Protein 1RDU (pdb70)

Organism: Thermotoga maritima (strain ATCC 43589 / DSM 3109 / JCM 10099 / NBRC 100826 / MSB8) (NCBI:txid243274)

Radius of gyration: 12.68 Å; Cα contacts (8 Å, |Δi|>4): 251; chains: 1; bounding box: 37×25×26 Å

InterPro domains:
  IPR003731 Dinitrogenase iron-molybdenum cofactor biosynthesis [PF02579] (14-102)
  IPR033913 MTH1175 domain [cd00851] (3-102)
  IPR036105 Dinitrogenase iron-molybdenum cofactor biosynthesis superfamily [G3DSA:3.30.420.130] (1-116)
  IPR036105 Dinitrogenase iron-molybdenum cofactor biosynthesis superfamily [SSF53146] (2-113)

Foldseek 3Di:
DFKEWFQFQDDDLFGKTDAAALPGAWIWIQGPPPRDTDIDGDHGDLDDDDDSVSLVVCLVVRHLEYEHQYHSPPPLVSQVVSNYFYKHDDIGGNNCSVVCVVVPVIGRPNDDPPPD

Solvent-accessible surface area: 6783 Å² total; per-residue (Å²): 185,20,86,0,0,0,0,0,78,14,124,108,67,84,22,97,4,11,80,111,0,8,99,0,74,30,0,2,4,69,30,48,141,97,50,82,56,77,61,14,104,14,109,19,59,110,56,180,54,141,48,33,125,4,1,106,46,4,49,87,68,42,4,97,57,0,0,0,10,63,16,13,141,98,4,46,140,48,5,88,86,32,49,6,96,10,41,80,4,138,59,10,40,0,89,86,1,13,67,21,35,75,131,67,192,36,108,80,20,76,101,70,127,148,177,85

Nearest PDB structures (foldseek):
  1rdu-assembly1_A  TM=9.612E-01  e=1.017E-21  Thermotoga maritima
  2wfb-assembly1_A  TM=8.732E-01  e=1.182E-09  Megalodesulfovibrio gigas
  1t3v-assembly1_A  TM=8.335E-01  e=3.128E-08  Thermotoga maritima
  1o13-assembly1_A  TM=8.368E-01  e=4.948E-08  Thermotoga maritima
  2yx6-assembly2_C  TM=8.119E-01  e=8.357E-08  Pyrococcus horikoshii OT3

Sequence (116 aa):
MARVAIPSVGKDLSSMVSDRFARAEYFIIYDTESGNVEVVENTIADAHGTGPKVVQSLVSKGVEYLIASNVGRNAFETLKAAGVKVYRFEGGTVQEAIDAFSEGRLEELTTFTREGMARVAIPSVGKDLSSMVSDRFARAEYFIIYDTESGNVEVVENTIADAHGTGPKVVQSLVSKGVEYLIASNVGRNAFETLKAAGVKVYRFEGGTVQEAIDAFSEGRLEELTTFTREGMARVAIPSVGKDLSSMVSDRFARAEYFIIYDTESGNVEVVENTIADAHGTGPKVVQSLVSKGVEYLIASNVGRNAFETLKAAGVKVYRFEGGTVQEAIDAFSEGRLEELTTFTREGMARVAIPSVGKDLSSMVSDRFARAEYFIIYDTESGNVEVVENTIADAHGTGPKVVQSLVSKGVEYLIASNVGRNAFETLKAAGVKVYRFEGGTVQEAIDAFSEGRLEELTTFTREGMARVAIPSVGKDLSSMVSDRFARAEYFIIYDTESGNVEVVENTIADAHGTGPKVVQSLVSKGVEYLIASNVGRNAFETLKAAGVKVYRFEGGTVQEAIDAFSEGRLEELTTFTREGMARVAIPSVGKDLSSMVSDRFARAEYFIIYDTESGNVEVVENTIADAHGTGPKVVQSLVSKGVEYLIASNVGRNAFETLKAAGVKVYRFEGGTVQEAIDAFSEGRLEELTTFTREGMARVAIPSVGKDLSSMVSDRFARAEYFIIYDTESGNVEVVENTIADAHGTGPKVVQSLVSKGVEYLIASNVGRNAFETLKAAGVKVYRFEGGTVQEAIDAFSEGRLEELTTFTREGMARVAIPSVGKDLSSMVSDRFARAEYFIIYDTESGNVEVVENTIADAHGTGPKVVQSLVSKGVEYLIASNVGRNAFETLKAAGVKVYRFEGGTVQEAIDAFSEGRLEELTTFTREGMARVAIPSVGKDLSSMVSDRFARAEYFIIYDTESGNVEVVENTIADAHGTGPKVVQSLVSKGVEYLIASNVGRNAFETLKAAGVKVYRFEGGTVQEAIDAFSEGRLEELTTFTREGMARVAIPSVGKDLSSMVSDRFARAEYFIIYDTESGNVEVVENTIADAHGTGPKVVQSLVSKGVEYLIASNVGRNAFETLKAAGVKVYRFEGGTVQEAIDAFSEGRLEELTTFTREGMARVAIPSVGKDLSSMVSDRFARAEYFIIYDTESGNVEVVENTIADAHGTGPKVVQSLVSKGVEYLIASNVGRNAFETLKAAGVKVYRFEGGTVQEAIDAFSEGRLEELTTFTREGMARVAIPSVGKDLSSMVSDRFARAEYFIIYDTESGNVEVVENTIADAHGTGPKVVQSLVSKGVEYLIASNVGRNAFETLKAAGVKVYRFEGGTVQEAIDAFSEGRLEELTTFTREGMARVAIPSVGKDLSSMVSDRFARAEYFIIYDTESGNVEVVENTIADAHGTGPKVVQSLVSKGVEYLIASNVGRNAFETLKAAGVKVYRFEGGTVQEAIDAFSEGRLEELTTFTREGMARVAIPSVGKDLSSMVSDRFARAEYFIIYDTESGNVEVVENTIADAHGTGPKVVQSLVSKGVEYLIASNVGRNAFETLKAAGVKVYRFEGGTVQEAIDAFSEGRLEELTTFTREGMARVAIPSVGKDLSSMVSDRFARAEYFIIYDTESGNVEVVENTIADAHGTGPKVVQSLVSKGVEYLIASNVGRNAFETLKAAGVKVYRFEGGTVQEAIDAFSEGRLEELTTFTREGMARVAIPSVGKDLSSMVSDRFARAEYFIIYDTESGNVEVVENTIADAHGTGPKVVQSLVSKGVEYLIASNVGRNAFETLKAAGVKVYRFEGGTVQEAIDAFSEGRLEELTTFTREGMARVAIPSVGKDLSSMVSDRFARAEYFIIYDTESGNVEVVENTIADAHGTGPKVVQSLVSKGVEYLIASNVGRNAFETLKAAGVKVYRFEGGTVQEAIDAFSEGRLEELTTFTREGMARVAIPSVGKDLSSMVSDRFARAEYFIIYDTESGNVEVVENTIADAHGTGPKVVQSLVSKGVEYLIASNVGRNAFETLKAAGVKVYRFEGGTVQEAIDAFSEGRLEELTTFTREGMARVAIPSVGKDLSSMVSDRFARAEYFIIYDTESGNVEVVENTIADAHGTGPKVVQSLVSKGVEYLIASNVGRNAFETLKAAGVKVYRFEGGTVQEAIDAFSEGRLEELTTFTREGMARVAIPSVGKDLSSMVSDRFARAEYFIIYDTESGNVEVVENTIADAHGTGPKVVQSLVSKGVEYLIASNVGRNAFETLKAAGVKVYRFEGGTVQEAIDAFSEGRLEELTTFTREG

CATH classification: 3.30.420.130

Secondary structure (DSSP, 8-state):
--EEEEEESSSSTTSBBPS-GGG-SEEEEEETTTTEEEEEE----S---SS-SHHHHHHTTT--EEE-SS--SS-HHHHHTTT-EEE---S-BHHHHHHHHHTT-S-B-S------

Structure (mmCIF, N/CA/C/O backbone):
data_1RDU
#
_entry.id   1RDU
#
_cell.length_a   1.000
_cell.length_b   1.000
_cell.length_c   1.000
_cell.angle_alpha   90.00
_cell.angle_beta   90.00
_cell.angle_gamma   90.00
#
_symmetry.space_group_name_H-M   'P 1'
#
loop_
_atom_site.group_PDB
_atom_site.id
_atom_site.type_symbol
_atom_site.label_atom_id
_atom_site.label_alt_id
_atom_site.label_comp_id
_atom_site.label_asym_id
_atom_site.label_entity_id
_atom_site.label_seq_id
_atom_site.pdbx_PDB_ins_code
_atom_site.Cartn_x
_atom_site.Cartn_y
_atom_site.Cartn_z
_atom_site.occupancy
_atom_site.B_iso_or_equiv
_atom_site.auth_seq_id
_atom_site.auth_comp_id
_atom_site.auth_asym_id
_atom_site.auth_atom_id
_atom_site.pdbx_PDB_model_num
ATOM 1 N N . MET A 1 1 ? 12.274 -0.984 12.651 1.00 0.00 1 MET A N 1
ATOM 2 C CA . MET A 1 1 ? 12.269 -1.698 11.364 1.00 0.00 1 MET A CA 1
ATOM 3 C C . MET A 1 1 ? 10.870 -2.269 11.130 1.00 0.00 1 MET A C 1
ATOM 4 O O . MET A 1 1 ? 10.115 -2.403 12.091 1.00 0.00 1 MET A O 1
ATOM 18 N N . ALA A 1 2 ? 10.471 -2.515 9.875 1.00 0.00 2 ALA A N 1
ATOM 19 C CA . ALA A 1 2 ? 9.123 -2.925 9.502 1.00 0.00 2 ALA A CA 1
ATOM 20 C C . ALA A 1 2 ? 9.070 -3.505 8.083 1.00 0.00 2 ALA A C 1
ATOM 21 O O . ALA A 1 2 ? 10.089 -3.658 7.408 1.00 0.00 2 ALA A O 1
ATOM 28 N N . ARG A 1 3 ? 7.855 -3.786 7.617 1.00 0.00 3 ARG A N 1
ATOM 29 C CA . ARG A 1 3 ? 7.456 -4.057 6.250 1.00 0.00 3 ARG A CA 1
ATOM 30 C C . ARG A 1 3 ? 6.490 -2.976 5.833 1.00 0.00 3 ARG A C 1
ATOM 31 O O . ARG A 1 3 ? 5.407 -2.855 6.404 1.00 0.00 3 ARG A O 1
ATOM 52 N N . VAL A 1 4 ? 6.885 -2.200 4.837 1.00 0.00 4 VAL A N 1
ATOM 53 C CA . VAL A 1 4 ? 6.001 -1.258 4.157 1.00 0.00 4 VAL A CA 1
ATOM 54 C C . VAL A 1 4 ? 5.435 -2.017 2.959 1.00 0.00 4 VAL A C 1
ATOM 55 O O . VAL A 1 4 ? 6.173 -2.793 2.348 1.00 0.00 4 VAL A O 1
ATOM 68 N N . ALA A 1 5 ? 4.153 -1.833 2.625 1.00 0.00 5 ALA A N 1
ATOM 69 C CA . ALA A 1 5 ? 3.613 -2.340 1.369 1.00 0.00 5 ALA A CA 1
ATOM 70 C C . ALA A 1 5 ? 3.461 -1.158 0.409 1.00 0.00 5 ALA A C 1
ATOM 71 O O . ALA A 1 5 ? 3.281 -0.021 0.852 1.00 0.00 5 ALA A O 1
ATOM 78 N N . ILE A 1 6 ? 3.478 -1.403 -0.900 1.00 0.00 6 ILE A N 1
ATOM 79 C CA . ILE A 1 6 ? 3.296 -0.374 -1.921 1.00 0.00 6 ILE A CA 1
ATOM 80 C C . ILE A 1 6 ? 2.349 -0.946 -2.986 1.00 0.00 6 ILE A C 1
ATOM 81 O O . ILE A 1 6 ? 2.663 -2.003 -3.531 1.00 0.00 6 ILE A O 1
ATOM 97 N N . PRO A 1 7 ? 1.202 -0.303 -3.268 1.00 0.00 7 PRO A N 1
ATOM 98 C CA . PRO A 1 7 ? 0.245 -0.693 -4.278 1.00 0.00 7 PRO A CA 1
ATOM 99 C C . PRO A 1 7 ? 0.844 -0.441 -5.658 1.00 0.00 7 PRO A C 1
ATOM 100 O O . PRO A 1 7 ? 0.895 0.698 -6.108 1.00 0.00 7 PRO A O 1
ATOM 111 N N . SER A 1 8 ? 1.305 -1.486 -6.324 1.00 0.00 8 SER A N 1
ATOM 112 C CA . SER A 1 8 ? 1.849 -1.451 -7.671 1.00 0.00 8 SER A CA 1
ATOM 113 C C . SER A 1 8 ? 0.769 -1.931 -8.654 1.00 0.00 8 SER A C 1
ATOM 114 O O . SER A 1 8 ? -0.307 -2.389 -8.241 1.00 0.00 8 SER A O 1
ATOM 122 N N . VAL A 1 9 ? 1.064 -1.875 -9.955 1.00 0.00 9 VAL A N 1
ATOM 123 C CA . VAL A 1 9 ? 0.282 -2.541 -10.992 1.00 0.00 9 VAL A CA 1
ATOM 124 C C . VAL A 1 9 ? 1.205 -3.417 -11.868 1.00 0.00 9 VAL A C 1
ATOM 125 O O . VAL A 1 9 ? 0.941 -3.607 -13.057 1.00 0.00 9 VAL A O 1
ATOM 138 N N . GLY A 1 10 ? 2.220 -4.069 -11.285 1.00 0.00 10 GLY A N 1
ATOM 139 C CA . GLY A 1 10 ? 3.110 -4.999 -11.982 1.00 0.00 10 GLY A CA 1
ATOM 140 C C . GLY A 1 10 ? 4.196 -5.541 -11.060 1.00 0.00 10 GLY A C 1
ATOM 141 O O . GLY A 1 10 ? 4.182 -5.261 -9.860 1.00 0.00 10 GLY A O 1
ATOM 145 N N . LYS A 1 11 ? 5.158 -6.306 -11.589 1.00 0.00 11 LYS A N 1
ATOM 146 C CA . LYS A 1 11 ? 6.061 -7.137 -10.781 1.00 0.00 11 LYS A CA 1
ATOM 147 C C . LYS A 1 11 ? 7.522 -6.834 -11.083 1.00 0.00 11 LYS A C 1
ATOM 148 O O . LYS A 1 11 ? 8.381 -7.714 -11.096 1.00 0.00 11 LYS A O 1
ATOM 167 N N . ASP A 1 12 ? 7.802 -5.549 -11.268 1.00 0.00 12 ASP A N 1
ATOM 168 C CA . ASP A 1 12 ? 9.143 -4.986 -11.314 1.00 0.00 12 ASP A CA 1
ATOM 169 C C . ASP A 1 12 ? 9.134 -3.707 -10.491 1.00 0.00 12 ASP A C 1
ATOM 170 O O . ASP A 1 12 ? 8.100 -3.046 -10.380 1.00 0.00 12 ASP A O 1
ATOM 179 N N . LEU A 1 13 ? 10.282 -3.331 -9.942 1.00 0.00 13 LEU A N 1
ATOM 180 C CA . LEU A 1 13 ? 10.441 -2.248 -8.958 1.00 0.00 13 LEU A CA 1
ATOM 181 C C . LEU A 1 13 ? 10.348 -0.850 -9.584 1.00 0.00 13 LEU A C 1
ATOM 182 O O . LEU A 1 13 ? 10.218 0.138 -8.871 1.00 0.00 13 LEU A O 1
ATOM 198 N N . SER A 1 14 ? 10.288 -0.738 -10.908 1.00 0.00 14 SER A N 1
ATOM 199 C CA . SER A 1 14 ? 9.864 0.499 -11.544 1.00 0.00 14 SER A CA 1
ATOM 200 C C . SER A 1 14 ? 8.557 0.264 -12.309 1.00 0.00 14 SER A C 1
ATOM 201 O O . SER A 1 14 ? 8.324 0.877 -13.351 1.00 0.00 14 SER A O 1
ATOM 209 N N . SER A 1 15 ? 7.640 -0.544 -11.768 1.00 0.00 15 SER A N 1
ATOM 210 C CA . SER A 1 15 ? 6.277 -0.533 -12.281 1.00 0.00 15 SER A CA 1
ATOM 211 C C . SER A 1 15 ? 5.563 0.683 -11.678 1.00 0.00 15 SER A C 1
ATOM 212 O O . SER A 1 15 ? 6.028 1.228 -10.676 1.00 0.00 15 SER A O 1
ATOM 220 N N . MET A 1 16 ? 4.395 1.072 -12.183 1.00 0.00 16 MET A N 1
ATOM 221 C CA . MET A 1 16 ? 3.720 2.272 -11.695 1.00 0.00 16 MET A CA 1
ATOM 222 C C . MET A 1 16 ? 3.049 1.938 -10.357 1.00 0.00 16 MET A C 1
ATOM 223 O O . MET A 1 16 ? 2.500 0.846 -10.181 1.00 0.00 16 MET A O 1
ATOM 237 N N . VAL A 1 17 ? 3.102 2.872 -9.407 1.00 0.00 17 VAL A N 1
ATOM 238 C CA . VAL A 1 17 ? 2.319 2.799 -8.178 1.00 0.00 17 VAL A CA 1
ATOM 239 C C . VAL A 1 17 ? 0.883 3.212 -8.542 1.00 0.00 17 VAL A C 1
ATOM 240 O O . VAL A 1 17 ? 0.643 4.108 -9.360 1.00 0.00 17 VAL A O 1
ATOM 253 N N . SER A 1 18 ? -0.086 2.480 -8.008 1.00 0.00 18 SER A N 1
ATOM 254 C CA . SER A 1 18 ? -1.506 2.675 -8.228 1.00 0.00 18 SER A CA 1
ATOM 255 C C . SER A 1 18 ? -1.989 3.764 -7.280 1.00 0.00 18 SER A C 1
ATOM 256 O O . SER A 1 18 ? -1.518 3.855 -6.144 1.00 0.00 18 SER A O 1
ATOM 264 N N . ASP A 1 19 ? -2.963 4.570 -7.703 1.00 0.00 19 ASP A N 1
ATOM 265 C CA . ASP A 1 19 ? -3.441 5.706 -6.917 1.00 0.00 19 ASP A CA 1
ATOM 266 C C . ASP A 1 19 ? -4.524 5.247 -5.916 1.00 0.00 19 ASP A C 1
ATOM 267 O O . ASP A 1 19 ? -5.564 5.895 -5.766 1.00 0.00 19 ASP A O 1
ATOM 276 N N . ARG A 1 20 ? -4.377 4.071 -5.300 1.00 0.00 20 ARG A N 1
ATOM 277 C CA . ARG A 1 20 ? -5.474 3.355 -4.647 1.00 0.00 20 ARG A CA 1
ATOM 278 C C . ARG A 1 20 ? -4.938 2.062 -4.064 1.00 0.00 20 ARG A C 1
ATOM 279 O O . ARG A 1 20 ? -4.681 1.129 -4.815 1.00 0.00 20 ARG A O 1
ATOM 300 N N . PHE A 1 21 ? -4.841 1.973 -2.737 1.00 0.00 21 PHE A N 1
ATOM 301 C CA . PHE A 1 21 ? -4.467 0.755 -2.048 1.00 0.00 21 PHE A CA 1
ATOM 302 C C . PHE A 1 21 ? -5.362 -0.415 -2.458 1.00 0.00 21 PHE A C 1
ATOM 303 O O . PHE A 1 21 ? -4.897 -1.371 -3.064 1.00 0.00 21 PHE A O 1
ATOM 320 N N . ALA A 1 22 ? -6.654 -0.348 -2.125 1.00 0.00 22 ALA A N 1
ATOM 321 C CA . ALA A 1 22 ? -7.560 -1.475 -2.293 1.00 0.00 22 ALA A CA 1
ATOM 322 C C . ALA A 1 22 ? -8.057 -1.593 -3.740 1.00 0.00 22 ALA A C 1
ATOM 323 O O . ALA A 1 22 ? -9.019 -2.317 -3.979 1.00 0.00 22 ALA A O 1
ATOM 330 N N . ARG A 1 23 ? -7.452 -0.867 -4.693 1.00 0.00 23 ARG A N 1
ATOM 331 C CA . ARG A 1 23 ? -7.613 -1.134 -6.107 1.00 0.00 23 ARG A CA 1
ATOM 332 C C . ARG A 1 23 ? -6.232 -1.173 -6.782 1.00 0.00 23 ARG A C 1
ATOM 333 O O . ARG A 1 23 ? -6.061 -0.712 -7.919 1.00 0.00 23 ARG A O 1
ATOM 354 N N . ALA A 1 24 ? -5.229 -1.718 -6.099 1.00 0.00 24 ALA A N 1
ATOM 355 C CA . ALA A 1 24 ? -3.949 -1.932 -6.742 1.00 0.00 24 ALA A CA 1
ATOM 356 C C . ALA A 1 24 ? -4.000 -3.291 -7.437 1.00 0.00 24 ALA A C 1
ATOM 357 O O . ALA A 1 24 ? -5.069 -3.889 -7.498 1.00 0.00 24 ALA A O 1
ATOM 364 N N . GLU A 1 25 ? -2.907 -3.755 -8.037 1.00 0.00 25 GLU A N 1
ATOM 365 C CA . GLU A 1 25 ? -2.850 -5.128 -8.539 1.00 0.00 25 GLU A CA 1
ATOM 366 C C . GLU A 1 25 ? -1.721 -5.998 -7.987 1.00 0.00 25 GLU A C 1
ATOM 367 O O . GLU A 1 25 ? -1.742 -7.222 -8.141 1.00 0.00 25 GLU A O 1
ATOM 379 N N . TYR A 1 26 ? -0.731 -5.387 -7.344 1.00 0.00 26 TYR A N 1
ATOM 380 C CA . TYR A 1 26 ? 0.425 -6.023 -6.765 1.00 0.00 26 TYR A CA 1
ATOM 381 C C . TYR A 1 26 ? 0.735 -5.225 -5.502 1.00 0.00 26 TYR A C 1
ATOM 382 O O . TYR A 1 26 ? 0.392 -4.040 -5.425 1.00 0.00 26 TYR A O 1
ATOM 400 N N . PHE A 1 27 ? 1.387 -5.841 -4.518 1.00 0.00 27 PHE A N 1
ATOM 401 C CA . PHE A 1 27 ? 1.811 -5.157 -3.303 1.00 0.00 27 PHE A CA 1
ATOM 402 C C . PHE A 1 27 ? 3.246 -5.527 -3.025 1.00 0.00 27 PHE A C 1
ATOM 403 O O . PHE A 1 27 ? 3.570 -6.690 -2.811 1.00 0.00 27 PHE A O 1
ATOM 420 N N . ILE A 1 28 ? 4.108 -4.533 -3.070 1.00 0.00 28 ILE A N 1
ATOM 421 C CA . ILE A 1 28 ? 5.540 -4.721 -2.996 1.00 0.00 28 ILE A CA 1
ATOM 422 C C . ILE A 1 28 ? 5.887 -4.517 -1.530 1.00 0.00 28 ILE A C 1
ATOM 423 O O . ILE A 1 28 ? 5.556 -3.463 -1.000 1.00 0.00 28 ILE A O 1
ATOM 439 N N . ILE A 1 29 ? 6.422 -5.530 -0.847 1.00 0.00 29 ILE A N 1
ATOM 440 C CA . ILE A 1 29 ? 6.625 -5.511 0.598 1.00 0.00 29 ILE A CA 1
ATOM 441 C C . ILE A 1 29 ? 8.119 -5.411 0.872 1.00 0.00 29 ILE A C 1
ATOM 442 O O . ILE A 1 29 ? 8.834 -6.413 0.824 1.00 0.00 29 ILE A O 1
ATOM 458 N N . TYR A 1 30 ? 8.582 -4.192 1.131 1.00 0.00 30 TYR A N 1
ATOM 459 C CA . TYR A 1 30 ? 9.974 -3.876 1.420 1.00 0.00 30 TYR A CA 1
ATOM 460 C C . TYR A 1 30 ? 10.234 -4.124 2.915 1.00 0.00 30 TYR A C 1
ATOM 461 O O . TYR A 1 30 ? 9.688 -3.418 3.767 1.00 0.00 30 TYR A O 1
ATOM 479 N N . ASP A 1 31 ? 11.027 -5.150 3.218 1.00 0.00 31 ASP A N 1
ATOM 480 C CA . ASP A 1 31 ? 11.517 -5.572 4.526 1.00 0.00 31 ASP A CA 1
ATOM 481 C C . ASP A 1 31 ? 12.697 -4.707 4.985 1.00 0.00 31 ASP A C 1
ATOM 482 O O . ASP A 1 31 ? 13.831 -4.922 4.536 1.00 0.00 31 ASP A O 1
ATOM 491 N N . THR A 1 32 ? 12.484 -3.736 5.882 1.00 0.00 32 THR A N 1
ATOM 492 C CA . THR A 1 32 ? 13.536 -2.792 6.277 1.00 0.00 32 THR A CA 1
ATOM 493 C C . THR A 1 32 ? 14.571 -3.419 7.234 1.00 0.00 32 THR A C 1
ATOM 494 O O . THR A 1 32 ? 14.951 -2.801 8.229 1.00 0.00 32 THR A O 1
ATOM 505 N N . GLU A 1 33 ? 15.013 -4.644 6.968 1.00 0.00 33 GLU A N 1
ATOM 506 C CA . GLU A 1 33 ? 16.050 -5.326 7.720 1.00 0.00 33 GLU A CA 1
ATOM 507 C C . GLU A 1 33 ? 17.084 -5.925 6.835 1.00 0.00 33 GLU A C 1
ATOM 508 O O . GLU A 1 33 ? 18.265 -5.802 7.187 1.00 0.00 33 GLU A O 1
ATOM 520 N N . SER A 1 34 ? 16.684 -6.466 5.690 1.00 0.00 34 SER A N 1
ATOM 521 C CA . SER A 1 34 ? 17.676 -6.976 4.787 1.00 0.00 34 SER A CA 1
ATOM 522 C C . SER A 1 34 ? 17.421 -6.528 3.341 1.00 0.00 34 SER A C 1
ATOM 523 O O . SER A 1 34 ? 17.785 -7.241 2.404 1.00 0.00 34 SER A O 1
ATOM 531 N N . GLY A 1 35 ? 16.943 -5.292 3.147 1.00 0.00 35 GLY A N 1
ATOM 532 C CA . GLY A 1 35 ? 16.640 -4.677 1.846 1.00 0.00 35 GLY A CA 1
ATOM 533 C C . GLY A 1 35 ? 15.909 -5.623 0.894 1.00 0.00 35 GLY A C 1
ATOM 534 O O . GLY A 1 35 ? 16.120 -5.569 -0.317 1.00 0.00 35 GLY A O 1
ATOM 538 N N . ASN A 1 36 ? 15.123 -6.544 1.450 1.00 0.00 36 ASN A N 1
ATOM 539 C CA . ASN A 1 36 ? 14.454 -7.597 0.717 1.00 0.00 36 ASN A CA 1
ATOM 540 C C . ASN A 1 36 ? 13.080 -7.086 0.308 1.00 0.00 36 ASN A C 1
ATOM 541 O O . ASN A 1 36 ? 12.490 -6.252 1.003 1.00 0.00 36 ASN A O 1
ATOM 552 N N . VAL A 1 37 ? 12.558 -7.582 -0.802 1.00 0.00 37 VAL A N 1
ATOM 553 C CA . VAL A 1 37 ? 11.255 -7.239 -1.307 1.00 0.00 37 VAL A CA 1
ATOM 554 C C . VAL A 1 37 ? 10.510 -8.520 -1.676 1.00 0.00 37 VAL A C 1
ATOM 555 O O . VAL A 1 37 ? 11.088 -9.507 -2.140 1.00 0.00 37 VAL A O 1
ATOM 568 N N . GLU A 1 38 ? 9.194 -8.483 -1.544 1.00 0.00 38 GLU A N 1
ATOM 569 C CA . GLU A 1 38 ? 8.269 -9.522 -1.959 1.00 0.00 38 GLU A CA 1
ATOM 570 C C . GLU A 1 38 ? 7.271 -8.831 -2.877 1.00 0.00 38 GLU A C 1
ATOM 571 O O . GLU A 1 38 ? 6.790 -7.752 -2.527 1.00 0.00 38 GLU A O 1
ATOM 583 N N . VAL A 1 39 ? 6.946 -9.422 -4.025 1.00 0.00 39 VAL A N 1
ATOM 584 C CA . VAL A 1 39 ? 5.879 -8.929 -4.882 1.00 0.00 39 VAL A CA 1
ATOM 585 C C . VAL A 1 39 ? 4.676 -9.828 -4.625 1.00 0.00 39 VAL A C 1
ATOM 586 O O . VAL A 1 39 ? 4.645 -10.994 -5.014 1.00 0.00 39 VAL A O 1
ATOM 599 N N . VAL A 1 40 ? 3.670 -9.286 -3.957 1.00 0.00 40 VAL A N 1
ATOM 600 C CA . VAL A 1 40 ? 2.352 -9.885 -3.881 1.00 0.00 40 VAL A CA 1
ATOM 601 C C . VAL A 1 40 ? 1.648 -9.551 -5.195 1.00 0.00 40 VAL A C 1
ATOM 602 O O . VAL A 1 40 ? 1.887 -8.496 -5.775 1.00 0.00 40 VAL A O 1
ATOM 615 N N . GLU A 1 41 ? 0.716 -10.402 -5.604 1.00 0.00 41 GLU A N 1
ATOM 616 C CA . GLU A 1 41 ? -0.117 -10.284 -6.790 1.00 0.00 41 GLU A CA 1
ATOM 617 C C . GLU A 1 41 ? -1.540 -10.420 -6.261 1.00 0.00 41 GLU A C 1
ATOM 618 O O . GLU A 1 41 ? -1.928 -11.508 -5.825 1.00 0.00 41 GLU A O 1
ATOM 630 N N . ASN A 1 42 ? -2.266 -9.311 -6.147 1.00 0.00 42 ASN A N 1
ATOM 631 C CA . ASN A 1 42 ? -3.539 -9.235 -5.439 1.00 0.00 42 ASN A CA 1
ATOM 632 C C . ASN A 1 42 ? -4.518 -8.632 -6.416 1.00 0.00 42 ASN A C 1
ATOM 633 O O . ASN A 1 42 ? -4.371 -7.477 -6.799 1.00 0.00 42 ASN A O 1
ATOM 644 N N . THR A 1 43 ? -5.484 -9.409 -6.862 1.00 0.00 43 THR A N 1
ATOM 645 C CA . THR A 1 43 ? -6.310 -9.056 -7.993 1.00 0.00 43 THR A CA 1
ATOM 646 C C . THR A 1 43 ? -7.601 -8.434 -7.460 1.00 0.00 43 THR A C 1
ATOM 647 O O . THR A 1 43 ? -8.667 -9.055 -7.461 1.00 0.00 43 THR A O 1
ATOM 658 N N . ILE A 1 44 ? -7.462 -7.216 -6.928 1.00 0.00 44 ILE A N 1
ATOM 659 C CA . ILE A 1 44 ? -8.510 -6.409 -6.323 1.00 0.00 44 ILE A CA 1
ATOM 660 C C . ILE A 1 44 ? -8.755 -5.194 -7.211 1.00 0.00 44 ILE A C 1
ATOM 661 O O . ILE A 1 44 ? -8.053 -4.195 -7.107 1.00 0.00 44 ILE A O 1
ATOM 677 N N . ALA A 1 45 ? -9.763 -5.265 -8.078 1.00 0.00 45 ALA A N 1
ATOM 678 C CA . ALA A 1 45 ? -10.127 -4.194 -8.993 1.00 0.00 45 ALA A CA 1
ATOM 679 C C . ALA A 1 45 ? -11.645 -4.005 -8.972 1.00 0.00 45 ALA A C 1
ATOM 680 O O . ALA A 1 45 ? -12.291 -4.023 -10.017 1.00 0.00 45 ALA A O 1
ATOM 687 N N . ASP A 1 46 ? -12.247 -3.879 -7.787 1.00 0.00 46 ASP A N 1
ATOM 688 C CA . ASP A 1 46 ? -13.663 -3.531 -7.624 1.00 0.00 46 ASP A CA 1
ATOM 689 C C . ASP A 1 46 ? -13.883 -3.008 -6.200 1.00 0.00 46 ASP A C 1
ATOM 690 O O . ASP A 1 46 ? -12.906 -2.793 -5.477 1.00 0.00 46 ASP A O 1
ATOM 699 N N . ALA A 1 47 ? -15.128 -2.793 -5.773 1.00 0.00 47 ALA A N 1
ATOM 700 C CA . ALA A 1 47 ? -15.529 -2.496 -4.405 1.00 0.00 47 ALA A CA 1
ATOM 701 C C . ALA A 1 47 ? -16.645 -3.457 -3.960 1.00 0.00 47 ALA A C 1
ATOM 702 O O . ALA A 1 47 ? -17.153 -4.255 -4.751 1.00 0.00 47 ALA A O 1
ATOM 709 N N . HIS A 1 48 ? -17.043 -3.337 -2.692 1.00 0.00 48 HIS A N 1
ATOM 710 C CA . HIS A 1 48 ? -17.839 -4.291 -1.919 1.00 0.00 48 HIS A CA 1
ATOM 711 C C . HIS A 1 48 ? -17.131 -5.648 -1.766 1.00 0.00 48 HIS A C 1
ATOM 712 O O . HIS A 1 48 ? -15.940 -5.765 -2.065 1.00 0.00 48 HIS A O 1
ATOM 726 N N . GLY A 1 49 ? -17.817 -6.624 -1.171 1.00 0.00 49 GLY A N 1
ATOM 727 C CA . GLY A 1 49 ? -17.251 -7.873 -0.682 1.00 0.00 49 GLY A CA 1
ATOM 728 C C . GLY A 1 49 ? -17.402 -7.958 0.836 1.00 0.00 49 GLY A C 1
ATOM 729 O O . GLY A 1 49 ? -17.925 -7.033 1.470 1.00 0.00 49 GLY A O 1
ATOM 733 N N . THR A 1 50 ? -16.939 -9.059 1.428 1.00 0.00 50 THR A N 1
ATOM 734 C CA . THR A 1 50 ? -16.937 -9.288 2.865 1.00 0.00 50 THR A CA 1
ATOM 735 C C . THR A 1 50 ? -15.571 -9.858 3.260 1.00 0.00 50 THR A C 1
ATOM 736 O O . THR A 1 50 ? -15.040 -10.759 2.605 1.00 0.00 50 THR A O 1
ATOM 747 N N . GLY A 1 51 ? -15.000 -9.311 4.334 1.00 0.00 51 GLY A N 1
ATOM 748 C CA . GLY A 1 51 ? -13.643 -9.572 4.780 1.00 0.00 51 GLY A CA 1
ATOM 749 C C . GLY A 1 51 ? -12.650 -8.689 4.013 1.00 0.00 51 GLY A C 1
ATOM 750 O O . GLY A 1 51 ? -12.950 -8.231 2.906 1.00 0.00 51 GLY A O 1
ATOM 754 N N . PRO A 1 52 ? -11.453 -8.439 4.569 1.00 0.00 52 PRO A N 1
ATOM 755 C CA . PRO A 1 52 ? -10.434 -7.650 3.897 1.00 0.00 52 PRO A CA 1
ATOM 756 C C . PRO A 1 52 ? -9.866 -8.382 2.694 1.00 0.00 52 PRO A C 1
ATOM 757 O O . PRO A 1 52 ? -9.865 -7.812 1.605 1.00 0.00 52 PRO A O 1
ATOM 768 N N . LYS A 1 53 ? -9.360 -9.606 2.884 1.00 0.00 53 LYS A N 1
ATOM 769 C CA . LYS A 1 53 ? -8.572 -10.389 1.936 1.00 0.00 53 LYS A CA 1
ATOM 770 C C . LYS A 1 53 ? -7.280 -9.682 1.532 1.00 0.00 53 LYS A C 1
ATOM 771 O O . LYS A 1 53 ? -6.221 -10.183 1.901 1.00 0.00 53 LYS A O 1
ATOM 790 N N . VAL A 1 54 ? -7.344 -8.505 0.899 1.00 0.00 54 VAL A N 1
ATOM 791 C CA . VAL A 1 54 ? -6.179 -7.703 0.554 1.00 0.00 54 VAL A CA 1
ATOM 792 C C . VAL A 1 54 ? -5.341 -7.509 1.825 1.00 0.00 54 VAL A C 1
ATOM 793 O O . VAL A 1 54 ? -4.220 -7.999 1.932 1.00 0.00 54 VAL A O 1
ATOM 806 N N . VAL A 1 55 ? -5.936 -6.845 2.819 1.00 0.00 55 VAL A N 1
ATOM 807 C CA . VAL A 1 55 ? -5.354 -6.582 4.128 1.00 0.00 55 VAL A CA 1
ATOM 808 C C . VAL A 1 55 ? -4.969 -7.894 4.790 1.00 0.00 55 VAL A C 1
ATOM 809 O O . VAL A 1 55 ? -3.797 -8.011 5.110 1.00 0.00 55 VAL A O 1
ATOM 822 N N . GLN A 1 56 ? -5.875 -8.879 4.904 1.00 0.00 56 GLN A N 1
ATOM 823 C CA . GLN A 1 56 ? -5.599 -10.158 5.566 1.00 0.00 56 GLN A CA 1
ATOM 824 C C . GLN A 1 56 ? -4.256 -10.744 5.117 1.00 0.00 56 GLN A C 1
ATOM 825 O O . GLN A 1 56 ? -3.443 -11.122 5.961 1.00 0.00 56 GLN A O 1
ATOM 839 N N . SER A 1 57 ? -4.010 -10.791 3.804 1.00 0.00 57 SER A N 1
ATOM 840 C CA . SER A 1 57 ? -2.790 -11.338 3.239 1.00 0.00 57 SER A CA 1
ATOM 841 C C . SER A 1 57 ? -1.571 -10.551 3.699 1.00 0.00 57 SER A C 1
ATOM 842 O O . SER A 1 57 ? -0.731 -11.112 4.401 1.00 0.00 57 SER A O 1
ATOM 850 N N . LEU A 1 58 ? -1.494 -9.267 3.348 1.00 0.00 58 LEU A N 1
ATOM 851 C CA . LEU A 1 58 ? -0.382 -8.362 3.641 1.00 0.00 58 LEU A CA 1
ATOM 852 C C . LEU A 1 58 ? -0.061 -8.343 5.136 1.00 0.00 58 LEU A C 1
ATOM 853 O O . LEU A 1 58 ? 1.095 -8.444 5.540 1.00 0.00 58 LEU A O 1
ATOM 869 N N . VAL A 1 59 ? -1.097 -8.219 5.961 1.00 0.00 59 VAL A N 1
ATOM 870 C CA . VAL A 1 59 ? -1.038 -8.255 7.413 1.00 0.00 59 VAL A CA 1
ATOM 871 C C . VAL A 1 59 ? -0.401 -9.556 7.882 1.00 0.00 59 VAL A C 1
ATOM 872 O O . VAL A 1 59 ? 0.492 -9.518 8.722 1.00 0.00 59 VAL A O 1
ATOM 885 N N . SER A 1 60 ? -0.803 -10.690 7.315 1.00 0.00 60 SER A N 1
ATOM 886 C CA . SER A 1 60 ? -0.234 -11.995 7.613 1.00 0.00 60 SER A CA 1
ATOM 887 C C . SER A 1 60 ? 1.182 -12.159 7.032 1.00 0.00 60 SER A C 1
ATOM 888 O O . SER A 1 60 ? 1.744 -13.255 7.062 1.00 0.00 60 SER A O 1
ATOM 896 N N . LYS A 1 61 ? 1.786 -11.091 6.491 1.00 0.00 61 LYS A N 1
ATOM 897 C CA . LYS A 1 61 ? 3.206 -11.026 6.156 1.00 0.00 61 LYS A CA 1
ATOM 898 C C . LYS A 1 61 ? 3.808 -9.848 6.937 1.00 0.00 61 LYS A C 1
ATOM 899 O O . LYS A 1 61 ? 4.748 -9.194 6.485 1.00 0.00 61 LYS A O 1
ATOM 918 N N . GLY A 1 62 ? 3.342 -9.659 8.173 1.00 0.00 62 GLY A N 1
ATOM 919 C CA . GLY A 1 62 ? 3.766 -8.694 9.176 1.00 0.00 62 GLY A CA 1
ATOM 920 C C . GLY A 1 62 ? 3.678 -7.213 8.807 1.00 0.00 62 GLY A C 1
ATOM 921 O O . GLY A 1 62 ? 4.141 -6.413 9.610 1.00 0.00 62 GLY A O 1
ATOM 925 N N . VAL A 1 63 ? 3.131 -6.820 7.651 1.00 0.00 63 VAL A N 1
ATOM 926 C CA . VAL A 1 63 ? 3.154 -5.449 7.123 1.00 0.00 63 VAL A CA 1
ATOM 927 C C . VAL A 1 63 ? 2.618 -4.419 8.127 1.00 0.00 63 VAL A C 1
ATOM 928 O O . VAL A 1 63 ? 1.400 -4.341 8.311 1.00 0.00 63 VAL A O 1
ATOM 941 N N . GLU A 1 64 ? 3.500 -3.581 8.696 1.00 0.00 64 GLU A N 1
ATOM 942 C CA . GLU A 1 64 ? 3.110 -2.531 9.657 1.00 0.00 64 GLU A CA 1
ATOM 943 C C . GLU A 1 64 ? 3.160 -1.132 9.022 1.00 0.00 64 GLU A C 1
ATOM 944 O O . GLU A 1 64 ? 3.328 -0.114 9.698 1.00 0.00 64 GLU A O 1
ATOM 956 N N . TYR A 1 65 ? 2.813 -1.008 7.748 1.00 0.00 65 TYR A N 1
ATOM 957 C CA . TYR A 1 65 ? 2.977 0.230 7.005 1.00 0.00 65 TYR A CA 1
ATOM 958 C C . TYR A 1 65 ? 2.407 0.031 5.610 1.00 0.00 65 TYR A C 1
ATOM 959 O O . TYR A 1 65 ? 2.184 -1.090 5.156 1.00 0.00 65 TYR A O 1
ATOM 977 N N . LEU A 1 66 ? 2.253 1.118 4.871 1.00 0.00 66 LEU A N 1
ATOM 978 C CA . LEU A 1 66 ? 1.790 1.118 3.502 1.00 0.00 66 LEU A CA 1
ATOM 979 C C . LEU A 1 66 ? 2.074 2.501 2.920 1.00 0.00 66 LEU A C 1
ATOM 980 O O . LEU A 1 66 ? 2.087 3.485 3.653 1.00 0.00 66 LEU A O 1
ATOM 996 N N . ILE A 1 67 ? 2.272 2.592 1.610 1.00 0.00 67 ILE A N 1
ATOM 997 C CA . ILE A 1 67 ? 2.473 3.824 0.860 1.00 0.00 67 ILE A CA 1
ATOM 998 C C . ILE A 1 67 ? 1.336 3.874 -0.151 1.00 0.00 67 ILE A C 1
ATOM 999 O O . ILE A 1 67 ? 1.416 3.219 -1.179 1.00 0.00 67 ILE A O 1
ATOM 1015 N N . ALA A 1 68 ? 0.236 4.556 0.157 1.00 0.00 68 ALA A N 1
ATOM 1016 C CA . ALA A 1 68 ? -0.981 4.547 -0.644 1.00 0.00 68 ALA A CA 1
ATOM 1017 C C . ALA A 1 68 ? -1.729 5.875 -0.528 1.00 0.00 68 ALA A C 1
ATOM 1018 O O . ALA A 1 68 ? -2.402 6.162 0.465 1.00 0.00 68 ALA A O 1
ATOM 1025 N N . SER A 1 69 ? -1.692 6.627 -1.612 1.00 0.00 69 SER A N 1
ATOM 1026 C CA . SER A 1 69 ? -2.331 7.912 -1.828 1.00 0.00 69 SER A CA 1
ATOM 1027 C C . SER A 1 69 ? -3.814 7.986 -1.446 1.00 0.00 69 SER A C 1
ATOM 1028 O O . SER A 1 69 ? -4.315 9.068 -1.146 1.00 0.00 69 SER A O 1
ATOM 1036 N N . ASN A 1 70 ? -4.529 6.864 -1.512 1.00 0.00 70 ASN A N 1
ATOM 1037 C CA . ASN A 1 70 ? -5.969 6.747 -1.393 1.00 0.00 70 ASN A CA 1
ATOM 1038 C C . ASN A 1 70 ? -6.261 5.254 -1.252 1.00 0.00 70 ASN A C 1
ATOM 1039 O O . ASN A 1 70 ? -5.373 4.414 -1.440 1.00 0.00 70 ASN A O 1
ATOM 1050 N N . VAL A 1 71 ? -7.532 4.882 -1.095 1.00 0.00 71 VAL A N 1
ATOM 1051 C CA . VAL A 1 71 ? -7.961 3.498 -1.048 1.00 0.00 71 VAL A CA 1
ATOM 1052 C C . VAL A 1 71 ? -9.130 3.322 -2.022 1.00 0.00 71 VAL A C 1
ATOM 1053 O O . VAL A 1 71 ? -9.810 4.287 -2.375 1.00 0.00 71 VAL A O 1
ATOM 1066 N N . GLY A 1 72 ? -9.318 2.090 -2.499 1.00 0.00 72 GLY A N 1
ATOM 1067 C CA . GLY A 1 72 ? -10.510 1.662 -3.223 1.00 0.00 72 GLY A CA 1
ATOM 1068 C C . GLY A 1 72 ? -11.774 2.094 -2.461 1.00 0.00 72 GLY A C 1
ATOM 1069 O O . GLY A 1 72 ? -12.578 2.891 -2.945 1.00 0.00 72 GLY A O 1
ATOM 1073 N N . ARG A 1 73 ? -11.852 1.601 -1.220 1.00 0.00 73 ARG A N 1
ATOM 1074 C CA . ARG A 1 73 ? -12.931 1.517 -0.223 1.00 0.00 73 ARG A CA 1
ATOM 1075 C C . ARG A 1 73 ? -12.608 0.267 0.625 1.00 0.00 73 ARG A C 1
ATOM 1076 O O . ARG A 1 73 ? -11.566 -0.353 0.399 1.00 0.00 73 ARG A O 1
ATOM 1097 N N . ASN A 1 74 ? -13.471 -0.072 1.591 1.00 0.00 74 ASN A N 1
ATOM 1098 C CA . ASN A 1 74 ? -13.447 -1.229 2.504 1.00 0.00 74 ASN A CA 1
ATOM 1099 C C . ASN A 1 74 ? -12.066 -1.838 2.789 1.00 0.00 74 ASN A C 1
ATOM 1100 O O . ASN A 1 74 ? -11.837 -3.031 2.573 1.00 0.00 74 ASN A O 1
ATOM 1111 N N . ALA A 1 75 ? -11.141 -1.042 3.328 1.00 0.00 75 ALA A N 1
ATOM 1112 C CA . ALA A 1 75 ? -9.857 -1.554 3.799 1.00 0.00 75 ALA A CA 1
ATOM 1113 C C . ALA A 1 75 ? -9.222 -0.700 4.891 1.00 0.00 75 ALA A C 1
ATOM 1114 O O . ALA A 1 75 ? -8.466 -1.228 5.701 1.00 0.00 75 ALA A O 1
ATOM 1121 N N . PHE A 1 76 ? -9.480 0.610 4.910 1.00 0.00 76 PHE A N 1
ATOM 1122 C CA . PHE A 1 76 ? -8.756 1.556 5.755 1.00 0.00 76 PHE A CA 1
ATOM 1123 C C . PHE A 1 76 ? -8.914 1.250 7.239 1.00 0.00 76 PHE A C 1
ATOM 1124 O O . PHE A 1 76 ? -7.970 1.441 7.996 1.00 0.00 76 PHE A O 1
ATOM 1141 N N . GLU A 1 77 ? -10.073 0.744 7.647 1.00 0.00 77 GLU A N 1
ATOM 1142 C CA . GLU A 1 77 ? -10.324 0.374 9.034 1.00 0.00 77 GLU A CA 1
ATOM 1143 C C . GLU A 1 77 ? -9.529 -0.874 9.416 1.00 0.00 77 GLU A C 1
ATOM 1144 O O . GLU A 1 77 ? -9.074 -0.999 10.551 1.00 0.00 77 GLU A O 1
ATOM 1156 N N . THR A 1 78 ? -9.337 -1.794 8.472 1.00 0.00 78 THR A N 1
ATOM 1157 C CA . THR A 1 78 ? -8.669 -3.062 8.717 1.00 0.00 78 THR A CA 1
ATOM 1158 C C . THR A 1 78 ? -7.150 -2.887 8.606 1.00 0.00 78 THR A C 1
ATOM 1159 O O . THR A 1 78 ? -6.398 -3.733 9.083 1.00 0.00 78 THR A O 1
ATOM 1170 N N . LEU A 1 79 ? -6.700 -1.782 7.996 1.00 0.00 79 LEU A N 1
ATOM 1171 C CA . LEU A 1 79 ? -5.306 -1.370 7.978 1.00 0.00 79 LEU A CA 1
ATOM 1172 C C . LEU A 1 79 ? -4.905 -1.065 9.412 1.00 0.00 79 LEU A C 1
ATOM 1173 O O . LEU A 1 79 ? -4.117 -1.773 10.021 1.00 0.00 79 LEU A O 1
ATOM 1189 N N . LYS A 1 80 ? -5.485 -0.024 9.984 1.00 0.00 80 LYS A N 1
ATOM 1190 C CA . LYS A 1 80 ? -5.201 0.400 11.343 1.00 0.00 80 LYS A CA 1
ATOM 1191 C C . LYS A 1 80 ? -5.514 -0.633 12.422 1.00 0.00 80 LYS A C 1
ATOM 1192 O O . LYS A 1 80 ? -4.830 -0.646 13.441 1.00 0.00 80 LYS A O 1
ATOM 1211 N N . ALA A 1 81 ? -6.462 -1.533 12.177 1.00 0.00 81 ALA A N 1
ATOM 1212 C CA . ALA A 1 81 ? -6.683 -2.713 13.011 1.00 0.00 81 ALA A CA 1
ATOM 1213 C C . ALA A 1 81 ? -5.398 -3.529 13.222 1.00 0.00 81 ALA A C 1
ATOM 1214 O O . ALA A 1 81 ? -5.233 -4.133 14.283 1.00 0.00 81 ALA A O 1
ATOM 1221 N N . ALA A 1 82 ? -4.479 -3.535 12.248 1.00 0.00 82 ALA A N 1
ATOM 1222 C CA . ALA A 1 82 ? -3.165 -4.155 12.363 1.00 0.00 82 ALA A CA 1
ATOM 1223 C C . ALA A 1 82 ? -2.063 -3.084 12.411 1.00 0.00 82 ALA A C 1
ATOM 1224 O O . ALA A 1 82 ? -0.964 -3.291 11.900 1.00 0.00 82 ALA A O 1
ATOM 1231 N N . GLY A 1 83 ? -2.314 -1.957 13.075 1.00 0.00 83 GLY A N 1
ATOM 1232 C CA . GLY A 1 83 ? -1.390 -0.842 13.241 1.00 0.00 83 GLY A CA 1
ATOM 1233 C C . GLY A 1 83 ? -0.715 -0.317 11.975 1.00 0.00 83 GLY A C 1
ATOM 1234 O O . GLY A 1 83 ? 0.378 0.244 12.053 1.00 0.00 83 GLY A O 1
ATOM 1238 N N . VAL A 1 84 ? -1.340 -0.467 10.810 1.00 0.00 84 VAL A N 1
ATOM 1239 C CA . VAL A 1 84 ? -0.674 -0.228 9.539 1.00 0.00 84 VAL A CA 1
ATOM 1240 C C . VAL A 1 84 ? -0.632 1.270 9.270 1.00 0.00 84 VAL A C 1
ATOM 1241 O O . VAL A 1 84 ? -1.672 1.915 9.081 1.00 0.00 84 VAL A O 1
ATOM 1254 N N . LYS A 1 85 ? 0.583 1.827 9.263 1.00 0.00 85 LYS A N 1
ATOM 1255 C CA . LYS A 1 85 ? 0.788 3.241 8.998 1.00 0.00 85 LYS A CA 1
ATOM 1256 C C . LYS A 1 85 ? 0.720 3.484 7.483 1.00 0.00 85 LYS A C 1
ATOM 1257 O O . LYS A 1 85 ? 1.664 3.165 6.761 1.00 0.00 85 LYS A O 1
ATOM 1276 N N . VAL A 1 86 ? -0.389 4.025 6.984 1.00 0.00 86 VAL A N 1
ATOM 1277 C CA . VAL A 1 86 ? -0.657 4.284 5.573 1.00 0.00 86 VAL A CA 1
ATOM 1278 C C . VAL A 1 86 ? -0.209 5.711 5.242 1.00 0.00 86 VAL A C 1
ATOM 1279 O O . VAL A 1 86 ? -0.815 6.686 5.689 1.00 0.00 86 VAL A O 1
ATOM 1292 N N . TYR A 1 87 ? 0.862 5.841 4.469 1.00 0.00 87 TYR A N 1
ATOM 1293 C CA . TYR A 1 87 ? 1.309 7.087 3.864 1.00 0.00 87 TYR A CA 1
ATOM 1294 C C . TYR A 1 87 ? 0.508 7.418 2.617 1.00 0.00 87 TYR A C 1
ATOM 1295 O O . TYR A 1 87 ? -0.098 6.536 2.023 1.00 0.00 87 TYR A O 1
ATOM 1313 N N . ARG A 1 88 ? 0.566 8.675 2.193 1.00 0.00 88 ARG A N 1
ATOM 1314 C CA . ARG A 1 88 ? 0.236 9.154 0.860 1.00 0.00 88 ARG A CA 1
ATOM 1315 C C . ARG A 1 88 ? 1.445 8.848 -0.025 1.00 0.00 88 ARG A C 1
ATOM 1316 O O . ARG A 1 88 ? 2.565 8.841 0.472 1.00 0.00 88 ARG A O 1
ATOM 1337 N N . PHE A 1 89 ? 1.238 8.661 -1.323 1.00 0.00 89 PHE A N 1
ATOM 1338 C CA . PHE A 1 89 ? 2.259 8.878 -2.349 1.00 0.00 89 PHE A CA 1
ATOM 1339 C C . PHE A 1 89 ? 1.609 9.723 -3.459 1.00 0.00 89 PHE A C 1
ATOM 1340 O O . PHE A 1 89 ? 0.376 9.782 -3.511 1.00 0.00 89 PHE A O 1
ATOM 1357 N N . GLU A 1 90 ? 2.361 10.348 -4.367 1.00 0.00 90 GLU A N 1
ATOM 1358 C CA . GLU A 1 90 ? 1.781 11.134 -5.458 1.00 0.00 90 GLU A CA 1
ATOM 1359 C C . GLU A 1 90 ? 2.746 11.132 -6.653 1.00 0.00 90 GLU A C 1
ATOM 1360 O O . GLU A 1 90 ? 3.672 11.940 -6.717 1.00 0.00 90 GLU A O 1
ATOM 1372 N N . GLY A 1 91 ? 2.564 10.186 -7.578 1.00 0.00 91 GLY A N 1
ATOM 1373 C CA . GLY A 1 91 ? 3.195 10.179 -8.896 1.00 0.00 91 GLY A CA 1
ATOM 1374 C C . GLY A 1 91 ? 4.600 9.585 -8.954 1.00 0.00 91 GLY A C 1
ATOM 1375 O O . GLY A 1 91 ? 5.580 10.324 -8.964 1.00 0.00 91 GLY A O 1
ATOM 1379 N N . GLY A 1 92 ? 4.722 8.267 -9.120 1.00 0.00 92 GLY A N 1
ATOM 1380 C CA . GLY A 1 92 ? 5.992 7.554 -9.065 1.00 0.00 92 GLY A CA 1
ATOM 1381 C C . GLY A 1 92 ? 5.839 6.072 -9.396 1.00 0.00 92 GLY A C 1
ATOM 1382 O O . GLY A 1 92 ? 4.739 5.524 -9.291 1.00 0.00 92 GLY A O 1
ATOM 1386 N N . THR A 1 93 ? 6.934 5.415 -9.777 1.00 0.00 93 THR A N 1
ATOM 1387 C CA . THR A 1 93 ? 7.013 3.968 -9.844 1.00 0.00 93 THR A CA 1
ATOM 1388 C C . THR A 1 93 ? 7.319 3.408 -8.453 1.00 0.00 93 THR A C 1
ATOM 1389 O O . THR A 1 93 ? 7.538 4.172 -7.516 1.00 0.00 93 THR A O 1
ATOM 1400 N N . VAL A 1 94 ? 7.283 2.085 -8.270 1.00 0.00 94 VAL A N 1
ATOM 1401 C CA . VAL A 1 94 ? 7.458 1.467 -6.961 1.00 0.00 94 VAL A CA 1
ATOM 1402 C C . VAL A 1 94 ? 8.640 2.041 -6.173 1.00 0.00 94 VAL A C 1
ATOM 1403 O O . VAL A 1 94 ? 8.453 2.297 -4.989 1.00 0.00 94 VAL A O 1
ATOM 1416 N N . GLN A 1 95 ? 9.805 2.289 -6.780 1.00 0.00 95 GLN A N 1
ATOM 1417 C CA . GLN A 1 95 ? 10.939 2.866 -6.050 1.00 0.00 95 GLN A CA 1
ATOM 1418 C C . GLN A 1 95 ? 10.676 4.250 -5.464 1.00 0.00 95 GLN A C 1
ATOM 1419 O O . GLN A 1 95 ? 11.169 4.546 -4.384 1.00 0.00 95 GLN A O 1
ATOM 1433 N N . GLU A 1 96 ? 9.906 5.084 -6.146 1.00 0.00 96 GLU A N 1
ATOM 1434 C CA . GLU A 1 96 ? 9.628 6.458 -5.772 1.00 0.00 96 GLU A CA 1
ATOM 1435 C C . GLU A 1 96 ? 8.857 6.445 -4.474 1.00 0.00 96 GLU A C 1
ATOM 1436 O O . GLU A 1 96 ? 9.220 7.165 -3.563 1.00 0.00 96 GLU A O 1
ATOM 1448 N N . ALA A 1 97 ? 7.838 5.588 -4.349 1.00 0.00 97 ALA A N 1
ATOM 1449 C CA . ALA A 1 97 ? 7.134 5.405 -3.098 1.00 0.00 97 ALA A CA 1
ATOM 1450 C C . ALA A 1 97 ? 8.087 5.159 -1.914 1.00 0.00 97 ALA A C 1
ATOM 1451 O O . ALA A 1 97 ? 7.750 5.512 -0.790 1.00 0.00 97 ALA A O 1
ATOM 1458 N N . ILE A 1 98 ? 9.258 4.567 -2.142 1.00 0.00 98 ILE A N 1
ATOM 1459 C CA . ILE A 1 98 ? 10.223 4.190 -1.114 1.00 0.00 98 ILE A CA 1
ATOM 1460 C C . ILE A 1 98 ? 11.142 5.363 -0.906 1.00 0.00 98 ILE A C 1
ATOM 1461 O O . ILE A 1 98 ? 11.154 5.876 0.195 1.00 0.00 98 ILE A O 1
ATOM 1477 N N . ASP A 1 99 ? 11.866 5.778 -1.944 1.00 0.00 99 ASP A N 1
ATOM 1478 C CA . ASP A 1 99 ? 12.815 6.885 -1.979 1.00 0.00 99 ASP A CA 1
ATOM 1479 C C . ASP A 1 99 ? 12.171 8.123 -1.369 1.00 0.00 99 ASP A C 1
ATOM 1480 O O . ASP A 1 99 ? 12.759 8.810 -0.533 1.00 0.00 99 ASP A O 1
ATOM 1489 N N . ALA A 1 100 ? 10.896 8.336 -1.700 1.00 0.00 100 ALA A N 1
ATOM 1490 C CA . ALA A 1 100 ? 10.141 9.462 -1.181 1.00 0.00 100 ALA A CA 1
ATOM 1491 C C . ALA A 1 100 ? 9.919 9.286 0.324 1.00 0.00 100 ALA A C 1
ATOM 1492 O O . ALA A 1 100 ? 10.259 10.161 1.112 1.00 0.00 100 ALA A O 1
ATOM 1499 N N . PHE A 1 101 ? 9.344 8.160 0.742 1.00 0.00 101 PHE A N 1
ATOM 1500 C CA . PHE A 1 101 ? 9.059 7.834 2.138 1.00 0.00 101 PHE A CA 1
ATOM 1501 C C . PHE A 1 101 ? 10.326 7.847 3.000 1.00 0.00 101 PHE A C 1
ATOM 1502 O O . PHE A 1 101 ? 10.327 8.411 4.098 1.00 0.00 101 PHE A O 1
ATOM 1519 N N . SER A 1 102 ? 11.386 7.201 2.523 1.00 0.00 102 SER A N 1
ATOM 1520 C CA . SER A 1 102 ? 12.613 6.931 3.240 1.00 0.00 102 SER A CA 1
ATOM 1521 C C . SER A 1 102 ? 13.372 8.218 3.492 1.00 0.00 102 SER A C 1
ATOM 1522 O O . SER A 1 102 ? 13.993 8.349 4.546 1.00 0.00 102 SER A O 1
ATOM 1530 N N . GLU A 1 103 ? 13.283 9.174 2.564 1.00 0.00 103 GLU A N 1
ATOM 1531 C CA . GLU A 1 103 ? 13.916 10.471 2.714 1.00 0.00 103 GLU A CA 1
ATOM 1532 C C . GLU A 1 103 ? 12.834 11.523 2.981 1.00 0.00 103 GLU A C 1
ATOM 1533 O O . GLU A 1 103 ? 12.957 12.680 2.567 1.00 0.00 103 GLU A O 1
ATOM 1545 N N . GLY A 1 104 ? 11.820 11.131 3.762 1.00 0.00 104 GLY A N 1
ATOM 1546 C CA . GLY A 1 104 ? 10.819 11.980 4.383 1.00 0.00 104 GLY A CA 1
ATOM 1547 C C . GLY A 1 104 ? 10.173 13.005 3.455 1.00 0.00 104 GLY A C 1
ATOM 1548 O O . GLY A 1 104 ? 10.020 14.167 3.833 1.00 0.00 104 GLY A O 1
ATOM 1552 N N . ARG A 1 105 ? 9.789 12.611 2.243 1.00 0.00 105 ARG A N 1
ATOM 1553 C CA . ARG A 1 105 ? 8.997 13.423 1.325 1.00 0.00 105 ARG A CA 1
ATOM 1554 C C . ARG A 1 105 ? 7.667 12.743 1.024 1.00 0.00 105 ARG A C 1
ATOM 1555 O O . ARG A 1 105 ? 7.177 12.857 -0.096 1.00 0.00 105 ARG A O 1
ATOM 1576 N N . LEU A 1 106 ? 7.028 12.097 1.998 1.00 0.00 106 LEU A N 1
ATOM 1577 C CA . LEU A 1 106 ? 5.654 11.643 1.848 1.00 0.00 106 LEU A CA 1
ATOM 1578 C C . LEU A 1 106 ? 4.869 12.040 3.095 1.00 0.00 106 LEU A C 1
ATOM 1579 O O . LEU A 1 106 ? 5.452 12.431 4.110 1.00 0.00 106 LEU A O 1
ATOM 1595 N N . GLU A 1 107 ? 3.548 11.884 3.059 1.00 0.00 107 GLU A N 1
ATOM 1596 C CA . GLU A 1 107 ? 2.644 12.366 4.097 1.00 0.00 107 GLU A CA 1
ATOM 1597 C C . GLU A 1 107 ? 2.028 11.165 4.800 1.00 0.00 107 GLU A C 1
ATOM 1598 O O . GLU A 1 107 ? 1.764 10.161 4.149 1.00 0.00 107 GLU A O 1
ATOM 1610 N N . GLU A 1 108 ? 1.732 11.249 6.091 1.00 0.00 108 GLU A N 1
ATOM 1611 C CA . GLU A 1 108 ? 0.963 10.228 6.794 1.00 0.00 108 GLU A CA 1
ATOM 1612 C C . GLU A 1 108 ? -0.508 10.488 6.459 1.00 0.00 108 GLU A C 1
ATOM 1613 O O . GLU A 1 108 ? -0.980 11.614 6.648 1.00 0.00 108 GLU A O 1
ATOM 1625 N N . LEU A 1 109 ? -1.212 9.509 5.880 1.00 0.00 109 LEU A N 1
ATOM 1626 C CA . LEU A 1 109 ? -2.565 9.670 5.357 1.00 0.00 109 LEU A CA 1
ATOM 1627 C C . LEU A 1 109 ? -3.571 9.047 6.319 1.00 0.00 109 LEU A C 1
ATOM 1628 O O . LEU A 1 109 ? -4.224 8.042 6.027 1.00 0.00 109 LEU A O 1
ATOM 1644 N N . THR A 1 110 ? -3.696 9.643 7.498 1.00 0.00 110 THR A N 1
ATOM 1645 C CA . THR A 1 110 ? -4.409 9.074 8.634 1.00 0.00 110 THR A CA 1
ATOM 1646 C C . THR A 1 110 ? -5.849 9.590 8.722 1.00 0.00 110 THR A C 1
ATOM 1647 O O . THR A 1 110 ? -6.378 9.773 9.818 1.00 0.00 110 THR A O 1
ATOM 1658 N N . THR A 1 111 ? -6.472 9.754 7.553 1.00 0.00 111 THR A N 1
ATOM 1659 C CA . THR A 1 111 ? -7.851 10.073 7.193 1.00 0.00 111 THR A CA 1
ATOM 1660 C C . THR A 1 111 ? -7.765 10.655 5.770 1.00 0.00 111 THR A C 1
ATOM 1661 O O . THR A 1 111 ? -6.676 11.029 5.318 1.00 0.00 111 THR A O 1
ATOM 1672 N N . PHE A 1 112 ? -8.880 10.741 5.051 1.00 0.00 112 PHE A N 1
ATOM 1673 C CA . PHE A 1 112 ? -9.007 11.382 3.746 1.00 0.00 112 PHE A CA 1
ATOM 1674 C C . PHE A 1 112 ? -10.497 11.583 3.474 1.00 0.00 112 PHE A C 1
ATOM 1675 O O . PHE A 1 112 ? -11.353 11.028 4.169 1.00 0.00 112 PHE A O 1
ATOM 1692 N N . THR A 1 113 ? -10.807 12.349 2.438 1.00 0.00 113 THR A N 1
ATOM 1693 C CA . THR A 1 113 ? -12.175 12.714 2.063 1.00 0.00 113 THR A CA 1
ATOM 1694 C C . THR A 1 113 ? -12.691 11.731 0.996 1.00 0.00 113 THR A C 1
ATOM 1695 O O . THR A 1 113 ? -11.881 11.068 0.334 1.00 0.00 113 THR A O 1
ATOM 1706 N N . ARG A 1 114 ? -14.010 11.639 0.771 1.00 0.00 114 ARG A N 1
ATOM 1707 C CA . ARG A 1 114 ? -14.599 10.935 -0.368 1.00 0.00 114 ARG A CA 1
ATOM 1708 C C . ARG A 1 114 ? -16.049 11.373 -0.503 1.00 0.00 114 ARG A C 1
ATOM 1709 O O . ARG A 1 114 ? -16.901 10.926 0.270 1.00 0.00 114 ARG A O 1
ATOM 1730 N N . GLU A 1 115 ? -16.347 12.168 -1.526 1.00 0.00 115 GLU A N 1
ATOM 1731 C CA . GLU A 1 115 ? -17.702 12.634 -1.798 1.00 0.00 115 GLU A CA 1
ATOM 1732 C C . GLU A 1 115 ? -18.521 11.611 -2.604 1.00 0.00 115 GLU A C 1
ATOM 1733 O O . GLU A 1 115 ? -19.381 11.979 -3.409 1.00 0.00 115 GLU A O 1
ATOM 1745 N N . GLY A 1 116 ? -18.351 10.321 -2.313 1.00 0.00 116 GLY A N 1
ATOM 1746 C CA . GLY A 1 116 ? -19.005 9.206 -2.985 1.00 0.00 116 GLY A CA 1
ATOM 1747 C C . GLY A 1 116 ? -19.673 8.333 -1.954 1.00 0.00 116 GLY A C 1
ATOM 1748 O O . GLY A 1 116 ? -20.613 8.838 -1.307 1.00 0.00 116 GLY A O 1
ATOM 1752 N N . MET A 1 1 ? 11.262 0.967 11.768 1.00 0.00 1 MET A N 2
ATOM 1753 C CA . MET A 1 1 ? 11.185 -0.488 11.565 1.00 0.00 1 MET A CA 2
ATOM 1754 C C . MET A 1 1 ? 9.733 -0.906 11.399 1.00 0.00 1 MET A C 2
ATOM 1755 O O . MET A 1 1 ? 8.966 -0.808 12.356 1.00 0.00 1 MET A O 2
ATOM 1769 N N . ALA A 1 2 ? 9.378 -1.339 10.186 1.00 0.00 2 ALA A N 2
ATOM 1770 C CA . ALA A 1 2 ? 8.212 -2.118 9.809 1.00 0.00 2 ALA A CA 2
ATOM 1771 C C . ALA A 1 2 ? 8.256 -2.325 8.307 1.00 0.00 2 ALA A C 2
ATOM 1772 O O . ALA A 1 2 ? 8.878 -1.544 7.580 1.00 0.00 2 ALA A O 2
ATOM 1779 N N . ARG A 1 3 ? 7.553 -3.355 7.838 1.00 0.00 3 ARG A N 2
ATOM 1780 C CA . ARG A 1 3 ? 7.444 -3.598 6.409 1.00 0.00 3 ARG A CA 2
ATOM 1781 C C . ARG A 1 3 ? 6.406 -2.651 5.859 1.00 0.00 3 ARG A C 2
ATOM 1782 O O . ARG A 1 3 ? 5.375 -2.407 6.489 1.00 0.00 3 ARG A O 2
ATOM 1803 N N . VAL A 1 4 ? 6.698 -2.135 4.677 1.00 0.00 4 VAL A N 2
ATOM 1804 C CA . VAL A 1 4 ? 5.887 -1.171 3.962 1.00 0.00 4 VAL A CA 2
ATOM 1805 C C . VAL A 1 4 ? 5.290 -1.963 2.796 1.00 0.00 4 VAL A C 2
ATOM 1806 O O . VAL A 1 4 ? 6.010 -2.749 2.174 1.00 0.00 4 VAL A O 2
ATOM 1819 N N . ALA A 1 5 ? 3.991 -1.824 2.513 1.00 0.00 5 ALA A N 2
ATOM 1820 C CA . ALA A 1 5 ? 3.416 -2.353 1.277 1.00 0.00 5 ALA A CA 2
ATOM 1821 C C . ALA A 1 5 ? 3.249 -1.186 0.304 1.00 0.00 5 ALA A C 2
ATOM 1822 O O . ALA A 1 5 ? 2.922 -0.072 0.728 1.00 0.00 5 ALA A O 2
ATOM 1829 N N . ILE A 1 6 ? 3.413 -1.428 -0.993 1.00 0.00 6 ILE A N 2
ATOM 1830 C CA . ILE A 1 6 ? 3.250 -0.423 -2.035 1.00 0.00 6 ILE A CA 2
ATOM 1831 C C . ILE A 1 6 ? 2.324 -1.021 -3.114 1.00 0.00 6 ILE A C 2
ATOM 1832 O O . ILE A 1 6 ? 2.611 -2.111 -3.622 1.00 0.00 6 ILE A O 2
ATOM 1848 N N . PRO A 1 7 ? 1.201 -0.349 -3.428 1.00 0.00 7 PRO A N 2
ATOM 1849 C CA . PRO A 1 7 ? 0.161 -0.790 -4.331 1.00 0.00 7 PRO A CA 2
ATOM 1850 C C . PRO A 1 7 ? 0.590 -0.517 -5.770 1.00 0.00 7 PRO A C 2
ATOM 1851 O O . PRO A 1 7 ? 0.306 0.543 -6.320 1.00 0.00 7 PRO A O 2
ATOM 1862 N N . SER A 1 8 ? 1.302 -1.455 -6.373 1.00 0.00 8 SER A N 2
ATOM 1863 C CA . SER A 1 8 ? 1.791 -1.361 -7.734 1.00 0.00 8 SER A CA 2
ATOM 1864 C C . SER A 1 8 ? 0.704 -1.786 -8.730 1.00 0.00 8 SER A C 2
ATOM 1865 O O . SER A 1 8 ? -0.305 -2.412 -8.373 1.00 0.00 8 SER A O 2
ATOM 1873 N N . VAL A 1 9 ? 0.970 -1.528 -10.011 1.00 0.00 9 VAL A N 2
ATOM 1874 C CA . VAL A 1 9 ? 0.271 -2.128 -11.141 1.00 0.00 9 VAL A CA 2
ATOM 1875 C C . VAL A 1 9 ? 1.253 -2.896 -12.037 1.00 0.00 9 VAL A C 2
ATOM 1876 O O . VAL A 1 9 ? 1.106 -2.957 -13.262 1.00 0.00 9 VAL A O 2
ATOM 1889 N N . GLY A 1 10 ? 2.214 -3.577 -11.415 1.00 0.00 10 GLY A N 2
ATOM 1890 C CA . GLY A 1 10 ? 3.017 -4.610 -12.044 1.00 0.00 10 GLY A CA 2
ATOM 1891 C C . GLY A 1 10 ? 4.014 -5.196 -11.055 1.00 0.00 10 GLY A C 2
ATOM 1892 O O . GLY A 1 10 ? 4.183 -4.697 -9.936 1.00 0.00 10 GLY A O 2
ATOM 1896 N N . LYS A 1 11 ? 4.660 -6.278 -11.476 1.00 0.00 11 LYS A N 2
ATOM 1897 C CA . LYS A 1 11 ? 5.558 -7.103 -10.678 1.00 0.00 11 LYS A CA 2
ATOM 1898 C C . LYS A 1 11 ? 7.002 -6.639 -10.857 1.00 0.00 11 LYS A C 2
ATOM 1899 O O . LYS A 1 11 ? 7.899 -7.449 -11.095 1.00 0.00 11 LYS A O 2
ATOM 1918 N N . ASP A 1 12 ? 7.217 -5.327 -10.774 1.00 0.00 12 ASP A N 2
ATOM 1919 C CA . ASP A 1 12 ? 8.531 -4.705 -10.900 1.00 0.00 12 ASP A CA 2
ATOM 1920 C C . ASP A 1 12 ? 8.654 -3.610 -9.857 1.00 0.00 12 ASP A C 2
ATOM 1921 O O . ASP A 1 12 ? 7.666 -2.990 -9.455 1.00 0.00 12 ASP A O 2
ATOM 1930 N N . LEU A 1 13 ? 9.887 -3.332 -9.464 1.00 0.00 13 LEU A N 2
ATOM 1931 C CA . LEU A 1 13 ? 10.258 -2.246 -8.577 1.00 0.00 13 LEU A CA 2
ATOM 1932 C C . LEU A 1 13 ? 10.230 -0.926 -9.355 1.00 0.00 13 LEU A C 2
ATOM 1933 O O . LEU A 1 13 ? 10.168 0.152 -8.776 1.00 0.00 13 LEU A O 2
ATOM 1949 N N . SER A 1 14 ? 10.206 -0.983 -10.684 1.00 0.00 14 SER A N 2
ATOM 1950 C CA . SER A 1 14 ? 9.884 0.160 -11.510 1.00 0.00 14 SER A CA 2
ATOM 1951 C C . SER A 1 14 ? 8.604 -0.094 -12.306 1.00 0.00 14 SER A C 2
ATOM 1952 O O . SER A 1 14 ? 8.486 0.331 -13.455 1.00 0.00 14 SER A O 2
ATOM 1960 N N . SER A 1 15 ? 7.603 -0.734 -11.695 1.00 0.00 15 SER A N 2
ATOM 1961 C CA . SER A 1 15 ? 6.250 -0.621 -12.206 1.00 0.00 15 SER A CA 2
ATOM 1962 C C . SER A 1 15 ? 5.586 0.596 -11.562 1.00 0.00 15 SER A C 2
ATOM 1963 O O . SER A 1 15 ? 6.073 1.134 -10.569 1.00 0.00 15 SER A O 2
ATOM 1971 N N . MET A 1 16 ? 4.451 1.023 -12.097 1.00 0.00 16 MET A N 2
ATOM 1972 C CA . MET A 1 16 ? 3.773 2.245 -11.694 1.00 0.00 16 MET A CA 2
ATOM 1973 C C . MET A 1 16 ? 3.017 2.013 -10.387 1.00 0.00 16 MET A C 2
ATOM 1974 O O . MET A 1 16 ? 2.490 0.918 -10.157 1.00 0.00 16 MET A O 2
ATOM 1988 N N . VAL A 1 17 ? 2.936 3.046 -9.544 1.00 0.00 17 VAL A N 2
ATOM 1989 C CA . VAL A 1 17 ? 2.176 2.971 -8.295 1.00 0.00 17 VAL A CA 2
ATOM 1990 C C . VAL A 1 17 ? 0.755 3.482 -8.521 1.00 0.00 17 VAL A C 2
ATOM 1991 O O . VAL A 1 17 ? 0.490 4.349 -9.360 1.00 0.00 17 VAL A O 2
ATOM 2004 N N . SER A 1 18 ? -0.172 2.886 -7.781 1.00 0.00 18 SER A N 2
ATOM 2005 C CA . SER A 1 18 ? -1.599 2.957 -7.982 1.00 0.00 18 SER A CA 2
ATOM 2006 C C . SER A 1 18 ? -2.184 3.864 -6.913 1.00 0.00 18 SER A C 2
ATOM 2007 O O . SER A 1 18 ? -1.874 3.702 -5.729 1.00 0.00 18 SER A O 2
ATOM 2015 N N . ASP A 1 19 ? -3.050 4.805 -7.302 1.00 0.00 19 ASP A N 2
ATOM 2016 C CA . ASP A 1 19 ? -3.552 5.836 -6.392 1.00 0.00 19 ASP A CA 2
ATOM 2017 C C . ASP A 1 19 ? -4.678 5.254 -5.500 1.00 0.00 19 ASP A C 2
ATOM 2018 O O . ASP A 1 19 ? -5.726 5.873 -5.289 1.00 0.00 19 ASP A O 2
ATOM 2027 N N . ARG A 1 20 ? -4.558 4.004 -5.049 1.00 0.00 20 ARG A N 2
ATOM 2028 C CA . ARG A 1 20 ? -5.680 3.201 -4.568 1.00 0.00 20 ARG A CA 2
ATOM 2029 C C . ARG A 1 20 ? -5.139 1.915 -3.971 1.00 0.00 20 ARG A C 2
ATOM 2030 O O . ARG A 1 20 ? -4.992 0.925 -4.679 1.00 0.00 20 ARG A O 2
ATOM 2051 N N . PHE A 1 21 ? -4.920 1.897 -2.657 1.00 0.00 21 PHE A N 2
ATOM 2052 C CA . PHE A 1 21 ? -4.473 0.696 -1.968 1.00 0.00 21 PHE A CA 2
ATOM 2053 C C . PHE A 1 21 ? -5.333 -0.522 -2.319 1.00 0.00 21 PHE A C 2
ATOM 2054 O O . PHE A 1 21 ? -4.840 -1.515 -2.840 1.00 0.00 21 PHE A O 2
ATOM 2071 N N . ALA A 1 22 ? -6.627 -0.455 -2.002 1.00 0.00 22 ALA A N 2
ATOM 2072 C CA . ALA A 1 22 ? -7.520 -1.604 -2.046 1.00 0.00 22 ALA A CA 2
ATOM 2073 C C . ALA A 1 22 ? -7.887 -2.028 -3.478 1.00 0.00 22 ALA A C 2
ATOM 2074 O O . ALA A 1 22 ? -8.634 -2.994 -3.648 1.00 0.00 22 ALA A O 2
ATOM 2081 N N . ARG A 1 23 ? -7.383 -1.317 -4.496 1.00 0.00 23 ARG A N 2
ATOM 2082 C CA . ARG A 1 23 ? -7.469 -1.610 -5.906 1.00 0.00 23 ARG A CA 2
ATOM 2083 C C . ARG A 1 23 ? -6.071 -1.417 -6.490 1.00 0.00 23 ARG A C 2
ATOM 2084 O O . ARG A 1 23 ? -5.875 -0.596 -7.391 1.00 0.00 23 ARG A O 2
ATOM 2105 N N . ALA A 1 24 ? -5.095 -2.158 -5.981 1.00 0.00 24 ALA A N 2
ATOM 2106 C CA . ALA A 1 24 ? -3.850 -2.302 -6.706 1.00 0.00 24 ALA A CA 2
ATOM 2107 C C . ALA A 1 24 ? -3.871 -3.669 -7.382 1.00 0.00 24 ALA A C 2
ATOM 2108 O O . ALA A 1 24 ? -4.854 -4.397 -7.245 1.00 0.00 24 ALA A O 2
ATOM 2115 N N . GLU A 1 25 ? -2.828 -4.027 -8.116 1.00 0.00 25 GLU A N 2
ATOM 2116 C CA . GLU A 1 25 ? -2.771 -5.323 -8.792 1.00 0.00 25 GLU A CA 2
ATOM 2117 C C . GLU A 1 25 ? -1.589 -6.161 -8.327 1.00 0.00 25 GLU A C 2
ATOM 2118 O O . GLU A 1 25 ? -1.603 -7.385 -8.484 1.00 0.00 25 GLU A O 2
ATOM 2130 N N . TYR A 1 26 ? -0.580 -5.527 -7.739 1.00 0.00 26 TYR A N 2
ATOM 2131 C CA . TYR A 1 26 ? 0.591 -6.156 -7.189 1.00 0.00 26 TYR A CA 2
ATOM 2132 C C . TYR A 1 26 ? 0.922 -5.368 -5.924 1.00 0.00 26 TYR A C 2
ATOM 2133 O O . TYR A 1 26 ? 0.725 -4.153 -5.871 1.00 0.00 26 TYR A O 2
ATOM 2151 N N . PHE A 1 27 ? 1.404 -6.053 -4.895 1.00 0.00 27 PHE A N 2
ATOM 2152 C CA . PHE A 1 27 ? 1.711 -5.484 -3.595 1.00 0.00 27 PHE A CA 2
ATOM 2153 C C . PHE A 1 27 ? 3.148 -5.852 -3.276 1.00 0.00 27 PHE A C 2
ATOM 2154 O O . PHE A 1 27 ? 3.454 -6.985 -2.907 1.00 0.00 27 PHE A O 2
ATOM 2171 N N . ILE A 1 28 ? 4.031 -4.899 -3.504 1.00 0.00 28 ILE A N 2
ATOM 2172 C CA . ILE A 1 28 ? 5.455 -4.988 -3.234 1.00 0.00 28 ILE A CA 2
ATOM 2173 C C . ILE A 1 28 ? 5.579 -4.708 -1.754 1.00 0.00 28 ILE A C 2
ATOM 2174 O O . ILE A 1 28 ? 5.081 -3.687 -1.280 1.00 0.00 28 ILE A O 2
ATOM 2190 N N . ILE A 1 29 ? 6.146 -5.662 -1.027 1.00 0.00 29 ILE A N 2
ATOM 2191 C CA . ILE A 1 29 ? 6.410 -5.533 0.392 1.00 0.00 29 ILE A CA 2
ATOM 2192 C C . ILE A 1 29 ? 7.912 -5.403 0.515 1.00 0.00 29 ILE A C 2
ATOM 2193 O O . ILE A 1 29 ? 8.624 -6.320 0.116 1.00 0.00 29 ILE A O 2
ATOM 2209 N N . TYR A 1 30 ? 8.360 -4.259 1.023 1.00 0.00 30 TYR A N 2
ATOM 2210 C CA . TYR A 1 30 ? 9.758 -3.956 1.300 1.00 0.00 30 TYR A CA 2
ATOM 2211 C C . TYR A 1 30 ? 10.005 -4.076 2.803 1.00 0.00 30 TYR A C 2
ATOM 2212 O O . TYR A 1 30 ? 9.245 -3.528 3.608 1.00 0.00 30 TYR A O 2
ATOM 2230 N N . ASP A 1 31 ? 11.062 -4.792 3.173 1.00 0.00 31 ASP A N 2
ATOM 2231 C CA . ASP A 1 31 ? 11.566 -4.933 4.540 1.00 0.00 31 ASP A CA 2
ATOM 2232 C C . ASP A 1 31 ? 12.457 -3.760 4.916 1.00 0.00 31 ASP A C 2
ATOM 2233 O O . ASP A 1 31 ? 13.520 -3.601 4.313 1.00 0.00 31 ASP A O 2
ATOM 2242 N N . THR A 1 32 ? 12.144 -3.024 5.991 1.00 0.00 32 THR A N 2
ATOM 2243 C CA . THR A 1 32 ? 13.130 -2.106 6.580 1.00 0.00 32 THR A CA 2
ATOM 2244 C C . THR A 1 32 ? 13.962 -2.881 7.611 1.00 0.00 32 THR A C 2
ATOM 2245 O O . THR A 1 32 ? 14.195 -2.423 8.730 1.00 0.00 32 THR A O 2
ATOM 2256 N N . GLU A 1 33 ? 14.327 -4.101 7.236 1.00 0.00 33 GLU A N 2
ATOM 2257 C CA . GLU A 1 33 ? 15.212 -5.004 7.932 1.00 0.00 33 GLU A CA 2
ATOM 2258 C C . GLU A 1 33 ? 16.169 -5.423 6.852 1.00 0.00 33 GLU A C 2
ATOM 2259 O O . GLU A 1 33 ? 17.080 -4.657 6.544 1.00 0.00 33 GLU A O 2
ATOM 2271 N N . SER A 1 34 ? 15.949 -6.569 6.215 1.00 0.00 34 SER A N 2
ATOM 2272 C CA . SER A 1 34 ? 17.047 -7.163 5.475 1.00 0.00 34 SER A CA 2
ATOM 2273 C C . SER A 1 34 ? 16.983 -6.772 3.990 1.00 0.00 34 SER A C 2
ATOM 2274 O O . SER A 1 34 ? 17.273 -7.593 3.115 1.00 0.00 34 SER A O 2
ATOM 2282 N N . GLY A 1 35 ? 16.592 -5.521 3.707 1.00 0.00 35 GLY A N 2
ATOM 2283 C CA . GLY A 1 35 ? 16.344 -4.912 2.396 1.00 0.00 35 GLY A CA 2
ATOM 2284 C C . GLY A 1 35 ? 15.427 -5.693 1.443 1.00 0.00 35 GLY A C 2
ATOM 2285 O O . GLY A 1 35 ? 15.264 -5.292 0.290 1.00 0.00 35 GLY A O 2
ATOM 2289 N N . ASN A 1 36 ? 14.879 -6.825 1.881 1.00 0.00 36 ASN A N 2
ATOM 2290 C CA . ASN A 1 36 ? 14.249 -7.826 1.037 1.00 0.00 36 ASN A CA 2
ATOM 2291 C C . ASN A 1 36 ? 12.907 -7.308 0.539 1.00 0.00 36 ASN A C 2
ATOM 2292 O O . ASN A 1 36 ? 12.148 -6.690 1.295 1.00 0.00 36 ASN A O 2
ATOM 2303 N N . VAL A 1 37 ? 12.595 -7.601 -0.714 1.00 0.00 37 VAL A N 2
ATOM 2304 C CA . VAL A 1 37 ? 11.327 -7.278 -1.326 1.00 0.00 37 VAL A CA 2
ATOM 2305 C C . VAL A 1 37 ? 10.640 -8.557 -1.794 1.00 0.00 37 VAL A C 2
ATOM 2306 O O . VAL A 1 37 ? 11.280 -9.562 -2.112 1.00 0.00 37 VAL A O 2
ATOM 2319 N N . GLU A 1 38 ? 9.317 -8.496 -1.874 1.00 0.00 38 GLU A N 2
ATOM 2320 C CA . GLU A 1 38 ? 8.443 -9.591 -2.232 1.00 0.00 38 GLU A CA 2
ATOM 2321 C C . GLU A 1 38 ? 7.325 -9.020 -3.088 1.00 0.00 38 GLU A C 2
ATOM 2322 O O . GLU A 1 38 ? 6.654 -8.083 -2.650 1.00 0.00 38 GLU A O 2
ATOM 2334 N N . VAL A 1 39 ? 7.073 -9.613 -4.254 1.00 0.00 39 VAL A N 2
ATOM 2335 C CA . VAL A 1 39 ? 5.884 -9.314 -5.045 1.00 0.00 39 VAL A CA 2
ATOM 2336 C C . VAL A 1 39 ? 4.758 -10.248 -4.591 1.00 0.00 39 VAL A C 2
ATOM 2337 O O . VAL A 1 39 ? 4.851 -11.471 -4.747 1.00 0.00 39 VAL A O 2
ATOM 2350 N N . VAL A 1 40 ? 3.675 -9.688 -4.068 1.00 0.00 40 VAL A N 2
ATOM 2351 C CA . VAL A 1 40 ? 2.348 -10.290 -4.128 1.00 0.00 40 VAL A CA 2
ATOM 2352 C C . VAL A 1 40 ? 1.717 -9.828 -5.441 1.00 0.00 40 VAL A C 2
ATOM 2353 O O . VAL A 1 40 ? 1.867 -8.669 -5.822 1.00 0.00 40 VAL A O 2
ATOM 2366 N N . GLU A 1 41 ? 0.984 -10.712 -6.103 1.00 0.00 41 GLU A N 2
ATOM 2367 C CA . GLU A 1 41 ? -0.041 -10.409 -7.092 1.00 0.00 41 GLU A CA 2
ATOM 2368 C C . GLU A 1 41 ? -1.375 -10.415 -6.346 1.00 0.00 41 GLU A C 2
ATOM 2369 O O . GLU A 1 41 ? -1.570 -11.240 -5.444 1.00 0.00 41 GLU A O 2
ATOM 2381 N N . ASN A 1 42 ? -2.313 -9.532 -6.683 1.00 0.00 42 ASN A N 2
ATOM 2382 C CA . ASN A 1 42 ? -3.591 -9.479 -5.987 1.00 0.00 42 ASN A CA 2
ATOM 2383 C C . ASN A 1 42 ? -4.665 -8.943 -6.917 1.00 0.00 42 ASN A C 2
ATOM 2384 O O . ASN A 1 42 ? -4.605 -7.800 -7.361 1.00 0.00 42 ASN A O 2
ATOM 2395 N N . THR A 1 43 ? -5.631 -9.787 -7.246 1.00 0.00 43 THR A N 2
ATOM 2396 C CA . THR A 1 43 ? -6.424 -9.660 -8.459 1.00 0.00 43 THR A CA 2
ATOM 2397 C C . THR A 1 43 ? -7.791 -9.056 -8.133 1.00 0.00 43 THR A C 2
ATOM 2398 O O . THR A 1 43 ? -8.823 -9.657 -8.431 1.00 0.00 43 THR A O 2
ATOM 2409 N N . ILE A 1 44 ? -7.823 -7.918 -7.436 1.00 0.00 44 ILE A N 2
ATOM 2410 C CA . ILE A 1 44 ? -9.048 -7.314 -6.931 1.00 0.00 44 ILE A CA 2
ATOM 2411 C C . ILE A 1 44 ? -9.769 -6.558 -8.049 1.00 0.00 44 ILE A C 2
ATOM 2412 O O . ILE A 1 44 ? -9.367 -5.470 -8.461 1.00 0.00 44 ILE A O 2
ATOM 2428 N N . ALA A 1 45 ? -10.873 -7.133 -8.504 1.00 0.00 45 ALA A N 2
ATOM 2429 C CA . ALA A 1 45 ? -11.867 -6.536 -9.381 1.00 0.00 45 ALA A CA 2
ATOM 2430 C C . ALA A 1 45 ? -13.224 -7.135 -9.005 1.00 0.00 45 ALA A C 2
ATOM 2431 O O . ALA A 1 45 ? -13.865 -7.827 -9.794 1.00 0.00 45 ALA A O 2
ATOM 2438 N N . ASP A 1 46 ? -13.632 -6.918 -7.758 1.00 0.00 46 ASP A N 2
ATOM 2439 C CA . ASP A 1 46 ? -14.905 -7.341 -7.180 1.00 0.00 46 ASP A CA 2
ATOM 2440 C C . ASP A 1 46 ? -15.282 -6.278 -6.154 1.00 0.00 46 ASP A C 2
ATOM 2441 O O . ASP A 1 46 ? -14.385 -5.620 -5.615 1.00 0.00 46 ASP A O 2
ATOM 2450 N N . ALA A 1 47 ? -16.573 -6.084 -5.883 1.00 0.00 47 ALA A N 2
ATOM 2451 C CA . ALA A 1 47 ? -17.082 -5.017 -5.029 1.00 0.00 47 ALA A CA 2
ATOM 2452 C C . ALA A 1 47 ? -18.273 -5.506 -4.201 1.00 0.00 47 ALA A C 2
ATOM 2453 O O . ALA A 1 47 ? -19.248 -4.777 -4.017 1.00 0.00 47 ALA A O 2
ATOM 2460 N N . HIS A 1 48 ? -18.198 -6.743 -3.707 1.00 0.00 48 HIS A N 2
ATOM 2461 C CA . HIS A 1 48 ? -19.266 -7.398 -2.957 1.00 0.00 48 HIS A CA 2
ATOM 2462 C C . HIS A 1 48 ? -19.351 -7.007 -1.477 1.00 0.00 48 HIS A C 2
ATOM 2463 O O . HIS A 1 48 ? -20.267 -7.473 -0.791 1.00 0.00 48 HIS A O 2
ATOM 2477 N N . GLY A 1 49 ? -18.412 -6.201 -0.972 1.00 0.00 49 GLY A N 2
ATOM 2478 C CA . GLY A 1 49 ? -18.371 -5.790 0.425 1.00 0.00 49 GLY A CA 2
ATOM 2479 C C . GLY A 1 49 ? -17.882 -6.900 1.360 1.00 0.00 49 GLY A C 2
ATOM 2480 O O . GLY A 1 49 ? -18.091 -6.797 2.568 1.00 0.00 49 GLY A O 2
ATOM 2484 N N . THR A 1 50 ? -17.258 -7.961 0.846 1.00 0.00 50 THR A N 2
ATOM 2485 C CA . THR A 1 50 ? -16.937 -9.159 1.604 1.00 0.00 50 THR A CA 2
ATOM 2486 C C . THR A 1 50 ? -15.445 -9.158 1.979 1.00 0.00 50 THR A C 2
ATOM 2487 O O . THR A 1 50 ? -14.599 -9.511 1.157 1.00 0.00 50 THR A O 2
ATOM 2498 N N . GLY A 1 51 ? -15.116 -8.832 3.236 1.00 0.00 51 GLY A N 2
ATOM 2499 C CA . GLY A 1 51 ? -13.809 -9.078 3.867 1.00 0.00 51 GLY A CA 2
ATOM 2500 C C . GLY A 1 51 ? -12.650 -8.244 3.299 1.00 0.00 51 GLY A C 2
ATOM 2501 O O . GLY A 1 51 ? -12.821 -7.553 2.288 1.00 0.00 51 GLY A O 2
ATOM 2505 N N . PRO A 1 52 ? -11.452 -8.268 3.919 1.00 0.00 52 PRO A N 2
ATOM 2506 C CA . PRO A 1 52 ? -10.294 -7.588 3.372 1.00 0.00 52 PRO A CA 2
ATOM 2507 C C . PRO A 1 52 ? -9.648 -8.412 2.272 1.00 0.00 52 PRO A C 2
ATOM 2508 O O . PRO A 1 52 ? -9.554 -7.914 1.148 1.00 0.00 52 PRO A O 2
ATOM 2519 N N . LYS A 1 53 ? -9.198 -9.638 2.575 1.00 0.00 53 LYS A N 2
ATOM 2520 C CA . LYS A 1 53 ? -8.310 -10.448 1.736 1.00 0.00 53 LYS A CA 2
ATOM 2521 C C . LYS A 1 53 ? -6.950 -9.777 1.561 1.00 0.00 53 LYS A C 2
ATOM 2522 O O . LYS A 1 53 ? -5.971 -10.310 2.070 1.00 0.00 53 LYS A O 2
ATOM 2541 N N . VAL A 1 54 ? -6.895 -8.602 0.931 1.00 0.00 54 VAL A N 2
ATOM 2542 C CA . VAL A 1 54 ? -5.670 -7.895 0.604 1.00 0.00 54 VAL A CA 2
ATOM 2543 C C . VAL A 1 54 ? -4.933 -7.630 1.912 1.00 0.00 54 VAL A C 2
ATOM 2544 O O . VAL A 1 54 ? -3.888 -8.213 2.174 1.00 0.00 54 VAL A O 2
ATOM 2557 N N . VAL A 1 55 ? -5.545 -6.810 2.763 1.00 0.00 55 VAL A N 2
ATOM 2558 C CA . VAL A 1 55 ? -5.096 -6.468 4.105 1.00 0.00 55 VAL A CA 2
ATOM 2559 C C . VAL A 1 55 ? -4.757 -7.740 4.849 1.00 0.00 55 VAL A C 2
ATOM 2560 O O . VAL A 1 55 ? -3.613 -7.846 5.253 1.00 0.00 55 VAL A O 2
ATOM 2573 N N . GLN A 1 56 ? -5.671 -8.714 4.906 1.00 0.00 56 GLN A N 2
ATOM 2574 C CA . GLN A 1 56 ? -5.468 -9.990 5.580 1.00 0.00 56 GLN A CA 2
ATOM 2575 C C . GLN A 1 56 ? -4.079 -10.587 5.255 1.00 0.00 56 GLN A C 2
ATOM 2576 O O . GLN A 1 56 ? -3.288 -10.882 6.150 1.00 0.00 56 GLN A O 2
ATOM 2590 N N . SER A 1 57 ? -3.768 -10.719 3.962 1.00 0.00 57 SER A N 2
ATOM 2591 C CA . SER A 1 57 ? -2.535 -11.302 3.452 1.00 0.00 57 SER A CA 2
ATOM 2592 C C . SER A 1 57 ? -1.319 -10.407 3.719 1.00 0.00 57 SER A C 2
ATOM 2593 O O . SER A 1 57 ? -0.282 -10.884 4.177 1.00 0.00 57 SER A O 2
ATOM 2601 N N . LEU A 1 58 ? -1.408 -9.104 3.443 1.00 0.00 58 LEU A N 2
ATOM 2602 C CA . LEU A 1 58 ? -0.259 -8.212 3.599 1.00 0.00 58 LEU A CA 2
ATOM 2603 C C . LEU A 1 58 ? 0.123 -8.100 5.080 1.00 0.00 58 LEU A C 2
ATOM 2604 O O . LEU A 1 58 ? 1.302 -8.147 5.424 1.00 0.00 58 LEU A O 2
ATOM 2620 N N . VAL A 1 59 ? -0.875 -8.016 5.959 1.00 0.00 59 VAL A N 2
ATOM 2621 C CA . VAL A 1 59 ? -0.747 -8.082 7.409 1.00 0.00 59 VAL A CA 2
ATOM 2622 C C . VAL A 1 59 ? -0.064 -9.389 7.823 1.00 0.00 59 VAL A C 2
ATOM 2623 O O . VAL A 1 59 ? 0.837 -9.352 8.663 1.00 0.00 59 VAL A O 2
ATOM 2636 N N . SER A 1 60 ? -0.417 -10.521 7.202 1.00 0.00 60 SER A N 2
ATOM 2637 C CA . SER A 1 60 ? 0.243 -11.796 7.448 1.00 0.00 60 SER A CA 2
ATOM 2638 C C . SER A 1 60 ? 1.757 -11.705 7.213 1.00 0.00 60 SER A C 2
ATOM 2639 O O . SER A 1 60 ? 2.504 -12.413 7.886 1.00 0.00 60 SER A O 2
ATOM 2647 N N . LYS A 1 61 ? 2.232 -10.837 6.311 1.00 0.00 61 LYS A N 2
ATOM 2648 C CA . LYS A 1 61 ? 3.651 -10.699 5.975 1.00 0.00 61 LYS A CA 2
ATOM 2649 C C . LYS A 1 61 ? 4.215 -9.460 6.683 1.00 0.00 61 LYS A C 2
ATOM 2650 O O . LYS A 1 61 ? 5.037 -8.742 6.117 1.00 0.00 61 LYS A O 2
ATOM 2669 N N . GLY A 1 62 ? 3.782 -9.221 7.923 1.00 0.00 62 GLY A N 2
ATOM 2670 C CA . GLY A 1 62 ? 4.329 -8.243 8.855 1.00 0.00 62 GLY A CA 2
ATOM 2671 C C . GLY A 1 62 ? 4.355 -6.797 8.382 1.00 0.00 62 GLY A C 2
ATOM 2672 O O . GLY A 1 62 ? 5.103 -5.990 8.942 1.00 0.00 62 GLY A O 2
ATOM 2676 N N . VAL A 1 63 ? 3.576 -6.448 7.364 1.00 0.00 63 VAL A N 2
ATOM 2677 C CA . VAL A 1 63 ? 3.428 -5.083 6.900 1.00 0.00 63 VAL A CA 2
ATOM 2678 C C . VAL A 1 63 ? 2.699 -4.310 7.996 1.00 0.00 63 VAL A C 2
ATOM 2679 O O . VAL A 1 63 ? 1.508 -4.578 8.205 1.00 0.00 63 VAL A O 2
ATOM 2692 N N . GLU A 1 64 ? 3.355 -3.331 8.637 1.00 0.00 64 GLU A N 2
ATOM 2693 C CA . GLU A 1 64 ? 2.627 -2.383 9.484 1.00 0.00 64 GLU A CA 2
ATOM 2694 C C . GLU A 1 64 ? 2.880 -0.942 9.053 1.00 0.00 64 GLU A C 2
ATOM 2695 O O . GLU A 1 64 ? 2.711 -0.045 9.861 1.00 0.00 64 GLU A O 2
ATOM 2707 N N . TYR A 1 65 ? 3.023 -0.666 7.763 1.00 0.00 65 TYR A N 2
ATOM 2708 C CA . TYR A 1 65 ? 3.279 0.614 7.128 1.00 0.00 65 TYR A CA 2
ATOM 2709 C C . TYR A 1 65 ? 2.799 0.381 5.686 1.00 0.00 65 TYR A C 2
ATOM 2710 O O . TYR A 1 65 ? 2.672 -0.758 5.232 1.00 0.00 65 TYR A O 2
ATOM 2728 N N . LEU A 1 66 ? 2.561 1.428 4.910 1.00 0.00 66 LEU A N 2
ATOM 2729 C CA . LEU A 1 66 ? 2.016 1.329 3.559 1.00 0.00 66 LEU A CA 2
ATOM 2730 C C . LEU A 1 66 ? 2.218 2.680 2.896 1.00 0.00 66 LEU A C 2
ATOM 2731 O O . LEU A 1 66 ? 2.238 3.694 3.583 1.00 0.00 66 LEU A O 2
ATOM 2747 N N . ILE A 1 67 ? 2.369 2.704 1.579 1.00 0.00 67 ILE A N 2
ATOM 2748 C CA . ILE A 1 67 ? 2.531 3.899 0.770 1.00 0.00 67 ILE A CA 2
ATOM 2749 C C . ILE A 1 67 ? 1.393 3.896 -0.248 1.00 0.00 67 ILE A C 2
ATOM 2750 O O . ILE A 1 67 ? 1.450 3.146 -1.215 1.00 0.00 67 ILE A O 2
ATOM 2766 N N . ALA A 1 68 ? 0.322 4.654 -0.009 1.00 0.00 68 ALA A N 2
ATOM 2767 C CA . ALA A 1 68 ? -0.881 4.661 -0.834 1.00 0.00 68 ALA A CA 2
ATOM 2768 C C . ALA A 1 68 ? -1.580 6.016 -0.694 1.00 0.00 68 ALA A C 2
ATOM 2769 O O . ALA A 1 68 ? -2.138 6.308 0.369 1.00 0.00 68 ALA A O 2
ATOM 2776 N N . SER A 1 69 ? -1.611 6.797 -1.777 1.00 0.00 69 SER A N 2
ATOM 2777 C CA . SER A 1 69 ? -2.204 8.139 -1.804 1.00 0.00 69 SER A CA 2
ATOM 2778 C C . SER A 1 69 ? -3.639 8.180 -1.280 1.00 0.00 69 SER A C 2
ATOM 2779 O O . SER A 1 69 ? -4.054 9.192 -0.723 1.00 0.00 69 SER A O 2
ATOM 2787 N N . ASN A 1 70 ? -4.383 7.087 -1.454 1.00 0.00 70 ASN A N 2
ATOM 2788 C CA . ASN A 1 70 ? -5.756 6.906 -1.041 1.00 0.00 70 ASN A CA 2
ATOM 2789 C C . ASN A 1 70 ? -6.012 5.406 -1.000 1.00 0.00 70 ASN A C 2
ATOM 2790 O O . ASN A 1 70 ? -5.247 4.590 -1.537 1.00 0.00 70 ASN A O 2
ATOM 2801 N N . VAL A 1 71 ? -7.152 5.018 -0.443 1.00 0.00 71 VAL A N 2
ATOM 2802 C CA . VAL A 1 71 ? -7.626 3.661 -0.430 1.00 0.00 71 VAL A CA 2
ATOM 2803 C C . VAL A 1 71 ? -8.633 3.531 -1.581 1.00 0.00 71 VAL A C 2
ATOM 2804 O O . VAL A 1 71 ? -9.211 4.520 -2.033 1.00 0.00 71 VAL A O 2
ATOM 2817 N N . GLY A 1 72 ? -8.807 2.323 -2.120 1.00 0.00 72 GLY A N 2
ATOM 2818 C CA . GLY A 1 72 ? -9.752 2.091 -3.212 1.00 0.00 72 GLY A CA 2
ATOM 2819 C C . GLY A 1 72 ? -11.186 2.138 -2.686 1.00 0.00 72 GLY A C 2
ATOM 2820 O O . GLY A 1 72 ? -12.065 2.716 -3.327 1.00 0.00 72 GLY A O 2
ATOM 2824 N N . ARG A 1 73 ? -11.380 1.574 -1.492 1.00 0.00 73 ARG A N 2
ATOM 2825 C CA . ARG A 1 73 ? -12.585 1.509 -0.675 1.00 0.00 73 ARG A CA 2
ATOM 2826 C C . ARG A 1 73 ? -12.219 0.703 0.582 1.00 0.00 73 ARG A C 2
ATOM 2827 O O . ARG A 1 73 ? -11.028 0.582 0.885 1.00 0.00 73 ARG A O 2
ATOM 2848 N N . ASN A 1 74 ? -13.233 0.176 1.283 1.00 0.00 74 ASN A N 2
ATOM 2849 C CA . ASN A 1 74 ? -13.198 -0.634 2.504 1.00 0.00 74 ASN A CA 2
ATOM 2850 C C . ASN A 1 74 ? -11.919 -1.460 2.629 1.00 0.00 74 ASN A C 2
ATOM 2851 O O . ASN A 1 74 ? -11.790 -2.502 1.982 1.00 0.00 74 ASN A O 2
ATOM 2862 N N . ALA A 1 75 ? -10.969 -0.976 3.425 1.00 0.00 75 ALA A N 2
ATOM 2863 C CA . ALA A 1 75 ? -9.694 -1.609 3.732 1.00 0.00 75 ALA A CA 2
ATOM 2864 C C . ALA A 1 75 ? -8.931 -0.779 4.762 1.00 0.00 75 ALA A C 2
ATOM 2865 O O . ALA A 1 75 ? -8.251 -1.352 5.601 1.00 0.00 75 ALA A O 2
ATOM 2872 N N . PHE A 1 76 ? -9.025 0.552 4.709 1.00 0.00 76 PHE A N 2
ATOM 2873 C CA . PHE A 1 76 ? -8.354 1.481 5.617 1.00 0.00 76 PHE A CA 2
ATOM 2874 C C . PHE A 1 76 ? -8.726 1.215 7.064 1.00 0.00 76 PHE A C 2
ATOM 2875 O O . PHE A 1 76 ? -7.851 1.250 7.917 1.00 0.00 76 PHE A O 2
ATOM 2892 N N . GLU A 1 77 ? -9.980 0.887 7.344 1.00 0.00 77 GLU A N 2
ATOM 2893 C CA . GLU A 1 77 ? -10.425 0.542 8.683 1.00 0.00 77 GLU A CA 2
ATOM 2894 C C . GLU A 1 77 ? -9.844 -0.810 9.132 1.00 0.00 77 GLU A C 2
ATOM 2895 O O . GLU A 1 77 ? -9.604 -1.011 10.318 1.00 0.00 77 GLU A O 2
ATOM 2907 N N . THR A 1 78 ? -9.488 -1.698 8.198 1.00 0.00 78 THR A N 2
ATOM 2908 C CA . THR A 1 78 ? -8.744 -2.923 8.490 1.00 0.00 78 THR A CA 2
ATOM 2909 C C . THR A 1 78 ? -7.219 -2.677 8.545 1.00 0.00 78 THR A C 2
ATOM 2910 O O . THR A 1 78 ? -6.502 -3.475 9.141 1.00 0.00 78 THR A O 2
ATOM 2921 N N . LEU A 1 79 ? -6.712 -1.568 7.988 1.00 0.00 79 LEU A N 2
ATOM 2922 C CA . LEU A 1 79 ? -5.292 -1.208 8.048 1.00 0.00 79 LEU A CA 2
ATOM 2923 C C . LEU A 1 79 ? -4.929 -0.894 9.492 1.00 0.00 79 LEU A C 2
ATOM 2924 O O . LEU A 1 79 ? -4.161 -1.606 10.129 1.00 0.00 79 LEU A O 2
ATOM 2940 N N . LYS A 1 80 ? -5.568 0.124 10.047 1.00 0.00 80 LYS A N 2
ATOM 2941 C CA . LYS A 1 80 ? -5.489 0.472 11.454 1.00 0.00 80 LYS A CA 2
ATOM 2942 C C . LYS A 1 80 ? -5.871 -0.662 12.393 1.00 0.00 80 LYS A C 2
ATOM 2943 O O . LYS A 1 80 ? -5.289 -0.739 13.475 1.00 0.00 80 LYS A O 2
ATOM 2962 N N . ALA A 1 81 ? -6.801 -1.541 12.014 1.00 0.00 81 ALA A N 2
ATOM 2963 C CA . ALA A 1 81 ? -7.102 -2.707 12.834 1.00 0.00 81 ALA A CA 2
ATOM 2964 C C . ALA A 1 81 ? -5.826 -3.504 13.131 1.00 0.00 81 ALA A C 2
ATOM 2965 O O . ALA A 1 81 ? -5.641 -3.913 14.274 1.00 0.00 81 ALA A O 2
ATOM 2972 N N . ALA A 1 82 ? -4.922 -3.686 12.157 1.00 0.00 82 ALA A N 2
ATOM 2973 C CA . ALA A 1 82 ? -3.639 -4.348 12.390 1.00 0.00 82 ALA A CA 2
ATOM 2974 C C . ALA A 1 82 ? -2.504 -3.336 12.617 1.00 0.00 82 ALA A C 2
ATOM 2975 O O . ALA A 1 82 ? -1.354 -3.614 12.275 1.00 0.00 82 ALA A O 2
ATOM 2982 N N . GLY A 1 83 ? -2.787 -2.223 13.293 1.00 0.00 83 GLY A N 2
ATOM 2983 C CA . GLY A 1 83 ? -1.848 -1.142 13.575 1.00 0.00 83 GLY A CA 2
ATOM 2984 C C . GLY A 1 83 ? -0.992 -0.671 12.397 1.00 0.00 83 GLY A C 2
ATOM 2985 O O . GLY A 1 83 ? 0.133 -0.214 12.604 1.00 0.00 83 GLY A O 2
ATOM 2989 N N . VAL A 1 84 ? -1.480 -0.788 11.162 1.00 0.00 84 VAL A N 2
ATOM 2990 C CA . VAL A 1 84 ? -0.673 -0.550 9.975 1.00 0.00 84 VAL A CA 2
ATOM 2991 C C . VAL A 1 84 ? -0.722 0.940 9.652 1.00 0.00 84 VAL A C 2
ATOM 2992 O O . VAL A 1 84 ? -1.799 1.474 9.362 1.00 0.00 84 VAL A O 2
ATOM 3005 N N . LYS A 1 85 ? 0.444 1.589 9.573 1.00 0.00 85 LYS A N 2
ATOM 3006 C CA . LYS A 1 85 ? 0.527 2.993 9.199 1.00 0.00 85 LYS A CA 2
ATOM 3007 C C . LYS A 1 85 ? 0.377 3.114 7.680 1.00 0.00 85 LYS A C 2
ATOM 3008 O O . LYS A 1 85 ? 0.573 2.141 6.954 1.00 0.00 85 LYS A O 2
ATOM 3027 N N . VAL A 1 86 ? 0.016 4.286 7.173 1.00 0.00 86 VAL A N 2
ATOM 3028 C CA . VAL A 1 86 ? -0.136 4.588 5.753 1.00 0.00 86 VAL A CA 2
ATOM 3029 C C . VAL A 1 86 ? 0.530 5.934 5.483 1.00 0.00 86 VAL A C 2
ATOM 3030 O O . VAL A 1 86 ? 0.489 6.847 6.312 1.00 0.00 86 VAL A O 2
ATOM 3043 N N . TYR A 1 87 ? 1.073 6.075 4.281 1.00 0.00 87 TYR A N 2
ATOM 3044 C CA . TYR A 1 87 ? 1.606 7.295 3.720 1.00 0.00 87 TYR A CA 2
ATOM 3045 C C . TYR A 1 87 ? 0.830 7.675 2.474 1.00 0.00 87 TYR A C 2
ATOM 3046 O O . TYR A 1 87 ? 0.320 6.807 1.772 1.00 0.00 87 TYR A O 2
ATOM 3064 N N . ARG A 1 88 ? 0.854 8.959 2.146 1.00 0.00 88 ARG A N 2
ATOM 3065 C CA . ARG A 1 88 ? 0.465 9.515 0.862 1.00 0.00 88 ARG A CA 2
ATOM 3066 C C . ARG A 1 88 ? 1.649 9.258 -0.054 1.00 0.00 88 ARG A C 2
ATOM 3067 O O . ARG A 1 88 ? 2.777 9.364 0.408 1.00 0.00 88 ARG A O 2
ATOM 3088 N N . PHE A 1 89 ? 1.406 9.014 -1.333 1.00 0.00 89 PHE A N 2
ATOM 3089 C CA . PHE A 1 89 ? 2.355 9.259 -2.420 1.00 0.00 89 PHE A CA 2
ATOM 3090 C C . PHE A 1 89 ? 1.645 10.202 -3.391 1.00 0.00 89 PHE A C 2
ATOM 3091 O O . PHE A 1 89 ? 0.427 10.361 -3.276 1.00 0.00 89 PHE A O 2
ATOM 3108 N N . GLU A 1 90 ? 2.340 10.814 -4.346 1.00 0.00 90 GLU A N 2
ATOM 3109 C CA . GLU A 1 90 ? 1.664 11.640 -5.337 1.00 0.00 90 GLU A CA 2
ATOM 3110 C C . GLU A 1 90 ? 2.503 11.689 -6.616 1.00 0.00 90 GLU A C 2
ATOM 3111 O O . GLU A 1 90 ? 2.970 12.745 -7.054 1.00 0.00 90 GLU A O 2
ATOM 3123 N N . GLY A 1 91 ? 2.734 10.520 -7.207 1.00 0.00 91 GLY A N 2
ATOM 3124 C CA . GLY A 1 91 ? 3.300 10.366 -8.536 1.00 0.00 91 GLY A CA 2
ATOM 3125 C C . GLY A 1 91 ? 4.626 9.620 -8.505 1.00 0.00 91 GLY A C 2
ATOM 3126 O O . GLY A 1 91 ? 5.555 10.087 -7.835 1.00 0.00 91 GLY A O 2
ATOM 3130 N N . GLY A 1 92 ? 4.732 8.484 -9.202 1.00 0.00 92 GLY A N 2
ATOM 3131 C CA . GLY A 1 92 ? 5.933 7.656 -9.160 1.00 0.00 92 GLY A CA 2
ATOM 3132 C C . GLY A 1 92 ? 5.719 6.188 -9.531 1.00 0.00 92 GLY A C 2
ATOM 3133 O O . GLY A 1 92 ? 4.584 5.694 -9.569 1.00 0.00 92 GLY A O 2
ATOM 3137 N N . THR A 1 93 ? 6.827 5.480 -9.749 1.00 0.00 93 THR A N 2
ATOM 3138 C CA . THR A 1 93 ? 6.883 4.029 -9.746 1.00 0.00 93 THR A CA 2
ATOM 3139 C C . THR A 1 93 ? 7.137 3.500 -8.331 1.00 0.00 93 THR A C 2
ATOM 3140 O O . THR A 1 93 ? 7.316 4.267 -7.382 1.00 0.00 93 THR A O 2
ATOM 3151 N N . VAL A 1 94 ? 7.105 2.174 -8.167 1.00 0.00 94 VAL A N 2
ATOM 3152 C CA . VAL A 1 94 ? 7.339 1.524 -6.888 1.00 0.00 94 VAL A CA 2
ATOM 3153 C C . VAL A 1 94 ? 8.603 2.065 -6.222 1.00 0.00 94 VAL A C 2
ATOM 3154 O O . VAL A 1 94 ? 8.556 2.261 -5.017 1.00 0.00 94 VAL A O 2
ATOM 3167 N N . GLN A 1 95 ? 9.689 2.362 -6.942 1.00 0.00 95 GLN A N 2
ATOM 3168 C CA . GLN A 1 95 ? 10.892 2.906 -6.316 1.00 0.00 95 GLN A CA 2
ATOM 3169 C C . GLN A 1 95 ? 10.705 4.299 -5.723 1.00 0.00 95 GLN A C 2
ATOM 3170 O O . GLN A 1 95 ? 11.289 4.590 -4.686 1.00 0.00 95 GLN A O 2
ATOM 3184 N N . GLU A 1 96 ? 9.874 5.134 -6.330 1.00 0.00 96 GLU A N 2
ATOM 3185 C CA . GLU A 1 96 ? 9.602 6.495 -5.929 1.00 0.00 96 GLU A CA 2
ATOM 3186 C C . GLU A 1 96 ? 8.831 6.475 -4.640 1.00 0.00 96 GLU A C 2
ATOM 3187 O O . GLU A 1 96 ? 9.180 7.246 -3.762 1.00 0.00 96 GLU A O 2
ATOM 3199 N N . ALA A 1 97 ? 7.851 5.576 -4.480 1.00 0.00 97 ALA A N 2
ATOM 3200 C CA . ALA A 1 97 ? 7.222 5.354 -3.199 1.00 0.00 97 ALA A CA 2
ATOM 3201 C C . ALA A 1 97 ? 8.247 5.310 -2.058 1.00 0.00 97 ALA A C 2
ATOM 3202 O O . ALA A 1 97 ? 8.035 5.888 -0.996 1.00 0.00 97 ALA A O 2
ATOM 3209 N N . ILE A 1 98 ? 9.377 4.645 -2.281 1.00 0.00 98 ILE A N 2
ATOM 3210 C CA . ILE A 1 98 ? 10.356 4.311 -1.263 1.00 0.00 98 ILE A CA 2
ATOM 3211 C C . ILE A 1 98 ? 11.345 5.452 -1.165 1.00 0.00 98 ILE A C 2
ATOM 3212 O O . ILE A 1 98 ? 11.623 5.907 -0.073 1.00 0.00 98 ILE A O 2
ATOM 3228 N N . ASP A 1 99 ? 11.882 5.929 -2.281 1.00 0.00 99 ASP A N 2
ATOM 3229 C CA . ASP A 1 99 ? 12.804 7.059 -2.383 1.00 0.00 99 ASP A CA 2
ATOM 3230 C C . ASP A 1 99 ? 12.155 8.318 -1.823 1.00 0.00 99 ASP A C 2
ATOM 3231 O O . ASP A 1 99 ? 12.850 9.220 -1.358 1.00 0.00 99 ASP A O 2
ATOM 3240 N N . ALA A 1 100 ? 10.823 8.363 -1.831 1.00 0.00 100 ALA A N 2
ATOM 3241 C CA . ALA A 1 100 ? 10.065 9.426 -1.213 1.00 0.00 100 ALA A CA 2
ATOM 3242 C C . ALA A 1 100 ? 9.944 9.155 0.296 1.00 0.00 100 ALA A C 2
ATOM 3243 O O . ALA A 1 100 ? 10.379 9.976 1.098 1.00 0.00 100 ALA A O 2
ATOM 3250 N N . PHE A 1 101 ? 9.394 8.006 0.707 1.00 0.00 101 PHE A N 2
ATOM 3251 C CA . PHE A 1 101 ? 9.196 7.643 2.116 1.00 0.00 101 PHE A CA 2
ATOM 3252 C C . PHE A 1 101 ? 10.493 7.655 2.924 1.00 0.00 101 PHE A C 2
ATOM 3253 O O . PHE A 1 101 ? 10.515 8.131 4.063 1.00 0.00 101 PHE A O 2
ATOM 3270 N N . SER A 1 102 ? 11.542 7.081 2.344 1.00 0.00 102 SER A N 2
ATOM 3271 C CA . SER A 1 102 ? 12.827 6.847 2.984 1.00 0.00 102 SER A CA 2
ATOM 3272 C C . SER A 1 102 ? 13.431 8.188 3.374 1.00 0.00 102 SER A C 2
ATOM 3273 O O . SER A 1 102 ? 13.754 8.401 4.547 1.00 0.00 102 SER A O 2
ATOM 3281 N N . GLU A 1 103 ? 13.486 9.120 2.424 1.00 0.00 103 GLU A N 2
ATOM 3282 C CA . GLU A 1 103 ? 13.966 10.473 2.645 1.00 0.00 103 GLU A CA 2
ATOM 3283 C C . GLU A 1 103 ? 12.811 11.338 3.155 1.00 0.00 103 GLU A C 2
ATOM 3284 O O . GLU A 1 103 ? 12.825 12.558 3.008 1.00 0.00 103 GLU A O 2
ATOM 3296 N N . GLY A 1 104 ? 11.919 10.763 3.967 1.00 0.00 104 GLY A N 2
ATOM 3297 C CA . GLY A 1 104 ? 10.874 11.445 4.705 1.00 0.00 104 GLY A CA 2
ATOM 3298 C C . GLY A 1 104 ? 10.059 12.452 3.890 1.00 0.00 104 GLY A C 2
ATOM 3299 O O . GLY A 1 104 ? 9.492 13.381 4.468 1.00 0.00 104 GLY A O 2
ATOM 3303 N N . ARG A 1 105 ? 9.982 12.304 2.569 1.00 0.00 105 ARG A N 2
ATOM 3304 C CA . ARG A 1 105 ? 9.264 13.199 1.670 1.00 0.00 105 ARG A CA 2
ATOM 3305 C C . ARG A 1 105 ? 7.898 12.621 1.344 1.00 0.00 105 ARG A C 2
ATOM 3306 O O . ARG A 1 105 ? 7.390 12.820 0.242 1.00 0.00 105 ARG A O 2
ATOM 3327 N N . LEU A 1 106 ? 7.233 11.991 2.306 1.00 0.00 106 LEU A N 2
ATOM 3328 C CA . LEU A 1 106 ? 5.853 11.583 2.154 1.00 0.00 106 LEU A CA 2
ATOM 3329 C C . LEU A 1 106 ? 5.100 11.971 3.418 1.00 0.00 106 LEU A C 2
ATOM 3330 O O . LEU A 1 106 ? 5.703 12.247 4.459 1.00 0.00 106 LEU A O 2
ATOM 3346 N N . GLU A 1 107 ? 3.776 11.950 3.335 1.00 0.00 107 GLU A N 2
ATOM 3347 C CA . GLU A 1 107 ? 2.881 12.477 4.356 1.00 0.00 107 GLU A CA 2
ATOM 3348 C C . GLU A 1 107 ? 2.209 11.293 5.029 1.00 0.00 107 GLU A C 2
ATOM 3349 O O . GLU A 1 107 ? 1.815 10.368 4.325 1.00 0.00 107 GLU A O 2
ATOM 3361 N N . GLU A 1 108 ? 2.048 11.290 6.347 1.00 0.00 108 GLU A N 2
ATOM 3362 C CA . GLU A 1 108 ? 1.421 10.179 7.052 1.00 0.00 108 GLU A CA 2
ATOM 3363 C C . GLU A 1 108 ? -0.101 10.305 6.908 1.00 0.00 108 GLU A C 2
ATOM 3364 O O . GLU A 1 108 ? -0.729 11.144 7.553 1.00 0.00 108 GLU A O 2
ATOM 3376 N N . LEU A 1 109 ? -0.699 9.538 5.995 1.00 0.00 109 LEU A N 2
ATOM 3377 C CA . LEU A 1 109 ? -2.072 9.739 5.540 1.00 0.00 109 LEU A CA 2
ATOM 3378 C C . LEU A 1 109 ? -3.064 9.052 6.491 1.00 0.00 109 LEU A C 2
ATOM 3379 O O . LEU A 1 109 ? -3.652 8.022 6.143 1.00 0.00 109 LEU A O 2
ATOM 3395 N N . THR A 1 110 ? -3.262 9.580 7.700 1.00 0.00 110 THR A N 2
ATOM 3396 C CA . THR A 1 110 ? -4.022 8.869 8.732 1.00 0.00 110 THR A CA 2
ATOM 3397 C C . THR A 1 110 ? -5.517 9.219 8.700 1.00 0.00 110 THR A C 2
ATOM 3398 O O . THR A 1 110 ? -6.190 9.100 9.720 1.00 0.00 110 THR A O 2
ATOM 3409 N N . THR A 1 111 ? -6.079 9.443 7.511 1.00 0.00 111 THR A N 2
ATOM 3410 C CA . THR A 1 111 ? -7.408 9.993 7.248 1.00 0.00 111 THR A CA 2
ATOM 3411 C C . THR A 1 111 ? -7.376 10.543 5.819 1.00 0.00 111 THR A C 2
ATOM 3412 O O . THR A 1 111 ? -6.301 10.753 5.246 1.00 0.00 111 THR A O 2
ATOM 3423 N N . PHE A 1 112 ? -8.541 10.807 5.248 1.00 0.00 112 PHE A N 2
ATOM 3424 C CA . PHE A 1 112 ? -8.784 11.362 3.928 1.00 0.00 112 PHE A CA 2
ATOM 3425 C C . PHE A 1 112 ? -10.264 11.745 3.895 1.00 0.00 112 PHE A C 2
ATOM 3426 O O . PHE A 1 112 ? -10.936 11.708 4.931 1.00 0.00 112 PHE A O 2
ATOM 3443 N N . THR A 1 113 ? -10.780 12.082 2.719 1.00 0.00 113 THR A N 2
ATOM 3444 C CA . THR A 1 113 ? -12.189 12.405 2.524 1.00 0.00 113 THR A CA 2
ATOM 3445 C C . THR A 1 113 ? -12.687 11.547 1.364 1.00 0.00 113 THR A C 2
ATOM 3446 O O . THR A 1 113 ? -11.908 11.246 0.450 1.00 0.00 113 THR A O 2
ATOM 3457 N N . ARG A 1 114 ? -13.948 11.106 1.396 1.00 0.00 114 ARG A N 2
ATOM 3458 C CA . ARG A 1 114 ? -14.548 10.369 0.299 1.00 0.00 114 ARG A CA 2
ATOM 3459 C C . ARG A 1 114 ? -16.057 10.389 0.446 1.00 0.00 114 ARG A C 2
ATOM 3460 O O . ARG A 1 114 ? -16.629 9.515 1.100 1.00 0.00 114 ARG A O 2
ATOM 3481 N N . GLU A 1 115 ? -16.710 11.372 -0.160 1.00 0.00 115 GLU A N 2
ATOM 3482 C CA . GLU A 1 115 ? -18.122 11.612 0.072 1.00 0.00 115 GLU A CA 2
ATOM 3483 C C . GLU A 1 115 ? -18.992 10.740 -0.852 1.00 0.00 115 GLU A C 2
ATOM 3484 O O . GLU A 1 115 ? -19.805 11.238 -1.631 1.00 0.00 115 GLU A O 2
ATOM 3496 N N . GLY A 1 116 ? -18.844 9.417 -0.760 1.00 0.00 116 GLY A N 2
ATOM 3497 C CA . GLY A 1 116 ? -19.612 8.412 -1.484 1.00 0.00 116 GLY A CA 2
ATOM 3498 C C . GLY A 1 116 ? -18.933 7.063 -1.390 1.00 0.00 116 GLY A C 2
ATOM 3499 O O . GLY A 1 116 ? -19.585 6.033 -1.637 1.00 0.00 116 GLY A O 2
ATOM 3503 N N . MET A 1 1 ? 12.570 -2.940 12.541 1.00 0.00 1 MET A N 3
ATOM 3504 C CA . MET A 1 1 ? 12.015 -3.580 11.339 1.00 0.00 1 MET A CA 3
ATOM 3505 C C . MET A 1 1 ? 10.817 -2.777 10.863 1.00 0.00 1 MET A C 3
ATOM 3506 O O . MET A 1 1 ? 10.122 -2.172 11.681 1.00 0.00 1 MET A O 3
ATOM 3520 N N . ALA A 1 2 ? 10.551 -2.770 9.562 1.00 0.00 2 ALA A N 3
ATOM 3521 C CA . ALA A 1 2 ? 9.266 -2.381 9.008 1.00 0.00 2 ALA A CA 3
ATOM 3522 C C . ALA A 1 2 ? 9.093 -3.073 7.666 1.00 0.00 2 ALA A C 3
ATOM 3523 O O . ALA A 1 2 ? 9.977 -3.037 6.816 1.00 0.00 2 ALA A O 3
ATOM 3530 N N . ARG A 1 3 ? 7.962 -3.735 7.482 1.00 0.00 3 ARG A N 3
ATOM 3531 C CA . ARG A 1 3 ? 7.462 -4.181 6.209 1.00 0.00 3 ARG A CA 3
ATOM 3532 C C . ARG A 1 3 ? 6.436 -3.201 5.693 1.00 0.00 3 ARG A C 3
ATOM 3533 O O . ARG A 1 3 ? 5.323 -3.128 6.218 1.00 0.00 3 ARG A O 3
ATOM 3554 N N . VAL A 1 4 ? 6.809 -2.377 4.733 1.00 0.00 4 VAL A N 3
ATOM 3555 C CA . VAL A 1 4 ? 5.846 -1.525 4.056 1.00 0.00 4 VAL A CA 3
ATOM 3556 C C . VAL A 1 4 ? 5.175 -2.348 2.965 1.00 0.00 4 VAL A C 3
ATOM 3557 O O . VAL A 1 4 ? 5.772 -3.323 2.514 1.00 0.00 4 VAL A O 3
ATOM 3570 N N . ALA A 1 5 ? 3.963 -1.984 2.537 1.00 0.00 5 ALA A N 3
ATOM 3571 C CA . ALA A 1 5 ? 3.421 -2.482 1.285 1.00 0.00 5 ALA A CA 3
ATOM 3572 C C . ALA A 1 5 ? 3.347 -1.254 0.387 1.00 0.00 5 ALA A C 3
ATOM 3573 O O . ALA A 1 5 ? 3.058 -0.153 0.867 1.00 0.00 5 ALA A O 3
ATOM 3580 N N . ILE A 1 6 ? 3.552 -1.413 -0.909 1.00 0.00 6 ILE A N 3
ATOM 3581 C CA . ILE A 1 6 ? 3.338 -0.366 -1.886 1.00 0.00 6 ILE A CA 3
ATOM 3582 C C . ILE A 1 6 ? 2.405 -0.968 -2.949 1.00 0.00 6 ILE A C 3
ATOM 3583 O O . ILE A 1 6 ? 2.642 -2.092 -3.393 1.00 0.00 6 ILE A O 3
ATOM 3599 N N . PRO A 1 7 ? 1.303 -0.284 -3.294 1.00 0.00 7 PRO A N 3
ATOM 3600 C CA . PRO A 1 7 ? 0.333 -0.704 -4.283 1.00 0.00 7 PRO A CA 3
ATOM 3601 C C . PRO A 1 7 ? 0.924 -0.470 -5.675 1.00 0.00 7 PRO A C 3
ATOM 3602 O O . PRO A 1 7 ? 1.095 0.679 -6.084 1.00 0.00 7 PRO A O 3
ATOM 3613 N N . SER A 1 8 ? 1.218 -1.537 -6.411 1.00 0.00 8 SER A N 3
ATOM 3614 C CA . SER A 1 8 ? 1.806 -1.486 -7.740 1.00 0.00 8 SER A CA 3
ATOM 3615 C C . SER A 1 8 ? 0.782 -1.956 -8.782 1.00 0.00 8 SER A C 3
ATOM 3616 O O . SER A 1 8 ? -0.291 -2.479 -8.468 1.00 0.00 8 SER A O 3
ATOM 3624 N N . VAL A 1 9 ? 1.146 -1.776 -10.051 1.00 0.00 9 VAL A N 3
ATOM 3625 C CA . VAL A 1 9 ? 0.445 -2.254 -11.234 1.00 0.00 9 VAL A CA 3
ATOM 3626 C C . VAL A 1 9 ? 1.460 -2.978 -12.135 1.00 0.00 9 VAL A C 3
ATOM 3627 O O . VAL A 1 9 ? 1.446 -2.852 -13.359 1.00 0.00 9 VAL A O 3
ATOM 3640 N N . GLY A 1 10 ? 2.375 -3.738 -11.536 1.00 0.00 10 GLY A N 3
ATOM 3641 C CA . GLY A 1 10 ? 3.294 -4.625 -12.227 1.00 0.00 10 GLY A CA 3
ATOM 3642 C C . GLY A 1 10 ? 4.235 -5.271 -11.215 1.00 0.00 10 GLY A C 3
ATOM 3643 O O . GLY A 1 10 ? 4.230 -4.905 -10.031 1.00 0.00 10 GLY A O 3
ATOM 3647 N N . LYS A 1 11 ? 5.044 -6.221 -11.686 1.00 0.00 11 LYS A N 3
ATOM 3648 C CA . LYS A 1 11 ? 5.889 -7.084 -10.866 1.00 0.00 11 LYS A CA 3
ATOM 3649 C C . LYS A 1 11 ? 7.345 -6.691 -11.101 1.00 0.00 11 LYS A C 3
ATOM 3650 O O . LYS A 1 11 ? 8.214 -7.516 -11.397 1.00 0.00 11 LYS A O 3
ATOM 3669 N N . ASP A 1 12 ? 7.619 -5.394 -10.996 1.00 0.00 12 ASP A N 3
ATOM 3670 C CA . ASP A 1 12 ? 8.957 -4.820 -11.006 1.00 0.00 12 ASP A CA 3
ATOM 3671 C C . ASP A 1 12 ? 8.986 -3.682 -10.007 1.00 0.00 12 ASP A C 3
ATOM 3672 O O . ASP A 1 12 ? 7.950 -3.099 -9.697 1.00 0.00 12 ASP A O 3
ATOM 3681 N N . LEU A 1 13 ? 10.174 -3.336 -9.520 1.00 0.00 13 LEU A N 3
ATOM 3682 C CA . LEU A 1 13 ? 10.415 -2.249 -8.565 1.00 0.00 13 LEU A CA 3
ATOM 3683 C C . LEU A 1 13 ? 10.405 -0.893 -9.286 1.00 0.00 13 LEU A C 3
ATOM 3684 O O . LEU A 1 13 ? 10.560 0.160 -8.685 1.00 0.00 13 LEU A O 3
ATOM 3700 N N . SER A 1 14 ? 10.177 -0.884 -10.592 1.00 0.00 14 SER A N 3
ATOM 3701 C CA . SER A 1 14 ? 9.904 0.346 -11.297 1.00 0.00 14 SER A CA 3
ATOM 3702 C C . SER A 1 14 ? 8.607 0.180 -12.092 1.00 0.00 14 SER A C 3
ATOM 3703 O O . SER A 1 14 ? 8.446 0.728 -13.188 1.00 0.00 14 SER A O 3
ATOM 3711 N N . SER A 1 15 ? 7.631 -0.526 -11.517 1.00 0.00 15 SER A N 3
ATOM 3712 C CA . SER A 1 15 ? 6.269 -0.440 -12.024 1.00 0.00 15 SER A CA 3
ATOM 3713 C C . SER A 1 15 ? 5.598 0.823 -11.469 1.00 0.00 15 SER A C 3
ATOM 3714 O O . SER A 1 15 ? 6.078 1.362 -10.479 1.00 0.00 15 SER A O 3
ATOM 3722 N N . MET A 1 16 ? 4.470 1.267 -12.021 1.00 0.00 16 MET A N 3
ATOM 3723 C CA . MET A 1 16 ? 3.829 2.516 -11.605 1.00 0.00 16 MET A CA 3
ATOM 3724 C C . MET A 1 16 ? 3.068 2.276 -10.299 1.00 0.00 16 MET A C 3
ATOM 3725 O O . MET A 1 16 ? 2.431 1.227 -10.144 1.00 0.00 16 MET A O 3
ATOM 3739 N N . VAL A 1 17 ? 3.180 3.177 -9.317 1.00 0.00 17 VAL A N 3
ATOM 3740 C CA . VAL A 1 17 ? 2.434 3.072 -8.056 1.00 0.00 17 VAL A CA 3
ATOM 3741 C C . VAL A 1 17 ? 0.992 3.472 -8.348 1.00 0.00 17 VAL A C 3
ATOM 3742 O O . VAL A 1 17 ? 0.706 4.380 -9.134 1.00 0.00 17 VAL A O 3
ATOM 3755 N N . SER A 1 18 ? 0.081 2.702 -7.772 1.00 0.00 18 SER A N 3
ATOM 3756 C CA . SER A 1 18 ? -1.338 2.767 -8.017 1.00 0.00 18 SER A CA 3
ATOM 3757 C C . SER A 1 18 ? -1.944 3.642 -6.937 1.00 0.00 18 SER A C 3
ATOM 3758 O O . SER A 1 18 ? -1.700 3.422 -5.750 1.00 0.00 18 SER A O 3
ATOM 3766 N N . ASP A 1 19 ? -2.772 4.609 -7.329 1.00 0.00 19 ASP A N 3
ATOM 3767 C CA . ASP A 1 19 ? -3.310 5.597 -6.399 1.00 0.00 19 ASP A CA 3
ATOM 3768 C C . ASP A 1 19 ? -4.491 5.012 -5.599 1.00 0.00 19 ASP A C 3
ATOM 3769 O O . ASP A 1 19 ? -5.530 5.640 -5.394 1.00 0.00 19 ASP A O 3
ATOM 3778 N N . ARG A 1 20 ? -4.427 3.751 -5.197 1.00 0.00 20 ARG A N 3
ATOM 3779 C CA . ARG A 1 20 ? -5.581 3.020 -4.706 1.00 0.00 20 ARG A CA 3
ATOM 3780 C C . ARG A 1 20 ? -5.060 1.804 -3.976 1.00 0.00 20 ARG A C 3
ATOM 3781 O O . ARG A 1 20 ? -4.845 0.769 -4.604 1.00 0.00 20 ARG A O 3
ATOM 3802 N N . PHE A 1 21 ? -4.877 1.902 -2.652 1.00 0.00 21 PHE A N 3
ATOM 3803 C CA . PHE A 1 21 ? -4.387 0.780 -1.886 1.00 0.00 21 PHE A CA 3
ATOM 3804 C C . PHE A 1 21 ? -5.269 -0.445 -2.103 1.00 0.00 21 PHE A C 3
ATOM 3805 O O . PHE A 1 21 ? -4.773 -1.496 -2.467 1.00 0.00 21 PHE A O 3
ATOM 3822 N N . ALA A 1 22 ? -6.584 -0.326 -1.918 1.00 0.00 22 ALA A N 3
ATOM 3823 C CA . ALA A 1 22 ? -7.467 -1.484 -1.966 1.00 0.00 22 ALA A CA 3
ATOM 3824 C C . ALA A 1 22 ? -7.751 -1.965 -3.398 1.00 0.00 22 ALA A C 3
ATOM 3825 O O . ALA A 1 22 ? -8.715 -2.704 -3.581 1.00 0.00 22 ALA A O 3
ATOM 3832 N N . ARG A 1 23 ? -7.008 -1.520 -4.420 1.00 0.00 23 ARG A N 3
ATOM 3833 C CA . ARG A 1 23 ? -7.249 -1.874 -5.815 1.00 0.00 23 ARG A CA 3
ATOM 3834 C C . ARG A 1 23 ? -5.914 -1.984 -6.570 1.00 0.00 23 ARG A C 3
ATOM 3835 O O . ARG A 1 23 ? -5.822 -1.595 -7.737 1.00 0.00 23 ARG A O 3
ATOM 3856 N N . ALA A 1 24 ? -4.873 -2.520 -5.937 1.00 0.00 24 ALA A N 3
ATOM 3857 C CA . ALA A 1 24 ? -3.555 -2.508 -6.546 1.00 0.00 24 ALA A CA 3
ATOM 3858 C C . ALA A 1 24 ? -3.295 -3.918 -7.062 1.00 0.00 24 ALA A C 3
ATOM 3859 O O . ALA A 1 24 ? -3.481 -4.879 -6.319 1.00 0.00 24 ALA A O 3
ATOM 3866 N N . GLU A 1 25 ? -2.922 -4.053 -8.329 1.00 0.00 25 GLU A N 3
ATOM 3867 C CA . GLU A 1 25 ? -2.811 -5.361 -8.961 1.00 0.00 25 GLU A CA 3
ATOM 3868 C C . GLU A 1 25 ? -1.658 -6.191 -8.395 1.00 0.00 25 GLU A C 3
ATOM 3869 O O . GLU A 1 25 ? -1.636 -7.416 -8.539 1.00 0.00 25 GLU A O 3
ATOM 3881 N N . TYR A 1 26 ? -0.689 -5.545 -7.757 1.00 0.00 26 TYR A N 3
ATOM 3882 C CA . TYR A 1 26 ? 0.475 -6.138 -7.159 1.00 0.00 26 TYR A CA 3
ATOM 3883 C C . TYR A 1 26 ? 0.733 -5.349 -5.879 1.00 0.00 26 TYR A C 3
ATOM 3884 O O . TYR A 1 26 ? 0.397 -4.165 -5.817 1.00 0.00 26 TYR A O 3
ATOM 3902 N N . PHE A 1 27 ? 1.340 -5.968 -4.869 1.00 0.00 27 PHE A N 3
ATOM 3903 C CA . PHE A 1 27 ? 1.735 -5.278 -3.646 1.00 0.00 27 PHE A CA 3
ATOM 3904 C C . PHE A 1 27 ? 3.167 -5.651 -3.363 1.00 0.00 27 PHE A C 3
ATOM 3905 O O . PHE A 1 27 ? 3.490 -6.829 -3.233 1.00 0.00 27 PHE A O 3
ATOM 3922 N N . ILE A 1 28 ? 4.023 -4.645 -3.334 1.00 0.00 28 ILE A N 3
ATOM 3923 C CA . ILE A 1 28 ? 5.453 -4.806 -3.207 1.00 0.00 28 ILE A CA 3
ATOM 3924 C C . ILE A 1 28 ? 5.732 -4.576 -1.735 1.00 0.00 28 ILE A C 3
ATOM 3925 O O . ILE A 1 28 ? 5.441 -3.499 -1.219 1.00 0.00 28 ILE A O 3
ATOM 3941 N N . ILE A 1 29 ? 6.156 -5.624 -1.040 1.00 0.00 29 ILE A N 3
ATOM 3942 C CA . ILE A 1 29 ? 6.355 -5.607 0.393 1.00 0.00 29 ILE A CA 3
ATOM 3943 C C . ILE A 1 29 ? 7.844 -5.468 0.609 1.00 0.00 29 ILE A C 3
ATOM 3944 O O . ILE A 1 29 ? 8.581 -6.371 0.241 1.00 0.00 29 ILE A O 3
ATOM 3960 N N . TYR A 1 30 ? 8.268 -4.332 1.143 1.00 0.00 30 TYR A N 3
ATOM 3961 C CA . TYR A 1 30 ? 9.665 -3.992 1.376 1.00 0.00 30 TYR A CA 3
ATOM 3962 C C . TYR A 1 30 ? 10.007 -4.121 2.849 1.00 0.00 30 TYR A C 3
ATOM 3963 O O . TYR A 1 30 ? 9.368 -3.483 3.688 1.00 0.00 30 TYR A O 3
ATOM 3981 N N . ASP A 1 31 ? 11.043 -4.898 3.149 1.00 0.00 31 ASP A N 3
ATOM 3982 C CA . ASP A 1 31 ? 11.656 -4.976 4.477 1.00 0.00 31 ASP A CA 3
ATOM 3983 C C . ASP A 1 31 ? 12.663 -3.829 4.621 1.00 0.00 31 ASP A C 3
ATOM 3984 O O . ASP A 1 31 ? 13.735 -3.866 4.001 1.00 0.00 31 ASP A O 3
ATOM 3993 N N . THR A 1 32 ? 12.406 -2.844 5.486 1.00 0.00 32 THR A N 3
ATOM 3994 C CA . THR A 1 32 ? 13.436 -1.911 5.960 1.00 0.00 32 THR A CA 3
ATOM 3995 C C . THR A 1 32 ? 14.294 -2.617 7.024 1.00 0.00 32 THR A C 3
ATOM 3996 O O . THR A 1 32 ? 14.355 -2.168 8.177 1.00 0.00 32 THR A O 3
ATOM 4007 N N . GLU A 1 33 ? 14.852 -3.776 6.677 1.00 0.00 33 GLU A N 3
ATOM 4008 C CA . GLU A 1 33 ? 15.601 -4.626 7.564 1.00 0.00 33 GLU A CA 3
ATOM 4009 C C . GLU A 1 33 ? 16.638 -5.442 6.842 1.00 0.00 33 GLU A C 3
ATOM 4010 O O . GLU A 1 33 ? 17.718 -5.626 7.402 1.00 0.00 33 GLU A O 3
ATOM 4022 N N . SER A 1 34 ? 16.375 -5.880 5.612 1.00 0.00 34 SER A N 3
ATOM 4023 C CA . SER A 1 34 ? 17.450 -6.502 4.883 1.00 0.00 34 SER A CA 3
ATOM 4024 C C . SER A 1 34 ? 17.252 -6.390 3.368 1.00 0.00 34 SER A C 3
ATOM 4025 O O . SER A 1 34 ? 17.583 -7.321 2.635 1.00 0.00 34 SER A O 3
ATOM 4033 N N . GLY A 1 35 ? 16.737 -5.247 2.899 1.00 0.00 35 GLY A N 3
ATOM 4034 C CA . GLY A 1 35 ? 16.456 -4.969 1.492 1.00 0.00 35 GLY A CA 3
ATOM 4035 C C . GLY A 1 35 ? 15.546 -5.991 0.798 1.00 0.00 35 GLY A C 3
ATOM 4036 O O . GLY A 1 35 ? 15.408 -5.934 -0.429 1.00 0.00 35 GLY A O 3
ATOM 4040 N N . ASN A 1 36 ? 14.932 -6.922 1.542 1.00 0.00 36 ASN A N 3
ATOM 4041 C CA . ASN A 1 36 ? 14.031 -7.916 0.975 1.00 0.00 36 ASN A CA 3
ATOM 4042 C C . ASN A 1 36 ? 12.859 -7.175 0.352 1.00 0.00 36 ASN A C 3
ATOM 4043 O O . ASN A 1 36 ? 12.410 -6.149 0.872 1.00 0.00 36 ASN A O 3
ATOM 4054 N N . VAL A 1 37 ? 12.351 -7.741 -0.734 1.00 0.00 37 VAL A N 3
ATOM 4055 C CA . VAL A 1 37 ? 11.108 -7.358 -1.333 1.00 0.00 37 VAL A CA 3
ATOM 4056 C C . VAL A 1 37 ? 10.370 -8.628 -1.748 1.00 0.00 37 VAL A C 3
ATOM 4057 O O . VAL A 1 37 ? 10.979 -9.574 -2.256 1.00 0.00 37 VAL A O 3
ATOM 4070 N N . GLU A 1 38 ? 9.053 -8.621 -1.589 1.00 0.00 38 GLU A N 3
ATOM 4071 C CA . GLU A 1 38 ? 8.131 -9.676 -1.988 1.00 0.00 38 GLU A CA 3
ATOM 4072 C C . GLU A 1 38 ? 7.108 -9.032 -2.925 1.00 0.00 38 GLU A C 3
ATOM 4073 O O . GLU A 1 38 ? 6.564 -7.978 -2.593 1.00 0.00 38 GLU A O 3
ATOM 4085 N N . VAL A 1 39 ? 6.828 -9.647 -4.076 1.00 0.00 39 VAL A N 3
ATOM 4086 C CA . VAL A 1 39 ? 5.750 -9.222 -4.969 1.00 0.00 39 VAL A CA 3
ATOM 4087 C C . VAL A 1 39 ? 4.539 -10.102 -4.672 1.00 0.00 39 VAL A C 3
ATOM 4088 O O . VAL A 1 39 ? 4.529 -11.296 -4.991 1.00 0.00 39 VAL A O 3
ATOM 4101 N N . VAL A 1 40 ? 3.502 -9.523 -4.086 1.00 0.00 40 VAL A N 3
ATOM 4102 C CA . VAL A 1 40 ? 2.149 -10.052 -4.138 1.00 0.00 40 VAL A CA 3
ATOM 4103 C C . VAL A 1 40 ? 1.581 -9.660 -5.502 1.00 0.00 40 VAL A C 3
ATOM 4104 O O . VAL A 1 40 ? 1.917 -8.611 -6.047 1.00 0.00 40 VAL A O 3
ATOM 4117 N N . GLU A 1 41 ? 0.677 -10.488 -6.005 1.00 0.00 41 GLU A N 3
ATOM 4118 C CA . GLU A 1 41 ? -0.141 -10.332 -7.194 1.00 0.00 41 GLU A CA 3
ATOM 4119 C C . GLU A 1 41 ? -1.548 -10.490 -6.648 1.00 0.00 41 GLU A C 3
ATOM 4120 O O . GLU A 1 41 ? -1.906 -11.581 -6.189 1.00 0.00 41 GLU A O 3
ATOM 4132 N N . ASN A 1 42 ? -2.307 -9.401 -6.552 1.00 0.00 42 ASN A N 3
ATOM 4133 C CA . ASN A 1 42 ? -3.606 -9.432 -5.904 1.00 0.00 42 ASN A CA 3
ATOM 4134 C C . ASN A 1 42 ? -4.654 -8.955 -6.879 1.00 0.00 42 ASN A C 3
ATOM 4135 O O . ASN A 1 42 ? -4.552 -7.870 -7.444 1.00 0.00 42 ASN A O 3
ATOM 4146 N N . THR A 1 43 ? -5.654 -9.792 -7.079 1.00 0.00 43 THR A N 3
ATOM 4147 C CA . THR A 1 43 ? -6.593 -9.673 -8.166 1.00 0.00 43 THR A CA 3
ATOM 4148 C C . THR A 1 43 ? -7.941 -9.262 -7.551 1.00 0.00 43 THR A C 3
ATOM 4149 O O . THR A 1 43 ? -8.887 -10.042 -7.543 1.00 0.00 43 THR A O 3
ATOM 4160 N N . ILE A 1 44 ? -8.007 -8.086 -6.908 1.00 0.00 44 ILE A N 3
ATOM 4161 C CA . ILE A 1 44 ? -9.217 -7.556 -6.295 1.00 0.00 44 ILE A CA 3
ATOM 4162 C C . ILE A 1 44 ? -10.083 -6.843 -7.344 1.00 0.00 44 ILE A C 3
ATOM 4163 O O . ILE A 1 44 ? -10.094 -5.610 -7.411 1.00 0.00 44 ILE A O 3
ATOM 4179 N N . ALA A 1 45 ? -10.797 -7.603 -8.183 1.00 0.00 45 ALA A N 3
ATOM 4180 C CA . ALA A 1 45 ? -11.585 -7.028 -9.267 1.00 0.00 45 ALA A CA 3
ATOM 4181 C C . ALA A 1 45 ? -13.088 -7.064 -8.946 1.00 0.00 45 ALA A C 3
ATOM 4182 O O . ALA A 1 45 ? -13.905 -7.175 -9.859 1.00 0.00 45 ALA A O 3
ATOM 4189 N N . ASP A 1 46 ? -13.479 -6.834 -7.690 1.00 0.00 46 ASP A N 3
ATOM 4190 C CA . ASP A 1 46 ? -14.873 -6.908 -7.232 1.00 0.00 46 ASP A CA 3
ATOM 4191 C C . ASP A 1 46 ? -15.130 -5.843 -6.160 1.00 0.00 46 ASP A C 3
ATOM 4192 O O . ASP A 1 46 ? -14.190 -5.334 -5.550 1.00 0.00 46 ASP A O 3
ATOM 4201 N N . ALA A 1 47 ? -16.386 -5.477 -5.925 1.00 0.00 47 ALA A N 3
ATOM 4202 C CA . ALA A 1 47 ? -16.829 -4.585 -4.866 1.00 0.00 47 ALA A CA 3
ATOM 4203 C C . ALA A 1 47 ? -18.133 -5.171 -4.339 1.00 0.00 47 ALA A C 3
ATOM 4204 O O . ALA A 1 47 ? -19.158 -5.106 -5.024 1.00 0.00 47 ALA A O 3
ATOM 4211 N N . HIS A 1 48 ? -18.068 -5.815 -3.175 1.00 0.00 48 HIS A N 3
ATOM 4212 C CA . HIS A 1 48 ? -19.157 -6.635 -2.662 1.00 0.00 48 HIS A CA 3
ATOM 4213 C C . HIS A 1 48 ? -19.221 -6.539 -1.134 1.00 0.00 48 HIS A C 3
ATOM 4214 O O . HIS A 1 48 ? -20.297 -6.266 -0.606 1.00 0.00 48 HIS A O 3
ATOM 4228 N N . GLY A 1 49 ? -18.097 -6.672 -0.417 1.00 0.00 49 GLY A N 3
ATOM 4229 C CA . GLY A 1 49 ? -17.976 -6.262 0.985 1.00 0.00 49 GLY A CA 3
ATOM 4230 C C . GLY A 1 49 ? -17.753 -7.424 1.951 1.00 0.00 49 GLY A C 3
ATOM 4231 O O . GLY A 1 49 ? -17.825 -8.584 1.553 1.00 0.00 49 GLY A O 3
ATOM 4235 N N . THR A 1 50 ? -17.520 -7.093 3.225 1.00 0.00 50 THR A N 3
ATOM 4236 C CA . THR A 1 50 ? -17.171 -8.002 4.317 1.00 0.00 50 THR A CA 3
ATOM 4237 C C . THR A 1 50 ? -15.976 -8.890 3.937 1.00 0.00 50 THR A C 3
ATOM 4238 O O . THR A 1 50 ? -16.139 -10.010 3.449 1.00 0.00 50 THR A O 3
ATOM 4249 N N . GLY A 1 51 ? -14.758 -8.406 4.185 1.00 0.00 51 GLY A N 3
ATOM 4250 C CA . GLY A 1 51 ? -13.535 -9.175 3.989 1.00 0.00 51 GLY A CA 3
ATOM 4251 C C . GLY A 1 51 ? -12.474 -8.328 3.300 1.00 0.00 51 GLY A C 3
ATOM 4252 O O . GLY A 1 51 ? -12.765 -7.802 2.221 1.00 0.00 51 GLY A O 3
ATOM 4256 N N . PRO A 1 52 ? -11.253 -8.204 3.860 1.00 0.00 52 PRO A N 3
ATOM 4257 C CA . PRO A 1 52 ? -10.181 -7.477 3.212 1.00 0.00 52 PRO A CA 3
ATOM 4258 C C . PRO A 1 52 ? -9.600 -8.286 2.058 1.00 0.00 52 PRO A C 3
ATOM 4259 O O . PRO A 1 52 ? -9.456 -7.758 0.961 1.00 0.00 52 PRO A O 3
ATOM 4270 N N . LYS A 1 53 ? -9.234 -9.550 2.311 1.00 0.00 53 LYS A N 3
ATOM 4271 C CA . LYS A 1 53 ? -8.331 -10.371 1.503 1.00 0.00 53 LYS A CA 3
ATOM 4272 C C . LYS A 1 53 ? -6.956 -9.711 1.371 1.00 0.00 53 LYS A C 3
ATOM 4273 O O . LYS A 1 53 ? -6.006 -10.211 1.966 1.00 0.00 53 LYS A O 3
ATOM 4292 N N . VAL A 1 54 ? -6.851 -8.561 0.700 1.00 0.00 54 VAL A N 3
ATOM 4293 C CA . VAL A 1 54 ? -5.628 -7.777 0.550 1.00 0.00 54 VAL A CA 3
ATOM 4294 C C . VAL A 1 54 ? -4.934 -7.568 1.903 1.00 0.00 54 VAL A C 3
ATOM 4295 O O . VAL A 1 54 ? -3.846 -8.091 2.123 1.00 0.00 54 VAL A O 3
ATOM 4308 N N . VAL A 1 55 ? -5.587 -6.861 2.826 1.00 0.00 55 VAL A N 3
ATOM 4309 C CA . VAL A 1 55 ? -5.111 -6.610 4.185 1.00 0.00 55 VAL A CA 3
ATOM 4310 C C . VAL A 1 55 ? -4.815 -7.925 4.859 1.00 0.00 55 VAL A C 3
ATOM 4311 O O . VAL A 1 55 ? -3.701 -8.043 5.333 1.00 0.00 55 VAL A O 3
ATOM 4324 N N . GLN A 1 56 ? -5.726 -8.908 4.832 1.00 0.00 56 GLN A N 3
ATOM 4325 C CA . GLN A 1 56 ? -5.490 -10.181 5.498 1.00 0.00 56 GLN A CA 3
ATOM 4326 C C . GLN A 1 56 ? -4.113 -10.749 5.111 1.00 0.00 56 GLN A C 3
ATOM 4327 O O . GLN A 1 56 ? -3.317 -11.070 5.988 1.00 0.00 56 GLN A O 3
ATOM 4341 N N . SER A 1 57 ? -3.818 -10.801 3.809 1.00 0.00 57 SER A N 3
ATOM 4342 C CA . SER A 1 57 ? -2.559 -11.294 3.270 1.00 0.00 57 SER A CA 3
ATOM 4343 C C . SER A 1 57 ? -1.367 -10.460 3.740 1.00 0.00 57 SER A C 3
ATOM 4344 O O . SER A 1 57 ? -0.401 -10.999 4.281 1.00 0.00 57 SER A O 3
ATOM 4352 N N . LEU A 1 58 ? -1.408 -9.146 3.513 1.00 0.00 58 LEU A N 3
ATOM 4353 C CA . LEU A 1 58 ? -0.297 -8.248 3.807 1.00 0.00 58 LEU A CA 3
ATOM 4354 C C . LEU A 1 58 ? 0.046 -8.316 5.299 1.00 0.00 58 LEU A C 3
ATOM 4355 O O . LEU A 1 58 ? 1.213 -8.420 5.672 1.00 0.00 58 LEU A O 3
ATOM 4371 N N . VAL A 1 59 ? -0.976 -8.322 6.145 1.00 0.00 59 VAL A N 3
ATOM 4372 C CA . VAL A 1 59 ? -0.904 -8.484 7.587 1.00 0.00 59 VAL A CA 3
ATOM 4373 C C . VAL A 1 59 ? -0.282 -9.836 7.954 1.00 0.00 59 VAL A C 3
ATOM 4374 O O . VAL A 1 59 ? 0.625 -9.868 8.791 1.00 0.00 59 VAL A O 3
ATOM 4387 N N . SER A 1 60 ? -0.682 -10.944 7.312 1.00 0.00 60 SER A N 3
ATOM 4388 C CA . SER A 1 60 ? -0.004 -12.219 7.533 1.00 0.00 60 SER A CA 3
ATOM 4389 C C . SER A 1 60 ? 1.490 -12.134 7.203 1.00 0.00 60 SER A C 3
ATOM 4390 O O . SER A 1 60 ? 2.286 -12.871 7.788 1.00 0.00 60 SER A O 3
ATOM 4398 N N . LYS A 1 61 ? 1.894 -11.219 6.314 1.00 0.00 61 LYS A N 3
ATOM 4399 C CA . LYS A 1 61 ? 3.281 -11.035 5.905 1.00 0.00 61 LYS A CA 3
ATOM 4400 C C . LYS A 1 61 ? 3.845 -9.780 6.591 1.00 0.00 61 LYS A C 3
ATOM 4401 O O . LYS A 1 61 ? 4.730 -9.127 6.041 1.00 0.00 61 LYS A O 3
ATOM 4420 N N . GLY A 1 62 ? 3.445 -9.537 7.846 1.00 0.00 62 GLY A N 3
ATOM 4421 C CA . GLY A 1 62 ? 4.042 -8.599 8.793 1.00 0.00 62 GLY A CA 3
ATOM 4422 C C . GLY A 1 62 ? 3.949 -7.114 8.455 1.00 0.00 62 GLY A C 3
ATOM 4423 O O . GLY A 1 62 ? 4.665 -6.324 9.076 1.00 0.00 62 GLY A O 3
ATOM 4427 N N . VAL A 1 63 ? 3.143 -6.726 7.465 1.00 0.00 63 VAL A N 3
ATOM 4428 C CA . VAL A 1 63 ? 3.130 -5.372 6.931 1.00 0.00 63 VAL A CA 3
ATOM 4429 C C . VAL A 1 63 ? 2.568 -4.383 7.965 1.00 0.00 63 VAL A C 3
ATOM 4430 O O . VAL A 1 63 ? 1.354 -4.278 8.139 1.00 0.00 63 VAL A O 3
ATOM 4443 N N . GLU A 1 64 ? 3.435 -3.582 8.591 1.00 0.00 64 GLU A N 3
ATOM 4444 C CA . GLU A 1 64 ? 3.056 -2.552 9.563 1.00 0.00 64 GLU A CA 3
ATOM 4445 C C . GLU A 1 64 ? 3.155 -1.148 8.940 1.00 0.00 64 GLU A C 3
ATOM 4446 O O . GLU A 1 64 ? 3.443 -0.168 9.620 1.00 0.00 64 GLU A O 3
ATOM 4458 N N . TYR A 1 65 ? 2.820 -0.991 7.664 1.00 0.00 65 TYR A N 3
ATOM 4459 C CA . TYR A 1 65 ? 3.003 0.235 6.912 1.00 0.00 65 TYR A CA 3
ATOM 4460 C C . TYR A 1 65 ? 2.328 0.118 5.567 1.00 0.00 65 TYR A C 3
ATOM 4461 O O . TYR A 1 65 ? 1.913 -0.962 5.143 1.00 0.00 65 TYR A O 3
ATOM 4479 N N . LEU A 1 66 ? 2.311 1.239 4.855 1.00 0.00 66 LEU A N 3
ATOM 4480 C CA . LEU A 1 66 ? 1.897 1.336 3.479 1.00 0.00 66 LEU A CA 3
ATOM 4481 C C . LEU A 1 66 ? 2.326 2.692 2.934 1.00 0.00 66 LEU A C 3
ATOM 4482 O O . LEU A 1 66 ? 2.485 3.638 3.702 1.00 0.00 66 LEU A O 3
ATOM 4498 N N . ILE A 1 67 ? 2.449 2.789 1.616 1.00 0.00 67 ILE A N 3
ATOM 4499 C CA . ILE A 1 67 ? 2.608 4.016 0.852 1.00 0.00 67 ILE A CA 3
ATOM 4500 C C . ILE A 1 67 ? 1.479 4.015 -0.172 1.00 0.00 67 ILE A C 3
ATOM 4501 O O . ILE A 1 67 ? 1.528 3.216 -1.099 1.00 0.00 67 ILE A O 3
ATOM 4517 N N . ALA A 1 68 ? 0.440 4.829 -0.009 1.00 0.00 68 ALA A N 3
ATOM 4518 C CA . ALA A 1 68 ? -0.684 4.896 -0.928 1.00 0.00 68 ALA A CA 3
ATOM 4519 C C . ALA A 1 68 ? -1.341 6.266 -0.848 1.00 0.00 68 ALA A C 3
ATOM 4520 O O . ALA A 1 68 ? -1.737 6.715 0.222 1.00 0.00 68 ALA A O 3
ATOM 4527 N N . SER A 1 69 ? -1.575 6.891 -1.994 1.00 0.00 69 SER A N 3
ATOM 4528 C CA . SER A 1 69 ? -2.261 8.185 -2.060 1.00 0.00 69 SER A CA 3
ATOM 4529 C C . SER A 1 69 ? -3.708 8.146 -1.567 1.00 0.00 69 SER A C 3
ATOM 4530 O O . SER A 1 69 ? -4.277 9.181 -1.207 1.00 0.00 69 SER A O 3
ATOM 4538 N N . ASN A 1 70 ? -4.345 6.976 -1.650 1.00 0.00 70 ASN A N 3
ATOM 4539 C CA . ASN A 1 70 ? -5.775 6.842 -1.487 1.00 0.00 70 ASN A CA 3
ATOM 4540 C C . ASN A 1 70 ? -6.111 5.355 -1.397 1.00 0.00 70 ASN A C 3
ATOM 4541 O O . ASN A 1 70 ? -5.237 4.482 -1.467 1.00 0.00 70 ASN A O 3
ATOM 4552 N N . VAL A 1 71 ? -7.392 5.022 -1.287 1.00 0.00 71 VAL A N 3
ATOM 4553 C CA . VAL A 1 71 ? -7.866 3.661 -1.112 1.00 0.00 71 VAL A CA 3
ATOM 4554 C C . VAL A 1 71 ? -9.140 3.494 -1.938 1.00 0.00 71 VAL A C 3
ATOM 4555 O O . VAL A 1 71 ? -9.818 4.473 -2.226 1.00 0.00 71 VAL A O 3
ATOM 4568 N N . GLY A 1 72 ? -9.431 2.255 -2.346 1.00 0.00 72 GLY A N 3
ATOM 4569 C CA . GLY A 1 72 ? -10.656 1.888 -3.054 1.00 0.00 72 GLY A CA 3
ATOM 4570 C C . GLY A 1 72 ? -11.873 2.455 -2.321 1.00 0.00 72 GLY A C 3
ATOM 4571 O O . GLY A 1 72 ? -12.686 3.158 -2.916 1.00 0.00 72 GLY A O 3
ATOM 4575 N N . ARG A 1 73 ? -11.924 2.174 -1.013 1.00 0.00 73 ARG A N 3
ATOM 4576 C CA . ARG A 1 73 ? -12.884 2.572 0.016 1.00 0.00 73 ARG A CA 3
ATOM 4577 C C . ARG A 1 73 ? -12.621 1.632 1.182 1.00 0.00 73 ARG A C 3
ATOM 4578 O O . ARG A 1 73 ? -11.810 1.926 2.058 1.00 0.00 73 ARG A O 3
ATOM 4599 N N . ASN A 1 74 ? -13.254 0.465 1.142 1.00 0.00 74 ASN A N 3
ATOM 4600 C CA . ASN A 1 74 ? -13.207 -0.530 2.194 1.00 0.00 74 ASN A CA 3
ATOM 4601 C C . ASN A 1 74 ? -11.813 -1.141 2.201 1.00 0.00 74 ASN A C 3
ATOM 4602 O O . ASN A 1 74 ? -11.395 -1.690 1.179 1.00 0.00 74 ASN A O 3
ATOM 4613 N N . ALA A 1 75 ? -11.097 -1.019 3.315 1.00 0.00 75 ALA A N 3
ATOM 4614 C CA . ALA A 1 75 ? -9.793 -1.577 3.674 1.00 0.00 75 ALA A CA 3
ATOM 4615 C C . ALA A 1 75 ? -9.127 -0.699 4.726 1.00 0.00 75 ALA A C 3
ATOM 4616 O O . ALA A 1 75 ? -8.441 -1.236 5.584 1.00 0.00 75 ALA A O 3
ATOM 4623 N N . PHE A 1 76 ? -9.302 0.625 4.661 1.00 0.00 76 PHE A N 3
ATOM 4624 C CA . PHE A 1 76 ? -8.708 1.599 5.576 1.00 0.00 76 PHE A CA 3
ATOM 4625 C C . PHE A 1 76 ? -9.002 1.255 7.033 1.00 0.00 76 PHE A C 3
ATOM 4626 O O . PHE A 1 76 ? -8.095 1.282 7.860 1.00 0.00 76 PHE A O 3
ATOM 4643 N N . GLU A 1 77 ? -10.246 0.881 7.320 1.00 0.00 77 GLU A N 3
ATOM 4644 C CA . GLU A 1 77 ? -10.725 0.486 8.640 1.00 0.00 77 GLU A CA 3
ATOM 4645 C C . GLU A 1 77 ? -10.014 -0.798 9.090 1.00 0.00 77 GLU A C 3
ATOM 4646 O O . GLU A 1 77 ? -9.764 -0.999 10.278 1.00 0.00 77 GLU A O 3
ATOM 4658 N N . THR A 1 78 ? -9.650 -1.659 8.141 1.00 0.00 78 THR A N 3
ATOM 4659 C CA . THR A 1 78 ? -8.932 -2.901 8.372 1.00 0.00 78 THR A CA 3
ATOM 4660 C C . THR A 1 78 ? -7.421 -2.641 8.516 1.00 0.00 78 THR A C 3
ATOM 4661 O O . THR A 1 78 ? -6.732 -3.453 9.132 1.00 0.00 78 THR A O 3
ATOM 4672 N N . LEU A 1 79 ? -6.896 -1.516 8.002 1.00 0.00 79 LEU A N 3
ATOM 4673 C CA . LEU A 1 79 ? -5.472 -1.175 8.110 1.00 0.00 79 LEU A CA 3
ATOM 4674 C C . LEU A 1 79 ? -5.160 -0.836 9.566 1.00 0.00 79 LEU A C 3
ATOM 4675 O O . LEU A 1 79 ? -4.352 -1.493 10.212 1.00 0.00 79 LEU A O 3
ATOM 4691 N N . LYS A 1 80 ? -5.837 0.170 10.110 1.00 0.00 80 LYS A N 3
ATOM 4692 C CA . LYS A 1 80 ? -5.715 0.593 11.498 1.00 0.00 80 LYS A CA 3
ATOM 4693 C C . LYS A 1 80 ? -6.055 -0.516 12.492 1.00 0.00 80 LYS A C 3
ATOM 4694 O O . LYS A 1 80 ? -5.416 -0.609 13.541 1.00 0.00 80 LYS A O 3
ATOM 4713 N N . ALA A 1 81 ? -6.967 -1.419 12.132 1.00 0.00 81 ALA A N 3
ATOM 4714 C CA . ALA A 1 81 ? -7.248 -2.622 12.904 1.00 0.00 81 ALA A CA 3
ATOM 4715 C C . ALA A 1 81 ? -6.055 -3.592 13.011 1.00 0.00 81 ALA A C 3
ATOM 4716 O O . ALA A 1 81 ? -6.140 -4.548 13.786 1.00 0.00 81 ALA A O 3
ATOM 4723 N N . ALA A 1 82 ? -4.942 -3.390 12.298 1.00 0.00 82 ALA A N 3
ATOM 4724 C CA . ALA A 1 82 ? -3.684 -4.078 12.589 1.00 0.00 82 ALA A CA 3
ATOM 4725 C C . ALA A 1 82 ? -2.554 -3.057 12.785 1.00 0.00 82 ALA A C 3
ATOM 4726 O O . ALA A 1 82 ? -1.390 -3.336 12.499 1.00 0.00 82 ALA A O 3
ATOM 4733 N N . GLY A 1 83 ? -2.873 -1.916 13.396 1.00 0.00 83 GLY A N 3
ATOM 4734 C CA . GLY A 1 83 ? -1.989 -0.785 13.644 1.00 0.00 83 GLY A CA 3
ATOM 4735 C C . GLY A 1 83 ? -1.203 -0.255 12.446 1.00 0.00 83 GLY A C 3
ATOM 4736 O O . GLY A 1 83 ? -0.214 0.460 12.614 1.00 0.00 83 GLY A O 3
ATOM 4740 N N . VAL A 1 84 ? -1.633 -0.556 11.227 1.00 0.00 84 VAL A N 3
ATOM 4741 C CA . VAL A 1 84 ? -0.780 -0.407 10.065 1.00 0.00 84 VAL A CA 3
ATOM 4742 C C . VAL A 1 84 ? -0.760 1.057 9.678 1.00 0.00 84 VAL A C 3
ATOM 4743 O O . VAL A 1 84 ? -1.814 1.682 9.519 1.00 0.00 84 VAL A O 3
ATOM 4756 N N . LYS A 1 85 ? 0.445 1.598 9.497 1.00 0.00 85 LYS A N 3
ATOM 4757 C CA . LYS A 1 85 ? 0.599 2.981 9.082 1.00 0.00 85 LYS A CA 3
ATOM 4758 C C . LYS A 1 85 ? 0.344 3.073 7.582 1.00 0.00 85 LYS A C 3
ATOM 4759 O O . LYS A 1 85 ? 0.300 2.053 6.888 1.00 0.00 85 LYS A O 3
ATOM 4778 N N . VAL A 1 86 ? 0.142 4.285 7.077 1.00 0.00 86 VAL A N 3
ATOM 4779 C CA . VAL A 1 86 ? -0.231 4.550 5.697 1.00 0.00 86 VAL A CA 3
ATOM 4780 C C . VAL A 1 86 ? 0.331 5.939 5.387 1.00 0.00 86 VAL A C 3
ATOM 4781 O O . VAL A 1 86 ? -0.083 6.920 6.001 1.00 0.00 86 VAL A O 3
ATOM 4794 N N . TYR A 1 87 ? 1.295 6.038 4.481 1.00 0.00 87 TYR A N 3
ATOM 4795 C CA . TYR A 1 87 ? 1.733 7.300 3.899 1.00 0.00 87 TYR A CA 3
ATOM 4796 C C . TYR A 1 87 ? 0.911 7.620 2.662 1.00 0.00 87 TYR A C 3
ATOM 4797 O O . TYR A 1 87 ? 0.408 6.704 2.022 1.00 0.00 87 TYR A O 3
ATOM 4815 N N . ARG A 1 88 ? 0.850 8.896 2.285 1.00 0.00 88 ARG A N 3
ATOM 4816 C CA . ARG A 1 88 ? 0.432 9.377 0.972 1.00 0.00 88 ARG A CA 3
ATOM 4817 C C . ARG A 1 88 ? 1.625 9.211 0.032 1.00 0.00 88 ARG A C 3
ATOM 4818 O O . ARG A 1 88 ? 2.764 9.240 0.482 1.00 0.00 88 ARG A O 3
ATOM 4839 N N . PHE A 1 89 ? 1.377 9.114 -1.269 1.00 0.00 89 PHE A N 3
ATOM 4840 C CA . PHE A 1 89 ? 2.334 9.399 -2.339 1.00 0.00 89 PHE A CA 3
ATOM 4841 C C . PHE A 1 89 ? 1.542 10.180 -3.420 1.00 0.00 89 PHE A C 3
ATOM 4842 O O . PHE A 1 89 ? 0.332 10.352 -3.254 1.00 0.00 89 PHE A O 3
ATOM 4859 N N . GLU A 1 90 ? 2.132 10.680 -4.517 1.00 0.00 90 GLU A N 3
ATOM 4860 C CA . GLU A 1 90 ? 1.338 11.358 -5.559 1.00 0.00 90 GLU A CA 3
ATOM 4861 C C . GLU A 1 90 ? 1.914 11.246 -6.985 1.00 0.00 90 GLU A C 3
ATOM 4862 O O . GLU A 1 90 ? 1.757 12.158 -7.799 1.00 0.00 90 GLU A O 3
ATOM 4874 N N . GLY A 1 91 ? 2.463 10.086 -7.344 1.00 0.00 91 GLY A N 3
ATOM 4875 C CA . GLY A 1 91 ? 2.897 9.796 -8.709 1.00 0.00 91 GLY A CA 3
ATOM 4876 C C . GLY A 1 91 ? 4.367 9.419 -8.731 1.00 0.00 91 GLY A C 3
ATOM 4877 O O . GLY A 1 91 ? 5.215 10.184 -8.276 1.00 0.00 91 GLY A O 3
ATOM 4881 N N . GLY A 1 92 ? 4.685 8.238 -9.257 1.00 0.00 92 GLY A N 3
ATOM 4882 C CA . GLY A 1 92 ? 5.995 7.634 -9.092 1.00 0.00 92 GLY A CA 3
ATOM 4883 C C . GLY A 1 92 ? 5.917 6.138 -9.364 1.00 0.00 92 GLY A C 3
ATOM 4884 O O . GLY A 1 92 ? 4.825 5.559 -9.332 1.00 0.00 92 GLY A O 3
ATOM 4888 N N . THR A 1 93 ? 7.060 5.499 -9.589 1.00 0.00 93 THR A N 3
ATOM 4889 C CA . THR A 1 93 ? 7.152 4.050 -9.628 1.00 0.00 93 THR A CA 3
ATOM 4890 C C . THR A 1 93 ? 7.252 3.488 -8.212 1.00 0.00 93 THR A C 3
ATOM 4891 O O . THR A 1 93 ? 7.378 4.260 -7.258 1.00 0.00 93 THR A O 3
ATOM 4902 N N . VAL A 1 94 ? 7.187 2.156 -8.047 1.00 0.00 94 VAL A N 3
ATOM 4903 C CA . VAL A 1 94 ? 7.424 1.505 -6.764 1.00 0.00 94 VAL A CA 3
ATOM 4904 C C . VAL A 1 94 ? 8.611 2.171 -6.058 1.00 0.00 94 VAL A C 3
ATOM 4905 O O . VAL A 1 94 ? 8.476 2.502 -4.886 1.00 0.00 94 VAL A O 3
ATOM 4918 N N . GLN A 1 95 ? 9.734 2.388 -6.756 1.00 0.00 95 GLN A N 3
ATOM 4919 C CA . GLN A 1 95 ? 10.935 2.952 -6.149 1.00 0.00 95 GLN A CA 3
ATOM 4920 C C . GLN A 1 95 ? 10.760 4.363 -5.587 1.00 0.00 95 GLN A C 3
ATOM 4921 O O . GLN A 1 95 ? 11.345 4.674 -4.555 1.00 0.00 95 GLN A O 3
ATOM 4935 N N . GLU A 1 96 ? 9.955 5.206 -6.222 1.00 0.00 96 GLU A N 3
ATOM 4936 C CA . GLU A 1 96 ? 9.717 6.588 -5.843 1.00 0.00 96 GLU A CA 3
ATOM 4937 C C . GLU A 1 96 ? 8.967 6.605 -4.533 1.00 0.00 96 GLU A C 3
ATOM 4938 O O . GLU A 1 96 ? 9.361 7.328 -3.633 1.00 0.00 96 GLU A O 3
ATOM 4950 N N . ALA A 1 97 ? 7.931 5.768 -4.389 1.00 0.00 97 ALA A N 3
ATOM 4951 C CA . ALA A 1 97 ? 7.256 5.590 -3.122 1.00 0.00 97 ALA A CA 3
ATOM 4952 C C . ALA A 1 97 ? 8.247 5.358 -1.966 1.00 0.00 97 ALA A C 3
ATOM 4953 O O . ALA A 1 97 ? 7.962 5.750 -0.841 1.00 0.00 97 ALA A O 3
ATOM 4960 N N . ILE A 1 98 ? 9.403 4.748 -2.220 1.00 0.00 98 ILE A N 3
ATOM 4961 C CA . ILE A 1 98 ? 10.388 4.360 -1.212 1.00 0.00 98 ILE A CA 3
ATOM 4962 C C . ILE A 1 98 ? 11.373 5.479 -1.047 1.00 0.00 98 ILE A C 3
ATOM 4963 O O . ILE A 1 98 ? 11.556 5.874 0.088 1.00 0.00 98 ILE A O 3
ATOM 4979 N N . ASP A 1 99 ? 11.987 5.973 -2.126 1.00 0.00 99 ASP A N 3
ATOM 4980 C CA . ASP A 1 99 ? 12.969 7.051 -2.060 1.00 0.00 99 ASP A CA 3
ATOM 4981 C C . ASP A 1 99 ? 12.325 8.267 -1.414 1.00 0.00 99 ASP A C 3
ATOM 4982 O O . ASP A 1 99 ? 12.950 8.986 -0.638 1.00 0.00 99 ASP A O 3
ATOM 4991 N N . ALA A 1 100 ? 11.026 8.448 -1.664 1.00 0.00 100 ALA A N 3
ATOM 4992 C CA . ALA A 1 100 ? 10.289 9.578 -1.139 1.00 0.00 100 ALA A CA 3
ATOM 4993 C C . ALA A 1 100 ? 10.141 9.383 0.371 1.00 0.00 100 ALA A C 3
ATOM 4994 O O . ALA A 1 100 ? 10.534 10.238 1.158 1.00 0.00 100 ALA A O 3
ATOM 5001 N N . PHE A 1 101 ? 9.609 8.232 0.787 1.00 0.00 101 PHE A N 3
ATOM 5002 C CA . PHE A 1 101 ? 9.447 7.854 2.188 1.00 0.00 101 PHE A CA 3
ATOM 5003 C C . PHE A 1 101 ? 10.775 7.879 2.942 1.00 0.00 101 PHE A C 3
ATOM 5004 O O . PHE A 1 101 ? 10.849 8.355 4.077 1.00 0.00 101 PHE A O 3
ATOM 5021 N N . SER A 1 102 ? 11.808 7.315 2.335 1.00 0.00 102 SER A N 3
ATOM 5022 C CA . SER A 1 102 ? 13.089 7.060 2.961 1.00 0.00 102 SER A CA 3
ATOM 5023 C C . SER A 1 102 ? 13.711 8.390 3.316 1.00 0.00 102 SER A C 3
ATOM 5024 O O . SER A 1 102 ? 14.167 8.564 4.447 1.00 0.00 102 SER A O 3
ATOM 5032 N N . GLU A 1 103 ? 13.616 9.368 2.415 1.00 0.00 103 GLU A N 3
ATOM 5033 C CA . GLU A 1 103 ? 14.119 10.691 2.708 1.00 0.00 103 GLU A CA 3
ATOM 5034 C C . GLU A 1 103 ? 13.009 11.590 3.243 1.00 0.00 103 GLU A C 3
ATOM 5035 O O . GLU A 1 103 ? 13.102 12.815 3.154 1.00 0.00 103 GLU A O 3
ATOM 5047 N N . GLY A 1 104 ? 12.095 11.012 4.019 1.00 0.00 104 GLY A N 3
ATOM 5048 C CA . GLY A 1 104 ? 11.063 11.704 4.761 1.00 0.00 104 GLY A CA 3
ATOM 5049 C C . GLY A 1 104 ? 10.104 12.572 3.944 1.00 0.00 104 GLY A C 3
ATOM 5050 O O . GLY A 1 104 ? 9.278 13.255 4.554 1.00 0.00 104 GLY A O 3
ATOM 5054 N N . ARG A 1 105 ? 10.148 12.544 2.612 1.00 0.00 105 ARG A N 3
ATOM 5055 C CA . ARG A 1 105 ? 9.376 13.420 1.741 1.00 0.00 105 ARG A CA 3
ATOM 5056 C C . ARG A 1 105 ? 7.978 12.871 1.469 1.00 0.00 105 ARG A C 3
ATOM 5057 O O . ARG A 1 105 ? 7.457 13.101 0.375 1.00 0.00 105 ARG A O 3
ATOM 5078 N N . LEU A 1 106 ? 7.313 12.237 2.429 1.00 0.00 106 LEU A N 3
ATOM 5079 C CA . LEU A 1 106 ? 5.944 11.788 2.234 1.00 0.00 106 LEU A CA 3
ATOM 5080 C C . LEU A 1 106 ? 5.108 12.238 3.431 1.00 0.00 106 LEU A C 3
ATOM 5081 O O . LEU A 1 106 ? 5.646 12.695 4.441 1.00 0.00 106 LEU A O 3
ATOM 5097 N N . GLU A 1 107 ? 3.789 12.094 3.342 1.00 0.00 107 GLU A N 3
ATOM 5098 C CA . GLU A 1 107 ? 2.826 12.600 4.324 1.00 0.00 107 GLU A CA 3
ATOM 5099 C C . GLU A 1 107 ? 2.211 11.388 5.009 1.00 0.00 107 GLU A C 3
ATOM 5100 O O . GLU A 1 107 ? 1.948 10.404 4.321 1.00 0.00 107 GLU A O 3
ATOM 5112 N N . GLU A 1 108 ? 1.941 11.428 6.311 1.00 0.00 108 GLU A N 3
ATOM 5113 C CA . GLU A 1 108 ? 1.256 10.336 6.985 1.00 0.00 108 GLU A CA 3
ATOM 5114 C C . GLU A 1 108 ? -0.240 10.493 6.733 1.00 0.00 108 GLU A C 3
ATOM 5115 O O . GLU A 1 108 ? -0.910 11.380 7.276 1.00 0.00 108 GLU A O 3
ATOM 5127 N N . LEU A 1 109 ? -0.767 9.623 5.875 1.00 0.00 109 LEU A N 3
ATOM 5128 C CA . LEU A 1 109 ? -2.166 9.557 5.501 1.00 0.00 109 LEU A CA 3
ATOM 5129 C C . LEU A 1 109 ? -2.929 8.712 6.525 1.00 0.00 109 LEU A C 3
ATOM 5130 O O . LEU A 1 109 ? -3.580 7.726 6.184 1.00 0.00 109 LEU A O 3
ATOM 5146 N N . THR A 1 110 ? -2.843 9.054 7.814 1.00 0.00 110 THR A N 3
ATOM 5147 C CA . THR A 1 110 ? -3.436 8.215 8.861 1.00 0.00 110 THR A CA 3
ATOM 5148 C C . THR A 1 110 ? -4.910 8.597 9.128 1.00 0.00 110 THR A C 3
ATOM 5149 O O . THR A 1 110 ? -5.409 8.397 10.236 1.00 0.00 110 THR A O 3
ATOM 5160 N N . THR A 1 111 ? -5.677 8.983 8.100 1.00 0.00 111 THR A N 3
ATOM 5161 C CA . THR A 1 111 ? -6.962 9.683 8.229 1.00 0.00 111 THR A CA 3
ATOM 5162 C C . THR A 1 111 ? -7.377 10.168 6.830 1.00 0.00 111 THR A C 3
ATOM 5163 O O . THR A 1 111 ? -7.075 11.284 6.394 1.00 0.00 111 THR A O 3
ATOM 5174 N N . PHE A 1 112 ? -8.021 9.274 6.079 1.00 0.00 112 PHE A N 3
ATOM 5175 C CA . PHE A 1 112 ? -8.525 9.486 4.728 1.00 0.00 112 PHE A CA 3
ATOM 5176 C C . PHE A 1 112 ? -9.652 8.466 4.495 1.00 0.00 112 PHE A C 3
ATOM 5177 O O . PHE A 1 112 ? -9.859 7.586 5.328 1.00 0.00 112 PHE A O 3
ATOM 5194 N N . THR A 1 113 ? -10.402 8.588 3.404 1.00 0.00 113 THR A N 3
ATOM 5195 C CA . THR A 1 113 ? -11.540 7.734 3.047 1.00 0.00 113 THR A CA 3
ATOM 5196 C C . THR A 1 113 ? -11.728 7.820 1.528 1.00 0.00 113 THR A C 3
ATOM 5197 O O . THR A 1 113 ? -11.156 8.713 0.888 1.00 0.00 113 THR A O 3
ATOM 5208 N N . ARG A 1 114 ? -12.554 6.956 0.932 1.00 0.00 114 ARG A N 3
ATOM 5209 C CA . ARG A 1 114 ? -13.081 7.214 -0.406 1.00 0.00 114 ARG A CA 3
ATOM 5210 C C . ARG A 1 114 ? -14.488 6.654 -0.508 1.00 0.00 114 ARG A C 3
ATOM 5211 O O . ARG A 1 114 ? -14.979 6.036 0.430 1.00 0.00 114 ARG A O 3
ATOM 5232 N N . GLU A 1 115 ? -15.190 6.937 -1.596 1.00 0.00 115 GLU A N 3
ATOM 5233 C CA . GLU A 1 115 ? -16.530 6.419 -1.843 1.00 0.00 115 GLU A CA 3
ATOM 5234 C C . GLU A 1 115 ? -16.823 6.365 -3.340 1.00 0.00 115 GLU A C 3
ATOM 5235 O O . GLU A 1 115 ? -17.881 6.801 -3.798 1.00 0.00 115 GLU A O 3
ATOM 5247 N N . GLY A 1 116 ? -15.869 5.822 -4.094 1.00 0.00 116 GLY A N 3
ATOM 5248 C CA . GLY A 1 116 ? -16.144 5.253 -5.400 1.00 0.00 116 GLY A CA 3
ATOM 5249 C C . GLY A 1 116 ? -16.093 3.743 -5.252 1.00 0.00 116 GLY A C 3
ATOM 5250 O O . GLY A 1 116 ? -16.106 3.231 -4.110 1.00 0.00 116 GLY A O 3
ATOM 5254 N N . MET A 1 1 ? 12.100 -0.361 11.283 1.00 0.00 1 MET A N 4
ATOM 5255 C CA . MET A 1 1 ? 12.216 -1.806 11.022 1.00 0.00 1 MET A CA 4
ATOM 5256 C C . MET A 1 1 ? 10.807 -2.371 10.911 1.00 0.00 1 MET A C 4
ATOM 5257 O O . MET A 1 1 ? 10.111 -2.470 11.922 1.00 0.00 1 MET A O 4
ATOM 5271 N N . ALA A 1 2 ? 10.323 -2.627 9.696 1.00 0.00 2 ALA A N 4
ATOM 5272 C CA . ALA A 1 2 ? 8.954 -3.034 9.418 1.00 0.00 2 ALA A CA 4
ATOM 5273 C C . ALA A 1 2 ? 8.864 -3.759 8.087 1.00 0.00 2 ALA A C 4
ATOM 5274 O O . ALA A 1 2 ? 9.875 -3.977 7.418 1.00 0.00 2 ALA A O 4
ATOM 5281 N N . ARG A 1 3 ? 7.639 -4.068 7.657 1.00 0.00 3 ARG A N 4
ATOM 5282 C CA . ARG A 1 3 ? 7.361 -4.154 6.234 1.00 0.00 3 ARG A CA 4
ATOM 5283 C C . ARG A 1 3 ? 6.471 -3.014 5.780 1.00 0.00 3 ARG A C 4
ATOM 5284 O O . ARG A 1 3 ? 5.620 -2.579 6.557 1.00 0.00 3 ARG A O 4
ATOM 5305 N N . VAL A 1 4 ? 6.647 -2.565 4.536 1.00 0.00 4 VAL A N 4
ATOM 5306 C CA . VAL A 1 4 ? 5.891 -1.480 3.928 1.00 0.00 4 VAL A CA 4
ATOM 5307 C C . VAL A 1 4 ? 5.357 -1.928 2.587 1.00 0.00 4 VAL A C 4
ATOM 5308 O O . VAL A 1 4 ? 6.140 -2.431 1.777 1.00 0.00 4 VAL A O 4
ATOM 5321 N N . ALA A 1 5 ? 4.041 -1.815 2.361 1.00 0.00 5 ALA A N 4
ATOM 5322 C CA . ALA A 1 5 ? 3.486 -2.328 1.126 1.00 0.00 5 ALA A CA 4
ATOM 5323 C C . ALA A 1 5 ? 3.326 -1.147 0.189 1.00 0.00 5 ALA A C 4
ATOM 5324 O O . ALA A 1 5 ? 2.925 -0.060 0.615 1.00 0.00 5 ALA A O 4
ATOM 5331 N N . ILE A 1 6 ? 3.567 -1.362 -1.093 1.00 0.00 6 ILE A N 4
ATOM 5332 C CA . ILE A 1 6 ? 3.420 -0.343 -2.107 1.00 0.00 6 ILE A CA 4
ATOM 5333 C C . ILE A 1 6 ? 2.484 -0.946 -3.155 1.00 0.00 6 ILE A C 4
ATOM 5334 O O . ILE A 1 6 ? 2.776 -2.021 -3.684 1.00 0.00 6 ILE A O 4
ATOM 5350 N N . PRO A 1 7 ? 1.318 -0.321 -3.375 1.00 0.00 7 PRO A N 4
ATOM 5351 C CA . PRO A 1 7 ? 0.318 -0.730 -4.328 1.00 0.00 7 PRO A CA 4
ATOM 5352 C C . PRO A 1 7 ? 0.863 -0.436 -5.721 1.00 0.00 7 PRO A C 4
ATOM 5353 O O . PRO A 1 7 ? 0.860 0.713 -6.149 1.00 0.00 7 PRO A O 4
ATOM 5364 N N . SER A 1 8 ? 1.387 -1.439 -6.401 1.00 0.00 8 SER A N 4
ATOM 5365 C CA . SER A 1 8 ? 1.916 -1.342 -7.747 1.00 0.00 8 SER A CA 4
ATOM 5366 C C . SER A 1 8 ? 0.814 -1.734 -8.740 1.00 0.00 8 SER A C 4
ATOM 5367 O O . SER A 1 8 ? -0.268 -2.207 -8.366 1.00 0.00 8 SER A O 4
ATOM 5375 N N . VAL A 1 9 ? 1.121 -1.604 -10.027 1.00 0.00 9 VAL A N 4
ATOM 5376 C CA . VAL A 1 9 ? 0.402 -2.256 -11.111 1.00 0.00 9 VAL A CA 4
ATOM 5377 C C . VAL A 1 9 ? 1.389 -3.042 -11.997 1.00 0.00 9 VAL A C 4
ATOM 5378 O O . VAL A 1 9 ? 1.261 -3.082 -13.220 1.00 0.00 9 VAL A O 4
ATOM 5391 N N . GLY A 1 10 ? 2.381 -3.700 -11.392 1.00 0.00 10 GLY A N 4
ATOM 5392 C CA . GLY A 1 10 ? 3.212 -4.687 -12.067 1.00 0.00 10 GLY A CA 4
ATOM 5393 C C . GLY A 1 10 ? 4.182 -5.357 -11.097 1.00 0.00 10 GLY A C 4
ATOM 5394 O O . GLY A 1 10 ? 4.312 -4.948 -9.939 1.00 0.00 10 GLY A O 4
ATOM 5398 N N . LYS A 1 11 ? 4.871 -6.388 -11.584 1.00 0.00 11 LYS A N 4
ATOM 5399 C CA . LYS A 1 11 ? 5.744 -7.297 -10.841 1.00 0.00 11 LYS A CA 4
ATOM 5400 C C . LYS A 1 11 ? 7.188 -6.791 -10.942 1.00 0.00 11 LYS A C 4
ATOM 5401 O O . LYS A 1 11 ? 8.111 -7.576 -11.155 1.00 0.00 11 LYS A O 4
ATOM 5420 N N . ASP A 1 12 ? 7.394 -5.478 -10.864 1.00 0.00 12 ASP A N 4
ATOM 5421 C CA . ASP A 1 12 ? 8.703 -4.830 -10.933 1.00 0.00 12 ASP A CA 4
ATOM 5422 C C . ASP A 1 12 ? 8.683 -3.677 -9.947 1.00 0.00 12 ASP A C 4
ATOM 5423 O O . ASP A 1 12 ? 7.669 -2.990 -9.795 1.00 0.00 12 ASP A O 4
ATOM 5432 N N . LEU A 1 13 ? 9.853 -3.407 -9.389 1.00 0.00 13 LEU A N 4
ATOM 5433 C CA . LEU A 1 13 ? 10.191 -2.306 -8.482 1.00 0.00 13 LEU A CA 4
ATOM 5434 C C . LEU A 1 13 ? 10.219 -0.966 -9.236 1.00 0.00 13 LEU A C 4
ATOM 5435 O O . LEU A 1 13 ? 10.188 0.112 -8.649 1.00 0.00 13 LEU A O 4
ATOM 5451 N N . SER A 1 14 ? 10.201 -1.014 -10.561 1.00 0.00 14 SER A N 4
ATOM 5452 C CA . SER A 1 14 ? 10.019 0.132 -11.425 1.00 0.00 14 SER A CA 4
ATOM 5453 C C . SER A 1 14 ? 8.712 -0.036 -12.209 1.00 0.00 14 SER A C 4
ATOM 5454 O O . SER A 1 14 ? 8.625 0.290 -13.396 1.00 0.00 14 SER A O 4
ATOM 5462 N N . SER A 1 15 ? 7.672 -0.563 -11.559 1.00 0.00 15 SER A N 4
ATOM 5463 C CA . SER A 1 15 ? 6.322 -0.429 -12.083 1.00 0.00 15 SER A CA 4
ATOM 5464 C C . SER A 1 15 ? 5.698 0.848 -11.529 1.00 0.00 15 SER A C 4
ATOM 5465 O O . SER A 1 15 ? 6.186 1.394 -10.542 1.00 0.00 15 SER A O 4
ATOM 5473 N N . MET A 1 16 ? 4.566 1.282 -12.067 1.00 0.00 16 MET A N 4
ATOM 5474 C CA . MET A 1 16 ? 3.886 2.475 -11.581 1.00 0.00 16 MET A CA 4
ATOM 5475 C C . MET A 1 16 ? 3.130 2.129 -10.293 1.00 0.00 16 MET A C 4
ATOM 5476 O O . MET A 1 16 ? 2.597 1.025 -10.147 1.00 0.00 16 MET A O 4
ATOM 5490 N N . VAL A 1 17 ? 3.121 3.066 -9.343 1.00 0.00 17 VAL A N 4
ATOM 5491 C CA . VAL A 1 17 ? 2.344 2.962 -8.103 1.00 0.00 17 VAL A CA 4
ATOM 5492 C C . VAL A 1 17 ? 0.895 3.386 -8.391 1.00 0.00 17 VAL A C 4
ATOM 5493 O O . VAL A 1 17 ? 0.624 4.161 -9.309 1.00 0.00 17 VAL A O 4
ATOM 5506 N N . SER A 1 18 ? -0.050 2.828 -7.642 1.00 0.00 18 SER A N 4
ATOM 5507 C CA . SER A 1 18 ? -1.480 2.875 -7.902 1.00 0.00 18 SER A CA 4
ATOM 5508 C C . SER A 1 18 ? -2.180 3.776 -6.887 1.00 0.00 18 SER A C 4
ATOM 5509 O O . SER A 1 18 ? -1.909 3.705 -5.684 1.00 0.00 18 SER A O 4
ATOM 5517 N N . ASP A 1 19 ? -3.136 4.592 -7.343 1.00 0.00 19 ASP A N 4
ATOM 5518 C CA . ASP A 1 19 ? -3.739 5.640 -6.509 1.00 0.00 19 ASP A CA 4
ATOM 5519 C C . ASP A 1 19 ? -4.872 5.091 -5.620 1.00 0.00 19 ASP A C 4
ATOM 5520 O O . ASP A 1 19 ? -5.923 5.720 -5.417 1.00 0.00 19 ASP A O 4
ATOM 5529 N N . ARG A 1 20 ? -4.715 3.875 -5.103 1.00 0.00 20 ARG A N 4
ATOM 5530 C CA . ARG A 1 20 ? -5.872 3.108 -4.661 1.00 0.00 20 ARG A CA 4
ATOM 5531 C C . ARG A 1 20 ? -5.402 1.852 -3.958 1.00 0.00 20 ARG A C 4
ATOM 5532 O O . ARG A 1 20 ? -5.366 0.795 -4.574 1.00 0.00 20 ARG A O 4
ATOM 5553 N N . PHE A 1 21 ? -5.099 1.922 -2.660 1.00 0.00 21 PHE A N 4
ATOM 5554 C CA . PHE A 1 21 ? -4.552 0.796 -1.937 1.00 0.00 21 PHE A CA 4
ATOM 5555 C C . PHE A 1 21 ? -5.363 -0.491 -2.139 1.00 0.00 21 PHE A C 4
ATOM 5556 O O . PHE A 1 21 ? -4.799 -1.522 -2.478 1.00 0.00 21 PHE A O 4
ATOM 5573 N N . ALA A 1 22 ? -6.687 -0.451 -1.948 1.00 0.00 22 ALA A N 4
ATOM 5574 C CA . ALA A 1 22 ? -7.503 -1.654 -1.972 1.00 0.00 22 ALA A CA 4
ATOM 5575 C C . ALA A 1 22 ? -7.804 -2.117 -3.401 1.00 0.00 22 ALA A C 4
ATOM 5576 O O . ALA A 1 22 ? -8.499 -3.112 -3.579 1.00 0.00 22 ALA A O 4
ATOM 5583 N N . ARG A 1 23 ? -7.311 -1.403 -4.419 1.00 0.00 23 ARG A N 4
ATOM 5584 C CA . ARG A 1 23 ? -7.584 -1.659 -5.821 1.00 0.00 23 ARG A CA 4
ATOM 5585 C C . ARG A 1 23 ? -6.285 -1.656 -6.608 1.00 0.00 23 ARG A C 4
ATOM 5586 O O . ARG A 1 23 ? -6.217 -1.173 -7.738 1.00 0.00 23 ARG A O 4
ATOM 5607 N N . ALA A 1 24 ? -5.247 -2.209 -6.006 1.00 0.00 24 ALA A N 4
ATOM 5608 C CA . ALA A 1 24 ? -3.933 -2.156 -6.575 1.00 0.00 24 ALA A CA 4
ATOM 5609 C C . ALA A 1 24 ? -3.531 -3.598 -6.815 1.00 0.00 24 ALA A C 4
ATOM 5610 O O . ALA A 1 24 ? -3.840 -4.454 -5.987 1.00 0.00 24 ALA A O 4
ATOM 5617 N N . GLU A 1 25 ? -2.840 -3.889 -7.905 1.00 0.00 25 GLU A N 4
ATOM 5618 C CA . GLU A 1 25 ? -2.815 -5.246 -8.438 1.00 0.00 25 GLU A CA 4
ATOM 5619 C C . GLU A 1 25 ? -1.661 -6.100 -7.913 1.00 0.00 25 GLU A C 4
ATOM 5620 O O . GLU A 1 25 ? -1.756 -7.329 -7.947 1.00 0.00 25 GLU A O 4
ATOM 5632 N N . TYR A 1 26 ? -0.593 -5.487 -7.400 1.00 0.00 26 TYR A N 4
ATOM 5633 C CA . TYR A 1 26 ? 0.581 -6.173 -6.926 1.00 0.00 26 TYR A CA 4
ATOM 5634 C C . TYR A 1 26 ? 1.127 -5.377 -5.755 1.00 0.00 26 TYR A C 4
ATOM 5635 O O . TYR A 1 26 ? 1.384 -4.184 -5.882 1.00 0.00 26 TYR A O 4
ATOM 5653 N N . PHE A 1 27 ? 1.301 -6.017 -4.610 1.00 0.00 27 PHE A N 4
ATOM 5654 C CA . PHE A 1 27 ? 1.791 -5.342 -3.415 1.00 0.00 27 PHE A CA 4
ATOM 5655 C C . PHE A 1 27 ? 3.255 -5.705 -3.260 1.00 0.00 27 PHE A C 4
ATOM 5656 O O . PHE A 1 27 ? 3.588 -6.849 -2.952 1.00 0.00 27 PHE A O 4
ATOM 5673 N N . ILE A 1 28 ? 4.112 -4.733 -3.528 1.00 0.00 28 ILE A N 4
ATOM 5674 C CA . ILE A 1 28 ? 5.553 -4.818 -3.358 1.00 0.00 28 ILE A CA 4
ATOM 5675 C C . ILE A 1 28 ? 5.777 -4.544 -1.887 1.00 0.00 28 ILE A C 4
ATOM 5676 O O . ILE A 1 28 ? 5.378 -3.493 -1.392 1.00 0.00 28 ILE A O 4
ATOM 5692 N N . ILE A 1 29 ? 6.272 -5.542 -1.165 1.00 0.00 29 ILE A N 4
ATOM 5693 C CA . ILE A 1 29 ? 6.342 -5.542 0.287 1.00 0.00 29 ILE A CA 4
ATOM 5694 C C . ILE A 1 29 ? 7.815 -5.437 0.590 1.00 0.00 29 ILE A C 4
ATOM 5695 O O . ILE A 1 29 ? 8.559 -6.375 0.321 1.00 0.00 29 ILE A O 4
ATOM 5711 N N . TYR A 1 30 ? 8.233 -4.263 1.051 1.00 0.00 30 TYR A N 4
ATOM 5712 C CA . TYR A 1 30 ? 9.618 -4.000 1.371 1.00 0.00 30 TYR A CA 4
ATOM 5713 C C . TYR A 1 30 ? 9.848 -4.412 2.819 1.00 0.00 30 TYR A C 4
ATOM 5714 O O . TYR A 1 30 ? 9.232 -3.836 3.712 1.00 0.00 30 TYR A O 4
ATOM 5732 N N . ASP A 1 31 ? 10.701 -5.400 3.053 1.00 0.00 31 ASP A N 4
ATOM 5733 C CA . ASP A 1 31 ? 11.216 -5.816 4.345 1.00 0.00 31 ASP A CA 4
ATOM 5734 C C . ASP A 1 31 ? 12.332 -4.854 4.742 1.00 0.00 31 ASP A C 4
ATOM 5735 O O . ASP A 1 31 ? 13.463 -4.958 4.256 1.00 0.00 31 ASP A O 4
ATOM 5744 N N . THR A 1 32 ? 12.037 -3.903 5.626 1.00 0.00 32 THR A N 4
ATOM 5745 C CA . THR A 1 32 ? 12.941 -2.807 5.960 1.00 0.00 32 THR A CA 4
ATOM 5746 C C . THR A 1 32 ? 13.914 -3.210 7.072 1.00 0.00 32 THR A C 4
ATOM 5747 O O . THR A 1 32 ? 14.495 -2.378 7.784 1.00 0.00 32 THR A O 4
ATOM 5758 N N . GLU A 1 33 ? 14.105 -4.519 7.203 1.00 0.00 33 GLU A N 4
ATOM 5759 C CA . GLU A 1 33 ? 15.150 -5.127 7.978 1.00 0.00 33 GLU A CA 4
ATOM 5760 C C . GLU A 1 33 ? 16.110 -5.585 6.924 1.00 0.00 33 GLU A C 4
ATOM 5761 O O . GLU A 1 33 ? 16.915 -4.749 6.509 1.00 0.00 33 GLU A O 4
ATOM 5773 N N . SER A 1 34 ? 15.995 -6.800 6.390 1.00 0.00 34 SER A N 4
ATOM 5774 C CA . SER A 1 34 ? 17.131 -7.303 5.633 1.00 0.00 34 SER A CA 4
ATOM 5775 C C . SER A 1 34 ? 17.057 -6.908 4.151 1.00 0.00 34 SER A C 4
ATOM 5776 O O . SER A 1 34 ? 17.500 -7.662 3.288 1.00 0.00 34 SER A O 4
ATOM 5784 N N . GLY A 1 35 ? 16.579 -5.696 3.860 1.00 0.00 35 GLY A N 4
ATOM 5785 C CA . GLY A 1 35 ? 16.520 -5.076 2.545 1.00 0.00 35 GLY A CA 4
ATOM 5786 C C . GLY A 1 35 ? 15.869 -5.942 1.466 1.00 0.00 35 GLY A C 4
ATOM 5787 O O . GLY A 1 35 ? 16.146 -5.775 0.277 1.00 0.00 35 GLY A O 4
ATOM 5791 N N . ASN A 1 36 ? 15.020 -6.880 1.876 1.00 0.00 36 ASN A N 4
ATOM 5792 C CA . ASN A 1 36 ? 14.320 -7.783 0.978 1.00 0.00 36 ASN A CA 4
ATOM 5793 C C . ASN A 1 36 ? 13.094 -7.058 0.445 1.00 0.00 36 ASN A C 4
ATOM 5794 O O . ASN A 1 36 ? 12.551 -6.181 1.110 1.00 0.00 36 ASN A O 4
ATOM 5805 N N . VAL A 1 37 ? 12.616 -7.446 -0.729 1.00 0.00 37 VAL A N 4
ATOM 5806 C CA . VAL A 1 37 ? 11.342 -7.011 -1.270 1.00 0.00 37 VAL A CA 4
ATOM 5807 C C . VAL A 1 37 ? 10.707 -8.237 -1.905 1.00 0.00 37 VAL A C 4
ATOM 5808 O O . VAL A 1 37 ? 11.389 -8.961 -2.643 1.00 0.00 37 VAL A O 4
ATOM 5821 N N . GLU A 1 38 ? 9.412 -8.436 -1.690 1.00 0.00 38 GLU A N 4
ATOM 5822 C CA . GLU A 1 38 ? 8.631 -9.497 -2.309 1.00 0.00 38 GLU A CA 4
ATOM 5823 C C . GLU A 1 38 ? 7.443 -8.909 -3.076 1.00 0.00 38 GLU A C 4
ATOM 5824 O O . GLU A 1 38 ? 7.041 -7.771 -2.832 1.00 0.00 38 GLU A O 4
ATOM 5836 N N . VAL A 1 39 ? 6.846 -9.705 -3.966 1.00 0.00 39 VAL A N 4
ATOM 5837 C CA . VAL A 1 39 ? 5.765 -9.300 -4.870 1.00 0.00 39 VAL A CA 4
ATOM 5838 C C . VAL A 1 39 ? 4.540 -10.150 -4.558 1.00 0.00 39 VAL A C 4
ATOM 5839 O O . VAL A 1 39 ? 4.482 -11.335 -4.910 1.00 0.00 39 VAL A O 4
ATOM 5852 N N . VAL A 1 40 ? 3.562 -9.564 -3.880 1.00 0.00 40 VAL A N 4
ATOM 5853 C CA . VAL A 1 40 ? 2.230 -10.138 -3.835 1.00 0.00 40 VAL A CA 4
ATOM 5854 C C . VAL A 1 40 ? 1.538 -9.774 -5.147 1.00 0.00 40 VAL A C 4
ATOM 5855 O O . VAL A 1 40 ? 1.792 -8.723 -5.730 1.00 0.00 40 VAL A O 4
ATOM 5868 N N . GLU A 1 41 ? 0.615 -10.632 -5.550 1.00 0.00 41 GLU A N 4
ATOM 5869 C CA . GLU A 1 41 ? -0.281 -10.559 -6.688 1.00 0.00 41 GLU A CA 4
ATOM 5870 C C . GLU A 1 41 ? -1.674 -10.600 -6.077 1.00 0.00 41 GLU A C 4
ATOM 5871 O O . GLU A 1 41 ? -1.965 -11.518 -5.295 1.00 0.00 41 GLU A O 4
ATOM 5883 N N . ASN A 1 42 ? -2.524 -9.612 -6.343 1.00 0.00 42 ASN A N 4
ATOM 5884 C CA . ASN A 1 42 ? -3.851 -9.587 -5.746 1.00 0.00 42 ASN A CA 4
ATOM 5885 C C . ASN A 1 42 ? -4.834 -9.003 -6.737 1.00 0.00 42 ASN A C 4
ATOM 5886 O O . ASN A 1 42 ? -4.755 -7.831 -7.113 1.00 0.00 42 ASN A O 4
ATOM 5897 N N . THR A 1 43 ? -5.747 -9.840 -7.198 1.00 0.00 43 THR A N 4
ATOM 5898 C CA . THR A 1 43 ? -6.495 -9.573 -8.401 1.00 0.00 43 THR A CA 4
ATOM 5899 C C . THR A 1 43 ? -7.817 -8.912 -7.993 1.00 0.00 43 THR A C 4
ATOM 5900 O O . THR A 1 43 ? -8.885 -9.516 -8.092 1.00 0.00 43 THR A O 4
ATOM 5911 N N . ILE A 1 44 ? -7.746 -7.701 -7.421 1.00 0.00 44 ILE A N 4
ATOM 5912 C CA . ILE A 1 44 ? -8.919 -6.968 -6.958 1.00 0.00 44 ILE A CA 4
ATOM 5913 C C . ILE A 1 44 ? -9.652 -6.270 -8.102 1.00 0.00 44 ILE A C 4
ATOM 5914 O O . ILE A 1 44 ? -9.149 -6.094 -9.212 1.00 0.00 44 ILE A O 4
ATOM 5930 N N . ALA A 1 45 ? -10.882 -5.861 -7.797 1.00 0.00 45 ALA A N 4
ATOM 5931 C CA . ALA A 1 45 ? -11.869 -5.369 -8.739 1.00 0.00 45 ALA A CA 4
ATOM 5932 C C . ALA A 1 45 ? -12.766 -4.340 -8.037 1.00 0.00 45 ALA A C 4
ATOM 5933 O O . ALA A 1 45 ? -12.293 -3.444 -7.327 1.00 0.00 45 ALA A O 4
ATOM 5940 N N . ASP A 1 46 ? -14.061 -4.391 -8.312 1.00 0.00 46 ASP A N 4
ATOM 5941 C CA . ASP A 1 46 ? -15.039 -3.346 -7.999 1.00 0.00 46 ASP A CA 4
ATOM 5942 C C . ASP A 1 46 ? -16.299 -3.986 -7.413 1.00 0.00 46 ASP A C 4
ATOM 5943 O O . ASP A 1 46 ? -17.429 -3.589 -7.700 1.00 0.00 46 ASP A O 4
ATOM 5952 N N . ALA A 1 47 ? -16.083 -5.009 -6.586 1.00 0.00 47 ALA A N 4
ATOM 5953 C CA . ALA A 1 47 ? -17.104 -5.808 -5.936 1.00 0.00 47 ALA A CA 4
ATOM 5954 C C . ALA A 1 47 ? -17.381 -5.257 -4.535 1.00 0.00 47 ALA A C 4
ATOM 5955 O O . ALA A 1 47 ? -16.802 -4.246 -4.116 1.00 0.00 47 ALA A O 4
ATOM 5962 N N . HIS A 1 48 ? -18.234 -5.956 -3.784 1.00 0.00 48 HIS A N 4
ATOM 5963 C CA . HIS A 1 48 ? -18.441 -5.695 -2.367 1.00 0.00 48 HIS A CA 4
ATOM 5964 C C . HIS A 1 48 ? -17.098 -5.832 -1.634 1.00 0.00 48 HIS A C 4
ATOM 5965 O O . HIS A 1 48 ? -16.188 -6.534 -2.098 1.00 0.00 48 HIS A O 4
ATOM 5979 N N . GLY A 1 49 ? -16.979 -5.194 -0.465 1.00 0.00 49 GLY A N 4
ATOM 5980 C CA . GLY A 1 49 ? -15.785 -5.306 0.364 1.00 0.00 49 GLY A CA 4
ATOM 5981 C C . GLY A 1 49 ? -15.548 -6.771 0.711 1.00 0.00 49 GLY A C 4
ATOM 5982 O O . GLY A 1 49 ? -14.580 -7.363 0.237 1.00 0.00 49 GLY A O 4
ATOM 5986 N N . THR A 1 50 ? -16.495 -7.384 1.424 1.00 0.00 50 THR A N 4
ATOM 5987 C CA . THR A 1 50 ? -16.398 -8.732 1.975 1.00 0.00 50 THR A CA 4
ATOM 5988 C C . THR A 1 50 ? -15.283 -8.767 3.032 1.00 0.00 50 THR A C 4
ATOM 5989 O O . THR A 1 50 ? -15.212 -7.844 3.849 1.00 0.00 50 THR A O 4
ATOM 6000 N N . GLY A 1 51 ? -14.437 -9.798 3.063 1.00 0.00 51 GLY A N 4
ATOM 6001 C CA . GLY A 1 51 ? -13.204 -9.750 3.831 1.00 0.00 51 GLY A CA 4
ATOM 6002 C C . GLY A 1 51 ? -12.284 -8.670 3.259 1.00 0.00 51 GLY A C 4
ATOM 6003 O O . GLY A 1 51 ? -12.525 -8.169 2.159 1.00 0.00 51 GLY A O 4
ATOM 6007 N N . PRO A 1 52 ? -11.180 -8.336 3.943 1.00 0.00 52 PRO A N 4
ATOM 6008 C CA . PRO A 1 52 ? -10.248 -7.336 3.448 1.00 0.00 52 PRO A CA 4
ATOM 6009 C C . PRO A 1 52 ? -9.649 -7.710 2.090 1.00 0.00 52 PRO A C 4
ATOM 6010 O O . PRO A 1 52 ? -9.276 -6.796 1.352 1.00 0.00 52 PRO A O 4
ATOM 6021 N N . LYS A 1 53 ? -9.544 -9.009 1.762 1.00 0.00 53 LYS A N 4
ATOM 6022 C CA . LYS A 1 53 ? -8.857 -9.561 0.594 1.00 0.00 53 LYS A CA 4
ATOM 6023 C C . LYS A 1 53 ? -7.368 -9.244 0.691 1.00 0.00 53 LYS A C 4
ATOM 6024 O O . LYS A 1 53 ? -6.602 -10.060 1.202 1.00 0.00 53 LYS A O 4
ATOM 6043 N N . VAL A 1 54 ? -6.979 -8.025 0.342 1.00 0.00 54 VAL A N 4
ATOM 6044 C CA . VAL A 1 54 ? -5.621 -7.510 0.405 1.00 0.00 54 VAL A CA 4
ATOM 6045 C C . VAL A 1 54 ? -5.028 -7.649 1.810 1.00 0.00 54 VAL A C 4
ATOM 6046 O O . VAL A 1 54 ? -3.969 -8.248 2.006 1.00 0.00 54 VAL A O 4
ATOM 6059 N N . VAL A 1 55 ? -5.698 -7.074 2.802 1.00 0.00 55 VAL A N 4
ATOM 6060 C CA . VAL A 1 55 ? -5.174 -6.964 4.160 1.00 0.00 55 VAL A CA 4
ATOM 6061 C C . VAL A 1 55 ? -4.996 -8.349 4.766 1.00 0.00 55 VAL A C 4
ATOM 6062 O O . VAL A 1 55 ? -3.953 -8.555 5.356 1.00 0.00 55 VAL A O 4
ATOM 6075 N N . GLN A 1 56 ? -5.853 -9.333 4.475 1.00 0.00 56 GLN A N 4
ATOM 6076 C CA . GLN A 1 56 ? -5.655 -10.724 4.883 1.00 0.00 56 GLN A CA 4
ATOM 6077 C C . GLN A 1 56 ? -4.327 -11.333 4.388 1.00 0.00 56 GLN A C 4
ATOM 6078 O O . GLN A 1 56 ? -3.942 -12.391 4.879 1.00 0.00 56 GLN A O 4
ATOM 6092 N N . SER A 1 57 ? -3.639 -10.742 3.406 1.00 0.00 57 SER A N 4
ATOM 6093 C CA . SER A 1 57 ? -2.309 -11.162 2.975 1.00 0.00 57 SER A CA 4
ATOM 6094 C C . SER A 1 57 ? -1.246 -10.278 3.626 1.00 0.00 57 SER A C 4
ATOM 6095 O O . SER A 1 57 ? -0.254 -10.790 4.141 1.00 0.00 57 SER A O 4
ATOM 6103 N N . LEU A 1 58 ? -1.439 -8.955 3.617 1.00 0.00 58 LEU A N 4
ATOM 6104 C CA . LEU A 1 58 ? -0.433 -8.000 4.085 1.00 0.00 58 LEU A CA 4
ATOM 6105 C C . LEU A 1 58 ? -0.229 -8.078 5.599 1.00 0.00 58 LEU A C 4
ATOM 6106 O O . LEU A 1 58 ? 0.900 -8.017 6.073 1.00 0.00 58 LEU A O 4
ATOM 6122 N N . VAL A 1 59 ? -1.296 -8.284 6.362 1.00 0.00 59 VAL A N 4
ATOM 6123 C CA . VAL A 1 59 ? -1.228 -8.641 7.775 1.00 0.00 59 VAL A CA 4
ATOM 6124 C C . VAL A 1 59 ? -0.313 -9.852 7.934 1.00 0.00 59 VAL A C 4
ATOM 6125 O O . VAL A 1 59 ? 0.662 -9.798 8.676 1.00 0.00 59 VAL A O 4
ATOM 6138 N N . SER A 1 60 ? -0.545 -10.904 7.149 1.00 0.00 60 SER A N 4
ATOM 6139 C CA . SER A 1 60 ? 0.282 -12.093 7.163 1.00 0.00 60 SER A CA 4
ATOM 6140 C C . SER A 1 60 ? 1.645 -11.920 6.470 1.00 0.00 60 SER A C 4
ATOM 6141 O O . SER A 1 60 ? 2.323 -12.914 6.195 1.00 0.00 60 SER A O 4
ATOM 6149 N N . LYS A 1 61 ? 2.061 -10.688 6.169 1.00 0.00 61 LYS A N 4
ATOM 6150 C CA . LYS A 1 61 ? 3.430 -10.318 5.840 1.00 0.00 61 LYS A CA 4
ATOM 6151 C C . LYS A 1 61 ? 3.851 -9.154 6.734 1.00 0.00 61 LYS A C 4
ATOM 6152 O O . LYS A 1 61 ? 4.632 -8.315 6.301 1.00 0.00 61 LYS A O 4
ATOM 6171 N N . GLY A 1 62 ? 3.427 -9.150 8.001 1.00 0.00 62 GLY A N 4
ATOM 6172 C CA . GLY A 1 62 ? 3.834 -8.200 9.038 1.00 0.00 62 GLY A CA 4
ATOM 6173 C C . GLY A 1 62 ? 3.999 -6.756 8.549 1.00 0.00 62 GLY A C 4
ATOM 6174 O O . GLY A 1 62 ? 4.982 -6.093 8.892 1.00 0.00 62 GLY A O 4
ATOM 6178 N N . VAL A 1 63 ? 3.112 -6.298 7.665 1.00 0.00 63 VAL A N 4
ATOM 6179 C CA . VAL A 1 63 ? 3.194 -5.026 6.971 1.00 0.00 63 VAL A CA 4
ATOM 6180 C C . VAL A 1 63 ? 2.666 -3.933 7.902 1.00 0.00 63 VAL A C 4
ATOM 6181 O O . VAL A 1 63 ? 1.483 -3.616 7.827 1.00 0.00 63 VAL A O 4
ATOM 6194 N N . GLU A 1 64 ? 3.504 -3.338 8.768 1.00 0.00 64 GLU A N 4
ATOM 6195 C CA . GLU A 1 64 ? 3.046 -2.212 9.604 1.00 0.00 64 GLU A CA 4
ATOM 6196 C C . GLU A 1 64 ? 3.293 -0.853 8.921 1.00 0.00 64 GLU A C 4
ATOM 6197 O O . GLU A 1 64 ? 3.405 0.181 9.587 1.00 0.00 64 GLU A O 4
ATOM 6209 N N . TYR A 1 65 ? 3.158 -0.777 7.601 1.00 0.00 65 TYR A N 4
ATOM 6210 C CA . TYR A 1 65 ? 3.270 0.449 6.832 1.00 0.00 65 TYR A CA 4
ATOM 6211 C C . TYR A 1 65 ? 2.689 0.209 5.452 1.00 0.00 65 TYR A C 4
ATOM 6212 O O . TYR A 1 65 ? 2.604 -0.922 4.980 1.00 0.00 65 TYR A O 4
ATOM 6230 N N . LEU A 1 66 ? 2.378 1.282 4.744 1.00 0.00 66 LEU A N 4
ATOM 6231 C CA . LEU A 1 66 ? 1.891 1.227 3.378 1.00 0.00 66 LEU A CA 4
ATOM 6232 C C . LEU A 1 66 ? 2.116 2.596 2.747 1.00 0.00 66 LEU A C 4
ATOM 6233 O O . LEU A 1 66 ? 2.123 3.581 3.468 1.00 0.00 66 LEU A O 4
ATOM 6249 N N . ILE A 1 67 ? 2.270 2.680 1.427 1.00 0.00 67 ILE A N 4
ATOM 6250 C CA . ILE A 1 67 ? 2.497 3.916 0.681 1.00 0.00 67 ILE A CA 4
ATOM 6251 C C . ILE A 1 67 ? 1.428 4.003 -0.413 1.00 0.00 67 ILE A C 4
ATOM 6252 O O . ILE A 1 67 ? 1.565 3.328 -1.425 1.00 0.00 67 ILE A O 4
ATOM 6268 N N . ALA A 1 68 ? 0.335 4.752 -0.228 1.00 0.00 68 ALA A N 4
ATOM 6269 C CA . ALA A 1 68 ? -0.801 4.778 -1.147 1.00 0.00 68 ALA A CA 4
ATOM 6270 C C . ALA A 1 68 ? -1.493 6.138 -1.139 1.00 0.00 68 ALA A C 4
ATOM 6271 O O . ALA A 1 68 ? -1.846 6.657 -0.089 1.00 0.00 68 ALA A O 4
ATOM 6278 N N . SER A 1 69 ? -1.790 6.691 -2.310 1.00 0.00 69 SER A N 4
ATOM 6279 C CA . SER A 1 69 ? -2.360 8.044 -2.370 1.00 0.00 69 SER A CA 4
ATOM 6280 C C . SER A 1 69 ? -3.836 8.120 -1.949 1.00 0.00 69 SER A C 4
ATOM 6281 O O . SER A 1 69 ? -4.343 9.208 -1.656 1.00 0.00 69 SER A O 4
ATOM 6289 N N . ASN A 1 70 ? -4.544 6.986 -1.944 1.00 0.00 70 ASN A N 4
ATOM 6290 C CA . ASN A 1 70 ? -5.965 6.859 -1.618 1.00 0.00 70 ASN A CA 4
ATOM 6291 C C . ASN A 1 70 ? -6.301 5.368 -1.504 1.00 0.00 70 ASN A C 4
ATOM 6292 O O . ASN A 1 70 ? -5.398 4.526 -1.546 1.00 0.00 70 ASN A O 4
ATOM 6303 N N . VAL A 1 71 ? -7.579 4.985 -1.414 1.00 0.00 71 VAL A N 4
ATOM 6304 C CA . VAL A 1 71 ? -8.002 3.605 -1.267 1.00 0.00 71 VAL A CA 4
ATOM 6305 C C . VAL A 1 71 ? -9.206 3.362 -2.171 1.00 0.00 71 VAL A C 4
ATOM 6306 O O . VAL A 1 71 ? -10.055 4.240 -2.316 1.00 0.00 71 VAL A O 4
ATOM 6319 N N . GLY A 1 72 ? -9.232 2.180 -2.803 1.00 0.00 72 GLY A N 4
ATOM 6320 C CA . GLY A 1 72 ? -10.311 1.703 -3.663 1.00 0.00 72 GLY A CA 4
ATOM 6321 C C . GLY A 1 72 ? -11.661 1.939 -3.005 1.00 0.00 72 GLY A C 4
ATOM 6322 O O . GLY A 1 72 ? -12.548 2.575 -3.567 1.00 0.00 72 GLY A O 4
ATOM 6326 N N . ARG A 1 73 ? -11.786 1.418 -1.785 1.00 0.00 73 ARG A N 4
ATOM 6327 C CA . ARG A 1 73 ? -12.979 1.329 -0.954 1.00 0.00 73 ARG A CA 4
ATOM 6328 C C . ARG A 1 73 ? -12.603 0.467 0.254 1.00 0.00 73 ARG A C 4
ATOM 6329 O O . ARG A 1 73 ? -11.767 -0.425 0.099 1.00 0.00 73 ARG A O 4
ATOM 6350 N N . ASN A 1 74 ? -13.276 0.670 1.392 1.00 0.00 74 ASN A N 4
ATOM 6351 C CA . ASN A 1 74 ? -13.139 -0.100 2.633 1.00 0.00 74 ASN A CA 4
ATOM 6352 C C . ASN A 1 74 ? -11.660 -0.202 3.024 1.00 0.00 74 ASN A C 4
ATOM 6353 O O . ASN A 1 74 ? -10.930 0.772 2.812 1.00 0.00 74 ASN A O 4
ATOM 6364 N N . ALA A 1 75 ? -11.229 -1.330 3.605 1.00 0.00 75 ALA A N 4
ATOM 6365 C CA . ALA A 1 75 ? -9.872 -1.718 3.997 1.00 0.00 75 ALA A CA 4
ATOM 6366 C C . ALA A 1 75 ? -9.218 -0.870 5.093 1.00 0.00 75 ALA A C 4
ATOM 6367 O O . ALA A 1 75 ? -8.384 -1.384 5.831 1.00 0.00 75 ALA A O 4
ATOM 6374 N N . PHE A 1 76 ? -9.549 0.412 5.177 1.00 0.00 76 PHE A N 4
ATOM 6375 C CA . PHE A 1 76 ? -8.909 1.433 5.985 1.00 0.00 76 PHE A CA 4
ATOM 6376 C C . PHE A 1 76 ? -8.917 1.067 7.462 1.00 0.00 76 PHE A C 4
ATOM 6377 O O . PHE A 1 76 ? -7.917 1.242 8.153 1.00 0.00 76 PHE A O 4
ATOM 6394 N N . GLU A 1 77 ? -10.027 0.522 7.933 1.00 0.00 77 GLU A N 4
ATOM 6395 C CA . GLU A 1 77 ? -10.207 0.070 9.299 1.00 0.00 77 GLU A CA 4
ATOM 6396 C C . GLU A 1 77 ? -9.316 -1.145 9.573 1.00 0.00 77 GLU A C 4
ATOM 6397 O O . GLU A 1 77 ? -8.640 -1.208 10.599 1.00 0.00 77 GLU A O 4
ATOM 6409 N N . THR A 1 78 ? -9.217 -2.075 8.620 1.00 0.00 78 THR A N 4
ATOM 6410 C CA . THR A 1 78 ? -8.348 -3.242 8.756 1.00 0.00 78 THR A CA 4
ATOM 6411 C C . THR A 1 78 ? -6.861 -2.821 8.706 1.00 0.00 78 THR A C 4
ATOM 6412 O O . THR A 1 78 ? -6.009 -3.563 9.186 1.00 0.00 78 THR A O 4
ATOM 6423 N N . LEU A 1 79 ? -6.530 -1.632 8.171 1.00 0.00 79 LEU A N 4
ATOM 6424 C CA . LEU A 1 79 ? -5.161 -1.113 8.141 1.00 0.00 79 LEU A CA 4
ATOM 6425 C C . LEU A 1 79 ? -4.750 -0.691 9.542 1.00 0.00 79 LEU A C 4
ATOM 6426 O O . LEU A 1 79 ? -3.810 -1.225 10.109 1.00 0.00 79 LEU A O 4
ATOM 6442 N N . LYS A 1 80 ? -5.443 0.269 10.136 1.00 0.00 80 LYS A N 4
ATOM 6443 C CA . LYS A 1 80 ? -5.168 0.695 11.497 1.00 0.00 80 LYS A CA 4
ATOM 6444 C C . LYS A 1 80 ? -5.288 -0.446 12.500 1.00 0.00 80 LYS A C 4
ATOM 6445 O O . LYS A 1 80 ? -4.459 -0.537 13.402 1.00 0.00 80 LYS A O 4
ATOM 6464 N N . ALA A 1 81 ? -6.229 -1.366 12.298 1.00 0.00 81 ALA A N 4
ATOM 6465 C CA . ALA A 1 81 ? -6.327 -2.570 13.106 1.00 0.00 81 ALA A CA 4
ATOM 6466 C C . ALA A 1 81 ? -5.114 -3.508 12.968 1.00 0.00 81 ALA A C 4
ATOM 6467 O O . ALA A 1 81 ? -5.042 -4.460 13.744 1.00 0.00 81 ALA A O 4
ATOM 6474 N N . ALA A 1 82 ? -4.159 -3.278 12.058 1.00 0.00 82 ALA A N 4
ATOM 6475 C CA . ALA A 1 82 ? -2.879 -3.988 12.018 1.00 0.00 82 ALA A CA 4
ATOM 6476 C C . ALA A 1 82 ? -1.704 -3.002 12.157 1.00 0.00 82 ALA A C 4
ATOM 6477 O O . ALA A 1 82 ? -0.618 -3.228 11.619 1.00 0.00 82 ALA A O 4
ATOM 6484 N N . GLY A 1 83 ? -1.882 -1.962 12.977 1.00 0.00 83 GLY A N 4
ATOM 6485 C CA . GLY A 1 83 ? -0.908 -0.914 13.260 1.00 0.00 83 GLY A CA 4
ATOM 6486 C C . GLY A 1 83 ? -0.219 -0.307 12.035 1.00 0.00 83 GLY A C 4
ATOM 6487 O O . GLY A 1 83 ? 0.949 0.087 12.131 1.00 0.00 83 GLY A O 4
ATOM 6491 N N . VAL A 1 84 ? -0.898 -0.246 10.888 1.00 0.00 84 VAL A N 4
ATOM 6492 C CA . VAL A 1 84 ? -0.285 0.101 9.612 1.00 0.00 84 VAL A CA 4
ATOM 6493 C C . VAL A 1 84 ? -0.201 1.616 9.480 1.00 0.00 84 VAL A C 4
ATOM 6494 O O . VAL A 1 84 ? -1.231 2.298 9.422 1.00 0.00 84 VAL A O 4
ATOM 6507 N N . LYS A 1 85 ? 1.031 2.143 9.413 1.00 0.00 85 LYS A N 4
ATOM 6508 C CA . LYS A 1 85 ? 1.233 3.549 9.103 1.00 0.00 85 LYS A CA 4
ATOM 6509 C C . LYS A 1 85 ? 1.105 3.732 7.591 1.00 0.00 85 LYS A C 4
ATOM 6510 O O . LYS A 1 85 ? 2.040 3.456 6.838 1.00 0.00 85 LYS A O 4
ATOM 6529 N N . VAL A 1 86 ? -0.087 4.090 7.134 1.00 0.00 86 VAL A N 4
ATOM 6530 C CA . VAL A 1 86 ? -0.373 4.330 5.729 1.00 0.00 86 VAL A CA 4
ATOM 6531 C C . VAL A 1 86 ? 0.139 5.742 5.427 1.00 0.00 86 VAL A C 4
ATOM 6532 O O . VAL A 1 86 ? -0.144 6.694 6.152 1.00 0.00 86 VAL A O 4
ATOM 6545 N N . TYR A 1 87 ? 0.938 5.862 4.377 1.00 0.00 87 TYR A N 4
ATOM 6546 C CA . TYR A 1 87 ? 1.447 7.097 3.822 1.00 0.00 87 TYR A CA 4
ATOM 6547 C C . TYR A 1 87 ? 0.675 7.422 2.556 1.00 0.00 87 TYR A C 4
ATOM 6548 O O . TYR A 1 87 ? 0.124 6.522 1.927 1.00 0.00 87 TYR A O 4
ATOM 6566 N N . ARG A 1 88 ? 0.726 8.684 2.142 1.00 0.00 88 ARG A N 4
ATOM 6567 C CA . ARG A 1 88 ? 0.347 9.152 0.813 1.00 0.00 88 ARG A CA 4
ATOM 6568 C C . ARG A 1 88 ? 1.520 8.824 -0.111 1.00 0.00 88 ARG A C 4
ATOM 6569 O O . ARG A 1 88 ? 2.643 8.662 0.353 1.00 0.00 88 ARG A O 4
ATOM 6590 N N . PHE A 1 89 ? 1.290 8.796 -1.416 1.00 0.00 89 PHE A N 4
ATOM 6591 C CA . PHE A 1 89 ? 2.309 9.015 -2.435 1.00 0.00 89 PHE A CA 4
ATOM 6592 C C . PHE A 1 89 ? 1.646 9.904 -3.506 1.00 0.00 89 PHE A C 4
ATOM 6593 O O . PHE A 1 89 ? 0.424 10.049 -3.470 1.00 0.00 89 PHE A O 4
ATOM 6610 N N . GLU A 1 90 ? 2.381 10.535 -4.430 1.00 0.00 90 GLU A N 4
ATOM 6611 C CA . GLU A 1 90 ? 1.761 11.513 -5.337 1.00 0.00 90 GLU A CA 4
ATOM 6612 C C . GLU A 1 90 ? 2.459 11.594 -6.714 1.00 0.00 90 GLU A C 4
ATOM 6613 O O . GLU A 1 90 ? 2.568 12.675 -7.302 1.00 0.00 90 GLU A O 4
ATOM 6625 N N . GLY A 1 91 ? 2.881 10.452 -7.275 1.00 0.00 91 GLY A N 4
ATOM 6626 C CA . GLY A 1 91 ? 3.340 10.353 -8.665 1.00 0.00 91 GLY A CA 4
ATOM 6627 C C . GLY A 1 91 ? 4.766 9.817 -8.765 1.00 0.00 91 GLY A C 4
ATOM 6628 O O . GLY A 1 91 ? 5.718 10.549 -8.518 1.00 0.00 91 GLY A O 4
ATOM 6632 N N . GLY A 1 92 ? 4.915 8.538 -9.124 1.00 0.00 92 GLY A N 4
ATOM 6633 C CA . GLY A 1 92 ? 6.175 7.807 -9.042 1.00 0.00 92 GLY A CA 4
ATOM 6634 C C . GLY A 1 92 ? 5.994 6.332 -9.385 1.00 0.00 92 GLY A C 4
ATOM 6635 O O . GLY A 1 92 ? 4.868 5.822 -9.367 1.00 0.00 92 GLY A O 4
ATOM 6639 N N . THR A 1 93 ? 7.089 5.640 -9.682 1.00 0.00 93 THR A N 4
ATOM 6640 C CA . THR A 1 93 ? 7.121 4.186 -9.734 1.00 0.00 93 THR A CA 4
ATOM 6641 C C . THR A 1 93 ? 7.347 3.617 -8.328 1.00 0.00 93 THR A C 4
ATOM 6642 O O . THR A 1 93 ? 7.537 4.375 -7.376 1.00 0.00 93 THR A O 4
ATOM 6653 N N . VAL A 1 94 ? 7.277 2.292 -8.157 1.00 0.00 94 VAL A N 4
ATOM 6654 C CA . VAL A 1 94 ? 7.418 1.638 -6.863 1.00 0.00 94 VAL A CA 4
ATOM 6655 C C . VAL A 1 94 ? 8.647 2.152 -6.111 1.00 0.00 94 VAL A C 4
ATOM 6656 O O . VAL A 1 94 ? 8.519 2.404 -4.919 1.00 0.00 94 VAL A O 4
ATOM 6669 N N . GLN A 1 95 ? 9.788 2.386 -6.765 1.00 0.00 95 GLN A N 4
ATOM 6670 C CA . GLN A 1 95 ? 10.951 2.922 -6.064 1.00 0.00 95 GLN A CA 4
ATOM 6671 C C . GLN A 1 95 ? 10.758 4.323 -5.466 1.00 0.00 95 GLN A C 4
ATOM 6672 O O . GLN A 1 95 ? 11.294 4.595 -4.399 1.00 0.00 95 GLN A O 4
ATOM 6686 N N . GLU A 1 96 ? 9.980 5.197 -6.094 1.00 0.00 96 GLU A N 4
ATOM 6687 C CA . GLU A 1 96 ? 9.751 6.575 -5.683 1.00 0.00 96 GLU A CA 4
ATOM 6688 C C . GLU A 1 96 ? 8.892 6.605 -4.445 1.00 0.00 96 GLU A C 4
ATOM 6689 O O . GLU A 1 96 ? 9.131 7.442 -3.589 1.00 0.00 96 GLU A O 4
ATOM 6701 N N . ALA A 1 97 ? 7.901 5.717 -4.320 1.00 0.00 97 ALA A N 4
ATOM 6702 C CA . ALA A 1 97 ? 7.211 5.539 -3.059 1.00 0.00 97 ALA A CA 4
ATOM 6703 C C . ALA A 1 97 ? 8.220 5.422 -1.903 1.00 0.00 97 ALA A C 4
ATOM 6704 O O . ALA A 1 97 ? 8.027 6.043 -0.863 1.00 0.00 97 ALA A O 4
ATOM 6711 N N . ILE A 1 98 ? 9.297 4.659 -2.084 1.00 0.00 98 ILE A N 4
ATOM 6712 C CA . ILE A 1 98 ? 10.260 4.295 -1.045 1.00 0.00 98 ILE A CA 4
ATOM 6713 C C . ILE A 1 98 ? 11.215 5.436 -0.866 1.00 0.00 98 ILE A C 4
ATOM 6714 O O . ILE A 1 98 ? 11.364 5.904 0.247 1.00 0.00 98 ILE A O 4
ATOM 6730 N N . ASP A 1 99 ? 11.862 5.852 -1.948 1.00 0.00 99 ASP A N 4
ATOM 6731 C CA . ASP A 1 99 ? 12.867 6.896 -1.994 1.00 0.00 99 ASP A CA 4
ATOM 6732 C C . ASP A 1 99 ? 12.259 8.182 -1.440 1.00 0.00 99 ASP A C 4
ATOM 6733 O O . ASP A 1 99 ? 12.952 8.972 -0.795 1.00 0.00 99 ASP A O 4
ATOM 6742 N N . ALA A 1 100 ? 10.947 8.373 -1.624 1.00 0.00 100 ALA A N 4
ATOM 6743 C CA . ALA A 1 100 ? 10.257 9.541 -1.102 1.00 0.00 100 ALA A CA 4
ATOM 6744 C C . ALA A 1 100 ? 9.931 9.336 0.378 1.00 0.00 100 ALA A C 4
ATOM 6745 O O . ALA A 1 100 ? 10.308 10.171 1.196 1.00 0.00 100 ALA A O 4
ATOM 6752 N N . PHE A 1 101 ? 9.280 8.227 0.756 1.00 0.00 101 PHE A N 4
ATOM 6753 C CA . PHE A 1 101 ? 8.983 7.893 2.154 1.00 0.00 101 PHE A CA 4
ATOM 6754 C C . PHE A 1 101 ? 10.240 7.965 3.016 1.00 0.00 101 PHE A C 4
ATOM 6755 O O . PHE A 1 101 ? 10.204 8.498 4.130 1.00 0.00 101 PHE A O 4
ATOM 6772 N N . SER A 1 102 ? 11.329 7.398 2.507 1.00 0.00 102 SER A N 4
ATOM 6773 C CA . SER A 1 102 ? 12.538 7.154 3.257 1.00 0.00 102 SER A CA 4
ATOM 6774 C C . SER A 1 102 ? 13.178 8.466 3.656 1.00 0.00 102 SER A C 4
ATOM 6775 O O . SER A 1 102 ? 13.541 8.635 4.820 1.00 0.00 102 SER A O 4
ATOM 6783 N N . GLU A 1 103 ? 13.258 9.419 2.724 1.00 0.00 103 GLU A N 4
ATOM 6784 C CA . GLU A 1 103 ? 13.866 10.710 3.017 1.00 0.00 103 GLU A CA 4
ATOM 6785 C C . GLU A 1 103 ? 12.769 11.714 3.364 1.00 0.00 103 GLU A C 4
ATOM 6786 O O . GLU A 1 103 ? 12.892 12.919 3.116 1.00 0.00 103 GLU A O 4
ATOM 6798 N N . GLY A 1 104 ? 11.758 11.197 4.069 1.00 0.00 104 GLY A N 4
ATOM 6799 C CA . GLY A 1 104 ? 10.630 11.891 4.642 1.00 0.00 104 GLY A CA 4
ATOM 6800 C C . GLY A 1 104 ? 10.047 12.944 3.718 1.00 0.00 104 GLY A C 4
ATOM 6801 O O . GLY A 1 104 ? 9.727 14.040 4.173 1.00 0.00 104 GLY A O 4
ATOM 6805 N N . ARG A 1 105 ? 9.882 12.618 2.434 1.00 0.00 105 ARG A N 4
ATOM 6806 C CA . ARG A 1 105 ? 9.149 13.430 1.474 1.00 0.00 105 ARG A CA 4
ATOM 6807 C C . ARG A 1 105 ? 7.804 12.795 1.157 1.00 0.00 105 ARG A C 4
ATOM 6808 O O . ARG A 1 105 ? 7.343 12.916 0.022 1.00 0.00 105 ARG A O 4
ATOM 6829 N N . LEU A 1 106 ? 7.126 12.187 2.131 1.00 0.00 106 LEU A N 4
ATOM 6830 C CA . LEU A 1 106 ? 5.752 11.759 1.957 1.00 0.00 106 LEU A CA 4
ATOM 6831 C C . LEU A 1 106 ? 4.956 12.070 3.228 1.00 0.00 106 LEU A C 4
ATOM 6832 O O . LEU A 1 106 ? 5.522 12.461 4.252 1.00 0.00 106 LEU A O 4
ATOM 6848 N N . GLU A 1 107 ? 3.640 11.876 3.183 1.00 0.00 107 GLU A N 4
ATOM 6849 C CA . GLU A 1 107 ? 2.689 12.329 4.200 1.00 0.00 107 GLU A CA 4
ATOM 6850 C C . GLU A 1 107 ? 2.110 11.107 4.898 1.00 0.00 107 GLU A C 4
ATOM 6851 O O . GLU A 1 107 ? 1.884 10.097 4.236 1.00 0.00 107 GLU A O 4
ATOM 6863 N N . GLU A 1 108 ? 1.791 11.197 6.185 1.00 0.00 108 GLU A N 4
ATOM 6864 C CA . GLU A 1 108 ? 1.074 10.163 6.917 1.00 0.00 108 GLU A CA 4
ATOM 6865 C C . GLU A 1 108 ? -0.421 10.311 6.626 1.00 0.00 108 GLU A C 4
ATOM 6866 O O . GLU A 1 108 ? -1.116 11.182 7.158 1.00 0.00 108 GLU A O 4
ATOM 6878 N N . LEU A 1 109 ? -0.909 9.487 5.703 1.00 0.00 109 LEU A N 4
ATOM 6879 C CA . LEU A 1 109 ? -2.293 9.448 5.282 1.00 0.00 109 LEU A CA 4
ATOM 6880 C C . LEU A 1 109 ? -3.025 8.490 6.217 1.00 0.00 109 LEU A C 4
ATOM 6881 O O . LEU A 1 109 ? -3.133 7.312 5.897 1.00 0.00 109 LEU A O 4
ATOM 6897 N N . THR A 1 110 ? -3.547 8.925 7.366 1.00 0.00 110 THR A N 4
ATOM 6898 C CA . THR A 1 110 ? -4.167 7.975 8.305 1.00 0.00 110 THR A CA 4
ATOM 6899 C C . THR A 1 110 ? -5.616 8.362 8.584 1.00 0.00 110 THR A C 4
ATOM 6900 O O . THR A 1 110 ? -6.206 8.012 9.613 1.00 0.00 110 THR A O 4
ATOM 6911 N N . THR A 1 111 ? -6.267 8.873 7.543 1.00 0.00 111 THR A N 4
ATOM 6912 C CA . THR A 1 111 ? -7.518 9.616 7.662 1.00 0.00 111 THR A CA 4
ATOM 6913 C C . THR A 1 111 ? -8.241 9.613 6.305 1.00 0.00 111 THR A C 4
ATOM 6914 O O . THR A 1 111 ? -8.882 10.588 5.922 1.00 0.00 111 THR A O 4
ATOM 6925 N N . PHE A 1 112 ? -8.195 8.495 5.576 1.00 0.00 112 PHE A N 4
ATOM 6926 C CA . PHE A 1 112 ? -8.588 8.412 4.175 1.00 0.00 112 PHE A CA 4
ATOM 6927 C C . PHE A 1 112 ? -9.628 7.321 4.037 1.00 0.00 112 PHE A C 4
ATOM 6928 O O . PHE A 1 112 ? -9.435 6.198 4.491 1.00 0.00 112 PHE A O 4
ATOM 6945 N N . THR A 1 113 ? -10.740 7.660 3.414 1.00 0.00 113 THR A N 4
ATOM 6946 C CA . THR A 1 113 ? -11.938 6.832 3.467 1.00 0.00 113 THR A CA 4
ATOM 6947 C C . THR A 1 113 ? -12.625 6.850 2.108 1.00 0.00 113 THR A C 4
ATOM 6948 O O . THR A 1 113 ? -12.584 7.861 1.396 1.00 0.00 113 THR A O 4
ATOM 6959 N N . ARG A 1 114 ? -13.206 5.723 1.694 1.00 0.00 114 ARG A N 4
ATOM 6960 C CA . ARG A 1 114 ? -13.913 5.628 0.428 1.00 0.00 114 ARG A CA 4
ATOM 6961 C C . ARG A 1 114 ? -14.957 4.533 0.492 1.00 0.00 114 ARG A C 4
ATOM 6962 O O . ARG A 1 114 ? -14.719 3.449 1.033 1.00 0.00 114 ARG A O 4
ATOM 6983 N N . GLU A 1 115 ? -16.102 4.811 -0.115 1.00 0.00 115 GLU A N 4
ATOM 6984 C CA . GLU A 1 115 ? -17.174 3.859 -0.278 1.00 0.00 115 GLU A CA 4
ATOM 6985 C C . GLU A 1 115 ? -17.918 4.159 -1.581 1.00 0.00 115 GLU A C 4
ATOM 6986 O O . GLU A 1 115 ? -19.007 4.743 -1.576 1.00 0.00 115 GLU A O 4
ATOM 6998 N N . GLY A 1 116 ? -17.329 3.737 -2.696 1.00 0.00 116 GLY A N 4
ATOM 6999 C CA . GLY A 1 116 ? -18.021 3.511 -3.947 1.00 0.00 116 GLY A CA 4
ATOM 7000 C C . GLY A 1 116 ? -17.884 2.025 -4.170 1.00 0.00 116 GLY A C 4
ATOM 7001 O O . GLY A 1 116 ? -18.888 1.301 -4.014 1.00 0.00 116 GLY A O 4
ATOM 7005 N N . MET A 1 1 ? 11.551 1.611 10.522 1.00 0.00 1 MET A N 5
ATOM 7006 C CA . MET A 1 1 ? 11.727 0.154 10.494 1.00 0.00 1 MET A CA 5
ATOM 7007 C C . MET A 1 1 ? 10.361 -0.520 10.552 1.00 0.00 1 MET A C 5
ATOM 7008 O O . MET A 1 1 ? 9.686 -0.418 11.580 1.00 0.00 1 MET A O 5
ATOM 7022 N N . ALA A 1 2 ? 9.917 -1.167 9.472 1.00 0.00 2 ALA A N 5
ATOM 7023 C CA . ALA A 1 2 ? 8.732 -2.013 9.415 1.00 0.00 2 ALA A CA 5
ATOM 7024 C C . ALA A 1 2 ? 8.728 -2.812 8.115 1.00 0.00 2 ALA A C 5
ATOM 7025 O O . ALA A 1 2 ? 9.685 -2.746 7.340 1.00 0.00 2 ALA A O 5
ATOM 7032 N N . ARG A 1 3 ? 7.625 -3.520 7.842 1.00 0.00 3 ARG A N 5
ATOM 7033 C CA . ARG A 1 3 ? 7.308 -3.868 6.463 1.00 0.00 3 ARG A CA 5
ATOM 7034 C C . ARG A 1 3 ? 6.312 -2.902 5.894 1.00 0.00 3 ARG A C 5
ATOM 7035 O O . ARG A 1 3 ? 5.232 -2.741 6.460 1.00 0.00 3 ARG A O 5
ATOM 7056 N N . VAL A 1 4 ? 6.664 -2.310 4.762 1.00 0.00 4 VAL A N 5
ATOM 7057 C CA . VAL A 1 4 ? 5.760 -1.465 4.005 1.00 0.00 4 VAL A CA 5
ATOM 7058 C C . VAL A 1 4 ? 5.151 -2.299 2.890 1.00 0.00 4 VAL A C 5
ATOM 7059 O O . VAL A 1 4 ? 5.804 -3.220 2.399 1.00 0.00 4 VAL A O 5
ATOM 7072 N N . ALA A 1 5 ? 3.931 -1.971 2.461 1.00 0.00 5 ALA A N 5
ATOM 7073 C CA . ALA A 1 5 ? 3.378 -2.507 1.227 1.00 0.00 5 ALA A CA 5
ATOM 7074 C C . ALA A 1 5 ? 3.171 -1.313 0.308 1.00 0.00 5 ALA A C 5
ATOM 7075 O O . ALA A 1 5 ? 2.693 -0.263 0.750 1.00 0.00 5 ALA A O 5
ATOM 7082 N N . ILE A 1 6 ? 3.525 -1.445 -0.962 1.00 0.00 6 ILE A N 5
ATOM 7083 C CA . ILE A 1 6 ? 3.392 -0.386 -1.942 1.00 0.00 6 ILE A CA 5
ATOM 7084 C C . ILE A 1 6 ? 2.523 -0.945 -3.071 1.00 0.00 6 ILE A C 5
ATOM 7085 O O . ILE A 1 6 ? 2.891 -1.958 -3.666 1.00 0.00 6 ILE A O 5
ATOM 7101 N N . PRO A 1 7 ? 1.350 -0.346 -3.326 1.00 0.00 7 PRO A N 5
ATOM 7102 C CA . PRO A 1 7 ? 0.411 -0.782 -4.331 1.00 0.00 7 PRO A CA 5
ATOM 7103 C C . PRO A 1 7 ? 1.017 -0.466 -5.696 1.00 0.00 7 PRO A C 5
ATOM 7104 O O . PRO A 1 7 ? 1.245 0.704 -6.004 1.00 0.00 7 PRO A O 5
ATOM 7115 N N . SER A 1 8 ? 1.320 -1.479 -6.496 1.00 0.00 8 SER A N 5
ATOM 7116 C CA . SER A 1 8 ? 1.955 -1.358 -7.802 1.00 0.00 8 SER A CA 5
ATOM 7117 C C . SER A 1 8 ? 0.978 -1.913 -8.841 1.00 0.00 8 SER A C 5
ATOM 7118 O O . SER A 1 8 ? 0.177 -2.799 -8.527 1.00 0.00 8 SER A O 5
ATOM 7126 N N . VAL A 1 9 ? 1.026 -1.438 -10.082 1.00 0.00 9 VAL A N 5
ATOM 7127 C CA . VAL A 1 9 ? 0.298 -2.025 -11.208 1.00 0.00 9 VAL A CA 5
ATOM 7128 C C . VAL A 1 9 ? 1.318 -2.736 -12.117 1.00 0.00 9 VAL A C 5
ATOM 7129 O O . VAL A 1 9 ? 1.289 -2.625 -13.344 1.00 0.00 9 VAL A O 5
ATOM 7142 N N . GLY A 1 10 ? 2.277 -3.439 -11.520 1.00 0.00 10 GLY A N 5
ATOM 7143 C CA . GLY A 1 10 ? 3.208 -4.300 -12.223 1.00 0.00 10 GLY A CA 5
ATOM 7144 C C . GLY A 1 10 ? 4.154 -4.959 -11.227 1.00 0.00 10 GLY A C 5
ATOM 7145 O O . GLY A 1 10 ? 4.117 -4.673 -10.026 1.00 0.00 10 GLY A O 5
ATOM 7149 N N . LYS A 1 11 ? 5.021 -5.826 -11.741 1.00 0.00 11 LYS A N 5
ATOM 7150 C CA . LYS A 1 11 ? 5.866 -6.741 -10.990 1.00 0.00 11 LYS A CA 5
ATOM 7151 C C . LYS A 1 11 ? 7.318 -6.419 -11.311 1.00 0.00 11 LYS A C 5
ATOM 7152 O O . LYS A 1 11 ? 8.083 -7.234 -11.836 1.00 0.00 11 LYS A O 5
ATOM 7171 N N . ASP A 1 12 ? 7.681 -5.169 -11.046 1.00 0.00 12 ASP A N 5
ATOM 7172 C CA . ASP A 1 12 ? 9.034 -4.644 -11.076 1.00 0.00 12 ASP A CA 5
ATOM 7173 C C . ASP A 1 12 ? 9.096 -3.556 -10.019 1.00 0.00 12 ASP A C 5
ATOM 7174 O O . ASP A 1 12 ? 8.105 -2.878 -9.751 1.00 0.00 12 ASP A O 5
ATOM 7183 N N . LEU A 1 13 ? 10.293 -3.310 -9.501 1.00 0.00 13 LEU A N 5
ATOM 7184 C CA . LEU A 1 13 ? 10.598 -2.200 -8.597 1.00 0.00 13 LEU A CA 5
ATOM 7185 C C . LEU A 1 13 ? 10.570 -0.868 -9.362 1.00 0.00 13 LEU A C 5
ATOM 7186 O O . LEU A 1 13 ? 10.606 0.211 -8.782 1.00 0.00 13 LEU A O 5
ATOM 7202 N N . SER A 1 14 ? 10.414 -0.908 -10.680 1.00 0.00 14 SER A N 5
ATOM 7203 C CA . SER A 1 14 ? 10.095 0.277 -11.449 1.00 0.00 14 SER A CA 5
ATOM 7204 C C . SER A 1 14 ? 8.816 0.072 -12.251 1.00 0.00 14 SER A C 5
ATOM 7205 O O . SER A 1 14 ? 8.662 0.628 -13.343 1.00 0.00 14 SER A O 5
ATOM 7213 N N . SER A 1 15 ? 7.840 -0.630 -11.671 1.00 0.00 15 SER A N 5
ATOM 7214 C CA . SER A 1 15 ? 6.482 -0.507 -12.162 1.00 0.00 15 SER A CA 5
ATOM 7215 C C . SER A 1 15 ? 5.814 0.732 -11.573 1.00 0.00 15 SER A C 5
ATOM 7216 O O . SER A 1 15 ? 6.381 1.387 -10.706 1.00 0.00 15 SER A O 5
ATOM 7224 N N . MET A 1 16 ? 4.620 1.088 -12.034 1.00 0.00 16 MET A N 5
ATOM 7225 C CA . MET A 1 16 ? 3.923 2.271 -11.552 1.00 0.00 16 MET A CA 5
ATOM 7226 C C . MET A 1 16 ? 3.268 1.966 -10.211 1.00 0.00 16 MET A C 5
ATOM 7227 O O . MET A 1 16 ? 2.644 0.914 -10.061 1.00 0.00 16 MET A O 5
ATOM 7241 N N . VAL A 1 17 ? 3.376 2.892 -9.253 1.00 0.00 17 VAL A N 5
ATOM 7242 C CA . VAL A 1 17 ? 2.568 2.838 -8.034 1.00 0.00 17 VAL A CA 5
ATOM 7243 C C . VAL A 1 17 ? 1.134 3.209 -8.428 1.00 0.00 17 VAL A C 5
ATOM 7244 O O . VAL A 1 17 ? 0.900 3.837 -9.467 1.00 0.00 17 VAL A O 5
ATOM 7257 N N . SER A 1 18 ? 0.168 2.821 -7.604 1.00 0.00 18 SER A N 5
ATOM 7258 C CA . SER A 1 18 ? -1.246 3.049 -7.848 1.00 0.00 18 SER A CA 5
ATOM 7259 C C . SER A 1 18 ? -1.849 3.971 -6.801 1.00 0.00 18 SER A C 5
ATOM 7260 O O . SER A 1 18 ? -1.443 3.984 -5.642 1.00 0.00 18 SER A O 5
ATOM 7268 N N . ASP A 1 19 ? -2.868 4.728 -7.210 1.00 0.00 19 ASP A N 5
ATOM 7269 C CA . ASP A 1 19 ? -3.499 5.766 -6.405 1.00 0.00 19 ASP A CA 5
ATOM 7270 C C . ASP A 1 19 ? -4.583 5.176 -5.497 1.00 0.00 19 ASP A C 5
ATOM 7271 O O . ASP A 1 19 ? -5.638 5.766 -5.287 1.00 0.00 19 ASP A O 5
ATOM 7280 N N . ARG A 1 20 ? -4.352 3.981 -4.947 1.00 0.00 20 ARG A N 5
ATOM 7281 C CA . ARG A 1 20 ? -5.441 3.180 -4.400 1.00 0.00 20 ARG A CA 5
ATOM 7282 C C . ARG A 1 20 ? -4.869 1.933 -3.782 1.00 0.00 20 ARG A C 5
ATOM 7283 O O . ARG A 1 20 ? -4.575 0.983 -4.493 1.00 0.00 20 ARG A O 5
ATOM 7304 N N . PHE A 1 21 ? -4.760 1.916 -2.459 1.00 0.00 21 PHE A N 5
ATOM 7305 C CA . PHE A 1 21 ? -4.413 0.723 -1.731 1.00 0.00 21 PHE A CA 5
ATOM 7306 C C . PHE A 1 21 ? -5.345 -0.436 -2.097 1.00 0.00 21 PHE A C 5
ATOM 7307 O O . PHE A 1 21 ? -4.894 -1.448 -2.613 1.00 0.00 21 PHE A O 5
ATOM 7324 N N . ALA A 1 22 ? -6.647 -0.319 -1.833 1.00 0.00 22 ALA A N 5
ATOM 7325 C CA . ALA A 1 22 ? -7.514 -1.490 -1.896 1.00 0.00 22 ALA A CA 5
ATOM 7326 C C . ALA A 1 22 ? -7.822 -1.955 -3.329 1.00 0.00 22 ALA A C 5
ATOM 7327 O O . ALA A 1 22 ? -8.507 -2.958 -3.500 1.00 0.00 22 ALA A O 5
ATOM 7334 N N . ARG A 1 23 ? -7.354 -1.240 -4.361 1.00 0.00 23 ARG A N 5
ATOM 7335 C CA . ARG A 1 23 ? -7.566 -1.583 -5.761 1.00 0.00 23 ARG A CA 5
ATOM 7336 C C . ARG A 1 23 ? -6.217 -1.828 -6.436 1.00 0.00 23 ARG A C 5
ATOM 7337 O O . ARG A 1 23 ? -6.010 -1.427 -7.585 1.00 0.00 23 ARG A O 5
ATOM 7358 N N . ALA A 1 24 ? -5.287 -2.468 -5.730 1.00 0.00 24 ALA A N 5
ATOM 7359 C CA . ALA A 1 24 ? -3.903 -2.445 -6.142 1.00 0.00 24 ALA A CA 5
ATOM 7360 C C . ALA A 1 24 ? -3.466 -3.829 -6.588 1.00 0.00 24 ALA A C 5
ATOM 7361 O O . ALA A 1 24 ? -3.447 -4.743 -5.775 1.00 0.00 24 ALA A O 5
ATOM 7368 N N . GLU A 1 25 ? -3.132 -3.973 -7.862 1.00 0.00 25 GLU A N 5
ATOM 7369 C CA . GLU A 1 25 ? -2.973 -5.257 -8.531 1.00 0.00 25 GLU A CA 5
ATOM 7370 C C . GLU A 1 25 ? -1.752 -6.068 -8.087 1.00 0.00 25 GLU A C 5
ATOM 7371 O O . GLU A 1 25 ? -1.751 -7.293 -8.220 1.00 0.00 25 GLU A O 5
ATOM 7383 N N . TYR A 1 26 ? -0.724 -5.414 -7.554 1.00 0.00 26 TYR A N 5
ATOM 7384 C CA . TYR A 1 26 ? 0.470 -5.992 -6.994 1.00 0.00 26 TYR A CA 5
ATOM 7385 C C . TYR A 1 26 ? 0.781 -5.217 -5.724 1.00 0.00 26 TYR A C 5
ATOM 7386 O O . TYR A 1 26 ? 0.416 -4.041 -5.599 1.00 0.00 26 TYR A O 5
ATOM 7404 N N . PHE A 1 27 ? 1.521 -5.846 -4.821 1.00 0.00 27 PHE A N 5
ATOM 7405 C CA . PHE A 1 27 ? 2.050 -5.222 -3.630 1.00 0.00 27 PHE A CA 5
ATOM 7406 C C . PHE A 1 27 ? 3.506 -5.573 -3.509 1.00 0.00 27 PHE A C 5
ATOM 7407 O O . PHE A 1 27 ? 3.867 -6.723 -3.285 1.00 0.00 27 PHE A O 5
ATOM 7424 N N . ILE A 1 28 ? 4.343 -4.569 -3.660 1.00 0.00 28 ILE A N 5
ATOM 7425 C CA . ILE A 1 28 ? 5.748 -4.699 -3.357 1.00 0.00 28 ILE A CA 5
ATOM 7426 C C . ILE A 1 28 ? 5.817 -4.564 -1.850 1.00 0.00 28 ILE A C 5
ATOM 7427 O O . ILE A 1 28 ? 5.324 -3.576 -1.304 1.00 0.00 28 ILE A O 5
ATOM 7443 N N . ILE A 1 29 ? 6.321 -5.591 -1.175 1.00 0.00 29 ILE A N 5
ATOM 7444 C CA . ILE A 1 29 ? 6.481 -5.583 0.268 1.00 0.00 29 ILE A CA 5
ATOM 7445 C C . ILE A 1 29 ? 7.966 -5.477 0.515 1.00 0.00 29 ILE A C 5
ATOM 7446 O O . ILE A 1 29 ? 8.714 -6.342 0.074 1.00 0.00 29 ILE A O 5
ATOM 7462 N N . TYR A 1 30 ? 8.373 -4.385 1.148 1.00 0.00 30 TYR A N 5
ATOM 7463 C CA . TYR A 1 30 ? 9.754 -4.086 1.501 1.00 0.00 30 TYR A CA 5
ATOM 7464 C C . TYR A 1 30 ? 9.986 -4.346 2.989 1.00 0.00 30 TYR A C 5
ATOM 7465 O O . TYR A 1 30 ? 9.267 -3.795 3.822 1.00 0.00 30 TYR A O 5
ATOM 7483 N N . ASP A 1 31 ? 10.991 -5.160 3.310 1.00 0.00 31 ASP A N 5
ATOM 7484 C CA . ASP A 1 31 ? 11.528 -5.406 4.650 1.00 0.00 31 ASP A CA 5
ATOM 7485 C C . ASP A 1 31 ? 12.667 -4.426 4.951 1.00 0.00 31 ASP A C 5
ATOM 7486 O O . ASP A 1 31 ? 13.740 -4.538 4.341 1.00 0.00 31 ASP A O 5
ATOM 7495 N N . THR A 1 32 ? 12.518 -3.522 5.933 1.00 0.00 32 THR A N 5
ATOM 7496 C CA . THR A 1 32 ? 13.581 -2.560 6.281 1.00 0.00 32 THR A CA 5
ATOM 7497 C C . THR A 1 32 ? 14.736 -3.168 7.078 1.00 0.00 32 THR A C 5
ATOM 7498 O O . THR A 1 32 ? 15.396 -2.471 7.854 1.00 0.00 32 THR A O 5
ATOM 7509 N N . GLU A 1 33 ? 14.939 -4.475 6.968 1.00 0.00 33 GLU A N 5
ATOM 7510 C CA . GLU A 1 33 ? 15.801 -5.209 7.852 1.00 0.00 33 GLU A CA 5
ATOM 7511 C C . GLU A 1 33 ? 16.702 -6.190 7.127 1.00 0.00 33 GLU A C 5
ATOM 7512 O O . GLU A 1 33 ? 17.597 -6.786 7.735 1.00 0.00 33 GLU A O 5
ATOM 7524 N N . SER A 1 34 ? 16.507 -6.342 5.822 1.00 0.00 34 SER A N 5
ATOM 7525 C CA . SER A 1 34 ? 17.565 -6.861 4.987 1.00 0.00 34 SER A CA 5
ATOM 7526 C C . SER A 1 34 ? 17.368 -6.330 3.565 1.00 0.00 34 SER A C 5
ATOM 7527 O O . SER A 1 34 ? 17.704 -7.005 2.590 1.00 0.00 34 SER A O 5
ATOM 7535 N N . GLY A 1 35 ? 16.905 -5.075 3.469 1.00 0.00 35 GLY A N 5
ATOM 7536 C CA . GLY A 1 35 ? 16.451 -4.396 2.263 1.00 0.00 35 GLY A CA 5
ATOM 7537 C C . GLY A 1 35 ? 15.744 -5.323 1.277 1.00 0.00 35 GLY A C 5
ATOM 7538 O O . GLY A 1 35 ? 15.968 -5.187 0.072 1.00 0.00 35 GLY A O 5
ATOM 7542 N N . ASN A 1 36 ? 15.003 -6.320 1.764 1.00 0.00 36 ASN A N 5
ATOM 7543 C CA . ASN A 1 36 ? 14.480 -7.402 0.937 1.00 0.00 36 ASN A CA 5
ATOM 7544 C C . ASN A 1 36 ? 13.131 -6.949 0.394 1.00 0.00 36 ASN A C 5
ATOM 7545 O O . ASN A 1 36 ? 12.487 -6.086 0.997 1.00 0.00 36 ASN A O 5
ATOM 7556 N N . VAL A 1 37 ? 12.712 -7.496 -0.743 1.00 0.00 37 VAL A N 5
ATOM 7557 C CA . VAL A 1 37 ? 11.472 -7.138 -1.387 1.00 0.00 37 VAL A CA 5
ATOM 7558 C C . VAL A 1 37 ? 10.809 -8.361 -2.005 1.00 0.00 37 VAL A C 5
ATOM 7559 O O . VAL A 1 37 ? 11.457 -9.154 -2.699 1.00 0.00 37 VAL A O 5
ATOM 7572 N N . GLU A 1 38 ? 9.499 -8.444 -1.824 1.00 0.00 38 GLU A N 5
ATOM 7573 C CA . GLU A 1 38 ? 8.596 -9.434 -2.386 1.00 0.00 38 GLU A CA 5
ATOM 7574 C C . GLU A 1 38 ? 7.715 -8.745 -3.432 1.00 0.00 38 GLU A C 5
ATOM 7575 O O . GLU A 1 38 ? 7.453 -7.548 -3.303 1.00 0.00 38 GLU A O 5
ATOM 7587 N N . VAL A 1 39 ? 7.201 -9.487 -4.420 1.00 0.00 39 VAL A N 5
ATOM 7588 C CA . VAL A 1 39 ? 6.025 -9.087 -5.190 1.00 0.00 39 VAL A CA 5
ATOM 7589 C C . VAL A 1 39 ? 4.881 -9.976 -4.710 1.00 0.00 39 VAL A C 5
ATOM 7590 O O . VAL A 1 39 ? 4.901 -11.189 -4.915 1.00 0.00 39 VAL A O 5
ATOM 7603 N N . VAL A 1 40 ? 3.895 -9.405 -4.035 1.00 0.00 40 VAL A N 5
ATOM 7604 C CA . VAL A 1 40 ? 2.567 -9.978 -3.927 1.00 0.00 40 VAL A CA 5
ATOM 7605 C C . VAL A 1 40 ? 1.830 -9.640 -5.225 1.00 0.00 40 VAL A C 5
ATOM 7606 O O . VAL A 1 40 ? 1.910 -8.511 -5.708 1.00 0.00 40 VAL A O 5
ATOM 7619 N N . GLU A 1 41 ? 1.095 -10.599 -5.781 1.00 0.00 41 GLU A N 5
ATOM 7620 C CA . GLU A 1 41 ? 0.045 -10.381 -6.769 1.00 0.00 41 GLU A CA 5
ATOM 7621 C C . GLU A 1 41 ? -1.251 -10.264 -5.964 1.00 0.00 41 GLU A C 5
ATOM 7622 O O . GLU A 1 41 ? -1.467 -11.054 -5.038 1.00 0.00 41 GLU A O 5
ATOM 7634 N N . ASN A 1 42 ? -2.118 -9.298 -6.271 1.00 0.00 42 ASN A N 5
ATOM 7635 C CA . ASN A 1 42 ? -3.334 -9.052 -5.504 1.00 0.00 42 ASN A CA 5
ATOM 7636 C C . ASN A 1 42 ? -4.508 -8.819 -6.443 1.00 0.00 42 ASN A C 5
ATOM 7637 O O . ASN A 1 42 ? -4.753 -7.707 -6.904 1.00 0.00 42 ASN A O 5
ATOM 7648 N N . THR A 1 43 ? -5.268 -9.867 -6.731 1.00 0.00 43 THR A N 5
ATOM 7649 C CA . THR A 1 43 ? -6.386 -9.804 -7.656 1.00 0.00 43 THR A CA 5
ATOM 7650 C C . THR A 1 43 ? -7.658 -9.523 -6.861 1.00 0.00 43 THR A C 5
ATOM 7651 O O . THR A 1 43 ? -8.443 -10.431 -6.571 1.00 0.00 43 THR A O 5
ATOM 7662 N N . ILE A 1 44 ? -7.850 -8.274 -6.447 1.00 0.00 44 ILE A N 5
ATOM 7663 C CA . ILE A 1 44 ? -9.147 -7.776 -6.024 1.00 0.00 44 ILE A CA 5
ATOM 7664 C C . ILE A 1 44 ? -9.982 -7.444 -7.268 1.00 0.00 44 ILE A C 5
ATOM 7665 O O . ILE A 1 44 ? -9.445 -7.196 -8.354 1.00 0.00 44 ILE A O 5
ATOM 7681 N N . ALA A 1 45 ? -11.290 -7.310 -7.064 1.00 0.00 45 ALA A N 5
ATOM 7682 C CA . ALA A 1 45 ? -12.152 -6.504 -7.905 1.00 0.00 45 ALA A CA 5
ATOM 7683 C C . ALA A 1 45 ? -12.991 -5.637 -6.973 1.00 0.00 45 ALA A C 5
ATOM 7684 O O . ALA A 1 45 ? -13.550 -6.136 -5.991 1.00 0.00 45 ALA A O 5
ATOM 7691 N N . ASP A 1 46 ? -13.096 -4.345 -7.265 1.00 0.00 46 ASP A N 5
ATOM 7692 C CA . ASP A 1 46 ? -13.897 -3.398 -6.492 1.00 0.00 46 ASP A CA 5
ATOM 7693 C C . ASP A 1 46 ? -15.355 -3.590 -6.914 1.00 0.00 46 ASP A C 5
ATOM 7694 O O . ASP A 1 46 ? -15.874 -2.896 -7.788 1.00 0.00 46 ASP A O 5
ATOM 7703 N N . ALA A 1 47 ? -15.973 -4.656 -6.400 1.00 0.00 47 ALA A N 5
ATOM 7704 C CA . ALA A 1 47 ? -17.343 -5.074 -6.647 1.00 0.00 47 ALA A CA 5
ATOM 7705 C C . ALA A 1 47 ? -17.731 -6.062 -5.549 1.00 0.00 47 ALA A C 5
ATOM 7706 O O . ALA A 1 47 ? -17.166 -7.153 -5.477 1.00 0.00 47 ALA A O 5
ATOM 7713 N N . HIS A 1 48 ? -18.695 -5.690 -4.709 1.00 0.00 48 HIS A N 5
ATOM 7714 C CA . HIS A 1 48 ? -19.268 -6.461 -3.603 1.00 0.00 48 HIS A CA 5
ATOM 7715 C C . HIS A 1 48 ? -18.250 -6.674 -2.472 1.00 0.00 48 HIS A C 5
ATOM 7716 O O . HIS A 1 48 ? -18.443 -6.107 -1.399 1.00 0.00 48 HIS A O 5
ATOM 7730 N N . GLY A 1 49 ? -17.152 -7.402 -2.701 1.00 0.00 49 GLY A N 5
ATOM 7731 C CA . GLY A 1 49 ? -16.003 -7.487 -1.801 1.00 0.00 49 GLY A CA 5
ATOM 7732 C C . GLY A 1 49 ? -16.373 -8.091 -0.447 1.00 0.00 49 GLY A C 5
ATOM 7733 O O . GLY A 1 49 ? -16.621 -7.366 0.515 1.00 0.00 49 GLY A O 5
ATOM 7737 N N . THR A 1 50 ? -16.413 -9.418 -0.359 1.00 0.00 50 THR A N 5
ATOM 7738 C CA . THR A 1 50 ? -16.891 -10.151 0.814 1.00 0.00 50 THR A CA 5
ATOM 7739 C C . THR A 1 50 ? -15.976 -10.048 2.051 1.00 0.00 50 THR A C 5
ATOM 7740 O O . THR A 1 50 ? -16.382 -10.476 3.134 1.00 0.00 50 THR A O 5
ATOM 7751 N N . GLY A 1 51 ? -14.763 -9.504 1.915 1.00 0.00 51 GLY A N 5
ATOM 7752 C CA . GLY A 1 51 ? -13.729 -9.424 2.944 1.00 0.00 51 GLY A CA 5
ATOM 7753 C C . GLY A 1 51 ? -12.609 -8.506 2.448 1.00 0.00 51 GLY A C 5
ATOM 7754 O O . GLY A 1 51 ? -12.774 -7.894 1.388 1.00 0.00 51 GLY A O 5
ATOM 7758 N N . PRO A 1 52 ? -11.473 -8.373 3.158 1.00 0.00 52 PRO A N 5
ATOM 7759 C CA . PRO A 1 52 ? -10.443 -7.429 2.774 1.00 0.00 52 PRO A CA 5
ATOM 7760 C C . PRO A 1 52 ? -9.628 -7.901 1.580 1.00 0.00 52 PRO A C 5
ATOM 7761 O O . PRO A 1 52 ? -9.184 -7.041 0.823 1.00 0.00 52 PRO A O 5
ATOM 7772 N N . LYS A 1 53 ? -9.388 -9.210 1.428 1.00 0.00 53 LYS A N 5
ATOM 7773 C CA . LYS A 1 53 ? -8.425 -9.825 0.515 1.00 0.00 53 LYS A CA 5
ATOM 7774 C C . LYS A 1 53 ? -7.021 -9.285 0.749 1.00 0.00 53 LYS A C 5
ATOM 7775 O O . LYS A 1 53 ? -6.248 -9.914 1.468 1.00 0.00 53 LYS A O 5
ATOM 7794 N N . VAL A 1 54 ? -6.732 -8.099 0.219 1.00 0.00 54 VAL A N 5
ATOM 7795 C CA . VAL A 1 54 ? -5.457 -7.410 0.316 1.00 0.00 54 VAL A CA 5
ATOM 7796 C C . VAL A 1 54 ? -4.978 -7.396 1.767 1.00 0.00 54 VAL A C 5
ATOM 7797 O O . VAL A 1 54 ? -3.878 -7.844 2.065 1.00 0.00 54 VAL A O 5
ATOM 7810 N N . VAL A 1 55 ? -5.806 -6.905 2.683 1.00 0.00 55 VAL A N 5
ATOM 7811 C CA . VAL A 1 55 ? -5.416 -6.722 4.075 1.00 0.00 55 VAL A CA 5
ATOM 7812 C C . VAL A 1 55 ? -5.173 -8.080 4.721 1.00 0.00 55 VAL A C 5
ATOM 7813 O O . VAL A 1 55 ? -4.065 -8.265 5.202 1.00 0.00 55 VAL A O 5
ATOM 7826 N N . GLN A 1 56 ? -6.111 -9.039 4.658 1.00 0.00 56 GLN A N 5
ATOM 7827 C CA . GLN A 1 56 ? -5.909 -10.360 5.260 1.00 0.00 56 GLN A CA 5
ATOM 7828 C C . GLN A 1 56 ? -4.597 -11.010 4.767 1.00 0.00 56 GLN A C 5
ATOM 7829 O O . GLN A 1 56 ? -3.937 -11.756 5.495 1.00 0.00 56 GLN A O 5
ATOM 7843 N N . SER A 1 57 ? -4.208 -10.752 3.514 1.00 0.00 57 SER A N 5
ATOM 7844 C CA . SER A 1 57 ? -2.917 -11.149 2.979 1.00 0.00 57 SER A CA 5
ATOM 7845 C C . SER A 1 57 ? -1.763 -10.393 3.617 1.00 0.00 57 SER A C 5
ATOM 7846 O O . SER A 1 57 ? -0.927 -11.002 4.280 1.00 0.00 57 SER A O 5
ATOM 7854 N N . LEU A 1 58 ? -1.666 -9.089 3.371 1.00 0.00 58 LEU A N 5
ATOM 7855 C CA . LEU A 1 58 ? -0.485 -8.293 3.675 1.00 0.00 58 LEU A CA 5
ATOM 7856 C C . LEU A 1 58 ? -0.160 -8.340 5.166 1.00 0.00 58 LEU A C 5
ATOM 7857 O O . LEU A 1 58 ? 1.003 -8.447 5.546 1.00 0.00 58 LEU A O 5
ATOM 7873 N N . VAL A 1 59 ? -1.190 -8.320 6.006 1.00 0.00 59 VAL A N 5
ATOM 7874 C CA . VAL A 1 59 ? -1.110 -8.463 7.455 1.00 0.00 59 VAL A CA 5
ATOM 7875 C C . VAL A 1 59 ? -0.369 -9.751 7.855 1.00 0.00 59 VAL A C 5
ATOM 7876 O O . VAL A 1 59 ? 0.428 -9.750 8.795 1.00 0.00 59 VAL A O 5
ATOM 7889 N N . SER A 1 60 ? -0.542 -10.844 7.112 1.00 0.00 60 SER A N 5
ATOM 7890 C CA . SER A 1 60 ? 0.180 -12.085 7.360 1.00 0.00 60 SER A CA 5
ATOM 7891 C C . SER A 1 60 ? 1.685 -11.969 7.073 1.00 0.00 60 SER A C 5
ATOM 7892 O O . SER A 1 60 ? 2.436 -12.860 7.478 1.00 0.00 60 SER A O 5
ATOM 7900 N N . LYS A 1 61 ? 2.154 -10.915 6.396 1.00 0.00 61 LYS A N 5
ATOM 7901 C CA . LYS A 1 61 ? 3.582 -10.660 6.223 1.00 0.00 61 LYS A CA 5
ATOM 7902 C C . LYS A 1 61 ? 4.002 -9.449 7.061 1.00 0.00 61 LYS A C 5
ATOM 7903 O O . LYS A 1 61 ? 4.933 -8.749 6.673 1.00 0.00 61 LYS A O 5
ATOM 7922 N N . GLY A 1 62 ? 3.439 -9.276 8.261 1.00 0.00 62 GLY A N 5
ATOM 7923 C CA . GLY A 1 62 ? 3.878 -8.260 9.220 1.00 0.00 62 GLY A CA 5
ATOM 7924 C C . GLY A 1 62 ? 3.894 -6.840 8.656 1.00 0.00 62 GLY A C 5
ATOM 7925 O O . GLY A 1 62 ? 4.708 -6.028 9.096 1.00 0.00 62 GLY A O 5
ATOM 7929 N N . VAL A 1 63 ? 3.060 -6.548 7.655 1.00 0.00 63 VAL A N 5
ATOM 7930 C CA . VAL A 1 63 ? 3.021 -5.258 7.000 1.00 0.00 63 VAL A CA 5
ATOM 7931 C C . VAL A 1 63 ? 2.377 -4.249 7.933 1.00 0.00 63 VAL A C 5
ATOM 7932 O O . VAL A 1 63 ? 1.154 -4.100 7.970 1.00 0.00 63 VAL A O 5
ATOM 7945 N N . GLU A 1 64 ? 3.211 -3.495 8.639 1.00 0.00 64 GLU A N 5
ATOM 7946 C CA . GLU A 1 64 ? 2.727 -2.494 9.578 1.00 0.00 64 GLU A CA 5
ATOM 7947 C C . GLU A 1 64 ? 2.877 -1.079 9.019 1.00 0.00 64 GLU A C 5
ATOM 7948 O O . GLU A 1 64 ? 2.967 -0.093 9.752 1.00 0.00 64 GLU A O 5
ATOM 7960 N N . TYR A 1 65 ? 2.695 -0.932 7.717 1.00 0.00 65 TYR A N 5
ATOM 7961 C CA . TYR A 1 65 ? 3.135 0.230 6.961 1.00 0.00 65 TYR A CA 5
ATOM 7962 C C . TYR A 1 65 ? 2.630 0.090 5.526 1.00 0.00 65 TYR A C 5
ATOM 7963 O O . TYR A 1 65 ? 2.455 -1.013 5.006 1.00 0.00 65 TYR A O 5
ATOM 7981 N N . LEU A 1 66 ? 2.399 1.206 4.848 1.00 0.00 66 LEU A N 5
ATOM 7982 C CA . LEU A 1 66 ? 1.883 1.258 3.487 1.00 0.00 66 LEU A CA 5
ATOM 7983 C C . LEU A 1 66 ? 2.233 2.616 2.882 1.00 0.00 66 LEU A C 5
ATOM 7984 O O . LEU A 1 66 ? 2.379 3.593 3.611 1.00 0.00 66 LEU A O 5
ATOM 8000 N N . ILE A 1 67 ? 2.331 2.706 1.560 1.00 0.00 67 ILE A N 5
ATOM 8001 C CA . ILE A 1 67 ? 2.512 3.943 0.805 1.00 0.00 67 ILE A CA 5
ATOM 8002 C C . ILE A 1 67 ? 1.406 3.960 -0.241 1.00 0.00 67 ILE A C 5
ATOM 8003 O O . ILE A 1 67 ? 1.467 3.185 -1.187 1.00 0.00 67 ILE A O 5
ATOM 8019 N N . ALA A 1 68 ? 0.357 4.754 -0.059 1.00 0.00 68 ALA A N 5
ATOM 8020 C CA . ALA A 1 68 ? -0.822 4.750 -0.910 1.00 0.00 68 ALA A CA 5
ATOM 8021 C C . ALA A 1 68 ? -1.617 6.037 -0.675 1.00 0.00 68 ALA A C 5
ATOM 8022 O O . ALA A 1 68 ? -2.314 6.162 0.328 1.00 0.00 68 ALA A O 5
ATOM 8029 N N . SER A 1 69 ? -1.563 6.971 -1.616 1.00 0.00 69 SER A N 5
ATOM 8030 C CA . SER A 1 69 ? -2.282 8.253 -1.501 1.00 0.00 69 SER A CA 5
ATOM 8031 C C . SER A 1 69 ? -3.797 8.140 -1.419 1.00 0.00 69 SER A C 5
ATOM 8032 O O . SER A 1 69 ? -4.450 9.134 -1.096 1.00 0.00 69 SER A O 5
ATOM 8040 N N . ASN A 1 70 ? -4.389 6.987 -1.720 1.00 0.00 70 ASN A N 5
ATOM 8041 C CA . ASN A 1 70 ? -5.817 6.813 -1.580 1.00 0.00 70 ASN A CA 5
ATOM 8042 C C . ASN A 1 70 ? -6.116 5.334 -1.417 1.00 0.00 70 ASN A C 5
ATOM 8043 O O . ASN A 1 70 ? -5.212 4.494 -1.392 1.00 0.00 70 ASN A O 5
ATOM 8054 N N . VAL A 1 71 ? -7.394 4.993 -1.322 1.00 0.00 71 VAL A N 5
ATOM 8055 C CA . VAL A 1 71 ? -7.879 3.641 -1.163 1.00 0.00 71 VAL A CA 5
ATOM 8056 C C . VAL A 1 71 ? -9.021 3.449 -2.161 1.00 0.00 71 VAL A C 5
ATOM 8057 O O . VAL A 1 71 ? -9.469 4.386 -2.820 1.00 0.00 71 VAL A O 5
ATOM 8070 N N . GLY A 1 72 ? -9.395 2.192 -2.358 1.00 0.00 72 GLY A N 5
ATOM 8071 C CA . GLY A 1 72 ? -10.544 1.802 -3.166 1.00 0.00 72 GLY A CA 5
ATOM 8072 C C . GLY A 1 72 ? -11.809 2.449 -2.603 1.00 0.00 72 GLY A C 5
ATOM 8073 O O . GLY A 1 72 ? -12.532 3.109 -3.344 1.00 0.00 72 GLY A O 5
ATOM 8077 N N . ARG A 1 73 ? -12.017 2.277 -1.291 1.00 0.00 73 ARG A N 5
ATOM 8078 C CA . ARG A 1 73 ? -13.099 2.760 -0.417 1.00 0.00 73 ARG A CA 5
ATOM 8079 C C . ARG A 1 73 ? -12.958 2.010 0.902 1.00 0.00 73 ARG A C 5
ATOM 8080 O O . ARG A 1 73 ? -12.194 2.454 1.761 1.00 0.00 73 ARG A O 5
ATOM 8101 N N . ASN A 1 74 ? -13.585 0.835 1.030 1.00 0.00 74 ASN A N 5
ATOM 8102 C CA . ASN A 1 74 ? -13.326 -0.068 2.147 1.00 0.00 74 ASN A CA 5
ATOM 8103 C C . ASN A 1 74 ? -11.861 -0.475 2.079 1.00 0.00 74 ASN A C 5
ATOM 8104 O O . ASN A 1 74 ? -11.352 -0.711 0.979 1.00 0.00 74 ASN A O 5
ATOM 8115 N N . ALA A 1 75 ? -11.224 -0.531 3.253 1.00 0.00 75 ALA A N 5
ATOM 8116 C CA . ALA A 1 75 ? -9.982 -1.215 3.637 1.00 0.00 75 ALA A CA 5
ATOM 8117 C C . ALA A 1 75 ? -9.332 -0.488 4.811 1.00 0.00 75 ALA A C 5
ATOM 8118 O O . ALA A 1 75 ? -8.618 -1.095 5.599 1.00 0.00 75 ALA A O 5
ATOM 8125 N N . PHE A 1 76 ? -9.535 0.830 4.885 1.00 0.00 76 PHE A N 5
ATOM 8126 C CA . PHE A 1 76 ? -8.925 1.748 5.840 1.00 0.00 76 PHE A CA 5
ATOM 8127 C C . PHE A 1 76 ? -9.122 1.273 7.271 1.00 0.00 76 PHE A C 5
ATOM 8128 O O . PHE A 1 76 ? -8.188 1.310 8.063 1.00 0.00 76 PHE A O 5
ATOM 8145 N N . GLU A 1 77 ? -10.325 0.802 7.573 1.00 0.00 77 GLU A N 5
ATOM 8146 C CA . GLU A 1 77 ? -10.733 0.309 8.878 1.00 0.00 77 GLU A CA 5
ATOM 8147 C C . GLU A 1 77 ? -10.012 -1.010 9.172 1.00 0.00 77 GLU A C 5
ATOM 8148 O O . GLU A 1 77 ? -9.592 -1.258 10.302 1.00 0.00 77 GLU A O 5
ATOM 8160 N N . THR A 1 78 ? -9.790 -1.842 8.153 1.00 0.00 78 THR A N 5
ATOM 8161 C CA . THR A 1 78 ? -9.092 -3.113 8.266 1.00 0.00 78 THR A CA 5
ATOM 8162 C C . THR A 1 78 ? -7.579 -2.879 8.412 1.00 0.00 78 THR A C 5
ATOM 8163 O O . THR A 1 78 ? -6.874 -3.743 8.931 1.00 0.00 78 THR A O 5
ATOM 8174 N N . LEU A 1 79 ? -7.059 -1.724 7.978 1.00 0.00 79 LEU A N 5
ATOM 8175 C CA . LEU A 1 79 ? -5.654 -1.358 8.144 1.00 0.00 79 LEU A CA 5
ATOM 8176 C C . LEU A 1 79 ? -5.370 -1.111 9.616 1.00 0.00 79 LEU A C 5
ATOM 8177 O O . LEU A 1 79 ? -4.608 -1.835 10.247 1.00 0.00 79 LEU A O 5
ATOM 8193 N N . LYS A 1 80 ? -6.004 -0.095 10.181 1.00 0.00 80 LYS A N 5
ATOM 8194 C CA . LYS A 1 80 ? -5.839 0.291 11.570 1.00 0.00 80 LYS A CA 5
ATOM 8195 C C . LYS A 1 80 ? -6.220 -0.800 12.557 1.00 0.00 80 LYS A C 5
ATOM 8196 O O . LYS A 1 80 ? -5.591 -0.902 13.608 1.00 0.00 80 LYS A O 5
ATOM 8215 N N . ALA A 1 81 ? -7.164 -1.664 12.191 1.00 0.00 81 ALA A N 5
ATOM 8216 C CA . ALA A 1 81 ? -7.478 -2.896 12.908 1.00 0.00 81 ALA A CA 5
ATOM 8217 C C . ALA A 1 81 ? -6.218 -3.701 13.239 1.00 0.00 81 ALA A C 5
ATOM 8218 O O . ALA A 1 81 ? -6.122 -4.214 14.355 1.00 0.00 81 ALA A O 5
ATOM 8225 N N . ALA A 1 82 ? -5.247 -3.770 12.317 1.00 0.00 82 ALA A N 5
ATOM 8226 C CA . ALA A 1 82 ? -3.964 -4.430 12.532 1.00 0.00 82 ALA A CA 5
ATOM 8227 C C . ALA A 1 82 ? -2.825 -3.407 12.651 1.00 0.00 82 ALA A C 5
ATOM 8228 O O . ALA A 1 82 ? -1.696 -3.673 12.248 1.00 0.00 82 ALA A O 5
ATOM 8235 N N . GLY A 1 83 ? -3.089 -2.267 13.283 1.00 0.00 83 GLY A N 5
ATOM 8236 C CA . GLY A 1 83 ? -2.160 -1.163 13.483 1.00 0.00 83 GLY A CA 5
ATOM 8237 C C . GLY A 1 83 ? -1.312 -0.752 12.281 1.00 0.00 83 GLY A C 5
ATOM 8238 O O . GLY A 1 83 ? -0.206 -0.241 12.455 1.00 0.00 83 GLY A O 5
ATOM 8242 N N . VAL A 1 84 ? -1.813 -0.916 11.061 1.00 0.00 84 VAL A N 5
ATOM 8243 C CA . VAL A 1 84 ? -1.007 -0.734 9.865 1.00 0.00 84 VAL A CA 5
ATOM 8244 C C . VAL A 1 84 ? -0.899 0.757 9.590 1.00 0.00 84 VAL A C 5
ATOM 8245 O O . VAL A 1 84 ? -1.912 1.460 9.534 1.00 0.00 84 VAL A O 5
ATOM 8258 N N . LYS A 1 85 ? 0.334 1.249 9.449 1.00 0.00 85 LYS A N 5
ATOM 8259 C CA . LYS A 1 85 ? 0.577 2.644 9.132 1.00 0.00 85 LYS A CA 5
ATOM 8260 C C . LYS A 1 85 ? 0.356 2.848 7.632 1.00 0.00 85 LYS A C 5
ATOM 8261 O O . LYS A 1 85 ? 0.356 1.876 6.878 1.00 0.00 85 LYS A O 5
ATOM 8280 N N . VAL A 1 86 ? 0.124 4.083 7.186 1.00 0.00 86 VAL A N 5
ATOM 8281 C CA . VAL A 1 86 ? -0.245 4.395 5.807 1.00 0.00 86 VAL A CA 5
ATOM 8282 C C . VAL A 1 86 ? 0.359 5.764 5.492 1.00 0.00 86 VAL A C 5
ATOM 8283 O O . VAL A 1 86 ? 0.235 6.687 6.296 1.00 0.00 86 VAL A O 5
ATOM 8296 N N . TYR A 1 87 ? 1.009 5.902 4.336 1.00 0.00 87 TYR A N 5
ATOM 8297 C CA . TYR A 1 87 ? 1.596 7.136 3.823 1.00 0.00 87 TYR A CA 5
ATOM 8298 C C . TYR A 1 87 ? 0.905 7.547 2.526 1.00 0.00 87 TYR A C 5
ATOM 8299 O O . TYR A 1 87 ? 0.271 6.731 1.864 1.00 0.00 87 TYR A O 5
ATOM 8317 N N . ARG A 1 88 ? 1.085 8.805 2.142 1.00 0.00 88 ARG A N 5
ATOM 8318 C CA . ARG A 1 88 ? 0.737 9.393 0.855 1.00 0.00 88 ARG A CA 5
ATOM 8319 C C . ARG A 1 88 ? 1.830 9.015 -0.151 1.00 0.00 88 ARG A C 5
ATOM 8320 O O . ARG A 1 88 ? 2.973 8.841 0.252 1.00 0.00 88 ARG A O 5
ATOM 8341 N N . PHE A 1 89 ? 1.509 8.954 -1.443 1.00 0.00 89 PHE A N 5
ATOM 8342 C CA . PHE A 1 89 ? 2.437 8.926 -2.581 1.00 0.00 89 PHE A CA 5
ATOM 8343 C C . PHE A 1 89 ? 1.725 9.647 -3.736 1.00 0.00 89 PHE A C 5
ATOM 8344 O O . PHE A 1 89 ? 0.583 9.310 -3.998 1.00 0.00 89 PHE A O 5
ATOM 8361 N N . GLU A 1 90 ? 2.284 10.623 -4.448 1.00 0.00 90 GLU A N 5
ATOM 8362 C CA . GLU A 1 90 ? 1.463 11.483 -5.323 1.00 0.00 90 GLU A CA 5
ATOM 8363 C C . GLU A 1 90 ? 2.009 11.517 -6.754 1.00 0.00 90 GLU A C 5
ATOM 8364 O O . GLU A 1 90 ? 1.929 12.522 -7.459 1.00 0.00 90 GLU A O 5
ATOM 8376 N N . GLY A 1 91 ? 2.463 10.351 -7.214 1.00 0.00 91 GLY A N 5
ATOM 8377 C CA . GLY A 1 91 ? 2.862 10.059 -8.590 1.00 0.00 91 GLY A CA 5
ATOM 8378 C C . GLY A 1 91 ? 4.313 9.588 -8.635 1.00 0.00 91 GLY A C 5
ATOM 8379 O O . GLY A 1 91 ? 5.173 10.227 -8.026 1.00 0.00 91 GLY A O 5
ATOM 8383 N N . GLY A 1 92 ? 4.596 8.483 -9.339 1.00 0.00 92 GLY A N 5
ATOM 8384 C CA . GLY A 1 92 ? 5.854 7.762 -9.185 1.00 0.00 92 GLY A CA 5
ATOM 8385 C C . GLY A 1 92 ? 5.741 6.279 -9.540 1.00 0.00 92 GLY A C 5
ATOM 8386 O O . GLY A 1 92 ? 4.642 5.722 -9.589 1.00 0.00 92 GLY A O 5
ATOM 8390 N N . THR A 1 93 ? 6.883 5.633 -9.755 1.00 0.00 93 THR A N 5
ATOM 8391 C CA . THR A 1 93 ? 7.036 4.185 -9.825 1.00 0.00 93 THR A CA 5
ATOM 8392 C C . THR A 1 93 ? 7.281 3.609 -8.435 1.00 0.00 93 THR A C 5
ATOM 8393 O O . THR A 1 93 ? 7.464 4.378 -7.496 1.00 0.00 93 THR A O 5
ATOM 8404 N N . VAL A 1 94 ? 7.247 2.279 -8.259 1.00 0.00 94 VAL A N 5
ATOM 8405 C CA . VAL A 1 94 ? 7.430 1.628 -6.969 1.00 0.00 94 VAL A CA 5
ATOM 8406 C C . VAL A 1 94 ? 8.595 2.269 -6.221 1.00 0.00 94 VAL A C 5
ATOM 8407 O O . VAL A 1 94 ? 8.425 2.645 -5.068 1.00 0.00 94 VAL A O 5
ATOM 8420 N N . GLN A 1 95 ? 9.730 2.468 -6.892 1.00 0.00 95 GLN A N 5
ATOM 8421 C CA . GLN A 1 95 ? 10.922 3.051 -6.313 1.00 0.00 95 GLN A CA 5
ATOM 8422 C C . GLN A 1 95 ? 10.710 4.430 -5.703 1.00 0.00 95 GLN A C 5
ATOM 8423 O O . GLN A 1 95 ? 11.282 4.717 -4.665 1.00 0.00 95 GLN A O 5
ATOM 8437 N N . GLU A 1 96 ? 9.895 5.274 -6.316 1.00 0.00 96 GLU A N 5
ATOM 8438 C CA . GLU A 1 96 ? 9.627 6.643 -5.907 1.00 0.00 96 GLU A CA 5
ATOM 8439 C C . GLU A 1 96 ? 8.900 6.620 -4.581 1.00 0.00 96 GLU A C 5
ATOM 8440 O O . GLU A 1 96 ? 9.293 7.332 -3.672 1.00 0.00 96 GLU A O 5
ATOM 8452 N N . ALA A 1 97 ? 7.875 5.773 -4.441 1.00 0.00 97 ALA A N 5
ATOM 8453 C CA . ALA A 1 97 ? 7.192 5.595 -3.175 1.00 0.00 97 ALA A CA 5
ATOM 8454 C C . ALA A 1 97 ? 8.162 5.321 -2.020 1.00 0.00 97 ALA A C 5
ATOM 8455 O O . ALA A 1 97 ? 7.859 5.702 -0.896 1.00 0.00 97 ALA A O 5
ATOM 8462 N N . ILE A 1 98 ? 9.309 4.691 -2.269 1.00 0.00 98 ILE A N 5
ATOM 8463 C CA . ILE A 1 98 ? 10.269 4.281 -1.247 1.00 0.00 98 ILE A CA 5
ATOM 8464 C C . ILE A 1 98 ? 11.286 5.372 -1.106 1.00 0.00 98 ILE A C 5
ATOM 8465 O O . ILE A 1 98 ? 11.529 5.787 0.014 1.00 0.00 98 ILE A O 5
ATOM 8481 N N . ASP A 1 99 ? 11.893 5.812 -2.208 1.00 0.00 99 ASP A N 5
ATOM 8482 C CA . ASP A 1 99 ? 12.940 6.813 -2.188 1.00 0.00 99 ASP A CA 5
ATOM 8483 C C . ASP A 1 99 ? 12.369 8.036 -1.498 1.00 0.00 99 ASP A C 5
ATOM 8484 O O . ASP A 1 99 ? 12.979 8.571 -0.573 1.00 0.00 99 ASP A O 5
ATOM 8493 N N . ALA A 1 100 ? 11.118 8.361 -1.844 1.00 0.00 100 ALA A N 5
ATOM 8494 C CA . ALA A 1 100 ? 10.469 9.547 -1.322 1.00 0.00 100 ALA A CA 5
ATOM 8495 C C . ALA A 1 100 ? 10.206 9.372 0.176 1.00 0.00 100 ALA A C 5
ATOM 8496 O O . ALA A 1 100 ? 10.568 10.241 0.957 1.00 0.00 100 ALA A O 5
ATOM 8503 N N . PHE A 1 101 ? 9.623 8.247 0.602 1.00 0.00 101 PHE A N 5
ATOM 8504 C CA . PHE A 1 101 ? 9.413 7.913 2.017 1.00 0.00 101 PHE A CA 5
ATOM 8505 C C . PHE A 1 101 ? 10.725 7.942 2.802 1.00 0.00 101 PHE A C 5
ATOM 8506 O O . PHE A 1 101 ? 10.796 8.480 3.907 1.00 0.00 101 PHE A O 5
ATOM 8523 N N . SER A 1 102 ? 11.755 7.339 2.225 1.00 0.00 102 SER A N 5
ATOM 8524 C CA . SER A 1 102 ? 13.022 7.077 2.874 1.00 0.00 102 SER A CA 5
ATOM 8525 C C . SER A 1 102 ? 13.740 8.390 3.133 1.00 0.00 102 SER A C 5
ATOM 8526 O O . SER A 1 102 ? 14.399 8.545 4.161 1.00 0.00 102 SER A O 5
ATOM 8534 N N . GLU A 1 103 ? 13.515 9.363 2.253 1.00 0.00 103 GLU A N 5
ATOM 8535 C CA . GLU A 1 103 ? 14.023 10.708 2.377 1.00 0.00 103 GLU A CA 5
ATOM 8536 C C . GLU A 1 103 ? 12.877 11.625 2.784 1.00 0.00 103 GLU A C 5
ATOM 8537 O O . GLU A 1 103 ? 12.882 12.810 2.462 1.00 0.00 103 GLU A O 5
ATOM 8549 N N . GLY A 1 104 ? 11.973 11.125 3.628 1.00 0.00 104 GLY A N 5
ATOM 8550 C CA . GLY A 1 104 ? 10.909 11.855 4.288 1.00 0.00 104 GLY A CA 5
ATOM 8551 C C . GLY A 1 104 ? 10.048 12.760 3.406 1.00 0.00 104 GLY A C 5
ATOM 8552 O O . GLY A 1 104 ? 9.254 13.538 3.943 1.00 0.00 104 GLY A O 5
ATOM 8556 N N . ARG A 1 105 ? 10.129 12.675 2.077 1.00 0.00 105 ARG A N 5
ATOM 8557 C CA . ARG A 1 105 ? 9.396 13.522 1.150 1.00 0.00 105 ARG A CA 5
ATOM 8558 C C . ARG A 1 105 ? 8.007 12.967 0.885 1.00 0.00 105 ARG A C 5
ATOM 8559 O O . ARG A 1 105 ? 7.462 13.198 -0.196 1.00 0.00 105 ARG A O 5
ATOM 8580 N N . LEU A 1 106 ? 7.353 12.377 1.878 1.00 0.00 106 LEU A N 5
ATOM 8581 C CA . LEU A 1 106 ? 5.994 11.901 1.743 1.00 0.00 106 LEU A CA 5
ATOM 8582 C C . LEU A 1 106 ? 5.250 12.232 3.039 1.00 0.00 106 LEU A C 5
ATOM 8583 O O . LEU A 1 106 ? 5.850 12.711 4.007 1.00 0.00 106 LEU A O 5
ATOM 8599 N N . GLU A 1 107 ? 3.952 11.957 3.085 1.00 0.00 107 GLU A N 5
ATOM 8600 C CA . GLU A 1 107 ? 3.086 12.321 4.203 1.00 0.00 107 GLU A CA 5
ATOM 8601 C C . GLU A 1 107 ? 2.604 11.041 4.857 1.00 0.00 107 GLU A C 5
ATOM 8602 O O . GLU A 1 107 ? 2.508 10.028 4.170 1.00 0.00 107 GLU A O 5
ATOM 8614 N N . GLU A 1 108 ? 2.152 11.098 6.102 1.00 0.00 108 GLU A N 5
ATOM 8615 C CA . GLU A 1 108 ? 1.330 10.052 6.672 1.00 0.00 108 GLU A CA 5
ATOM 8616 C C . GLU A 1 108 ? -0.069 10.321 6.109 1.00 0.00 108 GLU A C 5
ATOM 8617 O O . GLU A 1 108 ? -0.480 11.480 5.972 1.00 0.00 108 GLU A O 5
ATOM 8629 N N . LEU A 1 109 ? -0.770 9.267 5.694 1.00 0.00 109 LEU A N 5
ATOM 8630 C CA . LEU A 1 109 ? -2.155 9.307 5.255 1.00 0.00 109 LEU A CA 5
ATOM 8631 C C . LEU A 1 109 ? -2.964 8.385 6.154 1.00 0.00 109 LEU A C 5
ATOM 8632 O O . LEU A 1 109 ? -3.603 7.436 5.697 1.00 0.00 109 LEU A O 5
ATOM 8648 N N . THR A 1 110 ? -2.961 8.651 7.455 1.00 0.00 110 THR A N 5
ATOM 8649 C CA . THR A 1 110 ? -3.632 7.782 8.412 1.00 0.00 110 THR A CA 5
ATOM 8650 C C . THR A 1 110 ? -4.950 8.437 8.870 1.00 0.00 110 THR A C 5
ATOM 8651 O O . THR A 1 110 ? -5.449 8.219 9.972 1.00 0.00 110 THR A O 5
ATOM 8662 N N . THR A 1 111 ? -5.621 9.120 7.939 1.00 0.00 111 THR A N 5
ATOM 8663 C CA . THR A 1 111 ? -6.782 9.955 8.225 1.00 0.00 111 THR A CA 5
ATOM 8664 C C . THR A 1 111 ? -7.368 10.372 6.876 1.00 0.00 111 THR A C 5
ATOM 8665 O O . THR A 1 111 ? -6.987 11.401 6.309 1.00 0.00 111 THR A O 5
ATOM 8676 N N . PHE A 1 112 ? -8.277 9.554 6.346 1.00 0.00 112 PHE A N 5
ATOM 8677 C CA . PHE A 1 112 ? -9.001 9.870 5.127 1.00 0.00 112 PHE A CA 5
ATOM 8678 C C . PHE A 1 112 ? -10.134 10.844 5.431 1.00 0.00 112 PHE A C 5
ATOM 8679 O O . PHE A 1 112 ? -10.613 10.939 6.564 1.00 0.00 112 PHE A O 5
ATOM 8696 N N . THR A 1 113 ? -10.569 11.532 4.380 1.00 0.00 113 THR A N 5
ATOM 8697 C CA . THR A 1 113 ? -11.526 12.645 4.408 1.00 0.00 113 THR A CA 5
ATOM 8698 C C . THR A 1 113 ? -12.541 12.428 3.268 1.00 0.00 113 THR A C 5
ATOM 8699 O O . THR A 1 113 ? -12.782 13.284 2.415 1.00 0.00 113 THR A O 5
ATOM 8710 N N . ARG A 1 114 ? -13.018 11.194 3.172 1.00 0.00 114 ARG A N 5
ATOM 8711 C CA . ARG A 1 114 ? -13.842 10.683 2.089 1.00 0.00 114 ARG A CA 5
ATOM 8712 C C . ARG A 1 114 ? -15.206 10.361 2.637 1.00 0.00 114 ARG A C 5
ATOM 8713 O O . ARG A 1 114 ? -15.411 9.309 3.237 1.00 0.00 114 ARG A O 5
ATOM 8734 N N . GLU A 1 115 ? -16.124 11.293 2.452 1.00 0.00 115 GLU A N 5
ATOM 8735 C CA . GLU A 1 115 ? -17.469 11.169 2.952 1.00 0.00 115 GLU A CA 5
ATOM 8736 C C . GLU A 1 115 ? -18.279 10.267 2.016 1.00 0.00 115 GLU A C 5
ATOM 8737 O O . GLU A 1 115 ? -18.836 10.720 1.013 1.00 0.00 115 GLU A O 5
ATOM 8749 N N . GLY A 1 116 ? -18.341 8.981 2.361 1.00 0.00 116 GLY A N 5
ATOM 8750 C CA . GLY A 1 116 ? -19.011 7.954 1.587 1.00 0.00 116 GLY A CA 5
ATOM 8751 C C . GLY A 1 116 ? -18.012 7.319 0.644 1.00 0.00 116 GLY A C 5
ATOM 8752 O O . GLY A 1 116 ? -17.133 6.579 1.126 1.00 0.00 116 GLY A O 5
ATOM 8756 N N . MET A 1 1 ? 12.047 -2.971 12.521 1.00 0.00 1 MET A N 6
ATOM 8757 C CA . MET A 1 1 ? 11.477 -3.767 11.420 1.00 0.00 1 MET A CA 6
ATOM 8758 C C . MET A 1 1 ? 10.140 -3.163 11.011 1.00 0.00 1 MET A C 6
ATOM 8759 O O . MET A 1 1 ? 9.210 -3.158 11.818 1.00 0.00 1 MET A O 6
ATOM 8773 N N . ALA A 1 2 ? 9.999 -2.636 9.789 1.00 0.00 2 ALA A N 6
ATOM 8774 C CA . ALA A 1 2 ? 8.759 -2.011 9.348 1.00 0.00 2 ALA A CA 6
ATOM 8775 C C . ALA A 1 2 ? 8.438 -2.275 7.887 1.00 0.00 2 ALA A C 6
ATOM 8776 O O . ALA A 1 2 ? 8.825 -1.521 6.990 1.00 0.00 2 ALA A O 6
ATOM 8783 N N . ARG A 1 3 ? 7.647 -3.321 7.655 1.00 0.00 3 ARG A N 6
ATOM 8784 C CA . ARG A 1 3 ? 7.354 -3.788 6.313 1.00 0.00 3 ARG A CA 6
ATOM 8785 C C . ARG A 1 3 ? 6.310 -2.906 5.679 1.00 0.00 3 ARG A C 6
ATOM 8786 O O . ARG A 1 3 ? 5.176 -2.865 6.158 1.00 0.00 3 ARG A O 6
ATOM 8807 N N . VAL A 1 4 ? 6.699 -2.196 4.632 1.00 0.00 4 VAL A N 6
ATOM 8808 C CA . VAL A 1 4 ? 5.840 -1.280 3.901 1.00 0.00 4 VAL A CA 6
ATOM 8809 C C . VAL A 1 4 ? 5.345 -2.019 2.668 1.00 0.00 4 VAL A C 6
ATOM 8810 O O . VAL A 1 4 ? 6.141 -2.718 2.043 1.00 0.00 4 VAL A O 6
ATOM 8823 N N . ALA A 1 5 ? 4.055 -1.921 2.319 1.00 0.00 5 ALA A N 6
ATOM 8824 C CA . ALA A 1 5 ? 3.532 -2.724 1.207 1.00 0.00 5 ALA A CA 6
ATOM 8825 C C . ALA A 1 5 ? 3.078 -1.790 0.100 1.00 0.00 5 ALA A C 6
ATOM 8826 O O . ALA A 1 5 ? 1.969 -1.269 0.166 1.00 0.00 5 ALA A O 6
ATOM 8833 N N . ILE A 1 6 ? 3.909 -1.526 -0.898 1.00 0.00 6 ILE A N 6
ATOM 8834 C CA . ILE A 1 6 ? 3.625 -0.488 -1.883 1.00 0.00 6 ILE A CA 6
ATOM 8835 C C . ILE A 1 6 ? 2.712 -1.081 -2.971 1.00 0.00 6 ILE A C 6
ATOM 8836 O O . ILE A 1 6 ? 2.976 -2.189 -3.435 1.00 0.00 6 ILE A O 6
ATOM 8852 N N . PRO A 1 7 ? 1.620 -0.399 -3.348 1.00 0.00 7 PRO A N 6
ATOM 8853 C CA . PRO A 1 7 ? 0.730 -0.764 -4.433 1.00 0.00 7 PRO A CA 6
ATOM 8854 C C . PRO A 1 7 ? 1.405 -0.480 -5.767 1.00 0.00 7 PRO A C 6
ATOM 8855 O O . PRO A 1 7 ? 1.962 0.596 -5.963 1.00 0.00 7 PRO A O 6
ATOM 8866 N N . SER A 1 8 ? 1.288 -1.403 -6.705 1.00 0.00 8 SER A N 6
ATOM 8867 C CA . SER A 1 8 ? 1.923 -1.359 -8.003 1.00 0.00 8 SER A CA 6
ATOM 8868 C C . SER A 1 8 ? 0.904 -1.828 -9.047 1.00 0.00 8 SER A C 6
ATOM 8869 O O . SER A 1 8 ? -0.113 -2.445 -8.704 1.00 0.00 8 SER A O 6
ATOM 8877 N N . VAL A 1 9 ? 1.197 -1.591 -10.325 1.00 0.00 9 VAL A N 6
ATOM 8878 C CA . VAL A 1 9 ? 0.538 -2.245 -11.451 1.00 0.00 9 VAL A CA 6
ATOM 8879 C C . VAL A 1 9 ? 1.586 -2.980 -12.304 1.00 0.00 9 VAL A C 6
ATOM 8880 O O . VAL A 1 9 ? 1.514 -3.018 -13.534 1.00 0.00 9 VAL A O 6
ATOM 8893 N N . GLY A 1 10 ? 2.571 -3.608 -11.660 1.00 0.00 10 GLY A N 6
ATOM 8894 C CA . GLY A 1 10 ? 3.440 -4.596 -12.279 1.00 0.00 10 GLY A CA 6
ATOM 8895 C C . GLY A 1 10 ? 4.295 -5.299 -11.233 1.00 0.00 10 GLY A C 6
ATOM 8896 O O . GLY A 1 10 ? 4.390 -4.856 -10.082 1.00 0.00 10 GLY A O 6
ATOM 8900 N N . LYS A 1 11 ? 4.929 -6.395 -11.641 1.00 0.00 11 LYS A N 6
ATOM 8901 C CA . LYS A 1 11 ? 5.728 -7.276 -10.797 1.00 0.00 11 LYS A CA 6
ATOM 8902 C C . LYS A 1 11 ? 7.192 -6.834 -10.856 1.00 0.00 11 LYS A C 6
ATOM 8903 O O . LYS A 1 11 ? 8.087 -7.670 -11.014 1.00 0.00 11 LYS A O 6
ATOM 8922 N N . ASP A 1 12 ? 7.447 -5.527 -10.805 1.00 0.00 12 ASP A N 6
ATOM 8923 C CA . ASP A 1 12 ? 8.787 -4.963 -10.917 1.00 0.00 12 ASP A CA 6
ATOM 8924 C C . ASP A 1 12 ? 8.866 -3.682 -10.100 1.00 0.00 12 ASP A C 6
ATOM 8925 O O . ASP A 1 12 ? 7.885 -2.942 -9.995 1.00 0.00 12 ASP A O 6
ATOM 8934 N N . LEU A 1 13 ? 10.058 -3.387 -9.587 1.00 0.00 13 LEU A N 6
ATOM 8935 C CA . LEU A 1 13 ? 10.358 -2.280 -8.668 1.00 0.00 13 LEU A CA 6
ATOM 8936 C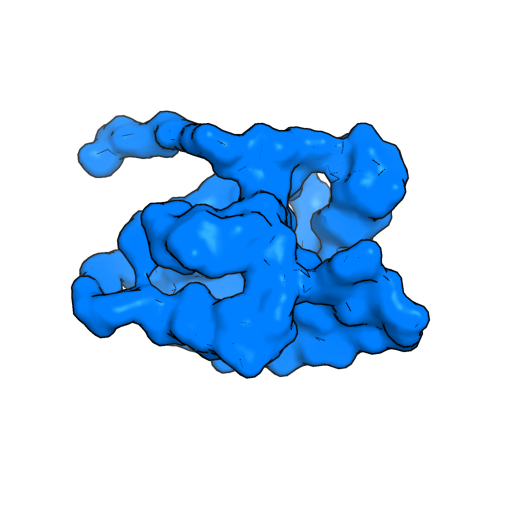 C . LEU A 1 13 ? 10.332 -0.923 -9.375 1.00 0.00 13 LEU A C 6
ATOM 8937 O O . LEU A 1 13 ? 10.255 0.111 -8.719 1.00 0.00 13 LEU A O 6
ATOM 8953 N N . SER A 1 14 ? 10.298 -0.891 -10.705 1.00 0.00 14 SER A N 6
ATOM 8954 C CA . SER A 1 14 ? 10.029 0.355 -11.399 1.00 0.00 14 SER A CA 6
ATOM 8955 C C . SER A 1 14 ? 8.705 0.305 -12.149 1.00 0.00 14 SER A C 6
ATOM 8956 O O . SER A 1 14 ? 8.509 1.017 -13.137 1.00 0.00 14 SER A O 6
ATOM 8964 N N . SER A 1 15 ? 7.711 -0.374 -11.578 1.00 0.00 15 SER A N 6
ATOM 8965 C CA . SER A 1 15 ? 6.376 -0.314 -12.142 1.00 0.00 15 SER A CA 6
ATOM 8966 C C . SER A 1 15 ? 5.652 0.902 -11.571 1.00 0.00 15 SER A C 6
ATOM 8967 O O . SER A 1 15 ? 6.106 1.478 -10.586 1.00 0.00 15 SER A O 6
ATOM 8975 N N . MET A 1 16 ? 4.492 1.266 -12.108 1.00 0.00 16 MET A N 6
ATOM 8976 C CA . MET A 1 16 ? 3.774 2.465 -11.681 1.00 0.00 16 MET A CA 6
ATOM 8977 C C . MET A 1 16 ? 3.043 2.179 -10.367 1.00 0.00 16 MET A C 6
ATOM 8978 O O . MET A 1 16 ? 2.403 1.133 -10.230 1.00 0.00 16 MET A O 6
ATOM 8992 N N . VAL A 1 17 ? 3.144 3.096 -9.398 1.00 0.00 17 VAL A N 6
ATOM 8993 C CA . VAL A 1 17 ? 2.373 3.019 -8.155 1.00 0.00 17 VAL A CA 6
ATOM 8994 C C . VAL A 1 17 ? 0.953 3.507 -8.432 1.00 0.00 17 VAL A C 6
ATOM 8995 O O . VAL A 1 17 ? 0.720 4.548 -9.050 1.00 0.00 17 VAL A O 6
ATOM 9008 N N . SER A 1 18 ? -0.001 2.694 -7.997 1.00 0.00 18 SER A N 6
ATOM 9009 C CA . SER A 1 18 ? -1.436 2.842 -8.236 1.00 0.00 18 SER A CA 6
ATOM 9010 C C . SER A 1 18 ? -2.009 3.872 -7.270 1.00 0.00 18 SER A C 6
ATOM 9011 O O . SER A 1 18 ? -1.454 4.028 -6.181 1.00 0.00 18 SER A O 6
ATOM 9019 N N . ASP A 1 19 ? -3.117 4.556 -7.607 1.00 0.00 19 ASP A N 6
ATOM 9020 C CA . ASP A 1 19 ? -3.638 5.617 -6.732 1.00 0.00 19 ASP A CA 6
ATOM 9021 C C . ASP A 1 19 ? -4.786 5.082 -5.845 1.00 0.00 19 ASP A C 6
ATOM 9022 O O . ASP A 1 19 ? -5.760 5.783 -5.560 1.00 0.00 19 ASP A O 6
ATOM 9031 N N . ARG A 1 20 ? -4.716 3.840 -5.364 1.00 0.00 20 ARG A N 6
ATOM 9032 C CA . ARG A 1 20 ? -5.850 3.140 -4.754 1.00 0.00 20 ARG A CA 6
ATOM 9033 C C . ARG A 1 20 ? -5.369 1.878 -4.038 1.00 0.00 20 ARG A C 6
ATOM 9034 O O . ARG A 1 20 ? -5.208 0.860 -4.707 1.00 0.00 20 ARG A O 6
ATOM 9055 N N . PHE A 1 21 ? -5.194 1.905 -2.703 1.00 0.00 21 PHE A N 6
ATOM 9056 C CA . PHE A 1 21 ? -4.639 0.776 -1.965 1.00 0.00 21 PHE A CA 6
ATOM 9057 C C . PHE A 1 21 ? -5.338 -0.528 -2.337 1.00 0.00 21 PHE A C 6
ATOM 9058 O O . PHE A 1 21 ? -4.726 -1.434 -2.888 1.00 0.00 21 PHE A O 6
ATOM 9075 N N . ALA A 1 22 ? -6.629 -0.632 -2.025 1.00 0.00 22 ALA A N 6
ATOM 9076 C CA . ALA A 1 22 ? -7.345 -1.887 -2.153 1.00 0.00 22 ALA A CA 6
ATOM 9077 C C . ALA A 1 22 ? -7.877 -2.065 -3.575 1.00 0.00 22 ALA A C 6
ATOM 9078 O O . ALA A 1 22 ? -8.882 -2.752 -3.758 1.00 0.00 22 ALA A O 6
ATOM 9085 N N . ARG A 1 23 ? -7.259 -1.414 -4.568 1.00 0.00 23 ARG A N 6
ATOM 9086 C CA . ARG A 1 23 ? -7.456 -1.661 -5.979 1.00 0.00 23 ARG A CA 6
ATOM 9087 C C . ARG A 1 23 ? -6.093 -1.651 -6.682 1.00 0.00 23 ARG A C 6
ATOM 9088 O O . ARG A 1 23 ? -5.955 -1.088 -7.771 1.00 0.00 23 ARG A O 6
ATOM 9109 N N . ALA A 1 24 ? -5.064 -2.215 -6.054 1.00 0.00 24 ALA A N 6
ATOM 9110 C CA . ALA A 1 24 ? -3.735 -2.165 -6.626 1.00 0.00 24 ALA A CA 6
ATOM 9111 C C . ALA A 1 24 ? -3.347 -3.598 -6.963 1.00 0.00 24 ALA A C 6
ATOM 9112 O O . ALA A 1 24 ? -3.542 -4.506 -6.152 1.00 0.00 24 ALA A O 6
ATOM 9119 N N . GLU A 1 25 ? -2.830 -3.805 -8.167 1.00 0.00 25 GLU A N 6
ATOM 9120 C CA . GLU A 1 25 ? -2.749 -5.125 -8.777 1.00 0.00 25 GLU A CA 6
ATOM 9121 C C . GLU A 1 25 ? -1.602 -5.966 -8.236 1.00 0.00 25 GLU A C 6
ATOM 9122 O O . GLU A 1 25 ? -1.718 -7.193 -8.173 1.00 0.00 25 GLU A O 6
ATOM 9134 N N . TYR A 1 26 ? -0.545 -5.327 -7.743 1.00 0.00 26 TYR A N 6
ATOM 9135 C CA . TYR A 1 26 ? 0.590 -5.978 -7.134 1.00 0.00 26 TYR A CA 6
ATOM 9136 C C . TYR A 1 26 ? 0.935 -5.212 -5.863 1.00 0.00 26 TYR A C 6
ATOM 9137 O O . TYR A 1 26 ? 0.760 -3.991 -5.813 1.00 0.00 26 TYR A O 6
ATOM 9155 N N . PHE A 1 27 ? 1.445 -5.911 -4.853 1.00 0.00 27 PHE A N 6
ATOM 9156 C CA . PHE A 1 27 ? 1.863 -5.331 -3.589 1.00 0.00 27 PHE A CA 6
ATOM 9157 C C . PHE A 1 27 ? 3.294 -5.752 -3.344 1.00 0.00 27 PHE A C 6
ATOM 9158 O O . PHE A 1 27 ? 3.600 -6.941 -3.359 1.00 0.00 27 PHE A O 6
ATOM 9175 N N . ILE A 1 28 ? 4.165 -4.783 -3.122 1.00 0.00 28 ILE A N 6
ATOM 9176 C CA . ILE A 1 28 ? 5.602 -4.955 -3.082 1.00 0.00 28 ILE A CA 6
ATOM 9177 C C . ILE A 1 28 ? 5.995 -4.696 -1.629 1.00 0.00 28 ILE A C 6
ATOM 9178 O O . ILE A 1 28 ? 5.899 -3.556 -1.185 1.00 0.00 28 ILE A O 6
ATOM 9194 N N . ILE A 1 29 ? 6.304 -5.738 -0.852 1.00 0.00 29 ILE A N 6
ATOM 9195 C CA . ILE A 1 29 ? 6.541 -5.622 0.589 1.00 0.00 29 ILE A CA 6
ATOM 9196 C C . ILE A 1 29 ? 8.029 -5.425 0.814 1.00 0.00 29 ILE A C 6
ATOM 9197 O O . ILE A 1 29 ? 8.781 -6.397 0.808 1.00 0.00 29 ILE A O 6
ATOM 9213 N N . TYR A 1 30 ? 8.451 -4.177 0.994 1.00 0.00 30 TYR A N 6
ATOM 9214 C CA . TYR A 1 30 ? 9.820 -3.843 1.336 1.00 0.00 30 TYR A CA 6
ATOM 9215 C C . TYR A 1 30 ? 9.985 -4.028 2.842 1.00 0.00 30 TYR A C 6
ATOM 9216 O O . TYR A 1 30 ? 9.303 -3.388 3.646 1.00 0.00 30 TYR A O 6
ATOM 9234 N N . ASP A 1 31 ? 10.862 -4.940 3.220 1.00 0.00 31 ASP A N 6
ATOM 9235 C CA . ASP A 1 31 ? 11.304 -5.212 4.582 1.00 0.00 31 ASP A CA 6
ATOM 9236 C C . ASP A 1 31 ? 12.370 -4.202 4.993 1.00 0.00 31 ASP A C 6
ATOM 9237 O O . ASP A 1 31 ? 13.446 -4.195 4.393 1.00 0.00 31 ASP A O 6
ATOM 9246 N N . THR A 1 32 ? 12.145 -3.382 6.027 1.00 0.00 32 THR A N 6
ATOM 9247 C CA . THR A 1 32 ? 13.164 -2.407 6.443 1.00 0.00 32 THR A CA 6
ATOM 9248 C C . THR A 1 32 ? 14.117 -2.992 7.497 1.00 0.00 32 THR A C 6
ATOM 9249 O O . THR A 1 32 ? 14.660 -2.276 8.339 1.00 0.00 32 THR A O 6
ATOM 9260 N N . GLU A 1 33 ? 14.315 -4.309 7.479 1.00 0.00 33 GLU A N 6
ATOM 9261 C CA . GLU A 1 33 ? 15.522 -4.915 8.012 1.00 0.00 33 GLU A CA 6
ATOM 9262 C C . GLU A 1 33 ? 16.340 -5.164 6.782 1.00 0.00 33 GLU A C 6
ATOM 9263 O O . GLU A 1 33 ? 17.108 -4.286 6.380 1.00 0.00 33 GLU A O 6
ATOM 9275 N N . SER A 1 34 ? 16.145 -6.307 6.135 1.00 0.00 34 SER A N 6
ATOM 9276 C CA . SER A 1 34 ? 17.244 -6.770 5.312 1.00 0.00 34 SER A CA 6
ATOM 9277 C C . SER A 1 34 ? 17.053 -6.315 3.866 1.00 0.00 34 SER A C 6
ATOM 9278 O O . SER A 1 34 ? 17.518 -6.982 2.941 1.00 0.00 34 SER A O 6
ATOM 9286 N N . GLY A 1 35 ? 16.495 -5.117 3.666 1.00 0.00 35 GLY A N 6
ATOM 9287 C CA . GLY A 1 35 ? 15.932 -4.653 2.405 1.00 0.00 35 GLY A CA 6
ATOM 9288 C C . GLY A 1 35 ? 15.398 -5.779 1.510 1.00 0.00 35 GLY A C 6
ATOM 9289 O O . GLY A 1 35 ? 15.630 -5.747 0.297 1.00 0.00 35 GLY A O 6
ATOM 9293 N N . ASN A 1 36 ? 14.756 -6.806 2.083 1.00 0.00 36 ASN A N 6
ATOM 9294 C CA . ASN A 1 36 ? 14.103 -7.832 1.278 1.00 0.00 36 ASN A CA 6
ATOM 9295 C C . ASN A 1 36 ? 12.919 -7.143 0.621 1.00 0.00 36 ASN A C 6
ATOM 9296 O O . ASN A 1 36 ? 12.369 -6.169 1.147 1.00 0.00 36 ASN A O 6
ATOM 9307 N N . VAL A 1 37 ? 12.487 -7.688 -0.501 1.00 0.00 37 VAL A N 6
ATOM 9308 C CA . VAL A 1 37 ? 11.228 -7.360 -1.108 1.00 0.00 37 VAL A CA 6
ATOM 9309 C C . VAL A 1 37 ? 10.502 -8.677 -1.390 1.00 0.00 37 VAL A C 6
ATOM 9310 O O . VAL A 1 37 ? 11.064 -9.769 -1.254 1.00 0.00 37 VAL A O 6
ATOM 9323 N N . GLU A 1 38 ? 9.236 -8.580 -1.764 1.00 0.00 38 GLU A N 6
ATOM 9324 C CA . GLU A 1 38 ? 8.340 -9.674 -2.071 1.00 0.00 38 GLU A CA 6
ATOM 9325 C C . GLU A 1 38 ? 7.288 -9.072 -2.997 1.00 0.00 38 GLU A C 6
ATOM 9326 O O . GLU A 1 38 ? 6.847 -7.955 -2.717 1.00 0.00 38 GLU A O 6
ATOM 9338 N N . VAL A 1 39 ? 6.833 -9.779 -4.032 1.00 0.00 39 VAL A N 6
ATOM 9339 C CA . VAL A 1 39 ? 5.757 -9.317 -4.913 1.00 0.00 39 VAL A CA 6
ATOM 9340 C C . VAL A 1 39 ? 4.556 -10.229 -4.690 1.00 0.00 39 VAL A C 6
ATOM 9341 O O . VAL A 1 39 ? 4.536 -11.383 -5.117 1.00 0.00 39 VAL A O 6
ATOM 9354 N N . VAL A 1 40 ? 3.540 -9.691 -4.038 1.00 0.00 40 VAL A N 6
ATOM 9355 C CA . VAL A 1 40 ? 2.194 -10.210 -4.051 1.00 0.00 40 VAL A CA 6
ATOM 9356 C C . VAL A 1 40 ? 1.555 -9.743 -5.359 1.00 0.00 40 VAL A C 6
ATOM 9357 O O . VAL A 1 40 ? 1.785 -8.626 -5.823 1.00 0.00 40 VAL A O 6
ATOM 9370 N N . GLU A 1 41 ? 0.701 -10.599 -5.900 1.00 0.00 41 GLU A N 6
ATOM 9371 C CA . GLU A 1 41 ? -0.261 -10.369 -6.960 1.00 0.00 41 GLU A CA 6
ATOM 9372 C C . GLU A 1 41 ? -1.627 -10.420 -6.256 1.00 0.00 41 GLU A C 6
ATOM 9373 O O . GLU A 1 41 ? -1.853 -11.310 -5.418 1.00 0.00 41 GLU A O 6
ATOM 9385 N N . ASN A 1 42 ? -2.518 -9.465 -6.537 1.00 0.00 42 ASN A N 6
ATOM 9386 C CA . ASN A 1 42 ? -3.831 -9.363 -5.902 1.00 0.00 42 ASN A CA 6
ATOM 9387 C C . ASN A 1 42 ? -4.785 -8.640 -6.847 1.00 0.00 42 ASN A C 6
ATOM 9388 O O . ASN A 1 42 ? -4.587 -7.466 -7.163 1.00 0.00 42 ASN A O 6
ATOM 9399 N N . THR A 1 43 ? -5.781 -9.349 -7.363 1.00 0.00 43 THR A N 6
ATOM 9400 C CA . THR A 1 43 ? -6.447 -9.009 -8.614 1.00 0.00 43 THR A CA 6
ATOM 9401 C C . THR A 1 43 ? -7.923 -8.689 -8.359 1.00 0.00 43 THR A C 6
ATOM 9402 O O . THR A 1 43 ? -8.828 -9.288 -8.949 1.00 0.00 43 THR A O 6
ATOM 9413 N N . ILE A 1 44 ? -8.171 -7.729 -7.462 1.00 0.00 44 ILE A N 6
ATOM 9414 C CA . ILE A 1 44 ? -9.491 -7.428 -6.935 1.00 0.00 44 ILE A CA 6
ATOM 9415 C C . ILE A 1 44 ? -10.304 -6.598 -7.931 1.00 0.00 44 ILE A C 6
ATOM 9416 O O . ILE A 1 44 ? -10.181 -5.375 -7.967 1.00 0.00 44 ILE A O 6
ATOM 9432 N N . ALA A 1 45 ? -11.200 -7.219 -8.696 1.00 0.00 45 ALA A N 6
ATOM 9433 C CA . ALA A 1 45 ? -11.981 -6.538 -9.731 1.00 0.00 45 ALA A CA 6
ATOM 9434 C C . ALA A 1 45 ? -13.487 -6.760 -9.546 1.00 0.00 45 ALA A C 6
ATOM 9435 O O . ALA A 1 45 ? -14.218 -6.955 -10.515 1.00 0.00 45 ALA A O 6
ATOM 9442 N N . ASP A 1 46 ? -13.970 -6.743 -8.307 1.00 0.00 46 ASP A N 6
ATOM 9443 C CA . ASP A 1 46 ? -15.355 -7.027 -7.938 1.00 0.00 46 ASP A CA 6
ATOM 9444 C C . ASP A 1 46 ? -15.616 -6.427 -6.549 1.00 0.00 46 ASP A C 6
ATOM 9445 O O . ASP A 1 46 ? -14.697 -6.389 -5.720 1.00 0.00 46 ASP A O 6
ATOM 9454 N N . ALA A 1 47 ? -16.839 -5.954 -6.281 1.00 0.00 47 ALA A N 6
ATOM 9455 C CA . ALA A 1 47 ? -17.145 -5.113 -5.123 1.00 0.00 47 ALA A CA 6
ATOM 9456 C C . ALA A 1 47 ? -17.976 -5.843 -4.060 1.00 0.00 47 ALA A C 6
ATOM 9457 O O . ALA A 1 47 ? -18.811 -5.216 -3.397 1.00 0.00 47 ALA A O 6
ATOM 9464 N N . HIS A 1 48 ? -17.711 -7.128 -3.819 1.00 0.00 48 HIS A N 6
ATOM 9465 C CA . HIS A 1 48 ? -18.514 -7.959 -2.926 1.00 0.00 48 HIS A CA 6
ATOM 9466 C C . HIS A 1 48 ? -17.582 -8.688 -1.962 1.00 0.00 48 HIS A C 6
ATOM 9467 O O . HIS A 1 48 ? -17.283 -9.870 -2.153 1.00 0.00 48 HIS A O 6
ATOM 9481 N N . GLY A 1 49 ? -17.104 -7.971 -0.942 1.00 0.00 49 GLY A N 6
ATOM 9482 C CA . GLY A 1 49 ? -16.067 -8.384 -0.008 1.00 0.00 49 GLY A CA 6
ATOM 9483 C C . GLY A 1 49 ? -16.541 -8.235 1.437 1.00 0.00 49 GLY A C 6
ATOM 9484 O O . GLY A 1 49 ? -16.574 -7.124 1.972 1.00 0.00 49 GLY A O 6
ATOM 9488 N N . THR A 1 50 ? -16.894 -9.349 2.074 1.00 0.00 50 THR A N 6
ATOM 9489 C CA . THR A 1 50 ? -17.278 -9.423 3.485 1.00 0.00 50 THR A CA 6
ATOM 9490 C C . THR A 1 50 ? -16.054 -9.442 4.429 1.00 0.00 50 THR A C 6
ATOM 9491 O O . THR A 1 50 ? -16.188 -9.265 5.644 1.00 0.00 50 THR A O 6
ATOM 9502 N N . GLY A 1 51 ? -14.845 -9.623 3.897 1.00 0.00 51 GLY A N 6
ATOM 9503 C CA . GLY A 1 51 ? -13.593 -9.541 4.631 1.00 0.00 51 GLY A CA 6
ATOM 9504 C C . GLY A 1 51 ? -12.501 -8.960 3.734 1.00 0.00 51 GLY A C 6
ATOM 9505 O O . GLY A 1 51 ? -12.679 -8.856 2.513 1.00 0.00 51 GLY A O 6
ATOM 9509 N N . PRO A 1 52 ? -11.350 -8.586 4.311 1.00 0.00 52 PRO A N 6
ATOM 9510 C CA . PRO A 1 52 ? -10.398 -7.689 3.673 1.00 0.00 52 PRO A CA 6
ATOM 9511 C C . PRO A 1 52 ? -9.625 -8.322 2.550 1.00 0.00 52 PRO A C 6
ATOM 9512 O O . PRO A 1 52 ? -9.340 -7.608 1.588 1.00 0.00 52 PRO A O 6
ATOM 9523 N N . LYS A 1 53 ? -9.285 -9.613 2.674 1.00 0.00 53 LYS A N 6
ATOM 9524 C CA . LYS A 1 53 ? -8.664 -10.423 1.636 1.00 0.00 53 LYS A CA 6
ATOM 9525 C C . LYS A 1 53 ? -7.243 -9.948 1.291 1.00 0.00 53 LYS A C 6
ATOM 9526 O O . LYS A 1 53 ? -6.289 -10.616 1.684 1.00 0.00 53 LYS A O 6
ATOM 9545 N N . VAL A 1 54 ? -7.083 -8.771 0.683 1.00 0.00 54 VAL A N 6
ATOM 9546 C CA . VAL A 1 54 ? -5.802 -8.103 0.467 1.00 0.00 54 VAL A CA 6
ATOM 9547 C C . VAL A 1 54 ? -5.101 -7.943 1.820 1.00 0.00 54 VAL A C 6
ATOM 9548 O O . VAL A 1 54 ? -4.032 -8.499 2.048 1.00 0.00 54 VAL A O 6
ATOM 9561 N N . VAL A 1 55 ? -5.733 -7.196 2.727 1.00 0.00 55 VAL A N 6
ATOM 9562 C CA . VAL A 1 55 ? -5.223 -6.851 4.052 1.00 0.00 55 VAL A CA 6
ATOM 9563 C C . VAL A 1 55 ? -4.926 -8.122 4.815 1.00 0.00 55 VAL A C 6
ATOM 9564 O O . VAL A 1 55 ? -3.810 -8.212 5.286 1.00 0.00 55 VAL A O 6
ATOM 9577 N N . GLN A 1 56 ? -5.807 -9.129 4.816 1.00 0.00 56 GLN A N 6
ATOM 9578 C CA . GLN A 1 56 ? -5.528 -10.432 5.417 1.00 0.00 56 GLN A CA 6
ATOM 9579 C C . GLN A 1 56 ? -4.126 -10.947 5.034 1.00 0.00 56 GLN A C 6
ATOM 9580 O O . GLN A 1 56 ? -3.317 -11.230 5.914 1.00 0.00 56 GLN A O 6
ATOM 9594 N N . SER A 1 57 ? -3.809 -11.009 3.737 1.00 0.00 57 SER A N 6
ATOM 9595 C CA . SER A 1 57 ? -2.525 -11.513 3.260 1.00 0.00 57 SER A CA 6
ATOM 9596 C C . SER A 1 57 ? -1.351 -10.608 3.650 1.00 0.00 57 SER A C 6
ATOM 9597 O O . SER A 1 57 ? -0.305 -11.091 4.082 1.00 0.00 57 SER A O 6
ATOM 9605 N N . LEU A 1 58 ? -1.490 -9.292 3.490 1.00 0.00 58 LEU A N 6
ATOM 9606 C CA . LEU A 1 58 ? -0.390 -8.367 3.762 1.00 0.00 58 LEU A CA 6
ATOM 9607 C C . LEU A 1 58 ? -0.065 -8.360 5.256 1.00 0.00 58 LEU A C 6
ATOM 9608 O O . LEU A 1 58 ? 1.092 -8.398 5.663 1.00 0.00 58 LEU A O 6
ATOM 9624 N N . VAL A 1 59 ? -1.097 -8.373 6.086 1.00 0.00 59 VAL A N 6
ATOM 9625 C CA . VAL A 1 59 ? -1.026 -8.520 7.526 1.00 0.00 59 VAL A CA 6
ATOM 9626 C C . VAL A 1 59 ? -0.389 -9.869 7.895 1.00 0.00 59 VAL A C 6
ATOM 9627 O O . VAL A 1 59 ? 0.365 -9.930 8.870 1.00 0.00 59 VAL A O 6
ATOM 9640 N N . SER A 1 60 ? -0.609 -10.934 7.115 1.00 0.00 60 SER A N 6
ATOM 9641 C CA . SER A 1 60 ? 0.112 -12.188 7.292 1.00 0.00 60 SER A CA 6
ATOM 9642 C C . SER A 1 60 ? 1.613 -12.084 6.972 1.00 0.00 60 SER A C 6
ATOM 9643 O O . SER A 1 60 ? 2.378 -12.950 7.397 1.00 0.00 60 SER A O 6
ATOM 9651 N N . LYS A 1 61 ? 2.068 -11.037 6.276 1.00 0.00 61 LYS A N 6
ATOM 9652 C CA . LYS A 1 61 ? 3.490 -10.738 6.109 1.00 0.00 61 LYS A CA 6
ATOM 9653 C C . LYS A 1 61 ? 3.878 -9.565 7.011 1.00 0.00 61 LYS A C 6
ATOM 9654 O O . LYS A 1 61 ? 4.755 -8.781 6.655 1.00 0.00 61 LYS A O 6
ATOM 9673 N N . GLY A 1 62 ? 3.314 -9.488 8.221 1.00 0.00 62 GLY A N 6
ATOM 9674 C CA . GLY A 1 62 ? 3.640 -8.491 9.234 1.00 0.00 62 GLY A CA 6
ATOM 9675 C C . GLY A 1 62 ? 3.766 -7.064 8.689 1.00 0.00 62 GLY A C 6
ATOM 9676 O O . GLY A 1 62 ? 4.643 -6.324 9.138 1.00 0.00 62 GLY A O 6
ATOM 9680 N N . VAL A 1 63 ? 2.980 -6.687 7.680 1.00 0.00 63 VAL A N 6
ATOM 9681 C CA . VAL A 1 63 ? 3.043 -5.365 7.080 1.00 0.00 63 VAL A CA 6
ATOM 9682 C C . VAL A 1 63 ? 2.357 -4.395 8.034 1.00 0.00 63 VAL A C 6
ATOM 9683 O O . VAL A 1 63 ? 1.124 -4.375 8.095 1.00 0.00 63 VAL A O 6
ATOM 9696 N N . GLU A 1 64 ? 3.132 -3.559 8.732 1.00 0.00 64 GLU A N 6
ATOM 9697 C CA . GLU A 1 64 ? 2.548 -2.525 9.581 1.00 0.00 64 GLU A CA 6
ATOM 9698 C C . GLU A 1 64 ? 2.760 -1.144 8.952 1.00 0.00 64 GLU A C 6
ATOM 9699 O O . GLU A 1 64 ? 2.810 -0.144 9.664 1.00 0.00 64 GLU A O 6
ATOM 9711 N N . TYR A 1 65 ? 2.720 -1.024 7.624 1.00 0.00 65 TYR A N 6
ATOM 9712 C CA . TYR A 1 65 ? 3.239 0.148 6.928 1.00 0.00 65 TYR A CA 6
ATOM 9713 C C . TYR A 1 65 ? 2.779 0.086 5.465 1.00 0.00 65 TYR A C 6
ATOM 9714 O O . TYR A 1 65 ? 2.559 -0.994 4.908 1.00 0.00 65 TYR A O 6
ATOM 9732 N N . LEU A 1 66 ? 2.621 1.229 4.799 1.00 0.00 66 LEU A N 6
ATOM 9733 C CA . LEU A 1 66 ? 1.987 1.301 3.486 1.00 0.00 66 LEU A CA 6
ATOM 9734 C C . LEU A 1 66 ? 2.272 2.671 2.868 1.00 0.00 66 LEU A C 6
ATOM 9735 O O . LEU A 1 66 ? 2.263 3.677 3.572 1.00 0.00 66 LEU A O 6
ATOM 9751 N N . ILE A 1 67 ? 2.443 2.726 1.545 1.00 0.00 67 ILE A N 6
ATOM 9752 C CA . ILE A 1 67 ? 2.636 3.940 0.756 1.00 0.00 67 ILE A CA 6
ATOM 9753 C C . ILE A 1 67 ? 1.567 3.920 -0.321 1.00 0.00 67 ILE A C 6
ATOM 9754 O O . ILE A 1 67 ? 1.708 3.164 -1.271 1.00 0.00 67 ILE A O 6
ATOM 9770 N N . ALA A 1 68 ? 0.467 4.652 -0.161 1.00 0.00 68 ALA A N 6
ATOM 9771 C CA . ALA A 1 68 ? -0.700 4.476 -1.018 1.00 0.00 68 ALA A CA 6
ATOM 9772 C C . ALA A 1 68 ? -1.614 5.689 -0.943 1.00 0.00 68 ALA A C 6
ATOM 9773 O O . ALA A 1 68 ? -2.493 5.728 -0.092 1.00 0.00 68 ALA A O 6
ATOM 9780 N N . SER A 1 69 ? -1.471 6.633 -1.854 1.00 0.00 69 SER A N 6
ATOM 9781 C CA . SER A 1 69 ? -2.170 7.917 -1.993 1.00 0.00 69 SER A CA 6
ATOM 9782 C C . SER A 1 69 ? -3.625 8.051 -1.482 1.00 0.00 69 SER A C 6
ATOM 9783 O O . SER A 1 69 ? -4.041 9.136 -1.078 1.00 0.00 69 SER A O 6
ATOM 9791 N N . ASN A 1 70 ? -4.426 6.989 -1.535 1.00 0.00 70 ASN A N 6
ATOM 9792 C CA . ASN A 1 70 ? -5.788 6.896 -1.027 1.00 0.00 70 ASN A CA 6
ATOM 9793 C C . ASN A 1 70 ? -6.096 5.399 -0.930 1.00 0.00 70 ASN A C 6
ATOM 9794 O O . ASN A 1 70 ? -5.279 4.547 -1.310 1.00 0.00 70 ASN A O 6
ATOM 9805 N N . VAL A 1 71 ? -7.328 5.051 -0.589 1.00 0.00 71 VAL A N 6
ATOM 9806 C CA . VAL A 1 71 ? -7.795 3.691 -0.470 1.00 0.00 71 VAL A CA 6
ATOM 9807 C C . VAL A 1 71 ? -8.926 3.453 -1.479 1.00 0.00 71 VAL A C 6
ATOM 9808 O O . VAL A 1 71 ? -9.572 4.396 -1.922 1.00 0.00 71 VAL A O 6
ATOM 9821 N N . GLY A 1 72 ? -9.151 2.191 -1.855 1.00 0.00 72 GLY A N 6
ATOM 9822 C CA . GLY A 1 72 ? -10.237 1.766 -2.742 1.00 0.00 72 GLY A CA 6
ATOM 9823 C C . GLY A 1 72 ? -11.633 2.050 -2.170 1.00 0.00 72 GLY A C 6
ATOM 9824 O O . GLY A 1 72 ? -12.580 2.162 -2.951 1.00 0.00 72 GLY A O 6
ATOM 9828 N N . ARG A 1 73 ? -11.727 2.134 -0.832 1.00 0.00 73 ARG A N 6
ATOM 9829 C CA . ARG A 1 73 ? -12.758 2.555 0.130 1.00 0.00 73 ARG A CA 6
ATOM 9830 C C . ARG A 1 73 ? -12.637 1.633 1.350 1.00 0.00 73 ARG A C 6
ATOM 9831 O O . ARG A 1 73 ? -11.631 1.710 2.063 1.00 0.00 73 ARG A O 6
ATOM 9852 N N . ASN A 1 74 ? -13.546 0.670 1.546 1.00 0.00 74 ASN A N 6
ATOM 9853 C CA . ASN A 1 74 ? -13.460 -0.306 2.641 1.00 0.00 74 ASN A CA 6
ATOM 9854 C C . ASN A 1 74 ? -12.134 -1.061 2.560 1.00 0.00 74 ASN A C 6
ATOM 9855 O O . ASN A 1 74 ? -11.868 -1.685 1.530 1.00 0.00 74 ASN A O 6
ATOM 9866 N N . ALA A 1 75 ? -11.316 -0.935 3.613 1.00 0.00 75 ALA A N 6
ATOM 9867 C CA . ALA A 1 75 ? -10.021 -1.565 3.906 1.00 0.00 75 ALA A CA 6
ATOM 9868 C C . ALA A 1 75 ? -9.195 -0.698 4.862 1.00 0.00 75 ALA A C 6
ATOM 9869 O O . ALA A 1 75 ? -8.432 -1.251 5.645 1.00 0.00 75 ALA A O 6
ATOM 9876 N N . PHE A 1 76 ? -9.328 0.636 4.817 1.00 0.00 76 PHE A N 6
ATOM 9877 C CA . PHE A 1 76 ? -8.581 1.564 5.682 1.00 0.00 76 PHE A CA 6
ATOM 9878 C C . PHE A 1 76 ? -8.763 1.224 7.158 1.00 0.00 76 PHE A C 6
ATOM 9879 O O . PHE A 1 76 ? -7.816 1.299 7.929 1.00 0.00 76 PHE A O 6
ATOM 9896 N N . GLU A 1 77 ? -9.958 0.780 7.519 1.00 0.00 77 GLU A N 6
ATOM 9897 C CA . GLU A 1 77 ? -10.369 0.385 8.858 1.00 0.00 77 GLU A CA 6
ATOM 9898 C C . GLU A 1 77 ? -9.619 -0.873 9.312 1.00 0.00 77 GLU A C 6
ATOM 9899 O O . GLU A 1 77 ? -9.325 -1.043 10.495 1.00 0.00 77 GLU A O 6
ATOM 9911 N N . THR A 1 78 ? -9.268 -1.730 8.358 1.00 0.00 78 THR A N 6
ATOM 9912 C CA . THR A 1 78 ? -8.603 -3.003 8.569 1.00 0.00 78 THR A CA 6
ATOM 9913 C C . THR A 1 78 ? -7.082 -2.852 8.464 1.00 0.00 78 THR A C 6
ATOM 9914 O O . THR A 1 78 ? -6.359 -3.739 8.909 1.00 0.00 78 THR A O 6
ATOM 9925 N N . LEU A 1 79 ? -6.590 -1.732 7.918 1.00 0.00 79 LEU A N 6
ATOM 9926 C CA . LEU A 1 79 ? -5.179 -1.381 8.009 1.00 0.00 79 LEU A CA 6
ATOM 9927 C C . LEU A 1 79 ? -4.902 -1.093 9.480 1.00 0.00 79 LEU A C 6
ATOM 9928 O O . LEU A 1 79 ? -4.261 -1.883 10.155 1.00 0.00 79 LEU A O 6
ATOM 9944 N N . LYS A 1 80 ? -5.453 -0.017 10.029 1.00 0.00 80 LYS A N 6
ATOM 9945 C CA . LYS A 1 80 ? -5.281 0.378 11.419 1.00 0.00 80 LYS A CA 6
ATOM 9946 C C . LYS A 1 80 ? -5.588 -0.712 12.432 1.00 0.00 80 LYS A C 6
ATOM 9947 O O . LYS A 1 80 ? -4.936 -0.748 13.468 1.00 0.00 80 LYS A O 6
ATOM 9966 N N . ALA A 1 81 ? -6.510 -1.621 12.124 1.00 0.00 81 ALA A N 6
ATOM 9967 C CA . ALA A 1 81 ? -6.766 -2.794 12.948 1.00 0.00 81 ALA A CA 6
ATOM 9968 C C . ALA A 1 81 ? -5.487 -3.568 13.295 1.00 0.00 81 ALA A C 6
ATOM 9969 O O . ALA A 1 81 ? -5.439 -4.192 14.354 1.00 0.00 81 ALA A O 6
ATOM 9976 N N . ALA A 1 82 ? -4.471 -3.556 12.424 1.00 0.00 82 ALA A N 6
ATOM 9977 C CA . ALA A 1 82 ? -3.187 -4.210 12.632 1.00 0.00 82 ALA A CA 6
ATOM 9978 C C . ALA A 1 82 ? -2.058 -3.174 12.796 1.00 0.00 82 ALA A C 6
ATOM 9979 O O . ALA A 1 82 ? -0.919 -3.419 12.408 1.00 0.00 82 ALA A O 6
ATOM 9986 N N . GLY A 1 83 ? -2.334 -2.048 13.456 1.00 0.00 83 GLY A N 6
ATOM 9987 C CA . GLY A 1 83 ? -1.359 -1.001 13.752 1.00 0.00 83 GLY A CA 6
ATOM 9988 C C . GLY A 1 83 ? -0.733 -0.303 12.543 1.00 0.00 83 GLY A C 6
ATOM 9989 O O . GLY A 1 83 ? 0.292 0.372 12.676 1.00 0.00 83 GLY A O 6
ATOM 9993 N N . VAL A 1 84 ? -1.321 -0.445 11.358 1.00 0.00 84 VAL A N 6
ATOM 9994 C CA . VAL A 1 84 ? -0.621 -0.228 10.104 1.00 0.00 84 VAL A CA 6
ATOM 9995 C C . VAL A 1 84 ? -0.528 1.260 9.787 1.00 0.00 84 VAL A C 6
ATOM 9996 O O . VAL A 1 84 ? -1.551 1.948 9.676 1.00 0.00 84 VAL A O 6
ATOM 10009 N N . LYS A 1 85 ? 0.705 1.746 9.602 1.00 0.00 85 LYS A N 6
ATOM 10010 C CA . LYS A 1 85 ? 0.963 3.118 9.197 1.00 0.00 85 LYS A CA 6
ATOM 10011 C C . LYS A 1 85 ? 0.720 3.211 7.692 1.00 0.00 85 LYS A C 6
ATOM 10012 O O . LYS A 1 85 ? 0.782 2.213 6.979 1.00 0.00 85 LYS A O 6
ATOM 10031 N N . VAL A 1 86 ? 0.434 4.404 7.186 1.00 0.00 86 VAL A N 6
ATOM 10032 C CA . VAL A 1 86 ? -0.046 4.613 5.822 1.00 0.00 86 VAL A CA 6
ATOM 10033 C C . VAL A 1 86 ? 0.467 5.977 5.395 1.00 0.00 86 VAL A C 6
ATOM 10034 O O . VAL A 1 86 ? 0.413 6.922 6.182 1.00 0.00 86 VAL A O 6
ATOM 10047 N N . TYR A 1 87 ? 0.937 6.085 4.154 1.00 0.00 87 TYR A N 6
ATOM 10048 C CA . TYR A 1 87 ? 1.446 7.314 3.593 1.00 0.00 87 TYR A CA 6
ATOM 10049 C C . TYR A 1 87 ? 0.693 7.707 2.341 1.00 0.00 87 TYR A C 6
ATOM 10050 O O . TYR A 1 87 ? 0.148 6.855 1.631 1.00 0.00 87 TYR A O 6
ATOM 10068 N N . ARG A 1 88 ? 0.707 8.999 2.036 1.00 0.00 88 ARG A N 6
ATOM 10069 C CA . ARG A 1 88 ? 0.369 9.491 0.714 1.00 0.00 88 ARG A CA 6
ATOM 10070 C C . ARG A 1 88 ? 1.606 9.269 -0.145 1.00 0.00 88 ARG A C 6
ATOM 10071 O O . ARG A 1 88 ? 2.717 9.369 0.361 1.00 0.00 88 ARG A O 6
ATOM 10092 N N . PHE A 1 89 ? 1.421 9.033 -1.436 1.00 0.00 89 PHE A N 6
ATOM 10093 C CA . PHE A 1 89 ? 2.419 9.330 -2.456 1.00 0.00 89 PHE A CA 6
ATOM 10094 C C . PHE A 1 89 ? 1.686 10.149 -3.528 1.00 0.00 89 PHE A C 6
ATOM 10095 O O . PHE A 1 89 ? 0.445 10.149 -3.558 1.00 0.00 89 PHE A O 6
ATOM 10112 N N . GLU A 1 90 ? 2.392 10.770 -4.468 1.00 0.00 90 GLU A N 6
ATOM 10113 C CA . GLU A 1 90 ? 1.764 11.193 -5.712 1.00 0.00 90 GLU A CA 6
ATOM 10114 C C . GLU A 1 90 ? 2.730 11.003 -6.882 1.00 0.00 90 GLU A C 6
ATOM 10115 O O . GLU A 1 90 ? 3.746 11.695 -6.968 1.00 0.00 90 GLU A O 6
ATOM 10127 N N . GLY A 1 91 ? 2.361 10.128 -7.812 1.00 0.00 91 GLY A N 6
ATOM 10128 C CA . GLY A 1 91 ? 2.914 10.035 -9.151 1.00 0.00 91 GLY A CA 6
ATOM 10129 C C . GLY A 1 91 ? 4.387 9.657 -9.178 1.00 0.00 91 GLY A C 6
ATOM 10130 O O . GLY A 1 91 ? 5.268 10.516 -9.194 1.00 0.00 91 GLY A O 6
ATOM 10134 N N . GLY A 1 92 ? 4.643 8.359 -9.237 1.00 0.00 92 GLY A N 6
ATOM 10135 C CA . GLY A 1 92 ? 5.956 7.762 -9.151 1.00 0.00 92 GLY A CA 6
ATOM 10136 C C . GLY A 1 92 ? 5.825 6.268 -9.432 1.00 0.00 92 GLY A C 6
ATOM 10137 O O . GLY A 1 92 ? 4.723 5.705 -9.398 1.00 0.00 92 GLY A O 6
ATOM 10141 N N . THR A 1 93 ? 6.941 5.607 -9.684 1.00 0.00 93 THR A N 6
ATOM 10142 C CA . THR A 1 93 ? 7.022 4.166 -9.709 1.00 0.00 93 THR A CA 6
ATOM 10143 C C . THR A 1 93 ? 7.162 3.607 -8.290 1.00 0.00 93 THR A C 6
ATOM 10144 O O . THR A 1 93 ? 7.231 4.358 -7.314 1.00 0.00 93 THR A O 6
ATOM 10155 N N . VAL A 1 94 ? 7.215 2.276 -8.158 1.00 0.00 94 VAL A N 6
ATOM 10156 C CA . VAL A 1 94 ? 7.420 1.613 -6.882 1.00 0.00 94 VAL A CA 6
ATOM 10157 C C . VAL A 1 94 ? 8.637 2.203 -6.173 1.00 0.00 94 VAL A C 6
ATOM 10158 O O . VAL A 1 94 ? 8.487 2.514 -4.999 1.00 0.00 94 VAL A O 6
ATOM 10171 N N . GLN A 1 95 ? 9.780 2.432 -6.838 1.00 0.00 95 GLN A N 6
ATOM 10172 C CA . GLN A 1 95 ? 10.922 3.049 -6.159 1.00 0.00 95 GLN A CA 6
ATOM 10173 C C . GLN A 1 95 ? 10.654 4.450 -5.606 1.00 0.00 95 GLN A C 6
ATOM 10174 O O . GLN A 1 95 ? 11.155 4.769 -4.537 1.00 0.00 95 GLN A O 6
ATOM 10188 N N . GLU A 1 96 ? 9.891 5.287 -6.286 1.00 0.00 96 GLU A N 6
ATOM 10189 C CA . GLU A 1 96 ? 9.655 6.679 -5.949 1.00 0.00 96 GLU A CA 6
ATOM 10190 C C . GLU A 1 96 ? 8.852 6.727 -4.670 1.00 0.00 96 GLU A C 6
ATOM 10191 O O . GLU A 1 96 ? 9.175 7.517 -3.799 1.00 0.00 96 GLU A O 6
ATOM 10203 N N . ALA A 1 97 ? 7.860 5.844 -4.508 1.00 0.00 97 ALA A N 6
ATOM 10204 C CA . ALA A 1 97 ? 7.201 5.665 -3.233 1.00 0.00 97 ALA A CA 6
ATOM 10205 C C . ALA A 1 97 ? 8.209 5.497 -2.082 1.00 0.00 97 ALA A C 6
ATOM 10206 O O . ALA A 1 97 ? 7.950 5.979 -0.987 1.00 0.00 97 ALA A O 6
ATOM 10213 N N . ILE A 1 98 ? 9.349 4.842 -2.301 1.00 0.00 98 ILE A N 6
ATOM 10214 C CA . ILE A 1 98 ? 10.321 4.475 -1.270 1.00 0.00 98 ILE A CA 6
ATOM 10215 C C . ILE A 1 98 ? 11.312 5.605 -1.089 1.00 0.00 98 ILE A C 6
ATOM 10216 O O . ILE A 1 98 ? 11.547 6.033 0.027 1.00 0.00 98 ILE A O 6
ATOM 10232 N N . ASP A 1 99 ? 11.934 6.052 -2.170 1.00 0.00 99 ASP A N 6
ATOM 10233 C CA . ASP A 1 99 ? 12.939 7.107 -2.226 1.00 0.00 99 ASP A CA 6
ATOM 10234 C C . ASP A 1 99 ? 12.315 8.404 -1.720 1.00 0.00 99 ASP A C 6
ATOM 10235 O O . ASP A 1 99 ? 12.997 9.222 -1.105 1.00 0.00 99 ASP A O 6
ATOM 10244 N N . ALA A 1 100 ? 10.994 8.555 -1.879 1.00 0.00 100 ALA A N 6
ATOM 10245 C CA . ALA A 1 100 ? 10.278 9.676 -1.317 1.00 0.00 100 ALA A CA 6
ATOM 10246 C C . ALA A 1 100 ? 10.076 9.419 0.175 1.00 0.00 100 ALA A C 6
ATOM 10247 O O . ALA A 1 100 ? 10.524 10.210 1.001 1.00 0.00 100 ALA A O 6
ATOM 10254 N N . PHE A 1 101 ? 9.423 8.310 0.541 1.00 0.00 101 PHE A N 6
ATOM 10255 C CA . PHE A 1 101 ? 9.090 7.988 1.929 1.00 0.00 101 PHE A CA 6
ATOM 10256 C C . PHE A 1 101 ? 10.313 7.997 2.838 1.00 0.00 101 PHE A C 6
ATOM 10257 O O . PHE A 1 101 ? 10.272 8.572 3.929 1.00 0.00 101 PHE A O 6
ATOM 10274 N N . SER A 1 102 ? 11.355 7.284 2.420 1.00 0.00 102 SER A N 6
ATOM 10275 C CA . SER A 1 102 ? 12.503 6.969 3.247 1.00 0.00 102 SER A CA 6
ATOM 10276 C C . SER A 1 102 ? 13.202 8.260 3.630 1.00 0.00 102 SER A C 6
ATOM 10277 O O . SER A 1 102 ? 13.481 8.499 4.806 1.00 0.00 102 SER A O 6
ATOM 10285 N N . GLU A 1 103 ? 13.381 9.153 2.659 1.00 0.00 103 GLU A N 6
ATOM 10286 C CA . GLU A 1 103 ? 13.995 10.444 2.884 1.00 0.00 103 GLU A CA 6
ATOM 10287 C C . GLU A 1 103 ? 12.904 11.462 3.230 1.00 0.00 103 GLU A C 6
ATOM 10288 O O . GLU A 1 103 ? 13.009 12.652 2.936 1.00 0.00 103 GLU A O 6
ATOM 10300 N N . GLY A 1 104 ? 11.908 11.000 3.986 1.00 0.00 104 GLY A N 6
ATOM 10301 C CA . GLY A 1 104 ? 10.862 11.752 4.637 1.00 0.00 104 GLY A CA 6
ATOM 10302 C C . GLY A 1 104 ? 10.027 12.665 3.748 1.00 0.00 104 GLY A C 6
ATOM 10303 O O . GLY A 1 104 ? 9.359 13.549 4.292 1.00 0.00 104 GLY A O 6
ATOM 10307 N N . ARG A 1 105 ? 10.026 12.511 2.423 1.00 0.00 105 ARG A N 6
ATOM 10308 C CA . ARG A 1 105 ? 9.271 13.392 1.537 1.00 0.00 105 ARG A CA 6
ATOM 10309 C C . ARG A 1 105 ? 7.846 12.898 1.285 1.00 0.00 105 ARG A C 6
ATOM 10310 O O . ARG A 1 105 ? 7.317 13.207 0.219 1.00 0.00 105 ARG A O 6
ATOM 10331 N N . LEU A 1 106 ? 7.144 12.307 2.251 1.00 0.00 106 LEU A N 6
ATOM 10332 C CA . LEU A 1 106 ? 5.767 11.871 2.035 1.00 0.00 106 LEU A CA 6
ATOM 10333 C C . LEU A 1 106 ? 4.903 12.224 3.243 1.00 0.00 106 LEU A C 6
ATOM 10334 O O . LEU A 1 106 ? 5.413 12.519 4.330 1.00 0.00 106 LEU A O 6
ATOM 10350 N N . GLU A 1 107 ? 3.580 12.134 3.080 1.00 0.00 107 GLU A N 6
ATOM 10351 C CA . GLU A 1 107 ? 2.618 12.525 4.104 1.00 0.00 107 GLU A CA 6
ATOM 10352 C C . GLU A 1 107 ? 2.167 11.289 4.848 1.00 0.00 107 GLU A C 6
ATOM 10353 O O . GLU A 1 107 ? 2.032 10.235 4.238 1.00 0.00 107 GLU A O 6
ATOM 10365 N N . GLU A 1 108 ? 1.859 11.414 6.133 1.00 0.00 108 GLU A N 6
ATOM 10366 C CA . GLU A 1 108 ? 1.402 10.305 6.954 1.00 0.00 108 GLU A CA 6
ATOM 10367 C C . GLU A 1 108 ? -0.120 10.297 6.926 1.00 0.00 108 GLU A C 6
ATOM 10368 O O . GLU A 1 108 ? -0.780 10.844 7.814 1.00 0.00 108 GLU A O 6
ATOM 10380 N N . LEU A 1 109 ? -0.678 9.708 5.869 1.00 0.00 109 LEU A N 6
ATOM 10381 C CA . LEU A 1 109 ? -2.094 9.793 5.560 1.00 0.00 109 LEU A CA 6
ATOM 10382 C C . LEU A 1 109 ? -2.871 8.807 6.439 1.00 0.00 109 LEU A C 6
ATOM 10383 O O . LEU A 1 109 ? -3.306 7.743 5.998 1.00 0.00 109 LEU A O 6
ATOM 10399 N N . THR A 1 110 ? -3.029 9.119 7.719 1.00 0.00 110 THR A N 6
ATOM 10400 C CA . THR A 1 110 ? -3.510 8.157 8.705 1.00 0.00 110 THR A CA 6
ATOM 10401 C C . THR A 1 110 ? -4.863 8.605 9.261 1.00 0.00 110 THR A C 6
ATOM 10402 O O . THR A 1 110 ? -5.198 8.341 10.415 1.00 0.00 110 THR A O 6
ATOM 10413 N N . THR A 1 111 ? -5.694 9.176 8.389 1.00 0.00 111 THR A N 6
ATOM 10414 C CA . THR A 1 111 ? -6.906 9.927 8.702 1.00 0.00 111 THR A CA 6
ATOM 10415 C C . THR A 1 111 ? -7.323 10.601 7.391 1.00 0.00 111 THR A C 6
ATOM 10416 O O . THR A 1 111 ? -6.812 11.656 7.000 1.00 0.00 111 THR A O 6
ATOM 10427 N N . PHE A 1 112 ? -8.152 9.905 6.621 1.00 0.00 112 PHE A N 6
ATOM 10428 C CA . PHE A 1 112 ? -8.694 10.374 5.361 1.00 0.00 112 PHE A CA 6
ATOM 10429 C C . PHE A 1 112 ? -9.952 9.573 5.069 1.00 0.00 112 PHE A C 6
ATOM 10430 O O . PHE A 1 112 ? -10.167 8.495 5.642 1.00 0.00 112 PHE A O 6
ATOM 10447 N N . THR A 1 113 ? -10.717 10.070 4.115 1.00 0.00 113 THR A N 6
ATOM 10448 C CA . THR A 1 113 ? -11.874 9.441 3.509 1.00 0.00 113 THR A CA 6
ATOM 10449 C C . THR A 1 113 ? -11.831 9.838 2.018 1.00 0.00 113 THR A C 6
ATOM 10450 O O . THR A 1 113 ? -10.750 10.111 1.480 1.00 0.00 113 THR A O 6
ATOM 10461 N N . ARG A 1 114 ? -12.972 9.849 1.329 1.00 0.00 114 ARG A N 6
ATOM 10462 C CA . ARG A 1 114 ? -13.110 10.264 -0.056 1.00 0.00 114 ARG A CA 6
ATOM 10463 C C . ARG A 1 114 ? -14.412 11.013 -0.159 1.00 0.00 114 ARG A C 6
ATOM 10464 O O . ARG A 1 114 ? -15.407 10.532 0.382 1.00 0.00 114 ARG A O 6
ATOM 10485 N N . GLU A 1 115 ? -14.448 12.083 -0.949 1.00 0.00 115 GLU A N 6
ATOM 10486 C CA . GLU A 1 115 ? -15.702 12.757 -1.251 1.00 0.00 115 GLU A CA 6
ATOM 10487 C C . GLU A 1 115 ? -15.843 13.138 -2.730 1.00 0.00 115 GLU A C 6
ATOM 10488 O O . GLU A 1 115 ? -16.551 14.083 -3.073 1.00 0.00 115 GLU A O 6
ATOM 10500 N N . GLY A 1 116 ? -15.356 12.307 -3.642 1.00 0.00 116 GLY A N 6
ATOM 10501 C CA . GLY A 1 116 ? -15.364 12.562 -5.070 1.00 0.00 116 GLY A CA 6
ATOM 10502 C C . GLY A 1 116 ? -13.933 12.500 -5.522 1.00 0.00 116 GLY A C 6
ATOM 10503 O O . GLY A 1 116 ? -13.223 11.579 -5.047 1.00 0.00 116 GLY A O 6
ATOM 10507 N N . MET A 1 1 ? 13.368 -2.552 11.870 1.00 0.00 1 MET A N 7
ATOM 10508 C CA . MET A 1 1 ? 12.174 -3.370 11.598 1.00 0.00 1 MET A CA 7
ATOM 10509 C C . MET A 1 1 ? 11.046 -2.514 11.055 1.00 0.00 1 MET A C 7
ATOM 10510 O O . MET A 1 1 ? 10.752 -1.457 11.615 1.00 0.00 1 MET A O 7
ATOM 10524 N N . ALA A 1 2 ? 10.376 -3.010 10.011 1.00 0.00 2 ALA A N 7
ATOM 10525 C CA . ALA A 1 2 ? 9.139 -2.517 9.419 1.00 0.00 2 ALA A CA 7
ATOM 10526 C C . ALA A 1 2 ? 8.993 -3.091 8.033 1.00 0.00 2 ALA A C 7
ATOM 10527 O O . ALA A 1 2 ? 9.964 -3.094 7.278 1.00 0.00 2 ALA A O 7
ATOM 10534 N N . ARG A 1 3 ? 7.765 -3.458 7.669 1.00 0.00 3 ARG A N 7
ATOM 10535 C CA . ARG A 1 3 ? 7.419 -3.778 6.296 1.00 0.00 3 ARG A CA 7
ATOM 10536 C C . ARG A 1 3 ? 6.393 -2.800 5.778 1.00 0.00 3 ARG A C 7
ATOM 10537 O O . ARG A 1 3 ? 5.385 -2.554 6.441 1.00 0.00 3 ARG A O 7
ATOM 10558 N N . VAL A 1 4 ? 6.647 -2.262 4.588 1.00 0.00 4 VAL A N 7
ATOM 10559 C CA . VAL A 1 4 ? 5.917 -1.149 3.985 1.00 0.00 4 VAL A CA 7
ATOM 10560 C C . VAL A 1 4 ? 5.368 -1.674 2.669 1.00 0.00 4 VAL A C 7
ATOM 10561 O O . VAL A 1 4 ? 6.106 -2.343 1.933 1.00 0.00 4 VAL A O 7
ATOM 10574 N N . ALA A 1 5 ? 4.055 -1.582 2.443 1.00 0.00 5 ALA A N 7
ATOM 10575 C CA . ALA A 1 5 ? 3.458 -2.222 1.274 1.00 0.00 5 ALA A CA 7
ATOM 10576 C C . ALA A 1 5 ? 3.224 -1.127 0.251 1.00 0.00 5 ALA A C 7
ATOM 10577 O O . ALA A 1 5 ? 2.763 -0.045 0.625 1.00 0.00 5 ALA A O 7
ATOM 10584 N N . ILE A 1 6 ? 3.508 -1.374 -1.025 1.00 0.00 6 ILE A N 7
ATOM 10585 C CA . ILE A 1 6 ? 3.321 -0.353 -2.045 1.00 0.00 6 ILE A CA 7
ATOM 10586 C C . ILE A 1 6 ? 2.380 -0.934 -3.101 1.00 0.00 6 ILE A C 7
ATOM 10587 O O . ILE A 1 6 ? 2.704 -1.963 -3.701 1.00 0.00 6 ILE A O 7
ATOM 10603 N N . PRO A 1 7 ? 1.192 -0.331 -3.270 1.00 0.00 7 PRO A N 7
ATOM 10604 C CA . PRO A 1 7 ? 0.189 -0.731 -4.223 1.00 0.00 7 PRO A CA 7
ATOM 10605 C C . PRO A 1 7 ? 0.757 -0.448 -5.608 1.00 0.00 7 PRO A C 7
ATOM 10606 O O . PRO A 1 7 ? 0.976 0.702 -5.967 1.00 0.00 7 PRO A O 7
ATOM 10617 N N . SER A 1 8 ? 1.027 -1.492 -6.368 1.00 0.00 8 SER A N 7
ATOM 10618 C CA . SER A 1 8 ? 1.667 -1.471 -7.667 1.00 0.00 8 SER A CA 7
ATOM 10619 C C . SER A 1 8 ? 0.631 -1.939 -8.698 1.00 0.00 8 SER A C 7
ATOM 10620 O O . SER A 1 8 ? -0.397 -2.528 -8.341 1.00 0.00 8 SER A O 7
ATOM 10628 N N . VAL A 1 9 ? 0.919 -1.757 -9.986 1.00 0.00 9 VAL A N 7
ATOM 10629 C CA . VAL A 1 9 ? 0.197 -2.421 -11.071 1.00 0.00 9 VAL A CA 7
ATOM 10630 C C . VAL A 1 9 ? 1.194 -3.176 -11.971 1.00 0.00 9 VAL A C 7
ATOM 10631 O O . VAL A 1 9 ? 1.017 -3.264 -13.186 1.00 0.00 9 VAL A O 7
ATOM 10644 N N . GLY A 1 10 ? 2.219 -3.794 -11.379 1.00 0.00 10 GLY A N 7
ATOM 10645 C CA . GLY A 1 10 ? 3.101 -4.722 -12.068 1.00 0.00 10 GLY A CA 7
ATOM 10646 C C . GLY A 1 10 ? 3.979 -5.476 -11.078 1.00 0.00 10 GLY A C 7
ATOM 10647 O O . GLY A 1 10 ? 4.094 -5.084 -9.915 1.00 0.00 10 GLY A O 7
ATOM 10651 N N . LYS A 1 11 ? 4.638 -6.538 -11.536 1.00 0.00 11 LYS A N 7
ATOM 10652 C CA . LYS A 1 11 ? 5.512 -7.357 -10.695 1.00 0.00 11 LYS A CA 7
ATOM 10653 C C . LYS A 1 11 ? 6.938 -6.814 -10.709 1.00 0.00 11 LYS A C 7
ATOM 10654 O O . LYS A 1 11 ? 7.891 -7.592 -10.764 1.00 0.00 11 LYS A O 7
ATOM 10673 N N . ASP A 1 12 ? 7.079 -5.491 -10.688 1.00 0.00 12 ASP A N 7
ATOM 10674 C CA . ASP A 1 12 ? 8.347 -4.790 -10.859 1.00 0.00 12 ASP A CA 7
ATOM 10675 C C . ASP A 1 12 ? 8.436 -3.663 -9.849 1.00 0.00 12 ASP A C 7
ATOM 10676 O O . ASP A 1 12 ? 7.429 -3.082 -9.449 1.00 0.00 12 ASP A O 7
ATOM 10685 N N . LEU A 1 13 ? 9.665 -3.314 -9.509 1.00 0.00 13 LEU A N 7
ATOM 10686 C CA . LEU A 1 13 ? 10.043 -2.208 -8.632 1.00 0.00 13 LEU A CA 7
ATOM 10687 C C . LEU A 1 13 ? 10.017 -0.888 -9.420 1.00 0.00 13 LEU A C 7
ATOM 10688 O O . LEU A 1 13 ? 9.925 0.200 -8.862 1.00 0.00 13 LEU A O 7
ATOM 10704 N N . SER A 1 14 ? 9.998 -0.986 -10.748 1.00 0.00 14 SER A N 7
ATOM 10705 C CA . SER A 1 14 ? 9.786 0.112 -11.663 1.00 0.00 14 SER A CA 7
ATOM 10706 C C . SER A 1 14 ? 8.436 -0.103 -12.368 1.00 0.00 14 SER A C 7
ATOM 10707 O O . SER A 1 14 ? 8.289 0.091 -13.582 1.00 0.00 14 SER A O 7
ATOM 10715 N N . SER A 1 15 ? 7.425 -0.585 -11.647 1.00 0.00 15 SER A N 7
ATOM 10716 C CA . SER A 1 15 ? 6.052 -0.516 -12.111 1.00 0.00 15 SER A CA 7
ATOM 10717 C C . SER A 1 15 ? 5.499 0.863 -11.747 1.00 0.00 15 SER A C 7
ATOM 10718 O O . SER A 1 15 ? 6.118 1.563 -10.958 1.00 0.00 15 SER A O 7
ATOM 10726 N N . MET A 1 16 ? 4.296 1.234 -12.183 1.00 0.00 16 MET A N 7
ATOM 10727 C CA . MET A 1 16 ? 3.626 2.399 -11.612 1.00 0.00 16 MET A CA 7
ATOM 10728 C C . MET A 1 16 ? 2.986 2.017 -10.269 1.00 0.00 16 MET A C 7
ATOM 10729 O O . MET A 1 16 ? 2.404 0.938 -10.131 1.00 0.00 16 MET A O 7
ATOM 10743 N N . VAL A 1 17 ? 3.061 2.923 -9.287 1.00 0.00 17 VAL A N 7
ATOM 10744 C CA . VAL A 1 17 ? 2.281 2.836 -8.046 1.00 0.00 17 VAL A CA 7
ATOM 10745 C C . VAL A 1 17 ? 0.816 3.184 -8.363 1.00 0.00 17 VAL A C 7
ATOM 10746 O O . VAL A 1 17 ? 0.520 3.925 -9.306 1.00 0.00 17 VAL A O 7
ATOM 10759 N N . SER A 1 18 ? -0.124 2.610 -7.617 1.00 0.00 18 SER A N 7
ATOM 10760 C CA . SER A 1 18 ? -1.557 2.702 -7.836 1.00 0.00 18 SER A CA 7
ATOM 10761 C C . SER A 1 18 ? -2.137 3.697 -6.841 1.00 0.00 18 SER A C 7
ATOM 10762 O O . SER A 1 18 ? -1.801 3.669 -5.654 1.00 0.00 18 SER A O 7
ATOM 10770 N N . ASP A 1 19 ? -3.036 4.569 -7.308 1.00 0.00 19 ASP A N 7
ATOM 10771 C CA . ASP A 1 19 ? -3.555 5.675 -6.495 1.00 0.00 19 ASP A CA 7
ATOM 10772 C C . ASP A 1 19 ? -4.678 5.196 -5.563 1.00 0.00 19 ASP A C 7
ATOM 10773 O O . ASP A 1 19 ? -5.700 5.861 -5.361 1.00 0.00 19 ASP A O 7
ATOM 10782 N N . ARG A 1 20 ? -4.548 3.989 -5.027 1.00 0.00 20 ARG A N 7
ATOM 10783 C CA . ARG A 1 20 ? -5.643 3.242 -4.435 1.00 0.00 20 ARG A CA 7
ATOM 10784 C C . ARG A 1 20 ? -5.001 2.018 -3.832 1.00 0.00 20 ARG A C 7
ATOM 10785 O O . ARG A 1 20 ? -4.539 1.147 -4.559 1.00 0.00 20 ARG A O 7
ATOM 10806 N N . PHE A 1 21 ? -4.964 1.939 -2.510 1.00 0.00 21 PHE A N 7
ATOM 10807 C CA . PHE A 1 21 ? -4.526 0.732 -1.850 1.00 0.00 21 PHE A CA 7
ATOM 10808 C C . PHE A 1 21 ? -5.464 -0.438 -2.134 1.00 0.00 21 PHE A C 7
ATOM 10809 O O . PHE A 1 21 ? -5.027 -1.473 -2.631 1.00 0.00 21 PHE A O 7
ATOM 10826 N N . ALA A 1 22 ? -6.751 -0.283 -1.827 1.00 0.00 22 ALA A N 7
ATOM 10827 C CA . ALA A 1 22 ? -7.708 -1.377 -1.931 1.00 0.00 22 ALA A CA 7
ATOM 10828 C C . ALA A 1 22 ? -8.024 -1.744 -3.391 1.00 0.00 22 ALA A C 7
ATOM 10829 O O . ALA A 1 22 ? -8.863 -2.613 -3.630 1.00 0.00 22 ALA A O 7
ATOM 10836 N N . ARG A 1 23 ? -7.418 -1.056 -4.367 1.00 0.00 23 ARG A N 7
ATOM 10837 C CA . ARG A 1 23 ? -7.380 -1.402 -5.754 1.00 0.00 23 ARG A CA 7
ATOM 10838 C C . ARG A 1 23 ? -5.931 -1.206 -6.232 1.00 0.00 23 ARG A C 7
ATOM 10839 O O . ARG A 1 23 ? -5.614 -0.209 -6.888 1.00 0.00 23 ARG A O 7
ATOM 10860 N N . ALA A 1 24 ? -5.049 -2.139 -5.890 1.00 0.00 24 ALA A N 7
ATOM 10861 C CA . ALA A 1 24 ? -3.778 -2.310 -6.579 1.00 0.00 24 ALA A CA 7
ATOM 10862 C C . ALA A 1 24 ? -3.738 -3.745 -7.096 1.00 0.00 24 ALA A C 7
ATOM 10863 O O . ALA A 1 24 ? -4.550 -4.567 -6.653 1.00 0.00 24 ALA A O 7
ATOM 10870 N N . GLU A 1 25 ? -2.800 -4.057 -7.989 1.00 0.00 25 GLU A N 7
ATOM 10871 C CA . GLU A 1 25 ? -2.688 -5.384 -8.573 1.00 0.00 25 GLU A CA 7
ATOM 10872 C C . GLU A 1 25 ? -1.516 -6.203 -8.061 1.00 0.00 25 GLU A C 7
ATOM 10873 O O . GLU A 1 25 ? -1.506 -7.424 -8.182 1.00 0.00 25 GLU A O 7
ATOM 10885 N N . TYR A 1 26 ? -0.543 -5.567 -7.434 1.00 0.00 26 TYR A N 7
ATOM 10886 C CA . TYR A 1 26 ? 0.614 -6.156 -6.840 1.00 0.00 26 TYR A CA 7
ATOM 10887 C C . TYR A 1 26 ? 0.882 -5.294 -5.595 1.00 0.00 26 TYR A C 7
ATOM 10888 O O . TYR A 1 26 ? 0.480 -4.127 -5.547 1.00 0.00 26 TYR A O 7
ATOM 10906 N N . PHE A 1 27 ? 1.521 -5.850 -4.574 1.00 0.00 27 PHE A N 7
ATOM 10907 C CA . PHE A 1 27 ? 1.885 -5.193 -3.331 1.00 0.00 27 PHE A CA 7
ATOM 10908 C C . PHE A 1 27 ? 3.344 -5.507 -3.059 1.00 0.00 27 PHE A C 7
ATOM 10909 O O . PHE A 1 27 ? 3.660 -6.589 -2.570 1.00 0.00 27 PHE A O 7
ATOM 10926 N N . ILE A 1 28 ? 4.220 -4.571 -3.410 1.00 0.00 28 ILE A N 7
ATOM 10927 C CA . ILE A 1 28 ? 5.655 -4.751 -3.295 1.00 0.00 28 ILE A CA 7
ATOM 10928 C C . ILE A 1 28 ? 5.957 -4.505 -1.816 1.00 0.00 28 ILE A C 7
ATOM 10929 O O . ILE A 1 28 ? 5.854 -3.374 -1.346 1.00 0.00 28 ILE A O 7
ATOM 10945 N N . ILE A 1 29 ? 6.178 -5.579 -1.055 1.00 0.00 29 ILE A N 7
ATOM 10946 C CA . ILE A 1 29 ? 6.413 -5.538 0.385 1.00 0.00 29 ILE A CA 7
ATOM 10947 C C . ILE A 1 29 ? 7.903 -5.382 0.567 1.00 0.00 29 ILE A C 7
ATOM 10948 O O . ILE A 1 29 ? 8.627 -6.354 0.366 1.00 0.00 29 ILE A O 7
ATOM 10964 N N . TYR A 1 30 ? 8.346 -4.173 0.909 1.00 0.00 30 TYR A N 7
ATOM 10965 C CA . TYR A 1 30 ? 9.735 -3.954 1.302 1.00 0.00 30 TYR A CA 7
ATOM 10966 C C . TYR A 1 30 ? 9.852 -4.268 2.789 1.00 0.00 30 TYR A C 7
ATOM 10967 O O . TYR A 1 30 ? 8.912 -4.001 3.543 1.00 0.00 30 TYR A O 7
ATOM 10985 N N . ASP A 1 31 ? 10.997 -4.801 3.206 1.00 0.00 31 ASP A N 7
ATOM 10986 C CA . ASP A 1 31 ? 11.345 -5.186 4.569 1.00 0.00 31 ASP A CA 7
ATOM 10987 C C . ASP A 1 31 ? 12.573 -4.428 5.056 1.00 0.00 31 ASP A C 7
ATOM 10988 O O . ASP A 1 31 ? 13.668 -4.641 4.536 1.00 0.00 31 ASP A O 7
ATOM 10997 N N . THR A 1 32 ? 12.446 -3.564 6.063 1.00 0.00 32 THR A N 7
ATOM 10998 C CA . THR A 1 32 ? 13.556 -2.711 6.502 1.00 0.00 32 THR A CA 7
ATOM 10999 C C . THR A 1 32 ? 14.576 -3.427 7.377 1.00 0.00 32 THR A C 7
ATOM 11000 O O . THR A 1 32 ? 15.408 -2.760 7.989 1.00 0.00 32 THR A O 7
ATOM 11011 N N . GLU A 1 33 ? 14.534 -4.761 7.424 1.00 0.00 33 GLU A N 7
ATOM 11012 C CA . GLU A 1 33 ? 15.448 -5.528 8.256 1.00 0.00 33 GLU A CA 7
ATOM 11013 C C . GLU A 1 33 ? 16.593 -6.095 7.472 1.00 0.00 33 GLU A C 7
ATOM 11014 O O . GLU A 1 33 ? 17.699 -6.150 8.012 1.00 0.00 33 GLU A O 7
ATOM 11026 N N . SER A 1 34 ? 16.370 -6.450 6.213 1.00 0.00 34 SER A N 7
ATOM 11027 C CA . SER A 1 34 ? 17.496 -6.580 5.323 1.00 0.00 34 SER A CA 7
ATOM 11028 C C . SER A 1 34 ? 17.144 -6.093 3.919 1.00 0.00 34 SER A C 7
ATOM 11029 O O . SER A 1 34 ? 17.715 -6.559 2.936 1.00 0.00 34 SER A O 7
ATOM 11037 N N . GLY A 1 35 ? 16.329 -5.035 3.834 1.00 0.00 35 GLY A N 7
ATOM 11038 C CA . GLY A 1 35 ? 15.999 -4.354 2.593 1.00 0.00 35 GLY A CA 7
ATOM 11039 C C . GLY A 1 35 ? 15.540 -5.332 1.515 1.00 0.00 35 GLY A C 7
ATOM 11040 O O . GLY A 1 35 ? 15.863 -5.166 0.338 1.00 0.00 35 GLY A O 7
ATOM 11044 N N . ASN A 1 36 ? 14.863 -6.390 1.958 1.00 0.00 36 ASN A N 7
ATOM 11045 C CA . ASN A 1 36 ? 14.352 -7.478 1.148 1.00 0.00 36 ASN A CA 7
ATOM 11046 C C . ASN A 1 36 ? 13.035 -7.009 0.549 1.00 0.00 36 ASN A C 7
ATOM 11047 O O . ASN A 1 36 ? 12.400 -6.109 1.104 1.00 0.00 36 ASN A O 7
ATOM 11058 N N . VAL A 1 37 ? 12.595 -7.610 -0.554 1.00 0.00 37 VAL A N 7
ATOM 11059 C CA . VAL A 1 37 ? 11.326 -7.263 -1.158 1.00 0.00 37 VAL A CA 7
ATOM 11060 C C . VAL A 1 37 ? 10.599 -8.529 -1.615 1.00 0.00 37 VAL A C 7
ATOM 11061 O O . VAL A 1 37 ? 11.212 -9.518 -2.039 1.00 0.00 37 VAL A O 7
ATOM 11074 N N . GLU A 1 38 ? 9.273 -8.480 -1.611 1.00 0.00 38 GLU A N 7
ATOM 11075 C CA . GLU A 1 38 ? 8.401 -9.500 -2.161 1.00 0.00 38 GLU A CA 7
ATOM 11076 C C . GLU A 1 38 ? 7.418 -8.844 -3.110 1.00 0.00 38 GLU A C 7
ATOM 11077 O O . GLU A 1 38 ? 6.900 -7.776 -2.794 1.00 0.00 38 GLU A O 7
ATOM 11089 N N . VAL A 1 39 ? 7.114 -9.522 -4.220 1.00 0.00 39 VAL A N 7
ATOM 11090 C CA . VAL A 1 39 ? 5.953 -9.207 -5.033 1.00 0.00 39 VAL A CA 7
ATOM 11091 C C . VAL A 1 39 ? 4.822 -10.133 -4.572 1.00 0.00 39 VAL A C 7
ATOM 11092 O O . VAL A 1 39 ? 4.856 -11.337 -4.829 1.00 0.00 39 VAL A O 7
ATOM 11105 N N . VAL A 1 40 ? 3.806 -9.579 -3.921 1.00 0.00 40 VAL A N 7
ATOM 11106 C CA . VAL A 1 40 ? 2.500 -10.205 -3.776 1.00 0.00 40 VAL A CA 7
ATOM 11107 C C . VAL A 1 40 ? 1.717 -9.998 -5.082 1.00 0.00 40 VAL A C 7
ATOM 11108 O O . VAL A 1 40 ? 1.886 -8.997 -5.772 1.00 0.00 40 VAL A O 7
ATOM 11121 N N . GLU A 1 41 ? 0.825 -10.917 -5.426 1.00 0.00 41 GLU A N 7
ATOM 11122 C CA . GLU A 1 41 ? 0.072 -10.912 -6.676 1.00 0.00 41 GLU A CA 7
ATOM 11123 C C . GLU A 1 41 ? -1.388 -10.819 -6.273 1.00 0.00 41 GLU A C 7
ATOM 11124 O O . GLU A 1 41 ? -1.864 -11.648 -5.492 1.00 0.00 41 GLU A O 7
ATOM 11136 N N . ASN A 1 42 ? -2.080 -9.747 -6.648 1.00 0.00 42 ASN A N 7
ATOM 11137 C CA . ASN A 1 42 ? -3.394 -9.401 -6.147 1.00 0.00 42 ASN A CA 7
ATOM 11138 C C . ASN A 1 42 ? -4.225 -9.015 -7.345 1.00 0.00 42 ASN A C 7
ATOM 11139 O O . ASN A 1 42 ? -4.314 -7.855 -7.690 1.00 0.00 42 ASN A O 7
ATOM 11150 N N . THR A 1 43 ? -4.871 -9.962 -7.992 1.00 0.00 43 THR A N 7
ATOM 11151 C CA . THR A 1 43 ? -5.598 -9.712 -9.224 1.00 0.00 43 THR A CA 7
ATOM 11152 C C . THR A 1 43 ? -6.972 -9.080 -8.901 1.00 0.00 43 THR A C 7
ATOM 11153 O O . THR A 1 43 ? -8.008 -9.699 -9.154 1.00 0.00 43 THR A O 7
ATOM 11164 N N . ILE A 1 44 ? -7.014 -7.903 -8.245 1.00 0.00 44 ILE A N 7
ATOM 11165 C CA . ILE A 1 44 ? -8.234 -7.351 -7.670 1.00 0.00 44 ILE A CA 7
ATOM 11166 C C . ILE A 1 44 ? -8.885 -6.461 -8.733 1.00 0.00 44 ILE A C 7
ATOM 11167 O O . ILE A 1 44 ? -8.202 -5.909 -9.604 1.00 0.00 44 ILE A O 7
ATOM 11183 N N . ALA A 1 45 ? -10.208 -6.315 -8.668 1.00 0.00 45 ALA A N 7
ATOM 11184 C CA . ALA A 1 45 ? -10.988 -5.490 -9.584 1.00 0.00 45 ALA A CA 7
ATOM 11185 C C . ALA A 1 45 ? -11.991 -4.631 -8.811 1.00 0.00 45 ALA A C 7
ATOM 11186 O O . ALA A 1 45 ? -12.166 -4.809 -7.602 1.00 0.00 45 ALA A O 7
ATOM 11193 N N . ASP A 1 46 ? -12.665 -3.708 -9.501 1.00 0.00 46 ASP A N 7
ATOM 11194 C CA . ASP A 1 46 ? -13.551 -2.691 -8.932 1.00 0.00 46 ASP A CA 7
ATOM 11195 C C . ASP A 1 46 ? -14.917 -3.287 -8.598 1.00 0.00 46 ASP A C 7
ATOM 11196 O O . ASP A 1 46 ? -15.911 -3.083 -9.294 1.00 0.00 46 ASP A O 7
ATOM 11205 N N . ALA A 1 47 ? -14.953 -4.034 -7.500 1.00 0.00 47 ALA A N 7
ATOM 11206 C CA . ALA A 1 47 ? -16.147 -4.520 -6.841 1.00 0.00 47 ALA A CA 7
ATOM 11207 C C . ALA A 1 47 ? -16.044 -4.103 -5.379 1.00 0.00 47 ALA A C 7
ATOM 11208 O O . ALA A 1 47 ? -14.944 -3.821 -4.891 1.00 0.00 47 ALA A O 7
ATOM 11215 N N . HIS A 1 48 ? -17.165 -4.146 -4.659 1.00 0.00 48 HIS A N 7
ATOM 11216 C CA . HIS A 1 48 ? -17.170 -3.980 -3.208 1.00 0.00 48 HIS A CA 7
ATOM 11217 C C . HIS A 1 48 ? -16.242 -5.052 -2.625 1.00 0.00 48 HIS A C 7
ATOM 11218 O O . HIS A 1 48 ? -15.222 -4.721 -2.016 1.00 0.00 48 HIS A O 7
ATOM 11232 N N . GLY A 1 49 ? -16.521 -6.323 -2.938 1.00 0.00 49 GLY A N 7
ATOM 11233 C CA . GLY A 1 49 ? -15.617 -7.440 -2.719 1.00 0.00 49 GLY A CA 7
ATOM 11234 C C . GLY A 1 49 ? -15.421 -7.641 -1.230 1.00 0.00 49 GLY A C 7
ATOM 11235 O O . GLY A 1 49 ? -14.403 -7.228 -0.685 1.00 0.00 49 GLY A O 7
ATOM 11239 N N . THR A 1 50 ? -16.435 -8.195 -0.576 1.00 0.00 50 THR A N 7
ATOM 11240 C CA . THR A 1 50 ? -16.576 -8.156 0.872 1.00 0.00 50 THR A CA 7
ATOM 11241 C C . THR A 1 50 ? -15.401 -8.821 1.598 1.00 0.00 50 THR A C 7
ATOM 11242 O O . THR A 1 50 ? -14.885 -9.860 1.174 1.00 0.00 50 THR A O 7
ATOM 11253 N N . GLY A 1 51 ? -15.061 -8.286 2.769 1.00 0.00 51 GLY A N 7
ATOM 11254 C CA . GLY A 1 51 ? -13.839 -8.619 3.481 1.00 0.00 51 GLY A CA 7
ATOM 11255 C C . GLY A 1 51 ? -12.668 -7.853 2.856 1.00 0.00 51 GLY A C 7
ATOM 11256 O O . GLY A 1 51 ? -12.821 -7.205 1.819 1.00 0.00 51 GLY A O 7
ATOM 11260 N N . PRO A 1 52 ? -11.477 -7.885 3.471 1.00 0.00 52 PRO A N 7
ATOM 11261 C CA . PRO A 1 52 ? -10.361 -7.100 2.985 1.00 0.00 52 PRO A CA 7
ATOM 11262 C C . PRO A 1 52 ? -9.686 -7.711 1.758 1.00 0.00 52 PRO A C 7
ATOM 11263 O O . PRO A 1 52 ? -9.208 -6.952 0.925 1.00 0.00 52 PRO A O 7
ATOM 11274 N N . LYS A 1 53 ? -9.624 -9.046 1.638 1.00 0.00 53 LYS A N 7
ATOM 11275 C CA . LYS A 1 53 ? -8.861 -9.830 0.649 1.00 0.00 53 LYS A CA 7
ATOM 11276 C C . LYS A 1 53 ? -7.368 -9.497 0.572 1.00 0.00 53 LYS A C 7
ATOM 11277 O O . LYS A 1 53 ? -6.533 -10.331 0.893 1.00 0.00 53 LYS A O 7
ATOM 11296 N N . VAL A 1 54 ? -7.014 -8.298 0.134 1.00 0.00 54 VAL A N 7
ATOM 11297 C CA . VAL A 1 54 ? -5.650 -7.825 -0.015 1.00 0.00 54 VAL A CA 7
ATOM 11298 C C . VAL A 1 54 ? -5.011 -7.777 1.377 1.00 0.00 54 VAL A C 7
ATOM 11299 O O . VAL A 1 54 ? -4.005 -8.439 1.639 1.00 0.00 54 VAL A O 7
ATOM 11312 N N . VAL A 1 55 ? -5.625 -7.021 2.285 1.00 0.00 55 VAL A N 7
ATOM 11313 C CA . VAL A 1 55 ? -5.161 -6.762 3.645 1.00 0.00 55 VAL A CA 7
ATOM 11314 C C . VAL A 1 55 ? -4.975 -8.057 4.409 1.00 0.00 55 VAL A C 7
ATOM 11315 O O . VAL A 1 55 ? -3.918 -8.172 5.008 1.00 0.00 55 VAL A O 7
ATOM 11328 N N . GLN A 1 56 ? -5.870 -9.049 4.309 1.00 0.00 56 GLN A N 7
ATOM 11329 C CA . GLN A 1 56 ? -5.726 -10.284 5.082 1.00 0.00 56 GLN A CA 7
ATOM 11330 C C . GLN A 1 56 ? -4.322 -10.911 4.894 1.00 0.00 56 GLN A C 7
ATOM 11331 O O . GLN A 1 56 ? -3.697 -11.371 5.853 1.00 0.00 56 GLN A O 7
ATOM 11345 N N . SER A 1 57 ? -3.807 -10.889 3.660 1.00 0.00 57 SER A N 7
ATOM 11346 C CA . SER A 1 57 ? -2.523 -11.459 3.279 1.00 0.00 57 SER A CA 7
ATOM 11347 C C . SER A 1 57 ? -1.387 -10.550 3.764 1.00 0.00 57 SER A C 7
ATOM 11348 O O . SER A 1 57 ? -0.452 -11.024 4.405 1.00 0.00 57 SER A O 7
ATOM 11356 N N . LEU A 1 58 ? -1.459 -9.246 3.461 1.00 0.00 58 LEU A N 7
ATOM 11357 C CA . LEU A 1 58 ? -0.405 -8.274 3.771 1.00 0.00 58 LEU A CA 7
ATOM 11358 C C . LEU A 1 58 ? -0.141 -8.248 5.274 1.00 0.00 58 LEU A C 7
ATOM 11359 O O . LEU A 1 58 ? 1.000 -8.273 5.720 1.00 0.00 58 LEU A O 7
ATOM 11375 N N . VAL A 1 59 ? -1.211 -8.254 6.055 1.00 0.00 59 VAL A N 7
ATOM 11376 C CA . VAL A 1 59 ? -1.208 -8.371 7.500 1.00 0.00 59 VAL A CA 7
ATOM 11377 C C . VAL A 1 59 ? -0.448 -9.615 7.939 1.00 0.00 59 VAL A C 7
ATOM 11378 O O . VAL A 1 59 ? 0.476 -9.516 8.746 1.00 0.00 59 VAL A O 7
ATOM 11391 N N . SER A 1 60 ? -0.782 -10.776 7.374 1.00 0.00 60 SER A N 7
ATOM 11392 C CA . SER A 1 60 ? -0.092 -12.009 7.707 1.00 0.00 60 SER A CA 7
ATOM 11393 C C . SER A 1 60 ? 1.404 -11.929 7.327 1.00 0.00 60 SER A C 7
ATOM 11394 O O . SER A 1 60 ? 2.247 -12.569 7.954 1.00 0.00 60 SER A O 7
ATOM 11402 N N . LYS A 1 61 ? 1.775 -11.100 6.344 1.00 0.00 61 LYS A N 7
ATOM 11403 C CA . LYS A 1 61 ? 3.161 -10.863 5.940 1.00 0.00 61 LYS A CA 7
ATOM 11404 C C . LYS A 1 61 ? 3.740 -9.662 6.700 1.00 0.00 61 LYS A C 7
ATOM 11405 O O . LYS A 1 61 ? 4.586 -8.946 6.156 1.00 0.00 61 LYS A O 7
ATOM 11424 N N . GLY A 1 62 ? 3.378 -9.521 7.975 1.00 0.00 62 GLY A N 7
ATOM 11425 C CA . GLY A 1 62 ? 3.909 -8.578 8.948 1.00 0.00 62 GLY A CA 7
ATOM 11426 C C . GLY A 1 62 ? 4.066 -7.142 8.462 1.00 0.00 62 GLY A C 7
ATOM 11427 O O . GLY A 1 62 ? 5.034 -6.477 8.824 1.00 0.00 62 GLY A O 7
ATOM 11431 N N . VAL A 1 63 ? 3.165 -6.639 7.626 1.00 0.00 63 VAL A N 7
ATOM 11432 C CA . VAL A 1 63 ? 3.208 -5.254 7.174 1.00 0.00 63 VAL A CA 7
ATOM 11433 C C . VAL A 1 63 ? 2.790 -4.331 8.328 1.00 0.00 63 VAL A C 7
ATOM 11434 O O . VAL A 1 63 ? 1.823 -4.626 9.036 1.00 0.00 63 VAL A O 7
ATOM 11447 N N . GLU A 1 64 ? 3.487 -3.202 8.516 1.00 0.00 64 GLU A N 7
ATOM 11448 C CA . GLU A 1 64 ? 3.109 -2.184 9.508 1.00 0.00 64 GLU A CA 7
ATOM 11449 C C . GLU A 1 64 ? 3.205 -0.776 8.912 1.00 0.00 64 GLU A C 7
ATOM 11450 O O . GLU A 1 64 ? 3.336 0.221 9.624 1.00 0.00 64 GLU A O 7
ATOM 11462 N N . TYR A 1 65 ? 2.889 -0.631 7.633 1.00 0.00 65 TYR A N 7
ATOM 11463 C CA . TYR A 1 65 ? 3.115 0.589 6.883 1.00 0.00 65 TYR A CA 7
ATOM 11464 C C . TYR A 1 65 ? 2.621 0.344 5.466 1.00 0.00 65 TYR A C 7
ATOM 11465 O O . TYR A 1 65 ? 2.486 -0.798 5.024 1.00 0.00 65 TYR A O 7
ATOM 11483 N N . LEU A 1 66 ? 2.440 1.410 4.702 1.00 0.00 66 LEU A N 7
ATOM 11484 C CA . LEU A 1 66 ? 1.867 1.356 3.374 1.00 0.00 66 LEU A CA 7
ATOM 11485 C C . LEU A 1 66 ? 2.031 2.732 2.751 1.00 0.00 66 LEU A C 7
ATOM 11486 O O . LEU A 1 66 ? 1.924 3.727 3.454 1.00 0.00 66 LEU A O 7
ATOM 11502 N N . ILE A 1 67 ? 2.215 2.804 1.437 1.00 0.00 67 ILE A N 7
ATOM 11503 C CA . ILE A 1 67 ? 2.436 4.033 0.689 1.00 0.00 67 ILE A CA 7
ATOM 11504 C C . ILE A 1 67 ? 1.357 4.089 -0.385 1.00 0.00 67 ILE A C 7
ATOM 11505 O O . ILE A 1 67 ? 1.444 3.341 -1.349 1.00 0.00 67 ILE A O 7
ATOM 11521 N N . ALA A 1 68 ? 0.290 4.869 -0.202 1.00 0.00 68 ALA A N 7
ATOM 11522 C CA . ALA A 1 68 ? -0.916 4.778 -1.018 1.00 0.00 68 ALA A CA 7
ATOM 11523 C C . ALA A 1 68 ? -1.671 6.103 -1.011 1.00 0.00 68 ALA A C 7
ATOM 11524 O O . ALA A 1 68 ? -2.209 6.499 0.023 1.00 0.00 68 ALA A O 7
ATOM 11531 N N . SER A 1 69 ? -1.774 6.753 -2.166 1.00 0.00 69 SER A N 7
ATOM 11532 C CA . SER A 1 69 ? -2.309 8.120 -2.251 1.00 0.00 69 SER A CA 7
ATOM 11533 C C . SER A 1 69 ? -3.746 8.266 -1.733 1.00 0.00 69 SER A C 7
ATOM 11534 O O . SER A 1 69 ? -4.184 9.364 -1.384 1.00 0.00 69 SER A O 7
ATOM 11542 N N . ASN A 1 70 ? -4.506 7.173 -1.735 1.00 0.00 70 ASN A N 7
ATOM 11543 C CA . ASN A 1 70 ? -5.926 7.086 -1.481 1.00 0.00 70 ASN A CA 7
ATOM 11544 C C . ASN A 1 70 ? -6.183 5.593 -1.262 1.00 0.00 70 ASN A C 7
ATOM 11545 O O . ASN A 1 70 ? -5.329 4.733 -1.533 1.00 0.00 70 ASN A O 7
ATOM 11556 N N . VAL A 1 71 ? -7.402 5.235 -0.887 1.00 0.00 71 VAL A N 7
ATOM 11557 C CA . VAL A 1 71 ? -7.852 3.858 -0.820 1.00 0.00 71 VAL A CA 7
ATOM 11558 C C . VAL A 1 71 ? -9.042 3.692 -1.765 1.00 0.00 71 VAL A C 7
ATOM 11559 O O . VAL A 1 71 ? -9.677 4.672 -2.153 1.00 0.00 71 VAL A O 7
ATOM 11572 N N . GLY A 1 72 ? -9.305 2.455 -2.195 1.00 0.00 72 GLY A N 7
ATOM 11573 C CA . GLY A 1 72 ? -10.356 2.190 -3.169 1.00 0.00 72 GLY A CA 7
ATOM 11574 C C . GLY A 1 72 ? -11.725 2.426 -2.537 1.00 0.00 72 GLY A C 7
ATOM 11575 O O . GLY A 1 72 ? -12.575 3.050 -3.168 1.00 0.00 72 GLY A O 7
ATOM 11579 N N . ARG A 1 73 ? -11.894 1.939 -1.299 1.00 0.00 73 ARG A N 7
ATOM 11580 C CA . ARG A 1 73 ? -13.072 1.903 -0.421 1.00 0.00 73 ARG A CA 7
ATOM 11581 C C . ARG A 1 73 ? -12.686 0.981 0.757 1.00 0.00 73 ARG A C 7
ATOM 11582 O O . ARG A 1 73 ? -11.486 0.873 1.022 1.00 0.00 73 ARG A O 7
ATOM 11603 N N . ASN A 1 74 ? -13.655 0.350 1.435 1.00 0.00 74 ASN A N 7
ATOM 11604 C CA . ASN A 1 74 ? -13.547 -0.524 2.618 1.00 0.00 74 ASN A CA 7
ATOM 11605 C C . ASN A 1 74 ? -12.180 -1.208 2.778 1.00 0.00 74 ASN A C 7
ATOM 11606 O O . ASN A 1 74 ? -11.929 -2.238 2.141 1.00 0.00 74 ASN A O 7
ATOM 11617 N N . ALA A 1 75 ? -11.310 -0.648 3.629 1.00 0.00 75 ALA A N 7
ATOM 11618 C CA . ALA A 1 75 ? -9.994 -1.191 3.978 1.00 0.00 75 ALA A CA 7
ATOM 11619 C C . ALA A 1 75 ? -9.307 -0.461 5.134 1.00 0.00 75 ALA A C 7
ATOM 11620 O O . ALA A 1 75 ? -8.490 -1.056 5.829 1.00 0.00 75 ALA A O 7
ATOM 11627 N N . PHE A 1 76 ? -9.570 0.833 5.310 1.00 0.00 76 PHE A N 7
ATOM 11628 C CA . PHE A 1 76 ? -8.828 1.715 6.215 1.00 0.00 76 PHE A CA 7
ATOM 11629 C C . PHE A 1 76 ? -8.862 1.232 7.656 1.00 0.00 76 PHE A C 7
ATOM 11630 O O . PHE A 1 76 ? -7.889 1.369 8.390 1.00 0.00 76 PHE A O 7
ATOM 11647 N N . GLU A 1 77 ? -9.993 0.669 8.052 1.00 0.00 77 GLU A N 7
ATOM 11648 C CA . GLU A 1 77 ? -10.211 0.128 9.378 1.00 0.00 77 GLU A CA 7
ATOM 11649 C C . GLU A 1 77 ? -9.367 -1.140 9.526 1.00 0.00 77 GLU A C 7
ATOM 11650 O O . GLU A 1 77 ? -8.672 -1.306 10.528 1.00 0.00 77 GLU A O 7
ATOM 11662 N N . THR A 1 78 ? -9.311 -1.973 8.484 1.00 0.00 78 THR A N 7
ATOM 11663 C CA . THR A 1 78 ? -8.489 -3.177 8.481 1.00 0.00 78 THR A CA 7
ATOM 11664 C C . THR A 1 78 ? -6.992 -2.825 8.577 1.00 0.00 78 THR A C 7
ATOM 11665 O O . THR A 1 78 ? -6.197 -3.644 9.038 1.00 0.00 78 THR A O 7
ATOM 11676 N N . LEU A 1 79 ? -6.591 -1.612 8.172 1.00 0.00 79 LEU A N 7
ATOM 11677 C CA . LEU A 1 79 ? -5.212 -1.146 8.246 1.00 0.00 79 LEU A CA 7
ATOM 11678 C C . LEU A 1 79 ? -4.828 -0.968 9.707 1.00 0.00 79 LEU A C 7
ATOM 11679 O O . LEU A 1 79 ? -4.033 -1.740 10.241 1.00 0.00 79 LEU A O 7
ATOM 11695 N N . LYS A 1 80 ? -5.426 0.010 10.373 1.00 0.00 80 LYS A N 7
ATOM 11696 C CA . LYS A 1 80 ? -5.170 0.325 11.770 1.00 0.00 80 LYS A CA 7
ATOM 11697 C C . LYS A 1 80 ? -5.425 -0.811 12.743 1.00 0.00 80 LYS A C 7
ATOM 11698 O O . LYS A 1 80 ? -4.690 -0.926 13.722 1.00 0.00 80 LYS A O 7
ATOM 11717 N N . ALA A 1 81 ? -6.386 -1.684 12.441 1.00 0.00 81 ALA A N 7
ATOM 11718 C CA . ALA A 1 81 ? -6.606 -2.914 13.188 1.00 0.00 81 ALA A CA 7
ATOM 11719 C C . ALA A 1 81 ? -5.282 -3.648 13.411 1.00 0.00 81 ALA A C 7
ATOM 11720 O O . ALA A 1 81 ? -4.967 -4.034 14.539 1.00 0.00 81 ALA A O 7
ATOM 11727 N N . ALA A 1 82 ? -4.476 -3.783 12.356 1.00 0.00 82 ALA A N 7
ATOM 11728 C CA . ALA A 1 82 ? -3.183 -4.448 12.416 1.00 0.00 82 ALA A CA 7
ATOM 11729 C C . ALA A 1 82 ? -2.026 -3.441 12.494 1.00 0.00 82 ALA A C 7
ATOM 11730 O O . ALA A 1 82 ? -0.934 -3.685 11.975 1.00 0.00 82 ALA A O 7
ATOM 11737 N N . GLY A 1 83 ? -2.226 -2.339 13.210 1.00 0.00 83 GLY A N 7
ATOM 11738 C CA . GLY A 1 83 ? -1.270 -1.259 13.377 1.00 0.00 83 GLY A CA 7
ATOM 11739 C C . GLY A 1 83 ? -0.652 -0.699 12.100 1.00 0.00 83 GLY A C 7
ATOM 11740 O O . GLY A 1 83 ? 0.440 -0.132 12.152 1.00 0.00 83 GLY A O 7
ATOM 11744 N N . VAL A 1 84 ? -1.317 -0.811 10.955 1.00 0.00 84 VAL A N 7
ATOM 11745 C CA . VAL A 1 84 ? -0.691 -0.485 9.686 1.00 0.00 84 VAL A CA 7
ATOM 11746 C C . VAL A 1 84 ? -0.750 1.017 9.478 1.00 0.00 84 VAL A C 7
ATOM 11747 O O . VAL A 1 84 ? -1.834 1.611 9.430 1.00 0.00 84 VAL A O 7
ATOM 11760 N N . LYS A 1 85 ? 0.434 1.624 9.346 1.00 0.00 85 LYS A N 7
ATOM 11761 C CA . LYS A 1 85 ? 0.531 3.030 8.997 1.00 0.00 85 LYS A CA 7
ATOM 11762 C C . LYS A 1 85 ? 0.295 3.155 7.501 1.00 0.00 85 LYS A C 7
ATOM 11763 O O . LYS A 1 85 ? 0.433 2.184 6.765 1.00 0.00 85 LYS A O 7
ATOM 11782 N N . VAL A 1 86 ? -0.046 4.346 7.031 1.00 0.00 86 VAL A N 7
ATOM 11783 C CA . VAL A 1 86 ? -0.401 4.581 5.640 1.00 0.00 86 VAL A CA 7
ATOM 11784 C C . VAL A 1 86 ? 0.162 5.951 5.303 1.00 0.00 86 VAL A C 7
ATOM 11785 O O . VAL A 1 86 ? 0.046 6.869 6.110 1.00 0.00 86 VAL A O 7
ATOM 11798 N N . TYR A 1 87 ? 0.765 6.096 4.131 1.00 0.00 87 TYR A N 7
ATOM 11799 C CA . TYR A 1 87 ? 1.366 7.314 3.627 1.00 0.00 87 TYR A CA 7
ATOM 11800 C C . TYR A 1 87 ? 0.652 7.765 2.363 1.00 0.00 87 TYR A C 7
ATOM 11801 O O . TYR A 1 87 ? 0.063 6.952 1.652 1.00 0.00 87 TYR A O 7
ATOM 11819 N N . ARG A 1 88 ? 0.778 9.048 2.052 1.00 0.00 88 ARG A N 7
ATOM 11820 C CA . ARG A 1 88 ? 0.464 9.635 0.761 1.00 0.00 88 ARG A CA 7
ATOM 11821 C C . ARG A 1 88 ? 1.643 9.314 -0.140 1.00 0.00 88 ARG A C 7
ATOM 11822 O O . ARG A 1 88 ? 2.774 9.259 0.333 1.00 0.00 88 ARG A O 7
ATOM 11843 N N . PHE A 1 89 ? 1.386 9.141 -1.424 1.00 0.00 89 PHE A N 7
ATOM 11844 C CA . PHE A 1 89 ? 2.364 9.310 -2.487 1.00 0.00 89 PHE A CA 7
ATOM 11845 C C . PHE A 1 89 ? 1.612 10.048 -3.604 1.00 0.00 89 PHE A C 7
ATOM 11846 O O . PHE A 1 89 ? 0.377 10.010 -3.605 1.00 0.00 89 PHE A O 7
ATOM 11863 N N . GLU A 1 90 ? 2.287 10.689 -4.559 1.00 0.00 90 GLU A N 7
ATOM 11864 C CA . GLU A 1 90 ? 1.595 11.384 -5.643 1.00 0.00 90 GLU A CA 7
ATOM 11865 C C . GLU A 1 90 ? 2.420 11.365 -6.923 1.00 0.00 90 GLU A C 7
ATOM 11866 O O . GLU A 1 90 ? 3.161 12.302 -7.211 1.00 0.00 90 GLU A O 7
ATOM 11878 N N . GLY A 1 91 ? 2.284 10.287 -7.691 1.00 0.00 91 GLY A N 7
ATOM 11879 C CA . GLY A 1 91 ? 2.926 10.112 -8.987 1.00 0.00 91 GLY A CA 7
ATOM 11880 C C . GLY A 1 91 ? 4.352 9.589 -8.827 1.00 0.00 91 GLY A C 7
ATOM 11881 O O . GLY A 1 91 ? 5.224 10.285 -8.310 1.00 0.00 91 GLY A O 7
ATOM 11885 N N . GLY A 1 92 ? 4.601 8.354 -9.258 1.00 0.00 92 GLY A N 7
ATOM 11886 C CA . GLY A 1 92 ? 5.871 7.670 -9.086 1.00 0.00 92 GLY A CA 7
ATOM 11887 C C . GLY A 1 92 ? 5.721 6.181 -9.372 1.00 0.00 92 GLY A C 7
ATOM 11888 O O . GLY A 1 92 ? 4.616 5.626 -9.304 1.00 0.00 92 GLY A O 7
ATOM 11892 N N . THR A 1 93 ? 6.836 5.535 -9.687 1.00 0.00 93 THR A N 7
ATOM 11893 C CA . THR A 1 93 ? 6.931 4.095 -9.801 1.00 0.00 93 THR A CA 7
ATOM 11894 C C . THR A 1 93 ? 7.138 3.464 -8.424 1.00 0.00 93 THR A C 7
ATOM 11895 O O . THR A 1 93 ? 7.306 4.203 -7.451 1.00 0.00 93 THR A O 7
ATOM 11906 N N . VAL A 1 94 ? 7.087 2.127 -8.278 1.00 0.00 94 VAL A N 7
ATOM 11907 C CA . VAL A 1 94 ? 7.329 1.529 -6.965 1.00 0.00 94 VAL A CA 7
ATOM 11908 C C . VAL A 1 94 ? 8.558 2.112 -6.254 1.00 0.00 94 VAL A C 7
ATOM 11909 O O . VAL A 1 94 ? 8.434 2.373 -5.063 1.00 0.00 94 VAL A O 7
ATOM 11922 N N . GLN A 1 95 ? 9.684 2.376 -6.928 1.00 0.00 95 GLN A N 7
ATOM 11923 C CA . GLN A 1 95 ? 10.883 2.898 -6.273 1.00 0.00 95 GLN A CA 7
ATOM 11924 C C . GLN A 1 95 ? 10.675 4.256 -5.609 1.00 0.00 95 GLN A C 7
ATOM 11925 O O . GLN A 1 95 ? 11.267 4.507 -4.561 1.00 0.00 95 GLN A O 7
ATOM 11939 N N . GLU A 1 96 ? 9.852 5.107 -6.213 1.00 0.00 96 GLU A N 7
ATOM 11940 C CA . GLU A 1 96 ? 9.605 6.483 -5.842 1.00 0.00 96 GLU A CA 7
ATOM 11941 C C . GLU A 1 96 ? 8.866 6.495 -4.533 1.00 0.00 96 GLU A C 7
ATOM 11942 O O . GLU A 1 96 ? 9.287 7.208 -3.640 1.00 0.00 96 GLU A O 7
ATOM 11954 N N . ALA A 1 97 ? 7.826 5.669 -4.375 1.00 0.00 97 ALA A N 7
ATOM 11955 C CA . ALA A 1 97 ? 7.124 5.545 -3.118 1.00 0.00 97 ALA A CA 7
ATOM 11956 C C . ALA A 1 97 ? 8.106 5.381 -1.949 1.00 0.00 97 ALA A C 7
ATOM 11957 O O . ALA A 1 97 ? 7.910 5.975 -0.897 1.00 0.00 97 ALA A O 7
ATOM 11964 N N . ILE A 1 98 ? 9.168 4.601 -2.138 1.00 0.00 98 ILE A N 7
ATOM 11965 C CA . ILE A 1 98 ? 10.151 4.210 -1.124 1.00 0.00 98 ILE A CA 7
ATOM 11966 C C . ILE A 1 98 ? 11.153 5.325 -0.960 1.00 0.00 98 ILE A C 7
ATOM 11967 O O . ILE A 1 98 ? 11.458 5.728 0.152 1.00 0.00 98 ILE A O 7
ATOM 11983 N N . ASP A 1 99 ? 11.708 5.777 -2.077 1.00 0.00 99 ASP A N 7
ATOM 11984 C CA . ASP A 1 99 ? 12.740 6.789 -2.150 1.00 0.00 99 ASP A CA 7
ATOM 11985 C C . ASP A 1 99 ? 12.203 8.061 -1.521 1.00 0.00 99 ASP A C 7
ATOM 11986 O O . ASP A 1 99 ? 12.864 8.678 -0.689 1.00 0.00 99 ASP A O 7
ATOM 11995 N N . ALA A 1 100 ? 10.936 8.353 -1.790 1.00 0.00 100 ALA A N 7
ATOM 11996 C CA . ALA A 1 100 ? 10.246 9.510 -1.259 1.00 0.00 100 ALA A CA 7
ATOM 11997 C C . ALA A 1 100 ? 9.929 9.293 0.230 1.00 0.00 100 ALA A C 7
ATOM 11998 O O . ALA A 1 100 ? 10.256 10.148 1.047 1.00 0.00 100 ALA A O 7
ATOM 12005 N N . PHE A 1 101 ? 9.342 8.153 0.620 1.00 0.00 101 PHE A N 7
ATOM 12006 C CA . PHE A 1 101 ? 9.037 7.835 2.022 1.00 0.00 101 PHE A CA 7
ATOM 12007 C C . PHE A 1 101 ? 10.292 7.861 2.896 1.00 0.00 101 PHE A C 7
ATOM 12008 O O . PHE A 1 101 ? 10.280 8.452 3.980 1.00 0.00 101 PHE A O 7
ATOM 12025 N N . SER A 1 102 ? 11.337 7.162 2.459 1.00 0.00 102 SER A N 7
ATOM 12026 C CA . SER A 1 102 ? 12.516 6.864 3.255 1.00 0.00 102 SER A CA 7
ATOM 12027 C C . SER A 1 102 ? 13.248 8.150 3.610 1.00 0.00 102 SER A C 7
ATOM 12028 O O . SER A 1 102 ? 13.673 8.328 4.755 1.00 0.00 102 SER A O 7
ATOM 12036 N N . GLU A 1 103 ? 13.304 9.080 2.658 1.00 0.00 103 GLU A N 7
ATOM 12037 C CA . GLU A 1 103 ? 13.991 10.349 2.804 1.00 0.00 103 GLU A CA 7
ATOM 12038 C C . GLU A 1 103 ? 12.972 11.448 3.090 1.00 0.00 103 GLU A C 7
ATOM 12039 O O . GLU A 1 103 ? 13.162 12.602 2.717 1.00 0.00 103 GLU A O 7
ATOM 12051 N N . GLY A 1 104 ? 11.954 11.087 3.878 1.00 0.00 104 GLY A N 7
ATOM 12052 C CA . GLY A 1 104 ? 10.933 11.942 4.446 1.00 0.00 104 GLY A CA 7
ATOM 12053 C C . GLY A 1 104 ? 10.426 13.017 3.499 1.00 0.00 104 GLY A C 7
ATOM 12054 O O . GLY A 1 104 ? 10.216 14.162 3.895 1.00 0.00 104 GLY A O 7
ATOM 12058 N N . ARG A 1 105 ? 10.134 12.639 2.259 1.00 0.00 105 ARG A N 7
ATOM 12059 C CA . ARG A 1 105 ? 9.367 13.446 1.325 1.00 0.00 105 ARG A CA 7
ATOM 12060 C C . ARG A 1 105 ? 8.030 12.783 1.048 1.00 0.00 105 ARG A C 7
ATOM 12061 O O . ARG A 1 105 ? 7.497 12.932 -0.048 1.00 0.00 105 ARG A O 7
ATOM 12082 N N . LEU A 1 106 ? 7.396 12.160 2.040 1.00 0.00 106 LEU A N 7
ATOM 12083 C CA . LEU A 1 106 ? 6.000 11.789 1.940 1.00 0.00 106 LEU A CA 7
ATOM 12084 C C . LEU A 1 106 ? 5.348 11.973 3.312 1.00 0.00 106 LEU A C 7
ATOM 12085 O O . LEU A 1 106 ? 6.032 12.133 4.325 1.00 0.00 106 LEU A O 7
ATOM 12101 N N . GLU A 1 107 ? 4.022 11.875 3.367 1.00 0.00 107 GLU A N 7
ATOM 12102 C CA . GLU A 1 107 ? 3.183 12.295 4.487 1.00 0.00 107 GLU A CA 7
ATOM 12103 C C . GLU A 1 107 ? 2.444 11.069 5.010 1.00 0.00 107 GLU A C 7
ATOM 12104 O O . GLU A 1 107 ? 2.055 10.241 4.194 1.00 0.00 107 GLU A O 7
ATOM 12116 N N . GLU A 1 108 ? 2.153 10.975 6.310 1.00 0.00 108 GLU A N 7
ATOM 12117 C CA . GLU A 1 108 ? 1.320 9.906 6.859 1.00 0.00 108 GLU A CA 7
ATOM 12118 C C . GLU A 1 108 ? -0.127 10.298 6.557 1.00 0.00 108 GLU A C 7
ATOM 12119 O O . GLU A 1 108 ? -0.580 11.377 6.950 1.00 0.00 108 GLU A O 7
ATOM 12131 N N . LEU A 1 109 ? -0.806 9.477 5.750 1.00 0.00 109 LEU A N 7
ATOM 12132 C CA . LEU A 1 109 ? -2.178 9.645 5.291 1.00 0.00 109 LEU A CA 7
ATOM 12133 C C . LEU A 1 109 ? -3.097 8.854 6.221 1.00 0.00 109 LEU A C 7
ATOM 12134 O O . LEU A 1 109 ? -3.797 7.924 5.818 1.00 0.00 109 LEU A O 7
ATOM 12150 N N . THR A 1 110 ? -3.071 9.202 7.504 1.00 0.00 110 THR A N 7
ATOM 12151 C CA . THR A 1 110 ? -3.733 8.464 8.572 1.00 0.00 110 THR A CA 7
ATOM 12152 C C . THR A 1 110 ? -5.173 8.947 8.776 1.00 0.00 110 THR A C 7
ATOM 12153 O O . THR A 1 110 ? -5.689 8.957 9.887 1.00 0.00 110 THR A O 7
ATOM 12164 N N . THR A 1 111 ? -5.846 9.243 7.665 1.00 0.00 111 THR A N 7
ATOM 12165 C CA . THR A 1 111 ? -7.184 9.773 7.469 1.00 0.00 111 THR A CA 7
ATOM 12166 C C . THR A 1 111 ? -7.164 10.362 6.055 1.00 0.00 111 THR A C 7
ATOM 12167 O O . THR A 1 111 ? -6.096 10.618 5.489 1.00 0.00 111 THR A O 7
ATOM 12178 N N . PHE A 1 112 ? -8.331 10.546 5.458 1.00 0.00 112 PHE A N 7
ATOM 12179 C CA . PHE A 1 112 ? -8.546 11.204 4.184 1.00 0.00 112 PHE A CA 7
ATOM 12180 C C . PHE A 1 112 ? -10.038 11.500 4.114 1.00 0.00 112 PHE A C 7
ATOM 12181 O O . PHE A 1 112 ? -10.852 10.880 4.811 1.00 0.00 112 PHE A O 7
ATOM 12198 N N . THR A 1 113 ? -10.402 12.394 3.212 1.00 0.00 113 THR A N 7
ATOM 12199 C CA . THR A 1 113 ? -11.775 12.812 3.032 1.00 0.00 113 THR A CA 7
ATOM 12200 C C . THR A 1 113 ? -12.259 12.224 1.720 1.00 0.00 113 THR A C 7
ATOM 12201 O O . THR A 1 113 ? -11.526 12.188 0.724 1.00 0.00 113 THR A O 7
ATOM 12212 N N . ARG A 1 114 ? -13.516 11.805 1.693 1.00 0.00 114 ARG A N 7
ATOM 12213 C CA . ARG A 1 114 ? -14.192 11.400 0.482 1.00 0.00 114 ARG A CA 7
ATOM 12214 C C . ARG A 1 114 ? -15.628 11.787 0.654 1.00 0.00 114 ARG A C 7
ATOM 12215 O O . ARG A 1 114 ? -16.261 11.373 1.622 1.00 0.00 114 ARG A O 7
ATOM 12236 N N . GLU A 1 115 ? -16.124 12.547 -0.308 1.00 0.00 115 GLU A N 7
ATOM 12237 C CA . GLU A 1 115 ? -17.504 12.950 -0.355 1.00 0.00 115 GLU A CA 7
ATOM 12238 C C . GLU A 1 115 ? -18.237 11.729 -0.886 1.00 0.00 115 GLU A C 7
ATOM 12239 O O . GLU A 1 115 ? -18.191 11.416 -2.074 1.00 0.00 115 GLU A O 7
ATOM 12251 N N . GLY A 1 116 ? -18.777 10.944 0.030 1.00 0.00 116 GLY A N 7
ATOM 12252 C CA . GLY A 1 116 ? -19.596 9.771 -0.201 1.00 0.00 116 GLY A CA 7
ATOM 12253 C C . GLY A 1 116 ? -20.439 9.562 1.036 1.00 0.00 116 GLY A C 7
ATOM 12254 O O . GLY A 1 116 ? -20.053 10.076 2.108 1.00 0.00 116 GLY A O 7
ATOM 12258 N N . MET A 1 1 ? 11.702 1.114 11.022 1.00 0.00 1 MET A N 8
ATOM 12259 C CA . MET A 1 1 ? 11.761 -0.220 10.431 1.00 0.00 1 MET A CA 8
ATOM 12260 C C . MET A 1 1 ? 10.371 -0.819 10.517 1.00 0.00 1 MET A C 8
ATOM 12261 O O . MET A 1 1 ? 9.871 -1.040 11.618 1.00 0.00 1 MET A O 8
ATOM 12275 N N . ALA A 1 2 ? 9.712 -0.992 9.374 1.00 0.00 2 ALA A N 8
ATOM 12276 C CA . ALA A 1 2 ? 8.472 -1.722 9.228 1.00 0.00 2 ALA A CA 8
ATOM 12277 C C . ALA A 1 2 ? 8.306 -2.109 7.762 1.00 0.00 2 ALA A C 8
ATOM 12278 O O . ALA A 1 2 ? 8.738 -1.374 6.866 1.00 0.00 2 ALA A O 8
ATOM 12285 N N . ARG A 1 3 ? 7.568 -3.185 7.510 1.00 0.00 3 ARG A N 8
ATOM 12286 C CA . ARG A 1 3 ? 7.337 -3.713 6.175 1.00 0.00 3 ARG A CA 8
ATOM 12287 C C . ARG A 1 3 ? 6.282 -2.869 5.501 1.00 0.00 3 ARG A C 8
ATOM 12288 O O . ARG A 1 3 ? 5.166 -2.755 6.015 1.00 0.00 3 ARG A O 8
ATOM 12309 N N . VAL A 1 4 ? 6.646 -2.248 4.378 1.00 0.00 4 VAL A N 8
ATOM 12310 C CA . VAL A 1 4 ? 5.795 -1.271 3.705 1.00 0.00 4 VAL A CA 8
ATOM 12311 C C . VAL A 1 4 ? 5.201 -1.867 2.462 1.00 0.00 4 VAL A C 8
ATOM 12312 O O . VAL A 1 4 ? 5.935 -2.491 1.694 1.00 0.00 4 VAL A O 8
ATOM 12325 N N . ALA A 1 5 ? 3.865 -1.847 2.337 1.00 0.00 5 ALA A N 8
ATOM 12326 C CA . ALA A 1 5 ? 3.246 -2.519 1.209 1.00 0.00 5 ALA A CA 8
ATOM 12327 C C . ALA A 1 5 ? 3.054 -1.416 0.181 1.00 0.00 5 ALA A C 8
ATOM 12328 O O . ALA A 1 5 ? 2.261 -0.504 0.438 1.00 0.00 5 ALA A O 8
ATOM 12335 N N . ILE A 1 6 ? 3.767 -1.422 -0.937 1.00 0.00 6 ILE A N 8
ATOM 12336 C CA . ILE A 1 6 ? 3.555 -0.417 -1.975 1.00 0.00 6 ILE A CA 8
ATOM 12337 C C . ILE A 1 6 ? 2.602 -1.038 -3.009 1.00 0.00 6 ILE A C 8
ATOM 12338 O O . ILE A 1 6 ? 2.852 -2.156 -3.464 1.00 0.00 6 ILE A O 8
ATOM 12354 N N . PRO A 1 7 ? 1.467 -0.384 -3.307 1.00 0.00 7 PRO A N 8
ATOM 12355 C CA . PRO A 1 7 ? 0.472 -0.823 -4.256 1.00 0.00 7 PRO A CA 8
ATOM 12356 C C . PRO A 1 7 ? 0.979 -0.527 -5.660 1.00 0.00 7 PRO A C 8
ATOM 12357 O O . PRO A 1 7 ? 1.094 0.634 -6.045 1.00 0.00 7 PRO A O 8
ATOM 12368 N N . SER A 1 8 ? 1.278 -1.564 -6.417 1.00 0.00 8 SER A N 8
ATOM 12369 C CA . SER A 1 8 ? 1.747 -1.491 -7.785 1.00 0.00 8 SER A CA 8
ATOM 12370 C C . SER A 1 8 ? 0.625 -1.979 -8.711 1.00 0.00 8 SER A C 8
ATOM 12371 O O . SER A 1 8 ? -0.415 -2.483 -8.263 1.00 0.00 8 SER A O 8
ATOM 12379 N N . VAL A 1 9 ? 0.850 -1.877 -10.018 1.00 0.00 9 VAL A N 8
ATOM 12380 C CA . VAL A 1 9 ? 0.040 -2.516 -11.046 1.00 0.00 9 VAL A CA 8
ATOM 12381 C C . VAL A 1 9 ? 0.958 -3.215 -12.070 1.00 0.00 9 VAL A C 8
ATOM 12382 O O . VAL A 1 9 ? 0.673 -3.282 -13.268 1.00 0.00 9 VAL A O 8
ATOM 12395 N N . GLY A 1 10 ? 2.040 -3.824 -11.588 1.00 0.00 10 GLY A N 8
ATOM 12396 C CA . GLY A 1 10 ? 2.955 -4.640 -12.373 1.00 0.00 10 GLY A CA 8
ATOM 12397 C C . GLY A 1 10 ? 3.885 -5.407 -11.431 1.00 0.00 10 GLY A C 8
ATOM 12398 O O . GLY A 1 10 ? 3.656 -5.420 -10.223 1.00 0.00 10 GLY A O 8
ATOM 12402 N N . LYS A 1 11 ? 4.933 -6.065 -11.931 1.00 0.00 11 LYS A N 8
ATOM 12403 C CA . LYS A 1 11 ? 5.823 -6.923 -11.137 1.00 0.00 11 LYS A CA 8
ATOM 12404 C C . LYS A 1 11 ? 7.283 -6.542 -11.385 1.00 0.00 11 LYS A C 8
ATOM 12405 O O . LYS A 1 11 ? 8.086 -7.305 -11.920 1.00 0.00 11 LYS A O 8
ATOM 12424 N N . ASP A 1 12 ? 7.621 -5.323 -10.979 1.00 0.00 12 ASP A N 8
ATOM 12425 C CA . ASP A 1 12 ? 8.979 -4.791 -10.891 1.00 0.00 12 ASP A CA 8
ATOM 12426 C C . ASP A 1 12 ? 8.973 -3.656 -9.879 1.00 0.00 12 ASP A C 8
ATOM 12427 O O . ASP A 1 12 ? 7.992 -2.923 -9.751 1.00 0.00 12 ASP A O 8
ATOM 12436 N N . LEU A 1 13 ? 10.123 -3.408 -9.272 1.00 0.00 13 LEU A N 8
ATOM 12437 C CA . LEU A 1 13 ? 10.359 -2.290 -8.356 1.00 0.00 13 LEU A CA 8
ATOM 12438 C C . LEU A 1 13 ? 10.264 -0.957 -9.101 1.00 0.00 13 LEU A C 8
ATOM 12439 O O . LEU A 1 13 ? 10.142 0.108 -8.503 1.00 0.00 13 LEU A O 8
ATOM 12455 N N . SER A 1 14 ? 10.242 -0.993 -10.424 1.00 0.00 14 SER A N 8
ATOM 12456 C CA . SER A 1 14 ? 10.000 0.168 -11.242 1.00 0.00 14 SER A CA 8
ATOM 12457 C C . SER A 1 14 ? 8.640 0.085 -11.944 1.00 0.00 14 SER A C 8
ATOM 12458 O O . SER A 1 14 ? 8.470 0.653 -13.027 1.00 0.00 14 SER A O 8
ATOM 12466 N N . SER A 1 15 ? 7.617 -0.467 -11.288 1.00 0.00 15 SER A N 8
ATOM 12467 C CA . SER A 1 15 ? 6.261 -0.451 -11.841 1.00 0.00 15 SER A CA 8
ATOM 12468 C C . SER A 1 15 ? 5.486 0.740 -11.276 1.00 0.00 15 SER A C 8
ATOM 12469 O O . SER A 1 15 ? 5.920 1.325 -10.291 1.00 0.00 15 SER A O 8
ATOM 12477 N N . MET A 1 16 ? 4.334 1.113 -11.824 1.00 0.00 16 MET A N 8
ATOM 12478 C CA . MET A 1 16 ? 3.622 2.329 -11.432 1.00 0.00 16 MET A CA 8
ATOM 12479 C C . MET A 1 16 ? 2.873 2.091 -10.117 1.00 0.00 16 MET A C 8
ATOM 12480 O O . MET A 1 16 ? 2.237 1.052 -9.930 1.00 0.00 16 MET A O 8
ATOM 12494 N N . VAL A 1 17 ? 2.973 3.055 -9.198 1.00 0.00 17 VAL A N 8
ATOM 12495 C CA . VAL A 1 17 ? 2.240 3.035 -7.929 1.00 0.00 17 VAL A CA 8
ATOM 12496 C C . VAL A 1 17 ? 0.791 3.459 -8.185 1.00 0.00 17 VAL A C 8
ATOM 12497 O O . VAL A 1 17 ? 0.523 4.450 -8.861 1.00 0.00 17 VAL A O 8
ATOM 12510 N N . SER A 1 18 ? -0.142 2.673 -7.661 1.00 0.00 18 SER A N 8
ATOM 12511 C CA . SER A 1 18 ? -1.578 2.821 -7.848 1.00 0.00 18 SER A CA 8
ATOM 12512 C C . SER A 1 18 ? -2.114 3.888 -6.900 1.00 0.00 18 SER A C 8
ATOM 12513 O O . SER A 1 18 ? -1.685 3.972 -5.743 1.00 0.00 18 SER A O 8
ATOM 12521 N N . ASP A 1 19 ? -3.108 4.673 -7.343 1.00 0.00 19 ASP A N 8
ATOM 12522 C CA . ASP A 1 19 ? -3.624 5.770 -6.520 1.00 0.00 19 ASP A CA 8
ATOM 12523 C C . ASP A 1 19 ? -4.725 5.264 -5.562 1.00 0.00 19 ASP A C 8
ATOM 12524 O O . ASP A 1 19 ? -5.739 5.918 -5.281 1.00 0.00 19 ASP A O 8
ATOM 12533 N N . ARG A 1 20 ? -4.565 4.050 -5.042 1.00 0.00 20 ARG A N 8
ATOM 12534 C CA . ARG A 1 20 ? -5.609 3.306 -4.350 1.00 0.00 20 ARG A CA 8
ATOM 12535 C C . ARG A 1 20 ? -4.902 2.094 -3.793 1.00 0.00 20 ARG A C 8
ATOM 12536 O O . ARG A 1 20 ? -4.310 1.331 -4.543 1.00 0.00 20 ARG A O 8
ATOM 12557 N N . PHE A 1 21 ? -4.951 1.918 -2.479 1.00 0.00 21 PHE A N 8
ATOM 12558 C CA . PHE A 1 21 ? -4.433 0.725 -1.854 1.00 0.00 21 PHE A CA 8
ATOM 12559 C C . PHE A 1 21 ? -5.298 -0.490 -2.151 1.00 0.00 21 PHE A C 8
ATOM 12560 O O . PHE A 1 21 ? -4.806 -1.456 -2.718 1.00 0.00 21 PHE A O 8
ATOM 12577 N N . ALA A 1 22 ? -6.571 -0.474 -1.740 1.00 0.00 22 ALA A N 8
ATOM 12578 C CA . ALA A 1 22 ? -7.364 -1.701 -1.769 1.00 0.00 22 ALA A CA 8
ATOM 12579 C C . ALA A 1 22 ? -7.614 -2.184 -3.201 1.00 0.00 22 ALA A C 8
ATOM 12580 O O . ALA A 1 22 ? -7.831 -3.377 -3.403 1.00 0.00 22 ALA A O 8
ATOM 12587 N N . ARG A 1 23 ? -7.545 -1.262 -4.167 1.00 0.00 23 ARG A N 8
ATOM 12588 C CA . ARG A 1 23 ? -7.464 -1.481 -5.591 1.00 0.00 23 ARG A CA 8
ATOM 12589 C C . ARG A 1 23 ? -6.027 -1.197 -6.025 1.00 0.00 23 ARG A C 8
ATOM 12590 O O . ARG A 1 23 ? -5.738 -0.145 -6.599 1.00 0.00 23 ARG A O 8
ATOM 12611 N N . ALA A 1 24 ? -5.121 -2.114 -5.734 1.00 0.00 24 ALA A N 8
ATOM 12612 C CA . ALA A 1 24 ? -3.871 -2.228 -6.452 1.00 0.00 24 ALA A CA 8
ATOM 12613 C C . ALA A 1 24 ? -3.722 -3.706 -6.762 1.00 0.00 24 ALA A C 8
ATOM 12614 O O . ALA A 1 24 ? -4.385 -4.527 -6.124 1.00 0.00 24 ALA A O 8
ATOM 12621 N N . GLU A 1 25 ? -2.892 -4.050 -7.739 1.00 0.00 25 GLU A N 8
ATOM 12622 C CA . GLU A 1 25 ? -2.872 -5.411 -8.269 1.00 0.00 25 GLU A CA 8
ATOM 12623 C C . GLU A 1 25 ? -1.664 -6.208 -7.827 1.00 0.00 25 GLU A C 8
ATOM 12624 O O . GLU A 1 25 ? -1.615 -7.425 -8.007 1.00 0.00 25 GLU A O 8
ATOM 12636 N N . TYR A 1 26 ? -0.675 -5.538 -7.259 1.00 0.00 26 TYR A N 8
ATOM 12637 C CA . TYR A 1 26 ? 0.519 -6.182 -6.796 1.00 0.00 26 TYR A CA 8
ATOM 12638 C C . TYR A 1 26 ? 0.954 -5.408 -5.568 1.00 0.00 26 TYR A C 8
ATOM 12639 O O . TYR A 1 26 ? 0.762 -4.189 -5.504 1.00 0.00 26 TYR A O 8
ATOM 12657 N N . PHE A 1 27 ? 1.530 -6.101 -4.593 1.00 0.00 27 PHE A N 8
ATOM 12658 C CA . PHE A 1 27 ? 1.844 -5.514 -3.302 1.00 0.00 27 PHE A CA 8
ATOM 12659 C C . PHE A 1 27 ? 3.273 -5.860 -2.955 1.00 0.00 27 PHE A C 8
ATOM 12660 O O . PHE A 1 27 ? 3.608 -7.018 -2.725 1.00 0.00 27 PHE A O 8
ATOM 12677 N N . ILE A 1 28 ? 4.120 -4.849 -3.023 1.00 0.00 28 ILE A N 8
ATOM 12678 C CA . ILE A 1 28 ? 5.555 -4.970 -2.910 1.00 0.00 28 ILE A CA 8
ATOM 12679 C C . ILE A 1 28 ? 5.810 -4.828 -1.420 1.00 0.00 28 ILE A C 8
ATOM 12680 O O . ILE A 1 28 ? 5.432 -3.809 -0.851 1.00 0.00 28 ILE A O 8
ATOM 12696 N N . ILE A 1 29 ? 6.355 -5.855 -0.774 1.00 0.00 29 ILE A N 8
ATOM 12697 C CA . ILE A 1 29 ? 6.574 -5.896 0.668 1.00 0.00 29 ILE A CA 8
ATOM 12698 C C . ILE A 1 29 ? 8.054 -5.695 0.877 1.00 0.00 29 ILE A C 8
ATOM 12699 O O . ILE A 1 29 ? 8.839 -6.622 0.700 1.00 0.00 29 ILE A O 8
ATOM 12715 N N . TYR A 1 30 ? 8.425 -4.455 1.165 1.00 0.00 30 TYR A N 8
ATOM 12716 C CA . TYR A 1 30 ? 9.796 -4.034 1.377 1.00 0.00 30 TYR A CA 8
ATOM 12717 C C . TYR A 1 30 ? 10.091 -4.161 2.867 1.00 0.00 30 TYR A C 8
ATOM 12718 O O . TYR A 1 30 ? 9.538 -3.412 3.674 1.00 0.00 30 TYR A O 8
ATOM 12736 N N . ASP A 1 31 ? 10.916 -5.137 3.229 1.00 0.00 31 ASP A N 8
ATOM 12737 C CA . ASP A 1 31 ? 11.403 -5.373 4.579 1.00 0.00 31 ASP A CA 8
ATOM 12738 C C . ASP A 1 31 ? 12.544 -4.408 4.869 1.00 0.00 31 ASP A C 8
ATOM 12739 O O . ASP A 1 31 ? 13.637 -4.549 4.313 1.00 0.00 31 ASP A O 8
ATOM 12748 N N . THR A 1 32 ? 12.331 -3.433 5.749 1.00 0.00 32 THR A N 8
ATOM 12749 C CA . THR A 1 32 ? 13.389 -2.539 6.211 1.00 0.00 32 THR A CA 8
ATOM 12750 C C . THR A 1 32 ? 14.260 -3.252 7.262 1.00 0.00 32 THR A C 8
ATOM 12751 O O . THR A 1 32 ? 14.342 -2.791 8.396 1.00 0.00 32 THR A O 8
ATOM 12762 N N . GLU A 1 33 ? 14.818 -4.413 6.952 1.00 0.00 33 GLU A N 8
ATOM 12763 C CA . GLU A 1 33 ? 15.808 -5.101 7.764 1.00 0.00 33 GLU A CA 8
ATOM 12764 C C . GLU A 1 33 ? 16.938 -5.592 6.938 1.00 0.00 33 GLU A C 8
ATOM 12765 O O . GLU A 1 33 ? 18.078 -5.479 7.391 1.00 0.00 33 GLU A O 8
ATOM 12777 N N . SER A 1 34 ? 16.651 -6.105 5.748 1.00 0.00 34 SER A N 8
ATOM 12778 C CA . SER A 1 34 ? 17.734 -6.466 4.884 1.00 0.00 34 SER A CA 8
ATOM 12779 C C . SER A 1 34 ? 17.396 -6.196 3.411 1.00 0.00 34 SER A C 8
ATOM 12780 O O . SER A 1 34 ? 17.851 -6.934 2.534 1.00 0.00 34 SER A O 8
ATOM 12788 N N . GLY A 1 35 ? 16.678 -5.099 3.132 1.00 0.00 35 GLY A N 8
ATOM 12789 C CA . GLY A 1 35 ? 16.317 -4.634 1.790 1.00 0.00 35 GLY A CA 8
ATOM 12790 C C . GLY A 1 35 ? 15.662 -5.686 0.886 1.00 0.00 35 GLY A C 8
ATOM 12791 O O . GLY A 1 35 ? 15.634 -5.485 -0.329 1.00 0.00 35 GLY A O 8
ATOM 12795 N N . ASN A 1 36 ? 15.172 -6.797 1.455 1.00 0.00 36 ASN A N 8
ATOM 12796 C CA . ASN A 1 36 ? 14.529 -7.864 0.706 1.00 0.00 36 ASN A CA 8
ATOM 12797 C C . ASN A 1 36 ? 13.082 -7.484 0.456 1.00 0.00 36 ASN A C 8
ATOM 12798 O O . ASN A 1 36 ? 12.336 -7.137 1.371 1.00 0.00 36 ASN A O 8
ATOM 12809 N N . VAL A 1 37 ? 12.655 -7.676 -0.770 1.00 0.00 37 VAL A N 8
ATOM 12810 C CA . VAL A 1 37 ? 11.349 -7.309 -1.265 1.00 0.00 37 VAL A CA 8
ATOM 12811 C C . VAL A 1 37 ? 10.601 -8.583 -1.680 1.00 0.00 37 VAL A C 8
ATOM 12812 O O . VAL A 1 37 ? 11.208 -9.628 -1.937 1.00 0.00 37 VAL A O 8
ATOM 12825 N N . GLU A 1 38 ? 9.280 -8.518 -1.784 1.00 0.00 38 GLU A N 8
ATOM 12826 C CA . GLU A 1 38 ? 8.440 -9.579 -2.315 1.00 0.00 38 GLU A CA 8
ATOM 12827 C C . GLU A 1 38 ? 7.348 -8.909 -3.136 1.00 0.00 38 GLU A C 8
ATOM 12828 O O . GLU A 1 38 ? 6.738 -7.968 -2.635 1.00 0.00 38 GLU A O 8
ATOM 12840 N N . VAL A 1 39 ? 7.081 -9.387 -4.351 1.00 0.00 39 VAL A N 8
ATOM 12841 C CA . VAL A 1 39 ? 5.912 -9.015 -5.133 1.00 0.00 39 VAL A CA 8
ATOM 12842 C C . VAL A 1 39 ? 4.794 -10.011 -4.801 1.00 0.00 39 VAL A C 8
ATOM 12843 O O . VAL A 1 39 ? 4.862 -11.175 -5.196 1.00 0.00 39 VAL A O 8
ATOM 12856 N N . VAL A 1 40 ? 3.749 -9.564 -4.109 1.00 0.00 40 VAL A N 8
ATOM 12857 C CA . VAL A 1 40 ? 2.465 -10.259 -4.095 1.00 0.00 40 VAL A CA 8
ATOM 12858 C C . VAL A 1 40 ? 1.740 -9.902 -5.401 1.00 0.00 40 VAL A C 8
ATOM 12859 O O . VAL A 1 40 ? 1.923 -8.810 -5.939 1.00 0.00 40 VAL A O 8
ATOM 12872 N N . GLU A 1 41 ? 0.879 -10.806 -5.868 1.00 0.00 41 GLU A N 8
ATOM 12873 C CA . GLU A 1 41 ? 0.101 -10.751 -7.100 1.00 0.00 41 GLU A CA 8
ATOM 12874 C C . GLU A 1 41 ? -1.360 -10.923 -6.682 1.00 0.00 41 GLU A C 8
ATOM 12875 O O . GLU A 1 41 ? -1.811 -12.042 -6.409 1.00 0.00 41 GLU A O 8
ATOM 12887 N N . ASN A 1 42 ? -2.071 -9.813 -6.520 1.00 0.00 42 ASN A N 8
ATOM 12888 C CA . ASN A 1 42 ? -3.408 -9.733 -5.954 1.00 0.00 42 ASN A CA 8
ATOM 12889 C C . ASN A 1 42 ? -4.318 -9.269 -7.076 1.00 0.00 42 ASN A C 8
ATOM 12890 O O . ASN A 1 42 ? -4.266 -8.111 -7.467 1.00 0.00 42 ASN A O 8
ATOM 12901 N N . THR A 1 43 ? -5.145 -10.143 -7.626 1.00 0.00 43 THR A N 8
ATOM 12902 C CA . THR A 1 43 ? -5.841 -9.849 -8.869 1.00 0.00 43 THR A CA 8
ATOM 12903 C C . THR A 1 43 ? -7.130 -9.045 -8.594 1.00 0.00 43 THR A C 8
ATOM 12904 O O . THR A 1 43 ? -8.238 -9.553 -8.801 1.00 0.00 43 THR A O 8
ATOM 12915 N N . ILE A 1 44 ? -7.015 -7.833 -8.028 1.00 0.00 44 ILE A N 8
ATOM 12916 C CA . ILE A 1 44 ? -8.148 -7.111 -7.476 1.00 0.00 44 ILE A CA 8
ATOM 12917 C C . ILE A 1 44 ? -8.887 -6.389 -8.611 1.00 0.00 44 ILE A C 8
ATOM 12918 O O . ILE A 1 44 ? -8.311 -6.101 -9.661 1.00 0.00 44 ILE A O 8
ATOM 12934 N N . ALA A 1 45 ? -10.169 -6.100 -8.389 1.00 0.00 45 ALA A N 8
ATOM 12935 C CA . ALA A 1 45 ? -11.096 -5.498 -9.346 1.00 0.00 45 ALA A CA 8
ATOM 12936 C C . ALA A 1 45 ? -12.222 -4.771 -8.601 1.00 0.00 45 ALA A C 8
ATOM 12937 O O . ALA A 1 45 ? -12.280 -4.804 -7.373 1.00 0.00 45 ALA A O 8
ATOM 12944 N N . ASP A 1 46 ? -13.140 -4.141 -9.339 1.00 0.00 46 ASP A N 8
ATOM 12945 C CA . ASP A 1 46 ? -13.992 -3.015 -8.926 1.00 0.00 46 ASP A CA 8
ATOM 12946 C C . ASP A 1 46 ? -15.207 -3.410 -8.067 1.00 0.00 46 ASP A C 8
ATOM 12947 O O . ASP A 1 46 ? -16.282 -2.819 -8.204 1.00 0.00 46 ASP A O 8
ATOM 12956 N N . ALA A 1 47 ? -15.063 -4.344 -7.129 1.00 0.00 47 ALA A N 8
ATOM 12957 C CA . ALA A 1 47 ? -16.116 -4.751 -6.200 1.00 0.00 47 ALA A CA 8
ATOM 12958 C C . ALA A 1 47 ? -15.605 -4.687 -4.764 1.00 0.00 47 ALA A C 8
ATOM 12959 O O . ALA A 1 47 ? -14.453 -4.319 -4.527 1.00 0.00 47 ALA A O 8
ATOM 12966 N N . HIS A 1 48 ? -16.469 -5.049 -3.817 1.00 0.00 48 HIS A N 8
ATOM 12967 C CA . HIS A 1 48 ? -16.121 -5.432 -2.457 1.00 0.00 48 HIS A CA 8
ATOM 12968 C C . HIS A 1 48 ? -17.166 -6.428 -1.935 1.00 0.00 48 HIS A C 8
ATOM 12969 O O . HIS A 1 48 ? -18.023 -6.891 -2.703 1.00 0.00 48 HIS A O 8
ATOM 12983 N N . GLY A 1 49 ? -17.061 -6.815 -0.663 1.00 0.00 49 GLY A N 8
ATOM 12984 C CA . GLY A 1 49 ? -17.885 -7.854 -0.059 1.00 0.00 49 GLY A CA 8
ATOM 12985 C C . GLY A 1 49 ? -17.216 -8.423 1.188 1.00 0.00 49 GLY A C 8
ATOM 12986 O O . GLY A 1 49 ? -16.952 -9.628 1.259 1.00 0.00 49 GLY A O 8
ATOM 12990 N N . THR A 1 50 ? -16.901 -7.539 2.140 1.00 0.00 50 THR A N 8
ATOM 12991 C CA . THR A 1 50 ? -16.401 -7.834 3.485 1.00 0.00 50 THR A CA 8
ATOM 12992 C C . THR A 1 50 ? -15.207 -8.797 3.556 1.00 0.00 50 THR A C 8
ATOM 12993 O O . THR A 1 50 ? -14.996 -9.477 4.563 1.00 0.00 50 THR A O 8
ATOM 13004 N N . GLY A 1 51 ? -14.369 -8.810 2.523 1.00 0.00 51 GLY A N 8
ATOM 13005 C CA . GLY A 1 51 ? -13.024 -9.345 2.593 1.00 0.00 51 GLY A CA 8
ATOM 13006 C C . GLY A 1 51 ? -12.086 -8.215 2.189 1.00 0.00 51 GLY A C 8
ATOM 13007 O O . GLY A 1 51 ? -12.323 -7.623 1.135 1.00 0.00 51 GLY A O 8
ATOM 13011 N N . PRO A 1 52 ? -11.034 -7.882 2.951 1.00 0.00 52 PRO A N 8
ATOM 13012 C CA . PRO A 1 52 ? -9.987 -6.997 2.457 1.00 0.00 52 PRO A CA 8
ATOM 13013 C C . PRO A 1 52 ? -9.207 -7.621 1.305 1.00 0.00 52 PRO A C 8
ATOM 13014 O O . PRO A 1 52 ? -8.723 -6.885 0.443 1.00 0.00 52 PRO A O 8
ATOM 13025 N N . LYS A 1 53 ? -9.079 -8.951 1.279 1.00 0.00 53 LYS A N 8
ATOM 13026 C CA . LYS A 1 53 ? -8.163 -9.740 0.461 1.00 0.00 53 LYS A CA 8
ATOM 13027 C C . LYS A 1 53 ? -6.717 -9.310 0.695 1.00 0.00 53 LYS A C 8
ATOM 13028 O O . LYS A 1 53 ? -6.008 -9.949 1.465 1.00 0.00 53 LYS A O 8
ATOM 13047 N N . VAL A 1 54 ? -6.318 -8.187 0.106 1.00 0.00 54 VAL A N 8
ATOM 13048 C CA . VAL A 1 54 ? -5.008 -7.572 0.225 1.00 0.00 54 VAL A CA 8
ATOM 13049 C C . VAL A 1 54 ? -4.631 -7.467 1.701 1.00 0.00 54 VAL A C 8
ATOM 13050 O O . VAL A 1 54 ? -3.648 -8.061 2.118 1.00 0.00 54 VAL A O 8
ATOM 13063 N N . VAL A 1 55 ? -5.415 -6.747 2.500 1.00 0.00 55 VAL A N 8
ATOM 13064 C CA . VAL A 1 55 ? -5.102 -6.451 3.897 1.00 0.00 55 VAL A CA 8
ATOM 13065 C C . VAL A 1 55 ? -4.973 -7.749 4.680 1.00 0.00 55 VAL A C 8
ATOM 13066 O O . VAL A 1 55 ? -3.895 -7.939 5.216 1.00 0.00 55 VAL A O 8
ATOM 13079 N N . GLN A 1 56 ? -5.933 -8.685 4.626 1.00 0.00 56 GLN A N 8
ATOM 13080 C CA . GLN A 1 56 ? -5.815 -10.005 5.262 1.00 0.00 56 GLN A CA 8
ATOM 13081 C C . GLN A 1 56 ? -4.434 -10.623 4.993 1.00 0.00 56 GLN A C 8
ATOM 13082 O O . GLN A 1 56 ? -3.734 -11.053 5.916 1.00 0.00 56 GLN A O 8
ATOM 13096 N N . SER A 1 57 ? -4.040 -10.660 3.718 1.00 0.00 57 SER A N 8
ATOM 13097 C CA . SER A 1 57 ? -2.759 -11.182 3.292 1.00 0.00 57 SER A CA 8
ATOM 13098 C C . SER A 1 57 ? -1.576 -10.405 3.852 1.00 0.00 57 SER A C 8
ATOM 13099 O O . SER A 1 57 ? -0.679 -11.001 4.441 1.00 0.00 57 SER A O 8
ATOM 13107 N N . LEU A 1 58 ? -1.520 -9.099 3.621 1.00 0.00 58 LEU A N 8
ATOM 13108 C CA . LEU A 1 58 ? -0.372 -8.277 3.963 1.00 0.00 58 LEU A CA 8
ATOM 13109 C C . LEU A 1 58 ? -0.149 -8.283 5.470 1.00 0.00 58 LEU A C 8
ATOM 13110 O O . LEU A 1 58 ? 0.974 -8.427 5.938 1.00 0.00 58 LEU A O 8
ATOM 13126 N N . VAL A 1 59 ? -1.234 -8.188 6.224 1.00 0.00 59 VAL A N 8
ATOM 13127 C CA . VAL A 1 59 ? -1.277 -8.328 7.666 1.00 0.00 59 VAL A CA 8
ATOM 13128 C C . VAL A 1 59 ? -0.714 -9.697 8.067 1.00 0.00 59 VAL A C 8
ATOM 13129 O O . VAL A 1 59 ? 0.172 -9.753 8.918 1.00 0.00 59 VAL A O 8
ATOM 13142 N N . SER A 1 60 ? -1.123 -10.789 7.408 1.00 0.00 60 SER A N 8
ATOM 13143 C CA . SER A 1 60 ? -0.510 -12.100 7.637 1.00 0.00 60 SER A CA 8
ATOM 13144 C C . SER A 1 60 ? 1.002 -12.097 7.358 1.00 0.00 60 SER A C 8
ATOM 13145 O O . SER A 1 60 ? 1.737 -12.873 7.965 1.00 0.00 60 SER A O 8
ATOM 13153 N N . LYS A 1 61 ? 1.481 -11.221 6.468 1.00 0.00 61 LYS A N 8
ATOM 13154 C CA . LYS A 1 61 ? 2.888 -11.088 6.110 1.00 0.00 61 LYS A CA 8
ATOM 13155 C C . LYS A 1 61 ? 3.500 -9.898 6.869 1.00 0.00 61 LYS A C 8
ATOM 13156 O O . LYS A 1 61 ? 4.411 -9.252 6.347 1.00 0.00 61 LYS A O 8
ATOM 13175 N N . GLY A 1 62 ? 3.105 -9.677 8.127 1.00 0.00 62 GLY A N 8
ATOM 13176 C CA . GLY A 1 62 ? 3.683 -8.734 9.085 1.00 0.00 62 GLY A CA 8
ATOM 13177 C C . GLY A 1 62 ? 3.865 -7.293 8.606 1.00 0.00 62 GLY A C 8
ATOM 13178 O O . GLY A 1 62 ? 4.717 -6.579 9.138 1.00 0.00 62 GLY A O 8
ATOM 13182 N N . VAL A 1 63 ? 3.105 -6.855 7.606 1.00 0.00 63 VAL A N 8
ATOM 13183 C CA . VAL A 1 63 ? 3.065 -5.472 7.154 1.00 0.00 63 VAL A CA 8
ATOM 13184 C C . VAL A 1 63 ? 2.451 -4.625 8.272 1.00 0.00 63 VAL A C 8
ATOM 13185 O O . VAL A 1 63 ? 1.321 -4.888 8.694 1.00 0.00 63 VAL A O 8
ATOM 13198 N N . GLU A 1 64 ? 3.152 -3.570 8.710 1.00 0.00 64 GLU A N 8
ATOM 13199 C CA . GLU A 1 64 ? 2.524 -2.521 9.517 1.00 0.00 64 GLU A CA 8
ATOM 13200 C C . GLU A 1 64 ? 2.705 -1.158 8.840 1.00 0.00 64 GLU A C 8
ATOM 13201 O O . GLU A 1 64 ? 2.786 -0.139 9.528 1.00 0.00 64 GLU A O 8
ATOM 13213 N N . TYR A 1 65 ? 2.654 -1.074 7.509 1.00 0.00 65 TYR A N 8
ATOM 13214 C CA . TYR A 1 65 ? 3.047 0.121 6.792 1.00 0.00 65 TYR A CA 8
ATOM 13215 C C . TYR A 1 65 ? 2.545 0.028 5.351 1.00 0.00 65 TYR A C 8
ATOM 13216 O O . TYR A 1 65 ? 2.298 -1.059 4.817 1.00 0.00 65 TYR A O 8
ATOM 13234 N N . LEU A 1 66 ? 2.395 1.166 4.683 1.00 0.00 66 LEU A N 8
ATOM 13235 C CA . LEU A 1 66 ? 1.810 1.264 3.355 1.00 0.00 66 LEU A CA 8
ATOM 13236 C C . LEU A 1 66 ? 2.177 2.631 2.790 1.00 0.00 66 LEU A C 8
ATOM 13237 O O . LEU A 1 66 ? 2.252 3.601 3.542 1.00 0.00 66 LEU A O 8
ATOM 13253 N N . ILE A 1 67 ? 2.337 2.711 1.470 1.00 0.00 67 ILE A N 8
ATOM 13254 C CA . ILE A 1 67 ? 2.561 3.936 0.711 1.00 0.00 67 ILE A CA 8
ATOM 13255 C C . ILE A 1 67 ? 1.464 3.988 -0.355 1.00 0.00 67 ILE A C 8
ATOM 13256 O O . ILE A 1 67 ? 1.533 3.167 -1.257 1.00 0.00 67 ILE A O 8
ATOM 13272 N N . ALA A 1 68 ? 0.433 4.840 -0.272 1.00 0.00 68 ALA A N 8
ATOM 13273 C CA . ALA A 1 68 ? -0.640 4.875 -1.275 1.00 0.00 68 ALA A CA 8
ATOM 13274 C C . ALA A 1 68 ? -1.339 6.230 -1.287 1.00 0.00 68 ALA A C 8
ATOM 13275 O O . ALA A 1 68 ? -1.752 6.707 -0.237 1.00 0.00 68 ALA A O 8
ATOM 13282 N N . SER A 1 69 ? -1.593 6.827 -2.448 1.00 0.00 69 SER A N 8
ATOM 13283 C CA . SER A 1 69 ? -2.147 8.195 -2.479 1.00 0.00 69 SER A CA 8
ATOM 13284 C C . SER A 1 69 ? -3.547 8.305 -1.866 1.00 0.00 69 SER A C 8
ATOM 13285 O O . SER A 1 69 ? -4.009 9.394 -1.511 1.00 0.00 69 SER A O 8
ATOM 13293 N N . ASN A 1 70 ? -4.252 7.178 -1.794 1.00 0.00 70 ASN A N 8
ATOM 13294 C CA . ASN A 1 70 ? -5.579 7.040 -1.246 1.00 0.00 70 ASN A CA 8
ATOM 13295 C C . ASN A 1 70 ? -5.789 5.554 -0.996 1.00 0.00 70 ASN A C 8
ATOM 13296 O O . ASN A 1 70 ? -5.001 4.698 -1.421 1.00 0.00 70 ASN A O 8
ATOM 13307 N N . VAL A 1 71 ? -6.936 5.208 -0.440 1.00 0.00 71 VAL A N 8
ATOM 13308 C CA . VAL A 1 71 ? -7.347 3.843 -0.230 1.00 0.00 71 VAL A CA 8
ATOM 13309 C C . VAL A 1 71 ? -8.461 3.508 -1.233 1.00 0.00 71 VAL A C 8
ATOM 13310 O O . VAL A 1 71 ? -9.092 4.390 -1.801 1.00 0.00 71 VAL A O 8
ATOM 13323 N N . GLY A 1 72 ? -8.710 2.223 -1.473 1.00 0.00 72 GLY A N 8
ATOM 13324 C CA . GLY A 1 72 ? -9.848 1.724 -2.258 1.00 0.00 72 GLY A CA 8
ATOM 13325 C C . GLY A 1 72 ? -11.138 1.690 -1.426 1.00 0.00 72 GLY A C 8
ATOM 13326 O O . GLY A 1 72 ? -12.022 0.876 -1.688 1.00 0.00 72 GLY A O 8
ATOM 13330 N N . ARG A 1 73 ? -11.217 2.526 -0.387 1.00 0.00 73 ARG A N 8
ATOM 13331 C CA . ARG A 1 73 ? -12.227 2.615 0.663 1.00 0.00 73 ARG A CA 8
ATOM 13332 C C . ARG A 1 73 ? -12.224 1.415 1.605 1.00 0.00 73 ARG A C 8
ATOM 13333 O O . ARG A 1 73 ? -11.766 1.571 2.733 1.00 0.00 73 ARG A O 8
ATOM 13354 N N . ASN A 1 74 ? -12.664 0.237 1.152 1.00 0.00 74 ASN A N 8
ATOM 13355 C CA . ASN A 1 74 ? -12.834 -1.013 1.919 1.00 0.00 74 ASN A CA 8
ATOM 13356 C C . ASN A 1 74 ? -11.512 -1.619 2.421 1.00 0.00 74 ASN A C 8
ATOM 13357 O O . ASN A 1 74 ? -11.184 -2.771 2.121 1.00 0.00 74 ASN A O 8
ATOM 13368 N N . ALA A 1 75 ? -10.721 -0.860 3.176 1.00 0.00 75 ALA A N 8
ATOM 13369 C CA . ALA A 1 75 ? -9.442 -1.297 3.711 1.00 0.00 75 ALA A CA 8
ATOM 13370 C C . ALA A 1 75 ? -8.937 -0.452 4.877 1.00 0.00 75 ALA A C 8
ATOM 13371 O O . ALA A 1 75 ? -8.153 -0.969 5.659 1.00 0.00 75 ALA A O 8
ATOM 13378 N N . PHE A 1 76 ? -9.271 0.841 4.985 1.00 0.00 76 PHE A N 8
ATOM 13379 C CA . PHE A 1 76 ? -8.588 1.690 5.972 1.00 0.00 76 PHE A CA 8
ATOM 13380 C C . PHE A 1 76 ? -8.963 1.320 7.397 1.00 0.00 76 PHE A C 8
ATOM 13381 O O . PHE A 1 76 ? -8.115 1.382 8.279 1.00 0.00 76 PHE A O 8
ATOM 13398 N N . GLU A 1 77 ? -10.191 0.867 7.611 1.00 0.00 77 GLU A N 8
ATOM 13399 C CA . GLU A 1 77 ? -10.638 0.331 8.884 1.00 0.00 77 GLU A CA 8
ATOM 13400 C C . GLU A 1 77 ? -9.810 -0.900 9.255 1.00 0.00 77 GLU A C 8
ATOM 13401 O O . GLU A 1 77 ? -9.467 -1.099 10.422 1.00 0.00 77 GLU A O 8
ATOM 13413 N N . THR A 1 78 ? -9.492 -1.699 8.238 1.00 0.00 78 THR A N 8
ATOM 13414 C CA . THR A 1 78 ? -8.819 -2.981 8.264 1.00 0.00 78 THR A CA 8
ATOM 13415 C C . THR A 1 78 ? -7.305 -2.759 8.408 1.00 0.00 78 THR A C 8
ATOM 13416 O O . THR A 1 78 ? -6.582 -3.688 8.759 1.00 0.00 78 THR A O 8
ATOM 13427 N N . LEU A 1 79 ? -6.828 -1.524 8.180 1.00 0.00 79 LEU A N 8
ATOM 13428 C CA . LEU A 1 79 ? -5.434 -1.134 8.333 1.00 0.00 79 LEU A CA 8
ATOM 13429 C C . LEU A 1 79 ? -5.172 -0.874 9.809 1.00 0.00 79 LEU A C 8
ATOM 13430 O O . LEU A 1 79 ? -4.337 -1.531 10.416 1.00 0.00 79 LEU A O 8
ATOM 13446 N N . LYS A 1 80 ? -5.903 0.046 10.427 1.00 0.00 80 LYS A N 8
ATOM 13447 C CA . LYS A 1 80 ? -5.778 0.360 11.841 1.00 0.00 80 LYS A CA 8
ATOM 13448 C C . LYS A 1 80 ? -6.117 -0.805 12.745 1.00 0.00 80 LYS A C 8
ATOM 13449 O O . LYS A 1 80 ? -5.537 -0.879 13.826 1.00 0.00 80 LYS A O 8
ATOM 13468 N N . ALA A 1 81 ? -6.989 -1.712 12.302 1.00 0.00 81 ALA A N 8
ATOM 13469 C CA . ALA A 1 81 ? -7.234 -2.968 12.991 1.00 0.00 81 ALA A CA 8
ATOM 13470 C C . ALA A 1 81 ? -5.943 -3.779 13.179 1.00 0.00 81 ALA A C 8
ATOM 13471 O O . ALA A 1 81 ? -5.863 -4.560 14.126 1.00 0.00 81 ALA A O 8
ATOM 13478 N N . ALA A 1 82 ? -4.931 -3.621 12.317 1.00 0.00 82 ALA A N 8
ATOM 13479 C CA . ALA A 1 82 ? -3.625 -4.256 12.473 1.00 0.00 82 ALA A CA 8
ATOM 13480 C C . ALA A 1 82 ? -2.515 -3.197 12.601 1.00 0.00 82 ALA A C 8
ATOM 13481 O O . ALA A 1 82 ? -1.396 -3.397 12.132 1.00 0.00 82 ALA A O 8
ATOM 13488 N N . GLY A 1 83 ? -2.808 -2.091 13.289 1.00 0.00 83 GLY A N 8
ATOM 13489 C CA . GLY A 1 83 ? -1.943 -0.934 13.488 1.00 0.00 83 GLY A CA 8
ATOM 13490 C C . GLY A 1 83 ? -1.113 -0.471 12.288 1.00 0.00 83 GLY A C 8
ATOM 13491 O O . GLY A 1 83 ? -0.023 0.076 12.480 1.00 0.00 83 GLY A O 8
ATOM 13495 N N . VAL A 1 84 ? -1.597 -0.658 11.060 1.00 0.00 84 VAL A N 8
ATOM 13496 C CA . VAL A 1 84 ? -0.818 -0.477 9.843 1.00 0.00 84 VAL A CA 8
ATOM 13497 C C . VAL A 1 84 ? -0.744 1.011 9.516 1.00 0.00 84 VAL A C 8
ATOM 13498 O O . VAL A 1 84 ? -1.777 1.677 9.388 1.00 0.00 84 VAL A O 8
ATOM 13511 N N . LYS A 1 85 ? 0.481 1.527 9.363 1.00 0.00 85 LYS A N 8
ATOM 13512 C CA . LYS A 1 85 ? 0.717 2.929 9.046 1.00 0.00 85 LYS A CA 8
ATOM 13513 C C . LYS A 1 85 ? 0.480 3.136 7.563 1.00 0.00 85 LYS A C 8
ATOM 13514 O O . LYS A 1 85 ? 0.585 2.189 6.786 1.00 0.00 85 LYS A O 8
ATOM 13533 N N . VAL A 1 86 ? 0.163 4.361 7.154 1.00 0.00 86 VAL A N 8
ATOM 13534 C CA . VAL A 1 86 ? -0.260 4.627 5.789 1.00 0.00 86 VAL A CA 8
ATOM 13535 C C . VAL A 1 86 ? 0.272 5.996 5.433 1.00 0.00 86 VAL A C 8
ATOM 13536 O O . VAL A 1 86 ? 0.049 6.952 6.175 1.00 0.00 86 VAL A O 8
ATOM 13549 N N . TYR A 1 87 ? 0.942 6.083 4.294 1.00 0.00 87 TYR A N 8
ATOM 13550 C CA . TYR A 1 87 ? 1.363 7.329 3.696 1.00 0.00 87 TYR A CA 8
ATOM 13551 C C . TYR A 1 87 ? 0.506 7.659 2.485 1.00 0.00 87 TYR A C 8
ATOM 13552 O O . TYR A 1 87 ? -0.259 6.804 2.035 1.00 0.00 87 TYR A O 8
ATOM 13570 N N . ARG A 1 88 ? 0.677 8.882 1.970 1.00 0.00 88 ARG A N 8
ATOM 13571 C CA . ARG A 1 88 ? 0.276 9.338 0.642 1.00 0.00 88 ARG A CA 8
ATOM 13572 C C . ARG A 1 88 ? 1.507 9.511 -0.230 1.00 0.00 88 ARG A C 8
ATOM 13573 O O . ARG A 1 88 ? 2.603 9.662 0.304 1.00 0.00 88 ARG A O 8
ATOM 13594 N N . PHE A 1 89 ? 1.333 9.354 -1.538 1.00 0.00 89 PHE A N 8
ATOM 13595 C CA . PHE A 1 89 ? 2.326 9.526 -2.582 1.00 0.00 89 PHE A CA 8
ATOM 13596 C C . PHE A 1 89 ? 1.616 10.241 -3.744 1.00 0.00 89 PHE A C 8
ATOM 13597 O O . PHE A 1 89 ? 0.379 10.262 -3.793 1.00 0.00 89 PHE A O 8
ATOM 13614 N N . GLU A 1 90 ? 2.369 10.732 -4.723 1.00 0.00 90 GLU A N 8
ATOM 13615 C CA . GLU A 1 90 ? 1.859 11.205 -6.000 1.00 0.00 90 GLU A CA 8
ATOM 13616 C C . GLU A 1 90 ? 2.854 10.852 -7.110 1.00 0.00 90 GLU A C 8
ATOM 13617 O O . GLU A 1 90 ? 4.033 11.171 -6.992 1.00 0.00 90 GLU A O 8
ATOM 13629 N N . GLY A 1 91 ? 2.363 10.226 -8.183 1.00 0.00 91 GLY A N 8
ATOM 13630 C CA . GLY A 1 91 ? 2.995 10.044 -9.485 1.00 0.00 91 GLY A CA 8
ATOM 13631 C C . GLY A 1 91 ? 4.456 9.610 -9.458 1.00 0.00 91 GLY A C 8
ATOM 13632 O O . GLY A 1 91 ? 5.366 10.437 -9.475 1.00 0.00 91 GLY A O 8
ATOM 13636 N N . GLY A 1 92 ? 4.675 8.300 -9.463 1.00 0.00 92 GLY A N 8
ATOM 13637 C CA . GLY A 1 92 ? 5.966 7.663 -9.285 1.00 0.00 92 GLY A CA 8
ATOM 13638 C C . GLY A 1 92 ? 5.810 6.162 -9.455 1.00 0.00 92 GLY A C 8
ATOM 13639 O O . GLY A 1 92 ? 4.691 5.640 -9.454 1.00 0.00 92 GLY A O 8
ATOM 13643 N N . THR A 1 93 ? 6.912 5.457 -9.654 1.00 0.00 93 THR A N 8
ATOM 13644 C CA . THR A 1 93 ? 6.935 4.009 -9.641 1.00 0.00 93 THR A CA 8
ATOM 13645 C C . THR A 1 93 ? 7.206 3.505 -8.221 1.00 0.00 93 THR A C 8
ATOM 13646 O O . THR A 1 93 ? 7.423 4.312 -7.316 1.00 0.00 93 THR A O 8
ATOM 13657 N N . VAL A 1 94 ? 7.139 2.188 -7.989 1.00 0.00 94 VAL A N 8
ATOM 13658 C CA . VAL A 1 94 ? 7.373 1.574 -6.691 1.00 0.00 94 VAL A CA 8
ATOM 13659 C C . VAL A 1 94 ? 8.614 2.180 -6.030 1.00 0.00 94 VAL A C 8
ATOM 13660 O O . VAL A 1 94 ? 8.522 2.533 -4.861 1.00 0.00 94 VAL A O 8
ATOM 13673 N N . GLN A 1 95 ? 9.710 2.399 -6.762 1.00 0.00 95 GLN A N 8
ATOM 13674 C CA . GLN A 1 95 ? 10.905 3.016 -6.206 1.00 0.00 95 GLN A CA 8
ATOM 13675 C C . GLN A 1 95 ? 10.726 4.433 -5.678 1.00 0.00 95 GLN A C 8
ATOM 13676 O O . GLN A 1 95 ? 11.312 4.755 -4.656 1.00 0.00 95 GLN A O 8
ATOM 13690 N N . GLU A 1 96 ? 9.916 5.259 -6.323 1.00 0.00 96 GLU A N 8
ATOM 13691 C CA . GLU A 1 96 ? 9.634 6.625 -5.926 1.00 0.00 96 GLU A CA 8
ATOM 13692 C C . GLU A 1 96 ? 8.796 6.611 -4.673 1.00 0.00 96 GLU A C 8
ATOM 13693 O O . GLU A 1 96 ? 9.044 7.406 -3.782 1.00 0.00 96 GLU A O 8
ATOM 13705 N N . ALA A 1 97 ? 7.822 5.704 -4.580 1.00 0.00 97 ALA A N 8
ATOM 13706 C CA . ALA A 1 97 ? 7.096 5.480 -3.354 1.00 0.00 97 ALA A CA 8
ATOM 13707 C C . ALA A 1 97 ? 8.049 5.314 -2.158 1.00 0.00 97 ALA A C 8
ATOM 13708 O O . ALA A 1 97 ? 7.764 5.848 -1.090 1.00 0.00 97 ALA A O 8
ATOM 13715 N N . ILE A 1 98 ? 9.174 4.617 -2.334 1.00 0.00 98 ILE A N 8
ATOM 13716 C CA . ILE A 1 98 ? 10.168 4.387 -1.289 1.00 0.00 98 ILE A CA 8
ATOM 13717 C C . ILE A 1 98 ? 10.994 5.642 -1.167 1.00 0.00 98 ILE A C 8
ATOM 13718 O O . ILE A 1 98 ? 10.994 6.220 -0.104 1.00 0.00 98 ILE A O 8
ATOM 13734 N N . ASP A 1 99 ? 11.675 6.050 -2.235 1.00 0.00 99 ASP A N 8
ATOM 13735 C CA . ASP A 1 99 ? 12.656 7.126 -2.316 1.00 0.00 99 ASP A CA 8
ATOM 13736 C C . ASP A 1 99 ? 12.052 8.443 -1.874 1.00 0.00 99 ASP A C 8
ATOM 13737 O O . ASP A 1 99 ? 12.766 9.375 -1.507 1.00 0.00 99 ASP A O 8
ATOM 13746 N N . ALA A 1 100 ? 10.727 8.535 -1.919 1.00 0.00 100 ALA A N 8
ATOM 13747 C CA . ALA A 1 100 ? 10.010 9.671 -1.376 1.00 0.00 100 ALA A CA 8
ATOM 13748 C C . ALA A 1 100 ? 9.816 9.475 0.128 1.00 0.00 100 ALA A C 8
ATOM 13749 O O . ALA A 1 100 ? 10.168 10.350 0.915 1.00 0.00 100 ALA A O 8
ATOM 13756 N N . PHE A 1 101 ? 9.266 8.333 0.539 1.00 0.00 101 PHE A N 8
ATOM 13757 C CA . PHE A 1 101 ? 9.008 8.018 1.937 1.00 0.00 101 PHE A CA 8
ATOM 13758 C C . PHE A 1 101 ? 10.279 8.025 2.789 1.00 0.00 101 PHE A C 8
ATOM 13759 O O . PHE A 1 101 ? 10.297 8.589 3.889 1.00 0.00 101 PHE A O 8
ATOM 13776 N N . SER A 1 102 ? 11.308 7.325 2.334 1.00 0.00 102 SER A N 8
ATOM 13777 C CA . SER A 1 102 ? 12.500 7.004 3.091 1.00 0.00 102 SER A CA 8
ATOM 13778 C C . SER A 1 102 ? 13.240 8.290 3.435 1.00 0.00 102 SER A C 8
ATOM 13779 O O . SER A 1 102 ? 13.616 8.483 4.593 1.00 0.00 102 SER A O 8
ATOM 13787 N N . GLU A 1 103 ? 13.326 9.215 2.475 1.00 0.00 103 GLU A N 8
ATOM 13788 C CA . GLU A 1 103 ? 13.934 10.525 2.651 1.00 0.00 103 GLU A CA 8
ATOM 13789 C C . GLU A 1 103 ? 12.846 11.542 3.037 1.00 0.00 103 GLU A C 8
ATOM 13790 O O . GLU A 1 103 ? 12.938 12.729 2.742 1.00 0.00 103 GLU A O 8
ATOM 13802 N N . GLY A 1 104 ? 11.885 11.082 3.843 1.00 0.00 104 GLY A N 8
ATOM 13803 C CA . GLY A 1 104 ? 10.873 11.832 4.568 1.00 0.00 104 GLY A CA 8
ATOM 13804 C C . GLY A 1 104 ? 10.030 12.819 3.769 1.00 0.00 104 GLY A C 8
ATOM 13805 O O . GLY A 1 104 ? 9.429 13.710 4.368 1.00 0.00 104 GLY A O 8
ATOM 13809 N N . ARG A 1 105 ? 9.939 12.685 2.445 1.00 0.00 105 ARG A N 8
ATOM 13810 C CA . ARG A 1 105 ? 9.160 13.587 1.598 1.00 0.00 105 ARG A CA 8
ATOM 13811 C C . ARG A 1 105 ? 7.784 13.013 1.297 1.00 0.00 105 ARG A C 8
ATOM 13812 O O . ARG A 1 105 ? 7.247 13.284 0.221 1.00 0.00 105 ARG A O 8
ATOM 13833 N N . LEU A 1 106 ? 7.135 12.338 2.239 1.00 0.00 106 LEU A N 8
ATOM 13834 C CA . LEU A 1 106 ? 5.757 11.922 2.057 1.00 0.00 106 LEU A CA 8
ATOM 13835 C C . LEU A 1 106 ? 4.974 12.228 3.325 1.00 0.00 106 LEU A C 8
ATOM 13836 O O . LEU A 1 106 ? 5.534 12.543 4.379 1.00 0.00 106 LEU A O 8
ATOM 13852 N N . GLU A 1 107 ? 3.659 12.092 3.209 1.00 0.00 107 GLU A N 8
ATOM 13853 C CA . GLU A 1 107 ? 2.682 12.511 4.195 1.00 0.00 107 GLU A CA 8
ATOM 13854 C C . GLU A 1 107 ? 2.101 11.273 4.837 1.00 0.00 107 GLU A C 8
ATOM 13855 O O . GLU A 1 107 ? 1.792 10.318 4.124 1.00 0.00 107 GLU A O 8
ATOM 13867 N N . GLU A 1 108 ? 1.902 11.290 6.148 1.00 0.00 108 GLU A N 8
ATOM 13868 C CA . GLU A 1 108 ? 1.215 10.219 6.853 1.00 0.00 108 GLU A CA 8
ATOM 13869 C C . GLU A 1 108 ? -0.281 10.452 6.634 1.00 0.00 108 GLU A C 8
ATOM 13870 O O . GLU A 1 108 ? -0.861 11.425 7.126 1.00 0.00 108 GLU A O 8
ATOM 13882 N N . LEU A 1 109 ? -0.911 9.609 5.823 1.00 0.00 109 LEU A N 8
ATOM 13883 C CA . LEU A 1 109 ? -2.320 9.719 5.479 1.00 0.00 109 LEU A CA 8
ATOM 13884 C C . LEU A 1 109 ? -3.148 8.818 6.396 1.00 0.00 109 LEU A C 8
ATOM 13885 O O . LEU A 1 109 ? -3.952 7.994 5.940 1.00 0.00 109 LEU A O 8
ATOM 13901 N N . THR A 1 110 ? -2.947 8.918 7.708 1.00 0.00 110 THR A N 8
ATOM 13902 C CA . THR A 1 110 ? -3.563 7.998 8.660 1.00 0.00 110 THR A CA 8
ATOM 13903 C C . THR A 1 110 ? -4.963 8.494 9.048 1.00 0.00 110 THR A C 8
ATOM 13904 O O . THR A 1 110 ? -5.440 8.284 10.161 1.00 0.00 110 THR A O 8
ATOM 13915 N N . THR A 1 111 ? -5.683 9.058 8.084 1.00 0.00 111 THR A N 8
ATOM 13916 C CA . THR A 1 111 ? -6.841 9.925 8.205 1.00 0.00 111 THR A CA 8
ATOM 13917 C C . THR A 1 111 ? -6.899 10.641 6.859 1.00 0.00 111 THR A C 8
ATOM 13918 O O . THR A 1 111 ? -5.887 11.137 6.362 1.00 0.00 111 THR A O 8
ATOM 13929 N N . PHE A 1 112 ? -8.077 10.653 6.253 1.00 0.00 112 PHE A N 8
ATOM 13930 C CA . PHE A 1 112 ? -8.416 11.361 5.031 1.00 0.00 112 PHE A CA 8
ATOM 13931 C C . PHE A 1 112 ? -9.893 11.703 5.139 1.00 0.00 112 PHE A C 8
ATOM 13932 O O . PHE A 1 112 ? -10.631 11.039 5.878 1.00 0.00 112 PHE A O 8
ATOM 13949 N N . THR A 1 113 ? -10.347 12.656 4.338 1.00 0.00 113 THR A N 8
ATOM 13950 C CA . THR A 1 113 ? -11.778 12.860 4.181 1.00 0.00 113 THR A CA 8
ATOM 13951 C C . THR A 1 113 ? -12.290 11.879 3.123 1.00 0.00 113 THR A C 8
ATOM 13952 O O . THR A 1 113 ? -11.685 11.782 2.051 1.00 0.00 113 THR A O 8
ATOM 13963 N N . ARG A 1 114 ? -13.395 11.166 3.366 1.00 0.00 114 ARG A N 8
ATOM 13964 C CA . ARG A 1 114 ? -14.171 10.546 2.293 1.00 0.00 114 ARG A CA 8
ATOM 13965 C C . ARG A 1 114 ? -15.606 10.361 2.733 1.00 0.00 114 ARG A C 8
ATOM 13966 O O . ARG A 1 114 ? -15.917 9.409 3.456 1.00 0.00 114 ARG A O 8
ATOM 13987 N N . GLU A 1 115 ? -16.474 11.236 2.247 1.00 0.00 115 GLU A N 8
ATOM 13988 C CA . GLU A 1 115 ? -17.898 11.041 2.378 1.00 0.00 115 GLU A CA 8
ATOM 13989 C C . GLU A 1 115 ? -18.259 10.016 1.311 1.00 0.00 115 GLU A C 8
ATOM 13990 O O . GLU A 1 115 ? -18.227 10.279 0.102 1.00 0.00 115 GLU A O 8
ATOM 14002 N N . GLY A 1 116 ? -18.500 8.808 1.785 1.00 0.00 116 GLY A N 8
ATOM 14003 C CA . GLY A 1 116 ? -19.440 7.878 1.205 1.00 0.00 116 GLY A CA 8
ATOM 14004 C C . GLY A 1 116 ? -20.534 7.627 2.222 1.00 0.00 116 GLY A C 8
ATOM 14005 O O . GLY A 1 116 ? -21.249 6.615 2.067 1.00 0.00 116 GLY A O 8
ATOM 14009 N N . MET A 1 1 ? 13.432 -3.557 10.729 1.00 0.00 1 MET A N 9
ATOM 14010 C CA . MET A 1 1 ? 12.461 -2.854 11.584 1.00 0.00 1 MET A CA 9
ATOM 14011 C C . MET A 1 1 ? 11.034 -3.220 11.201 1.00 0.00 1 MET A C 9
ATOM 14012 O O . MET A 1 1 ? 10.287 -3.658 12.078 1.00 0.00 1 MET A O 9
ATOM 14026 N N . ALA A 1 2 ? 10.593 -2.953 9.967 1.00 0.00 2 ALA A N 9
ATOM 14027 C CA . ALA A 1 2 ? 9.206 -3.150 9.581 1.00 0.00 2 ALA A CA 9
ATOM 14028 C C . ALA A 1 2 ? 9.109 -3.709 8.179 1.00 0.00 2 ALA A C 9
ATOM 14029 O O . ALA A 1 2 ? 10.040 -3.613 7.382 1.00 0.00 2 ALA A O 9
ATOM 14036 N N . ARG A 1 3 ? 7.919 -4.197 7.849 1.00 0.00 3 ARG A N 9
ATOM 14037 C CA . ARG A 1 3 ? 7.487 -4.293 6.470 1.00 0.00 3 ARG A CA 9
ATOM 14038 C C . ARG A 1 3 ? 6.520 -3.177 6.192 1.00 0.00 3 ARG A C 9
ATOM 14039 O O . ARG A 1 3 ? 5.835 -2.676 7.080 1.00 0.00 3 ARG A O 9
ATOM 14060 N N . VAL A 1 4 ? 6.491 -2.802 4.933 1.00 0.00 4 VAL A N 9
ATOM 14061 C CA . VAL A 1 4 ? 5.679 -1.776 4.318 1.00 0.00 4 VAL A CA 9
ATOM 14062 C C . VAL A 1 4 ? 4.974 -2.508 3.171 1.00 0.00 4 VAL A C 9
ATOM 14063 O O . VAL A 1 4 ? 5.364 -3.624 2.820 1.00 0.00 4 VAL A O 9
ATOM 14076 N N . ALA A 1 5 ? 3.965 -1.911 2.550 1.00 0.00 5 ALA A N 9
ATOM 14077 C CA . ALA A 1 5 ? 3.465 -2.396 1.276 1.00 0.00 5 ALA A CA 9
ATOM 14078 C C . ALA A 1 5 ? 3.343 -1.181 0.372 1.00 0.00 5 ALA A C 9
ATOM 14079 O O . ALA A 1 5 ? 3.045 -0.080 0.847 1.00 0.00 5 ALA A O 9
ATOM 14086 N N . ILE A 1 6 ? 3.517 -1.377 -0.927 1.00 0.00 6 ILE A N 9
ATOM 14087 C CA . ILE A 1 6 ? 3.349 -0.347 -1.929 1.00 0.00 6 ILE A CA 9
ATOM 14088 C C . ILE A 1 6 ? 2.422 -0.952 -2.996 1.00 0.00 6 ILE A C 9
ATOM 14089 O O . ILE A 1 6 ? 2.728 -2.017 -3.535 1.00 0.00 6 ILE A O 9
ATOM 14105 N N . PRO A 1 7 ? 1.255 -0.338 -3.238 1.00 0.00 7 PRO A N 9
ATOM 14106 C CA . PRO A 1 7 ? 0.297 -0.703 -4.253 1.00 0.00 7 PRO A CA 9
ATOM 14107 C C . PRO A 1 7 ? 0.942 -0.413 -5.605 1.00 0.00 7 PRO A C 9
ATOM 14108 O O . PRO A 1 7 ? 1.339 0.719 -5.866 1.00 0.00 7 PRO A O 9
ATOM 14119 N N . SER A 1 8 ? 1.030 -1.409 -6.467 1.00 0.00 8 SER A N 9
ATOM 14120 C CA . SER A 1 8 ? 1.727 -1.372 -7.740 1.00 0.00 8 SER A CA 9
ATOM 14121 C C . SER A 1 8 ? 0.758 -1.836 -8.835 1.00 0.00 8 SER A C 9
ATOM 14122 O O . SER A 1 8 ? -0.304 -2.396 -8.535 1.00 0.00 8 SER A O 9
ATOM 14130 N N . VAL A 1 9 ? 1.143 -1.660 -10.101 1.00 0.00 9 VAL A N 9
ATOM 14131 C CA . VAL A 1 9 ? 0.473 -2.276 -11.243 1.00 0.00 9 VAL A CA 9
ATOM 14132 C C . VAL A 1 9 ? 1.490 -3.032 -12.114 1.00 0.00 9 VAL A C 9
ATOM 14133 O O . VAL A 1 9 ? 1.334 -3.106 -13.328 1.00 0.00 9 VAL A O 9
ATOM 14146 N N . GLY A 1 10 ? 2.485 -3.696 -11.523 1.00 0.00 10 GLY A N 9
ATOM 14147 C CA . GLY A 1 10 ? 3.405 -4.557 -12.256 1.00 0.00 10 GLY A CA 9
ATOM 14148 C C . GLY A 1 10 ? 4.285 -5.353 -11.302 1.00 0.00 10 GLY A C 9
ATOM 14149 O O . GLY A 1 10 ? 4.174 -5.231 -10.083 1.00 0.00 10 GLY A O 9
ATOM 14153 N N . LYS A 1 11 ? 5.208 -6.153 -11.836 1.00 0.00 11 LYS A N 9
ATOM 14154 C CA . LYS A 1 11 ? 6.031 -7.094 -11.070 1.00 0.00 11 LYS A CA 9
ATOM 14155 C C . LYS A 1 11 ? 7.497 -6.672 -11.130 1.00 0.00 11 LYS A C 9
ATOM 14156 O O . LYS A 1 11 ? 8.386 -7.511 -11.299 1.00 0.00 11 LYS A O 9
ATOM 14175 N N . ASP A 1 12 ? 7.751 -5.369 -11.048 1.00 0.00 12 ASP A N 9
ATOM 14176 C CA . ASP A 1 12 ? 9.082 -4.780 -11.012 1.00 0.00 12 ASP A CA 9
ATOM 14177 C C . ASP A 1 12 ? 9.044 -3.589 -10.074 1.00 0.00 12 ASP A C 9
ATOM 14178 O O . ASP A 1 12 ? 8.044 -2.870 -10.024 1.00 0.00 12 ASP A O 9
ATOM 14187 N N . LEU A 1 13 ? 10.157 -3.316 -9.406 1.00 0.00 13 LEU A N 9
ATOM 14188 C CA . LEU A 1 13 ? 10.393 -2.147 -8.549 1.00 0.00 13 LEU A CA 9
ATOM 14189 C C . LEU A 1 13 ? 10.281 -0.825 -9.314 1.00 0.00 13 LEU A C 9
ATOM 14190 O O . LEU A 1 13 ? 10.198 0.246 -8.721 1.00 0.00 13 LEU A O 9
ATOM 14206 N N . SER A 1 14 ? 10.209 -0.887 -10.637 1.00 0.00 14 SER A N 9
ATOM 14207 C CA . SER A 1 14 ? 9.933 0.273 -11.452 1.00 0.00 14 SER A CA 9
ATOM 14208 C C . SER A 1 14 ? 8.571 0.162 -12.137 1.00 0.00 14 SER A C 9
ATOM 14209 O O . SER A 1 14 ? 8.382 0.681 -13.241 1.00 0.00 14 SER A O 9
ATOM 14217 N N . SER A 1 15 ? 7.571 -0.410 -11.466 1.00 0.00 15 SER A N 9
ATOM 14218 C CA . SER A 1 15 ? 6.204 -0.361 -11.998 1.00 0.00 15 SER A CA 9
ATOM 14219 C C . SER A 1 15 ? 5.506 0.894 -11.463 1.00 0.00 15 SER A C 9
ATOM 14220 O O . SER A 1 15 ? 6.002 1.472 -10.502 1.00 0.00 15 SER A O 9
ATOM 14228 N N . MET A 1 16 ? 4.343 1.303 -11.977 1.00 0.00 16 MET A N 9
ATOM 14229 C CA . MET A 1 16 ? 3.695 2.517 -11.473 1.00 0.00 16 MET A CA 9
ATOM 14230 C C . MET A 1 16 ? 3.007 2.190 -10.145 1.00 0.00 16 MET A C 9
ATOM 14231 O O . MET A 1 16 ? 2.432 1.110 -9.987 1.00 0.00 16 MET A O 9
ATOM 14245 N N . VAL A 1 17 ? 3.091 3.107 -9.178 1.00 0.00 17 VAL A N 9
ATOM 14246 C CA . VAL A 1 17 ? 2.356 2.986 -7.920 1.00 0.00 17 VAL A CA 9
ATOM 14247 C C . VAL A 1 17 ? 0.884 3.264 -8.237 1.00 0.00 17 VAL A C 9
ATOM 14248 O O . VAL A 1 17 ? 0.544 4.146 -9.032 1.00 0.00 17 VAL A O 9
ATOM 14261 N N . SER A 1 18 ? 0.002 2.442 -7.681 1.00 0.00 18 SER A N 9
ATOM 14262 C CA . SER A 1 18 ? -1.418 2.463 -7.988 1.00 0.00 18 SER A CA 9
ATOM 14263 C C . SER A 1 18 ? -2.102 3.466 -7.063 1.00 0.00 18 SER A C 9
ATOM 14264 O O . SER A 1 18 ? -1.869 3.464 -5.857 1.00 0.00 18 SER A O 9
ATOM 14272 N N . ASP A 1 19 ? -2.997 4.292 -7.625 1.00 0.00 19 ASP A N 9
ATOM 14273 C CA . ASP A 1 19 ? -3.610 5.422 -6.928 1.00 0.00 19 ASP A CA 9
ATOM 14274 C C . ASP A 1 19 ? -4.760 4.946 -6.010 1.00 0.00 19 ASP A C 9
ATOM 14275 O O . ASP A 1 19 ? -5.806 5.573 -5.899 1.00 0.00 19 ASP A O 9
ATOM 14284 N N . ARG A 1 20 ? -4.601 3.787 -5.348 1.00 0.00 20 ARG A N 9
ATOM 14285 C CA . ARG A 1 20 ? -5.720 3.095 -4.708 1.00 0.00 20 ARG A CA 9
ATOM 14286 C C . ARG A 1 20 ? -5.219 1.871 -3.956 1.00 0.00 20 ARG A C 9
ATOM 14287 O O . ARG A 1 20 ? -5.083 0.816 -4.572 1.00 0.00 20 ARG A O 9
ATOM 14308 N N . PHE A 1 21 ? -5.027 1.936 -2.635 1.00 0.00 21 PHE A N 9
ATOM 14309 C CA . PHE A 1 21 ? -4.552 0.783 -1.889 1.00 0.00 21 PHE A CA 9
ATOM 14310 C C . PHE A 1 21 ? -5.402 -0.468 -2.119 1.00 0.00 21 PHE A C 9
ATOM 14311 O O . PHE A 1 21 ? -4.865 -1.516 -2.449 1.00 0.00 21 PHE A O 9
ATOM 14328 N N . ALA A 1 22 ? -6.726 -0.393 -1.963 1.00 0.00 22 ALA A N 9
ATOM 14329 C CA . ALA A 1 22 ? -7.551 -1.592 -1.986 1.00 0.00 22 ALA A CA 9
ATOM 14330 C C . ALA A 1 22 ? -7.735 -2.147 -3.402 1.00 0.00 22 ALA A C 9
ATOM 14331 O O . ALA A 1 22 ? -8.401 -3.170 -3.565 1.00 0.00 22 ALA A O 9
ATOM 14338 N N . ARG A 1 23 ? -7.213 -1.468 -4.430 1.00 0.00 23 ARG A N 9
ATOM 14339 C CA . ARG A 1 23 ? -7.468 -1.796 -5.819 1.00 0.00 23 ARG A CA 9
ATOM 14340 C C . ARG A 1 23 ? -6.150 -1.914 -6.574 1.00 0.00 23 ARG A C 9
ATOM 14341 O O . ARG A 1 23 ? -6.086 -1.479 -7.719 1.00 0.00 23 ARG A O 9
ATOM 14362 N N . ALA A 1 24 ? -5.115 -2.482 -5.963 1.00 0.00 24 ALA A N 9
ATOM 14363 C CA . ALA A 1 24 ? -3.773 -2.346 -6.492 1.00 0.00 24 ALA A CA 9
ATOM 14364 C C . ALA A 1 24 ? -3.294 -3.738 -6.872 1.00 0.00 24 ALA A C 9
ATOM 14365 O O . ALA A 1 24 ? -3.087 -4.563 -5.989 1.00 0.00 24 ALA A O 9
ATOM 14372 N N . GLU A 1 25 ? -3.190 -4.002 -8.168 1.00 0.00 25 GLU A N 9
ATOM 14373 C CA . GLU A 1 25 ? -2.985 -5.323 -8.770 1.00 0.00 25 GLU A CA 9
ATOM 14374 C C . GLU A 1 25 ? -1.797 -6.119 -8.214 1.00 0.00 25 GLU A C 9
ATOM 14375 O O . GLU A 1 25 ? -1.794 -7.348 -8.295 1.00 0.00 25 GLU A O 9
ATOM 14387 N N . TYR A 1 26 ? -0.794 -5.450 -7.654 1.00 0.00 26 TYR A N 9
ATOM 14388 C CA . TYR A 1 26 ? 0.373 -6.046 -7.063 1.00 0.00 26 TYR A CA 9
ATOM 14389 C C . TYR A 1 26 ? 0.666 -5.258 -5.793 1.00 0.00 26 TYR A C 9
ATOM 14390 O O . TYR A 1 26 ? 0.379 -4.059 -5.732 1.00 0.00 26 TYR A O 9
ATOM 14408 N N . PHE A 1 27 ? 1.271 -5.899 -4.796 1.00 0.00 27 PHE A N 9
ATOM 14409 C CA . PHE A 1 27 ? 1.673 -5.265 -3.548 1.00 0.00 27 PHE A CA 9
ATOM 14410 C C . PHE A 1 27 ? 3.122 -5.623 -3.297 1.00 0.00 27 PHE A C 9
ATOM 14411 O O . PHE A 1 27 ? 3.455 -6.787 -3.087 1.00 0.00 27 PHE A O 9
ATOM 14428 N N . ILE A 1 28 ? 3.980 -4.620 -3.367 1.00 0.00 28 ILE A N 9
ATOM 14429 C CA . ILE A 1 28 ? 5.413 -4.760 -3.202 1.00 0.00 28 ILE A CA 9
ATOM 14430 C C . ILE A 1 28 ? 5.686 -4.533 -1.733 1.00 0.00 28 ILE A C 9
ATOM 14431 O O . ILE A 1 28 ? 5.336 -3.482 -1.204 1.00 0.00 28 ILE A O 9
ATOM 14447 N N . ILE A 1 29 ? 6.218 -5.543 -1.058 1.00 0.00 29 ILE A N 9
ATOM 14448 C CA . ILE A 1 29 ? 6.390 -5.549 0.387 1.00 0.00 29 ILE A CA 9
ATOM 14449 C C . ILE A 1 29 ? 7.881 -5.499 0.636 1.00 0.00 29 ILE A C 9
ATOM 14450 O O . ILE A 1 29 ? 8.551 -6.511 0.456 1.00 0.00 29 ILE A O 9
ATOM 14466 N N . TYR A 1 30 ? 8.397 -4.316 0.956 1.00 0.00 30 TYR A N 9
ATOM 14467 C CA . TYR A 1 30 ? 9.797 -4.109 1.292 1.00 0.00 30 TYR A CA 9
ATOM 14468 C C . TYR A 1 30 ? 9.967 -4.471 2.767 1.00 0.00 30 TYR A C 9
ATOM 14469 O O . TYR A 1 30 ? 9.085 -4.185 3.582 1.00 0.00 30 TYR A O 9
ATOM 14487 N N . ASP A 1 31 ? 11.089 -5.100 3.094 1.00 0.00 31 ASP A N 9
ATOM 14488 C CA . ASP A 1 31 ? 11.444 -5.643 4.392 1.00 0.00 31 ASP A CA 9
ATOM 14489 C C . ASP A 1 31 ? 12.679 -4.939 4.920 1.00 0.00 31 ASP A C 9
ATOM 14490 O O . ASP A 1 31 ? 13.776 -5.124 4.372 1.00 0.00 31 ASP A O 9
ATOM 14499 N N . THR A 1 32 ? 12.544 -4.132 5.971 1.00 0.00 32 THR A N 9
ATOM 14500 C CA . THR A 1 32 ? 13.645 -3.289 6.413 1.00 0.00 32 THR A CA 9
ATOM 14501 C C . THR A 1 32 ? 14.585 -4.069 7.353 1.00 0.00 32 THR A C 9
ATOM 14502 O O . THR A 1 32 ? 15.021 -3.577 8.392 1.00 0.00 32 THR A O 9
ATOM 14513 N N . GLU A 1 33 ? 14.880 -5.318 6.985 1.00 0.00 33 GLU A N 9
ATOM 14514 C CA . GLU A 1 33 ? 15.798 -6.221 7.672 1.00 0.00 33 GLU A CA 9
ATOM 14515 C C . GLU A 1 33 ? 16.850 -6.790 6.751 1.00 0.00 33 GLU A C 9
ATOM 14516 O O . GLU A 1 33 ? 17.954 -7.068 7.223 1.00 0.00 33 GLU A O 9
ATOM 14528 N N . SER A 1 34 ? 16.549 -6.951 5.461 1.00 0.00 34 SER A N 9
ATOM 14529 C CA . SER A 1 34 ? 17.647 -7.006 4.513 1.00 0.00 34 SER A CA 9
ATOM 14530 C C . SER A 1 34 ? 17.240 -6.407 3.164 1.00 0.00 34 SER A C 9
ATOM 14531 O O . SER A 1 34 ? 17.777 -6.782 2.119 1.00 0.00 34 SER A O 9
ATOM 14539 N N . GLY A 1 35 ? 16.405 -5.365 3.168 1.00 0.00 35 GLY A N 9
ATOM 14540 C CA . GLY A 1 35 ? 15.894 -4.774 1.942 1.00 0.00 35 GLY A CA 9
ATOM 14541 C C . GLY A 1 35 ? 15.267 -5.814 1.014 1.00 0.00 35 GLY A C 9
ATOM 14542 O O . GLY A 1 35 ? 15.230 -5.602 -0.200 1.00 0.00 35 GLY A O 9
ATOM 14546 N N . ASN A 1 36 ? 14.814 -6.943 1.578 1.00 0.00 36 ASN A N 9
ATOM 14547 C CA . ASN A 1 36 ? 14.125 -7.974 0.824 1.00 0.00 36 ASN A CA 9
ATOM 14548 C C . ASN A 1 36 ? 12.828 -7.372 0.326 1.00 0.00 36 ASN A C 9
ATOM 14549 O O . ASN A 1 36 ? 12.293 -6.440 0.933 1.00 0.00 36 ASN A O 9
ATOM 14560 N N . VAL A 1 37 ? 12.296 -7.938 -0.747 1.00 0.00 37 VAL A N 9
ATOM 14561 C CA . VAL A 1 37 ? 11.024 -7.532 -1.286 1.00 0.00 37 VAL A CA 9
ATOM 14562 C C . VAL A 1 37 ? 10.216 -8.776 -1.630 1.00 0.00 37 VAL A C 9
ATOM 14563 O O . VAL A 1 37 ? 10.736 -9.884 -1.780 1.00 0.00 37 VAL A O 9
ATOM 14576 N N . GLU A 1 38 ? 8.917 -8.597 -1.791 1.00 0.00 38 GLU A N 9
ATOM 14577 C CA . GLU A 1 38 ? 7.977 -9.626 -2.168 1.00 0.00 38 GLU A CA 9
ATOM 14578 C C . GLU A 1 38 ? 7.000 -8.946 -3.104 1.00 0.00 38 GLU A C 9
ATOM 14579 O O . GLU A 1 38 ? 6.483 -7.886 -2.754 1.00 0.00 38 GLU A O 9
ATOM 14591 N N . VAL A 1 39 ? 6.780 -9.524 -4.284 1.00 0.00 39 VAL A N 9
ATOM 14592 C CA . VAL A 1 39 ? 5.672 -9.136 -5.141 1.00 0.00 39 VAL A CA 9
ATOM 14593 C C . VAL A 1 39 ? 4.521 -10.053 -4.748 1.00 0.00 39 VAL A C 9
ATOM 14594 O O . VAL A 1 39 ? 4.500 -11.228 -5.127 1.00 0.00 39 VAL A O 9
ATOM 14607 N N . VAL A 1 40 ? 3.555 -9.510 -4.020 1.00 0.00 40 VAL A N 9
ATOM 14608 C CA . VAL A 1 40 ? 2.241 -10.115 -3.947 1.00 0.00 40 VAL A CA 9
ATOM 14609 C C . VAL A 1 40 ? 1.544 -9.717 -5.247 1.00 0.00 40 VAL A C 9
ATOM 14610 O O . VAL A 1 40 ? 1.706 -8.600 -5.741 1.00 0.00 40 VAL A O 9
ATOM 14623 N N . GLU A 1 41 ? 0.757 -10.642 -5.779 1.00 0.00 41 GLU A N 9
ATOM 14624 C CA . GLU A 1 41 ? -0.080 -10.513 -6.958 1.00 0.00 41 GLU A CA 9
ATOM 14625 C C . GLU A 1 41 ? -1.492 -10.622 -6.410 1.00 0.00 41 GLU A C 9
ATOM 14626 O O . GLU A 1 41 ? -1.789 -11.595 -5.708 1.00 0.00 41 GLU A O 9
ATOM 14638 N N . ASN A 1 42 ? -2.337 -9.612 -6.615 1.00 0.00 42 ASN A N 9
ATOM 14639 C CA . ASN A 1 42 ? -3.638 -9.592 -5.969 1.00 0.00 42 ASN A CA 9
ATOM 14640 C C . ASN A 1 42 ? -4.699 -9.109 -6.941 1.00 0.00 42 ASN A C 9
ATOM 14641 O O . ASN A 1 42 ? -4.684 -7.989 -7.445 1.00 0.00 42 ASN A O 9
ATOM 14652 N N . THR A 1 43 ? -5.632 -9.995 -7.226 1.00 0.00 43 THR A N 9
ATOM 14653 C CA . THR A 1 43 ? -6.564 -9.919 -8.324 1.00 0.00 43 THR A CA 9
ATOM 14654 C C . THR A 1 43 ? -7.865 -9.233 -7.884 1.00 0.00 43 THR A C 9
ATOM 14655 O O . THR A 1 43 ? -8.963 -9.760 -8.099 1.00 0.00 43 THR A O 9
ATOM 14666 N N . ILE A 1 44 ? -7.789 -8.044 -7.275 1.00 0.00 44 ILE A N 9
ATOM 14667 C CA . ILE A 1 44 ? -8.946 -7.295 -6.779 1.00 0.00 44 ILE A CA 9
ATOM 14668 C C . ILE A 1 44 ? -9.667 -6.571 -7.935 1.00 0.00 44 ILE A C 9
ATOM 14669 O O . ILE A 1 44 ? -10.193 -5.473 -7.765 1.00 0.00 44 ILE A O 9
ATOM 14685 N N . ALA A 1 45 ? -9.778 -7.204 -9.100 1.00 0.00 45 ALA A N 9
ATOM 14686 C CA . ALA A 1 45 ? -10.471 -6.686 -10.270 1.00 0.00 45 ALA A CA 9
ATOM 14687 C C . ALA A 1 45 ? -11.931 -7.158 -10.286 1.00 0.00 45 ALA A C 9
ATOM 14688 O O . ALA A 1 45 ? -12.432 -7.542 -11.343 1.00 0.00 45 ALA A O 9
ATOM 14695 N N . ASP A 1 46 ? -12.619 -7.211 -9.140 1.00 0.00 46 ASP A N 9
ATOM 14696 C CA . ASP A 1 46 ? -13.988 -7.732 -9.103 1.00 0.00 46 ASP A CA 9
ATOM 14697 C C . ASP A 1 46 ? -14.880 -7.072 -8.060 1.00 0.00 46 ASP A C 9
ATOM 14698 O O . ASP A 1 46 ? -14.383 -6.368 -7.179 1.00 0.00 46 ASP A O 9
ATOM 14707 N N . ALA A 1 47 ? -16.185 -7.334 -8.150 1.00 0.00 47 ALA A N 9
ATOM 14708 C CA . ALA A 1 47 ? -17.203 -6.938 -7.193 1.00 0.00 47 ALA A CA 9
ATOM 14709 C C . ALA A 1 47 ? -17.181 -7.884 -5.990 1.00 0.00 47 ALA A C 9
ATOM 14710 O O . ALA A 1 47 ? -16.503 -8.917 -6.014 1.00 0.00 47 ALA A O 9
ATOM 14717 N N . HIS A 1 48 ? -17.981 -7.567 -4.964 1.00 0.00 48 HIS A N 9
ATOM 14718 C CA . HIS A 1 48 ? -18.188 -8.381 -3.767 1.00 0.00 48 HIS A CA 9
ATOM 14719 C C . HIS A 1 48 ? -16.872 -8.718 -3.045 1.00 0.00 48 HIS A C 9
ATOM 14720 O O . HIS A 1 48 ? -15.810 -8.168 -3.367 1.00 0.00 48 HIS A O 9
ATOM 14734 N N . GLY A 1 49 ? -16.921 -9.552 -2.009 1.00 0.00 49 GLY A N 9
ATOM 14735 C CA . GLY A 1 49 ? -15.755 -9.944 -1.234 1.00 0.00 49 GLY A CA 9
ATOM 14736 C C . GLY A 1 49 ? -16.122 -10.173 0.225 1.00 0.00 49 GLY A C 9
ATOM 14737 O O . GLY A 1 49 ? -17.063 -9.571 0.738 1.00 0.00 49 GLY A O 9
ATOM 14741 N N . THR A 1 50 ? -15.350 -11.019 0.898 1.00 0.00 50 THR A N 9
ATOM 14742 C CA . THR A 1 50 ? -15.665 -11.539 2.228 1.00 0.00 50 THR A CA 9
ATOM 14743 C C . THR A 1 50 ? -15.128 -10.639 3.356 1.00 0.00 50 THR A C 9
ATOM 14744 O O . THR A 1 50 ? -15.486 -10.824 4.523 1.00 0.00 50 THR A O 9
ATOM 14755 N N . GLY A 1 51 ? -14.252 -9.684 3.051 1.00 0.00 51 GLY A N 9
ATOM 14756 C CA . GLY A 1 51 ? -13.442 -8.969 4.028 1.00 0.00 51 GLY A CA 9
ATOM 14757 C C . GLY A 1 51 ? -12.311 -8.256 3.292 1.00 0.00 51 GLY A C 9
ATOM 14758 O O . GLY A 1 51 ? -12.490 -7.939 2.108 1.00 0.00 51 GLY A O 9
ATOM 14762 N N . PRO A 1 52 ? -11.157 -8.000 3.934 1.00 0.00 52 PRO A N 9
ATOM 14763 C CA . PRO A 1 52 ? -10.100 -7.204 3.340 1.00 0.00 52 PRO A CA 9
ATOM 14764 C C . PRO A 1 52 ? -9.525 -7.888 2.105 1.00 0.00 52 PRO A C 9
ATOM 14765 O O . PRO A 1 52 ? -9.336 -7.221 1.089 1.00 0.00 52 PRO A O 9
ATOM 14776 N N . LYS A 1 53 ? -9.276 -9.204 2.156 1.00 0.00 53 LYS A N 9
ATOM 14777 C CA . LYS A 1 53 ? -8.479 -9.955 1.181 1.00 0.00 53 LYS A CA 9
ATOM 14778 C C . LYS A 1 53 ? -7.033 -9.462 1.247 1.00 0.00 53 LYS A C 9
ATOM 14779 O O . LYS A 1 53 ? -6.225 -10.055 1.956 1.00 0.00 53 LYS A O 9
ATOM 14798 N N . VAL A 1 54 ? -6.768 -8.309 0.623 1.00 0.00 54 VAL A N 9
ATOM 14799 C CA . VAL A 1 54 ? -5.490 -7.614 0.566 1.00 0.00 54 VAL A CA 9
ATOM 14800 C C . VAL A 1 54 ? -4.909 -7.525 1.977 1.00 0.00 54 VAL A C 9
ATOM 14801 O O . VAL A 1 54 ? -3.907 -8.168 2.275 1.00 0.00 54 VAL A O 9
ATOM 14814 N N . VAL A 1 55 ? -5.559 -6.752 2.849 1.00 0.00 55 VAL A N 9
ATOM 14815 C CA . VAL A 1 55 ? -5.077 -6.432 4.188 1.00 0.00 55 VAL A CA 9
ATOM 14816 C C . VAL A 1 55 ? -4.809 -7.713 4.953 1.00 0.00 55 VAL A C 9
ATOM 14817 O O . VAL A 1 55 ? -3.674 -7.849 5.373 1.00 0.00 55 VAL A O 9
ATOM 14830 N N . GLN A 1 56 ? -5.739 -8.680 5.002 1.00 0.00 56 GLN A N 9
ATOM 14831 C CA . GLN A 1 56 ? -5.512 -9.938 5.708 1.00 0.00 56 GLN A CA 9
ATOM 14832 C C . GLN A 1 56 ? -4.141 -10.540 5.343 1.00 0.00 56 GLN A C 9
ATOM 14833 O O . GLN A 1 56 ? -3.341 -10.881 6.217 1.00 0.00 56 GLN A O 9
ATOM 14847 N N . SER A 1 57 ? -3.838 -10.656 4.046 1.00 0.00 57 SER A N 9
ATOM 14848 C CA . SER A 1 57 ? -2.584 -11.236 3.585 1.00 0.00 57 SER A CA 9
ATOM 14849 C C . SER A 1 57 ? -1.373 -10.341 3.841 1.00 0.00 57 SER A C 9
ATOM 14850 O O . SER A 1 57 ? -0.327 -10.858 4.234 1.00 0.00 57 SER A O 9
ATOM 14858 N N . LEU A 1 58 ? -1.482 -9.033 3.609 1.00 0.00 58 LEU A N 9
ATOM 14859 C CA . LEU A 1 58 ? -0.361 -8.116 3.790 1.00 0.00 58 LEU A CA 9
ATOM 14860 C C . LEU A 1 58 ? 0.010 -8.035 5.268 1.00 0.00 58 LEU A C 9
ATOM 14861 O O . LEU A 1 58 ? 1.174 -8.130 5.634 1.00 0.00 58 LEU A O 9
ATOM 14877 N N . VAL A 1 59 ? -0.985 -7.925 6.137 1.00 0.00 59 VAL A N 9
ATOM 14878 C CA . VAL A 1 59 ? -0.857 -8.027 7.580 1.00 0.00 59 VAL A CA 9
ATOM 14879 C C . VAL A 1 59 ? -0.283 -9.396 7.963 1.00 0.00 59 VAL A C 9
ATOM 14880 O O . VAL A 1 59 ? 0.471 -9.491 8.928 1.00 0.00 59 VAL A O 9
ATOM 14893 N N . SER A 1 60 ? -0.568 -10.462 7.210 1.00 0.00 60 SER A N 9
ATOM 14894 C CA . SER A 1 60 ? 0.097 -11.749 7.397 1.00 0.00 60 SER A CA 9
ATOM 14895 C C . SER A 1 60 ? 1.536 -11.795 6.842 1.00 0.00 60 SER A C 9
ATOM 14896 O O . SER A 1 60 ? 2.172 -12.846 6.894 1.00 0.00 60 SER A O 9
ATOM 14904 N N . LYS A 1 61 ? 2.055 -10.691 6.295 1.00 0.00 61 LYS A N 9
ATOM 14905 C CA . LYS A 1 61 ? 3.457 -10.473 5.942 1.00 0.00 61 LYS A CA 9
ATOM 14906 C C . LYS A 1 61 ? 3.976 -9.273 6.748 1.00 0.00 61 LYS A C 9
ATOM 14907 O O . LYS A 1 61 ? 4.773 -8.490 6.240 1.00 0.00 61 LYS A O 9
ATOM 14926 N N . GLY A 1 62 ? 3.565 -9.140 8.013 1.00 0.00 62 GLY A N 9
ATOM 14927 C CA . GLY A 1 62 ? 4.109 -8.175 8.966 1.00 0.00 62 GLY A CA 9
ATOM 14928 C C . GLY A 1 62 ? 4.112 -6.713 8.508 1.00 0.00 62 GLY A C 9
ATOM 14929 O O . GLY A 1 62 ? 4.899 -5.915 9.025 1.00 0.00 62 GLY A O 9
ATOM 14933 N N . VAL A 1 63 ? 3.290 -6.360 7.515 1.00 0.00 63 VAL A N 9
ATOM 14934 C CA . VAL A 1 63 ? 3.241 -5.045 6.897 1.00 0.00 63 VAL A CA 9
ATOM 14935 C C . VAL A 1 63 ? 2.696 -4.055 7.938 1.00 0.00 63 VAL A C 9
ATOM 14936 O O . VAL A 1 63 ? 1.479 -3.933 8.105 1.00 0.00 63 VAL A O 9
ATOM 14949 N N . GLU A 1 64 ? 3.581 -3.346 8.640 1.00 0.00 64 GLU A N 9
ATOM 14950 C CA . GLU A 1 64 ? 3.226 -2.395 9.697 1.00 0.00 64 GLU A CA 9
ATOM 14951 C C . GLU A 1 64 ? 3.301 -0.953 9.173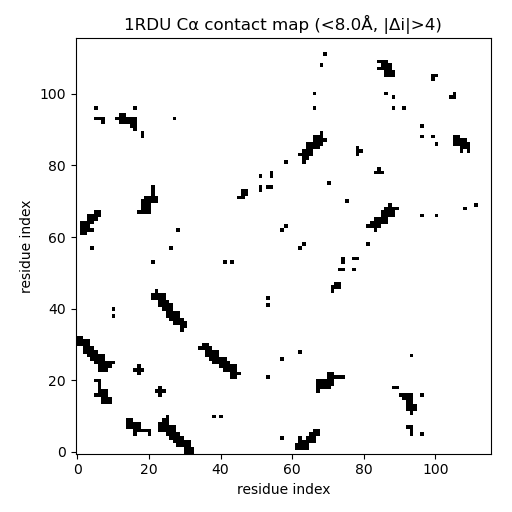 1.00 0.00 64 GLU A C 9
ATOM 14952 O O . GLU A 1 64 ? 3.546 -0.002 9.919 1.00 0.00 64 GLU A O 9
ATOM 14964 N N . TYR A 1 65 ? 2.921 -0.749 7.914 1.00 0.00 65 TYR A N 9
ATOM 14965 C CA . TYR A 1 65 ? 3.177 0.450 7.138 1.00 0.00 65 TYR A CA 9
ATOM 14966 C C . TYR A 1 65 ? 2.565 0.230 5.764 1.00 0.00 65 TYR A C 9
ATOM 14967 O O . TYR A 1 65 ? 2.284 -0.898 5.366 1.00 0.00 65 TYR A O 9
ATOM 14985 N N . LEU A 1 66 ? 2.412 1.292 4.991 1.00 0.00 66 LEU A N 9
ATOM 14986 C CA . LEU A 1 66 ? 1.910 1.272 3.626 1.00 0.00 66 LEU A CA 9
ATOM 14987 C C . LEU A 1 66 ? 2.221 2.625 3.006 1.00 0.00 66 LEU A C 9
ATOM 14988 O O . LEU A 1 66 ? 2.280 3.622 3.719 1.00 0.00 66 LEU A O 9
ATOM 15004 N N . ILE A 1 67 ? 2.378 2.678 1.690 1.00 0.00 67 ILE A N 9
ATOM 15005 C CA . ILE A 1 67 ? 2.517 3.904 0.912 1.00 0.00 67 ILE A CA 9
ATOM 15006 C C . ILE A 1 67 ? 1.406 3.883 -0.128 1.00 0.00 67 ILE A C 9
ATOM 15007 O O . ILE A 1 67 ? 1.502 3.125 -1.081 1.00 0.00 67 ILE A O 9
ATOM 15023 N N . ALA A 1 68 ? 0.324 4.637 0.048 1.00 0.00 68 ALA A N 9
ATOM 15024 C CA . ALA A 1 68 ? -0.810 4.638 -0.863 1.00 0.00 68 ALA A CA 9
ATOM 15025 C C . ALA A 1 68 ? -1.483 5.996 -0.865 1.00 0.00 68 ALA A C 9
ATOM 15026 O O . ALA A 1 68 ? -1.868 6.508 0.181 1.00 0.00 68 ALA A O 9
ATOM 15033 N N . SER A 1 69 ? -1.711 6.542 -2.053 1.00 0.00 69 SER A N 9
ATOM 15034 C CA . SER A 1 69 ? -2.290 7.873 -2.178 1.00 0.00 69 SER A CA 9
ATOM 15035 C C . SER A 1 69 ? -3.703 7.981 -1.599 1.00 0.00 69 SER A C 9
ATOM 15036 O O . SER A 1 69 ? -4.117 9.069 -1.205 1.00 0.00 69 SER A O 9
ATOM 15044 N N . ASN A 1 70 ? -4.454 6.875 -1.594 1.00 0.00 70 ASN A N 9
ATOM 15045 C CA . ASN A 1 70 ? -5.856 6.811 -1.216 1.00 0.00 70 ASN A CA 9
ATOM 15046 C C . ASN A 1 70 ? -6.224 5.330 -1.096 1.00 0.00 70 ASN A C 9
ATOM 15047 O O . ASN A 1 70 ? -5.376 4.440 -1.247 1.00 0.00 70 ASN A O 9
ATOM 15058 N N . VAL A 1 71 ? -7.509 5.016 -0.935 1.00 0.00 71 VAL A N 9
ATOM 15059 C CA . VAL A 1 71 ? -8.016 3.659 -0.872 1.00 0.00 71 VAL A CA 9
ATOM 15060 C C . VAL A 1 71 ? -9.273 3.627 -1.733 1.00 0.00 71 VAL A C 9
ATOM 15061 O O . VAL A 1 71 ? -10.077 4.557 -1.682 1.00 0.00 71 VAL A O 9
ATOM 15074 N N . GLY A 1 72 ? -9.433 2.583 -2.552 1.00 0.00 72 GLY A N 9
ATOM 15075 C CA . GLY A 1 72 ? -10.596 2.478 -3.427 1.00 0.00 72 GLY A CA 9
ATOM 15076 C C . GLY A 1 72 ? -11.885 2.379 -2.609 1.00 0.00 72 GLY A C 9
ATOM 15077 O O . GLY A 1 72 ? -12.892 2.975 -2.979 1.00 0.00 72 GLY A O 9
ATOM 15081 N N . ARG A 1 73 ? -11.839 1.650 -1.488 1.00 0.00 73 ARG A N 9
ATOM 15082 C CA . ARG A 1 73 ? -12.912 1.326 -0.541 1.00 0.00 73 ARG A CA 9
ATOM 15083 C C . ARG A 1 73 ? -12.367 0.277 0.434 1.00 0.00 73 ARG A C 9
ATOM 15084 O O . ARG A 1 73 ? -11.264 -0.225 0.212 1.00 0.00 73 ARG A O 9
ATOM 15105 N N . ASN A 1 74 ? -13.176 -0.110 1.420 1.00 0.00 74 ASN A N 9
ATOM 15106 C CA . ASN A 1 74 ? -13.158 -1.382 2.141 1.00 0.00 74 ASN A CA 9
ATOM 15107 C C . ASN A 1 74 ? -11.771 -1.921 2.497 1.00 0.00 74 ASN A C 9
ATOM 15108 O O . ASN A 1 74 ? -11.453 -3.093 2.241 1.00 0.00 74 ASN A O 9
ATOM 15119 N N . ALA A 1 75 ? -10.935 -1.075 3.105 1.00 0.00 75 ALA A N 9
ATOM 15120 C CA . ALA A 1 75 ? -9.652 -1.510 3.653 1.00 0.00 75 ALA A CA 9
ATOM 15121 C C . ALA A 1 75 ? -9.108 -0.612 4.762 1.00 0.00 75 ALA A C 9
ATOM 15122 O O . ALA A 1 75 ? -8.311 -1.087 5.564 1.00 0.00 75 ALA A O 9
ATOM 15129 N N . PHE A 1 76 ? -9.464 0.674 4.797 1.00 0.00 76 PHE A N 9
ATOM 15130 C CA . PHE A 1 76 ? -8.828 1.643 5.691 1.00 0.00 76 PHE A CA 9
ATOM 15131 C C . PHE A 1 76 ? -9.030 1.303 7.155 1.00 0.00 76 PHE A C 9
ATOM 15132 O O . PHE A 1 76 ? -8.133 1.535 7.959 1.00 0.00 76 PHE A O 9
ATOM 15149 N N . GLU A 1 77 ? -10.192 0.763 7.498 1.00 0.00 77 GLU A N 9
ATOM 15150 C CA . GLU A 1 77 ? -10.499 0.398 8.870 1.00 0.00 77 GLU A CA 9
ATOM 15151 C C . GLU A 1 77 ? -9.640 -0.805 9.258 1.00 0.00 77 GLU A C 9
ATOM 15152 O O . GLU A 1 77 ? -9.122 -0.860 10.369 1.00 0.00 77 GLU A O 9
ATOM 15164 N N . THR A 1 78 ? -9.375 -1.703 8.308 1.00 0.00 78 THR A N 9
ATOM 15165 C CA . THR A 1 78 ? -8.546 -2.875 8.519 1.00 0.00 78 THR A CA 9
ATOM 15166 C C . THR A 1 78 ? -7.062 -2.490 8.627 1.00 0.00 78 THR A C 9
ATOM 15167 O O . THR A 1 78 ? -6.277 -3.251 9.183 1.00 0.00 78 THR A O 9
ATOM 15178 N N . LEU A 1 79 ? -6.669 -1.308 8.130 1.00 0.00 79 LEU A N 9
ATOM 15179 C CA . LEU A 1 79 ? -5.299 -0.814 8.238 1.00 0.00 79 LEU A CA 9
ATOM 15180 C C . LEU A 1 79 ? -5.013 -0.474 9.691 1.00 0.00 79 LEU A C 9
ATOM 15181 O O . LEU A 1 79 ? -4.107 -1.018 10.307 1.00 0.00 79 LEU A O 9
ATOM 15197 N N . LYS A 1 80 ? -5.808 0.412 10.269 1.00 0.00 80 LYS A N 9
ATOM 15198 C CA . LYS A 1 80 ? -5.697 0.780 11.667 1.00 0.00 80 LYS A CA 9
ATOM 15199 C C . LYS A 1 80 ? -6.012 -0.370 12.614 1.00 0.00 80 LYS A C 9
ATOM 15200 O O . LYS A 1 80 ? -5.398 -0.450 13.672 1.00 0.00 80 LYS A O 9
ATOM 15219 N N . ALA A 1 81 ? -6.877 -1.296 12.209 1.00 0.00 81 ALA A N 9
ATOM 15220 C CA . ALA A 1 81 ? -7.075 -2.560 12.912 1.00 0.00 81 ALA A CA 9
ATOM 15221 C C . ALA A 1 81 ? -5.827 -3.461 12.918 1.00 0.00 81 ALA A C 9
ATOM 15222 O O . ALA A 1 81 ? -5.886 -4.530 13.521 1.00 0.00 81 ALA A O 9
ATOM 15229 N N . ALA A 1 82 ? -4.707 -3.086 12.291 1.00 0.00 82 ALA A N 9
ATOM 15230 C CA . ALA A 1 82 ? -3.398 -3.686 12.542 1.00 0.00 82 ALA A CA 9
ATOM 15231 C C . ALA A 1 82 ? -2.319 -2.592 12.621 1.00 0.00 82 ALA A C 9
ATOM 15232 O O . ALA A 1 82 ? -1.170 -2.801 12.230 1.00 0.00 82 ALA A O 9
ATOM 15239 N N . GLY A 1 83 ? -2.660 -1.441 13.205 1.00 0.00 83 GLY A N 9
ATOM 15240 C CA . GLY A 1 83 ? -1.805 -0.269 13.366 1.00 0.00 83 GLY A CA 9
ATOM 15241 C C . GLY A 1 83 ? -0.962 0.142 12.156 1.00 0.00 83 GLY A C 9
ATOM 15242 O O . GLY A 1 83 ? 0.119 0.701 12.327 1.00 0.00 83 GLY A O 9
ATOM 15246 N N . VAL A 1 84 ? -1.431 -0.096 10.934 1.00 0.00 84 VAL A N 9
ATOM 15247 C CA . VAL A 1 84 ? -0.631 0.019 9.723 1.00 0.00 84 VAL A CA 9
ATOM 15248 C C . VAL A 1 84 ? -0.532 1.493 9.346 1.00 0.00 84 VAL A C 9
ATOM 15249 O O . VAL A 1 84 ? -1.542 2.136 9.046 1.00 0.00 84 VAL A O 9
ATOM 15262 N N . LYS A 1 85 ? 0.691 2.034 9.345 1.00 0.00 85 LYS A N 9
ATOM 15263 C CA . LYS A 1 85 ? 0.915 3.445 9.062 1.00 0.00 85 LYS A CA 9
ATOM 15264 C C . LYS A 1 85 ? 0.859 3.689 7.561 1.00 0.00 85 LYS A C 9
ATOM 15265 O O . LYS A 1 85 ? 1.812 3.421 6.829 1.00 0.00 85 LYS A O 9
ATOM 15284 N N . VAL A 1 86 ? -0.287 4.162 7.096 1.00 0.00 86 VAL A N 9
ATOM 15285 C CA . VAL A 1 86 ? -0.558 4.447 5.699 1.00 0.00 86 VAL A CA 9
ATOM 15286 C C . VAL A 1 86 ? 0.017 5.823 5.410 1.00 0.00 86 VAL A C 9
ATOM 15287 O O . VAL A 1 86 ? -0.409 6.795 6.019 1.00 0.00 86 VAL A O 9
ATOM 15300 N N . TYR A 1 87 ? 0.986 5.915 4.512 1.00 0.00 87 TYR A N 9
ATOM 15301 C CA . TYR A 1 87 ? 1.489 7.162 3.965 1.00 0.00 87 TYR A CA 9
ATOM 15302 C C . TYR A 1 87 ? 0.729 7.504 2.700 1.00 0.00 87 TYR A C 9
ATOM 15303 O O . TYR A 1 87 ? 0.259 6.593 2.022 1.00 0.00 87 TYR A O 9
ATOM 15321 N N . ARG A 1 88 ? 0.676 8.787 2.344 1.00 0.00 88 ARG A N 9
ATOM 15322 C CA . ARG A 1 88 ? 0.269 9.219 1.011 1.00 0.00 88 ARG A CA 9
ATOM 15323 C C . ARG A 1 88 ? 1.477 9.054 0.099 1.00 0.00 88 ARG A C 9
ATOM 15324 O O . ARG A 1 88 ? 2.600 9.119 0.580 1.00 0.00 88 ARG A O 9
ATOM 15345 N N . PHE A 1 89 ? 1.257 8.941 -1.205 1.00 0.00 89 PHE A N 9
ATOM 15346 C CA . PHE A 1 89 ? 2.245 9.182 -2.248 1.00 0.00 89 PHE A CA 9
ATOM 15347 C C . PHE A 1 89 ? 1.534 10.011 -3.343 1.00 0.00 89 PHE A C 9
ATOM 15348 O O . PHE A 1 89 ? 0.292 10.064 -3.350 1.00 0.00 89 PHE A O 9
ATOM 15365 N N . GLU A 1 90 ? 2.258 10.666 -4.255 1.00 0.00 90 GLU A N 9
ATOM 15366 C CA . GLU A 1 90 ? 1.657 11.553 -5.250 1.00 0.00 90 GLU A CA 9
ATOM 15367 C C . GLU A 1 90 ? 2.477 11.538 -6.550 1.00 0.00 90 GLU A C 9
ATOM 15368 O O . GLU A 1 90 ? 3.072 12.540 -6.956 1.00 0.00 90 GLU A O 9
ATOM 15380 N N . GLY A 1 91 ? 2.446 10.395 -7.229 1.00 0.00 91 GLY A N 9
ATOM 15381 C CA . GLY A 1 91 ? 3.086 10.182 -8.518 1.00 0.00 91 GLY A CA 9
ATOM 15382 C C . GLY A 1 91 ? 4.454 9.550 -8.314 1.00 0.00 91 GLY A C 9
ATOM 15383 O O . GLY A 1 91 ? 5.189 9.935 -7.408 1.00 0.00 91 GLY A O 9
ATOM 15387 N N . GLY A 1 92 ? 4.782 8.544 -9.129 1.00 0.00 92 GLY A N 9
ATOM 15388 C CA . GLY A 1 92 ? 6.003 7.777 -8.952 1.00 0.00 92 GLY A CA 9
ATOM 15389 C C . GLY A 1 92 ? 5.822 6.304 -9.297 1.00 0.00 92 GLY A C 9
ATOM 15390 O O . GLY A 1 92 ? 4.723 5.752 -9.187 1.00 0.00 92 GLY A O 9
ATOM 15394 N N . THR A 1 93 ? 6.913 5.652 -9.681 1.00 0.00 93 THR A N 9
ATOM 15395 C CA . THR A 1 93 ? 6.990 4.203 -9.742 1.00 0.00 93 THR A CA 9
ATOM 15396 C C . THR A 1 93 ? 7.236 3.640 -8.337 1.00 0.00 93 THR A C 9
ATOM 15397 O O . THR A 1 93 ? 7.468 4.409 -7.403 1.00 0.00 93 THR A O 9
ATOM 15408 N N . VAL A 1 94 ? 7.159 2.315 -8.148 1.00 0.00 94 VAL A N 9
ATOM 15409 C CA . VAL A 1 94 ? 7.357 1.663 -6.861 1.00 0.00 94 VAL A CA 9
ATOM 15410 C C . VAL A 1 94 ? 8.562 2.239 -6.112 1.00 0.00 94 VAL A C 9
ATOM 15411 O O . VAL A 1 94 ? 8.423 2.499 -4.923 1.00 0.00 94 VAL A O 9
ATOM 15424 N N . GLN A 1 95 ? 9.691 2.506 -6.773 1.00 0.00 95 GLN A N 9
ATOM 15425 C CA . GLN A 1 95 ? 10.847 3.113 -6.118 1.00 0.00 95 GLN A CA 9
ATOM 15426 C C . GLN A 1 95 ? 10.610 4.485 -5.482 1.00 0.00 95 GLN A C 9
ATOM 15427 O O . GLN A 1 95 ? 11.136 4.736 -4.404 1.00 0.00 95 GLN A O 9
ATOM 15441 N N . GLU A 1 96 ? 9.834 5.359 -6.103 1.00 0.00 96 GLU A N 9
ATOM 15442 C CA . GLU A 1 96 ? 9.584 6.728 -5.721 1.00 0.00 96 GLU A CA 9
ATOM 15443 C C . GLU A 1 96 ? 8.809 6.739 -4.435 1.00 0.00 96 GLU A C 9
ATOM 15444 O O . GLU A 1 96 ? 9.152 7.531 -3.574 1.00 0.00 96 GLU A O 9
ATOM 15456 N N . ALA A 1 97 ? 7.805 5.867 -4.279 1.00 0.00 97 ALA A N 9
ATOM 15457 C CA . ALA A 1 97 ? 7.135 5.686 -3.009 1.00 0.00 97 ALA A CA 9
ATOM 15458 C C . ALA A 1 97 ? 8.147 5.549 -1.863 1.00 0.00 97 ALA A C 9
ATOM 15459 O O . ALA A 1 97 ? 7.923 6.085 -0.783 1.00 0.00 97 ALA A O 9
ATOM 15466 N N . ILE A 1 98 ? 9.258 4.853 -2.086 1.00 0.00 98 ILE A N 9
ATOM 15467 C CA . ILE A 1 98 ? 10.254 4.513 -1.079 1.00 0.00 98 ILE A CA 9
ATOM 15468 C C . ILE A 1 98 ? 11.236 5.650 -0.952 1.00 0.00 98 ILE A C 9
ATOM 15469 O O . ILE A 1 98 ? 11.407 6.147 0.142 1.00 0.00 98 ILE A O 9
ATOM 15485 N N . ASP A 1 99 ? 11.845 6.088 -2.046 1.00 0.00 99 ASP A N 9
ATOM 15486 C CA . ASP A 1 99 ? 12.831 7.160 -2.108 1.00 0.00 99 ASP A CA 9
ATOM 15487 C C . ASP A 1 99 ? 12.209 8.451 -1.583 1.00 0.00 99 ASP A C 9
ATOM 15488 O O . ASP A 1 99 ? 12.901 9.307 -1.036 1.00 0.00 99 ASP A O 9
ATOM 15497 N N . ALA A 1 100 ? 10.883 8.573 -1.692 1.00 0.00 100 ALA A N 9
ATOM 15498 C CA . ALA A 1 100 ? 10.138 9.649 -1.075 1.00 0.00 100 ALA A CA 9
ATOM 15499 C C . ALA A 1 100 ? 10.082 9.395 0.439 1.00 0.00 100 ALA A C 9
ATOM 15500 O O . ALA A 1 100 ? 10.635 10.178 1.206 1.00 0.00 100 ALA A O 9
ATOM 15507 N N . PHE A 1 101 ? 9.464 8.297 0.889 1.00 0.00 101 PHE A N 9
ATOM 15508 C CA . PHE A 1 101 ? 9.289 7.932 2.303 1.00 0.00 101 PHE A CA 9
ATOM 15509 C C . PHE A 1 101 ? 10.609 7.962 3.089 1.00 0.00 101 PHE A C 9
ATOM 15510 O O . PHE A 1 101 ? 10.681 8.534 4.184 1.00 0.00 101 PHE A O 9
ATOM 15527 N N . SER A 1 102 ? 11.637 7.330 2.537 1.00 0.00 102 SER A N 9
ATOM 15528 C CA . SER A 1 102 ? 12.976 7.133 3.071 1.00 0.00 102 SER A CA 9
ATOM 15529 C C . SER A 1 102 ? 13.871 8.375 2.952 1.00 0.00 102 SER A C 9
ATOM 15530 O O . SER A 1 102 ? 14.853 8.442 3.693 1.00 0.00 102 SER A O 9
ATOM 15538 N N . GLU A 1 103 ? 13.502 9.401 2.172 1.00 0.00 103 GLU A N 9
ATOM 15539 C CA . GLU A 1 103 ? 14.060 10.748 2.339 1.00 0.00 103 GLU A CA 9
ATOM 15540 C C . GLU A 1 103 ? 12.959 11.715 2.790 1.00 0.00 103 GLU A C 9
ATOM 15541 O O . GLU A 1 103 ? 12.969 12.903 2.467 1.00 0.00 103 GLU A O 9
ATOM 15553 N N . GLY A 1 104 ? 12.068 11.221 3.649 1.00 0.00 104 GLY A N 9
ATOM 15554 C CA . GLY A 1 104 ? 11.060 11.952 4.402 1.00 0.00 104 GLY A CA 9
ATOM 15555 C C . GLY A 1 104 ? 10.085 12.819 3.610 1.00 0.00 104 GLY A C 9
ATOM 15556 O O . GLY A 1 104 ? 9.362 13.613 4.207 1.00 0.00 104 GLY A O 9
ATOM 15560 N N . ARG A 1 105 ? 10.019 12.682 2.289 1.00 0.00 105 ARG A N 9
ATOM 15561 C CA . ARG A 1 105 ? 9.186 13.512 1.432 1.00 0.00 105 ARG A CA 9
ATOM 15562 C C . ARG A 1 105 ? 7.785 12.915 1.266 1.00 0.00 105 ARG A C 9
ATOM 15563 O O . ARG A 1 105 ? 7.193 13.095 0.203 1.00 0.00 105 ARG A O 9
ATOM 15584 N N . LEU A 1 106 ? 7.189 12.310 2.299 1.00 0.00 106 LEU A N 9
ATOM 15585 C CA . LEU A 1 106 ? 5.813 11.832 2.240 1.00 0.00 106 LEU A CA 9
ATOM 15586 C C . LEU A 1 106 ? 5.059 12.190 3.518 1.00 0.00 106 LEU A C 9
ATOM 15587 O O . LEU A 1 106 ? 5.633 12.533 4.558 1.00 0.00 106 LEU A O 9
ATOM 15603 N N . GLU A 1 107 ? 3.741 12.030 3.444 1.00 0.00 107 GLU A N 9
ATOM 15604 C CA . GLU A 1 107 ? 2.787 12.417 4.468 1.00 0.00 107 GLU A CA 9
ATOM 15605 C C . GLU A 1 107 ? 2.271 11.135 5.098 1.00 0.00 107 GLU A C 9
ATOM 15606 O O . GLU A 1 107 ? 2.056 10.163 4.377 1.00 0.00 107 GLU A O 9
ATOM 15618 N N . GLU A 1 108 ? 2.030 11.114 6.405 1.00 0.00 108 GLU A N 9
ATOM 15619 C CA . GLU A 1 108 ? 1.332 10.045 7.075 1.00 0.00 108 GLU A CA 9
ATOM 15620 C C . GLU A 1 108 ? -0.149 10.328 6.849 1.00 0.00 108 GLU A C 9
ATOM 15621 O O . GLU A 1 108 ? -0.684 11.335 7.314 1.00 0.00 108 GLU A O 9
ATOM 15633 N N . LEU A 1 109 ? -0.795 9.488 6.050 1.00 0.00 109 LEU A N 9
ATOM 15634 C CA . LEU A 1 109 ? -2.180 9.601 5.637 1.00 0.00 109 LEU A CA 9
ATOM 15635 C C . LEU A 1 109 ? -3.022 8.672 6.501 1.00 0.00 109 LEU A C 9
ATOM 15636 O O . LEU A 1 109 ? -3.694 7.770 6.005 1.00 0.00 109 LEU A O 9
ATOM 15652 N N . THR A 1 110 ? -2.999 8.840 7.820 1.00 0.00 110 THR A N 9
ATOM 15653 C CA . THR A 1 110 ? -3.613 7.833 8.680 1.00 0.00 110 THR A CA 9
ATOM 15654 C C . THR A 1 110 ? -4.986 8.314 9.160 1.00 0.00 110 THR A C 9
ATOM 15655 O O . THR A 1 110 ? -5.442 7.888 10.224 1.00 0.00 110 THR A O 9
ATOM 15666 N N . THR A 1 111 ? -5.746 9.037 8.319 1.00 0.00 111 THR A N 9
ATOM 15667 C CA . THR A 1 111 ? -7.018 9.652 8.737 1.00 0.00 111 THR A CA 9
ATOM 15668 C C . THR A 1 111 ? -7.752 10.333 7.557 1.00 0.00 111 THR A C 9
ATOM 15669 O O . THR A 1 111 ? -8.463 11.324 7.744 1.00 0.00 111 THR A O 9
ATOM 15680 N N . PHE A 1 112 ? -7.708 9.748 6.362 1.00 0.00 112 PHE A N 9
ATOM 15681 C CA . PHE A 1 112 ? -8.322 10.314 5.162 1.00 0.00 112 PHE A CA 9
ATOM 15682 C C . PHE A 1 112 ? -9.771 9.844 5.037 1.00 0.00 112 PHE A C 9
ATOM 15683 O O . PHE A 1 112 ? -10.200 8.983 5.813 1.00 0.00 112 PHE A O 9
ATOM 15700 N N . THR A 1 113 ? -10.520 10.355 4.060 1.00 0.00 113 THR A N 9
ATOM 15701 C CA . THR A 1 113 ? -11.857 9.854 3.739 1.00 0.00 113 THR A CA 9
ATOM 15702 C C . THR A 1 113 ? -11.822 9.044 2.438 1.00 0.00 113 THR A C 9
ATOM 15703 O O . THR A 1 113 ? -10.797 9.019 1.752 1.00 0.00 113 THR A O 9
ATOM 15714 N N . ARG A 1 114 ? -12.921 8.382 2.072 1.00 0.00 114 ARG A N 9
ATOM 15715 C CA . ARG A 1 114 ? -13.073 7.723 0.781 1.00 0.00 114 ARG A CA 9
ATOM 15716 C C . ARG A 1 114 ? -14.492 7.902 0.326 1.00 0.00 114 ARG A C 9
ATOM 15717 O O . ARG A 1 114 ? -15.410 7.443 1.007 1.00 0.00 114 ARG A O 9
ATOM 15738 N N . GLU A 1 115 ? -14.661 8.500 -0.845 1.00 0.00 115 GLU A N 9
ATOM 15739 C CA . GLU A 1 115 ? -15.947 8.554 -1.494 1.00 0.00 115 GLU A CA 9
ATOM 15740 C C . GLU A 1 115 ? -15.745 8.646 -3.003 1.00 0.00 115 GLU A C 9
ATOM 15741 O O . GLU A 1 115 ? -15.630 9.739 -3.562 1.00 0.00 115 GLU A O 9
ATOM 15753 N N . GLY A 1 116 ? -15.642 7.488 -3.654 1.00 0.00 116 GLY A N 9
ATOM 15754 C CA . GLY A 1 116 ? -15.524 7.335 -5.095 1.00 0.00 116 GLY A CA 9
ATOM 15755 C C . GLY A 1 116 ? -15.816 5.896 -5.457 1.00 0.00 116 GLY A C 9
ATOM 15756 O O . GLY A 1 116 ? -15.057 5.312 -6.260 1.00 0.00 116 GLY A O 9
ATOM 15760 N N . MET A 1 1 ? 12.931 0.265 11.542 1.00 0.00 1 MET A N 10
ATOM 15761 C CA . MET A 1 1 ? 12.407 -0.823 10.701 1.00 0.00 1 MET A CA 10
ATOM 15762 C C . MET A 1 1 ? 10.895 -0.961 10.790 1.00 0.00 1 MET A C 10
ATOM 15763 O O . MET A 1 1 ? 10.340 -0.861 11.882 1.00 0.00 1 MET A O 10
ATOM 15777 N N . ALA A 1 2 ? 10.239 -1.198 9.648 1.00 0.00 2 ALA A N 10
ATOM 15778 C CA . ALA A 1 2 ? 8.927 -1.817 9.516 1.00 0.00 2 ALA A CA 10
ATOM 15779 C C . ALA A 1 2 ? 8.731 -2.249 8.064 1.00 0.00 2 ALA A C 10
ATOM 15780 O O . ALA A 1 2 ? 9.292 -1.646 7.142 1.00 0.00 2 ALA A O 10
ATOM 15787 N N . ARG A 1 3 ? 7.896 -3.261 7.835 1.00 0.00 3 ARG A N 10
ATOM 15788 C CA . ARG A 1 3 ? 7.559 -3.699 6.481 1.00 0.00 3 ARG A CA 10
ATOM 15789 C C . ARG A 1 3 ? 6.496 -2.791 5.904 1.00 0.00 3 ARG A C 10
ATOM 15790 O O . ARG A 1 3 ? 5.383 -2.738 6.430 1.00 0.00 3 ARG A O 10
ATOM 15811 N N . VAL A 1 4 ? 6.827 -2.105 4.819 1.00 0.00 4 VAL A N 10
ATOM 15812 C CA . VAL A 1 4 ? 5.878 -1.305 4.066 1.00 0.00 4 VAL A CA 10
ATOM 15813 C C . VAL A 1 4 ? 5.323 -2.189 2.957 1.00 0.00 4 VAL A C 10
ATOM 15814 O O . VAL A 1 4 ? 6.074 -2.978 2.383 1.00 0.00 4 VAL A O 10
ATOM 15827 N N . ALA A 1 5 ? 4.031 -2.068 2.644 1.00 0.00 5 ALA A N 10
ATOM 15828 C CA . ALA A 1 5 ? 3.528 -2.548 1.362 1.00 0.00 5 ALA A CA 10
ATOM 15829 C C . ALA A 1 5 ? 3.426 -1.330 0.432 1.00 0.00 5 ALA A C 10
ATOM 15830 O O . ALA A 1 5 ? 3.232 -0.203 0.904 1.00 0.00 5 ALA A O 10
ATOM 15837 N N . ILE A 1 6 ? 3.508 -1.533 -0.878 1.00 0.00 6 ILE A N 10
ATOM 15838 C CA . ILE A 1 6 ? 3.337 -0.501 -1.888 1.00 0.00 6 ILE A CA 10
ATOM 15839 C C . ILE A 1 6 ? 2.386 -1.061 -2.962 1.00 0.00 6 ILE A C 10
ATOM 15840 O O . ILE A 1 6 ? 2.641 -2.147 -3.491 1.00 0.00 6 ILE A O 10
ATOM 15856 N N . PRO A 1 7 ? 1.288 -0.354 -3.274 1.00 0.00 7 PRO A N 10
ATOM 15857 C CA . PRO A 1 7 ? 0.319 -0.690 -4.292 1.00 0.00 7 PRO A CA 10
ATOM 15858 C C . PRO A 1 7 ? 0.908 -0.409 -5.671 1.00 0.00 7 PRO A C 10
ATOM 15859 O O . PRO A 1 7 ? 1.038 0.747 -6.062 1.00 0.00 7 PRO A O 10
ATOM 15870 N N . SER A 1 8 ? 1.261 -1.458 -6.398 1.00 0.00 8 SER A N 10
ATOM 15871 C CA . SER A 1 8 ? 1.842 -1.402 -7.725 1.00 0.00 8 SER A CA 10
ATOM 15872 C C . SER A 1 8 ? 0.775 -1.777 -8.766 1.00 0.00 8 SER A C 10
ATOM 15873 O O . SER A 1 8 ? -0.318 -2.260 -8.443 1.00 0.00 8 SER A O 10
ATOM 15881 N N . VAL A 1 9 ? 1.137 -1.604 -10.033 1.00 0.00 9 VAL A N 10
ATOM 15882 C CA . VAL A 1 9 ? 0.473 -2.161 -11.197 1.00 0.00 9 VAL A CA 10
ATOM 15883 C C . VAL A 1 9 ? 1.531 -2.836 -12.091 1.00 0.00 9 VAL A C 10
ATOM 15884 O O . VAL A 1 9 ? 1.650 -2.537 -13.284 1.00 0.00 9 VAL A O 10
ATOM 15897 N N . GLY A 1 10 ? 2.346 -3.728 -11.526 1.00 0.00 10 GLY A N 10
ATOM 15898 C CA . GLY A 1 10 ? 3.284 -4.559 -12.266 1.00 0.00 10 GLY A CA 10
ATOM 15899 C C . GLY A 1 10 ? 4.167 -5.369 -11.324 1.00 0.00 10 GLY A C 10
ATOM 15900 O O . GLY A 1 10 ? 3.925 -5.413 -10.116 1.00 0.00 10 GLY A O 10
ATOM 15904 N N . LYS A 1 11 ? 5.206 -5.997 -11.879 1.00 0.00 11 LYS A N 10
ATOM 15905 C CA . LYS A 1 11 ? 6.164 -6.835 -11.162 1.00 0.00 11 LYS A CA 10
ATOM 15906 C C . LYS A 1 11 ? 7.616 -6.444 -11.480 1.00 0.00 11 LYS A C 10
ATOM 15907 O O . LYS A 1 11 ? 8.436 -7.285 -11.848 1.00 0.00 11 LYS A O 10
ATOM 15926 N N . ASP A 1 12 ? 7.945 -5.168 -11.325 1.00 0.00 12 ASP A N 10
ATOM 15927 C CA . ASP A 1 12 ? 9.305 -4.630 -11.295 1.00 0.00 12 ASP A CA 10
ATOM 15928 C C . ASP A 1 12 ? 9.364 -3.619 -10.160 1.00 0.00 12 ASP A C 10
ATOM 15929 O O . ASP A 1 12 ? 8.336 -3.174 -9.653 1.00 0.00 12 ASP A O 10
ATOM 15938 N N . LEU A 1 13 ? 10.551 -3.180 -9.769 1.00 0.00 13 LEU A N 10
ATOM 15939 C CA . LEU A 1 13 ? 10.661 -2.108 -8.765 1.00 0.00 13 LEU A CA 10
ATOM 15940 C C . LEU A 1 13 ? 10.478 -0.729 -9.411 1.00 0.00 13 LEU A C 10
ATOM 15941 O O . LEU A 1 13 ? 10.307 0.278 -8.735 1.00 0.00 13 LEU A O 10
ATOM 15957 N N . SER A 1 14 ? 10.385 -0.678 -10.733 1.00 0.00 14 SER A N 10
ATOM 15958 C CA . SER A 1 14 ? 9.982 0.508 -11.456 1.00 0.00 14 SER A CA 10
ATOM 15959 C C . SER A 1 14 ? 8.667 0.222 -12.185 1.00 0.00 14 SER A C 10
ATOM 15960 O O . SER A 1 14 ? 8.467 0.684 -13.314 1.00 0.00 14 SER A O 10
ATOM 15968 N N . SER A 1 15 ? 7.743 -0.513 -11.554 1.00 0.00 15 SER A N 10
ATOM 15969 C CA . SER A 1 15 ? 6.376 -0.488 -12.062 1.00 0.00 15 SER A CA 10
ATOM 15970 C C . SER A 1 15 ? 5.732 0.811 -11.572 1.00 0.00 15 SER A C 10
ATOM 15971 O O . SER A 1 15 ? 6.256 1.445 -10.655 1.00 0.00 15 SER A O 10
ATOM 15979 N N . MET A 1 16 ? 4.559 1.173 -12.074 1.00 0.00 16 MET A N 10
ATOM 15980 C CA . MET A 1 16 ? 3.873 2.370 -11.602 1.00 0.00 16 MET A CA 10
ATOM 15981 C C . MET A 1 16 ? 3.192 2.057 -10.264 1.00 0.00 16 MET A C 10
ATOM 15982 O O . MET A 1 16 ? 2.729 0.933 -10.050 1.00 0.00 16 MET A O 10
ATOM 15996 N N . VAL A 1 17 ? 3.146 3.037 -9.356 1.00 0.00 17 VAL A N 10
ATOM 15997 C CA . VAL A 1 17 ? 2.363 2.951 -8.117 1.00 0.00 17 VAL A CA 10
ATOM 15998 C C . VAL A 1 17 ? 0.928 3.408 -8.408 1.00 0.00 17 VAL A C 10
ATOM 15999 O O . VAL A 1 17 ? 0.674 4.337 -9.176 1.00 0.00 17 VAL A O 10
ATOM 16012 N N . SER A 1 18 ? -0.027 2.673 -7.848 1.00 0.00 18 SER A N 10
ATOM 16013 C CA . SER A 1 18 ? -1.459 2.764 -8.098 1.00 0.00 18 SER A CA 10
ATOM 16014 C C . SER A 1 18 ? -2.066 3.746 -7.109 1.00 0.00 18 SER A C 10
ATOM 16015 O O . SER A 1 18 ? -1.741 3.643 -5.925 1.00 0.00 18 SER A O 10
ATOM 16023 N N . ASP A 1 19 ? -2.981 4.637 -7.521 1.00 0.00 19 ASP A N 10
ATOM 16024 C CA . ASP A 1 19 ? -3.445 5.738 -6.660 1.00 0.00 19 ASP A CA 10
ATOM 16025 C C . ASP A 1 19 ? -4.528 5.249 -5.668 1.00 0.00 19 ASP A C 10
ATOM 16026 O O . ASP A 1 19 ? -5.523 5.920 -5.377 1.00 0.00 19 ASP A O 10
ATOM 16035 N N . ARG A 1 20 ? -4.408 4.023 -5.165 1.00 0.00 20 ARG A N 10
ATOM 16036 C CA . ARG A 1 20 ? -5.549 3.286 -4.644 1.00 0.00 20 ARG A CA 10
ATOM 16037 C C . ARG A 1 20 ? -4.947 2.048 -4.030 1.00 0.00 20 ARG A C 10
ATOM 16038 O O . ARG A 1 20 ? -4.600 1.131 -4.761 1.00 0.00 20 ARG A O 10
ATOM 16059 N N . PHE A 1 21 ? -4.800 2.002 -2.707 1.00 0.00 21 PHE A N 10
ATOM 16060 C CA . PHE A 1 21 ? -4.337 0.792 -2.052 1.00 0.00 21 PHE A CA 10
ATOM 16061 C C . PHE A 1 21 ? -5.220 -0.389 -2.425 1.00 0.00 21 PHE A C 10
ATOM 16062 O O . PHE A 1 21 ? -4.739 -1.369 -2.977 1.00 0.00 21 PHE A O 10
ATOM 16079 N N . ALA A 1 22 ? -6.515 -0.302 -2.124 1.00 0.00 22 ALA A N 10
ATOM 16080 C CA . ALA A 1 22 ? -7.376 -1.459 -2.255 1.00 0.00 22 ALA A CA 10
ATOM 16081 C C . ALA A 1 22 ? -7.701 -1.792 -3.718 1.00 0.00 22 ALA A C 10
ATOM 16082 O O . ALA A 1 22 ? -8.376 -2.791 -3.946 1.00 0.00 22 ALA A O 10
ATOM 16089 N N . ARG A 1 23 ? -7.262 -0.997 -4.708 1.00 0.00 23 ARG A N 10
ATOM 16090 C CA . ARG A 1 23 ? -7.230 -1.361 -6.104 1.00 0.00 23 ARG A CA 10
ATOM 16091 C C . ARG A 1 23 ? -5.792 -1.194 -6.585 1.00 0.00 23 ARG A C 10
ATOM 16092 O O . ARG A 1 23 ? -5.466 -0.233 -7.288 1.00 0.00 23 ARG A O 10
ATOM 16113 N N . ALA A 1 24 ? -4.918 -2.112 -6.190 1.00 0.00 24 ALA A N 10
ATOM 16114 C CA . ALA A 1 24 ? -3.600 -2.206 -6.779 1.00 0.00 24 ALA A CA 10
ATOM 16115 C C . ALA A 1 24 ? -3.327 -3.677 -7.030 1.00 0.00 24 ALA A C 10
ATOM 16116 O O . ALA A 1 24 ? -3.408 -4.480 -6.109 1.00 0.00 24 ALA A O 10
ATOM 16123 N N . GLU A 1 25 ? -3.088 -4.028 -8.284 1.00 0.00 25 GLU A N 10
ATOM 16124 C CA . GLU A 1 25 ? -3.039 -5.399 -8.780 1.00 0.00 25 GLU A CA 10
ATOM 16125 C C . GLU A 1 25 ? -1.899 -6.225 -8.181 1.00 0.00 25 GLU A C 10
ATOM 16126 O O . GLU A 1 25 ? -1.975 -7.459 -8.186 1.00 0.00 25 GLU A O 10
ATOM 16138 N N . TYR A 1 26 ? -0.858 -5.558 -7.679 1.00 0.00 26 TYR A N 10
ATOM 16139 C CA . TYR A 1 26 ? 0.326 -6.144 -7.104 1.00 0.00 26 TYR A CA 10
ATOM 16140 C C . TYR A 1 26 ? 0.664 -5.351 -5.845 1.00 0.00 26 TYR A C 10
ATOM 16141 O O . TYR A 1 26 ? 0.429 -4.140 -5.791 1.00 0.00 26 TYR A O 10
ATOM 16159 N N . PHE A 1 27 ? 1.249 -6.010 -4.848 1.00 0.00 27 PHE A N 10
ATOM 16160 C CA . PHE A 1 27 ? 1.617 -5.402 -3.578 1.00 0.00 27 PHE A CA 10
ATOM 16161 C C . PHE A 1 27 ? 3.058 -5.770 -3.273 1.00 0.00 27 PHE A C 10
ATOM 16162 O O . PHE A 1 27 ? 3.388 -6.936 -3.075 1.00 0.00 27 PHE A O 10
ATOM 16179 N N . ILE A 1 28 ? 3.923 -4.771 -3.293 1.00 0.00 28 ILE A N 10
ATOM 16180 C CA . ILE A 1 28 ? 5.365 -4.903 -3.164 1.00 0.00 28 ILE A CA 10
ATOM 16181 C C . ILE A 1 28 ? 5.626 -4.694 -1.682 1.00 0.00 28 ILE A C 10
ATOM 16182 O O . ILE A 1 28 ? 5.215 -3.672 -1.149 1.00 0.00 28 ILE A O 10
ATOM 16198 N N . ILE A 1 29 ? 6.217 -5.661 -0.989 1.00 0.00 29 ILE A N 10
ATOM 16199 C CA . ILE A 1 29 ? 6.436 -5.589 0.452 1.00 0.00 29 ILE A CA 10
ATOM 16200 C C . ILE A 1 29 ? 7.921 -5.421 0.691 1.00 0.00 29 ILE A C 10
ATOM 16201 O O . ILE A 1 29 ? 8.665 -6.391 0.578 1.00 0.00 29 ILE A O 10
ATOM 16217 N N . TYR A 1 30 ? 8.335 -4.192 0.979 1.00 0.00 30 TYR A N 10
ATOM 16218 C CA . TYR A 1 30 ? 9.713 -3.838 1.267 1.00 0.00 30 TYR A CA 10
ATOM 16219 C C . TYR A 1 30 ? 9.927 -3.987 2.770 1.00 0.00 30 TYR A C 10
ATOM 16220 O O . TYR A 1 30 ? 9.356 -3.253 3.582 1.00 0.00 30 TYR A O 10
ATOM 16238 N N . ASP A 1 31 ? 10.715 -4.982 3.130 1.00 0.00 31 ASP A N 10
ATOM 16239 C CA . ASP A 1 31 ? 11.219 -5.261 4.462 1.00 0.00 31 ASP A CA 10
ATOM 16240 C C . ASP A 1 31 ? 12.406 -4.338 4.729 1.00 0.00 31 ASP A C 10
ATOM 16241 O O . ASP A 1 31 ? 13.477 -4.522 4.142 1.00 0.00 31 ASP A O 10
ATOM 16250 N N . THR A 1 32 ? 12.260 -3.338 5.607 1.00 0.00 32 THR A N 10
ATOM 16251 C CA . THR A 1 32 ? 13.402 -2.498 5.975 1.00 0.00 32 THR A CA 10
ATOM 16252 C C . THR A 1 32 ? 14.182 -3.229 7.074 1.00 0.00 32 THR A C 10
ATOM 16253 O O . THR A 1 32 ? 14.293 -2.737 8.193 1.00 0.00 32 THR A O 10
ATOM 16264 N N . GLU A 1 33 ? 14.633 -4.445 6.777 1.00 0.00 33 GLU A N 10
ATOM 16265 C CA . GLU A 1 33 ? 15.427 -5.273 7.670 1.00 0.00 33 GLU A CA 10
ATOM 16266 C C . GLU A 1 33 ? 16.633 -5.759 6.942 1.00 0.00 33 GLU A C 10
ATOM 16267 O O . GLU A 1 33 ? 17.739 -5.508 7.414 1.00 0.00 33 GLU A O 10
ATOM 16279 N N . SER A 1 34 ? 16.445 -6.289 5.740 1.00 0.00 34 SER A N 10
ATOM 16280 C CA . SER A 1 34 ? 17.554 -6.422 4.836 1.00 0.00 34 SER A CA 10
ATOM 16281 C C . SER A 1 34 ? 17.164 -5.961 3.427 1.00 0.00 34 SER A C 10
ATOM 16282 O O . SER A 1 34 ? 17.626 -6.518 2.434 1.00 0.00 34 SER A O 10
ATOM 16290 N N . GLY A 1 35 ? 16.362 -4.894 3.326 1.00 0.00 35 GLY A N 10
ATOM 16291 C CA . GLY A 1 35 ? 15.884 -4.342 2.059 1.00 0.00 35 GLY A CA 10
ATOM 16292 C C . GLY A 1 35 ? 15.222 -5.381 1.145 1.00 0.00 35 GLY A C 10
ATOM 16293 O O . GLY A 1 35 ? 15.228 -5.204 -0.077 1.00 0.00 35 GLY A O 10
ATOM 16297 N N . ASN A 1 36 ? 14.740 -6.488 1.716 1.00 0.00 36 ASN A N 10
ATOM 16298 C CA . ASN A 1 36 ? 14.131 -7.592 0.992 1.00 0.00 36 ASN A CA 10
ATOM 16299 C C . ASN A 1 36 ? 12.791 -7.112 0.450 1.00 0.00 36 ASN A C 10
ATOM 16300 O O . ASN A 1 36 ? 12.141 -6.260 1.059 1.00 0.00 36 ASN A O 10
ATOM 16311 N N . VAL A 1 37 ? 12.377 -7.644 -0.690 1.00 0.00 37 VAL A N 10
ATOM 16312 C CA . VAL A 1 37 ? 11.121 -7.320 -1.326 1.00 0.00 37 VAL A CA 10
ATOM 16313 C C . VAL A 1 37 ? 10.419 -8.601 -1.775 1.00 0.00 37 VAL A C 10
ATOM 16314 O O . VAL A 1 37 ? 11.050 -9.560 -2.232 1.00 0.00 37 VAL A O 10
ATOM 16327 N N . GLU A 1 38 ? 9.093 -8.573 -1.771 1.00 0.00 38 GLU A N 10
ATOM 16328 C CA . GLU A 1 38 ? 8.180 -9.624 -2.204 1.00 0.00 38 GLU A CA 10
ATOM 16329 C C . GLU A 1 38 ? 7.153 -8.939 -3.098 1.00 0.00 38 GLU A C 10
ATOM 16330 O O . GLU A 1 38 ? 6.698 -7.854 -2.740 1.00 0.00 38 GLU A O 10
ATOM 16342 N N . VAL A 1 39 ? 6.754 -9.562 -4.209 1.00 0.00 39 VAL A N 10
ATOM 16343 C CA . VAL A 1 39 ? 5.672 -9.091 -5.066 1.00 0.00 39 VAL A CA 10
ATOM 16344 C C . VAL A 1 39 ? 4.492 -10.045 -4.888 1.00 0.00 39 VAL A C 10
ATOM 16345 O O . VAL A 1 39 ? 4.482 -11.151 -5.437 1.00 0.00 39 VAL A O 10
ATOM 16358 N N . VAL A 1 40 ? 3.487 -9.605 -4.135 1.00 0.00 40 VAL A N 10
ATOM 16359 C CA . VAL A 1 40 ? 2.182 -10.248 -4.071 1.00 0.00 40 VAL A CA 10
ATOM 16360 C C . VAL A 1 40 ? 1.417 -9.828 -5.331 1.00 0.00 40 VAL A C 10
ATOM 16361 O O . VAL A 1 40 ? 1.614 -8.721 -5.834 1.00 0.00 40 VAL A O 10
ATOM 16374 N N . GLU A 1 41 ? 0.503 -10.681 -5.788 1.00 0.00 41 GLU A N 10
ATOM 16375 C CA . GLU A 1 41 ? -0.487 -10.412 -6.819 1.00 0.00 41 GLU A CA 10
ATOM 16376 C C . GLU A 1 41 ? -1.849 -10.510 -6.120 1.00 0.00 41 GLU A C 10
ATOM 16377 O O . GLU A 1 41 ? -2.087 -11.461 -5.367 1.00 0.00 41 GLU A O 10
ATOM 16389 N N . ASN A 1 42 ? -2.737 -9.524 -6.275 1.00 0.00 42 ASN A N 10
ATOM 16390 C CA . ASN A 1 42 ? -4.006 -9.490 -5.545 1.00 0.00 42 ASN A CA 10
ATOM 16391 C C . ASN A 1 42 ? -5.104 -8.945 -6.434 1.00 0.00 42 ASN A C 10
ATOM 16392 O O . ASN A 1 42 ? -4.931 -7.919 -7.089 1.00 0.00 42 ASN A O 10
ATOM 16403 N N . THR A 1 43 ? -6.239 -9.633 -6.460 1.00 0.00 43 THR A N 10
ATOM 16404 C CA . THR A 1 43 ? -7.114 -9.621 -7.620 1.00 0.00 43 THR A CA 10
ATOM 16405 C C . THR A 1 43 ? -8.458 -8.968 -7.267 1.00 0.00 43 THR A C 10
ATOM 16406 O O . THR A 1 43 ? -9.536 -9.551 -7.421 1.00 0.00 43 THR A O 10
ATOM 16417 N N . ILE A 1 44 ? -8.391 -7.725 -6.794 1.00 0.00 44 ILE A N 10
ATOM 16418 C CA . ILE A 1 44 ? -9.483 -6.894 -6.262 1.00 0.00 44 ILE A CA 10
ATOM 16419 C C . ILE A 1 44 ? -10.347 -6.272 -7.383 1.00 0.00 44 ILE A C 10
ATOM 16420 O O . ILE A 1 44 ? -10.796 -5.123 -7.317 1.00 0.00 44 ILE A O 10
ATOM 16436 N N . ALA A 1 45 ? -10.636 -7.047 -8.426 1.00 0.00 45 ALA A N 10
ATOM 16437 C CA . ALA A 1 45 ? -11.439 -6.641 -9.571 1.00 0.00 45 ALA A CA 10
ATOM 16438 C C . ALA A 1 45 ? -12.958 -6.739 -9.286 1.00 0.00 45 ALA A C 10
ATOM 16439 O O . ALA A 1 45 ? -13.721 -7.109 -10.181 1.00 0.00 45 ALA A O 10
ATOM 16446 N N . ASP A 1 46 ? -13.425 -6.396 -8.078 1.00 0.00 46 ASP A N 10
ATOM 16447 C CA . ASP A 1 46 ? -14.833 -6.381 -7.641 1.00 0.00 46 ASP A CA 10
ATOM 16448 C C . ASP A 1 46 ? -14.938 -5.522 -6.362 1.00 0.00 46 ASP A C 10
ATOM 16449 O O . ASP A 1 46 ? -13.920 -5.283 -5.711 1.00 0.00 46 ASP A O 10
ATOM 16458 N N . ALA A 1 47 ? -16.129 -5.031 -6.003 1.00 0.00 47 ALA A N 10
ATOM 16459 C CA . ALA A 1 47 ? -16.423 -4.153 -4.869 1.00 0.00 47 ALA A CA 10
ATOM 16460 C C . ALA A 1 47 ? -16.525 -4.896 -3.517 1.00 0.00 47 ALA A C 10
ATOM 16461 O O . ALA A 1 47 ? -15.799 -5.864 -3.281 1.00 0.00 47 ALA A O 10
ATOM 16468 N N . HIS A 1 48 ? -17.308 -4.355 -2.573 1.00 0.00 48 HIS A N 10
ATOM 16469 C CA . HIS A 1 48 ? -17.257 -4.674 -1.145 1.00 0.00 48 HIS A CA 10
ATOM 16470 C C . HIS A 1 48 ? -17.939 -6.002 -0.805 1.00 0.00 48 HIS A C 10
ATOM 16471 O O . HIS A 1 48 ? -19.099 -6.217 -1.166 1.00 0.00 48 HIS A O 10
ATOM 16485 N N . GLY A 1 49 ? -17.264 -6.852 -0.031 1.00 0.00 49 GLY A N 10
ATOM 16486 C CA . GLY A 1 49 ? -17.770 -8.112 0.491 1.00 0.00 49 GLY A CA 10
ATOM 16487 C C . GLY A 1 49 ? -16.640 -8.871 1.177 1.00 0.00 49 GLY A C 10
ATOM 16488 O O . GLY A 1 49 ? -15.527 -8.352 1.277 1.00 0.00 49 GLY A O 10
ATOM 16492 N N . THR A 1 50 ? -16.932 -10.091 1.632 1.00 0.00 50 THR A N 10
ATOM 16493 C CA . THR A 1 50 ? -16.011 -11.005 2.299 1.00 0.00 50 THR A CA 10
ATOM 16494 C C . THR A 1 50 ? -15.243 -10.285 3.427 1.00 0.00 50 THR A C 10
ATOM 16495 O O . THR A 1 50 ? -15.783 -9.376 4.068 1.00 0.00 50 THR A O 10
ATOM 16506 N N . GLY A 1 51 ? -14.040 -10.732 3.779 1.00 0.00 51 GLY A N 10
ATOM 16507 C CA . GLY A 1 51 ? -13.100 -9.983 4.602 1.00 0.00 51 GLY A CA 10
ATOM 16508 C C . GLY A 1 51 ? -12.262 -9.051 3.715 1.00 0.00 51 GLY A C 10
ATOM 16509 O O . GLY A 1 51 ? -12.617 -8.817 2.558 1.00 0.00 51 GLY A O 10
ATOM 16513 N N . PRO A 1 52 ? -11.130 -8.523 4.208 1.00 0.00 52 PRO A N 10
ATOM 16514 C CA . PRO A 1 52 ? -10.291 -7.625 3.429 1.00 0.00 52 PRO A CA 10
ATOM 16515 C C . PRO A 1 52 ? -9.655 -8.305 2.215 1.00 0.00 52 PRO A C 10
ATOM 16516 O O . PRO A 1 52 ? -9.349 -7.603 1.259 1.00 0.00 52 PRO A O 10
ATOM 16527 N N . LYS A 1 53 ? -9.416 -9.622 2.229 1.00 0.00 53 LYS A N 10
ATOM 16528 C CA . LYS A 1 53 ? -8.551 -10.390 1.324 1.00 0.00 53 LYS A CA 10
ATOM 16529 C C . LYS A 1 53 ? -7.114 -9.868 1.230 1.00 0.00 53 LYS A C 10
ATOM 16530 O O . LYS A 1 53 ? -6.204 -10.570 1.671 1.00 0.00 53 LYS A O 10
ATOM 16549 N N . VAL A 1 54 ? -6.914 -8.660 0.701 1.00 0.00 54 VAL A N 10
ATOM 16550 C CA . VAL A 1 54 ? -5.645 -7.973 0.538 1.00 0.00 54 VAL A CA 10
ATOM 16551 C C . VAL A 1 54 ? -4.982 -7.870 1.911 1.00 0.00 54 VAL A C 10
ATOM 16552 O O . VAL A 1 54 ? -3.952 -8.494 2.159 1.00 0.00 54 VAL A O 10
ATOM 16565 N N . VAL A 1 55 ? -5.606 -7.111 2.815 1.00 0.00 55 VAL A N 10
ATOM 16566 C CA . VAL A 1 55 ? -5.073 -6.770 4.131 1.00 0.00 55 VAL A CA 10
ATOM 16567 C C . VAL A 1 55 ? -4.743 -8.042 4.877 1.00 0.00 55 VAL A C 10
ATOM 16568 O O . VAL A 1 55 ? -3.616 -8.140 5.325 1.00 0.00 55 VAL A O 10
ATOM 16581 N N . GLN A 1 56 ? -5.647 -9.027 4.918 1.00 0.00 56 GLN A N 10
ATOM 16582 C CA . GLN A 1 56 ? -5.416 -10.296 5.593 1.00 0.00 56 GLN A CA 10
ATOM 16583 C C . GLN A 1 56 ? -4.042 -10.886 5.238 1.00 0.00 56 GLN A C 10
ATOM 16584 O O . GLN A 1 56 ? -3.310 -11.294 6.141 1.00 0.00 56 GLN A O 10
ATOM 16598 N N . SER A 1 57 ? -3.700 -10.905 3.944 1.00 0.00 57 SER A N 10
ATOM 16599 C CA . SER A 1 57 ? -2.429 -11.419 3.462 1.00 0.00 57 SER A CA 10
ATOM 16600 C C . SER A 1 57 ? -1.281 -10.510 3.871 1.00 0.00 57 SER A C 10
ATOM 16601 O O . SER A 1 57 ? -0.335 -10.973 4.503 1.00 0.00 57 SER A O 10
ATOM 16609 N N . LEU A 1 58 ? -1.331 -9.226 3.516 1.00 0.00 58 LEU A N 10
ATOM 16610 C CA . LEU A 1 58 ? -0.215 -8.309 3.739 1.00 0.00 58 LEU A CA 10
ATOM 16611 C C . LEU A 1 58 ? 0.136 -8.280 5.232 1.00 0.00 58 LEU A C 10
ATOM 16612 O O . LEU A 1 58 ? 1.295 -8.437 5.608 1.00 0.00 58 LEU A O 10
ATOM 16628 N N . VAL A 1 59 ? -0.878 -8.170 6.088 1.00 0.00 59 VAL A N 10
ATOM 16629 C CA . VAL A 1 59 ? -0.795 -8.248 7.539 1.00 0.00 59 VAL A CA 10
ATOM 16630 C C . VAL A 1 59 ? -0.162 -9.569 7.997 1.00 0.00 59 VAL A C 10
ATOM 16631 O O . VAL A 1 59 ? 0.588 -9.562 8.973 1.00 0.00 59 VAL A O 10
ATOM 16644 N N . SER A 1 60 ? -0.413 -10.691 7.317 1.00 0.00 60 SER A N 10
ATOM 16645 C CA . SER A 1 60 ? 0.238 -11.961 7.614 1.00 0.00 60 SER A CA 10
ATOM 16646 C C . SER A 1 60 ? 1.759 -11.845 7.427 1.00 0.00 60 SER A C 10
ATOM 16647 O O . SER A 1 60 ? 2.502 -12.375 8.248 1.00 0.00 60 SER A O 10
ATOM 16655 N N . LYS A 1 61 ? 2.250 -11.126 6.407 1.00 0.00 61 LYS A N 10
ATOM 16656 C CA . LYS A 1 61 ? 3.690 -10.948 6.201 1.00 0.00 61 LYS A CA 10
ATOM 16657 C C . LYS A 1 61 ? 4.185 -9.731 6.985 1.00 0.00 61 LYS A C 10
ATOM 16658 O O . LYS A 1 61 ? 5.074 -9.026 6.510 1.00 0.00 61 LYS A O 10
ATOM 16677 N N . GLY A 1 62 ? 3.665 -9.520 8.191 1.00 0.00 62 GLY A N 10
ATOM 16678 C CA . GLY A 1 62 ? 4.095 -8.511 9.141 1.00 0.00 62 GLY A CA 10
ATOM 16679 C C . GLY A 1 62 ? 4.104 -7.077 8.620 1.00 0.00 62 GLY A C 10
ATOM 16680 O O . GLY A 1 62 ? 4.893 -6.265 9.095 1.00 0.00 62 GLY A O 10
ATOM 16684 N N . VAL A 1 63 ? 3.279 -6.742 7.629 1.00 0.00 63 VAL A N 10
ATOM 16685 C CA . VAL A 1 63 ? 3.216 -5.393 7.085 1.00 0.00 63 VAL A CA 10
ATOM 16686 C C . VAL A 1 63 ? 2.543 -4.470 8.103 1.00 0.00 63 VAL A C 10
ATOM 16687 O O . VAL A 1 63 ? 1.313 -4.446 8.177 1.00 0.00 63 VAL A O 10
ATOM 16700 N N . GLU A 1 64 ? 3.313 -3.671 8.851 1.00 0.00 64 GLU A N 10
ATOM 16701 C CA . GLU A 1 64 ? 2.736 -2.661 9.744 1.00 0.00 64 GLU A CA 10
ATOM 16702 C C . GLU A 1 64 ? 2.914 -1.261 9.138 1.00 0.00 64 GLU A C 10
ATOM 16703 O O . GLU A 1 64 ? 2.941 -0.259 9.858 1.00 0.00 64 GLU A O 10
ATOM 16715 N N . TYR A 1 65 ? 2.841 -1.128 7.813 1.00 0.00 65 TYR A N 10
ATOM 16716 C CA . TYR A 1 65 ? 3.220 0.094 7.113 1.00 0.00 65 TYR A CA 10
ATOM 16717 C C . TYR A 1 65 ? 2.734 0.003 5.662 1.00 0.00 65 TYR A C 10
ATOM 16718 O O . TYR A 1 65 ? 2.519 -1.087 5.127 1.00 0.00 65 TYR A O 10
ATOM 16736 N N . LEU A 1 66 ? 2.558 1.132 4.978 1.00 0.00 66 LEU A N 10
ATOM 16737 C CA . LEU A 1 66 ? 1.997 1.178 3.636 1.00 0.00 66 LEU A CA 10
ATOM 16738 C C . LEU A 1 66 ? 2.256 2.556 3.047 1.00 0.00 66 LEU A C 10
ATOM 16739 O O . LEU A 1 66 ? 2.157 3.560 3.747 1.00 0.00 66 LEU A O 10
ATOM 16755 N N . ILE A 1 67 ? 2.490 2.604 1.742 1.00 0.00 67 ILE A N 10
ATOM 16756 C CA . ILE A 1 67 ? 2.582 3.804 0.925 1.00 0.00 67 ILE A CA 10
ATOM 16757 C C . ILE A 1 67 ? 1.367 3.795 0.022 1.00 0.00 67 ILE A C 10
ATOM 16758 O O . ILE A 1 67 ? 1.310 2.937 -0.847 1.00 0.00 67 ILE A O 10
ATOM 16774 N N . ALA A 1 68 ? 0.352 4.635 0.228 1.00 0.00 68 ALA A N 10
ATOM 16775 C CA . ALA A 1 68 ? -0.833 4.606 -0.602 1.00 0.00 68 ALA A CA 10
ATOM 16776 C C . ALA A 1 68 ? -1.578 5.932 -0.520 1.00 0.00 68 ALA A C 10
ATOM 16777 O O . ALA A 1 68 ? -2.292 6.181 0.453 1.00 0.00 68 ALA A O 10
ATOM 16784 N N . SER A 1 69 ? -1.483 6.722 -1.583 1.00 0.00 69 SER A N 10
ATOM 16785 C CA . SER A 1 69 ? -2.189 7.993 -1.783 1.00 0.00 69 SER A CA 10
ATOM 16786 C C . SER A 1 69 ? -3.588 8.005 -1.176 1.00 0.00 69 SER A C 10
ATOM 16787 O O . SER A 1 69 ? -3.962 8.933 -0.462 1.00 0.00 69 SER A O 10
ATOM 16795 N N . ASN A 1 70 ? -4.376 6.971 -1.453 1.00 0.00 70 ASN A N 10
ATOM 16796 C CA . ASN A 1 70 ? -5.753 6.843 -1.046 1.00 0.00 70 ASN A CA 10
ATOM 16797 C C . ASN A 1 70 ? -5.980 5.333 -0.983 1.00 0.00 70 ASN A C 10
ATOM 16798 O O . ASN A 1 70 ? -5.126 4.519 -1.368 1.00 0.00 70 ASN A O 10
ATOM 16809 N N . VAL A 1 71 ? -7.203 4.938 -0.657 1.00 0.00 71 VAL A N 10
ATOM 16810 C CA . VAL A 1 71 ? -7.634 3.561 -0.695 1.00 0.00 71 VAL A CA 10
ATOM 16811 C C . VAL A 1 71 ? -8.711 3.415 -1.768 1.00 0.00 71 VAL A C 10
ATOM 16812 O O . VAL A 1 71 ? -9.263 4.406 -2.245 1.00 0.00 71 VAL A O 10
ATOM 16825 N N . GLY A 1 72 ? -8.931 2.184 -2.227 1.00 0.00 72 GLY A N 10
ATOM 16826 C CA . GLY A 1 72 ? -9.712 1.935 -3.428 1.00 0.00 72 GLY A CA 10
ATOM 16827 C C . GLY A 1 72 ? -11.209 1.804 -3.161 1.00 0.00 72 GLY A C 10
ATOM 16828 O O . GLY A 1 72 ? -11.986 1.994 -4.092 1.00 0.00 72 GLY A O 10
ATOM 16832 N N . ARG A 1 73 ? -11.578 1.447 -1.928 1.00 0.00 73 ARG A N 10
ATOM 16833 C CA . ARG A 1 73 ? -12.910 1.206 -1.369 1.00 0.00 73 ARG A CA 10
ATOM 16834 C C . ARG A 1 73 ? -12.651 1.102 0.134 1.00 0.00 73 ARG A C 10
ATOM 16835 O O . ARG A 1 73 ? -12.008 2.003 0.673 1.00 0.00 73 ARG A O 10
ATOM 16856 N N . ASN A 1 74 ? -13.186 0.096 0.834 1.00 0.00 74 ASN A N 10
ATOM 16857 C CA . ASN A 1 74 ? -12.787 -0.214 2.210 1.00 0.00 74 ASN A CA 10
ATOM 16858 C C . ASN A 1 74 ? -11.286 -0.582 2.279 1.00 0.00 74 ASN A C 10
ATOM 16859 O O . ASN A 1 74 ? -10.547 -0.358 1.322 1.00 0.00 74 ASN A O 10
ATOM 16870 N N . ALA A 1 75 ? -10.860 -1.193 3.392 1.00 0.00 75 ALA A N 10
ATOM 16871 C CA . ALA A 1 75 ? -9.545 -1.623 3.861 1.00 0.00 75 ALA A CA 10
ATOM 16872 C C . ALA A 1 75 ? -8.904 -0.618 4.816 1.00 0.00 75 ALA A C 10
ATOM 16873 O O . ALA A 1 75 ? -8.095 -1.033 5.637 1.00 0.00 75 ALA A O 10
ATOM 16880 N N . PHE A 1 76 ? -9.226 0.676 4.754 1.00 0.00 76 PHE A N 10
ATOM 16881 C CA . PHE A 1 76 ? -8.570 1.687 5.591 1.00 0.00 76 PHE A CA 10
ATOM 16882 C C . PHE A 1 76 ? -8.774 1.426 7.076 1.00 0.00 76 PHE A C 10
ATOM 16883 O O . PHE A 1 76 ? -7.843 1.627 7.847 1.00 0.00 76 PHE A O 10
ATOM 16900 N N . GLU A 1 77 ? -9.946 0.937 7.471 1.00 0.00 77 GLU A N 10
ATOM 16901 C CA . GLU A 1 77 ? -10.244 0.552 8.840 1.00 0.00 77 GLU A CA 10
ATOM 16902 C C . GLU A 1 77 ? -9.433 -0.688 9.206 1.00 0.00 77 GLU A C 10
ATOM 16903 O O . GLU A 1 77 ? -8.951 -0.807 10.329 1.00 0.00 77 GLU A O 10
ATOM 16915 N N . THR A 1 78 ? -9.278 -1.617 8.262 1.00 0.00 78 THR A N 10
ATOM 16916 C CA . THR A 1 78 ? -8.622 -2.895 8.482 1.00 0.00 78 THR A CA 10
ATOM 16917 C C . THR A 1 78 ? -7.110 -2.696 8.586 1.00 0.00 78 THR A C 10
ATOM 16918 O O . THR A 1 78 ? -6.430 -3.493 9.230 1.00 0.00 78 THR A O 10
ATOM 16929 N N . LEU A 1 79 ? -6.604 -1.609 7.989 1.00 0.00 79 LEU A N 10
ATOM 16930 C CA . LEU A 1 79 ? -5.210 -1.215 8.044 1.00 0.00 79 LEU A CA 10
ATOM 16931 C C . LEU A 1 79 ? -4.890 -0.856 9.486 1.00 0.00 79 LEU A C 10
ATOM 16932 O O . LEU A 1 79 ? -4.228 -1.602 10.191 1.00 0.00 79 LEU A O 10
ATOM 16948 N N . LYS A 1 80 ? -5.401 0.275 9.950 1.00 0.00 80 LYS A N 10
ATOM 16949 C CA . LYS A 1 80 ? -5.174 0.779 11.291 1.00 0.00 80 LYS A CA 10
ATOM 16950 C C . LYS A 1 80 ? -5.584 -0.184 12.393 1.00 0.00 80 LYS A C 10
ATOM 16951 O O . LYS A 1 80 ? -4.937 -0.172 13.437 1.00 0.00 80 LYS A O 10
ATOM 16970 N N . ALA A 1 81 ? -6.622 -0.987 12.179 1.00 0.00 81 ALA A N 10
ATOM 16971 C CA . ALA A 1 81 ? -6.956 -2.085 13.070 1.00 0.00 81 ALA A CA 10
ATOM 16972 C C . ALA A 1 81 ? -5.726 -2.972 13.279 1.00 0.00 81 ALA A C 10
ATOM 16973 O O . ALA A 1 81 ? -5.288 -3.105 14.418 1.00 0.00 81 ALA A O 10
ATOM 16980 N N . ALA A 1 82 ? -5.115 -3.503 12.209 1.00 0.00 82 ALA A N 10
ATOM 16981 C CA . ALA A 1 82 ? -3.902 -4.316 12.325 1.00 0.00 82 ALA A CA 10
ATOM 16982 C C . ALA A 1 82 ? -2.634 -3.449 12.458 1.00 0.00 82 ALA A C 10
ATOM 16983 O O . ALA A 1 82 ? -1.546 -3.844 12.027 1.00 0.00 82 ALA A O 10
ATOM 16990 N N . GLY A 1 83 ? -2.735 -2.323 13.166 1.00 0.00 83 GLY A N 10
ATOM 16991 C CA . GLY A 1 83 ? -1.707 -1.305 13.313 1.00 0.00 83 GLY A CA 10
ATOM 16992 C C . GLY A 1 83 ? -0.907 -0.971 12.062 1.00 0.00 83 GLY A C 10
ATOM 16993 O O . GLY A 1 83 ? 0.272 -0.631 12.151 1.00 0.00 83 GLY A O 10
ATOM 16997 N N . VAL A 1 84 ? -1.525 -1.025 10.890 1.00 0.00 84 VAL A N 10
ATOM 16998 C CA . VAL A 1 84 ? -0.837 -0.748 9.648 1.00 0.00 84 VAL A CA 10
ATOM 16999 C C . VAL A 1 84 ? -0.774 0.761 9.488 1.00 0.00 84 VAL A C 10
ATOM 17000 O O . VAL A 1 84 ? -1.801 1.455 9.436 1.00 0.00 84 VAL A O 10
ATOM 17013 N N . LYS A 1 85 ? 0.453 1.274 9.427 1.00 0.00 85 LYS A N 10
ATOM 17014 C CA . LYS A 1 85 ? 0.677 2.683 9.176 1.00 0.00 85 LYS A CA 10
ATOM 17015 C C . LYS A 1 85 ? 0.495 2.890 7.669 1.00 0.00 85 LYS A C 10
ATOM 17016 O O . LYS A 1 85 ? 0.656 1.948 6.903 1.00 0.00 85 LYS A O 10
ATOM 17035 N N . VAL A 1 86 ? 0.108 4.076 7.216 1.00 0.00 86 VAL A N 10
ATOM 17036 C CA . VAL A 1 86 ? -0.323 4.322 5.831 1.00 0.00 86 VAL A CA 10
ATOM 17037 C C . VAL A 1 86 ? 0.037 5.767 5.511 1.00 0.00 86 VAL A C 10
ATOM 17038 O O . VAL A 1 86 ? -0.534 6.688 6.107 1.00 0.00 86 VAL A O 10
ATOM 17051 N N . TYR A 1 87 ? 0.989 5.956 4.609 1.00 0.00 87 TYR A N 10
ATOM 17052 C CA . TYR A 1 87 ? 1.292 7.219 3.965 1.00 0.00 87 TYR A CA 10
ATOM 17053 C C . TYR A 1 87 ? 0.445 7.421 2.719 1.00 0.00 87 TYR A C 10
ATOM 17054 O O . TYR A 1 87 ? -0.230 6.499 2.274 1.00 0.00 87 TYR A O 10
ATOM 17072 N N . ARG A 1 88 ? 0.551 8.619 2.144 1.00 0.00 88 ARG A N 10
ATOM 17073 C CA . ARG A 1 88 ? 0.132 9.021 0.820 1.00 0.00 88 ARG A CA 10
ATOM 17074 C C . ARG A 1 88 ? 1.367 9.320 -0.014 1.00 0.00 88 ARG A C 10
ATOM 17075 O O . ARG A 1 88 ? 2.413 9.707 0.511 1.00 0.00 88 ARG A O 10
ATOM 17096 N N . PHE A 1 89 ? 1.240 9.062 -1.305 1.00 0.00 89 PHE A N 10
ATOM 17097 C CA . PHE A 1 89 ? 2.210 9.286 -2.362 1.00 0.00 89 PHE A CA 10
ATOM 17098 C C . PHE A 1 89 ? 1.460 10.097 -3.427 1.00 0.00 89 PHE A C 10
ATOM 17099 O O . PHE A 1 89 ? 0.232 10.166 -3.361 1.00 0.00 89 PHE A O 10
ATOM 17116 N N . GLU A 1 90 ? 2.133 10.700 -4.404 1.00 0.00 90 GLU A N 10
ATOM 17117 C CA . GLU A 1 90 ? 1.451 11.519 -5.403 1.00 0.00 90 GLU A CA 10
ATOM 17118 C C . GLU A 1 90 ? 2.192 11.439 -6.751 1.00 0.00 90 GLU A C 10
ATOM 17119 O O . GLU A 1 90 ? 2.627 12.451 -7.313 1.00 0.00 90 GLU A O 10
ATOM 17131 N N . GLY A 1 91 ? 2.361 10.218 -7.266 1.00 0.00 91 GLY A N 10
ATOM 17132 C CA . GLY A 1 91 ? 2.798 9.977 -8.637 1.00 0.00 91 GLY A CA 10
ATOM 17133 C C . GLY A 1 91 ? 4.267 9.583 -8.717 1.00 0.00 91 GLY A C 10
ATOM 17134 O O . GLY A 1 91 ? 5.150 10.419 -8.518 1.00 0.00 91 GLY A O 10
ATOM 17138 N N . GLY A 1 92 ? 4.544 8.329 -9.071 1.00 0.00 92 GLY A N 10
ATOM 17139 C CA . GLY A 1 92 ? 5.855 7.707 -8.969 1.00 0.00 92 GLY A CA 10
ATOM 17140 C C . GLY A 1 92 ? 5.753 6.230 -9.314 1.00 0.00 92 GLY A C 10
ATOM 17141 O O . GLY A 1 92 ? 4.655 5.663 -9.374 1.00 0.00 92 GLY A O 10
ATOM 17145 N N . THR A 1 93 ? 6.898 5.604 -9.532 1.00 0.00 93 THR A N 10
ATOM 17146 C CA . THR A 1 93 ? 7.021 4.171 -9.632 1.00 0.00 93 THR A CA 10
ATOM 17147 C C . THR A 1 93 ? 7.228 3.553 -8.247 1.00 0.00 93 THR A C 10
ATOM 17148 O O . THR A 1 93 ? 7.359 4.270 -7.251 1.00 0.00 93 THR A O 10
ATOM 17159 N N . VAL A 1 94 ? 7.231 2.217 -8.154 1.00 0.00 94 VAL A N 10
ATOM 17160 C CA . VAL A 1 94 ? 7.444 1.509 -6.903 1.00 0.00 94 VAL A CA 10
ATOM 17161 C C . VAL A 1 94 ? 8.681 2.042 -6.176 1.00 0.00 94 VAL A C 10
ATOM 17162 O O . VAL A 1 94 ? 8.592 2.194 -4.969 1.00 0.00 94 VAL A O 10
ATOM 17175 N N . GLN A 1 95 ? 9.773 2.389 -6.863 1.00 0.00 95 GLN A N 10
ATOM 17176 C CA . GLN A 1 95 ? 10.965 2.981 -6.255 1.00 0.00 95 GLN A CA 10
ATOM 17177 C C . GLN A 1 95 ? 10.706 4.309 -5.544 1.00 0.00 95 GLN A C 10
ATOM 17178 O O . GLN A 1 95 ? 11.178 4.508 -4.433 1.00 0.00 95 GLN A O 10
ATOM 17192 N N . GLU A 1 96 ? 9.963 5.210 -6.167 1.00 0.00 96 GLU A N 10
ATOM 17193 C CA . GLU A 1 96 ? 9.679 6.556 -5.703 1.00 0.00 96 GLU A CA 10
ATOM 17194 C C . GLU A 1 96 ? 8.885 6.484 -4.415 1.00 0.00 96 GLU A C 10
ATOM 17195 O O . GLU A 1 96 ? 9.204 7.196 -3.477 1.00 0.00 96 GLU A O 10
ATOM 17207 N N . ALA A 1 97 ? 7.899 5.588 -4.322 1.00 0.00 97 ALA A N 10
ATOM 17208 C CA . ALA A 1 97 ? 7.222 5.317 -3.070 1.00 0.00 97 ALA A CA 10
ATOM 17209 C C . ALA A 1 97 ? 8.183 5.098 -1.898 1.00 0.00 97 ALA A C 10
ATOM 17210 O O . ALA A 1 97 ? 7.870 5.492 -0.777 1.00 0.00 97 ALA A O 10
ATOM 17217 N N . ILE A 1 98 ? 9.327 4.467 -2.136 1.00 0.00 98 ILE A N 10
ATOM 17218 C CA . ILE A 1 98 ? 10.277 4.054 -1.111 1.00 0.00 98 ILE A CA 10
ATOM 17219 C C . ILE A 1 98 ? 11.202 5.210 -0.863 1.00 0.00 98 ILE A C 10
ATOM 17220 O O . ILE A 1 98 ? 11.304 5.669 0.266 1.00 0.00 98 ILE A O 10
ATOM 17236 N N . ASP A 1 99 ? 11.854 5.654 -1.929 1.00 0.00 99 ASP A N 10
ATOM 17237 C CA . ASP A 1 99 ? 12.840 6.702 -1.981 1.00 0.00 99 ASP A CA 10
ATOM 17238 C C . ASP A 1 99 ? 12.227 7.905 -1.294 1.00 0.00 99 ASP A C 10
ATOM 17239 O O . ASP A 1 99 ? 12.782 8.398 -0.310 1.00 0.00 99 ASP A O 10
ATOM 17248 N N . ALA A 1 100 ? 10.995 8.249 -1.677 1.00 0.00 100 ALA A N 10
ATOM 17249 C CA . ALA A 1 100 ? 10.376 9.471 -1.185 1.00 0.00 100 ALA A CA 10
ATOM 17250 C C . ALA A 1 100 ? 10.057 9.343 0.303 1.00 0.00 100 ALA A C 10
ATOM 17251 O O . ALA A 1 100 ? 10.259 10.273 1.076 1.00 0.00 100 ALA A O 10
ATOM 17258 N N . PHE A 1 101 ? 9.550 8.188 0.722 1.00 0.00 101 PHE A N 10
ATOM 17259 C CA . PHE A 1 101 ? 9.261 7.898 2.116 1.00 0.00 101 PHE A CA 10
ATOM 17260 C C . PHE A 1 101 ? 10.540 7.933 2.954 1.00 0.00 101 PHE A C 10
ATOM 17261 O O . PHE A 1 101 ? 10.564 8.514 4.040 1.00 0.00 101 PHE A O 10
ATOM 17278 N N . SER A 1 102 ? 11.582 7.268 2.470 1.00 0.00 102 SER A N 10
ATOM 17279 C CA . SER A 1 102 ? 12.781 6.949 3.212 1.00 0.00 102 SER A CA 10
ATOM 17280 C C . SER A 1 102 ? 13.582 8.220 3.464 1.00 0.00 102 SER A C 10
ATOM 17281 O O . SER A 1 102 ? 14.216 8.358 4.517 1.00 0.00 102 SER A O 10
ATOM 17289 N N . GLU A 1 103 ? 13.466 9.179 2.541 1.00 0.00 103 GLU A N 10
ATOM 17290 C CA . GLU A 1 103 ? 14.024 10.501 2.671 1.00 0.00 103 GLU A CA 10
ATOM 17291 C C . GLU A 1 103 ? 12.958 11.495 3.105 1.00 0.00 103 GLU A C 10
ATOM 17292 O O . GLU A 1 103 ? 13.109 12.698 2.887 1.00 0.00 103 GLU A O 10
ATOM 17304 N N . GLY A 1 104 ? 12.037 11.047 3.957 1.00 0.00 104 GLY A N 10
ATOM 17305 C CA . GLY A 1 104 ? 11.052 11.861 4.630 1.00 0.00 104 GLY A CA 10
ATOM 17306 C C . GLY A 1 104 ? 10.467 12.960 3.742 1.00 0.00 104 GLY A C 10
ATOM 17307 O O . GLY A 1 104 ? 10.529 14.140 4.102 1.00 0.00 104 GLY A O 10
ATOM 17311 N N . ARG A 1 105 ? 9.954 12.579 2.572 1.00 0.00 105 ARG A N 10
ATOM 17312 C CA . ARG A 1 105 ? 9.252 13.424 1.613 1.00 0.00 105 ARG A CA 10
ATOM 17313 C C . ARG A 1 105 ? 7.906 12.784 1.270 1.00 0.00 105 ARG A C 10
ATOM 17314 O O . ARG A 1 105 ? 7.464 12.916 0.130 1.00 0.00 105 ARG A O 10
ATOM 17335 N N . LEU A 1 106 ? 7.181 12.168 2.207 1.00 0.00 106 LEU A N 10
ATOM 17336 C CA . LEU A 1 106 ? 5.816 11.715 1.943 1.00 0.00 106 LEU A CA 10
ATOM 17337 C C . LEU A 1 106 ? 4.873 12.126 3.072 1.00 0.00 106 LEU A C 10
ATOM 17338 O O . LEU A 1 106 ? 5.282 12.551 4.157 1.00 0.00 106 LEU A O 10
ATOM 17354 N N . GLU A 1 107 ? 3.583 11.995 2.792 1.00 0.00 107 GLU A N 10
ATOM 17355 C CA . GLU A 1 107 ? 2.481 12.498 3.595 1.00 0.00 107 GLU A CA 10
ATOM 17356 C C . GLU A 1 107 ? 1.967 11.349 4.456 1.00 0.00 107 GLU A C 10
ATOM 17357 O O . GLU A 1 107 ? 1.762 10.260 3.931 1.00 0.00 107 GLU A O 10
ATOM 17369 N N . GLU A 1 108 ? 1.708 11.551 5.742 1.00 0.00 108 GLU A N 10
ATOM 17370 C CA . GLU A 1 108 ? 1.194 10.488 6.607 1.00 0.00 108 GLU A CA 10
ATOM 17371 C C . GLU A 1 108 ? -0.331 10.563 6.559 1.00 0.00 108 GLU A C 10
ATOM 17372 O O . GLU A 1 108 ? -0.928 11.491 7.107 1.00 0.00 108 GLU A O 10
ATOM 17384 N N . LEU A 1 109 ? -0.976 9.677 5.794 1.00 0.00 109 LEU A N 10
ATOM 17385 C CA . LEU A 1 109 ? -2.407 9.749 5.502 1.00 0.00 109 LEU A CA 10
ATOM 17386 C C . LEU A 1 109 ? -3.207 9.141 6.655 1.00 0.00 109 LEU A C 10
ATOM 17387 O O . LEU A 1 109 ? -3.752 8.035 6.551 1.00 0.00 109 LEU A O 10
ATOM 17403 N N . THR A 1 110 ? -3.285 9.836 7.783 1.00 0.00 110 THR A N 10
ATOM 17404 C CA . THR A 1 110 ? -3.987 9.344 8.961 1.00 0.00 110 THR A CA 10
ATOM 17405 C C . THR A 1 110 ? -5.447 9.812 8.945 1.00 0.00 110 THR A C 10
ATOM 17406 O O . THR A 1 110 ? -6.048 10.029 9.997 1.00 0.00 110 THR A O 10
ATOM 17417 N N . THR A 1 111 ? -6.087 9.851 7.766 1.00 0.00 111 THR A N 10
ATOM 17418 C CA . THR A 1 111 ? -7.414 10.425 7.614 1.00 0.00 111 THR A CA 10
ATOM 17419 C C . THR A 1 111 ? -7.870 10.249 6.168 1.00 0.00 111 THR A C 10
ATOM 17420 O O . THR A 1 111 ? -7.089 9.870 5.296 1.00 0.00 111 THR A O 10
ATOM 17431 N N . PHE A 1 112 ? -9.151 10.504 5.936 1.00 0.00 112 PHE A N 10
ATOM 17432 C CA . PHE A 1 112 ? -9.859 10.403 4.680 1.00 0.00 112 PHE A CA 10
ATOM 17433 C C . PHE A 1 112 ? -10.779 11.586 4.441 1.00 0.00 112 PHE A C 10
ATOM 17434 O O . PHE A 1 112 ? -10.905 12.467 5.288 1.00 0.00 112 PHE A O 10
ATOM 17451 N N . THR A 1 113 ? -11.417 11.558 3.277 1.00 0.00 113 THR A N 10
ATOM 17452 C CA . THR A 1 113 ? -12.642 12.284 2.986 1.00 0.00 113 THR A CA 10
ATOM 17453 C C . THR A 1 113 ? -13.785 11.260 2.929 1.00 0.00 113 THR A C 10
ATOM 17454 O O . THR A 1 113 ? -13.563 10.042 2.849 1.00 0.00 113 THR A O 10
ATOM 17465 N N . ARG A 1 114 ? -15.011 11.770 2.901 1.00 0.00 114 ARG A N 10
ATOM 17466 C CA . ARG A 1 114 ? -16.250 11.019 2.995 1.00 0.00 114 ARG A CA 10
ATOM 17467 C C . ARG A 1 114 ? -17.185 11.448 1.880 1.00 0.00 114 ARG A C 10
ATOM 17468 O O . ARG A 1 114 ? -17.506 12.631 1.749 1.00 0.00 114 ARG A O 10
ATOM 17489 N N . GLU A 1 115 ? -17.652 10.484 1.099 1.00 0.00 115 GLU A N 10
ATOM 17490 C CA . GLU A 1 115 ? -18.601 10.718 0.031 1.00 0.00 115 GLU A CA 10
ATOM 17491 C C . GLU A 1 115 ? -20.011 10.434 0.558 1.00 0.00 115 GLU A C 10
ATOM 17492 O O . GLU A 1 115 ? -20.503 9.299 0.515 1.00 0.00 115 GLU A O 10
ATOM 17504 N N . GLY A 1 116 ? -20.650 11.471 1.098 1.00 0.00 116 GLY A N 10
ATOM 17505 C CA . GLY A 1 116 ? -22.049 11.454 1.485 1.00 0.00 116 GLY A CA 10
ATOM 17506 C C . GLY A 1 116 ? -22.265 11.543 2.979 1.00 0.00 116 GLY A C 10
ATOM 17507 O O . GLY A 1 116 ? -23.448 11.714 3.340 1.00 0.00 116 GLY A O 10
ATOM 17511 N N . MET A 1 1 ? 12.577 -2.755 11.135 1.00 0.00 1 MET A N 11
ATOM 17512 C CA . MET A 1 1 ? 11.989 -4.107 11.189 1.00 0.00 1 MET A CA 11
ATOM 17513 C C . MET A 1 1 ? 10.496 -4.126 10.858 1.00 0.00 1 MET A C 11
ATOM 17514 O O . MET A 1 1 ? 9.799 -5.073 11.231 1.00 0.00 1 MET A O 11
ATOM 17528 N N . ALA A 1 2 ? 9.971 -3.113 10.164 1.00 0.00 2 ALA A N 11
ATOM 17529 C CA . ALA A 1 2 ? 8.635 -3.150 9.602 1.00 0.00 2 ALA A CA 11
ATOM 17530 C C . ALA A 1 2 ? 8.719 -3.682 8.184 1.00 0.00 2 ALA A C 11
ATOM 17531 O O . ALA A 1 2 ? 9.732 -3.475 7.522 1.00 0.00 2 ALA A O 11
ATOM 17538 N N . ARG A 1 3 ? 7.633 -4.249 7.669 1.00 0.00 3 ARG A N 11
ATOM 17539 C CA . ARG A 1 3 ? 7.411 -4.213 6.236 1.00 0.00 3 ARG A CA 11
ATOM 17540 C C . ARG A 1 3 ? 6.590 -2.991 5.910 1.00 0.00 3 ARG A C 11
ATOM 17541 O O . ARG A 1 3 ? 5.657 -2.653 6.633 1.00 0.00 3 ARG A O 11
ATOM 17562 N N . VAL A 1 4 ? 6.919 -2.344 4.808 1.00 0.00 4 VAL A N 11
ATOM 17563 C CA . VAL A 1 4 ? 6.042 -1.400 4.135 1.00 0.00 4 VAL A CA 11
ATOM 17564 C C . VAL A 1 4 ? 5.305 -2.208 3.060 1.00 0.00 4 VAL A C 11
ATOM 17565 O O . VAL A 1 4 ? 5.741 -3.313 2.717 1.00 0.00 4 VAL A O 11
ATOM 17578 N N . ALA A 1 5 ? 4.221 -1.679 2.491 1.00 0.00 5 ALA A N 11
ATOM 17579 C CA . ALA A 1 5 ? 3.680 -2.203 1.246 1.00 0.00 5 ALA A CA 11
ATOM 17580 C C . ALA A 1 5 ? 3.484 -1.022 0.304 1.00 0.00 5 ALA A C 11
ATOM 17581 O O . ALA A 1 5 ? 3.289 0.113 0.752 1.00 0.00 5 ALA A O 11
ATOM 17588 N N . ILE A 1 6 ? 3.506 -1.277 -0.998 1.00 0.00 6 ILE A N 11
ATOM 17589 C CA . ILE A 1 6 ? 3.312 -0.273 -2.028 1.00 0.00 6 ILE A CA 11
ATOM 17590 C C . ILE A 1 6 ? 2.360 -0.899 -3.050 1.00 0.00 6 ILE A C 11
ATOM 17591 O O . ILE A 1 6 ? 2.677 -1.967 -3.581 1.00 0.00 6 ILE A O 11
ATOM 17607 N N . PRO A 1 7 ? 1.186 -0.295 -3.289 1.00 0.00 7 PRO A N 11
ATOM 17608 C CA . PRO A 1 7 ? 0.219 -0.735 -4.263 1.00 0.00 7 PRO A CA 11
ATOM 17609 C C . PRO A 1 7 ? 0.816 -0.451 -5.641 1.00 0.00 7 PRO A C 11
ATOM 17610 O O . PRO A 1 7 ? 0.942 0.711 -6.013 1.00 0.00 7 PRO A O 11
ATOM 17621 N N . SER A 1 8 ? 1.220 -1.480 -6.374 1.00 0.00 8 SER A N 11
ATOM 17622 C CA . SER A 1 8 ? 1.776 -1.396 -7.719 1.00 0.00 8 SER A CA 11
ATOM 17623 C C . SER A 1 8 ? 0.707 -1.880 -8.710 1.00 0.00 8 SER A C 11
ATOM 17624 O O . SER A 1 8 ? -0.289 -2.508 -8.321 1.00 0.00 8 SER A O 11
ATOM 17632 N N . VAL A 1 9 ? 0.935 -1.668 -10.006 1.00 0.00 9 VAL A N 11
ATOM 17633 C CA . VAL A 1 9 ? 0.189 -2.330 -11.072 1.00 0.00 9 VAL A CA 11
ATOM 17634 C C . VAL A 1 9 ? 1.152 -3.046 -12.032 1.00 0.00 9 VAL A C 11
ATOM 17635 O O . VAL A 1 9 ? 0.878 -3.181 -13.226 1.00 0.00 9 VAL A O 11
ATOM 17648 N N . GLY A 1 10 ? 2.218 -3.631 -11.482 1.00 0.00 10 GLY A N 11
ATOM 17649 C CA . GLY A 1 10 ? 3.143 -4.509 -12.181 1.00 0.00 10 GLY A CA 11
ATOM 17650 C C . GLY A 1 10 ? 4.073 -5.183 -11.171 1.00 0.00 10 GLY A C 11
ATOM 17651 O O . GLY A 1 10 ? 4.181 -4.751 -10.022 1.00 0.00 10 GLY A O 11
ATOM 17655 N N . LYS A 1 11 ? 4.782 -6.228 -11.610 1.00 0.00 11 LYS A N 11
ATOM 17656 C CA . LYS A 1 11 ? 5.589 -7.112 -10.765 1.00 0.00 11 LYS A CA 11
ATOM 17657 C C . LYS A 1 11 ? 7.044 -6.643 -10.742 1.00 0.00 11 LYS A C 11
ATOM 17658 O O . LYS A 1 11 ? 7.968 -7.454 -10.792 1.00 0.00 11 LYS A O 11
ATOM 17677 N N . ASP A 1 12 ? 7.263 -5.334 -10.690 1.00 0.00 12 ASP A N 11
ATOM 17678 C CA . ASP A 1 12 ? 8.582 -4.733 -10.812 1.00 0.00 12 ASP A CA 11
ATOM 17679 C C . ASP A 1 12 ? 8.645 -3.533 -9.891 1.00 0.00 12 ASP A C 11
ATOM 17680 O O . ASP A 1 12 ? 7.671 -2.798 -9.716 1.00 0.00 12 ASP A O 11
ATOM 17689 N N . LEU A 1 13 ? 9.849 -3.288 -9.396 1.00 0.00 13 LEU A N 11
ATOM 17690 C CA . LEU A 1 13 ? 10.237 -2.132 -8.593 1.00 0.00 13 LEU A CA 11
ATOM 17691 C C . LEU A 1 13 ? 10.176 -0.823 -9.388 1.00 0.00 13 LEU A C 11
ATOM 17692 O O . LEU A 1 13 ? 10.173 0.255 -8.806 1.00 0.00 13 LEU A O 11
ATOM 17708 N N . SER A 1 14 ? 10.090 -0.898 -10.714 1.00 0.00 14 SER A N 11
ATOM 17709 C CA . SER A 1 14 ? 9.954 0.265 -11.568 1.00 0.00 14 SER A CA 11
ATOM 17710 C C . SER A 1 14 ? 8.681 0.119 -12.404 1.00 0.00 14 SER A C 11
ATOM 17711 O O . SER A 1 14 ? 8.625 0.588 -13.545 1.00 0.00 14 SER A O 11
ATOM 17719 N N . SER A 1 15 ? 7.612 -0.432 -11.822 1.00 0.00 15 SER A N 11
ATOM 17720 C CA . SER A 1 15 ? 6.276 -0.301 -12.404 1.00 0.00 15 SER A CA 11
ATOM 17721 C C . SER A 1 15 ? 5.460 0.723 -11.607 1.00 0.00 15 SER A C 11
ATOM 17722 O O . SER A 1 15 ? 5.910 1.167 -10.551 1.00 0.00 15 SER A O 11
ATOM 17730 N N . MET A 1 16 ? 4.277 1.128 -12.074 1.00 0.00 16 MET A N 11
ATOM 17731 C CA . MET A 1 16 ? 3.595 2.287 -11.520 1.00 0.00 16 MET A CA 11
ATOM 17732 C C . MET A 1 16 ? 2.930 1.949 -10.200 1.00 0.00 16 MET A C 11
ATOM 17733 O O . MET A 1 16 ? 2.298 0.903 -10.045 1.00 0.00 16 MET A O 11
ATOM 17747 N N . VAL A 1 17 ? 3.079 2.875 -9.261 1.00 0.00 17 VAL A N 11
ATOM 17748 C CA . VAL A 1 17 ? 2.323 2.893 -8.025 1.00 0.00 17 VAL A CA 11
ATOM 17749 C C . VAL A 1 17 ? 0.878 3.289 -8.369 1.00 0.00 17 VAL A C 11
ATOM 17750 O O . VAL A 1 17 ? 0.620 4.208 -9.143 1.00 0.00 17 VAL A O 11
ATOM 17763 N N . SER A 1 18 ? -0.075 2.519 -7.856 1.00 0.00 18 SER A N 11
ATOM 17764 C CA . SER A 1 18 ? -1.507 2.638 -8.096 1.00 0.00 18 SER A CA 11
ATOM 17765 C C . SER A 1 18 ? -2.052 3.758 -7.228 1.00 0.00 18 SER A C 11
ATOM 17766 O O . SER A 1 18 ? -1.637 3.894 -6.075 1.00 0.00 18 SER A O 11
ATOM 17774 N N . ASP A 1 19 ? -3.038 4.522 -7.706 1.00 0.00 19 ASP A N 11
ATOM 17775 C CA . ASP A 1 19 ? -3.511 5.697 -6.978 1.00 0.00 19 ASP A CA 11
ATOM 17776 C C . ASP A 1 19 ? -4.571 5.293 -5.928 1.00 0.00 19 ASP A C 11
ATOM 17777 O O . ASP A 1 19 ? -5.537 6.021 -5.668 1.00 0.00 19 ASP A O 11
ATOM 17786 N N . ARG A 1 20 ? -4.410 4.127 -5.288 1.00 0.00 20 ARG A N 11
ATOM 17787 C CA . ARG A 1 20 ? -5.484 3.354 -4.649 1.00 0.00 20 ARG A CA 11
ATOM 17788 C C . ARG A 1 20 ? -4.826 2.107 -4.074 1.00 0.00 20 ARG A C 11
ATOM 17789 O O . ARG A 1 20 ? -4.319 1.286 -4.829 1.00 0.00 20 ARG A O 11
ATOM 17810 N N . PHE A 1 21 ? -4.846 1.947 -2.749 1.00 0.00 21 PHE A N 11
ATOM 17811 C CA . PHE A 1 21 ? -4.404 0.742 -2.082 1.00 0.00 21 PHE A CA 11
ATOM 17812 C C . PHE A 1 21 ? -5.277 -0.442 -2.475 1.00 0.00 21 PHE A C 11
ATOM 17813 O O . PHE A 1 21 ? -4.817 -1.341 -3.157 1.00 0.00 21 PHE A O 11
ATOM 17830 N N . ALA A 1 22 ? -6.539 -0.459 -2.037 1.00 0.00 22 ALA A N 11
ATOM 17831 C CA . ALA A 1 22 ? -7.381 -1.650 -2.160 1.00 0.00 22 ALA A CA 11
ATOM 17832 C C . ALA A 1 22 ? -7.891 -1.863 -3.594 1.00 0.00 22 ALA A C 11
ATOM 17833 O O . ALA A 1 22 ? -8.773 -2.687 -3.814 1.00 0.00 22 ALA A O 11
ATOM 17840 N N . ARG A 1 23 ? -7.359 -1.120 -4.565 1.00 0.00 23 ARG A N 11
ATOM 17841 C CA . ARG A 1 23 ? -7.364 -1.402 -5.968 1.00 0.00 23 ARG A CA 11
ATOM 17842 C C . ARG A 1 23 ? -5.921 -1.159 -6.425 1.00 0.00 23 ARG A C 11
ATOM 17843 O O . ARG A 1 23 ? -5.612 -0.151 -7.063 1.00 0.00 23 ARG A O 11
ATOM 17864 N N . ALA A 1 24 ? -5.014 -2.042 -6.035 1.00 0.00 24 ALA A N 11
ATOM 17865 C CA . ALA A 1 24 ? -3.770 -2.251 -6.750 1.00 0.00 24 ALA A CA 11
ATOM 17866 C C . ALA A 1 24 ? -3.871 -3.636 -7.387 1.00 0.00 24 ALA A C 11
ATOM 17867 O O . ALA A 1 24 ? -4.900 -4.295 -7.240 1.00 0.00 24 ALA A O 11
ATOM 17874 N N . GLU A 1 25 ? -2.844 -4.063 -8.113 1.00 0.00 25 GLU A N 11
ATOM 17875 C CA . GLU A 1 25 ? -2.806 -5.407 -8.693 1.00 0.00 25 GLU A CA 11
ATOM 17876 C C . GLU A 1 25 ? -1.614 -6.225 -8.211 1.00 0.00 25 GLU A C 11
ATOM 17877 O O . GLU A 1 25 ? -1.615 -7.454 -8.316 1.00 0.00 25 GLU A O 11
ATOM 17889 N N . TYR A 1 26 ? -0.613 -5.558 -7.645 1.00 0.00 26 TYR A N 11
ATOM 17890 C CA . TYR A 1 26 ? 0.544 -6.140 -7.028 1.00 0.00 26 TYR A CA 11
ATOM 17891 C C . TYR A 1 26 ? 0.811 -5.304 -5.786 1.00 0.00 26 TYR A C 11
ATOM 17892 O O . TYR A 1 26 ? 0.434 -4.130 -5.728 1.00 0.00 26 TYR A O 11
ATOM 17910 N N . PHE A 1 27 ? 1.469 -5.889 -4.797 1.00 0.00 27 PHE A N 11
ATOM 17911 C CA . PHE A 1 27 ? 1.844 -5.212 -3.574 1.00 0.00 27 PHE A CA 11
ATOM 17912 C C . PHE A 1 27 ? 3.290 -5.567 -3.324 1.00 0.00 27 PHE A C 11
ATOM 17913 O O . PHE A 1 27 ? 3.615 -6.721 -3.059 1.00 0.00 27 PHE A O 11
ATOM 17930 N N . ILE A 1 28 ? 4.155 -4.585 -3.511 1.00 0.00 28 ILE A N 11
ATOM 17931 C CA . ILE A 1 28 ? 5.588 -4.719 -3.328 1.00 0.00 28 ILE A CA 11
ATOM 17932 C C . ILE A 1 28 ? 5.828 -4.439 -1.855 1.00 0.00 28 ILE A C 11
ATOM 17933 O O . ILE A 1 28 ? 5.298 -3.464 -1.327 1.00 0.00 28 ILE A O 11
ATOM 17949 N N . ILE A 1 29 ? 6.525 -5.344 -1.179 1.00 0.00 29 ILE A N 11
ATOM 17950 C CA . ILE A 1 29 ? 6.602 -5.410 0.272 1.00 0.00 29 ILE A CA 11
ATOM 17951 C C . ILE A 1 29 ? 8.076 -5.382 0.647 1.00 0.00 29 ILE A C 11
ATOM 17952 O O . ILE A 1 29 ? 8.768 -6.394 0.542 1.00 0.00 29 ILE A O 11
ATOM 17968 N N . TYR A 1 30 ? 8.565 -4.197 1.004 1.00 0.00 30 TYR A N 11
ATOM 17969 C CA . TYR A 1 30 ? 9.963 -3.937 1.323 1.00 0.00 30 TYR A CA 11
ATOM 17970 C C . TYR A 1 30 ? 10.172 -4.097 2.829 1.00 0.00 30 TYR A C 11
ATOM 17971 O O . TYR A 1 30 ? 9.455 -3.481 3.623 1.00 0.00 30 TYR A O 11
ATOM 17989 N N . ASP A 1 31 ? 11.127 -4.939 3.209 1.00 0.00 31 ASP A N 11
ATOM 17990 C CA . ASP A 1 31 ? 11.550 -5.198 4.589 1.00 0.00 31 ASP A CA 11
ATOM 17991 C C . ASP A 1 31 ? 12.496 -4.121 5.106 1.00 0.00 31 ASP A C 11
ATOM 17992 O O . ASP A 1 31 ? 13.574 -3.930 4.534 1.00 0.00 31 ASP A O 11
ATOM 18001 N N . THR A 1 32 ? 12.189 -3.496 6.249 1.00 0.00 32 THR A N 11
ATOM 18002 C CA . THR A 1 32 ? 13.093 -2.537 6.886 1.00 0.00 32 THR A CA 11
ATOM 18003 C C . THR A 1 32 ? 14.002 -3.262 7.896 1.00 0.00 32 THR A C 11
ATOM 18004 O O . THR A 1 32 ? 14.401 -2.710 8.922 1.00 0.00 32 THR A O 11
ATOM 18015 N N . GLU A 1 33 ? 14.334 -4.519 7.613 1.00 0.00 33 GLU A N 11
ATOM 18016 C CA . GLU A 1 33 ? 15.532 -5.175 8.103 1.00 0.00 33 GLU A CA 11
ATOM 18017 C C . GLU A 1 33 ? 16.296 -5.471 6.844 1.00 0.00 33 GLU A C 11
ATOM 18018 O O . GLU A 1 33 ? 17.045 -4.605 6.382 1.00 0.00 33 GLU A O 11
ATOM 18030 N N . SER A 1 34 ? 16.086 -6.636 6.233 1.00 0.00 34 SER A N 11
ATOM 18031 C CA . SER A 1 34 ? 17.144 -7.117 5.369 1.00 0.00 34 SER A CA 11
ATOM 18032 C C . SER A 1 34 ? 16.879 -6.698 3.916 1.00 0.00 34 SER A C 11
ATOM 18033 O O . SER A 1 34 ? 17.388 -7.330 2.991 1.00 0.00 34 SER A O 11
ATOM 18041 N N . GLY A 1 35 ? 16.310 -5.505 3.706 1.00 0.00 35 GLY A N 11
ATOM 18042 C CA . GLY A 1 35 ? 16.042 -4.870 2.417 1.00 0.00 35 GLY A CA 11
ATOM 18043 C C . GLY A 1 35 ? 15.412 -5.774 1.351 1.00 0.00 35 GLY A C 11
ATOM 18044 O O . GLY A 1 35 ? 15.441 -5.427 0.171 1.00 0.00 35 GLY A O 11
ATOM 18048 N N . ASN A 1 36 ? 14.879 -6.936 1.744 1.00 0.00 36 ASN A N 11
ATOM 18049 C CA . ASN A 1 36 ? 14.250 -7.869 0.827 1.00 0.00 36 ASN A CA 11
ATOM 18050 C C . ASN A 1 36 ? 12.963 -7.247 0.340 1.00 0.00 36 ASN A C 11
ATOM 18051 O O . ASN A 1 36 ? 12.328 -6.454 1.044 1.00 0.00 36 ASN A O 11
ATOM 18062 N N . VAL A 1 37 ? 12.547 -7.679 -0.840 1.00 0.00 37 VAL A N 11
ATOM 18063 C CA . VAL A 1 37 ? 11.284 -7.308 -1.412 1.00 0.00 37 VAL A CA 11
ATOM 18064 C C . VAL A 1 37 ? 10.532 -8.554 -1.834 1.00 0.00 37 VAL A C 11
ATOM 18065 O O . VAL A 1 37 ? 11.093 -9.534 -2.336 1.00 0.00 37 VAL A O 11
ATOM 18078 N N . GLU A 1 38 ? 9.225 -8.484 -1.663 1.00 0.00 38 GLU A N 11
ATOM 18079 C CA . GLU A 1 38 ? 8.263 -9.519 -1.949 1.00 0.00 38 GLU A CA 11
ATOM 18080 C C . GLU A 1 38 ? 7.262 -8.885 -2.909 1.00 0.00 38 GLU A C 11
ATOM 18081 O O . GLU A 1 38 ? 6.786 -7.781 -2.646 1.00 0.00 38 GLU A O 11
ATOM 18093 N N . VAL A 1 39 ? 6.962 -9.558 -4.021 1.00 0.00 39 VAL A N 11
ATOM 18094 C CA . VAL A 1 39 ? 5.862 -9.178 -4.900 1.00 0.00 39 VAL A CA 11
ATOM 18095 C C . VAL A 1 39 ? 4.688 -10.061 -4.504 1.00 0.00 39 VAL A C 11
ATOM 18096 O O . VAL A 1 39 ? 4.681 -11.260 -4.788 1.00 0.00 39 VAL A O 11
ATOM 18109 N N . VAL A 1 40 ? 3.692 -9.482 -3.855 1.00 0.00 40 VAL A N 11
ATOM 18110 C CA . VAL A 1 40 ? 2.355 -10.046 -3.854 1.00 0.00 40 VAL A CA 11
ATOM 18111 C C . VAL A 1 40 ? 1.697 -9.656 -5.183 1.00 0.00 40 VAL A C 11
ATOM 18112 O O . VAL A 1 40 ? 1.930 -8.557 -5.682 1.00 0.00 40 VAL A O 11
ATOM 18125 N N . GLU A 1 41 ? 0.843 -10.524 -5.725 1.00 0.00 41 GLU A N 11
ATOM 18126 C CA . GLU A 1 41 ? -0.164 -10.221 -6.739 1.00 0.00 41 GLU A CA 11
ATOM 18127 C C . GLU A 1 41 ? -1.523 -10.265 -6.031 1.00 0.00 41 GLU A C 11
ATOM 18128 O O . GLU A 1 41 ? -1.685 -11.025 -5.067 1.00 0.00 41 GLU A O 11
ATOM 18140 N N . ASN A 1 42 ? -2.518 -9.494 -6.473 1.00 0.00 42 ASN A N 11
ATOM 18141 C CA . ASN A 1 42 ? -3.852 -9.527 -5.877 1.00 0.00 42 ASN A CA 11
ATOM 18142 C C . ASN A 1 42 ? -4.868 -8.963 -6.854 1.00 0.00 42 ASN A C 11
ATOM 18143 O O . ASN A 1 42 ? -4.625 -7.913 -7.435 1.00 0.00 42 ASN A O 11
ATOM 18154 N N . THR A 1 43 ? -6.000 -9.636 -7.035 1.00 0.00 43 THR A N 11
ATOM 18155 C CA . THR A 1 43 ? -6.882 -9.391 -8.170 1.00 0.00 43 THR A CA 11
ATOM 18156 C C . THR A 1 43 ? -8.261 -8.944 -7.669 1.00 0.00 43 THR A C 11
ATOM 18157 O O . THR A 1 43 ? -9.291 -9.605 -7.823 1.00 0.00 43 THR A O 11
ATOM 18168 N N . ILE A 1 44 ? -8.253 -7.813 -6.971 1.00 0.00 44 ILE A N 11
ATOM 18169 C CA . ILE A 1 44 ? -9.398 -7.175 -6.336 1.00 0.00 44 ILE A CA 11
ATOM 18170 C C . ILE A 1 44 ? -10.249 -6.405 -7.363 1.00 0.00 44 ILE A C 11
ATOM 18171 O O . ILE A 1 44 ? -10.271 -5.167 -7.401 1.00 0.00 44 ILE A O 11
ATOM 18187 N N . ALA A 1 45 ? -11.019 -7.143 -8.155 1.00 0.00 45 ALA A N 11
ATOM 18188 C CA . ALA A 1 45 ? -11.912 -6.621 -9.189 1.00 0.00 45 ALA A CA 11
ATOM 18189 C C . ALA A 1 45 ? -13.398 -6.747 -8.803 1.00 0.00 45 ALA A C 11
ATOM 18190 O O . ALA A 1 45 ? -14.238 -7.000 -9.668 1.00 0.00 45 ALA A O 11
ATOM 18197 N N . ASP A 1 46 ? -13.773 -6.532 -7.538 1.00 0.00 46 ASP A N 11
ATOM 18198 C CA . ASP A 1 46 ? -15.183 -6.558 -7.115 1.00 0.00 46 ASP A CA 11
ATOM 18199 C C . ASP A 1 46 ? -15.432 -5.524 -6.015 1.00 0.00 46 ASP A C 11
ATOM 18200 O O . ASP A 1 46 ? -14.522 -4.767 -5.650 1.00 0.00 46 ASP A O 11
ATOM 18209 N N . ALA A 1 47 ? -16.657 -5.474 -5.490 1.00 0.00 47 ALA A N 11
ATOM 18210 C CA . ALA A 1 47 ? -17.174 -4.435 -4.610 1.00 0.00 47 ALA A CA 11
ATOM 18211 C C . ALA A 1 47 ? -17.479 -4.973 -3.201 1.00 0.00 47 ALA A C 11
ATOM 18212 O O . ALA A 1 47 ? -18.453 -4.548 -2.570 1.00 0.00 47 ALA A O 11
ATOM 18219 N N . HIS A 1 48 ? -16.620 -5.863 -2.690 1.00 0.00 48 HIS A N 11
ATOM 18220 C CA . HIS A 1 48 ? -16.825 -6.552 -1.418 1.00 0.00 48 HIS A CA 11
ATOM 18221 C C . HIS A 1 48 ? -17.002 -5.554 -0.269 1.00 0.00 48 HIS A C 11
ATOM 18222 O O . HIS A 1 48 ? -16.415 -4.468 -0.277 1.00 0.00 48 HIS A O 11
ATOM 18236 N N . GLY A 1 49 ? -17.771 -5.956 0.745 1.00 0.00 49 GLY A N 11
ATOM 18237 C CA . GLY A 1 49 ? -17.975 -5.193 1.962 1.00 0.00 49 GLY A CA 11
ATOM 18238 C C . GLY A 1 49 ? -17.118 -5.705 3.116 1.00 0.00 49 GLY A C 11
ATOM 18239 O O . GLY A 1 49 ? -16.742 -4.904 3.969 1.00 0.00 49 GLY A O 11
ATOM 18243 N N . THR A 1 50 ? -16.797 -7.000 3.187 1.00 0.00 50 THR A N 11
ATOM 18244 C CA . THR A 1 50 ? -16.010 -7.557 4.284 1.00 0.00 50 THR A CA 11
ATOM 18245 C C . THR A 1 50 ? -15.129 -8.696 3.768 1.00 0.00 50 THR A C 11
ATOM 18246 O O . THR A 1 50 ? -15.343 -9.209 2.664 1.00 0.00 50 THR A O 11
ATOM 18257 N N . GLY A 1 51 ? -14.149 -9.085 4.587 1.00 0.00 51 GLY A N 11
ATOM 18258 C CA . GLY A 1 51 ? -13.049 -9.937 4.183 1.00 0.00 51 GLY A CA 11
ATOM 18259 C C . GLY A 1 51 ? -12.079 -9.065 3.400 1.00 0.00 51 GLY A C 11
ATOM 18260 O O . GLY A 1 51 ? -12.346 -8.797 2.231 1.00 0.00 51 GLY A O 11
ATOM 18264 N N . PRO A 1 52 ? -10.981 -8.569 3.993 1.00 0.00 52 PRO A N 11
ATOM 18265 C CA . PRO A 1 52 ? -10.081 -7.691 3.270 1.00 0.00 52 PRO A CA 11
ATOM 18266 C C . PRO A 1 52 ? -9.456 -8.420 2.078 1.00 0.00 52 PRO A C 11
ATOM 18267 O O . PRO A 1 52 ? -9.276 -7.818 1.025 1.00 0.00 52 PRO A O 11
ATOM 18278 N N . LYS A 1 53 ? -9.120 -9.707 2.235 1.00 0.00 53 LYS A N 11
ATOM 18279 C CA . LYS A 1 53 ? -8.151 -10.464 1.444 1.00 0.00 53 LYS A CA 11
ATOM 18280 C C . LYS A 1 53 ? -6.793 -9.776 1.412 1.00 0.00 53 LYS A C 11
ATOM 18281 O O . LYS A 1 53 ? -5.877 -10.252 2.077 1.00 0.00 53 LYS A O 11
ATOM 18300 N N . VAL A 1 54 ? -6.688 -8.618 0.763 1.00 0.00 54 VAL A N 11
ATOM 18301 C CA . VAL A 1 54 ? -5.482 -7.833 0.628 1.00 0.00 54 VAL A CA 11
ATOM 18302 C C . VAL A 1 54 ? -4.842 -7.626 1.997 1.00 0.00 54 VAL A C 11
ATOM 18303 O O . VAL A 1 54 ? -3.740 -8.103 2.239 1.00 0.00 54 VAL A O 11
ATOM 18316 N N . VAL A 1 55 ? -5.551 -6.969 2.912 1.00 0.00 55 VAL A N 11
ATOM 18317 C CA . VAL A 1 55 ? -5.086 -6.693 4.263 1.00 0.00 55 VAL A CA 11
ATOM 18318 C C . VAL A 1 55 ? -4.736 -7.992 4.964 1.00 0.00 55 VAL A C 11
ATOM 18319 O O . VAL A 1 55 ? -3.585 -8.073 5.362 1.00 0.00 55 VAL A O 11
ATOM 18332 N N . GLN A 1 56 ? -5.621 -8.999 5.043 1.00 0.00 56 GLN A N 11
ATOM 18333 C CA . GLN A 1 56 ? -5.313 -10.247 5.745 1.00 0.00 56 GLN A CA 11
ATOM 18334 C C . GLN A 1 56 ? -3.943 -10.788 5.292 1.00 0.00 56 GLN A C 11
ATOM 18335 O O . GLN A 1 56 ? -3.087 -11.071 6.127 1.00 0.00 56 GLN A O 11
ATOM 18349 N N . SER A 1 57 ? -3.703 -10.831 3.977 1.00 0.00 57 SER A N 11
ATOM 18350 C CA . SER A 1 57 ? -2.482 -11.333 3.363 1.00 0.00 57 SER A CA 11
ATOM 18351 C C . SER A 1 57 ? -1.267 -10.457 3.659 1.00 0.00 57 SER A C 11
ATOM 18352 O O . SER A 1 57 ? -0.229 -10.991 4.048 1.00 0.00 57 SER A O 11
ATOM 18360 N N . LEU A 1 58 ? -1.349 -9.142 3.450 1.00 0.00 58 LEU A N 11
ATOM 18361 C CA . LEU A 1 58 ? -0.212 -8.240 3.644 1.00 0.00 58 LEU A CA 11
ATOM 18362 C C . LEU A 1 58 ? 0.179 -8.199 5.119 1.00 0.00 58 LEU A C 11
ATOM 18363 O O . LEU A 1 58 ? 1.353 -8.191 5.470 1.00 0.00 58 LEU A O 11
ATOM 18379 N N . VAL A 1 59 ? -0.814 -8.208 5.998 1.00 0.00 59 VAL A N 11
ATOM 18380 C CA . VAL A 1 59 ? -0.651 -8.317 7.435 1.00 0.00 59 VAL A CA 11
ATOM 18381 C C . VAL A 1 59 ? 0.019 -9.653 7.782 1.00 0.00 59 VAL A C 11
ATOM 18382 O O . VAL A 1 59 ? 0.961 -9.667 8.569 1.00 0.00 59 VAL A O 11
ATOM 18395 N N . SER A 1 60 ? -0.362 -10.756 7.130 1.00 0.00 60 SER A N 11
ATOM 18396 C CA . SER A 1 60 ? 0.342 -12.033 7.226 1.00 0.00 60 SER A CA 11
ATOM 18397 C C . SER A 1 60 ? 1.768 -12.020 6.647 1.00 0.00 60 SER A C 11
ATOM 18398 O O . SER A 1 60 ? 2.426 -13.068 6.618 1.00 0.00 60 SER A O 11
ATOM 18406 N N . LYS A 1 61 ? 2.239 -10.876 6.149 1.00 0.00 61 LYS A N 11
ATOM 18407 C CA . LYS A 1 61 ? 3.609 -10.646 5.719 1.00 0.00 61 LYS A CA 11
ATOM 18408 C C . LYS A 1 61 ? 4.123 -9.399 6.452 1.00 0.00 61 LYS A C 11
ATOM 18409 O O . LYS A 1 61 ? 4.919 -8.642 5.898 1.00 0.00 61 LYS A O 11
ATOM 18428 N N . GLY A 1 62 ? 3.730 -9.239 7.721 1.00 0.00 62 GLY A N 11
ATOM 18429 C CA . GLY A 1 62 ? 4.290 -8.310 8.697 1.00 0.00 62 GLY A CA 11
ATOM 18430 C C . GLY A 1 62 ? 4.229 -6.823 8.338 1.00 0.00 62 GLY A C 11
ATOM 18431 O O . GLY A 1 62 ? 4.981 -6.035 8.918 1.00 0.00 62 GLY A O 11
ATOM 18435 N N . VAL A 1 63 ? 3.393 -6.428 7.374 1.00 0.00 63 VAL A N 11
ATOM 18436 C CA . VAL A 1 63 ? 3.324 -5.073 6.839 1.00 0.00 63 VAL A CA 11
ATOM 18437 C C . VAL A 1 63 ? 2.804 -4.095 7.896 1.00 0.00 63 VAL A C 11
ATOM 18438 O O . VAL A 1 63 ? 1.594 -4.037 8.145 1.00 0.00 63 VAL A O 11
ATOM 18451 N N . GLU A 1 64 ? 3.720 -3.325 8.494 1.00 0.00 64 GLU A N 11
ATOM 18452 C CA . GLU A 1 64 ? 3.466 -2.334 9.553 1.00 0.00 64 GLU A CA 11
ATOM 18453 C C . GLU A 1 64 ? 3.514 -0.890 9.006 1.00 0.00 64 GLU A C 11
ATOM 18454 O O . GLU A 1 64 ? 3.837 0.062 9.720 1.00 0.00 64 GLU A O 11
ATOM 18466 N N . TYR A 1 65 ? 3.038 -0.667 7.785 1.00 0.00 65 TYR A N 11
ATOM 18467 C CA . TYR A 1 65 ? 3.207 0.562 7.020 1.00 0.00 65 TYR A CA 11
ATOM 18468 C C . TYR A 1 65 ? 2.557 0.328 5.660 1.00 0.00 65 TYR A C 11
ATOM 18469 O O . TYR A 1 65 ? 2.193 -0.800 5.324 1.00 0.00 65 TYR A O 11
ATOM 18487 N N . LEU A 1 66 ? 2.474 1.365 4.834 1.00 0.00 66 LEU A N 11
ATOM 18488 C CA . LEU A 1 66 ? 1.930 1.318 3.494 1.00 0.00 66 LEU A CA 11
ATOM 18489 C C . LEU A 1 66 ? 2.161 2.693 2.877 1.00 0.00 66 LEU A C 11
ATOM 18490 O O . LEU A 1 66 ? 2.058 3.695 3.571 1.00 0.00 66 LEU A O 11
ATOM 18506 N N . ILE A 1 67 ? 2.406 2.754 1.576 1.00 0.00 67 ILE A N 11
ATOM 18507 C CA . ILE A 1 67 ? 2.558 3.968 0.788 1.00 0.00 67 ILE A CA 11
ATOM 18508 C C . ILE A 1 67 ? 1.385 3.970 -0.178 1.00 0.00 67 ILE A C 11
ATOM 18509 O O . ILE A 1 67 ? 1.384 3.174 -1.109 1.00 0.00 67 ILE A O 11
ATOM 18525 N N . ALA A 1 68 ? 0.350 4.775 0.049 1.00 0.00 68 ALA A N 11
ATOM 18526 C CA . ALA A 1 68 ? -0.929 4.709 -0.648 1.00 0.00 68 ALA A CA 11
ATOM 18527 C C . ALA A 1 68 ? -1.649 6.056 -0.520 1.00 0.00 68 ALA A C 11
ATOM 18528 O O . ALA A 1 68 ? -2.276 6.339 0.503 1.00 0.00 68 ALA A O 11
ATOM 18535 N N . SER A 1 69 ? -1.607 6.861 -1.570 1.00 0.00 69 SER A N 11
ATOM 18536 C CA . SER A 1 69 ? -2.268 8.165 -1.674 1.00 0.00 69 SER A CA 11
ATOM 18537 C C . SER A 1 69 ? -3.802 8.097 -1.540 1.00 0.00 69 SER A C 11
ATOM 18538 O O . SER A 1 69 ? -4.432 9.117 -1.251 1.00 0.00 69 SER A O 11
ATOM 18546 N N . ASN A 1 70 ? -4.437 6.932 -1.699 1.00 0.00 70 ASN A N 11
ATOM 18547 C CA . ASN A 1 70 ? -5.869 6.765 -1.450 1.00 0.00 70 ASN A CA 11
ATOM 18548 C C . ASN A 1 70 ? -6.179 5.269 -1.334 1.00 0.00 70 ASN A C 11
ATOM 18549 O O . ASN A 1 70 ? -5.308 4.433 -1.596 1.00 0.00 70 ASN A O 11
ATOM 18560 N N . VAL A 1 71 ? -7.433 4.879 -1.071 1.00 0.00 71 VAL A N 11
ATOM 18561 C CA . VAL A 1 71 ? -7.820 3.481 -0.893 1.00 0.00 71 VAL A CA 11
ATOM 18562 C C . VAL A 1 71 ? -8.982 3.129 -1.831 1.00 0.00 71 VAL A C 11
ATOM 18563 O O . VAL A 1 71 ? -9.761 3.988 -2.232 1.00 0.00 71 VAL A O 11
ATOM 18576 N N . GLY A 1 72 ? -9.123 1.838 -2.141 1.00 0.00 72 GLY A N 11
ATOM 18577 C CA . GLY A 1 72 ? -10.284 1.201 -2.781 1.00 0.00 72 GLY A CA 11
ATOM 18578 C C . GLY A 1 72 ? -11.572 1.225 -1.926 1.00 0.00 72 GLY A C 11
ATOM 18579 O O . GLY A 1 72 ? -12.430 0.363 -2.086 1.00 0.00 72 GLY A O 11
ATOM 18583 N N . ARG A 1 73 ? -11.686 2.121 -0.936 1.00 0.00 73 ARG A N 11
ATOM 18584 C CA . ARG A 1 73 ? -12.861 2.386 -0.086 1.00 0.00 73 ARG A CA 11
ATOM 18585 C C . ARG A 1 73 ? -13.340 1.227 0.804 1.00 0.00 73 ARG A C 11
ATOM 18586 O O . ARG A 1 73 ? -14.298 1.389 1.549 1.00 0.00 73 ARG A O 11
ATOM 18607 N N . ASN A 1 74 ? -12.681 0.072 0.780 1.00 0.00 74 ASN A N 11
ATOM 18608 C CA . ASN A 1 74 ? -12.926 -1.049 1.680 1.00 0.00 74 ASN A CA 11
ATOM 18609 C C . ASN A 1 74 ? -11.539 -1.551 2.059 1.00 0.00 74 ASN A C 11
ATOM 18610 O O . ASN A 1 74 ? -10.863 -2.129 1.208 1.00 0.00 74 ASN A O 11
ATOM 18621 N N . ALA A 1 75 ? -11.042 -1.195 3.252 1.00 0.00 75 ALA A N 11
ATOM 18622 C CA . ALA A 1 75 ? -9.690 -1.505 3.741 1.00 0.00 75 ALA A CA 11
ATOM 18623 C C . ALA A 1 75 ? -9.252 -0.642 4.910 1.00 0.00 75 ALA A C 11
ATOM 18624 O O . ALA A 1 75 ? -8.519 -1.160 5.741 1.00 0.00 75 ALA A O 11
ATOM 18631 N N . PHE A 1 76 ? -9.556 0.665 4.925 1.00 0.00 76 PHE A N 11
ATOM 18632 C CA . PHE A 1 76 ? -8.825 1.603 5.783 1.00 0.00 76 PHE A CA 11
ATOM 18633 C C . PHE A 1 76 ? -8.908 1.151 7.220 1.00 0.00 76 PHE A C 11
ATOM 18634 O O . PHE A 1 76 ? -7.883 1.111 7.880 1.00 0.00 76 PHE A O 11
ATOM 18651 N N . GLU A 1 77 ? -10.091 0.755 7.672 1.00 0.00 77 GLU A N 11
ATOM 18652 C CA . GLU A 1 77 ? -10.358 0.319 9.030 1.00 0.00 77 GLU A CA 11
ATOM 18653 C C . GLU A 1 77 ? -9.593 -0.961 9.336 1.00 0.00 77 GLU A C 11
ATOM 18654 O O . GLU A 1 77 ? -8.976 -1.056 10.391 1.00 0.00 77 GLU A O 11
ATOM 18666 N N . THR A 1 78 ? -9.522 -1.895 8.392 1.00 0.00 78 THR A N 11
ATOM 18667 C CA . THR A 1 78 ? -8.731 -3.103 8.532 1.00 0.00 78 THR A CA 11
ATOM 18668 C C . THR A 1 78 ? -7.228 -2.785 8.560 1.00 0.00 78 THR A C 11
ATOM 18669 O O . THR A 1 78 ? -6.454 -3.589 9.078 1.00 0.00 78 THR A O 11
ATOM 18680 N N . LEU A 1 79 ? -6.797 -1.608 8.075 1.00 0.00 79 LEU A N 11
ATOM 18681 C CA . LEU A 1 79 ? -5.395 -1.224 8.131 1.00 0.00 79 LEU A CA 11
ATOM 18682 C C . LEU A 1 79 ? -5.128 -0.852 9.580 1.00 0.00 79 LEU A C 11
ATOM 18683 O O . LEU A 1 79 ? -4.203 -1.356 10.198 1.00 0.00 79 LEU A O 11
ATOM 18699 N N . LYS A 1 80 ? -6.006 -0.047 10.167 1.00 0.00 80 LYS A N 11
ATOM 18700 C CA . LYS A 1 80 ? -5.945 0.348 11.564 1.00 0.00 80 LYS A CA 11
ATOM 18701 C C . LYS A 1 80 ? -6.090 -0.855 12.492 1.00 0.00 80 LYS A C 11
ATOM 18702 O O . LYS A 1 80 ? -5.437 -0.889 13.532 1.00 0.00 80 LYS A O 11
ATOM 18721 N N . ALA A 1 81 ? -6.902 -1.843 12.116 1.00 0.00 81 ALA A N 11
ATOM 18722 C CA . ALA A 1 81 ? -7.096 -3.049 12.896 1.00 0.00 81 ALA A CA 11
ATOM 18723 C C . ALA A 1 81 ? -5.759 -3.752 13.115 1.00 0.00 81 ALA A C 11
ATOM 18724 O O . ALA A 1 81 ? -5.452 -4.132 14.245 1.00 0.00 81 ALA A O 11
ATOM 18731 N N . ALA A 1 82 ? -4.931 -3.881 12.073 1.00 0.00 82 ALA A N 11
ATOM 18732 C CA . ALA A 1 82 ? -3.588 -4.424 12.227 1.00 0.00 82 ALA A CA 11
ATOM 18733 C C . ALA A 1 82 ? -2.550 -3.301 12.397 1.00 0.00 82 ALA A C 11
ATOM 18734 O O . ALA A 1 82 ? -1.401 -3.471 11.996 1.00 0.00 82 ALA A O 11
ATOM 18741 N N . GLY A 1 83 ? -2.898 -2.214 13.089 1.00 0.00 83 GLY A N 11
ATOM 18742 C CA . GLY A 1 83 ? -2.084 -1.032 13.361 1.00 0.00 83 GLY A CA 11
ATOM 18743 C C . GLY A 1 83 ? -1.189 -0.527 12.228 1.00 0.00 83 GLY A C 11
ATOM 18744 O O . GLY A 1 83 ? -0.133 0.049 12.495 1.00 0.00 83 GLY A O 11
ATOM 18748 N N . VAL A 1 84 ? -1.602 -0.695 10.977 1.00 0.00 84 VAL A N 11
ATOM 18749 C CA . VAL A 1 84 ? -0.802 -0.434 9.793 1.00 0.00 84 VAL A CA 11
ATOM 18750 C C . VAL A 1 84 ? -0.808 1.065 9.533 1.00 0.00 84 VAL A C 11
ATOM 18751 O O . VAL A 1 84 ? -1.870 1.687 9.390 1.00 0.00 84 VAL A O 11
ATOM 18764 N N . LYS A 1 85 ? 0.396 1.638 9.442 1.00 0.00 85 LYS A N 11
ATOM 18765 C CA . LYS A 1 85 ? 0.540 3.045 9.109 1.00 0.00 85 LYS A CA 11
ATOM 18766 C C . LYS A 1 85 ? 0.351 3.186 7.596 1.00 0.00 85 LYS A C 11
ATOM 18767 O O . LYS A 1 85 ? 0.466 2.209 6.862 1.00 0.00 85 LYS A O 11
ATOM 18786 N N . VAL A 1 86 ? 0.042 4.381 7.106 1.00 0.00 86 VAL A N 11
ATOM 18787 C CA . VAL A 1 86 ? -0.288 4.635 5.706 1.00 0.00 86 VAL A CA 11
ATOM 18788 C C . VAL A 1 86 ? 0.306 6.004 5.388 1.00 0.00 86 VAL A C 11
ATOM 18789 O O . VAL A 1 86 ? 0.122 6.957 6.152 1.00 0.00 86 VAL A O 11
ATOM 18802 N N . TYR A 1 87 ? 1.027 6.115 4.281 1.00 0.00 87 TYR A N 11
ATOM 18803 C CA . TYR A 1 87 ? 1.550 7.346 3.724 1.00 0.00 87 TYR A CA 11
ATOM 18804 C C . TYR A 1 87 ? 0.774 7.714 2.477 1.00 0.00 87 TYR A C 11
ATOM 18805 O O . TYR A 1 87 ? 0.207 6.840 1.834 1.00 0.00 87 TYR A O 11
ATOM 18823 N N . ARG A 1 88 ? 0.798 8.988 2.104 1.00 0.00 88 ARG A N 11
ATOM 18824 C CA . ARG A 1 88 ? 0.474 9.430 0.761 1.00 0.00 88 ARG A CA 11
ATOM 18825 C C . ARG A 1 88 ? 1.705 9.195 -0.113 1.00 0.00 88 ARG A C 11
ATOM 18826 O O . ARG A 1 88 ? 2.808 9.058 0.398 1.00 0.00 88 ARG A O 11
ATOM 18847 N N . PHE A 1 89 ? 1.502 9.158 -1.421 1.00 0.00 89 PHE A N 11
ATOM 18848 C CA . PHE A 1 89 ? 2.529 9.315 -2.441 1.00 0.00 89 PHE A CA 11
ATOM 18849 C C . PHE A 1 89 ? 2.029 10.316 -3.500 1.00 0.00 89 PHE A C 11
ATOM 18850 O O . PHE A 1 89 ? 0.815 10.478 -3.617 1.00 0.00 89 PHE A O 11
ATOM 18867 N N . GLU A 1 90 ? 2.873 10.966 -4.311 1.00 0.00 90 GLU A N 11
ATOM 18868 C CA . GLU A 1 90 ? 2.387 11.925 -5.318 1.00 0.00 90 GLU A CA 11
ATOM 18869 C C . GLU A 1 90 ? 2.970 11.632 -6.705 1.00 0.00 90 GLU A C 11
ATOM 18870 O O . GLU A 1 90 ? 3.851 12.324 -7.213 1.00 0.00 90 GLU A O 11
ATOM 18882 N N . GLY A 1 91 ? 2.445 10.578 -7.327 1.00 0.00 91 GLY A N 11
ATOM 18883 C CA . GLY A 1 91 ? 2.935 10.019 -8.582 1.00 0.00 91 GLY A CA 11
ATOM 18884 C C . GLY A 1 91 ? 4.284 9.327 -8.388 1.00 0.00 91 GLY A C 11
ATOM 18885 O O . GLY A 1 91 ? 4.969 9.547 -7.388 1.00 0.00 91 GLY A O 11
ATOM 18889 N N . GLY A 1 92 ? 4.652 8.436 -9.312 1.00 0.00 92 GLY A N 11
ATOM 18890 C CA . GLY A 1 92 ? 5.875 7.650 -9.202 1.00 0.00 92 GLY A CA 11
ATOM 18891 C C . GLY A 1 92 ? 5.672 6.189 -9.568 1.00 0.00 92 GLY A C 11
ATOM 18892 O O . GLY A 1 92 ? 4.561 5.654 -9.532 1.00 0.00 92 GLY A O 11
ATOM 18896 N N . THR A 1 93 ? 6.778 5.523 -9.854 1.00 0.00 93 THR A N 11
ATOM 18897 C CA . THR A 1 93 ? 6.870 4.085 -9.976 1.00 0.00 93 THR A CA 11
ATOM 18898 C C . THR A 1 93 ? 7.374 3.538 -8.634 1.00 0.00 93 THR A C 11
ATOM 18899 O O . THR A 1 93 ? 7.777 4.322 -7.779 1.00 0.00 93 THR A O 11
ATOM 18910 N N . VAL A 1 94 ? 7.259 2.231 -8.371 1.00 0.00 94 VAL A N 11
ATOM 18911 C CA . VAL A 1 94 ? 7.447 1.657 -7.040 1.00 0.00 94 VAL A CA 11
ATOM 18912 C C . VAL A 1 94 ? 8.675 2.190 -6.291 1.00 0.00 94 VAL A C 11
ATOM 18913 O O . VAL A 1 94 ? 8.546 2.403 -5.091 1.00 0.00 94 VAL A O 11
ATOM 18926 N N . GLN A 1 95 ? 9.812 2.457 -6.937 1.00 0.00 95 GLN A N 11
ATOM 18927 C CA . GLN A 1 95 ? 10.988 2.989 -6.257 1.00 0.00 95 GLN A CA 11
ATOM 18928 C C . GLN A 1 95 ? 10.792 4.388 -5.667 1.00 0.00 95 GLN A C 11
ATOM 18929 O O . GLN A 1 95 ? 11.322 4.649 -4.596 1.00 0.00 95 GLN A O 11
ATOM 18943 N N . GLU A 1 96 ? 9.988 5.250 -6.283 1.00 0.00 96 GLU A N 11
ATOM 18944 C CA . GLU A 1 96 ? 9.691 6.611 -5.864 1.00 0.00 96 GLU A CA 11
ATOM 18945 C C . GLU A 1 96 ? 8.920 6.566 -4.564 1.00 0.00 96 GLU A C 11
ATOM 18946 O O . GLU A 1 96 ? 9.213 7.339 -3.664 1.00 0.00 96 GLU A O 11
ATOM 18958 N N . ALA A 1 97 ? 7.943 5.663 -4.438 1.00 0.00 97 ALA A N 11
ATOM 18959 C CA . ALA A 1 97 ? 7.232 5.465 -3.191 1.00 0.00 97 ALA A CA 11
ATOM 18960 C C . ALA A 1 97 ? 8.184 5.243 -2.012 1.00 0.00 97 ALA A C 11
ATOM 18961 O O . ALA A 1 97 ? 7.843 5.586 -0.886 1.00 0.00 97 ALA A O 11
ATOM 18968 N N . ILE A 1 98 ? 9.368 4.686 -2.250 1.00 0.00 98 ILE A N 11
ATOM 18969 C CA . ILE A 1 98 ? 10.326 4.314 -1.220 1.00 0.00 98 ILE A CA 11
ATOM 18970 C C . ILE A 1 98 ? 11.295 5.457 -1.075 1.00 0.00 98 ILE A C 11
ATOM 18971 O O . ILE A 1 98 ? 11.512 5.916 0.027 1.00 0.00 98 ILE A O 11
ATOM 18987 N N . ASP A 1 99 ? 11.913 5.904 -2.160 1.00 0.00 99 ASP A N 11
ATOM 18988 C CA . ASP A 1 99 ? 12.940 6.932 -2.172 1.00 0.00 99 ASP A CA 11
ATOM 18989 C C . ASP A 1 99 ? 12.367 8.248 -1.681 1.00 0.00 99 ASP A C 11
ATOM 18990 O O . ASP A 1 99 ? 13.084 9.051 -1.096 1.00 0.00 99 ASP A O 11
ATOM 18999 N N . ALA A 1 100 ? 11.053 8.426 -1.825 1.00 0.00 100 ALA A N 11
ATOM 19000 C CA . ALA A 1 100 ? 10.375 9.565 -1.236 1.00 0.00 100 ALA A CA 11
ATOM 19001 C C . ALA A 1 100 ? 10.243 9.347 0.286 1.00 0.00 100 ALA A C 11
ATOM 19002 O O . ALA A 1 100 ? 10.738 10.144 1.082 1.00 0.00 100 ALA A O 11
ATOM 19009 N N . PHE A 1 101 ? 9.612 8.244 0.701 1.00 0.00 101 PHE A N 11
ATOM 19010 C CA . PHE A 1 101 ? 9.335 7.896 2.099 1.00 0.00 101 PHE A CA 11
ATOM 19011 C C . PHE A 1 101 ? 10.596 7.761 2.954 1.00 0.00 101 PHE A C 11
ATOM 19012 O O . PHE A 1 101 ? 10.632 8.235 4.086 1.00 0.00 101 PHE A O 11
ATOM 19029 N N . SER A 1 102 ? 11.616 7.091 2.426 1.00 0.00 102 SER A N 11
ATOM 19030 C CA . SER A 1 102 ? 12.861 6.761 3.110 1.00 0.00 102 SER A CA 11
ATOM 19031 C C . SER A 1 102 ? 13.688 8.012 3.402 1.00 0.00 102 SER A C 11
ATOM 19032 O O . SER A 1 102 ? 14.613 7.964 4.222 1.00 0.00 102 SER A O 11
ATOM 19040 N N . GLU A 1 103 ? 13.321 9.135 2.780 1.00 0.00 103 GLU A N 11
ATOM 19041 C CA . GLU A 1 103 ? 13.891 10.439 3.048 1.00 0.00 103 GLU A CA 11
ATOM 19042 C C . GLU A 1 103 ? 12.784 11.371 3.505 1.00 0.00 103 GLU A C 11
ATOM 19043 O O . GLU A 1 103 ? 12.889 12.592 3.379 1.00 0.00 103 GLU A O 11
ATOM 19055 N N . GLY A 1 104 ? 11.823 10.826 4.242 1.00 0.00 104 GLY A N 11
ATOM 19056 C CA . GLY A 1 104 ? 10.709 11.522 4.833 1.00 0.00 104 GLY A CA 11
ATOM 19057 C C . GLY A 1 104 ? 9.877 12.419 3.907 1.00 0.00 104 GLY A C 11
ATOM 19058 O O . GLY A 1 104 ? 8.935 13.039 4.404 1.00 0.00 104 GLY A O 11
ATOM 19062 N N . ARG A 1 105 ? 10.151 12.493 2.597 1.00 0.00 105 ARG A N 11
ATOM 19063 C CA . ARG A 1 105 ? 9.510 13.385 1.627 1.00 0.00 105 ARG A CA 11
ATOM 19064 C C . ARG A 1 105 ? 8.173 12.824 1.164 1.00 0.00 105 ARG A C 11
ATOM 19065 O O . ARG A 1 105 ? 7.850 12.904 -0.021 1.00 0.00 105 ARG A O 11
ATOM 19086 N N . LEU A 1 106 ? 7.395 12.238 2.056 1.00 0.00 106 LEU A N 11
ATOM 19087 C CA . LEU A 1 106 ? 6.005 11.929 1.806 1.00 0.00 106 LEU A CA 11
ATOM 19088 C C . LEU A 1 106 ? 5.211 12.506 2.980 1.00 0.00 106 LEU A C 11
ATOM 19089 O O . LEU A 1 106 ? 5.725 13.303 3.776 1.00 0.00 106 LEU A O 11
ATOM 19105 N N . GLU A 1 107 ? 3.950 12.114 3.114 1.00 0.00 107 GLU A N 11
ATOM 19106 C CA . GLU A 1 107 ? 3.091 12.481 4.233 1.00 0.00 107 GLU A CA 11
ATOM 19107 C C . GLU A 1 107 ? 2.500 11.206 4.792 1.00 0.00 107 GLU A C 11
ATOM 19108 O O . GLU A 1 107 ? 2.235 10.286 4.033 1.00 0.00 107 GLU A O 11
ATOM 19120 N N . GLU A 1 108 ? 2.121 11.199 6.061 1.00 0.00 108 GLU A N 11
ATOM 19121 C CA . GLU A 1 108 ? 1.275 10.208 6.651 1.00 0.00 108 GLU A CA 11
ATOM 19122 C C . GLU A 1 108 ? -0.154 10.562 6.225 1.00 0.00 108 GLU A C 11
ATOM 19123 O O . GLU A 1 108 ? -0.559 11.730 6.286 1.00 0.00 108 GLU A O 11
ATOM 19135 N N . LEU A 1 109 ? -0.902 9.571 5.748 1.00 0.00 109 LEU A N 11
ATOM 19136 C CA . LEU A 1 109 ? -2.272 9.703 5.283 1.00 0.00 109 LEU A CA 11
ATOM 19137 C C . LEU A 1 109 ? -3.177 8.854 6.170 1.00 0.00 109 LEU A C 11
ATOM 19138 O O . LEU A 1 109 ? -3.667 7.795 5.779 1.00 0.00 109 LEU A O 11
ATOM 19154 N N . THR A 1 110 ? -3.385 9.286 7.408 1.00 0.00 110 THR A N 11
ATOM 19155 C CA . THR A 1 110 ? -4.009 8.462 8.440 1.00 0.00 110 THR A CA 11
ATOM 19156 C C . THR A 1 110 ? -5.380 9.026 8.818 1.00 0.00 110 THR A C 11
ATOM 19157 O O . THR A 1 110 ? -5.851 8.873 9.944 1.00 0.00 110 THR A O 11
ATOM 19168 N N . THR A 1 111 ? -6.076 9.529 7.801 1.00 0.00 111 THR A N 11
ATOM 19169 C CA . THR A 1 111 ? -7.405 10.123 7.820 1.00 0.00 111 THR A CA 11
ATOM 19170 C C . THR A 1 111 ? -7.591 10.648 6.399 1.00 0.00 111 THR A C 11
ATOM 19171 O O . THR A 1 111 ? -6.893 11.561 5.946 1.00 0.00 111 THR A O 11
ATOM 19182 N N . PHE A 1 112 ? -8.419 9.957 5.631 1.00 0.00 112 PHE A N 11
ATOM 19183 C CA . PHE A 1 112 ? -8.846 10.322 4.296 1.00 0.00 112 PHE A CA 11
ATOM 19184 C C . PHE A 1 112 ? -10.107 9.517 4.011 1.00 0.00 112 PHE A C 11
ATOM 19185 O O . PHE A 1 112 ? -10.395 8.515 4.682 1.00 0.00 112 PHE A O 11
ATOM 19202 N N . THR A 1 113 ? -10.816 9.903 2.965 1.00 0.00 113 THR A N 11
ATOM 19203 C CA . THR A 1 113 ? -11.998 9.219 2.454 1.00 0.00 113 THR A CA 11
ATOM 19204 C C . THR A 1 113 ? -12.006 9.373 0.929 1.00 0.00 113 THR A C 11
ATOM 19205 O O . THR A 1 113 ? -11.166 10.076 0.354 1.00 0.00 113 THR A O 11
ATOM 19216 N N . ARG A 1 114 ? -12.927 8.704 0.238 1.00 0.00 114 ARG A N 11
ATOM 19217 C CA . ARG A 1 114 ? -13.251 9.020 -1.145 1.00 0.00 114 ARG A CA 11
ATOM 19218 C C . ARG A 1 114 ? -14.724 8.764 -1.328 1.00 0.00 114 ARG A C 11
ATOM 19219 O O . ARG A 1 114 ? -15.216 7.687 -0.984 1.00 0.00 114 ARG A O 11
ATOM 19240 N N . GLU A 1 115 ? -15.419 9.718 -1.916 1.00 0.00 115 GLU A N 11
ATOM 19241 C CA . GLU A 1 115 ? -16.827 9.638 -2.223 1.00 0.00 115 GLU A CA 11
ATOM 19242 C C . GLU A 1 115 ? -16.991 10.226 -3.616 1.00 0.00 115 GLU A C 11
ATOM 19243 O O . GLU A 1 115 ? -17.073 11.442 -3.782 1.00 0.00 115 GLU A O 11
ATOM 19255 N N . GLY A 1 116 ? -16.868 9.379 -4.630 1.00 0.00 116 GLY A N 11
ATOM 19256 C CA . GLY A 1 116 ? -17.064 9.747 -6.019 1.00 0.00 116 GLY A CA 11
ATOM 19257 C C . GLY A 1 116 ? -17.679 8.564 -6.711 1.00 0.00 116 GLY A C 11
ATOM 19258 O O . GLY A 1 116 ? -18.786 8.154 -6.314 1.00 0.00 116 GLY A O 11
ATOM 19262 N N . MET A 1 1 ? 13.220 -2.782 12.100 1.00 0.00 1 MET A N 12
ATOM 19263 C CA . MET A 1 1 ? 12.306 -3.691 11.390 1.00 0.00 1 MET A CA 12
ATOM 19264 C C . MET A 1 1 ? 11.027 -2.968 11.014 1.00 0.00 1 MET A C 12
ATOM 19265 O O . MET A 1 1 ? 10.671 -1.989 11.669 1.00 0.00 1 MET A O 12
ATOM 19279 N N . ALA A 1 2 ? 10.339 -3.482 9.994 1.00 0.00 2 ALA A N 12
ATOM 19280 C CA . ALA A 1 2 ? 8.975 -3.228 9.545 1.00 0.00 2 ALA A CA 12
ATOM 19281 C C . ALA A 1 2 ? 8.890 -3.659 8.098 1.00 0.00 2 ALA A C 12
ATOM 19282 O O . ALA A 1 2 ? 9.857 -3.486 7.354 1.00 0.00 2 ALA A O 12
ATOM 19289 N N . ARG A 1 3 ? 7.727 -4.130 7.664 1.00 0.00 3 ARG A N 12
ATOM 19290 C CA . ARG A 1 3 ? 7.464 -4.275 6.245 1.00 0.00 3 ARG A CA 12
ATOM 19291 C C . ARG A 1 3 ? 6.526 -3.169 5.831 1.00 0.00 3 ARG A C 12
ATOM 19292 O O . ARG A 1 3 ? 5.545 -2.902 6.515 1.00 0.00 3 ARG A O 12
ATOM 19313 N N . VAL A 1 4 ? 6.858 -2.487 4.748 1.00 0.00 4 VAL A N 12
ATOM 19314 C CA . VAL A 1 4 ? 5.970 -1.545 4.087 1.00 0.00 4 VAL A CA 12
ATOM 19315 C C . VAL A 1 4 ? 5.303 -2.352 2.967 1.00 0.00 4 VAL A C 12
ATOM 19316 O O . VAL A 1 4 ? 5.906 -3.313 2.481 1.00 0.00 4 VAL A O 12
ATOM 19329 N N . ALA A 1 5 ? 4.097 -1.989 2.526 1.00 0.00 5 ALA A N 12
ATOM 19330 C CA . ALA A 1 5 ? 3.551 -2.496 1.271 1.00 0.00 5 ALA A CA 12
ATOM 19331 C C . ALA A 1 5 ? 3.415 -1.302 0.337 1.00 0.00 5 ALA A C 12
ATOM 19332 O O . ALA A 1 5 ? 3.100 -0.196 0.787 1.00 0.00 5 ALA A O 12
ATOM 19339 N N . ILE A 1 6 ? 3.583 -1.512 -0.964 1.00 0.00 6 ILE A N 12
ATOM 19340 C CA . ILE A 1 6 ? 3.374 -0.482 -1.968 1.00 0.00 6 ILE A CA 12
ATOM 19341 C C . ILE A 1 6 ? 2.425 -1.081 -3.014 1.00 0.00 6 ILE A C 12
ATOM 19342 O O . ILE A 1 6 ? 2.744 -2.132 -3.576 1.00 0.00 6 ILE A O 12
ATOM 19358 N N . PRO A 1 7 ? 1.245 -0.476 -3.229 1.00 0.00 7 PRO A N 12
ATOM 19359 C CA . PRO A 1 7 ? 0.259 -0.866 -4.207 1.00 0.00 7 PRO A CA 12
ATOM 19360 C C . PRO A 1 7 ? 0.805 -0.483 -5.580 1.00 0.00 7 PRO A C 12
ATOM 19361 O O . PRO A 1 7 ? 0.696 0.671 -5.986 1.00 0.00 7 PRO A O 12
ATOM 19372 N N . SER A 1 8 ? 1.442 -1.417 -6.265 1.00 0.00 8 SER A N 12
ATOM 19373 C CA . SER A 1 8 ? 1.917 -1.252 -7.622 1.00 0.00 8 SER A CA 12
ATOM 19374 C C . SER A 1 8 ? 0.809 -1.680 -8.597 1.00 0.00 8 SER A C 12
ATOM 19375 O O . SER A 1 8 ? -0.205 -2.276 -8.204 1.00 0.00 8 SER A O 12
ATOM 19383 N N . VAL A 1 9 ? 1.040 -1.441 -9.888 1.00 0.00 9 VAL A N 12
ATOM 19384 C CA . VAL A 1 9 ? 0.265 -2.009 -10.986 1.00 0.00 9 VAL A CA 12
ATOM 19385 C C . VAL A 1 9 ? 1.179 -2.679 -12.018 1.00 0.00 9 VAL A C 12
ATOM 19386 O O . VAL A 1 9 ? 0.889 -2.702 -13.214 1.00 0.00 9 VAL A O 12
ATOM 19399 N N . GLY A 1 10 ? 2.225 -3.333 -11.526 1.00 0.00 10 GLY A N 12
ATOM 19400 C CA . GLY A 1 10 ? 3.085 -4.241 -12.258 1.00 0.00 10 GLY A CA 12
ATOM 19401 C C . GLY A 1 10 ? 4.026 -4.904 -11.255 1.00 0.00 10 GLY A C 12
ATOM 19402 O O . GLY A 1 10 ? 4.030 -4.547 -10.071 1.00 0.00 10 GLY A O 12
ATOM 19406 N N . LYS A 1 11 ? 4.809 -5.882 -11.704 1.00 0.00 11 LYS A N 12
ATOM 19407 C CA . LYS A 1 11 ? 5.533 -6.795 -10.819 1.00 0.00 11 LYS A CA 12
ATOM 19408 C C . LYS A 1 11 ? 7.024 -6.479 -10.843 1.00 0.00 11 LYS A C 12
ATOM 19409 O O . LYS A 1 11 ? 7.846 -7.392 -10.765 1.00 0.00 11 LYS A O 12
ATOM 19428 N N . ASP A 1 12 ? 7.370 -5.195 -10.903 1.00 0.00 12 ASP A N 12
ATOM 19429 C CA . ASP A 1 12 ? 8.733 -4.711 -11.016 1.00 0.00 12 ASP A CA 12
ATOM 19430 C C . ASP A 1 12 ? 8.863 -3.497 -10.097 1.00 0.00 12 ASP A C 12
ATOM 19431 O O . ASP A 1 12 ? 7.908 -2.745 -9.890 1.00 0.00 12 ASP A O 12
ATOM 19440 N N . LEU A 1 13 ? 10.068 -3.245 -9.590 1.00 0.00 13 LEU A N 12
ATOM 19441 C CA . LEU A 1 13 ? 10.353 -2.150 -8.656 1.00 0.00 13 LEU A CA 12
ATOM 19442 C C . LEU A 1 13 ? 10.349 -0.783 -9.365 1.00 0.00 13 LEU A C 12
ATOM 19443 O O . LEU A 1 13 ? 10.378 0.259 -8.720 1.00 0.00 13 LEU A O 12
ATOM 19459 N N . SER A 1 14 ? 10.208 -0.752 -10.692 1.00 0.00 14 SER A N 12
ATOM 19460 C CA . SER A 1 14 ? 9.883 0.468 -11.415 1.00 0.00 14 SER A CA 12
ATOM 19461 C C . SER A 1 14 ? 8.622 0.242 -12.249 1.00 0.00 14 SER A C 12
ATOM 19462 O O . SER A 1 14 ? 8.507 0.793 -13.351 1.00 0.00 14 SER A O 12
ATOM 19470 N N . SER A 1 15 ? 7.641 -0.502 -11.738 1.00 0.00 15 SER A N 12
ATOM 19471 C CA . SER A 1 15 ? 6.295 -0.379 -12.271 1.00 0.00 15 SER A CA 12
ATOM 19472 C C . SER A 1 15 ? 5.658 0.878 -11.651 1.00 0.00 15 SER A C 12
ATOM 19473 O O . SER A 1 15 ? 6.241 1.472 -10.742 1.00 0.00 15 SER A O 12
ATOM 19481 N N . MET A 1 16 ? 4.448 1.286 -12.044 1.00 0.00 16 MET A N 12
ATOM 19482 C CA . MET A 1 16 ? 3.797 2.425 -11.412 1.00 0.00 16 MET A CA 12
ATOM 19483 C C . MET A 1 16 ? 3.203 2.024 -10.067 1.00 0.00 16 MET A C 12
ATOM 19484 O O . MET A 1 16 ? 2.687 0.916 -9.920 1.00 0.00 16 MET A O 12
ATOM 19498 N N . VAL A 1 17 ? 3.242 2.942 -9.105 1.00 0.00 17 VAL A N 12
ATOM 19499 C CA . VAL A 1 17 ? 2.426 2.866 -7.893 1.00 0.00 17 VAL A CA 12
ATOM 19500 C C . VAL A 1 17 ? 1.001 3.318 -8.235 1.00 0.00 17 VAL A C 12
ATOM 19501 O O . VAL A 1 17 ? 0.745 3.940 -9.268 1.00 0.00 17 VAL A O 12
ATOM 19514 N N . SER A 1 18 ? 0.060 2.955 -7.372 1.00 0.00 18 SER A N 12
ATOM 19515 C CA . SER A 1 18 ? -1.368 3.031 -7.594 1.00 0.00 18 SER A CA 12
ATOM 19516 C C . SER A 1 18 ? -2.020 3.963 -6.580 1.00 0.00 18 SER A C 12
ATOM 19517 O O . SER A 1 18 ? -1.784 3.874 -5.372 1.00 0.00 18 SER A O 12
ATOM 19525 N N . ASP A 1 19 ? -2.886 4.847 -7.076 1.00 0.00 19 ASP A N 12
ATOM 19526 C CA . ASP A 1 19 ? -3.575 5.878 -6.307 1.00 0.00 19 ASP A CA 12
ATOM 19527 C C . ASP A 1 19 ? -4.799 5.280 -5.585 1.00 0.00 19 ASP A C 12
ATOM 19528 O O . ASP A 1 19 ? -5.893 5.857 -5.559 1.00 0.00 19 ASP A O 12
ATOM 19537 N N . ARG A 1 20 ? -4.668 4.057 -5.062 1.00 0.00 20 ARG A N 12
ATOM 19538 C CA . ARG A 1 20 ? -5.787 3.221 -4.639 1.00 0.00 20 ARG A CA 12
ATOM 19539 C C . ARG A 1 20 ? -5.248 1.913 -4.059 1.00 0.00 20 ARG A C 12
ATOM 19540 O O . ARG A 1 20 ? -5.252 0.892 -4.738 1.00 0.00 20 ARG A O 12
ATOM 19561 N N . PHE A 1 21 ? -4.842 1.901 -2.786 1.00 0.00 21 PHE A N 12
ATOM 19562 C CA . PHE A 1 21 ? -4.338 0.691 -2.145 1.00 0.00 21 PHE A CA 12
ATOM 19563 C C . PHE A 1 21 ? -5.276 -0.498 -2.319 1.00 0.00 21 PHE A C 12
ATOM 19564 O O . PHE A 1 21 ? -4.876 -1.545 -2.811 1.00 0.00 21 PHE A O 12
ATOM 19581 N N . ALA A 1 22 ? -6.531 -0.336 -1.895 1.00 0.00 22 ALA A N 12
ATOM 19582 C CA . ALA A 1 22 ? -7.486 -1.433 -1.851 1.00 0.00 22 ALA A CA 12
ATOM 19583 C C . ALA A 1 22 ? -7.908 -1.913 -3.253 1.00 0.00 22 ALA A C 12
ATOM 19584 O O . ALA A 1 22 ? -8.810 -2.739 -3.350 1.00 0.00 22 ALA A O 12
ATOM 19591 N N . ARG A 1 23 ? -7.326 -1.378 -4.330 1.00 0.00 23 ARG A N 12
ATOM 19592 C CA . ARG A 1 23 ? -7.591 -1.714 -5.713 1.00 0.00 23 ARG A CA 12
ATOM 19593 C C . ARG A 1 23 ? -6.247 -1.766 -6.460 1.00 0.00 23 ARG A C 12
ATOM 19594 O O . ARG A 1 23 ? -6.136 -1.303 -7.599 1.00 0.00 23 ARG A O 12
ATOM 19615 N N . ALA A 1 24 ? -5.198 -2.288 -5.829 1.00 0.00 24 ALA A N 12
ATOM 19616 C CA . ALA A 1 24 ? -3.916 -2.333 -6.510 1.00 0.00 24 ALA A CA 12
ATOM 19617 C C . ALA A 1 24 ? -3.847 -3.666 -7.252 1.00 0.00 24 ALA A C 12
ATOM 19618 O O . ALA A 1 24 ? -4.791 -4.461 -7.192 1.00 0.00 24 ALA A O 12
ATOM 19625 N N . GLU A 1 25 ? -2.753 -3.924 -7.960 1.00 0.00 25 GLU A N 12
ATOM 19626 C CA . GLU A 1 25 ? -2.593 -5.171 -8.701 1.00 0.00 25 GLU A CA 12
ATOM 19627 C C . GLU A 1 25 ? -1.373 -5.976 -8.257 1.00 0.00 25 GLU A C 12
ATOM 19628 O O . GLU A 1 25 ? -1.301 -7.186 -8.482 1.00 0.00 25 GLU A O 12
ATOM 19640 N N . TYR A 1 26 ? -0.429 -5.351 -7.570 1.00 0.00 26 TYR A N 12
ATOM 19641 C CA . TYR A 1 26 ? 0.737 -5.989 -7.020 1.00 0.00 26 TYR A CA 12
ATOM 19642 C C . TYR A 1 26 ? 1.024 -5.234 -5.729 1.00 0.00 26 TYR A C 12
ATOM 19643 O O . TYR A 1 26 ? 0.734 -4.041 -5.627 1.00 0.00 26 TYR A O 12
ATOM 19661 N N . PHE A 1 27 ? 1.556 -5.919 -4.727 1.00 0.00 27 PHE A N 12
ATOM 19662 C CA . PHE A 1 27 ? 1.856 -5.362 -3.424 1.00 0.00 27 PHE A CA 12
ATOM 19663 C C . PHE A 1 27 ? 3.292 -5.734 -3.133 1.00 0.00 27 PHE A C 12
ATOM 19664 O O . PHE A 1 27 ? 3.599 -6.857 -2.746 1.00 0.00 27 PHE A O 12
ATOM 19681 N N . ILE A 1 28 ? 4.179 -4.801 -3.430 1.00 0.00 28 ILE A N 12
ATOM 19682 C CA . ILE A 1 28 ? 5.606 -4.963 -3.275 1.00 0.00 28 ILE A CA 12
ATOM 19683 C C . ILE A 1 28 ? 5.792 -4.721 -1.787 1.00 0.00 28 ILE A C 12
ATOM 19684 O O . ILE A 1 28 ? 5.461 -3.646 -1.291 1.00 0.00 28 ILE A O 12
ATOM 19700 N N . ILE A 1 29 ? 6.188 -5.754 -1.058 1.00 0.00 29 ILE A N 12
ATOM 19701 C CA . ILE A 1 29 ? 6.429 -5.709 0.366 1.00 0.00 29 ILE A CA 12
ATOM 19702 C C . ILE A 1 29 ? 7.933 -5.597 0.521 1.00 0.00 29 ILE A C 12
ATOM 19703 O O . ILE A 1 29 ? 8.638 -6.554 0.219 1.00 0.00 29 ILE A O 12
ATOM 19719 N N . TYR A 1 30 ? 8.419 -4.425 0.923 1.00 0.00 30 TYR A N 12
ATOM 19720 C CA . TYR A 1 30 ? 9.827 -4.187 1.217 1.00 0.00 30 TYR A CA 12
ATOM 19721 C C . TYR A 1 30 ? 10.059 -4.396 2.709 1.00 0.00 30 TYR A C 12
ATOM 19722 O O . TYR A 1 30 ? 9.280 -3.900 3.530 1.00 0.00 30 TYR A O 12
ATOM 19740 N N . ASP A 1 31 ? 11.116 -5.126 3.052 1.00 0.00 31 ASP A N 12
ATOM 19741 C CA . ASP A 1 31 ? 11.514 -5.472 4.409 1.00 0.00 31 ASP A CA 12
ATOM 19742 C C . ASP A 1 31 ? 12.598 -4.533 4.919 1.00 0.00 31 ASP A C 12
ATOM 19743 O O . ASP A 1 31 ? 13.714 -4.528 4.391 1.00 0.00 31 ASP A O 12
ATOM 19752 N N . THR A 1 32 ? 12.298 -3.741 5.952 1.00 0.00 32 THR A N 12
ATOM 19753 C CA . THR A 1 32 ? 13.228 -2.733 6.464 1.00 0.00 32 THR A CA 12
ATOM 19754 C C . THR A 1 32 ? 14.191 -3.352 7.494 1.00 0.00 32 THR A C 12
ATOM 19755 O O . THR A 1 32 ? 14.658 -2.690 8.424 1.00 0.00 32 THR A O 12
ATOM 19766 N N . GLU A 1 33 ? 14.487 -4.641 7.333 1.00 0.00 33 GLU A N 12
ATOM 19767 C CA . GLU A 1 33 ? 15.644 -5.301 7.900 1.00 0.00 33 GLU A CA 12
ATOM 19768 C C . GLU A 1 33 ? 16.499 -5.678 6.723 1.00 0.00 33 GLU A C 12
ATOM 19769 O O . GLU A 1 33 ? 17.352 -4.868 6.347 1.00 0.00 33 GLU A O 12
ATOM 19781 N N . SER A 1 34 ? 16.283 -6.832 6.091 1.00 0.00 34 SER A N 12
ATOM 19782 C CA . SER A 1 34 ? 17.355 -7.279 5.216 1.00 0.00 34 SER A CA 12
ATOM 19783 C C . SER A 1 34 ? 17.110 -6.795 3.775 1.00 0.00 34 SER A C 12
ATOM 19784 O O . SER A 1 34 ? 17.609 -7.385 2.819 1.00 0.00 34 SER A O 12
ATOM 19792 N N . GLY A 1 35 ? 16.542 -5.589 3.613 1.00 0.00 35 GLY A N 12
ATOM 19793 C CA . GLY A 1 35 ? 16.259 -4.943 2.333 1.00 0.00 35 GLY A CA 12
ATOM 19794 C C . GLY A 1 35 ? 15.538 -5.849 1.328 1.00 0.00 35 GLY A C 12
ATOM 19795 O O . GLY A 1 35 ? 15.598 -5.602 0.124 1.00 0.00 35 GLY A O 12
ATOM 19799 N N . ASN A 1 36 ? 14.917 -6.930 1.809 1.00 0.00 36 ASN A N 12
ATOM 19800 C CA . ASN A 1 36 ? 14.260 -7.935 0.991 1.00 0.00 36 ASN A CA 12
ATOM 19801 C C . ASN A 1 36 ? 13.014 -7.335 0.382 1.00 0.00 36 ASN A C 12
ATOM 19802 O O . ASN A 1 36 ? 12.457 -6.362 0.895 1.00 0.00 36 ASN A O 12
ATOM 19813 N N . VAL A 1 37 ? 12.529 -7.969 -0.678 1.00 0.00 37 VAL A N 12
ATOM 19814 C CA . VAL A 1 37 ? 11.267 -7.620 -1.279 1.00 0.00 37 VAL A CA 12
ATOM 19815 C C . VAL A 1 37 ? 10.501 -8.897 -1.607 1.00 0.00 37 VAL A C 12
ATOM 19816 O O . VAL A 1 37 ? 11.083 -9.951 -1.877 1.00 0.00 37 VAL A O 12
ATOM 19829 N N . GLU A 1 38 ? 9.181 -8.789 -1.610 1.00 0.00 38 GLU A N 12
ATOM 19830 C CA . GLU A 1 38 ? 8.231 -9.803 -2.018 1.00 0.00 38 GLU A CA 12
ATOM 19831 C C . GLU A 1 38 ? 7.277 -9.070 -2.945 1.00 0.00 38 GLU A C 12
ATOM 19832 O O . GLU A 1 38 ? 6.702 -8.059 -2.547 1.00 0.00 38 GLU A O 12
ATOM 19844 N N . VAL A 1 39 ? 7.113 -9.546 -4.172 1.00 0.00 39 VAL A N 12
ATOM 19845 C CA . VAL A 1 39 ? 6.030 -9.090 -5.028 1.00 0.00 39 VAL A CA 12
ATOM 19846 C C . VAL A 1 39 ? 4.857 -10.009 -4.717 1.00 0.00 39 VAL A C 12
ATOM 19847 O O . VAL A 1 39 ? 4.833 -11.161 -5.150 1.00 0.00 39 VAL A O 12
ATOM 19860 N N . VAL A 1 40 ? 3.874 -9.512 -3.978 1.00 0.00 40 VAL A N 12
ATOM 19861 C CA . VAL A 1 40 ? 2.567 -10.140 -3.968 1.00 0.00 40 VAL A CA 12
ATOM 19862 C C . VAL A 1 40 ? 1.876 -9.681 -5.251 1.00 0.00 40 VAL A C 12
ATOM 19863 O O . VAL A 1 40 ? 1.980 -8.523 -5.646 1.00 0.00 40 VAL A O 12
ATOM 19876 N N . GLU A 1 41 ? 1.137 -10.585 -5.876 1.00 0.00 41 GLU A N 12
ATOM 19877 C CA . GLU A 1 41 ? 0.151 -10.312 -6.909 1.00 0.00 41 GLU A CA 12
ATOM 19878 C C . GLU A 1 41 ? -1.213 -10.294 -6.219 1.00 0.00 41 GLU A C 12
ATOM 19879 O O . GLU A 1 41 ? -1.470 -11.127 -5.336 1.00 0.00 41 GLU A O 12
ATOM 19891 N N . ASN A 1 42 ? -2.113 -9.393 -6.613 1.00 0.00 42 ASN A N 12
ATOM 19892 C CA . ASN A 1 42 ? -3.511 -9.436 -6.192 1.00 0.00 42 ASN A CA 12
ATOM 19893 C C . ASN A 1 42 ? -4.378 -8.914 -7.331 1.00 0.00 42 ASN A C 12
ATOM 19894 O O . ASN A 1 42 ? -3.924 -8.078 -8.105 1.00 0.00 42 ASN A O 12
ATOM 19905 N N . THR A 1 43 ? -5.593 -9.422 -7.504 1.00 0.00 43 THR A N 12
ATOM 19906 C CA . THR A 1 43 ? -6.323 -9.232 -8.754 1.00 0.00 43 THR A CA 12
ATOM 19907 C C . THR A 1 43 ? -7.729 -8.702 -8.467 1.00 0.00 43 THR A C 12
ATOM 19908 O O . THR A 1 43 ? -8.704 -9.180 -9.044 1.00 0.00 43 THR A O 12
ATOM 19919 N N . ILE A 1 44 ? -7.870 -7.719 -7.570 1.00 0.00 44 ILE A N 12
ATOM 19920 C CA . ILE A 1 44 ? -9.171 -7.388 -7.016 1.00 0.00 44 ILE A CA 12
ATOM 19921 C C . ILE A 1 44 ? -10.001 -6.562 -8.004 1.00 0.00 44 ILE A C 12
ATOM 19922 O O . ILE A 1 44 ? -9.948 -5.334 -8.047 1.00 0.00 44 ILE A O 12
ATOM 19938 N N . ALA A 1 45 ? -10.822 -7.268 -8.775 1.00 0.00 45 ALA A N 12
ATOM 19939 C CA . ALA A 1 45 ? -11.762 -6.742 -9.751 1.00 0.00 45 ALA A CA 12
ATOM 19940 C C . ALA A 1 45 ? -13.189 -7.037 -9.274 1.00 0.00 45 ALA A C 12
ATOM 19941 O O . ALA A 1 45 ? -14.060 -7.400 -10.065 1.00 0.00 45 ALA A O 12
ATOM 19948 N N . ASP A 1 46 ? -13.417 -6.912 -7.969 1.00 0.00 46 ASP A N 12
ATOM 19949 C CA . ASP A 1 46 ? -14.561 -7.418 -7.217 1.00 0.00 46 ASP A CA 12
ATOM 19950 C C . ASP A 1 46 ? -14.700 -6.610 -5.920 1.00 0.00 46 ASP A C 12
ATOM 19951 O O . ASP A 1 46 ? -13.901 -5.699 -5.675 1.00 0.00 46 ASP A O 12
ATOM 19960 N N . ALA A 1 47 ? -15.708 -6.937 -5.101 1.00 0.00 47 ALA A N 12
ATOM 19961 C CA . ALA A 1 47 ? -15.950 -6.547 -3.705 1.00 0.00 47 ALA A CA 12
ATOM 19962 C C . ALA A 1 47 ? -17.427 -6.746 -3.383 1.00 0.00 47 ALA A C 12
ATOM 19963 O O . ALA A 1 47 ? -18.154 -5.770 -3.182 1.00 0.00 47 ALA A O 12
ATOM 19970 N N . HIS A 1 48 ? -17.873 -7.999 -3.341 1.00 0.00 48 HIS A N 12
ATOM 19971 C CA . HIS A 1 48 ? -19.272 -8.369 -3.146 1.00 0.00 48 HIS A CA 12
ATOM 19972 C C . HIS A 1 48 ? -19.625 -8.376 -1.643 1.00 0.00 48 HIS A C 12
ATOM 19973 O O . HIS A 1 48 ? -20.235 -9.321 -1.146 1.00 0.00 48 HIS A O 12
ATOM 19987 N N . GLY A 1 49 ? -19.232 -7.330 -0.905 1.00 0.00 49 GLY A N 12
ATOM 19988 C CA . GLY A 1 49 ? -19.541 -7.152 0.517 1.00 0.00 49 GLY A CA 12
ATOM 19989 C C . GLY A 1 49 ? -18.622 -7.931 1.468 1.00 0.00 49 GLY A C 12
ATOM 19990 O O . GLY A 1 49 ? -18.945 -8.078 2.645 1.00 0.00 49 GLY A O 12
ATOM 19994 N N . THR A 1 50 ? -17.512 -8.478 0.976 1.00 0.00 50 THR A N 12
ATOM 19995 C CA . THR A 1 50 ? -16.665 -9.437 1.680 1.00 0.00 50 THR A CA 12
ATOM 19996 C C . THR A 1 50 ? -15.594 -8.782 2.583 1.00 0.00 50 THR A C 12
ATOM 19997 O O . THR A 1 50 ? -15.478 -7.555 2.667 1.00 0.00 50 THR A O 12
ATOM 20008 N N . GLY A 1 51 ? -14.810 -9.617 3.279 1.00 0.00 51 GLY A N 12
ATOM 20009 C CA . GLY A 1 51 ? -13.691 -9.252 4.149 1.00 0.00 51 GLY A CA 12
ATOM 20010 C C . GLY A 1 51 ? -12.527 -8.610 3.382 1.00 0.00 51 GLY A C 12
ATOM 20011 O O . GLY A 1 51 ? -12.609 -8.457 2.159 1.00 0.00 51 GLY A O 12
ATOM 20015 N N . PRO A 1 52 ? -11.426 -8.230 4.061 1.00 0.00 52 PRO A N 12
ATOM 20016 C CA . PRO A 1 52 ? -10.425 -7.353 3.472 1.00 0.00 52 PRO A CA 12
ATOM 20017 C C . PRO A 1 52 ? -9.720 -7.987 2.276 1.00 0.00 52 PRO A C 12
ATOM 20018 O O . PRO A 1 52 ? -9.324 -7.268 1.359 1.00 0.00 52 PRO A O 12
ATOM 20029 N N . LYS A 1 53 ? -9.543 -9.313 2.299 1.00 0.00 53 LYS A N 12
ATOM 20030 C CA . LYS A 1 53 ? -8.642 -10.136 1.499 1.00 0.00 53 LYS A CA 12
ATOM 20031 C C . LYS A 1 53 ? -7.213 -9.603 1.498 1.00 0.00 53 LYS A C 12
ATOM 20032 O O . LYS A 1 53 ? -6.383 -10.155 2.209 1.00 0.00 53 LYS A O 12
ATOM 20051 N N . VAL A 1 54 ? -6.936 -8.510 0.793 1.00 0.00 54 VAL A N 12
ATOM 20052 C CA . VAL A 1 54 ? -5.615 -7.923 0.638 1.00 0.00 54 VAL A CA 12
ATOM 20053 C C . VAL A 1 54 ? -5.017 -7.668 2.013 1.00 0.00 54 VAL A C 12
ATOM 20054 O O . VAL A 1 54 ? -3.942 -8.170 2.310 1.00 0.00 54 VAL A O 12
ATOM 20067 N N . VAL A 1 55 ? -5.714 -6.901 2.847 1.00 0.00 55 VAL A N 12
ATOM 20068 C CA . VAL A 1 55 ? -5.254 -6.499 4.167 1.00 0.00 55 VAL A CA 12
ATOM 20069 C C . VAL A 1 55 ? -4.949 -7.745 4.969 1.00 0.00 55 VAL A C 12
ATOM 20070 O O . VAL A 1 55 ? -3.786 -7.903 5.298 1.00 0.00 55 VAL A O 12
ATOM 20083 N N . GLN A 1 56 ? -5.909 -8.661 5.140 1.00 0.00 56 GLN A N 12
ATOM 20084 C CA . GLN A 1 56 ? -5.710 -9.932 5.829 1.00 0.00 56 GLN A CA 12
ATOM 20085 C C . GLN A 1 56 ? -4.365 -10.582 5.441 1.00 0.00 56 GLN A C 12
ATOM 20086 O O . GLN A 1 56 ? -3.537 -10.869 6.306 1.00 0.00 56 GLN A O 12
ATOM 20100 N N . SER A 1 57 ? -4.136 -10.771 4.141 1.00 0.00 57 SER A N 12
ATOM 20101 C CA . SER A 1 57 ? -2.972 -11.412 3.565 1.00 0.00 57 SER A CA 12
ATOM 20102 C C . SER A 1 57 ? -1.676 -10.648 3.801 1.00 0.00 57 SER A C 12
ATOM 20103 O O . SER A 1 57 ? -0.704 -11.241 4.274 1.00 0.00 57 SER A O 12
ATOM 20111 N N . LEU A 1 58 ? -1.636 -9.363 3.440 1.00 0.00 58 LEU A N 12
ATOM 20112 C CA . LEU A 1 58 ? -0.447 -8.525 3.534 1.00 0.00 58 LEU A CA 12
ATOM 20113 C C . LEU A 1 58 ? -0.028 -8.387 4.993 1.00 0.00 58 LEU A C 12
ATOM 20114 O O . LEU A 1 58 ? 1.150 -8.503 5.310 1.00 0.00 58 LEU A O 12
ATOM 20130 N N . VAL A 1 59 ? -0.995 -8.170 5.879 1.00 0.00 59 VAL A N 12
ATOM 20131 C CA . VAL A 1 59 ? -0.812 -8.082 7.316 1.00 0.00 59 VAL A CA 12
ATOM 20132 C C . VAL A 1 59 ? -0.096 -9.328 7.838 1.00 0.00 59 VAL A C 12
ATOM 20133 O O . VAL A 1 59 ? 0.836 -9.198 8.627 1.00 0.00 59 VAL A O 12
ATOM 20146 N N . SER A 1 60 ? -0.446 -10.527 7.362 1.00 0.00 60 SER A N 12
ATOM 20147 C CA . SER A 1 60 ? 0.243 -11.745 7.776 1.00 0.00 60 SER A CA 12
ATOM 20148 C C . SER A 1 60 ? 1.699 -11.843 7.267 1.00 0.00 60 SER A C 12
ATOM 20149 O O . SER A 1 60 ? 2.363 -12.837 7.562 1.00 0.00 60 SER A O 12
ATOM 20157 N N . LYS A 1 61 ? 2.219 -10.849 6.532 1.00 0.00 61 LYS A N 12
ATOM 20158 C CA . LYS A 1 61 ? 3.647 -10.669 6.257 1.00 0.00 61 LYS A CA 12
ATOM 20159 C C . LYS A 1 61 ? 4.176 -9.435 7.010 1.00 0.00 61 LYS A C 12
ATOM 20160 O O . LYS A 1 61 ? 5.022 -8.714 6.488 1.00 0.00 61 LYS A O 12
ATOM 20179 N N . GLY A 1 62 ? 3.719 -9.196 8.243 1.00 0.00 62 GLY A N 12
ATOM 20180 C CA . GLY A 1 62 ? 4.207 -8.141 9.130 1.00 0.00 62 GLY A CA 12
ATOM 20181 C C . GLY A 1 62 ? 4.288 -6.758 8.491 1.00 0.00 62 GLY A C 12
ATOM 20182 O O . GLY A 1 62 ? 5.195 -5.981 8.809 1.00 0.00 62 GLY A O 12
ATOM 20186 N N . VAL A 1 63 ? 3.378 -6.467 7.559 1.00 0.00 63 VAL A N 12
ATOM 20187 C CA . VAL A 1 63 ? 3.307 -5.207 6.844 1.00 0.00 63 VAL A CA 12
ATOM 20188 C C . VAL A 1 63 ? 2.780 -4.159 7.830 1.00 0.00 63 VAL A C 12
ATOM 20189 O O . VAL A 1 63 ? 1.571 -4.000 7.977 1.00 0.00 63 VAL A O 12
ATOM 20202 N N . GLU A 1 64 ? 3.678 -3.462 8.521 1.00 0.00 64 GLU A N 12
ATOM 20203 C CA . GLU A 1 64 ? 3.368 -2.508 9.580 1.00 0.00 64 GLU A CA 12
ATOM 20204 C C . GLU A 1 64 ? 3.306 -1.079 9.034 1.00 0.00 64 GLU A C 12
ATOM 20205 O O . GLU A 1 64 ? 3.442 -0.109 9.776 1.00 0.00 64 GLU A O 12
ATOM 20217 N N . TYR A 1 65 ? 2.849 -0.892 7.800 1.00 0.00 65 TYR A N 12
ATOM 20218 C CA . TYR A 1 65 ? 3.169 0.298 7.035 1.00 0.00 65 TYR A CA 12
ATOM 20219 C C . TYR A 1 65 ? 2.662 0.086 5.611 1.00 0.00 65 TYR A C 12
ATOM 20220 O O . TYR A 1 65 ? 2.480 -1.048 5.164 1.00 0.00 65 TYR A O 12
ATOM 20238 N N . LEU A 1 66 ? 2.481 1.167 4.860 1.00 0.00 66 LEU A N 12
ATOM 20239 C CA . LEU A 1 66 ? 1.929 1.147 3.510 1.00 0.00 66 LEU A CA 12
ATOM 20240 C C . LEU A 1 66 ? 2.137 2.522 2.881 1.00 0.00 66 LEU A C 12
ATOM 20241 O O . LEU A 1 66 ? 2.020 3.517 3.580 1.00 0.00 66 LEU A O 12
ATOM 20257 N N . ILE A 1 67 ? 2.351 2.593 1.569 1.00 0.00 67 ILE A N 12
ATOM 20258 C CA . ILE A 1 67 ? 2.507 3.826 0.797 1.00 0.00 67 ILE A CA 12
ATOM 20259 C C . ILE A 1 67 ? 1.375 3.869 -0.220 1.00 0.00 67 ILE A C 12
ATOM 20260 O O . ILE A 1 67 ? 1.388 3.071 -1.147 1.00 0.00 67 ILE A O 12
ATOM 20276 N N . ALA A 1 68 ? 0.349 4.705 -0.044 1.00 0.00 68 ALA A N 12
ATOM 20277 C CA . ALA A 1 68 ? -0.873 4.634 -0.828 1.00 0.00 68 ALA A CA 12
ATOM 20278 C C . ALA A 1 68 ? -1.610 5.971 -0.854 1.00 0.00 68 ALA A C 12
ATOM 20279 O O . ALA A 1 68 ? -2.192 6.401 0.142 1.00 0.00 68 ALA A O 12
ATOM 20286 N N . SER A 1 69 ? -1.656 6.586 -2.029 1.00 0.00 69 SER A N 12
ATOM 20287 C CA . SER A 1 69 ? -2.224 7.920 -2.242 1.00 0.00 69 SER A CA 12
ATOM 20288 C C . SER A 1 69 ? -3.670 8.099 -1.776 1.00 0.00 69 SER A C 12
ATOM 20289 O O . SER A 1 69 ? -4.140 9.210 -1.536 1.00 0.00 69 SER A O 12
ATOM 20297 N N . ASN A 1 70 ? -4.394 6.993 -1.730 1.00 0.00 70 ASN A N 12
ATOM 20298 C CA . ASN A 1 70 ? -5.767 6.808 -1.349 1.00 0.00 70 ASN A CA 12
ATOM 20299 C C . ASN A 1 70 ? -5.878 5.332 -1.030 1.00 0.00 70 ASN A C 12
ATOM 20300 O O . ASN A 1 70 ? -4.984 4.525 -1.328 1.00 0.00 70 ASN A O 12
ATOM 20311 N N . VAL A 1 71 ? -7.064 4.927 -0.609 1.00 0.00 71 VAL A N 12
ATOM 20312 C CA . VAL A 1 71 ? -7.487 3.570 -0.851 1.00 0.00 71 VAL A CA 12
ATOM 20313 C C . VAL A 1 71 ? -8.759 3.600 -1.712 1.00 0.00 71 VAL A C 12
ATOM 20314 O O . VAL A 1 71 ? -9.330 4.671 -1.904 1.00 0.00 71 VAL A O 12
ATOM 20327 N N . GLY A 1 72 ? -9.163 2.468 -2.298 1.00 0.00 72 GLY A N 12
ATOM 20328 C CA . GLY A 1 72 ? -10.249 2.442 -3.283 1.00 0.00 72 GLY A CA 12
ATOM 20329 C C . GLY A 1 72 ? -11.645 2.302 -2.665 1.00 0.00 72 GLY A C 12
ATOM 20330 O O . GLY A 1 72 ? -12.624 2.514 -3.378 1.00 0.00 72 GLY A O 12
ATOM 20334 N N . ARG A 1 73 ? -11.706 1.970 -1.368 1.00 0.00 73 ARG A N 12
ATOM 20335 C CA . ARG A 1 73 ? -12.816 1.881 -0.408 1.00 0.00 73 ARG A CA 12
ATOM 20336 C C . ARG A 1 73 ? -12.499 0.781 0.610 1.00 0.00 73 ARG A C 12
ATOM 20337 O O . ARG A 1 73 ? -11.499 0.078 0.444 1.00 0.00 73 ARG A O 12
ATOM 20358 N N . ASN A 1 74 ? -13.358 0.656 1.625 1.00 0.00 74 ASN A N 12
ATOM 20359 C CA . ASN A 1 74 ? -13.508 -0.400 2.630 1.00 0.00 74 ASN A CA 12
ATOM 20360 C C . ASN A 1 74 ? -12.220 -1.193 2.869 1.00 0.00 74 ASN A C 12
ATOM 20361 O O . ASN A 1 74 ? -12.080 -2.332 2.408 1.00 0.00 74 ASN A O 12
ATOM 20372 N N . ALA A 1 75 ? -11.268 -0.577 3.568 1.00 0.00 75 ALA A N 12
ATOM 20373 C CA . ALA A 1 75 ? -9.985 -1.160 3.957 1.00 0.00 75 ALA A CA 12
ATOM 20374 C C . ALA A 1 75 ? -9.261 -0.327 5.001 1.00 0.00 75 ALA A C 12
ATOM 20375 O O . ALA A 1 75 ? -8.393 -0.852 5.685 1.00 0.00 75 ALA A O 12
ATOM 20382 N N . PHE A 1 76 ? -9.537 0.974 5.091 1.00 0.00 76 PHE A N 12
ATOM 20383 C CA . PHE A 1 76 ? -8.745 1.877 5.909 1.00 0.00 76 PHE A CA 12
ATOM 20384 C C . PHE A 1 76 ? -8.751 1.471 7.363 1.00 0.00 76 PHE A C 12
ATOM 20385 O O . PHE A 1 76 ? -7.679 1.457 7.957 1.00 0.00 76 PHE A O 12
ATOM 20402 N N . GLU A 1 77 ? -9.901 1.129 7.922 1.00 0.00 77 GLU A N 12
ATOM 20403 C CA . GLU A 1 77 ? -9.995 0.745 9.319 1.00 0.00 77 GLU A CA 12
ATOM 20404 C C . GLU A 1 77 ? -9.254 -0.579 9.524 1.00 0.00 77 GLU A C 12
ATOM 20405 O O . GLU A 1 77 ? -8.557 -0.759 10.518 1.00 0.00 77 GLU A O 12
ATOM 20417 N N . THR A 1 78 ? -9.285 -1.461 8.526 1.00 0.00 78 THR A N 12
ATOM 20418 C CA . THR A 1 78 ? -8.639 -2.759 8.550 1.00 0.00 78 THR A CA 12
ATOM 20419 C C . THR A 1 78 ? -7.119 -2.601 8.467 1.00 0.00 78 THR A C 12
ATOM 20420 O O . THR A 1 78 ? -6.385 -3.530 8.792 1.00 0.00 78 THR A O 12
ATOM 20431 N N . LEU A 1 79 ? -6.634 -1.416 8.070 1.00 0.00 79 LEU A N 12
ATOM 20432 C CA . LEU A 1 79 ? -5.211 -1.115 8.053 1.00 0.00 79 LEU A CA 12
ATOM 20433 C C . LEU A 1 79 ? -4.800 -0.776 9.478 1.00 0.00 79 LEU A C 12
ATOM 20434 O O . LEU A 1 79 ? -3.930 -1.418 10.049 1.00 0.00 79 LEU A O 12
ATOM 20450 N N . LYS A 1 80 ? -5.480 0.186 10.090 1.00 0.00 80 LYS A N 12
ATOM 20451 C CA . LYS A 1 80 ? -5.254 0.585 11.474 1.00 0.00 80 LYS A CA 12
ATOM 20452 C C . LYS A 1 80 ? -5.442 -0.574 12.449 1.00 0.00 80 LYS A C 12
ATOM 20453 O O . LYS A 1 80 ? -4.706 -0.653 13.429 1.00 0.00 80 LYS A O 12
ATOM 20472 N N . ALA A 1 81 ? -6.346 -1.507 12.145 1.00 0.00 81 ALA A N 12
ATOM 20473 C CA . ALA A 1 81 ? -6.549 -2.716 12.922 1.00 0.00 81 ALA A CA 12
ATOM 20474 C C . ALA A 1 81 ? -5.251 -3.502 13.118 1.00 0.00 81 ALA A C 12
ATOM 20475 O O . ALA A 1 81 ? -5.059 -4.062 14.196 1.00 0.00 81 ALA A O 12
ATOM 20482 N N . ALA A 1 82 ? -4.354 -3.528 12.127 1.00 0.00 82 ALA A N 12
ATOM 20483 C CA . ALA A 1 82 ? -3.061 -4.192 12.243 1.00 0.00 82 ALA A CA 12
ATOM 20484 C C . ALA A 1 82 ? -1.921 -3.164 12.271 1.00 0.00 82 ALA A C 12
ATOM 20485 O O . ALA A 1 82 ? -0.828 -3.424 11.767 1.00 0.00 82 ALA A O 12
ATOM 20492 N N . GLY A 1 83 ? -2.156 -2.025 12.923 1.00 0.00 83 GLY A N 12
ATOM 20493 C CA . GLY A 1 83 ? -1.245 -0.895 13.026 1.00 0.00 83 GLY A CA 12
ATOM 20494 C C . GLY A 1 83 ? -0.559 -0.472 11.729 1.00 0.00 83 GLY A C 12
ATOM 20495 O O . GLY A 1 83 ? 0.564 0.031 11.767 1.00 0.00 83 GLY A O 12
ATOM 20499 N N . VAL A 1 84 ? -1.201 -0.660 10.581 1.00 0.00 84 VAL A N 12
ATOM 20500 C CA . VAL A 1 84 ? -0.591 -0.429 9.285 1.00 0.00 84 VAL A CA 12
ATOM 20501 C C . VAL A 1 84 ? -0.635 1.060 9.003 1.00 0.00 84 VAL A C 12
ATOM 20502 O O . VAL A 1 84 ? -1.660 1.574 8.544 1.00 0.00 84 VAL A O 12
ATOM 20515 N N . LYS A 1 85 ? 0.472 1.759 9.279 1.00 0.00 85 LYS A N 12
ATOM 20516 C CA . LYS A 1 85 ? 0.499 3.202 9.122 1.00 0.00 85 LYS A CA 12
ATOM 20517 C C . LYS A 1 85 ? 0.682 3.537 7.645 1.00 0.00 85 LYS A C 12
ATOM 20518 O O . LYS A 1 85 ? 1.714 3.251 7.039 1.00 0.00 85 LYS A O 12
ATOM 20537 N N . VAL A 1 86 ? -0.360 4.111 7.065 1.00 0.00 86 VAL A N 12
ATOM 20538 C CA . VAL A 1 86 ? -0.506 4.365 5.642 1.00 0.00 86 VAL A CA 12
ATOM 20539 C C . VAL A 1 86 ? 0.020 5.766 5.358 1.00 0.00 86 VAL A C 12
ATOM 20540 O O . VAL A 1 86 ? -0.379 6.734 6.005 1.00 0.00 86 VAL A O 12
ATOM 20553 N N . TYR A 1 87 ? 0.867 5.886 4.352 1.00 0.00 87 TYR A N 12
ATOM 20554 C CA . TYR A 1 87 ? 1.359 7.129 3.797 1.00 0.00 87 TYR A CA 12
ATOM 20555 C C . TYR A 1 87 ? 0.587 7.475 2.530 1.00 0.00 87 TYR A C 12
ATOM 20556 O O . TYR A 1 87 ? -0.030 6.598 1.934 1.00 0.00 87 TYR A O 12
ATOM 20574 N N . ARG A 1 88 ? 0.644 8.733 2.098 1.00 0.00 88 ARG A N 12
ATOM 20575 C CA . ARG A 1 88 ? 0.278 9.183 0.757 1.00 0.00 88 ARG A CA 12
ATOM 20576 C C . ARG A 1 88 ? 1.471 8.839 -0.136 1.00 0.00 88 ARG A C 12
ATOM 20577 O O . ARG A 1 88 ? 2.580 8.668 0.353 1.00 0.00 88 ARG A O 12
ATOM 20598 N N . PHE A 1 89 ? 1.252 8.777 -1.437 1.00 0.00 89 PHE A N 12
ATOM 20599 C CA . PHE A 1 89 ? 2.240 8.799 -2.510 1.00 0.00 89 PHE A CA 12
ATOM 20600 C C . PHE A 1 89 ? 1.647 9.725 -3.559 1.00 0.00 89 PHE A C 12
ATOM 20601 O O . PHE A 1 89 ? 0.424 9.785 -3.618 1.00 0.00 89 PHE A O 12
ATOM 20618 N N . GLU A 1 90 ? 2.417 10.424 -4.392 1.00 0.00 90 GLU A N 12
ATOM 20619 C CA . GLU A 1 90 ? 1.809 11.358 -5.337 1.00 0.00 90 GLU A CA 12
ATOM 20620 C C . GLU A 1 90 ? 2.521 11.322 -6.681 1.00 0.00 90 GLU A C 12
ATOM 20621 O O . GLU A 1 90 ? 3.113 12.305 -7.118 1.00 0.00 90 GLU A O 12
ATOM 20633 N N . GLY A 1 91 ? 2.414 10.182 -7.357 1.00 0.00 91 GLY A N 12
ATOM 20634 C CA . GLY A 1 91 ? 2.926 9.988 -8.705 1.00 0.00 91 GLY A CA 12
ATOM 20635 C C . GLY A 1 91 ? 4.399 9.606 -8.654 1.00 0.00 91 GLY A C 12
ATOM 20636 O O . GLY A 1 91 ? 5.181 10.254 -7.959 1.00 0.00 91 GLY A O 12
ATOM 20640 N N . GLY A 1 92 ? 4.769 8.516 -9.322 1.00 0.00 92 GLY A N 12
ATOM 20641 C CA . GLY A 1 92 ? 6.019 7.818 -9.071 1.00 0.00 92 GLY A CA 12
ATOM 20642 C C . GLY A 1 92 ? 5.851 6.331 -9.369 1.00 0.00 92 GLY A C 12
ATOM 20643 O O . GLY A 1 92 ? 4.737 5.796 -9.364 1.00 0.00 92 GLY A O 12
ATOM 20647 N N . THR A 1 93 ? 6.959 5.645 -9.584 1.00 0.00 93 THR A N 12
ATOM 20648 C CA . THR A 1 93 ? 7.026 4.203 -9.683 1.00 0.00 93 THR A CA 12
ATOM 20649 C C . THR A 1 93 ? 7.266 3.589 -8.301 1.00 0.00 93 THR A C 12
ATOM 20650 O O . THR A 1 93 ? 7.418 4.310 -7.315 1.00 0.00 93 THR A O 12
ATOM 20661 N N . VAL A 1 94 ? 7.246 2.256 -8.178 1.00 0.00 94 VAL A N 12
ATOM 20662 C CA . VAL A 1 94 ? 7.447 1.588 -6.896 1.00 0.00 94 VAL A CA 12
ATOM 20663 C C . VAL A 1 94 ? 8.673 2.124 -6.151 1.00 0.00 94 VAL A C 12
ATOM 20664 O O . VAL A 1 94 ? 8.563 2.340 -4.950 1.00 0.00 94 VAL A O 12
ATOM 20677 N N . GLN A 1 95 ? 9.792 2.407 -6.822 1.00 0.00 95 GLN A N 12
ATOM 20678 C CA . GLN A 1 95 ? 10.975 2.940 -6.155 1.00 0.00 95 GLN A CA 12
ATOM 20679 C C . GLN A 1 95 ? 10.758 4.326 -5.544 1.00 0.00 95 GLN A C 12
ATOM 20680 O O . GLN A 1 95 ? 11.275 4.608 -4.467 1.00 0.00 95 GLN A O 12
ATOM 20694 N N . GLU A 1 96 ? 9.956 5.169 -6.182 1.00 0.00 96 GLU A N 12
ATOM 20695 C CA . GLU A 1 96 ? 9.697 6.539 -5.803 1.00 0.00 96 GLU A CA 12
ATOM 20696 C C . GLU A 1 96 ? 8.912 6.556 -4.524 1.00 0.00 96 GLU A C 12
ATOM 20697 O O . GLU A 1 96 ? 9.237 7.373 -3.680 1.00 0.00 96 GLU A O 12
ATOM 20709 N N . ALA A 1 97 ? 7.919 5.676 -4.359 1.00 0.00 97 ALA A N 12
ATOM 20710 C CA . ALA A 1 97 ? 7.249 5.499 -3.087 1.00 0.00 97 ALA A CA 12
ATOM 20711 C C . ALA A 1 97 ? 8.259 5.388 -1.935 1.00 0.00 97 ALA A C 12
ATOM 20712 O O . ALA A 1 97 ? 8.049 5.958 -0.871 1.00 0.00 97 ALA A O 12
ATOM 20719 N N . ILE A 1 98 ? 9.365 4.676 -2.130 1.00 0.00 98 ILE A N 12
ATOM 20720 C CA . ILE A 1 98 ? 10.313 4.349 -1.071 1.00 0.00 98 ILE A CA 12
ATOM 20721 C C . ILE A 1 98 ? 11.283 5.504 -0.909 1.00 0.00 98 ILE A C 12
ATOM 20722 O O . ILE A 1 98 ? 11.523 5.962 0.194 1.00 0.00 98 ILE A O 12
ATOM 20738 N N . ASP A 1 99 ? 11.847 5.967 -2.011 1.00 0.00 99 ASP A N 12
ATOM 20739 C CA . ASP A 1 99 ? 12.783 7.074 -2.153 1.00 0.00 99 ASP A CA 12
ATOM 20740 C C . ASP A 1 99 ? 12.107 8.377 -1.721 1.00 0.00 99 ASP A C 12
ATOM 20741 O O . ASP A 1 99 ? 12.770 9.361 -1.408 1.00 0.00 99 ASP A O 12
ATOM 20750 N N . ALA A 1 100 ? 10.774 8.382 -1.667 1.00 0.00 100 ALA A N 12
ATOM 20751 C CA . ALA A 1 100 ? 9.973 9.436 -1.084 1.00 0.00 100 ALA A CA 12
ATOM 20752 C C . ALA A 1 100 ? 9.838 9.176 0.414 1.00 0.00 100 ALA A C 12
ATOM 20753 O O . ALA A 1 100 ? 10.340 9.964 1.206 1.00 0.00 100 ALA A O 12
ATOM 20760 N N . PHE A 1 101 ? 9.198 8.076 0.825 1.00 0.00 101 PHE A N 12
ATOM 20761 C CA . PHE A 1 101 ? 8.925 7.778 2.233 1.00 0.00 101 PHE A CA 12
ATOM 20762 C C . PHE A 1 101 ? 10.178 7.812 3.087 1.00 0.00 101 PHE A C 12
ATOM 20763 O O . PHE A 1 101 ? 10.178 8.412 4.167 1.00 0.00 101 PHE A O 12
ATOM 20780 N N . SER A 1 102 ? 11.203 7.088 2.644 1.00 0.00 102 SER A N 12
ATOM 20781 C CA . SER A 1 102 ? 12.367 6.850 3.469 1.00 0.00 102 SER A CA 12
ATOM 20782 C C . SER A 1 102 ? 13.085 8.176 3.681 1.00 0.00 102 SER A C 12
ATOM 20783 O O . SER A 1 102 ? 13.402 8.530 4.819 1.00 0.00 102 SER A O 12
ATOM 20791 N N . GLU A 1 103 ? 13.187 8.985 2.626 1.00 0.00 103 GLU A N 12
ATOM 20792 C CA . GLU A 1 103 ? 13.762 10.315 2.708 1.00 0.00 103 GLU A CA 12
ATOM 20793 C C . GLU A 1 103 ? 12.666 11.347 3.018 1.00 0.00 103 GLU A C 12
ATOM 20794 O O . GLU A 1 103 ? 12.761 12.512 2.646 1.00 0.00 103 GLU A O 12
ATOM 20806 N N . GLY A 1 104 ? 11.700 10.952 3.854 1.00 0.00 104 GLY A N 12
ATOM 20807 C CA . GLY A 1 104 ? 10.684 11.776 4.490 1.00 0.00 104 GLY A CA 12
ATOM 20808 C C . GLY A 1 104 ? 9.805 12.627 3.575 1.00 0.00 104 GLY A C 12
ATOM 20809 O O . GLY A 1 104 ? 9.007 13.425 4.087 1.00 0.00 104 GLY A O 12
ATOM 20813 N N . ARG A 1 105 ? 9.861 12.456 2.255 1.00 0.00 105 ARG A N 12
ATOM 20814 C CA . ARG A 1 105 ? 9.094 13.277 1.330 1.00 0.00 105 ARG A CA 12
ATOM 20815 C C . ARG A 1 105 ? 7.698 12.719 1.103 1.00 0.00 105 ARG A C 12
ATOM 20816 O O . ARG A 1 105 ? 7.151 12.918 0.018 1.00 0.00 105 ARG A O 12
ATOM 20837 N N . LEU A 1 106 ? 7.043 12.154 2.117 1.00 0.00 106 LEU A N 12
ATOM 20838 C CA . LEU A 1 106 ? 5.659 11.741 1.992 1.00 0.00 106 LEU A CA 12
ATOM 20839 C C . LEU A 1 106 ? 4.853 12.245 3.184 1.00 0.00 106 LEU A C 12
ATOM 20840 O O . LEU A 1 106 ? 5.395 12.755 4.171 1.00 0.00 106 LEU A O 12
ATOM 20856 N N . GLU A 1 107 ? 3.540 12.068 3.102 1.00 0.00 107 GLU A N 12
ATOM 20857 C CA . GLU A 1 107 ? 2.585 12.424 4.140 1.00 0.00 107 GLU A CA 12
ATOM 20858 C C . GLU A 1 107 ? 2.125 11.111 4.744 1.00 0.00 107 GLU A C 12
ATOM 20859 O O . GLU A 1 107 ? 2.032 10.123 4.022 1.00 0.00 107 GLU A O 12
ATOM 20871 N N . GLU A 1 108 ? 1.767 11.081 6.020 1.00 0.00 108 GLU A N 12
ATOM 20872 C CA . GLU A 1 108 ? 0.992 10.017 6.599 1.00 0.00 108 GLU A CA 12
ATOM 20873 C C . GLU A 1 108 ? -0.463 10.355 6.272 1.00 0.00 108 GLU A C 12
ATOM 20874 O O . GLU A 1 108 ? -0.914 11.476 6.533 1.00 0.00 108 GLU A O 12
ATOM 20886 N N . LEU A 1 109 ? -1.190 9.409 5.680 1.00 0.00 109 LEU A N 12
ATOM 20887 C CA . LEU A 1 109 ? -2.519 9.615 5.127 1.00 0.00 109 LEU A CA 12
ATOM 20888 C C . LEU A 1 109 ? -3.539 8.836 5.942 1.00 0.00 109 LEU A C 12
ATOM 20889 O O . LEU A 1 109 ? -4.167 7.880 5.464 1.00 0.00 109 LEU A O 12
ATOM 20905 N N . THR A 1 110 ? -3.691 9.214 7.199 1.00 0.00 110 THR A N 12
ATOM 20906 C CA . THR A 1 110 ? -4.370 8.383 8.173 1.00 0.00 110 THR A CA 12
ATOM 20907 C C . THR A 1 110 ? -5.734 8.977 8.515 1.00 0.00 110 THR A C 12
ATOM 20908 O O . THR A 1 110 ? -6.199 8.832 9.643 1.00 0.00 110 THR A O 12
ATOM 20919 N N . THR A 1 111 ? -6.419 9.536 7.501 1.00 0.00 111 THR A N 12
ATOM 20920 C CA . THR A 1 111 ? -7.655 10.327 7.643 1.00 0.00 111 THR A CA 12
ATOM 20921 C C . THR A 1 111 ? -7.927 11.088 6.330 1.00 0.00 111 THR A C 12
ATOM 20922 O O . THR A 1 111 ? -7.950 12.324 6.297 1.00 0.00 111 THR A O 12
ATOM 20933 N N . PHE A 1 112 ? -8.052 10.376 5.208 1.00 0.00 112 PHE A N 12
ATOM 20934 C CA . PHE A 1 112 ? -8.451 10.970 3.925 1.00 0.00 112 PHE A CA 12
ATOM 20935 C C . PHE A 1 112 ? -9.975 11.148 3.912 1.00 0.00 112 PHE A C 12
ATOM 20936 O O . PHE A 1 112 ? -10.680 10.535 4.720 1.00 0.00 112 PHE A O 12
ATOM 20953 N N . THR A 1 113 ? -10.497 11.942 2.983 1.00 0.00 113 THR A N 12
ATOM 20954 C CA . THR A 1 113 ? -11.910 12.293 2.899 1.00 0.00 113 THR A CA 12
ATOM 20955 C C . THR A 1 113 ? -12.527 11.646 1.659 1.00 0.00 113 THR A C 12
ATOM 20956 O O . THR A 1 113 ? -11.808 11.213 0.743 1.00 0.00 113 THR A O 12
ATOM 20967 N N . ARG A 1 114 ? -13.861 11.601 1.576 1.00 0.00 114 ARG A N 12
ATOM 20968 C CA . ARG A 1 114 ? -14.524 11.237 0.331 1.00 0.00 114 ARG A CA 12
ATOM 20969 C C . ARG A 1 114 ? -15.904 11.863 0.257 1.00 0.00 114 ARG A C 12
ATOM 20970 O O . ARG A 1 114 ? -16.638 11.908 1.244 1.00 0.00 114 ARG A O 12
ATOM 20991 N N . GLU A 1 115 ? -16.252 12.282 -0.948 1.00 0.00 115 GLU A N 12
ATOM 20992 C CA . GLU A 1 115 ? -17.547 12.775 -1.360 1.00 0.00 115 GLU A CA 12
ATOM 20993 C C . GLU A 1 115 ? -17.553 12.504 -2.869 1.00 0.00 115 GLU A C 12
ATOM 20994 O O . GLU A 1 115 ? -16.988 13.291 -3.637 1.00 0.00 115 GLU A O 12
ATOM 21006 N N . GLY A 1 116 ? -17.996 11.315 -3.287 1.00 0.00 116 GLY A N 12
ATOM 21007 C CA . GLY A 1 116 ? -17.896 10.851 -4.670 1.00 0.00 116 GLY A CA 12
ATOM 21008 C C . GLY A 1 116 ? -17.681 9.352 -4.756 1.00 0.00 116 GLY A C 12
ATOM 21009 O O . GLY A 1 116 ? -18.094 8.761 -5.769 1.00 0.00 116 GLY A O 12
ATOM 21013 N N . MET A 1 1 ? 13.434 -1.324 10.814 1.00 0.00 1 MET A N 13
ATOM 21014 C CA . MET A 1 1 ? 12.647 -2.565 10.859 1.00 0.00 1 MET A CA 13
ATOM 21015 C C . MET A 1 1 ? 11.173 -2.222 10.710 1.00 0.00 1 MET A C 13
ATOM 21016 O O . MET A 1 1 ? 10.665 -1.379 11.450 1.00 0.00 1 MET A O 13
ATOM 21030 N N . ALA A 1 2 ? 10.506 -2.880 9.767 1.00 0.00 2 ALA A N 13
ATOM 21031 C CA . ALA A 1 2 ? 9.087 -2.923 9.454 1.00 0.00 2 ALA A CA 13
ATOM 21032 C C . ALA A 1 2 ? 8.932 -3.454 8.038 1.00 0.00 2 ALA A C 13
ATOM 21033 O O . ALA A 1 2 ? 9.867 -3.406 7.230 1.00 0.00 2 ALA A O 13
ATOM 21040 N N . ARG A 1 3 ? 7.701 -3.834 7.698 1.00 0.00 3 ARG A N 13
ATOM 21041 C CA . ARG A 1 3 ? 7.313 -4.104 6.327 1.00 0.00 3 ARG A CA 13
ATOM 21042 C C . ARG A 1 3 ? 6.323 -3.072 5.862 1.00 0.00 3 ARG A C 13
ATOM 21043 O O . ARG A 1 3 ? 5.214 -2.967 6.364 1.00 0.00 3 ARG A O 13
ATOM 21064 N N . VAL A 1 4 ? 6.755 -2.256 4.930 1.00 0.00 4 VAL A N 13
ATOM 21065 C CA . VAL A 1 4 ? 5.934 -1.361 4.161 1.00 0.00 4 VAL A CA 13
ATOM 21066 C C . VAL A 1 4 ? 5.279 -2.212 3.073 1.00 0.00 4 VAL A C 13
ATOM 21067 O O . VAL A 1 4 ? 5.833 -3.240 2.673 1.00 0.00 4 VAL A O 13
ATOM 21080 N N . ALA A 1 5 ? 4.110 -1.809 2.572 1.00 0.00 5 ALA A N 13
ATOM 21081 C CA . ALA A 1 5 ? 3.619 -2.346 1.313 1.00 0.00 5 ALA A CA 13
ATOM 21082 C C . ALA A 1 5 ? 3.447 -1.167 0.367 1.00 0.00 5 ALA A C 13
ATOM 21083 O O . ALA A 1 5 ? 3.136 -0.055 0.805 1.00 0.00 5 ALA A O 13
ATOM 21090 N N . ILE A 1 6 ? 3.622 -1.399 -0.927 1.00 0.00 6 ILE A N 13
ATOM 21091 C CA . ILE A 1 6 ? 3.440 -0.388 -1.950 1.00 0.00 6 ILE A CA 13
ATOM 21092 C C . ILE A 1 6 ? 2.534 -1.021 -3.007 1.00 0.00 6 ILE A C 13
ATOM 21093 O O . ILE A 1 6 ? 2.900 -2.054 -3.571 1.00 0.00 6 ILE A O 13
ATOM 21109 N N . PRO A 1 7 ? 1.344 -0.454 -3.239 1.00 0.00 7 PRO A N 13
ATOM 21110 C CA . PRO A 1 7 ? 0.404 -0.884 -4.241 1.00 0.00 7 PRO A CA 13
ATOM 21111 C C . PRO A 1 7 ? 1.001 -0.589 -5.613 1.00 0.00 7 PRO A C 13
ATOM 21112 O O . PRO A 1 7 ? 1.361 0.549 -5.899 1.00 0.00 7 PRO A O 13
ATOM 21123 N N . SER A 1 8 ? 1.072 -1.592 -6.468 1.00 0.00 8 SER A N 13
ATOM 21124 C CA . SER A 1 8 ? 1.582 -1.551 -7.822 1.00 0.00 8 SER A CA 13
ATOM 21125 C C . SER A 1 8 ? 0.448 -2.103 -8.722 1.00 0.00 8 SER A C 13
ATOM 21126 O O . SER A 1 8 ? -0.591 -2.584 -8.252 1.00 0.00 8 SER A O 13
ATOM 21134 N N . VAL A 1 9 ? 0.640 -2.048 -10.033 1.00 0.00 9 VAL A N 13
ATOM 21135 C CA . VAL A 1 9 ? -0.167 -2.653 -11.089 1.00 0.00 9 VAL A CA 13
ATOM 21136 C C . VAL A 1 9 ? 0.802 -3.361 -12.074 1.00 0.00 9 VAL A C 13
ATOM 21137 O O . VAL A 1 9 ? 0.583 -3.409 -13.288 1.00 0.00 9 VAL A O 13
ATOM 21150 N N . GLY A 1 10 ? 1.868 -3.970 -11.545 1.00 0.00 10 GLY A N 13
ATOM 21151 C CA . GLY A 1 10 ? 2.847 -4.769 -12.258 1.00 0.00 10 GLY A CA 13
ATOM 21152 C C . GLY A 1 10 ? 3.935 -5.234 -11.286 1.00 0.00 10 GLY A C 13
ATOM 21153 O O . GLY A 1 10 ? 3.904 -4.888 -10.099 1.00 0.00 10 GLY A O 13
ATOM 21157 N N . LYS A 1 11 ? 4.892 -6.029 -11.768 1.00 0.00 11 LYS A N 13
ATOM 21158 C CA . LYS A 1 11 ? 5.700 -6.930 -10.945 1.00 0.00 11 LYS A CA 13
ATOM 21159 C C . LYS A 1 11 ? 7.190 -6.638 -11.054 1.00 0.00 11 LYS A C 13
ATOM 21160 O O . LYS A 1 11 ? 8.018 -7.549 -11.088 1.00 0.00 11 LYS A O 13
ATOM 21179 N N . ASP A 1 12 ? 7.542 -5.360 -11.084 1.00 0.00 12 ASP A N 13
ATOM 21180 C CA . ASP A 1 12 ? 8.918 -4.890 -10.997 1.00 0.00 12 ASP A CA 13
ATOM 21181 C C . ASP A 1 12 ? 8.938 -3.662 -10.089 1.00 0.00 12 ASP A C 13
ATOM 21182 O O . ASP A 1 12 ? 7.939 -2.947 -9.983 1.00 0.00 12 ASP A O 13
ATOM 21191 N N . LEU A 1 13 ? 10.087 -3.382 -9.474 1.00 0.00 13 LEU A N 13
ATOM 21192 C CA . LEU A 1 13 ? 10.362 -2.246 -8.579 1.00 0.00 13 LEU A CA 13
ATOM 21193 C C . LEU A 1 13 ? 10.284 -0.917 -9.339 1.00 0.00 13 LEU A C 13
ATOM 21194 O O . LEU A 1 13 ? 10.129 0.153 -8.753 1.00 0.00 13 LEU A O 13
ATOM 21210 N N . SER A 1 14 ? 10.316 -0.970 -10.665 1.00 0.00 14 SER A N 13
ATOM 21211 C CA . SER A 1 14 ? 10.054 0.183 -11.495 1.00 0.00 14 SER A CA 13
ATOM 21212 C C . SER A 1 14 ? 8.750 0.045 -12.281 1.00 0.00 14 SER A C 13
ATOM 21213 O O . SER A 1 14 ? 8.649 0.519 -13.415 1.00 0.00 14 SER A O 13
ATOM 21221 N N . SER A 1 15 ? 7.720 -0.527 -11.655 1.00 0.00 15 SER A N 13
ATOM 21222 C CA . SER A 1 15 ? 6.360 -0.454 -12.191 1.00 0.00 15 SER A CA 13
ATOM 21223 C C . SER A 1 15 ? 5.603 0.695 -11.490 1.00 0.00 15 SER A C 13
ATOM 21224 O O . SER A 1 15 ? 6.046 1.163 -10.447 1.00 0.00 15 SER A O 13
ATOM 21232 N N . MET A 1 16 ? 4.428 1.110 -11.962 1.00 0.00 16 MET A N 13
ATOM 21233 C CA . MET A 1 16 ? 3.689 2.297 -11.508 1.00 0.00 16 MET A CA 13
ATOM 21234 C C . MET A 1 16 ? 2.973 2.027 -10.173 1.00 0.00 16 MET A C 13
ATOM 21235 O O . MET A 1 16 ? 2.309 0.997 -10.037 1.00 0.00 16 MET A O 13
ATOM 21249 N N . VAL A 1 17 ? 3.077 2.926 -9.188 1.00 0.00 17 VAL A N 13
ATOM 21250 C CA . VAL A 1 17 ? 2.325 2.812 -7.928 1.00 0.00 17 VAL A CA 13
ATOM 21251 C C . VAL A 1 17 ? 0.845 3.103 -8.213 1.00 0.00 17 VAL A C 13
ATOM 21252 O O . VAL A 1 17 ? 0.518 3.966 -9.027 1.00 0.00 17 VAL A O 13
ATOM 21265 N N . SER A 1 18 ? -0.068 2.346 -7.609 1.00 0.00 18 SER A N 13
ATOM 21266 C CA . SER A 1 18 ? -1.504 2.448 -7.866 1.00 0.00 18 SER A CA 13
ATOM 21267 C C . SER A 1 18 ? -2.105 3.518 -6.960 1.00 0.00 18 SER A C 13
ATOM 21268 O O . SER A 1 18 ? -1.801 3.562 -5.764 1.00 0.00 18 SER A O 13
ATOM 21276 N N . ASP A 1 19 ? -2.994 4.354 -7.503 1.00 0.00 19 ASP A N 13
ATOM 21277 C CA . ASP A 1 19 ? -3.533 5.526 -6.807 1.00 0.00 19 ASP A CA 13
ATOM 21278 C C . ASP A 1 19 ? -4.678 5.148 -5.850 1.00 0.00 19 ASP A C 13
ATOM 21279 O O . ASP A 1 19 ? -5.704 5.826 -5.740 1.00 0.00 19 ASP A O 13
ATOM 21288 N N . ARG A 1 20 ? -4.570 4.000 -5.183 1.00 0.00 20 ARG A N 13
ATOM 21289 C CA . ARG A 1 20 ? -5.746 3.312 -4.665 1.00 0.00 20 ARG A CA 13
ATOM 21290 C C . ARG A 1 20 ? -5.314 2.020 -3.990 1.00 0.00 20 ARG A C 13
ATOM 21291 O O . ARG A 1 20 ? -5.160 1.017 -4.677 1.00 0.00 20 ARG A O 13
ATOM 21312 N N . PHE A 1 21 ? -5.150 1.995 -2.663 1.00 0.00 21 PHE A N 13
ATOM 21313 C CA . PHE A 1 21 ? -4.693 0.806 -1.965 1.00 0.00 21 PHE A CA 13
ATOM 21314 C C . PHE A 1 21 ? -5.549 -0.424 -2.268 1.00 0.00 21 PHE A C 13
ATOM 21315 O O . PHE A 1 21 ? -5.002 -1.468 -2.592 1.00 0.00 21 PHE A O 13
ATOM 21332 N N . ALA A 1 22 ? -6.878 -0.326 -2.150 1.00 0.00 22 ALA A N 13
ATOM 21333 C CA . ALA A 1 22 ? -7.769 -1.486 -2.229 1.00 0.00 22 ALA A CA 13
ATOM 21334 C C . ALA A 1 22 ? -8.265 -1.709 -3.669 1.00 0.00 22 ALA A C 13
ATOM 21335 O O . ALA A 1 22 ? -9.241 -2.424 -3.896 1.00 0.00 22 ALA A O 13
ATOM 21342 N N . ARG A 1 23 ? -7.631 -1.045 -4.637 1.00 0.00 23 ARG A N 13
ATOM 21343 C CA . ARG A 1 23 ? -7.768 -1.265 -6.067 1.00 0.00 23 ARG A CA 13
ATOM 21344 C C . ARG A 1 23 ? -6.353 -1.357 -6.639 1.00 0.00 23 ARG A C 13
ATOM 21345 O O . ARG A 1 23 ? -6.029 -0.800 -7.691 1.00 0.00 23 ARG A O 13
ATOM 21366 N N . ALA A 1 24 ? -5.468 -2.007 -5.901 1.00 0.00 24 ALA A N 13
ATOM 21367 C CA . ALA A 1 24 ? -4.103 -2.144 -6.319 1.00 0.00 24 ALA A CA 13
ATOM 21368 C C . ALA A 1 24 ? -3.892 -3.625 -6.464 1.00 0.00 24 ALA A C 13
ATOM 21369 O O . ALA A 1 24 ? -4.403 -4.395 -5.645 1.00 0.00 24 ALA A O 13
ATOM 21376 N N . GLU A 1 25 ? -3.179 -4.003 -7.504 1.00 0.00 25 GLU A N 13
ATOM 21377 C CA . GLU A 1 25 ? -3.074 -5.392 -7.839 1.00 0.00 25 GLU A CA 13
ATOM 21378 C C . GLU A 1 25 ? -1.886 -5.978 -7.116 1.00 0.00 25 GLU A C 13
ATOM 21379 O O . GLU A 1 25 ? -1.996 -6.686 -6.120 1.00 0.00 25 GLU A O 13
ATOM 21391 N N . TYR A 1 26 ? -0.713 -5.644 -7.605 1.00 0.00 26 TYR A N 13
ATOM 21392 C CA . TYR A 1 26 ? 0.494 -6.203 -7.072 1.00 0.00 26 TYR A CA 13
ATOM 21393 C C . TYR A 1 26 ? 0.857 -5.375 -5.857 1.00 0.00 26 TYR A C 13
ATOM 21394 O O . TYR A 1 26 ? 0.483 -4.204 -5.758 1.00 0.00 26 TYR A O 13
ATOM 21412 N N . PHE A 1 27 ? 1.623 -5.958 -4.949 1.00 0.00 27 PHE A N 13
ATOM 21413 C CA . PHE A 1 27 ? 2.117 -5.254 -3.789 1.00 0.00 27 PHE A CA 13
ATOM 21414 C C . PHE A 1 27 ? 3.560 -5.608 -3.633 1.00 0.00 27 PHE A C 13
ATOM 21415 O O . PHE A 1 27 ? 3.907 -6.782 -3.544 1.00 0.00 27 PHE A O 13
ATOM 21432 N N . ILE A 1 28 ? 4.395 -4.594 -3.594 1.00 0.00 28 ILE A N 13
ATOM 21433 C CA . ILE A 1 28 ? 5.800 -4.749 -3.319 1.00 0.00 28 ILE A CA 13
ATOM 21434 C C . ILE A 1 28 ? 5.899 -4.548 -1.812 1.00 0.00 28 ILE A C 13
ATOM 21435 O O . ILE A 1 28 ? 5.529 -3.487 -1.319 1.00 0.00 28 ILE A O 13
ATOM 21451 N N . ILE A 1 29 ? 6.248 -5.597 -1.068 1.00 0.00 29 ILE A N 13
ATOM 21452 C CA . ILE A 1 29 ? 6.511 -5.524 0.367 1.00 0.00 29 ILE A CA 13
ATOM 21453 C C . ILE A 1 29 ? 8.013 -5.442 0.487 1.00 0.00 29 ILE A C 13
ATOM 21454 O O . ILE A 1 29 ? 8.690 -6.397 0.117 1.00 0.00 29 ILE A O 13
ATOM 21470 N N . TYR A 1 30 ? 8.514 -4.309 0.965 1.00 0.00 30 TYR A N 13
ATOM 21471 C CA . TYR A 1 30 ? 9.912 -4.126 1.323 1.00 0.00 30 TYR A CA 13
ATOM 21472 C C . TYR A 1 30 ? 10.086 -4.466 2.804 1.00 0.00 30 TYR A C 13
ATOM 21473 O O . TYR A 1 30 ? 9.145 -4.324 3.585 1.00 0.00 30 TYR A O 13
ATOM 21491 N N . ASP A 1 31 ? 11.278 -4.879 3.217 1.00 0.00 31 ASP A N 13
ATOM 21492 C CA . ASP A 1 31 ? 11.630 -5.309 4.570 1.00 0.00 31 ASP A CA 13
ATOM 21493 C C . ASP A 1 31 ? 12.811 -4.495 5.110 1.00 0.00 31 ASP A C 13
ATOM 21494 O O . ASP A 1 31 ? 13.945 -4.716 4.673 1.00 0.00 31 ASP A O 13
ATOM 21503 N N . THR A 1 32 ? 12.608 -3.556 6.046 1.00 0.00 32 THR A N 13
ATOM 21504 C CA . THR A 1 32 ? 13.705 -2.717 6.551 1.00 0.00 32 THR A CA 13
ATOM 21505 C C . THR A 1 32 ? 14.533 -3.431 7.633 1.00 0.00 32 THR A C 13
ATOM 21506 O O . THR A 1 32 ? 15.039 -2.797 8.565 1.00 0.00 32 THR A O 13
ATOM 21517 N N . GLU A 1 33 ? 14.732 -4.741 7.487 1.00 0.00 33 GLU A N 13
ATOM 21518 C CA . GLU A 1 33 ? 15.740 -5.513 8.203 1.00 0.00 33 GLU A CA 13
ATOM 21519 C C . GLU A 1 33 ? 16.852 -5.837 7.280 1.00 0.00 33 GLU A C 13
ATOM 21520 O O . GLU A 1 33 ? 17.961 -5.362 7.531 1.00 0.00 33 GLU A O 13
ATOM 21532 N N . SER A 1 34 ? 16.575 -6.623 6.246 1.00 0.00 34 SER A N 13
ATOM 21533 C CA . SER A 1 34 ? 17.637 -6.941 5.332 1.00 0.00 34 SER A CA 13
ATOM 21534 C C . SER A 1 34 ? 17.258 -6.562 3.897 1.00 0.00 34 SER A C 13
ATOM 21535 O O . SER A 1 34 ? 17.615 -7.265 2.952 1.00 0.00 34 SER A O 13
ATOM 21543 N N . GLY A 1 35 ? 16.561 -5.430 3.725 1.00 0.00 35 GLY A N 13
ATOM 21544 C CA . GLY A 1 35 ? 16.276 -4.781 2.448 1.00 0.00 35 GLY A CA 13
ATOM 21545 C C . GLY A 1 35 ? 15.533 -5.672 1.457 1.00 0.00 35 GLY A C 13
ATOM 21546 O O . GLY A 1 35 ? 15.524 -5.382 0.261 1.00 0.00 35 GLY A O 13
ATOM 21550 N N . ASN A 1 36 ? 14.963 -6.776 1.942 1.00 0.00 36 ASN A N 13
ATOM 21551 C CA . ASN A 1 36 ? 14.341 -7.794 1.117 1.00 0.00 36 ASN A CA 13
ATOM 21552 C C . ASN A 1 36 ? 13.074 -7.229 0.506 1.00 0.00 36 ASN A C 13
ATOM 21553 O O . ASN A 1 36 ? 12.489 -6.276 1.028 1.00 0.00 36 ASN A O 13
ATOM 21564 N N . VAL A 1 37 ? 12.617 -7.867 -0.566 1.00 0.00 37 VAL A N 13
ATOM 21565 C CA . VAL A 1 37 ? 11.392 -7.474 -1.236 1.00 0.00 37 VAL A CA 13
ATOM 21566 C C . VAL A 1 37 ? 10.650 -8.696 -1.761 1.00 0.00 37 VAL A C 13
ATOM 21567 O O . VAL A 1 37 ? 11.271 -9.673 -2.192 1.00 0.00 37 VAL A O 13
ATOM 21580 N N . GLU A 1 38 ? 9.324 -8.618 -1.783 1.00 0.00 38 GLU A N 13
ATOM 21581 C CA . GLU A 1 38 ? 8.413 -9.639 -2.267 1.00 0.00 38 GLU A CA 13
ATOM 21582 C C . GLU A 1 38 ? 7.446 -8.945 -3.221 1.00 0.00 38 GLU A C 13
ATOM 21583 O O . GLU A 1 38 ? 6.964 -7.861 -2.885 1.00 0.00 38 GLU A O 13
ATOM 21595 N N . VAL A 1 39 ? 7.091 -9.593 -4.334 1.00 0.00 39 VAL A N 13
ATOM 21596 C CA . VAL A 1 39 ? 5.959 -9.205 -5.166 1.00 0.00 39 VAL A CA 13
ATOM 21597 C C . VAL A 1 39 ? 4.803 -10.112 -4.749 1.00 0.00 39 VAL A C 13
ATOM 21598 O O . VAL A 1 39 ? 4.800 -11.307 -5.047 1.00 0.00 39 VAL A O 13
ATOM 21611 N N . VAL A 1 40 ? 3.816 -9.541 -4.081 1.00 0.00 40 VAL A N 13
ATOM 21612 C CA . VAL A 1 40 ? 2.487 -10.102 -3.974 1.00 0.00 40 VAL A CA 13
ATOM 21613 C C . VAL A 1 40 ? 1.788 -9.762 -5.287 1.00 0.00 40 VAL A C 13
ATOM 21614 O O . VAL A 1 40 ? 1.980 -8.681 -5.844 1.00 0.00 40 VAL A O 13
ATOM 21627 N N . GLU A 1 41 ? 0.951 -10.681 -5.736 1.00 0.00 41 GLU A N 13
ATOM 21628 C CA . GLU A 1 41 ? 0.045 -10.588 -6.857 1.00 0.00 41 GLU A CA 13
ATOM 21629 C C . GLU A 1 41 ? -1.321 -10.718 -6.201 1.00 0.00 41 GLU A C 13
ATOM 21630 O O . GLU A 1 41 ? -1.647 -11.772 -5.650 1.00 0.00 41 GLU A O 13
ATOM 21642 N N . ASN A 1 42 ? -2.067 -9.627 -6.120 1.00 0.00 42 ASN A N 13
ATOM 21643 C CA . ASN A 1 42 ? -3.364 -9.562 -5.472 1.00 0.00 42 ASN A CA 13
ATOM 21644 C C . ASN A 1 42 ? -4.296 -9.183 -6.610 1.00 0.00 42 ASN A C 13
ATOM 21645 O O . ASN A 1 42 ? -4.192 -8.092 -7.150 1.00 0.00 42 ASN A O 13
ATOM 21656 N N . THR A 1 43 ? -5.157 -10.077 -7.078 1.00 0.00 43 THR A N 13
ATOM 21657 C CA . THR A 1 43 ? -5.943 -9.799 -8.279 1.00 0.00 43 THR A CA 13
ATOM 21658 C C . THR A 1 43 ? -7.170 -8.945 -7.902 1.00 0.00 43 THR A C 13
ATOM 21659 O O . THR A 1 43 ? -8.284 -9.479 -7.810 1.00 0.00 43 THR A O 13
ATOM 21670 N N . ILE A 1 44 ? -6.966 -7.660 -7.571 1.00 0.00 44 ILE A N 13
ATOM 21671 C CA . ILE A 1 44 ? -7.964 -6.802 -6.930 1.00 0.00 44 ILE A CA 13
ATOM 21672 C C . ILE A 1 44 ? -8.511 -5.814 -7.945 1.00 0.00 44 ILE A C 13
ATOM 21673 O O . ILE A 1 44 ? -7.843 -4.867 -8.374 1.00 0.00 44 ILE A O 13
ATOM 21689 N N . ALA A 1 45 ? -9.769 -6.051 -8.286 1.00 0.00 45 ALA A N 13
ATOM 21690 C CA . ALA A 1 45 ? -10.551 -5.276 -9.227 1.00 0.00 45 ALA A CA 13
ATOM 21691 C C . ALA A 1 45 ? -11.690 -4.565 -8.497 1.00 0.00 45 ALA A C 13
ATOM 21692 O O . ALA A 1 45 ? -12.034 -4.906 -7.361 1.00 0.00 45 ALA A O 13
ATOM 21699 N N . ASP A 1 46 ? -12.310 -3.595 -9.164 1.00 0.00 46 ASP A N 13
ATOM 21700 C CA . ASP A 1 46 ? -13.522 -2.906 -8.717 1.00 0.00 46 ASP A CA 13
ATOM 21701 C C . ASP A 1 46 ? -14.738 -3.774 -9.018 1.00 0.00 46 ASP A C 13
ATOM 21702 O O . ASP A 1 46 ? -15.601 -3.459 -9.840 1.00 0.00 46 ASP A O 13
ATOM 21711 N N . ALA A 1 47 ? -14.799 -4.870 -8.271 1.00 0.00 47 ALA A N 13
ATOM 21712 C CA . ALA A 1 47 ? -16.007 -5.551 -7.861 1.00 0.00 47 ALA A CA 13
ATOM 21713 C C . ALA A 1 47 ? -16.209 -5.172 -6.394 1.00 0.00 47 ALA A C 13
ATOM 21714 O O . ALA A 1 47 ? -15.220 -5.085 -5.663 1.00 0.00 47 ALA A O 13
ATOM 21721 N N . HIS A 1 48 ? -17.446 -4.965 -5.937 1.00 0.00 48 HIS A N 13
ATOM 21722 C CA . HIS A 1 48 ? -17.710 -4.884 -4.499 1.00 0.00 48 HIS A CA 13
ATOM 21723 C C . HIS A 1 48 ? -17.639 -6.306 -3.910 1.00 0.00 48 HIS A C 13
ATOM 21724 O O . HIS A 1 48 ? -17.749 -7.290 -4.656 1.00 0.00 48 HIS A O 13
ATOM 21738 N N . GLY A 1 49 ? -17.505 -6.437 -2.590 1.00 0.00 49 GLY A N 13
ATOM 21739 C CA . GLY A 1 49 ? -17.395 -7.717 -1.900 1.00 0.00 49 GLY A CA 13
ATOM 21740 C C . GLY A 1 49 ? -17.550 -7.542 -0.391 1.00 0.00 49 GLY A C 13
ATOM 21741 O O . GLY A 1 49 ? -18.050 -6.514 0.073 1.00 0.00 49 GLY A O 13
ATOM 21745 N N . THR A 1 50 ? -17.167 -8.556 0.377 1.00 0.00 50 THR A N 13
ATOM 21746 C CA . THR A 1 50 ? -17.004 -8.517 1.828 1.00 0.00 50 THR A CA 13
ATOM 21747 C C . THR A 1 50 ? -15.605 -9.052 2.148 1.00 0.00 50 THR A C 13
ATOM 21748 O O . THR A 1 50 ? -15.027 -9.789 1.340 1.00 0.00 50 THR A O 13
ATOM 21759 N N . GLY A 1 51 ? -15.073 -8.677 3.314 1.00 0.00 51 GLY A N 13
ATOM 21760 C CA . GLY A 1 51 ? -13.776 -9.093 3.825 1.00 0.00 51 GLY A CA 13
ATOM 21761 C C . GLY A 1 51 ? -12.635 -8.384 3.090 1.00 0.00 51 GLY A C 13
ATOM 21762 O O . GLY A 1 51 ? -12.833 -7.916 1.961 1.00 0.00 51 GLY A O 13
ATOM 21766 N N . PRO A 1 52 ? -11.429 -8.321 3.680 1.00 0.00 52 PRO A N 13
ATOM 21767 C CA . PRO A 1 52 ? -10.329 -7.559 3.119 1.00 0.00 52 PRO A CA 13
ATOM 21768 C C . PRO A 1 52 ? -9.646 -8.255 1.956 1.00 0.00 52 PRO A C 13
ATOM 21769 O O . PRO A 1 52 ? -9.372 -7.575 0.968 1.00 0.00 52 PRO A O 13
ATOM 21780 N N . LYS A 1 53 ? -9.333 -9.557 2.058 1.00 0.00 53 LYS A N 13
ATOM 21781 C CA . LYS A 1 53 ? -8.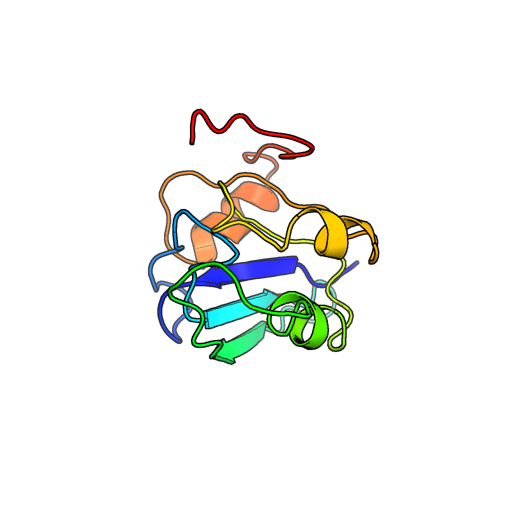482 -10.295 1.115 1.00 0.00 53 LYS A CA 13
ATOM 21782 C C . LYS A 1 53 ? -7.081 -9.690 1.065 1.00 0.00 53 LYS A C 13
ATOM 21783 O O . LYS A 1 53 ? -6.158 -10.293 1.604 1.00 0.00 53 LYS A O 13
ATOM 21802 N N . VAL A 1 54 ? -6.916 -8.507 0.482 1.00 0.00 54 VAL A N 13
ATOM 21803 C CA . VAL A 1 54 ? -5.653 -7.825 0.284 1.00 0.00 54 VAL A CA 13
ATOM 21804 C C . VAL A 1 54 ? -5.040 -7.461 1.629 1.00 0.00 54 VAL A C 13
ATOM 21805 O O . VAL A 1 54 ? -3.870 -7.724 1.868 1.00 0.00 54 VAL A O 13
ATOM 21818 N N . VAL A 1 55 ? -5.829 -6.884 2.532 1.00 0.00 55 VAL A N 13
ATOM 21819 C CA . VAL A 1 55 ? -5.358 -6.539 3.864 1.00 0.00 55 VAL A CA 13
ATOM 21820 C C . VAL A 1 55 ? -5.002 -7.837 4.569 1.00 0.00 55 VAL A C 13
ATOM 21821 O O . VAL A 1 55 ? -3.824 -7.984 4.868 1.00 0.00 55 VAL A O 13
ATOM 21834 N N . GLN A 1 56 ? -5.923 -8.809 4.656 1.00 0.00 56 GLN A N 13
ATOM 21835 C CA . GLN A 1 56 ? -5.676 -10.101 5.292 1.00 0.00 56 GLN A CA 13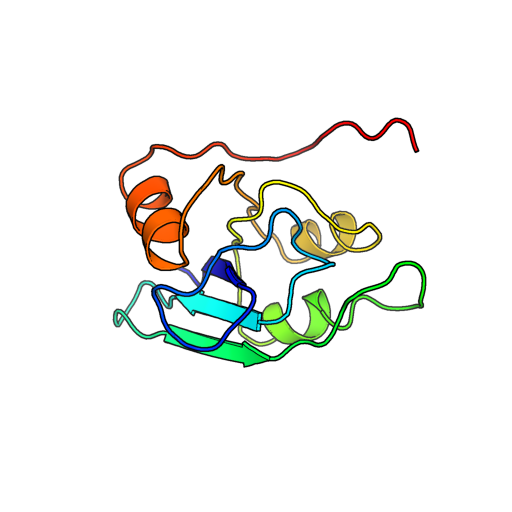
ATOM 21836 C C . GLN A 1 56 ? -4.333 -10.704 4.838 1.00 0.00 56 GLN A C 13
ATOM 21837 O O . GLN A 1 56 ? -3.530 -11.128 5.667 1.00 0.00 56 GLN A O 13
ATOM 21851 N N . SER A 1 57 ? -4.056 -10.715 3.525 1.00 0.00 57 SER A N 13
ATOM 21852 C CA . SER A 1 57 ? -2.790 -11.201 2.978 1.00 0.00 57 SER A CA 13
ATOM 21853 C C . SER A 1 57 ? -1.609 -10.396 3.482 1.00 0.00 57 SER A C 13
ATOM 21854 O O . SER A 1 57 ? -0.771 -10.940 4.193 1.00 0.00 57 SER A O 13
ATOM 21862 N N . LEU A 1 58 ? -1.515 -9.129 3.088 1.00 0.00 58 LEU A N 13
ATOM 21863 C CA . LEU A 1 58 ? -0.382 -8.259 3.373 1.00 0.00 58 LEU A CA 13
ATOM 21864 C C . LEU A 1 58 ? -0.058 -8.262 4.874 1.00 0.00 58 LEU A C 13
ATOM 21865 O O . LEU A 1 58 ? 1.106 -8.342 5.260 1.00 0.00 58 LEU A O 13
ATOM 21881 N N . VAL A 1 59 ? -1.087 -8.227 5.714 1.00 0.00 59 VAL A N 13
ATOM 21882 C CA . VAL A 1 59 ? -1.021 -8.292 7.168 1.00 0.00 59 VAL A CA 13
ATOM 21883 C C . VAL A 1 59 ? -0.492 -9.648 7.645 1.00 0.00 59 VAL A C 13
ATOM 21884 O O . VAL A 1 59 ? 0.385 -9.707 8.507 1.00 0.00 59 VAL A O 13
ATOM 21897 N N . SER A 1 60 ? -0.922 -10.751 7.030 1.00 0.00 60 SER A N 13
ATOM 21898 C CA . SER A 1 60 ? -0.339 -12.062 7.292 1.00 0.00 60 SER A CA 13
ATOM 21899 C C . SER A 1 60 ? 1.118 -12.141 6.816 1.00 0.00 60 SER A C 13
ATOM 21900 O O . SER A 1 60 ? 1.768 -13.163 7.033 1.00 0.00 60 SER A O 13
ATOM 21908 N N . LYS A 1 61 ? 1.659 -11.096 6.173 1.00 0.00 61 LYS A N 13
ATOM 21909 C CA . LYS A 1 61 ? 3.076 -11.008 5.846 1.00 0.00 61 LYS A CA 13
ATOM 21910 C C . LYS A 1 61 ? 3.669 -9.773 6.541 1.00 0.00 61 LYS A C 13
ATOM 21911 O O . LYS A 1 61 ? 4.632 -9.192 6.036 1.00 0.00 61 LYS A O 13
ATOM 21930 N N . GLY A 1 62 ? 3.215 -9.483 7.765 1.00 0.00 62 GLY A N 13
ATOM 21931 C CA . GLY A 1 62 ? 3.864 -8.632 8.752 1.00 0.00 62 GLY A CA 13
ATOM 21932 C C . GLY A 1 62 ? 3.978 -7.154 8.393 1.00 0.00 62 GLY A C 13
ATOM 21933 O O . GLY A 1 62 ? 4.858 -6.470 8.919 1.00 0.00 62 GLY A O 13
ATOM 21937 N N . VAL A 1 63 ? 3.148 -6.664 7.476 1.00 0.00 63 VAL A N 13
ATOM 21938 C CA . VAL A 1 63 ? 3.169 -5.287 7.005 1.00 0.00 63 VAL A CA 13
ATOM 21939 C C . VAL A 1 63 ? 2.727 -4.340 8.136 1.00 0.00 63 VAL A C 13
ATOM 21940 O O . VAL A 1 63 ? 1.622 -4.452 8.655 1.00 0.00 63 VAL A O 13
ATOM 21953 N N . GLU A 1 64 ? 3.570 -3.372 8.495 1.00 0.00 64 GLU A N 13
ATOM 21954 C CA . GLU A 1 64 ? 3.389 -2.404 9.577 1.00 0.00 64 GLU A CA 13
ATOM 21955 C C . GLU A 1 64 ? 3.495 -0.970 9.022 1.00 0.00 64 GLU A C 13
ATOM 21956 O O . GLU A 1 64 ? 3.869 -0.032 9.731 1.00 0.00 64 GLU A O 13
ATOM 21968 N N . TYR A 1 65 ? 3.007 -0.737 7.804 1.00 0.00 65 TYR A N 13
ATOM 21969 C CA . TYR A 1 65 ? 3.196 0.471 7.029 1.00 0.00 65 TYR A CA 13
ATOM 21970 C C . TYR A 1 65 ? 2.450 0.285 5.703 1.00 0.00 65 TYR A C 13
ATOM 21971 O O . TYR A 1 65 ? 1.908 -0.791 5.434 1.00 0.00 65 TYR A O 13
ATOM 21989 N N . LEU A 1 66 ? 2.428 1.308 4.851 1.00 0.00 66 LEU A N 13
ATOM 21990 C CA . LEU A 1 66 ? 1.892 1.292 3.497 1.00 0.00 66 LEU A CA 13
ATOM 21991 C C . LEU A 1 66 ? 2.158 2.654 2.873 1.00 0.00 66 LEU A C 13
ATOM 21992 O O . LEU A 1 66 ? 2.105 3.653 3.580 1.00 0.00 66 LEU A O 13
ATOM 22008 N N . ILE A 1 67 ? 2.311 2.712 1.554 1.00 0.00 67 ILE A N 13
ATOM 22009 C CA . ILE A 1 67 ? 2.462 3.917 0.754 1.00 0.00 67 ILE A CA 13
ATOM 22010 C C . ILE A 1 67 ? 1.351 3.917 -0.296 1.00 0.00 67 ILE A C 13
ATOM 22011 O O . ILE A 1 67 ? 1.426 3.118 -1.217 1.00 0.00 67 ILE A O 13
ATOM 22027 N N . ALA A 1 68 ? 0.298 4.734 -0.176 1.00 0.00 68 ALA A N 13
ATOM 22028 C CA . ALA A 1 68 ? -0.806 4.753 -1.139 1.00 0.00 68 ALA A CA 13
ATOM 22029 C C . ALA A 1 68 ? -1.455 6.130 -1.173 1.00 0.00 68 ALA A C 13
ATOM 22030 O O . ALA A 1 68 ? -1.787 6.685 -0.133 1.00 0.00 68 ALA A O 13
ATOM 22037 N N . SER A 1 69 ? -1.753 6.659 -2.351 1.00 0.00 69 SER A N 13
ATOM 22038 C CA . SER A 1 69 ? -2.314 8.014 -2.434 1.00 0.00 69 SER A CA 13
ATOM 22039 C C . SER A 1 69 ? -3.700 8.132 -1.777 1.00 0.00 69 SER A C 13
ATOM 22040 O O . SER A 1 69 ? -4.080 9.215 -1.321 1.00 0.00 69 SER A O 13
ATOM 22048 N N . ASN A 1 70 ? -4.461 7.030 -1.728 1.00 0.00 70 ASN A N 13
ATOM 22049 C CA . ASN A 1 70 ? -5.804 6.944 -1.175 1.00 0.00 70 ASN A CA 13
ATOM 22050 C C . ASN A 1 70 ? -6.178 5.464 -1.060 1.00 0.00 70 ASN A C 13
ATOM 22051 O O . ASN A 1 70 ? -5.393 4.587 -1.440 1.00 0.00 70 ASN A O 13
ATOM 22062 N N . VAL A 1 71 ? -7.416 5.164 -0.661 1.00 0.00 71 VAL A N 13
ATOM 22063 C CA . VAL A 1 71 ? -7.929 3.806 -0.551 1.00 0.00 71 VAL A CA 13
ATOM 22064 C C . VAL A 1 71 ? -9.070 3.595 -1.553 1.00 0.00 71 VAL A C 13
ATOM 22065 O O . VAL A 1 71 ? -9.786 4.531 -1.902 1.00 0.00 71 VAL A O 13
ATOM 22078 N N . GLY A 1 72 ? -9.268 2.344 -1.972 1.00 0.00 72 GLY A N 13
ATOM 22079 C CA . GLY A 1 72 ? -10.370 1.866 -2.812 1.00 0.00 72 GLY A CA 13
ATOM 22080 C C . GLY A 1 72 ? -11.666 1.673 -2.001 1.00 0.00 72 GLY A C 13
ATOM 22081 O O . GLY A 1 72 ? -12.425 0.749 -2.291 1.00 0.00 72 GLY A O 13
ATOM 22085 N N . ARG A 1 73 ? -11.866 2.445 -0.917 1.00 0.00 73 ARG A N 13
ATOM 22086 C CA . ARG A 1 73 ? -12.780 2.162 0.206 1.00 0.00 73 ARG A CA 13
ATOM 22087 C C . ARG A 1 73 ? -12.557 0.752 0.771 1.00 0.00 73 ARG A C 13
ATOM 22088 O O . ARG A 1 73 ? -11.560 0.115 0.426 1.00 0.00 73 ARG A O 13
ATOM 22109 N N . ASN A 1 74 ? -13.434 0.312 1.685 1.00 0.00 74 ASN A N 13
ATOM 22110 C CA . ASN A 1 74 ? -13.443 -0.953 2.425 1.00 0.00 74 ASN A CA 13
ATOM 22111 C C . ASN A 1 74 ? -12.041 -1.546 2.566 1.00 0.00 74 ASN A C 13
ATOM 22112 O O . ASN A 1 74 ? -11.683 -2.460 1.826 1.00 0.00 74 ASN A O 13
ATOM 22123 N N . ALA A 1 75 ? -11.216 -0.977 3.451 1.00 0.00 75 ALA A N 13
ATOM 22124 C CA . ALA A 1 75 ? -9.831 -1.369 3.705 1.00 0.00 75 ALA A CA 13
ATOM 22125 C C . ALA A 1 75 ? -9.171 -0.505 4.783 1.00 0.00 75 ALA A C 13
ATOM 22126 O O . ALA A 1 75 ? -8.393 -1.031 5.570 1.00 0.00 75 ALA A O 13
ATOM 22133 N N . PHE A 1 76 ? -9.415 0.812 4.802 1.00 0.00 76 PHE A N 13
ATOM 22134 C CA . PHE A 1 76 ? -8.717 1.749 5.693 1.00 0.00 76 PHE A CA 13
ATOM 22135 C C . PHE A 1 76 ? -8.856 1.360 7.151 1.00 0.00 76 PHE A C 13
ATOM 22136 O O . PHE A 1 76 ? -7.909 1.569 7.906 1.00 0.00 76 PHE A O 13
ATOM 22153 N N . GLU A 1 77 ? -10.005 0.825 7.548 1.00 0.00 77 GLU A N 13
ATOM 22154 C CA . GLU A 1 77 ? -10.253 0.388 8.910 1.00 0.00 77 GLU A CA 13
ATOM 22155 C C . GLU A 1 77 ? -9.461 -0.884 9.203 1.00 0.00 77 GLU A C 13
ATOM 22156 O O . GLU A 1 77 ? -8.838 -1.019 10.253 1.00 0.00 77 GLU A O 13
ATOM 22168 N N . THR A 1 78 ? -9.404 -1.803 8.244 1.00 0.00 78 THR A N 13
ATOM 22169 C CA . THR A 1 78 ? -8.681 -3.053 8.388 1.00 0.00 78 THR A CA 13
ATOM 22170 C C . THR A 1 78 ? -7.163 -2.797 8.435 1.00 0.00 78 THR A C 13
ATOM 22171 O O . THR A 1 78 ? -6.406 -3.656 8.883 1.00 0.00 78 THR A O 13
ATOM 22182 N N . LEU A 1 79 ? -6.699 -1.603 8.035 1.00 0.00 79 LEU A N 13
ATOM 22183 C CA . LEU A 1 79 ? -5.304 -1.207 8.153 1.00 0.00 79 LEU A CA 13
ATOM 22184 C C . LEU A 1 79 ? -5.036 -0.867 9.615 1.00 0.00 79 LEU A C 13
ATOM 22185 O O . LEU A 1 79 ? -4.103 -1.374 10.219 1.00 0.00 79 LEU A O 13
ATOM 22201 N N . LYS A 1 80 ? -5.899 -0.073 10.235 1.00 0.00 80 LYS A N 13
ATOM 22202 C CA . LYS A 1 80 ? -5.818 0.235 11.655 1.00 0.00 80 LYS A CA 13
ATOM 22203 C C . LYS A 1 80 ? -6.088 -0.973 12.546 1.00 0.00 80 LYS A C 13
ATOM 22204 O O . LYS A 1 80 ? -5.534 -1.021 13.644 1.00 0.00 80 LYS A O 13
ATOM 22223 N N . ALA A 1 81 ? -6.846 -1.969 12.082 1.00 0.00 81 ALA A N 13
ATOM 22224 C CA . ALA A 1 81 ? -7.027 -3.221 12.807 1.00 0.00 81 ALA A CA 13
ATOM 22225 C C . ALA A 1 81 ? -5.671 -3.838 13.170 1.00 0.00 81 ALA A C 13
ATOM 22226 O O . ALA A 1 81 ? -5.502 -4.289 14.303 1.00 0.00 81 ALA A O 13
ATOM 22233 N N . ALA A 1 82 ? -4.691 -3.787 12.259 1.00 0.00 82 ALA A N 13
ATOM 22234 C CA . ALA A 1 82 ? -3.345 -4.287 12.513 1.00 0.00 82 ALA A CA 13
ATOM 22235 C C . ALA A 1 82 ? -2.345 -3.133 12.697 1.00 0.00 82 ALA A C 13
ATOM 22236 O O . ALA A 1 82 ? -1.175 -3.258 12.358 1.00 0.00 82 ALA A O 13
ATOM 22243 N N . GLY A 1 83 ? -2.770 -2.038 13.328 1.00 0.00 83 GLY A N 13
ATOM 22244 C CA . GLY A 1 83 ? -1.950 -0.870 13.635 1.00 0.00 83 GLY A CA 13
ATOM 22245 C C . GLY A 1 83 ? -1.192 -0.215 12.475 1.00 0.00 83 GLY A C 13
ATOM 22246 O O . GLY A 1 83 ? -0.321 0.623 12.712 1.00 0.00 83 GLY A O 13
ATOM 22250 N N . VAL A 1 84 ? -1.529 -0.494 11.220 1.00 0.00 84 VAL A N 13
ATOM 22251 C CA . VAL A 1 84 ? -0.641 -0.287 10.084 1.00 0.00 84 VAL A CA 13
ATOM 22252 C C . VAL A 1 84 ? -0.639 1.195 9.689 1.00 0.00 84 VAL A C 13
ATOM 22253 O O . VAL A 1 84 ? -1.699 1.815 9.551 1.00 0.00 84 VAL A O 13
ATOM 22266 N N . LYS A 1 85 ? 0.553 1.804 9.604 1.00 0.00 85 LYS A N 13
ATOM 22267 C CA . LYS A 1 85 ? 0.711 3.230 9.304 1.00 0.00 85 LYS A CA 13
ATOM 22268 C C . LYS A 1 85 ? 0.562 3.425 7.794 1.00 0.00 85 LYS A C 13
ATOM 22269 O O . LYS A 1 85 ? 1.174 2.687 7.034 1.00 0.00 85 LYS A O 13
ATOM 22288 N N . VAL A 1 86 ? -0.220 4.371 7.301 1.00 0.00 86 VAL A N 13
ATOM 22289 C CA . VAL A 1 86 ? -0.455 4.546 5.861 1.00 0.00 86 VAL A CA 13
ATOM 22290 C C . VAL A 1 86 ? 0.188 5.877 5.493 1.00 0.00 86 VAL A C 13
ATOM 22291 O O . VAL A 1 86 ? 0.078 6.831 6.257 1.00 0.00 86 VAL A O 13
ATOM 22304 N N . TYR A 1 87 ? 0.814 5.959 4.325 1.00 0.00 87 TYR A N 13
ATOM 22305 C CA . TYR A 1 87 ? 1.361 7.168 3.737 1.00 0.00 87 TYR A CA 13
ATOM 22306 C C . TYR A 1 87 ? 0.559 7.541 2.513 1.00 0.00 87 TYR A C 13
ATOM 22307 O O . TYR A 1 87 ? -0.078 6.668 1.927 1.00 0.00 87 TYR A O 13
ATOM 22325 N N . ARG A 1 88 ? 0.664 8.803 2.104 1.00 0.00 88 ARG A N 13
ATOM 22326 C CA . ARG A 1 88 ? 0.326 9.290 0.776 1.00 0.00 88 ARG A CA 13
ATOM 22327 C C . ARG A 1 88 ? 1.498 8.928 -0.131 1.00 0.00 88 ARG A C 13
ATOM 22328 O O . ARG A 1 88 ? 2.609 8.735 0.348 1.00 0.00 88 ARG A O 13
ATOM 22349 N N . PHE A 1 89 ? 1.265 8.890 -1.434 1.00 0.00 89 PHE A N 13
ATOM 22350 C CA . PHE A 1 89 ? 2.274 9.094 -2.460 1.00 0.00 89 PHE A CA 13
ATOM 22351 C C . PHE A 1 89 ? 1.577 9.914 -3.563 1.00 0.00 89 PHE A C 13
ATOM 22352 O O . PHE A 1 89 ? 0.341 9.904 -3.606 1.00 0.00 89 PHE A O 13
ATOM 22369 N N . GLU A 1 90 ? 2.299 10.584 -4.466 1.00 0.00 90 GLU A N 13
ATOM 22370 C CA . GLU A 1 90 ? 1.683 11.233 -5.622 1.00 0.00 90 GLU A CA 13
ATOM 22371 C C . GLU A 1 90 ? 2.631 11.278 -6.829 1.00 0.00 90 GLU A C 13
ATOM 22372 O O . GLU A 1 90 ? 3.457 12.184 -6.980 1.00 0.00 90 GLU A O 13
ATOM 22384 N N . GLY A 1 91 ? 2.480 10.290 -7.709 1.00 0.00 91 GLY A N 13
ATOM 22385 C CA . GLY A 1 91 ? 3.129 10.203 -9.003 1.00 0.00 91 GLY A CA 13
ATOM 22386 C C . GLY A 1 91 ? 4.486 9.543 -8.886 1.00 0.00 91 GLY A C 13
ATOM 22387 O O . GLY A 1 91 ? 5.416 10.140 -8.339 1.00 0.00 91 GLY A O 13
ATOM 22391 N N . GLY A 1 92 ? 4.628 8.316 -9.390 1.00 0.00 92 GLY A N 13
ATOM 22392 C CA . GLY A 1 92 ? 5.849 7.560 -9.198 1.00 0.00 92 GLY A CA 13
ATOM 22393 C C . GLY A 1 92 ? 5.694 6.069 -9.467 1.00 0.00 92 GLY A C 13
ATOM 22394 O O . GLY A 1 92 ? 4.596 5.511 -9.366 1.00 0.00 92 GLY A O 13
ATOM 22398 N N . THR A 1 93 ? 6.822 5.419 -9.743 1.00 0.00 93 THR A N 13
ATOM 22399 C CA . THR A 1 93 ? 6.921 3.971 -9.755 1.00 0.00 93 THR A CA 13
ATOM 22400 C C . THR A 1 93 ? 7.189 3.463 -8.340 1.00 0.00 93 THR A C 13
ATOM 22401 O O . THR A 1 93 ? 7.462 4.271 -7.455 1.00 0.00 93 THR A O 13
ATOM 22412 N N . VAL A 1 94 ? 7.084 2.150 -8.091 1.00 0.00 94 VAL A N 13
ATOM 22413 C CA . VAL A 1 94 ? 7.371 1.542 -6.801 1.00 0.00 94 VAL A CA 13
ATOM 22414 C C . VAL A 1 94 ? 8.592 2.171 -6.117 1.00 0.00 94 VAL A C 13
ATOM 22415 O O . VAL A 1 94 ? 8.464 2.497 -4.944 1.00 0.00 94 VAL A O 13
ATOM 22428 N N . GLN A 1 95 ? 9.717 2.424 -6.802 1.00 0.00 95 GLN A N 13
ATOM 22429 C CA . GLN A 1 95 ? 10.867 3.061 -6.154 1.00 0.00 95 GLN A CA 13
ATOM 22430 C C . GLN A 1 95 ? 10.582 4.438 -5.556 1.00 0.00 95 GLN A C 13
ATOM 22431 O O . GLN A 1 95 ? 11.068 4.739 -4.475 1.00 0.00 95 GLN A O 13
ATOM 22445 N N . GLU A 1 96 ? 9.799 5.270 -6.225 1.00 0.00 96 GLU A N 13
ATOM 22446 C CA . GLU A 1 96 ? 9.486 6.633 -5.858 1.00 0.00 96 GLU A CA 13
ATOM 22447 C C . GLU A 1 96 ? 8.708 6.621 -4.565 1.00 0.00 96 GLU A C 13
ATOM 22448 O O . GLU A 1 96 ? 8.958 7.457 -3.710 1.00 0.00 96 GLU A O 13
ATOM 22460 N N . ALA A 1 97 ? 7.757 5.695 -4.398 1.00 0.00 97 ALA A N 13
ATOM 22461 C CA . ALA A 1 97 ? 7.091 5.508 -3.124 1.00 0.00 97 ALA A CA 13
ATOM 22462 C C . ALA A 1 97 ? 8.101 5.387 -1.972 1.00 0.00 97 ALA A C 13
ATOM 22463 O O . ALA A 1 97 ? 7.862 5.906 -0.888 1.00 0.00 97 ALA A O 13
ATOM 22470 N N . ILE A 1 98 ? 9.229 4.720 -2.191 1.00 0.00 98 ILE A N 13
ATOM 22471 C CA . ILE A 1 98 ? 10.227 4.413 -1.171 1.00 0.00 98 ILE A CA 13
ATOM 22472 C C . ILE A 1 98 ? 11.085 5.633 -1.024 1.00 0.00 98 ILE A C 13
ATOM 22473 O O . ILE A 1 98 ? 11.073 6.199 0.046 1.00 0.00 98 ILE A O 13
ATOM 22489 N N . ASP A 1 99 ? 11.770 6.050 -2.086 1.00 0.00 99 ASP A N 13
ATOM 22490 C CA . ASP A 1 99 ? 12.699 7.171 -2.125 1.00 0.00 99 ASP A CA 13
ATOM 22491 C C . ASP A 1 99 ? 12.044 8.422 -1.577 1.00 0.00 99 ASP A C 13
ATOM 22492 O O . ASP A 1 99 ? 12.694 9.241 -0.934 1.00 0.00 99 ASP A O 13
ATOM 22501 N N . ALA A 1 100 ? 10.735 8.551 -1.795 1.00 0.00 100 ALA A N 13
ATOM 22502 C CA . ALA A 1 100 ? 9.996 9.672 -1.251 1.00 0.00 100 ALA A CA 13
ATOM 22503 C C . ALA A 1 100 ? 9.809 9.489 0.259 1.00 0.00 100 ALA A C 13
ATOM 22504 O O . ALA A 1 100 ? 10.089 10.402 1.022 1.00 0.00 100 ALA A O 13
ATOM 22511 N N . PHE A 1 101 ? 9.327 8.335 0.714 1.00 0.00 101 PHE A N 13
ATOM 22512 C CA . PHE A 1 101 ? 9.114 8.029 2.126 1.00 0.00 101 PHE A CA 13
ATOM 22513 C C . PHE A 1 101 ? 10.421 8.060 2.924 1.00 0.00 101 PHE A C 13
ATOM 22514 O O . PHE A 1 101 ? 10.483 8.684 3.988 1.00 0.00 101 PHE A O 13
ATOM 22531 N N . SER A 1 102 ? 11.440 7.360 2.437 1.00 0.00 102 SER A N 13
ATOM 22532 C CA . SER A 1 102 ? 12.711 7.119 3.079 1.00 0.00 102 SER A CA 13
ATOM 22533 C C . SER A 1 102 ? 13.433 8.445 3.240 1.00 0.00 102 SER A C 13
ATOM 22534 O O . SER A 1 102 ? 13.871 8.763 4.346 1.00 0.00 102 SER A O 13
ATOM 22542 N N . GLU A 1 103 ? 13.458 9.279 2.196 1.00 0.00 103 GLU A N 13
ATOM 22543 C CA . GLU A 1 103 ? 14.076 10.591 2.282 1.00 0.00 103 GLU A CA 13
ATOM 22544 C C . GLU A 1 103 ? 13.015 11.624 2.691 1.00 0.00 103 GLU A C 13
ATOM 22545 O O . GLU A 1 103 ? 13.152 12.815 2.400 1.00 0.00 103 GLU A O 13
ATOM 22557 N N . GLY A 1 104 ? 12.082 11.232 3.562 1.00 0.00 104 GLY A N 13
ATOM 22558 C CA . GLY A 1 104 ? 11.154 12.082 4.289 1.00 0.00 104 GLY A CA 13
ATOM 22559 C C . GLY A 1 104 ? 10.461 13.151 3.448 1.00 0.00 104 GLY A C 13
ATOM 22560 O O . GLY A 1 104 ? 10.392 14.311 3.865 1.00 0.00 104 GLY A O 13
ATOM 22564 N N . ARG A 1 105 ? 9.959 12.791 2.267 1.00 0.00 105 ARG A N 13
ATOM 22565 C CA . ARG A 1 105 ? 9.182 13.654 1.380 1.00 0.00 105 ARG A CA 13
ATOM 22566 C C . ARG A 1 105 ? 7.797 13.066 1.117 1.00 0.00 105 ARG A C 13
ATOM 22567 O O . ARG A 1 105 ? 7.248 13.307 0.035 1.00 0.00 105 ARG A O 13
ATOM 22588 N N . LEU A 1 106 ? 7.155 12.424 2.091 1.00 0.00 106 LEU A N 13
ATOM 22589 C CA . LEU A 1 106 ? 5.777 11.972 1.941 1.00 0.00 106 LEU A CA 13
ATOM 22590 C C . LEU A 1 106 ? 4.928 12.542 3.077 1.00 0.00 106 LEU A C 13
ATOM 22591 O O . LEU A 1 106 ? 5.419 13.332 3.885 1.00 0.00 106 LEU A O 13
ATOM 22607 N N . GLU A 1 107 ? 3.656 12.151 3.135 1.00 0.00 107 GLU A N 13
ATOM 22608 C CA . GLU A 1 107 ? 2.724 12.509 4.192 1.00 0.00 107 GLU A CA 13
ATOM 22609 C C . GLU A 1 107 ? 2.267 11.195 4.811 1.00 0.00 107 GLU A C 13
ATOM 22610 O O . GLU A 1 107 ? 1.989 10.248 4.075 1.00 0.00 107 GLU A O 13
ATOM 22622 N N . GLU A 1 108 ? 2.156 11.122 6.131 1.00 0.00 108 GLU A N 13
ATOM 22623 C CA . GLU A 1 108 ? 1.523 10.011 6.825 1.00 0.00 108 GLU A CA 13
ATOM 22624 C C . GLU A 1 108 ? 0.021 10.278 6.713 1.00 0.00 108 GLU A C 13
ATOM 22625 O O . GLU A 1 108 ? -0.473 11.283 7.230 1.00 0.00 108 GLU A O 13
ATOM 22637 N N . LEU A 1 109 ? -0.690 9.454 5.941 1.00 0.00 109 LEU A N 13
ATOM 22638 C CA . LEU A 1 109 ? -2.091 9.630 5.585 1.00 0.00 109 LEU A CA 13
ATOM 22639 C C . LEU A 1 109 ? -2.978 8.848 6.565 1.00 0.00 109 LEU A C 13
ATOM 22640 O O . LEU A 1 109 ? -3.674 7.895 6.186 1.00 0.00 109 LEU A O 13
ATOM 22656 N N . THR A 1 110 ? -2.930 9.192 7.852 1.00 0.00 110 THR A N 13
ATOM 22657 C CA . THR A 1 110 ? -3.545 8.379 8.893 1.00 0.00 110 THR A CA 13
ATOM 22658 C C . THR A 1 110 ? -4.952 8.863 9.271 1.00 0.00 110 THR A C 13
ATOM 22659 O O . THR A 1 110 ? -5.405 8.576 10.380 1.00 0.00 110 THR A O 13
ATOM 22670 N N . THR A 1 111 ? -5.751 9.375 8.327 1.00 0.00 111 THR A N 13
ATOM 22671 C CA . THR A 1 111 ? -7.020 10.059 8.626 1.00 0.00 111 THR A CA 13
ATOM 22672 C C . THR A 1 111 ? -7.486 10.758 7.353 1.00 0.00 111 THR A C 13
ATOM 22673 O O . THR A 1 111 ? -7.023 11.857 7.043 1.00 0.00 111 THR A O 13
ATOM 22684 N N . PHE A 1 112 ? -8.333 10.102 6.554 1.00 0.00 112 PHE A N 13
ATOM 22685 C CA . PHE A 1 112 ? -8.843 10.743 5.352 1.00 0.00 112 PHE A CA 13
ATOM 22686 C C . PHE A 1 112 ? -10.021 11.632 5.738 1.00 0.00 112 PHE A C 13
ATOM 22687 O O . PHE A 1 112 ? -10.708 11.393 6.737 1.00 0.00 112 PHE A O 13
ATOM 22704 N N . THR A 1 113 ? -10.305 12.605 4.883 1.00 0.00 113 THR A N 13
ATOM 22705 C CA . THR A 1 113 ? -11.312 13.623 5.132 1.00 0.00 113 THR A CA 13
ATOM 22706 C C . THR A 1 113 ? -12.074 13.908 3.846 1.00 0.00 113 THR A C 13
ATOM 22707 O O . THR A 1 113 ? -11.963 14.969 3.229 1.00 0.00 113 THR A O 13
ATOM 22718 N N . ARG A 1 114 ? -12.846 12.920 3.414 1.00 0.00 114 ARG A N 13
ATOM 22719 C CA . ARG A 1 114 ? -13.719 13.050 2.273 1.00 0.00 114 ARG A CA 13
ATOM 22720 C C . ARG A 1 114 ? -14.933 12.191 2.528 1.00 0.00 114 ARG A C 13
ATOM 22721 O O . ARG A 1 114 ? -14.867 10.968 2.384 1.00 0.00 114 ARG A O 13
ATOM 22742 N N . GLU A 1 115 ? -16.021 12.841 2.912 1.00 0.00 115 GLU A N 13
ATOM 22743 C CA . GLU A 1 115 ? -17.334 12.369 2.535 1.00 0.00 115 GLU A CA 13
ATOM 22744 C C . GLU A 1 115 ? -17.562 12.826 1.100 1.00 0.00 115 GLU A C 13
ATOM 22745 O O . GLU A 1 115 ? -17.754 14.019 0.848 1.00 0.00 115 GLU A O 13
ATOM 22757 N N . GLY A 1 116 ? -17.553 11.897 0.150 1.00 0.00 116 GLY A N 13
ATOM 22758 C CA . GLY A 1 116 ? -18.126 12.173 -1.147 1.00 0.00 116 GLY A CA 13
ATOM 22759 C C . GLY A 1 116 ? -17.995 11.029 -2.122 1.00 0.00 116 GLY A C 13
ATOM 22760 O O . GLY A 1 116 ? -18.224 11.316 -3.318 1.00 0.00 116 GLY A O 13
ATOM 22764 N N . MET A 1 1 ? 13.237 -2.871 12.322 1.00 0.00 1 MET A N 14
ATOM 22765 C CA . MET A 1 1 ? 12.556 -3.614 11.252 1.00 0.00 1 MET A CA 14
ATOM 22766 C C . MET A 1 1 ? 11.289 -2.849 10.885 1.00 0.00 1 MET A C 14
ATOM 22767 O O . MET A 1 1 ? 10.792 -2.072 11.703 1.00 0.00 1 MET A O 14
ATOM 22781 N N . ALA A 1 2 ? 10.752 -3.053 9.681 1.00 0.00 2 ALA A N 14
ATOM 22782 C CA . ALA A 1 2 ? 9.313 -3.141 9.481 1.00 0.00 2 ALA A CA 14
ATOM 22783 C C . ALA A 1 2 ? 9.029 -3.898 8.188 1.00 0.00 2 ALA A C 14
ATOM 22784 O O . ALA A 1 2 ? 9.972 -4.178 7.444 1.00 0.00 2 ALA A O 14
ATOM 22791 N N . ARG A 1 3 ? 7.753 -4.131 7.856 1.00 0.00 3 ARG A N 14
ATOM 22792 C CA . ARG A 1 3 ? 7.352 -4.367 6.465 1.00 0.00 3 ARG A CA 14
ATOM 22793 C C . ARG A 1 3 ? 6.461 -3.232 5.991 1.00 0.00 3 ARG A C 14
ATOM 22794 O O . ARG A 1 3 ? 5.510 -2.871 6.683 1.00 0.00 3 ARG A O 14
ATOM 22815 N N . VAL A 1 4 ? 6.777 -2.662 4.827 1.00 0.00 4 VAL A N 14
ATOM 22816 C CA . VAL A 1 4 ? 6.038 -1.587 4.176 1.00 0.00 4 VAL A CA 14
ATOM 22817 C C . VAL A 1 4 ? 5.484 -2.138 2.881 1.00 0.00 4 VAL A C 14
ATOM 22818 O O . VAL A 1 4 ? 6.218 -2.838 2.186 1.00 0.00 4 VAL A O 14
ATOM 22831 N N . ALA A 1 5 ? 4.207 -1.887 2.561 1.00 0.00 5 ALA A N 14
ATOM 22832 C CA . ALA A 1 5 ? 3.631 -2.436 1.347 1.00 0.00 5 ALA A CA 14
ATOM 22833 C C . ALA A 1 5 ? 3.385 -1.271 0.397 1.00 0.00 5 ALA A C 14
ATOM 22834 O O . ALA A 1 5 ? 3.032 -0.174 0.835 1.00 0.00 5 ALA A O 14
ATOM 22841 N N . ILE A 1 6 ? 3.568 -1.468 -0.901 1.00 0.00 6 ILE A N 14
ATOM 22842 C CA . ILE A 1 6 ? 3.413 -0.419 -1.896 1.00 0.00 6 ILE A CA 14
ATOM 22843 C C . ILE A 1 6 ? 2.474 -0.963 -2.983 1.00 0.00 6 ILE A C 14
ATOM 22844 O O . ILE A 1 6 ? 2.747 -2.032 -3.533 1.00 0.00 6 ILE A O 14
ATOM 22860 N N . PRO A 1 7 ? 1.330 -0.298 -3.228 1.00 0.00 7 PRO A N 14
ATOM 22861 C CA . PRO A 1 7 ? 0.329 -0.672 -4.202 1.00 0.00 7 PRO A CA 14
ATOM 22862 C C . PRO A 1 7 ? 0.870 -0.373 -5.596 1.00 0.00 7 PRO A C 14
ATOM 22863 O O . PRO A 1 7 ? 1.031 0.792 -5.949 1.00 0.00 7 PRO A O 14
ATOM 22874 N N . SER A 1 8 ? 1.144 -1.404 -6.378 1.00 0.00 8 SER A N 14
ATOM 22875 C CA . SER A 1 8 ? 1.699 -1.331 -7.715 1.00 0.00 8 SER A CA 14
ATOM 22876 C C . SER A 1 8 ? 0.644 -1.812 -8.722 1.00 0.00 8 SER A C 14
ATOM 22877 O O . SER A 1 8 ? -0.393 -2.379 -8.355 1.00 0.00 8 SER A O 14
ATOM 22885 N N . VAL A 1 9 ? 0.938 -1.630 -10.007 1.00 0.00 9 VAL A N 14
ATOM 22886 C CA . VAL A 1 9 ? 0.203 -2.207 -11.127 1.00 0.00 9 VAL A CA 14
ATOM 22887 C C . VAL A 1 9 ? 1.164 -2.999 -12.032 1.00 0.00 9 VAL A C 14
ATOM 22888 O O . VAL A 1 9 ? 1.047 -2.988 -13.259 1.00 0.00 9 VAL A O 14
ATOM 22901 N N . GLY A 1 10 ? 2.110 -3.716 -11.422 1.00 0.00 10 GLY A N 14
ATOM 22902 C CA . GLY A 1 10 ? 2.978 -4.695 -12.062 1.00 0.00 10 GLY A CA 14
ATOM 22903 C C . GLY A 1 10 ? 3.984 -5.244 -11.048 1.00 0.00 10 GLY A C 14
ATOM 22904 O O . GLY A 1 10 ? 3.908 -4.922 -9.856 1.00 0.00 10 GLY A O 14
ATOM 22908 N N . LYS A 1 11 ? 4.922 -6.070 -11.514 1.00 0.00 11 LYS A N 14
ATOM 22909 C CA . LYS A 1 11 ? 5.823 -6.870 -10.689 1.00 0.00 11 LYS A CA 14
ATOM 22910 C C . LYS A 1 11 ? 7.261 -6.402 -10.905 1.00 0.00 11 LYS A C 14
ATOM 22911 O O . LYS A 1 11 ? 8.186 -7.216 -10.921 1.00 0.00 11 LYS A O 14
ATOM 22930 N N . ASP A 1 12 ? 7.460 -5.093 -11.033 1.00 0.00 12 ASP A N 14
ATOM 22931 C CA . ASP A 1 12 ? 8.761 -4.464 -11.162 1.00 0.00 12 ASP A CA 14
ATOM 22932 C C . ASP A 1 12 ? 8.872 -3.426 -10.059 1.00 0.00 12 ASP A C 14
ATOM 22933 O O . ASP A 1 12 ? 7.899 -2.752 -9.715 1.00 0.00 12 ASP A O 14
ATOM 22942 N N .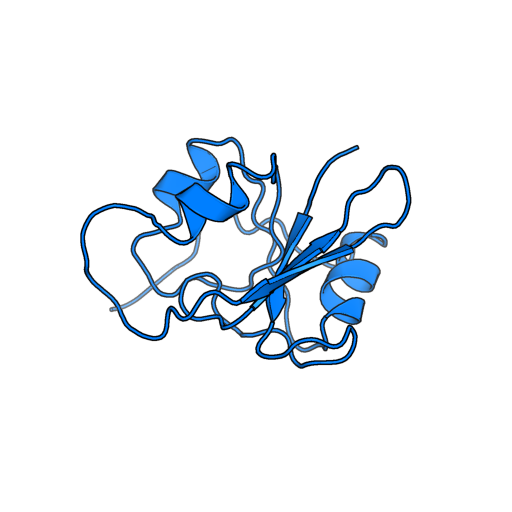 LEU A 1 13 ? 10.096 -3.191 -9.585 1.00 0.00 13 LEU A N 14
ATOM 22943 C CA . LEU A 1 13 ? 10.418 -2.069 -8.703 1.00 0.00 13 LEU A CA 14
ATOM 22944 C C . LEU A 1 13 ? 10.333 -0.728 -9.468 1.00 0.00 13 LEU A C 14
ATOM 22945 O O . LEU A 1 13 ? 10.557 0.350 -8.928 1.00 0.00 13 LEU A O 14
ATOM 22961 N N . SER A 1 14 ? 9.953 -0.768 -10.742 1.00 0.00 14 SER A N 14
ATOM 22962 C CA . SER A 1 14 ? 9.607 0.386 -11.543 1.00 0.00 14 SER A CA 14
ATOM 22963 C C . SER A 1 14 ? 8.315 0.080 -12.299 1.00 0.00 14 SER A C 14
ATOM 22964 O O . SER A 1 14 ? 8.155 0.484 -13.453 1.00 0.00 14 SER A O 14
ATOM 22972 N N . SER A 1 15 ? 7.367 -0.612 -11.670 1.00 0.00 15 SER A N 14
ATOM 22973 C CA . SER A 1 15 ? 6.002 -0.541 -12.143 1.00 0.00 15 SER A CA 14
ATOM 22974 C C . SER A 1 15 ? 5.398 0.762 -11.604 1.00 0.00 15 SER A C 14
ATOM 22975 O O . SER A 1 15 ? 5.979 1.381 -10.712 1.00 0.00 15 SER A O 14
ATOM 22983 N N . MET A 1 16 ? 4.209 1.161 -12.050 1.00 0.00 16 MET A N 14
ATOM 22984 C CA . MET A 1 16 ? 3.576 2.369 -11.523 1.00 0.00 16 MET A CA 14
ATOM 22985 C C . MET A 1 16 ? 2.956 2.050 -10.162 1.00 0.00 16 MET A C 14
ATOM 22986 O O . MET A 1 16 ? 2.372 0.979 -9.982 1.00 0.00 16 MET A O 14
ATOM 23000 N N . VAL A 1 17 ? 3.081 2.977 -9.209 1.00 0.00 17 VAL A N 14
ATOM 23001 C CA . VAL A 1 17 ? 2.326 2.929 -7.958 1.00 0.00 17 VAL A CA 14
ATOM 23002 C C . VAL A 1 17 ? 0.903 3.391 -8.269 1.00 0.00 17 VAL A C 14
ATOM 23003 O O . VAL A 1 17 ? 0.663 4.197 -9.169 1.00 0.00 17 VAL A O 14
ATOM 23016 N N . SER A 1 18 ? -0.065 2.840 -7.550 1.00 0.00 18 SER A N 14
ATOM 23017 C CA . SER A 1 18 ? -1.471 2.984 -7.855 1.00 0.00 18 SER A CA 14
ATOM 23018 C C . SER A 1 18 ? -2.108 3.864 -6.792 1.00 0.00 18 SER A C 14
ATOM 23019 O O . SER A 1 18 ? -1.874 3.660 -5.597 1.00 0.00 18 SER A O 14
ATOM 23027 N N . ASP A 1 19 ? -2.921 4.843 -7.194 1.00 0.00 19 ASP A N 14
ATOM 23028 C CA . ASP A 1 19 ? -3.455 5.850 -6.273 1.00 0.00 19 ASP A CA 14
ATOM 23029 C C . ASP A 1 19 ? -4.674 5.295 -5.497 1.00 0.00 19 ASP A C 14
ATOM 23030 O O . ASP A 1 19 ? -5.680 5.986 -5.300 1.00 0.00 19 ASP A O 14
ATOM 23039 N N . ARG A 1 20 ? -4.643 4.020 -5.106 1.00 0.00 20 ARG A N 14
ATOM 23040 C CA . ARG A 1 20 ? -5.807 3.256 -4.676 1.00 0.00 20 ARG A CA 14
ATOM 23041 C C . ARG A 1 20 ? -5.308 1.973 -4.023 1.00 0.00 20 ARG A C 14
ATOM 23042 O O . ARG A 1 20 ? -5.234 0.948 -4.689 1.00 0.00 20 ARG A O 14
ATOM 23063 N N . PHE A 1 21 ? -5.008 1.983 -2.724 1.00 0.00 21 PHE A N 14
ATOM 23064 C CA . PHE A 1 21 ? -4.566 0.781 -2.026 1.00 0.00 21 PHE A CA 14
ATOM 23065 C C . PHE A 1 21 ? -5.460 -0.433 -2.309 1.00 0.00 21 PHE A C 14
ATOM 23066 O O . PHE A 1 21 ? -4.958 -1.475 -2.709 1.00 0.00 21 PHE A O 14
ATOM 23083 N N . ALA A 1 22 ? -6.775 -0.304 -2.110 1.00 0.00 22 ALA A N 14
ATOM 23084 C CA . ALA A 1 22 ? -7.684 -1.441 -2.205 1.00 0.00 22 ALA A CA 14
ATOM 23085 C C . ALA A 1 22 ? -7.960 -1.895 -3.639 1.00 0.00 22 ALA A C 14
ATOM 23086 O O . ALA A 1 22 ? -8.598 -2.928 -3.816 1.00 0.00 22 ALA A O 14
ATOM 23093 N N . ARG A 1 23 ? -7.489 -1.169 -4.657 1.00 0.00 23 ARG A N 14
ATOM 23094 C CA . ARG A 1 23 ? -7.523 -1.562 -6.042 1.00 0.00 23 ARG A CA 14
ATOM 23095 C C . ARG A 1 23 ? -6.110 -1.383 -6.574 1.00 0.00 23 ARG A C 14
ATOM 23096 O O . ARG A 1 23 ? -5.877 -0.552 -7.450 1.00 0.00 23 ARG A O 14
ATOM 23117 N N . ALA A 1 24 ? -5.157 -2.150 -6.056 1.00 0.00 24 ALA A N 14
ATOM 23118 C CA . ALA A 1 24 ? -3.816 -2.123 -6.594 1.00 0.00 24 ALA A CA 14
ATOM 23119 C C . ALA A 1 24 ? -3.429 -3.571 -6.831 1.00 0.00 24 ALA A C 14
ATOM 23120 O O . ALA A 1 24 ? -3.520 -4.384 -5.921 1.00 0.00 24 ALA A O 14
ATOM 23127 N N . GLU A 1 25 ? -3.109 -3.903 -8.070 1.00 0.00 25 GLU A N 14
ATOM 23128 C CA . GLU A 1 25 ? -3.044 -5.273 -8.564 1.00 0.00 25 GLU A CA 14
ATOM 23129 C C . GLU A 1 25 ? -1.837 -6.052 -8.030 1.00 0.00 25 GLU A C 14
ATOM 23130 O O . GLU A 1 25 ? -1.823 -7.283 -8.084 1.00 0.00 25 GLU A O 14
ATOM 23142 N N . TYR A 1 26 ? -0.831 -5.362 -7.492 1.00 0.00 26 TYR A N 14
ATOM 23143 C CA . TYR A 1 26 ? 0.362 -5.957 -6.938 1.00 0.00 26 TYR A CA 14
ATOM 23144 C C . TYR A 1 26 ? 0.737 -5.174 -5.688 1.00 0.00 26 TYR A C 14
ATOM 23145 O O . TYR A 1 26 ? 0.407 -3.994 -5.553 1.00 0.00 26 TYR A O 14
ATOM 23163 N N . PHE A 1 27 ? 1.444 -5.825 -4.773 1.00 0.00 27 PHE A N 14
ATOM 23164 C CA . PHE A 1 27 ? 1.781 -5.299 -3.466 1.00 0.00 27 PHE A CA 14
ATOM 23165 C C . PHE A 1 27 ? 3.217 -5.684 -3.165 1.00 0.00 27 PHE A C 14
ATOM 23166 O O . PHE A 1 27 ? 3.533 -6.851 -2.948 1.00 0.00 27 PHE A O 14
ATOM 23183 N N . ILE A 1 28 ? 4.100 -4.704 -3.219 1.00 0.00 28 ILE A N 14
ATOM 23184 C CA . ILE A 1 28 ? 5.539 -4.869 -3.099 1.00 0.00 28 ILE A CA 14
ATOM 23185 C C . ILE A 1 28 ? 5.807 -4.642 -1.615 1.00 0.00 28 ILE A C 14
ATOM 23186 O O . ILE A 1 28 ? 5.468 -3.574 -1.110 1.00 0.00 28 ILE A O 14
ATOM 23202 N N . ILE A 1 29 ? 6.304 -5.653 -0.901 1.00 0.00 29 ILE A N 14
ATOM 23203 C CA . ILE A 1 29 ? 6.464 -5.626 0.551 1.00 0.00 29 ILE A CA 14
ATOM 23204 C C . ILE A 1 29 ? 7.952 -5.561 0.866 1.00 0.00 29 ILE A C 14
ATOM 23205 O O . ILE A 1 29 ? 8.660 -6.563 0.775 1.00 0.00 29 ILE A O 14
ATOM 23221 N N . TYR A 1 30 ? 8.424 -4.370 1.208 1.00 0.00 30 TYR A N 14
ATOM 23222 C CA . TYR A 1 30 ? 9.809 -4.056 1.512 1.00 0.00 30 TYR A CA 14
ATOM 23223 C C . TYR A 1 30 ? 10.018 -4.294 3.011 1.00 0.00 30 TYR A C 14
ATOM 23224 O O . TYR A 1 30 ? 9.393 -3.627 3.840 1.00 0.00 30 TYR A O 14
ATOM 23242 N N . ASP A 1 31 ? 10.879 -5.249 3.362 1.00 0.00 31 ASP A N 14
ATOM 23243 C CA . ASP A 1 31 ? 11.384 -5.494 4.712 1.00 0.00 31 ASP A CA 14
ATOM 23244 C C . ASP A 1 31 ? 12.475 -4.473 5.013 1.00 0.00 31 ASP A C 14
ATOM 23245 O O . ASP A 1 31 ? 13.610 -4.620 4.537 1.00 0.00 31 ASP A O 14
ATOM 23254 N N . THR A 1 32 ? 12.158 -3.409 5.751 1.00 0.00 32 THR A N 14
ATOM 23255 C CA . THR A 1 32 ? 13.141 -2.414 6.160 1.00 0.00 32 THR A CA 14
ATOM 23256 C C . THR A 1 32 ? 14.018 -3.019 7.277 1.00 0.00 32 THR A C 14
ATOM 23257 O O . THR A 1 32 ? 13.903 -2.689 8.462 1.00 0.00 32 THR A O 14
ATOM 23268 N N . GLU A 1 33 ? 14.857 -3.983 6.897 1.00 0.00 33 GLU A N 14
ATOM 23269 C CA . GLU A 1 33 ? 15.780 -4.727 7.716 1.00 0.00 33 GLU A CA 14
ATOM 23270 C C . GLU A 1 33 ? 16.901 -5.259 6.887 1.00 0.00 33 GLU A C 14
ATOM 23271 O O . GLU A 1 33 ? 18.056 -4.978 7.238 1.00 0.00 33 GLU A O 14
ATOM 23283 N N . SER A 1 34 ? 16.582 -5.969 5.807 1.00 0.00 34 SER A N 14
ATOM 23284 C CA . SER A 1 34 ? 17.659 -6.474 4.998 1.00 0.00 34 SER A CA 14
ATOM 23285 C C . SER A 1 34 ? 17.403 -6.286 3.496 1.00 0.00 34 SER A C 14
ATOM 23286 O O . SER A 1 34 ? 17.858 -7.082 2.670 1.00 0.00 34 SER A O 14
ATOM 23294 N N . GLY A 1 35 ? 16.780 -5.163 3.127 1.00 0.00 35 GLY A N 14
ATOM 23295 C CA . GLY A 1 35 ? 16.441 -4.764 1.759 1.00 0.00 35 GLY A CA 14
ATOM 23296 C C . GLY A 1 35 ? 15.674 -5.820 0.954 1.00 0.00 35 GLY A C 14
ATOM 23297 O O . GLY A 1 35 ? 15.564 -5.663 -0.264 1.00 0.00 35 GLY A O 14
ATOM 23301 N N . ASN A 1 36 ? 15.173 -6.883 1.600 1.00 0.00 36 ASN A N 14
ATOM 23302 C CA . ASN A 1 36 ? 14.411 -7.934 0.944 1.00 0.00 36 ASN A CA 14
ATOM 23303 C C . ASN A 1 36 ? 13.055 -7.359 0.575 1.00 0.00 36 ASN A C 14
ATOM 23304 O O . ASN A 1 36 ? 12.470 -6.579 1.331 1.00 0.00 36 ASN A O 14
ATOM 23315 N N . VAL A 1 37 ? 12.547 -7.742 -0.578 1.00 0.00 37 VAL A N 14
ATOM 23316 C CA . VAL A 1 37 ? 11.252 -7.377 -1.089 1.00 0.00 37 VAL A CA 14
ATOM 23317 C C . VAL A 1 37 ? 10.548 -8.668 -1.486 1.00 0.00 37 VAL A C 14
ATOM 23318 O O . VAL A 1 37 ? 11.165 -9.707 -1.730 1.00 0.00 37 VAL A O 14
ATOM 23331 N N . GLU A 1 38 ? 9.236 -8.586 -1.597 1.00 0.00 38 GLU A N 14
ATOM 23332 C CA . GLU A 1 38 ? 8.366 -9.630 -2.088 1.00 0.00 38 GLU A CA 14
ATOM 23333 C C . GLU A 1 38 ? 7.375 -8.919 -2.993 1.00 0.00 38 GLU A C 14
ATOM 23334 O O . GLU A 1 38 ? 6.910 -7.836 -2.629 1.00 0.00 38 GLU A O 14
ATOM 23346 N N . VAL A 1 39 ? 6.986 -9.524 -4.111 1.00 0.00 39 VAL A N 14
ATOM 23347 C CA . VAL A 1 39 ? 5.831 -9.088 -4.878 1.00 0.00 39 VAL A CA 14
ATOM 23348 C C . VAL A 1 39 ? 4.697 -10.060 -4.567 1.00 0.00 39 VAL A C 14
ATOM 23349 O O . VAL A 1 39 ? 4.797 -11.260 -4.833 1.00 0.00 39 VAL A O 14
ATOM 23362 N N . VAL A 1 40 ? 3.637 -9.542 -3.965 1.00 0.00 40 VAL A N 14
ATOM 23363 C CA . VAL A 1 40 ? 2.324 -10.148 -3.933 1.00 0.00 40 VAL A CA 14
ATOM 23364 C C . VAL A 1 40 ? 1.643 -9.714 -5.234 1.00 0.00 40 VAL A C 14
ATOM 23365 O O . VAL A 1 40 ? 1.650 -8.533 -5.571 1.00 0.00 40 VAL A O 14
ATOM 23378 N N . GLU A 1 41 ? 1.038 -10.659 -5.939 1.00 0.00 41 GLU A N 14
ATOM 23379 C CA . GLU A 1 41 ? -0.050 -10.439 -6.884 1.00 0.00 41 GLU A CA 14
ATOM 23380 C C . GLU A 1 41 ? -1.335 -10.454 -6.049 1.00 0.00 41 GLU A C 14
ATOM 23381 O O . GLU A 1 41 ? -1.487 -11.334 -5.190 1.00 0.00 41 GLU A O 14
ATOM 23393 N N . ASN A 1 42 ? -2.279 -9.536 -6.279 1.00 0.00 42 ASN A N 14
ATOM 23394 C CA . ASN A 1 42 ? -3.610 -9.684 -5.701 1.00 0.00 42 ASN A CA 14
ATOM 23395 C C . ASN A 1 42 ? -4.685 -9.163 -6.647 1.00 0.00 42 ASN A C 14
ATOM 23396 O O . ASN A 1 42 ? -4.595 -8.060 -7.180 1.00 0.00 42 ASN A O 14
ATOM 23407 N N . THR A 1 43 ? -5.725 -9.956 -6.840 1.00 0.00 43 THR A N 14
ATOM 23408 C CA . THR A 1 43 ? -6.603 -9.855 -7.990 1.00 0.00 43 THR A CA 14
ATOM 23409 C C . THR A 1 43 ? -7.934 -9.172 -7.626 1.00 0.00 43 THR A C 14
ATOM 23410 O O . THR A 1 43 ? -9.006 -9.654 -7.981 1.00 0.00 43 THR A O 14
ATOM 23421 N N . ILE A 1 44 ? -7.899 -8.004 -6.963 1.00 0.00 44 ILE A N 14
ATOM 23422 C CA . ILE A 1 44 ? -9.083 -7.282 -6.486 1.00 0.00 44 ILE A CA 14
ATOM 23423 C C . ILE A 1 44 ? -9.768 -6.492 -7.623 1.00 0.00 44 ILE A C 14
ATOM 23424 O O . ILE A 1 44 ? -10.315 -5.407 -7.423 1.00 0.00 44 ILE A O 14
ATOM 23440 N N . ALA A 1 45 ? -9.830 -7.088 -8.810 1.00 0.00 45 ALA A N 14
ATOM 23441 C CA . ALA A 1 45 ? -10.420 -6.523 -10.012 1.00 0.00 45 ALA A CA 14
ATOM 23442 C C . ALA A 1 45 ? -11.942 -6.765 -10.054 1.00 0.00 45 ALA A C 14
ATOM 23443 O O . ALA A 1 45 ? -12.511 -7.027 -11.118 1.00 0.00 45 ALA A O 14
ATOM 23450 N N . ASP A 1 46 ? -12.616 -6.644 -8.908 1.00 0.00 46 ASP A N 14
ATOM 23451 C CA . ASP A 1 46 ? -14.069 -6.734 -8.725 1.00 0.00 46 ASP A CA 14
ATOM 23452 C C . ASP A 1 46 ? -14.415 -5.933 -7.453 1.00 0.00 46 ASP A C 14
ATOM 23453 O O . ASP A 1 46 ? -13.514 -5.380 -6.811 1.00 0.00 46 ASP A O 14
ATOM 23462 N N . ALA A 1 47 ? -15.683 -5.840 -7.058 1.00 0.00 47 ALA A N 14
ATOM 23463 C CA . ALA A 1 47 ? -16.189 -5.008 -5.970 1.00 0.00 47 ALA A CA 14
ATOM 23464 C C . ALA A 1 47 ? -16.989 -5.859 -4.981 1.00 0.00 47 ALA A C 14
ATOM 23465 O O . ALA A 1 47 ? -18.222 -5.836 -4.973 1.00 0.00 47 ALA A O 14
ATOM 23472 N N . HIS A 1 48 ? -16.291 -6.629 -4.149 1.00 0.00 48 HIS A N 14
ATOM 23473 C CA . HIS A 1 48 ? -16.890 -7.490 -3.135 1.00 0.00 48 HIS A CA 14
ATOM 23474 C C . HIS A 1 48 ? -15.876 -7.828 -2.041 1.00 0.00 48 HIS A C 14
ATOM 23475 O O . HIS A 1 48 ? -14.691 -7.509 -2.180 1.00 0.00 48 HIS A O 14
ATOM 23489 N N . GLY A 1 49 ? -16.316 -8.558 -1.017 1.00 0.00 49 GLY A N 14
ATOM 23490 C CA . GLY A 1 49 ? -15.473 -9.072 0.053 1.00 0.00 49 GLY A CA 14
ATOM 23491 C C . GLY A 1 49 ? -16.028 -8.571 1.371 1.00 0.00 49 GLY A C 14
ATOM 23492 O O . GLY A 1 49 ? -15.889 -7.390 1.681 1.00 0.00 49 GLY A O 14
ATOM 23496 N N . THR A 1 50 ? -16.709 -9.432 2.130 1.00 0.00 50 THR A N 14
ATOM 23497 C CA . THR A 1 50 ? -17.263 -9.027 3.419 1.00 0.00 50 THR A CA 14
ATOM 23498 C C . THR A 1 50 ? -16.162 -8.889 4.490 1.00 0.00 50 THR A C 14
ATOM 23499 O O . THR A 1 50 ? -16.374 -8.237 5.519 1.00 0.00 50 THR A O 14
ATOM 23510 N N . GLY A 1 51 ? -14.978 -9.454 4.237 1.00 0.00 51 GLY A N 14
ATOM 23511 C CA . GLY A 1 51 ? -13.734 -9.209 4.946 1.00 0.00 51 GLY A CA 14
ATOM 23512 C C . GLY A 1 51 ? -12.664 -8.778 3.936 1.00 0.00 51 GLY A C 14
ATOM 23513 O O . GLY A 1 51 ? -12.942 -8.716 2.735 1.00 0.00 51 GLY A O 14
ATOM 23517 N N . PRO A 1 52 ? -11.441 -8.472 4.398 1.00 0.00 52 PRO A N 14
ATOM 23518 C CA . PRO A 1 52 ? -10.413 -7.837 3.584 1.00 0.00 52 PRO A CA 14
ATOM 23519 C C . PRO A 1 52 ? -9.918 -8.728 2.446 1.00 0.00 52 PRO A C 14
ATOM 23520 O O . PRO A 1 52 ? -9.787 -8.232 1.332 1.00 0.00 52 PRO A O 14
ATOM 23531 N N . LYS A 1 53 ? -9.578 -10.001 2.690 1.00 0.00 53 LYS A N 14
ATOM 23532 C CA . LYS A 1 53 ? -8.680 -10.809 1.848 1.00 0.00 53 LYS A CA 14
ATOM 23533 C C . LYS A 1 53 ? -7.293 -10.170 1.698 1.00 0.00 53 LYS A C 14
ATOM 23534 O O . LYS A 1 53 ? -6.317 -10.732 2.183 1.00 0.00 53 LYS A O 14
ATOM 23553 N N . VAL A 1 54 ? -7.189 -9.001 1.070 1.00 0.00 54 VAL A N 14
ATOM 23554 C CA . VAL A 1 54 ? -5.944 -8.351 0.710 1.00 0.00 54 VAL A CA 14
ATOM 23555 C C . VAL A 1 54 ? -5.183 -8.020 1.986 1.00 0.00 54 VAL A C 14
ATOM 23556 O O . VAL A 1 54 ? -4.113 -8.565 2.224 1.00 0.00 54 VAL A O 14
ATOM 23569 N N . VAL A 1 55 ? -5.775 -7.184 2.833 1.00 0.00 55 VAL A N 14
ATOM 23570 C CA . VAL A 1 55 ? -5.283 -6.807 4.154 1.00 0.00 55 VAL A CA 14
ATOM 23571 C C . VAL A 1 55 ? -5.007 -8.060 4.961 1.00 0.00 55 VAL A C 14
ATOM 23572 O O . VAL A 1 55 ? -3.891 -8.168 5.433 1.00 0.00 55 VAL A O 14
ATOM 23585 N N . GLN A 1 56 ? -5.913 -9.044 5.014 1.00 0.00 56 GLN A N 14
ATOM 23586 C CA . GLN A 1 56 ? -5.659 -10.334 5.648 1.00 0.00 56 GLN A CA 14
ATOM 23587 C C . GLN A 1 56 ? -4.279 -10.902 5.251 1.00 0.00 56 GLN A C 14
ATOM 23588 O O . GLN A 1 56 ? -3.473 -11.207 6.131 1.00 0.00 56 GLN A O 14
ATOM 23602 N N . SER A 1 57 ? -3.976 -10.995 3.954 1.00 0.00 57 SER A N 14
ATOM 23603 C CA . SER A 1 57 ? -2.688 -11.473 3.463 1.00 0.00 57 SER A CA 14
ATOM 23604 C C . SER A 1 57 ? -1.544 -10.525 3.821 1.00 0.00 57 SER A C 14
ATOM 23605 O O . SER A 1 57 ? -0.536 -10.949 4.376 1.00 0.00 57 SER A O 14
ATOM 23613 N N . LEU A 1 58 ? -1.658 -9.236 3.516 1.00 0.00 58 LEU A N 14
ATOM 23614 C CA . LEU A 1 58 ? -0.561 -8.292 3.696 1.00 0.00 58 LEU A CA 14
ATOM 23615 C C . LEU A 1 58 ? -0.169 -8.215 5.177 1.00 0.00 58 LEU A C 14
ATOM 23616 O O . LEU A 1 58 ? 1.006 -8.271 5.520 1.00 0.00 58 LEU A O 14
ATOM 23632 N N . VAL A 1 59 ? -1.147 -8.202 6.075 1.00 0.00 59 VAL A N 14
ATOM 23633 C CA . VAL A 1 59 ? -0.973 -8.325 7.516 1.00 0.00 59 VAL A CA 14
ATOM 23634 C C . VAL A 1 59 ? -0.299 -9.657 7.884 1.00 0.00 59 VAL A C 14
ATOM 23635 O O . VAL A 1 59 ? 0.505 -9.690 8.817 1.00 0.00 59 VAL A O 14
ATOM 23648 N N . SER A 1 60 ? -0.574 -10.754 7.172 1.00 0.00 60 SER A N 14
ATOM 23649 C CA . SER A 1 60 ? 0.110 -12.023 7.369 1.00 0.00 60 SER A CA 14
ATOM 23650 C C . SER A 1 60 ? 1.586 -11.873 6.986 1.00 0.00 60 SER A C 14
ATOM 23651 O O . SER A 1 60 ? 2.434 -12.479 7.638 1.00 0.00 60 SER A O 14
ATOM 23659 N N . LYS A 1 61 ? 1.925 -11.047 5.987 1.00 0.00 61 LYS A N 14
ATOM 23660 C CA . LYS A 1 61 ? 3.296 -10.655 5.657 1.00 0.00 61 LYS A CA 14
ATOM 23661 C C . LYS A 1 61 ? 3.720 -9.477 6.539 1.00 0.00 61 LYS A C 14
ATOM 23662 O O . LYS A 1 61 ? 4.478 -8.612 6.113 1.00 0.00 61 LYS A O 14
ATOM 23681 N N . GLY A 1 62 ? 3.306 -9.489 7.802 1.00 0.00 62 GLY A N 14
ATOM 23682 C CA . GLY A 1 62 ? 3.739 -8.588 8.848 1.00 0.00 62 GLY A CA 14
ATOM 23683 C C . GLY A 1 62 ? 3.732 -7.100 8.499 1.00 0.00 62 GLY A C 14
ATOM 23684 O O . GLY A 1 62 ? 4.480 -6.357 9.127 1.00 0.00 62 GLY A O 14
ATOM 23688 N N . VAL A 1 63 ? 2.950 -6.653 7.516 1.00 0.00 63 VAL A N 14
ATOM 23689 C CA . VAL A 1 63 ? 2.984 -5.285 7.020 1.00 0.00 63 VAL A CA 14
ATOM 23690 C C . VAL A 1 63 ? 2.486 -4.342 8.117 1.00 0.00 63 VAL A C 14
ATOM 23691 O O . VAL A 1 63 ? 1.321 -4.436 8.518 1.00 0.00 63 VAL A O 14
ATOM 23704 N N . GLU A 1 64 ? 3.339 -3.409 8.563 1.00 0.00 64 GLU A N 14
ATOM 23705 C CA . GLU A 1 64 ? 2.969 -2.375 9.536 1.00 0.00 64 GLU A CA 14
ATOM 23706 C C . GLU A 1 64 ? 3.213 -0.974 8.967 1.00 0.00 64 GLU A C 14
ATOM 23707 O O . GLU A 1 64 ? 3.399 -0.006 9.704 1.00 0.00 64 GLU A O 14
ATOM 23719 N N . TYR A 1 65 ? 2.993 -0.781 7.673 1.00 0.00 65 TYR A N 14
ATOM 23720 C CA . TYR A 1 65 ? 3.289 0.419 6.950 1.00 0.00 65 TYR A CA 14
ATOM 23721 C C . TYR A 1 65 ? 2.741 0.188 5.554 1.00 0.00 65 TYR A C 14
ATOM 23722 O O . TYR A 1 65 ? 2.578 -0.938 5.085 1.00 0.00 65 TYR A O 14
ATOM 23740 N N . LEU A 1 66 ? 2.539 1.263 4.832 1.00 0.00 66 LEU A N 14
ATOM 23741 C CA . LEU A 1 66 ? 1.989 1.251 3.500 1.00 0.00 66 LEU A CA 14
ATOM 23742 C C . LEU A 1 66 ? 2.294 2.610 2.908 1.00 0.00 66 LEU A C 14
ATOM 23743 O O . LEU A 1 66 ? 2.293 3.597 3.634 1.00 0.00 66 LEU A O 14
ATOM 23759 N N . ILE A 1 67 ? 2.497 2.680 1.602 1.00 0.00 67 ILE A N 14
ATOM 23760 C CA . ILE A 1 67 ? 2.661 3.924 0.871 1.00 0.00 67 ILE A CA 14
ATOM 23761 C C . ILE A 1 67 ? 1.530 3.955 -0.135 1.00 0.00 67 ILE A C 14
ATOM 23762 O O . ILE A 1 67 ? 1.606 3.275 -1.151 1.00 0.00 67 ILE A O 14
ATOM 23778 N N . ALA A 1 68 ? 0.440 4.651 0.174 1.00 0.00 68 ALA A N 14
ATOM 23779 C CA . ALA A 1 68 ? -0.773 4.615 -0.611 1.00 0.00 68 ALA A CA 14
ATOM 23780 C C . ALA A 1 68 ? -1.531 5.930 -0.440 1.00 0.00 68 ALA A C 14
ATOM 23781 O O . ALA A 1 68 ? -2.224 6.134 0.557 1.00 0.00 68 ALA A O 14
ATOM 23788 N N . SER A 1 69 ? -1.450 6.785 -1.452 1.00 0.00 69 SER A N 14
ATOM 23789 C CA . SER A 1 69 ? -2.159 8.056 -1.559 1.00 0.00 69 SER A CA 14
ATOM 23790 C C . SER A 1 69 ? -3.640 8.015 -1.204 1.00 0.00 69 SER A C 14
ATOM 23791 O O . SER A 1 69 ? -4.222 9.042 -0.842 1.00 0.00 69 SER A O 14
ATOM 23799 N N . ASN A 1 70 ? -4.296 6.873 -1.402 1.00 0.00 70 ASN A N 14
ATOM 23800 C CA . ASN A 1 70 ? -5.700 6.747 -1.135 1.00 0.00 70 ASN A CA 14
ATOM 23801 C C . ASN A 1 70 ? -6.001 5.266 -1.055 1.00 0.00 70 ASN A C 14
ATOM 23802 O O . ASN A 1 70 ? -5.103 4.418 -1.097 1.00 0.00 70 ASN A O 14
ATOM 23813 N N . VAL A 1 71 ? -7.276 4.921 -0.993 1.00 0.00 71 VAL A N 14
ATOM 23814 C CA . VAL A 1 71 ? -7.736 3.558 -0.955 1.00 0.00 71 VAL A CA 14
ATOM 23815 C C . VAL A 1 71 ? -8.786 3.448 -2.052 1.00 0.00 71 VAL A C 14
ATOM 23816 O O . VAL A 1 71 ? -9.310 4.464 -2.512 1.00 0.00 71 VAL A O 14
ATOM 23829 N N . GLY A 1 72 ? -9.003 2.245 -2.574 1.00 0.00 72 GLY A N 14
ATOM 23830 C CA . GLY A 1 72 ? -9.995 2.062 -3.617 1.00 0.00 72 GLY A CA 14
ATOM 23831 C C . GLY A 1 72 ? -11.385 2.113 -2.983 1.00 0.00 72 GLY A C 14
ATOM 23832 O O . GLY A 1 72 ? -12.264 2.758 -3.549 1.00 0.00 72 GLY A O 14
ATOM 23836 N N . ARG A 1 73 ? -11.573 1.486 -1.814 1.00 0.00 73 ARG A N 14
ATOM 23837 C CA . ARG A 1 73 ? -12.806 1.431 -1.026 1.00 0.00 73 ARG A CA 14
ATOM 23838 C C . ARG A 1 73 ? -12.469 0.781 0.329 1.00 0.00 73 ARG A C 14
ATOM 23839 O O . ARG A 1 73 ? -11.352 0.968 0.807 1.00 0.00 73 ARG A O 14
ATOM 23860 N N . ASN A 1 74 ? -13.391 0.044 0.962 1.00 0.00 74 ASN A N 14
ATOM 23861 C CA . ASN A 1 74 ? -13.239 -0.578 2.277 1.00 0.00 74 ASN A CA 14
ATOM 23862 C C . ASN A 1 74 ? -11.966 -1.429 2.354 1.00 0.00 74 ASN A C 14
ATOM 23863 O O . ASN A 1 74 ? -11.899 -2.533 1.807 1.00 0.00 74 ASN A O 14
ATOM 23874 N N . ALA A 1 75 ? -10.955 -0.896 3.038 1.00 0.00 75 ALA A N 14
ATOM 23875 C CA . ALA A 1 75 ? -9.721 -1.565 3.447 1.00 0.00 75 ALA A CA 14
ATOM 23876 C C . ALA A 1 75 ? -9.009 -0.707 4.499 1.00 0.00 75 ALA A C 14
ATOM 23877 O O . ALA A 1 75 ? -8.314 -1.233 5.358 1.00 0.00 75 ALA A O 14
ATOM 23884 N N . PHE A 1 76 ? -9.188 0.622 4.451 1.00 0.00 76 PHE A N 14
ATOM 23885 C CA . PHE A 1 76 ? -8.627 1.602 5.383 1.00 0.00 76 PHE A CA 14
ATOM 23886 C C . PHE A 1 76 ? -8.915 1.253 6.836 1.00 0.00 76 PHE A C 14
ATOM 23887 O O . PHE A 1 76 ? -8.034 1.407 7.673 1.00 0.00 76 PHE A O 14
ATOM 23904 N N . GLU A 1 77 ? -10.117 0.761 7.125 1.00 0.00 77 GLU A N 14
ATOM 23905 C CA . GLU A 1 77 ? -10.522 0.358 8.463 1.00 0.00 77 GLU A CA 14
ATOM 23906 C C . GLU A 1 77 ? -9.680 -0.847 8.914 1.00 0.00 77 GLU A C 14
ATOM 23907 O O . GLU A 1 77 ? -9.229 -0.912 10.057 1.00 0.00 77 GLU A O 14
ATOM 23919 N N . THR A 1 78 ? -9.367 -1.763 7.996 1.00 0.00 78 THR A N 14
ATOM 23920 C CA . THR A 1 78 ? -8.595 -2.963 8.275 1.00 0.00 78 THR A CA 14
ATOM 23921 C C . THR A 1 78 ? -7.088 -2.643 8.324 1.00 0.00 78 THR A C 14
ATOM 23922 O O . THR A 1 78 ? -6.297 -3.440 8.829 1.00 0.00 78 THR A O 14
ATOM 23933 N N . LEU A 1 79 ? -6.667 -1.464 7.848 1.00 0.00 79 LEU A N 14
ATOM 23934 C CA . LEU A 1 79 ? -5.293 -0.991 8.005 1.00 0.00 79 LEU A CA 14
ATOM 23935 C C . LEU A 1 79 ? -5.057 -0.625 9.459 1.00 0.00 79 LEU A C 14
ATOM 23936 O O . LEU A 1 79 ? -4.204 -1.194 10.133 1.00 0.00 79 LEU A O 14
ATOM 23952 N N . LYS A 1 80 ? -5.856 0.298 9.973 1.00 0.00 80 LYS A N 14
ATOM 23953 C CA . LYS A 1 80 ? -5.791 0.704 11.361 1.00 0.00 80 LYS A CA 14
ATOM 23954 C C . LYS A 1 80 ? -6.121 -0.408 12.342 1.00 0.00 80 LYS A C 14
ATOM 23955 O O . LYS A 1 80 ? -5.550 -0.415 13.432 1.00 0.00 80 LYS A O 14
ATOM 23974 N N . ALA A 1 81 ? -6.958 -1.367 11.958 1.00 0.00 81 ALA A N 14
ATOM 23975 C CA . ALA A 1 81 ? -7.192 -2.563 12.754 1.00 0.00 81 ALA A CA 14
ATOM 23976 C C . ALA A 1 81 ? -5.871 -3.232 13.152 1.00 0.00 81 ALA A C 14
ATOM 23977 O O . ALA A 1 81 ? -5.774 -3.695 14.288 1.00 0.00 81 ALA A O 14
ATOM 23984 N N . ALA A 1 82 ? -4.848 -3.225 12.282 1.00 0.00 82 ALA A N 14
ATOM 23985 C CA . ALA A 1 82 ? -3.544 -3.794 12.608 1.00 0.00 82 ALA A CA 14
ATOM 23986 C C . ALA A 1 82 ? -2.481 -2.695 12.821 1.00 0.00 82 ALA A C 14
ATOM 23987 O O . ALA A 1 82 ? -1.295 -2.924 12.601 1.00 0.00 82 ALA A O 14
ATOM 23994 N N . GLY A 1 83 ? -2.852 -1.550 13.402 1.00 0.00 83 GLY A N 14
ATOM 23995 C CA . GLY A 1 83 ? -1.964 -0.415 13.674 1.00 0.00 83 GLY A CA 14
ATOM 23996 C C . GLY A 1 83 ? -1.023 -0.014 12.525 1.00 0.00 83 GLY A C 14
ATOM 23997 O O . GLY A 1 83 ? 0.115 0.381 12.791 1.00 0.00 83 GLY A O 14
ATOM 24001 N N . VAL A 1 84 ? -1.444 -0.138 11.262 1.00 0.00 84 VAL A N 14
ATOM 24002 C CA . VAL A 1 84 ? -0.545 -0.065 10.108 1.00 0.00 84 VAL A CA 14
ATOM 24003 C C . VAL A 1 84 ? -0.464 1.377 9.596 1.00 0.00 84 VAL A C 14
ATOM 24004 O O . VAL A 1 84 ? -1.488 1.998 9.284 1.00 0.00 84 VAL A O 14
ATOM 24017 N N . LYS A 1 85 ? 0.756 1.909 9.440 1.00 0.00 85 LYS A N 14
ATOM 24018 C CA . LYS A 1 85 ? 0.981 3.309 9.073 1.00 0.00 85 LYS A CA 14
ATOM 24019 C C . LYS A 1 85 ? 0.783 3.514 7.568 1.00 0.00 85 LYS A C 14
ATOM 24020 O O . LYS A 1 85 ? 1.496 2.921 6.773 1.00 0.00 85 LYS A O 14
ATOM 24039 N N . VAL A 1 86 ? -0.239 4.240 7.133 1.00 0.00 86 VAL A N 14
ATOM 24040 C CA . VAL A 1 86 ? -0.524 4.466 5.710 1.00 0.00 86 VAL A CA 14
ATOM 24041 C C . VAL A 1 86 ? 0.082 5.826 5.397 1.00 0.00 86 VAL A C 14
ATOM 24042 O O . VAL A 1 86 ? -0.250 6.802 6.065 1.00 0.00 86 VAL A O 14
ATOM 24055 N N . TYR A 1 87 ? 1.012 5.902 4.454 1.00 0.00 87 TYR A N 14
ATOM 24056 C CA . TYR A 1 87 ? 1.561 7.148 3.946 1.00 0.00 87 TYR A CA 14
ATOM 24057 C C . TYR A 1 87 ? 0.803 7.580 2.707 1.00 0.00 87 TYR A C 14
ATOM 24058 O O . TYR A 1 87 ? 0.239 6.738 2.012 1.00 0.00 87 TYR A O 14
ATOM 24076 N N . ARG A 1 88 ? 0.855 8.869 2.384 1.00 0.00 88 ARG A N 14
ATOM 24077 C CA . ARG A 1 88 ? 0.454 9.363 1.074 1.00 0.00 88 ARG A CA 14
ATOM 24078 C C . ARG A 1 88 ? 1.606 9.097 0.114 1.00 0.00 88 ARG A C 14
ATOM 24079 O O . ARG A 1 88 ? 2.753 9.139 0.541 1.00 0.00 88 ARG A O 14
ATOM 24100 N N . PHE A 1 89 ? 1.304 8.912 -1.166 1.00 0.00 89 PHE A N 14
ATOM 24101 C CA . PHE A 1 89 ? 2.216 9.135 -2.287 1.00 0.00 89 PHE A CA 14
ATOM 24102 C C . PHE A 1 89 ? 1.470 10.045 -3.293 1.00 0.00 89 PHE A C 14
ATOM 24103 O O . PHE A 1 89 ? 0.285 10.311 -3.084 1.00 0.00 89 PHE A O 14
ATOM 24120 N N . GLU A 1 90 ? 2.089 10.549 -4.363 1.00 0.00 90 GLU A N 14
ATOM 24121 C CA . GLU A 1 90 ? 1.407 11.389 -5.355 1.00 0.00 90 GLU A CA 14
ATOM 24122 C C . GLU A 1 90 ? 2.102 11.370 -6.734 1.00 0.00 90 GLU A C 14
ATOM 24123 O O . GLU A 1 90 ? 2.367 12.422 -7.329 1.00 0.00 90 GLU A O 14
ATOM 24135 N N . GLY A 1 91 ? 2.356 10.177 -7.282 1.00 0.00 91 GLY A N 14
ATOM 24136 C CA . GLY A 1 91 ? 2.624 9.975 -8.708 1.00 0.00 91 GLY A CA 14
ATOM 24137 C C . GLY A 1 91 ? 4.075 9.584 -8.980 1.00 0.00 91 GLY A C 14
ATOM 24138 O O . GLY A 1 91 ? 4.958 10.444 -8.984 1.00 0.00 91 GLY A O 14
ATOM 24142 N N . GLY A 1 92 ? 4.323 8.299 -9.223 1.00 0.00 92 GLY A N 14
ATOM 24143 C CA . GLY A 1 92 ? 5.634 7.679 -9.140 1.00 0.00 92 GLY A CA 14
ATOM 24144 C C . GLY A 1 92 ? 5.525 6.192 -9.457 1.00 0.00 92 GLY A C 14
ATOM 24145 O O . GLY A 1 92 ? 4.426 5.621 -9.443 1.00 0.00 92 GLY A O 14
ATOM 24149 N N . THR A 1 93 ? 6.660 5.553 -9.694 1.00 0.00 93 THR A N 14
ATOM 24150 C CA . THR A 1 93 ? 6.790 4.110 -9.754 1.00 0.00 93 THR A CA 14
ATOM 24151 C C . THR A 1 93 ? 7.073 3.540 -8.364 1.00 0.00 93 THR A C 14
ATOM 24152 O O . THR A 1 93 ? 7.245 4.290 -7.400 1.00 0.00 93 THR A O 14
ATOM 24163 N N . VAL A 1 94 ? 7.099 2.205 -8.236 1.00 0.00 94 VAL A N 14
ATOM 24164 C CA . VAL A 1 94 ? 7.377 1.522 -6.977 1.00 0.00 94 VAL A CA 14
ATOM 24165 C C . VAL A 1 94 ? 8.571 2.144 -6.251 1.00 0.00 94 VAL A C 14
ATOM 24166 O O . VAL A 1 94 ? 8.462 2.348 -5.046 1.00 0.00 94 VAL A O 14
ATOM 24179 N N . GLN A 1 95 ? 9.670 2.490 -6.932 1.00 0.00 95 GLN A N 14
ATOM 24180 C CA . GLN A 1 95 ? 10.821 3.079 -6.253 1.00 0.00 95 GLN A CA 14
ATOM 24181 C C . GLN A 1 95 ? 10.571 4.462 -5.683 1.00 0.00 95 GLN A C 14
ATOM 24182 O O . GLN A 1 95 ? 11.136 4.771 -4.645 1.00 0.00 95 GLN A O 14
ATOM 24196 N N . GLU A 1 96 ? 9.758 5.285 -6.328 1.00 0.00 96 GLU A N 14
ATOM 24197 C CA . GLU A 1 96 ? 9.530 6.675 -5.997 1.00 0.00 96 GLU A CA 14
ATOM 24198 C C . GLU A 1 96 ? 8.864 6.708 -4.647 1.00 0.00 96 GLU A C 14
ATOM 24199 O O . GLU A 1 96 ? 9.325 7.438 -3.785 1.00 0.00 96 GLU A O 14
ATOM 24211 N N . ALA A 1 97 ? 7.861 5.851 -4.428 1.00 0.00 97 ALA A N 14
ATOM 24212 C CA . ALA A 1 97 ? 7.252 5.656 -3.134 1.00 0.00 97 ALA A CA 14
ATOM 24213 C C . ALA A 1 97 ? 8.312 5.495 -2.040 1.00 0.00 97 ALA A C 14
ATOM 24214 O O . ALA A 1 97 ? 8.195 6.102 -0.984 1.00 0.00 97 ALA A O 14
ATOM 24221 N N . ILE A 1 98 ? 9.343 4.688 -2.270 1.00 0.00 98 ILE A N 14
ATOM 24222 C CA . ILE A 1 98 ? 10.338 4.303 -1.269 1.00 0.00 98 ILE A CA 14
ATOM 24223 C C . ILE A 1 98 ? 11.321 5.429 -1.121 1.00 0.00 98 ILE A C 14
ATOM 24224 O O . ILE A 1 98 ? 11.596 5.855 -0.014 1.00 0.00 98 ILE A O 14
ATOM 24240 N N . ASP A 1 99 ? 11.875 5.882 -2.231 1.00 0.00 99 ASP A N 14
ATOM 24241 C CA . ASP A 1 99 ? 12.878 6.917 -2.337 1.00 0.00 99 ASP A CA 14
ATOM 24242 C C . ASP A 1 99 ? 12.348 8.199 -1.717 1.00 0.00 99 ASP A C 14
ATOM 24243 O O . ASP A 1 99 ? 13.072 8.912 -1.025 1.00 0.00 99 ASP A O 14
ATOM 24252 N N . ALA A 1 100 ? 11.034 8.388 -1.852 1.00 0.00 100 ALA A N 14
ATOM 24253 C CA . ALA A 1 100 ? 10.324 9.490 -1.237 1.00 0.00 100 ALA A CA 14
ATOM 24254 C C . ALA A 1 100 ? 10.222 9.229 0.268 1.00 0.00 100 ALA A C 14
ATOM 24255 O O . ALA A 1 100 ? 10.728 10.004 1.074 1.00 0.00 100 ALA A O 14
ATOM 24262 N N . PHE A 1 101 ? 9.560 8.140 0.664 1.00 0.00 101 PHE A N 14
ATOM 24263 C CA . PHE A 1 101 ? 9.268 7.782 2.054 1.00 0.00 101 PHE A CA 14
ATOM 24264 C C . PHE A 1 101 ? 10.523 7.734 2.919 1.00 0.00 101 PHE A C 14
ATOM 24265 O O . PHE A 1 101 ? 10.491 8.142 4.088 1.00 0.00 101 PHE A O 14
ATOM 24282 N N . SER A 1 102 ? 11.592 7.179 2.353 1.00 0.00 102 SER A N 14
ATOM 24283 C CA . SER A 1 102 ? 12.837 6.884 3.031 1.00 0.00 102 SER A CA 14
ATOM 24284 C C . SER A 1 102 ? 13.519 8.202 3.362 1.00 0.00 102 SER A C 14
ATOM 24285 O O . SER A 1 102 ? 13.796 8.463 4.530 1.00 0.00 102 SER A O 14
ATOM 24293 N N . GLU A 1 103 ? 13.660 9.096 2.377 1.00 0.00 103 GLU A N 14
ATOM 24294 C CA . GLU A 1 103 ? 14.220 10.422 2.600 1.00 0.00 103 GLU A CA 14
ATOM 24295 C C . GLU A 1 103 ? 13.113 11.381 3.048 1.00 0.00 103 GLU A C 14
ATOM 24296 O O . GLU A 1 103 ? 13.187 12.591 2.843 1.00 0.00 103 GLU A O 14
ATOM 24308 N N . GLY A 1 104 ? 12.173 10.874 3.846 1.00 0.00 104 GLY A N 14
ATOM 24309 C CA . GLY A 1 104 ? 11.132 11.614 4.516 1.00 0.00 104 GLY A CA 14
ATOM 24310 C C . GLY A 1 104 ? 10.252 12.512 3.638 1.00 0.00 104 GLY A C 14
ATOM 24311 O O . GLY A 1 104 ? 9.516 13.324 4.197 1.00 0.00 104 GLY A O 14
ATOM 24315 N N . ARG A 1 105 ? 10.275 12.408 2.302 1.00 0.00 105 ARG A N 14
ATOM 24316 C CA . ARG A 1 105 ? 9.491 13.301 1.449 1.00 0.00 105 ARG A CA 14
ATOM 24317 C C . ARG A 1 105 ? 8.058 12.802 1.247 1.00 0.00 105 ARG A C 14
ATOM 24318 O O . ARG A 1 105 ? 7.450 13.127 0.218 1.00 0.00 105 ARG A O 14
ATOM 24339 N N . LEU A 1 106 ? 7.422 12.191 2.246 1.00 0.00 106 LEU A N 14
ATOM 24340 C CA . LEU A 1 106 ? 6.038 11.754 2.154 1.00 0.00 106 LEU A CA 14
ATOM 24341 C C . LEU A 1 106 ? 5.290 12.160 3.428 1.00 0.00 106 LEU A C 14
ATOM 24342 O O . LEU A 1 106 ? 5.854 12.789 4.324 1.00 0.00 106 LEU A O 14
ATOM 24358 N N . GLU A 1 107 ? 4.005 11.812 3.516 1.00 0.00 107 GLU A N 14
ATOM 24359 C CA . GLU A 1 107 ? 3.057 12.294 4.516 1.00 0.00 107 GLU A CA 14
ATOM 24360 C C . GLU A 1 107 ? 2.381 11.094 5.175 1.00 0.00 107 GLU A C 14
ATOM 24361 O O . GLU A 1 107 ? 2.244 10.059 4.530 1.00 0.00 107 GLU A O 14
ATOM 24373 N N . GLU A 1 108 ? 1.914 11.215 6.416 1.00 0.00 108 GLU A N 14
ATOM 24374 C CA . GLU A 1 108 ? 1.323 10.149 7.201 1.00 0.00 108 GLU A CA 14
ATOM 24375 C C . GLU A 1 108 ? -0.188 10.254 7.032 1.00 0.00 108 GLU A C 14
ATOM 24376 O O . GLU A 1 108 ? -0.875 11.013 7.721 1.00 0.00 108 GLU A O 14
ATOM 24388 N N . LEU A 1 109 ? -0.708 9.540 6.041 1.00 0.00 109 LEU A N 14
ATOM 24389 C CA . LEU A 1 109 ? -2.105 9.568 5.653 1.00 0.00 109 LEU A CA 14
ATOM 24390 C C . LEU A 1 109 ? -2.922 8.592 6.503 1.00 0.00 109 LEU A C 14
ATOM 24391 O O . LEU A 1 109 ? -3.706 7.790 5.999 1.00 0.00 109 LEU A O 14
ATOM 24407 N N . THR A 1 110 ? -2.772 8.632 7.825 1.00 0.00 110 THR A N 14
ATOM 24408 C CA . THR A 1 110 ? -3.425 7.684 8.727 1.00 0.00 110 THR A CA 14
ATOM 24409 C C . THR A 1 110 ? -4.844 8.167 9.075 1.00 0.00 110 THR A C 14
ATOM 24410 O O . THR A 1 110 ? -5.384 7.875 10.146 1.00 0.00 110 THR A O 14
ATOM 24421 N N . THR A 1 111 ? -5.522 8.773 8.103 1.00 0.00 111 THR A N 14
ATOM 24422 C CA . THR A 1 111 ? -6.677 9.644 8.254 1.00 0.00 111 THR A CA 14
ATOM 24423 C C . THR A 1 111 ? -6.889 10.261 6.870 1.00 0.00 111 THR A C 14
ATOM 24424 O O . THR A 1 111 ? -6.068 11.056 6.404 1.00 0.00 111 THR A O 14
ATOM 24435 N N . PHE A 1 112 ? -7.922 9.807 6.167 1.00 0.00 112 PHE A N 14
ATOM 24436 C CA . PHE A 1 112 ? -8.475 10.313 4.922 1.00 0.00 112 PHE A CA 14
ATOM 24437 C C . PHE A 1 112 ? -9.791 9.569 4.708 1.00 0.00 112 PHE A C 14
ATOM 24438 O O . PHE A 1 112 ? -10.036 8.541 5.347 1.00 0.00 112 PHE A O 14
ATOM 24455 N N . THR A 1 113 ? -10.597 10.031 3.761 1.00 0.00 113 THR A N 14
ATOM 24456 C CA . THR A 1 113 ? -11.872 9.410 3.422 1.00 0.00 113 THR A CA 14
ATOM 24457 C C . THR A 1 113 ? -12.098 9.467 1.905 1.00 0.00 113 THR A C 14
ATOM 24458 O O . THR A 1 113 ? -11.391 10.216 1.214 1.00 0.00 113 THR A O 14
ATOM 24469 N N . ARG A 1 114 ? -13.051 8.679 1.386 1.00 0.00 114 ARG A N 14
ATOM 24470 C CA . ARG A 1 114 ? -13.455 8.668 -0.019 1.00 0.00 114 ARG A CA 14
ATOM 24471 C C . ARG A 1 114 ? -14.761 7.934 -0.197 1.00 0.00 114 ARG A C 14
ATOM 24472 O O . ARG A 1 114 ? -14.977 6.864 0.375 1.00 0.00 114 ARG A O 14
ATOM 24493 N N . GLU A 1 115 ? -15.581 8.490 -1.078 1.00 0.00 115 GLU A N 14
ATOM 24494 C CA . GLU A 1 115 ? -16.736 7.842 -1.638 1.00 0.00 115 GLU A CA 14
ATOM 24495 C C . GLU A 1 115 ? -16.967 8.432 -3.027 1.00 0.00 115 GLU A C 14
ATOM 24496 O O . GLU A 1 115 ? -17.400 9.580 -3.177 1.00 0.00 115 GLU A O 14
ATOM 24508 N N . GLY A 1 116 ? -16.634 7.651 -4.043 1.00 0.00 116 GLY A N 14
ATOM 24509 C CA . GLY A 1 116 ? -17.243 7.734 -5.365 1.00 0.00 116 GLY A CA 14
ATOM 24510 C C . GLY A 1 116 ? -18.307 6.660 -5.468 1.00 0.00 116 GLY A C 14
ATOM 24511 O O . GLY A 1 116 ? -17.963 5.531 -5.869 1.00 0.00 116 GLY A O 14
ATOM 24515 N N . MET A 1 1 ? 12.130 -0.959 12.089 1.00 0.00 1 MET A N 15
ATOM 24516 C CA . MET A 1 1 ? 12.176 -2.350 11.609 1.00 0.00 1 MET A CA 15
ATOM 24517 C C . MET A 1 1 ? 10.737 -2.806 11.393 1.00 0.00 1 MET A C 15
ATOM 24518 O O . MET A 1 1 ? 9.998 -3.000 12.359 1.00 0.00 1 MET A O 15
ATOM 24532 N N . ALA A 1 2 ? 10.292 -2.852 10.135 1.00 0.00 2 ALA A N 15
ATOM 24533 C CA . ALA A 1 2 ? 8.927 -3.154 9.727 1.00 0.00 2 ALA A CA 15
ATOM 24534 C C . ALA A 1 2 ? 8.939 -3.529 8.255 1.00 0.00 2 ALA A C 15
ATOM 24535 O O . ALA A 1 2 ? 9.801 -3.067 7.512 1.00 0.00 2 ALA A O 15
ATOM 24542 N N . ARG A 1 3 ? 7.913 -4.236 7.793 1.00 0.00 3 ARG A N 15
ATOM 24543 C CA . ARG A 1 3 ? 7.578 -4.230 6.384 1.00 0.00 3 ARG A CA 15
ATOM 24544 C C . ARG A 1 3 ? 6.802 -2.959 6.064 1.00 0.00 3 ARG A C 15
ATOM 24545 O O . ARG A 1 3 ? 6.090 -2.467 6.943 1.00 0.00 3 ARG A O 15
ATOM 24566 N N . VAL A 1 4 ? 6.939 -2.453 4.834 1.00 0.00 4 VAL A N 15
ATOM 24567 C CA . VAL A 1 4 ? 6.108 -1.433 4.186 1.00 0.00 4 VAL A CA 15
ATOM 24568 C C . VAL A 1 4 ? 5.438 -2.145 3.002 1.00 0.00 4 VAL A C 15
ATOM 24569 O O . VAL A 1 4 ? 6.002 -3.105 2.473 1.00 0.00 4 VAL A O 15
ATOM 24582 N N . ALA A 1 5 ? 4.243 -1.719 2.582 1.00 0.00 5 ALA A N 15
ATOM 24583 C CA . ALA A 1 5 ? 3.544 -2.277 1.433 1.00 0.00 5 ALA A CA 15
ATOM 24584 C C . ALA A 1 5 ? 3.336 -1.129 0.452 1.00 0.00 5 ALA A C 15
ATOM 24585 O O . ALA A 1 5 ? 3.069 -0.005 0.881 1.00 0.00 5 ALA A O 15
ATOM 24592 N N . ILE A 1 6 ? 3.421 -1.378 -0.851 1.00 0.00 6 ILE A N 15
ATOM 24593 C CA . ILE A 1 6 ? 3.254 -0.345 -1.866 1.00 0.00 6 ILE A CA 15
ATOM 24594 C C . ILE A 1 6 ? 2.335 -0.908 -2.952 1.00 0.00 6 ILE A C 15
ATOM 24595 O O . ILE A 1 6 ? 2.649 -1.955 -3.520 1.00 0.00 6 ILE A O 15
ATOM 24611 N N . PRO A 1 7 ? 1.197 -0.252 -3.223 1.00 0.00 7 PRO A N 15
ATOM 24612 C CA . PRO A 1 7 ? 0.248 -0.615 -4.248 1.00 0.00 7 PRO A CA 15
ATOM 24613 C C . PRO A 1 7 ? 0.884 -0.342 -5.612 1.00 0.00 7 PRO A C 15
ATOM 24614 O O . PRO A 1 7 ? 1.084 0.816 -5.960 1.00 0.00 7 PRO A O 15
ATOM 24625 N N . SER A 1 8 ? 1.215 -1.377 -6.372 1.00 0.00 8 SER A N 15
ATOM 24626 C CA . SER A 1 8 ? 1.838 -1.314 -7.686 1.00 0.00 8 SER A CA 15
ATOM 24627 C C . SER A 1 8 ? 0.810 -1.788 -8.726 1.00 0.00 8 SER A C 15
ATOM 24628 O O . SER A 1 8 ? -0.219 -2.379 -8.374 1.00 0.00 8 SER A O 15
ATOM 24636 N N . VAL A 1 9 ? 1.108 -1.597 -10.014 1.00 0.00 9 VAL A N 15
ATOM 24637 C CA . VAL A 1 9 ? 0.396 -2.253 -11.110 1.00 0.00 9 VAL A CA 15
ATOM 24638 C C . VAL A 1 9 ? 1.376 -2.953 -12.064 1.00 0.00 9 VAL A C 15
ATOM 24639 O O . VAL A 1 9 ? 1.100 -3.073 -13.257 1.00 0.00 9 VAL A O 15
ATOM 24652 N N . GLY A 1 10 ? 2.441 -3.544 -11.520 1.00 0.00 10 GLY A N 15
ATOM 24653 C CA . GLY A 1 10 ? 3.350 -4.448 -12.210 1.00 0.00 10 GLY A CA 15
ATOM 24654 C C . GLY A 1 10 ? 4.249 -5.151 -11.197 1.00 0.00 10 GLY A C 15
ATOM 24655 O O . GLY A 1 10 ? 4.170 -4.862 -9.995 1.00 0.00 10 GLY A O 15
ATOM 24659 N N . LYS A 1 11 ? 5.103 -6.064 -11.671 1.00 0.00 11 LYS A N 15
ATOM 24660 C CA . LYS A 1 11 ? 5.826 -7.018 -10.821 1.00 0.00 11 LYS A CA 15
ATOM 24661 C C . LYS A 1 11 ? 7.334 -6.781 -10.861 1.00 0.00 11 LYS A C 15
ATOM 24662 O O . LYS A 1 11 ? 8.126 -7.719 -10.795 1.00 0.00 11 LYS A O 15
ATOM 24681 N N . ASP A 1 12 ? 7.714 -5.509 -10.891 1.00 0.00 12 ASP A N 15
ATOM 24682 C CA . ASP A 1 12 ? 9.084 -5.012 -10.836 1.00 0.00 12 ASP A CA 15
ATOM 24683 C C . ASP A 1 12 ? 9.111 -3.780 -9.937 1.00 0.00 12 ASP A C 15
ATOM 24684 O O . ASP A 1 12 ? 8.112 -3.065 -9.803 1.00 0.00 12 ASP A O 15
ATOM 24693 N N . LEU A 1 13 ? 10.293 -3.446 -9.427 1.00 0.00 13 LEU A N 15
ATOM 24694 C CA . LEU A 1 13 ? 10.574 -2.313 -8.542 1.00 0.00 13 LEU A CA 15
ATOM 24695 C C . LEU A 1 13 ? 10.548 -0.989 -9.316 1.00 0.00 13 LEU A C 15
ATOM 24696 O O . LEU A 1 13 ? 10.595 0.093 -8.739 1.00 0.00 13 LEU A O 15
ATOM 24712 N N . SER A 1 14 ? 10.390 -1.048 -10.635 1.00 0.00 14 SER A N 15
ATOM 24713 C CA . SER A 1 14 ? 10.087 0.123 -11.435 1.00 0.00 14 SER A CA 15
ATOM 24714 C C . SER A 1 14 ? 8.796 -0.075 -12.223 1.00 0.00 14 SER A C 15
ATOM 24715 O O . SER A 1 14 ? 8.650 0.415 -13.347 1.00 0.00 14 SER A O 15
ATOM 24723 N N . SER A 1 15 ? 7.811 -0.728 -11.610 1.00 0.00 15 SER A N 15
ATOM 24724 C CA . SER A 1 15 ? 6.463 -0.657 -12.158 1.00 0.00 15 SER A CA 15
ATOM 24725 C C . SER A 1 15 ? 5.789 0.625 -11.667 1.00 0.00 15 SER A C 15
ATOM 24726 O O . SER A 1 15 ? 6.332 1.289 -10.788 1.00 0.00 15 SER A O 15
ATOM 24734 N N . MET A 1 16 ? 4.596 0.973 -12.146 1.00 0.00 16 MET A N 15
ATOM 24735 C CA . MET A 1 16 ? 3.907 2.163 -11.652 1.00 0.00 16 MET A CA 15
ATOM 24736 C C . MET A 1 16 ? 3.246 1.857 -10.306 1.00 0.00 16 MET A C 15
ATOM 24737 O O . MET A 1 16 ? 2.742 0.751 -10.106 1.00 0.00 16 MET A O 15
ATOM 24751 N N . VAL A 1 17 ? 3.252 2.829 -9.387 1.00 0.00 17 VAL A N 15
ATOM 24752 C CA . VAL A 1 17 ? 2.420 2.790 -8.178 1.00 0.00 17 VAL A CA 15
ATOM 24753 C C . VAL A 1 17 ? 0.948 3.019 -8.588 1.00 0.00 17 VAL A C 15
ATOM 24754 O O . VAL A 1 17 ? 0.635 3.406 -9.719 1.00 0.00 17 VAL A O 15
ATOM 24767 N N . SER A 1 18 ? 0.018 2.718 -7.686 1.00 0.00 18 SER A N 15
ATOM 24768 C CA . SER A 1 18 ? -1.419 2.778 -7.905 1.00 0.00 18 SER A CA 15
ATOM 24769 C C . SER A 1 18 ? -2.035 3.760 -6.923 1.00 0.00 18 SER A C 15
ATOM 24770 O O . SER A 1 18 ? -1.831 3.635 -5.713 1.00 0.00 18 SER A O 15
ATOM 24778 N N . ASP A 1 19 ? -2.822 4.722 -7.418 1.00 0.00 19 ASP A N 15
ATOM 24779 C CA . ASP A 1 19 ? -3.379 5.815 -6.615 1.00 0.00 19 ASP A CA 15
ATOM 24780 C C . ASP A 1 19 ? -4.626 5.341 -5.830 1.00 0.00 19 ASP A C 15
ATOM 24781 O O . ASP A 1 19 ? -5.596 6.079 -5.630 1.00 0.00 19 ASP A O 15
ATOM 24790 N N . ARG A 1 20 ? -4.602 4.097 -5.344 1.00 0.00 20 ARG A N 15
ATOM 24791 C CA . ARG A 1 20 ? -5.727 3.331 -4.818 1.00 0.00 20 ARG A CA 15
ATOM 24792 C C . ARG A 1 20 ? -5.084 2.121 -4.157 1.00 0.00 20 ARG A C 15
ATOM 24793 O O . ARG A 1 20 ? -4.551 1.276 -4.862 1.00 0.00 20 ARG A O 15
ATOM 24814 N N . PHE A 1 21 ? -5.077 2.022 -2.827 1.00 0.00 21 PHE A N 15
ATOM 24815 C CA . PHE A 1 21 ? -4.570 0.834 -2.159 1.00 0.00 21 PHE A CA 15
ATOM 24816 C C . PHE A 1 21 ? -5.416 -0.375 -2.505 1.00 0.00 21 PHE A C 15
ATOM 24817 O O . PHE A 1 21 ? -4.900 -1.366 -3.001 1.00 0.00 21 PHE A O 15
ATOM 24834 N N . ALA A 1 22 ? -6.714 -0.314 -2.215 1.00 0.00 22 ALA A N 15
ATOM 24835 C CA . ALA A 1 22 ? -7.556 -1.491 -2.322 1.00 0.00 22 ALA A CA 15
ATOM 24836 C C . ALA A 1 22 ? -7.702 -1.986 -3.766 1.00 0.00 22 ALA A C 15
ATOM 24837 O O . ALA A 1 22 ? -8.175 -3.103 -3.954 1.00 0.00 22 ALA A O 15
ATOM 24844 N N . ARG A 1 23 ? -7.315 -1.186 -4.763 1.00 0.00 23 ARG A N 15
ATOM 24845 C CA . ARG A 1 23 ? -7.253 -1.535 -6.157 1.00 0.00 23 ARG A CA 15
ATOM 24846 C C . ARG A 1 23 ? -5.827 -1.269 -6.614 1.00 0.00 23 ARG A C 15
ATOM 24847 O O . ARG A 1 23 ? -5.545 -0.237 -7.227 1.00 0.00 23 ARG A O 15
ATOM 24868 N N . ALA A 1 24 ? -4.921 -2.173 -6.266 1.00 0.00 24 ALA A N 15
ATOM 24869 C CA . ALA A 1 24 ? -3.601 -2.179 -6.849 1.00 0.00 24 ALA A CA 15
ATOM 24870 C C . ALA A 1 24 ? -3.266 -3.620 -7.168 1.00 0.00 24 ALA A C 15
ATOM 24871 O O . ALA A 1 24 ? -3.232 -4.444 -6.261 1.00 0.00 24 ALA A O 15
ATOM 24878 N N . GLU A 1 25 ? -3.092 -3.931 -8.445 1.00 0.00 25 GLU A N 15
ATOM 24879 C CA . GLU A 1 25 ? -2.910 -5.292 -8.935 1.00 0.00 25 GLU A CA 15
ATOM 24880 C C . GLU A 1 25 ? -1.715 -6.042 -8.324 1.00 0.00 25 GLU A C 15
ATOM 24881 O O . GLU A 1 25 ? -1.651 -7.267 -8.453 1.00 0.00 25 GLU A O 15
ATOM 24893 N N . TYR A 1 26 ? -0.767 -5.354 -7.686 1.00 0.00 26 TYR A N 15
ATOM 24894 C CA . TYR A 1 26 ? 0.393 -5.941 -7.044 1.00 0.00 26 TYR A CA 15
ATOM 24895 C C . TYR A 1 26 ? 0.666 -5.141 -5.776 1.00 0.00 26 TYR A C 15
ATOM 24896 O O . TYR A 1 26 ? 0.298 -3.968 -5.676 1.00 0.00 26 TYR A O 15
ATOM 24914 N N . PHE A 1 27 ? 1.364 -5.754 -4.828 1.00 0.00 27 PHE A N 15
ATOM 24915 C CA . PHE A 1 27 ? 1.751 -5.153 -3.569 1.00 0.00 27 PHE A CA 15
ATOM 24916 C C . PHE A 1 27 ? 3.203 -5.509 -3.331 1.00 0.00 27 PHE A C 15
ATOM 24917 O O . PHE A 1 27 ? 3.536 -6.662 -3.074 1.00 0.00 27 PHE A O 15
ATOM 24934 N N . ILE A 1 28 ? 4.077 -4.529 -3.477 1.00 0.00 28 ILE A N 15
ATOM 24935 C CA . ILE A 1 28 ? 5.494 -4.684 -3.201 1.00 0.00 28 ILE A CA 15
ATOM 24936 C C . ILE A 1 28 ? 5.611 -4.569 -1.693 1.00 0.00 28 ILE A C 15
ATOM 24937 O O . ILE A 1 28 ? 5.058 -3.631 -1.121 1.00 0.00 28 ILE A O 15
ATOM 24953 N N . ILE A 1 29 ? 6.238 -5.544 -1.039 1.00 0.00 29 ILE A N 15
ATOM 24954 C CA . ILE A 1 29 ? 6.388 -5.565 0.408 1.00 0.00 29 ILE A CA 15
ATOM 24955 C C . ILE A 1 29 ? 7.877 -5.570 0.678 1.00 0.00 29 ILE A C 15
ATOM 24956 O O . ILE A 1 29 ? 8.535 -6.589 0.491 1.00 0.00 29 ILE A O 15
ATOM 24972 N N . TYR A 1 30 ? 8.396 -4.401 1.028 1.00 0.00 30 TYR A N 15
ATOM 24973 C CA . TYR A 1 30 ? 9.797 -4.186 1.355 1.00 0.00 30 TYR A CA 15
ATOM 24974 C C . TYR A 1 30 ? 9.976 -4.412 2.847 1.00 0.00 30 TYR A C 15
ATOM 24975 O O . TYR A 1 30 ? 9.184 -3.909 3.643 1.00 0.00 30 TYR A O 15
ATOM 24993 N N . ASP A 1 31 ? 11.005 -5.164 3.215 1.00 0.00 31 ASP A N 15
ATOM 24994 C CA . ASP A 1 31 ? 11.475 -5.339 4.585 1.00 0.00 31 ASP A CA 15
ATOM 24995 C C . ASP A 1 31 ? 12.411 -4.176 4.901 1.00 0.00 31 ASP A C 15
ATOM 24996 O O . ASP A 1 31 ? 13.434 -4.034 4.223 1.00 0.00 31 ASP A O 15
ATOM 25005 N N . THR A 1 32 ? 12.144 -3.362 5.928 1.00 0.00 32 THR A N 15
ATOM 25006 C CA . THR A 1 32 ? 13.099 -2.351 6.396 1.00 0.00 32 THR A CA 15
ATOM 25007 C C . THR A 1 32 ? 14.076 -3.021 7.375 1.00 0.00 32 THR A C 15
ATOM 25008 O O . THR A 1 32 ? 14.248 -2.602 8.524 1.00 0.00 32 THR A O 15
ATOM 25019 N N . GLU A 1 33 ? 14.683 -4.108 6.924 1.00 0.00 33 GLU A N 15
ATOM 25020 C CA . GLU A 1 33 ? 15.703 -4.864 7.611 1.00 0.00 33 GLU A CA 15
ATOM 25021 C C . GLU A 1 33 ? 16.666 -5.257 6.539 1.00 0.00 33 GLU A C 15
ATOM 25022 O O . GLU A 1 33 ? 17.664 -4.561 6.356 1.00 0.00 33 GLU A O 15
ATOM 25034 N N . SER A 1 34 ? 16.385 -6.328 5.809 1.00 0.00 34 SER A N 15
ATOM 25035 C CA . SER A 1 34 ? 17.463 -6.955 5.084 1.00 0.00 34 SER A CA 15
ATOM 25036 C C . SER A 1 34 ? 17.364 -6.624 3.589 1.00 0.00 34 SER A C 15
ATOM 25037 O O . SER A 1 34 ? 17.711 -7.441 2.743 1.00 0.00 34 SER A O 15
ATOM 25045 N N . GLY A 1 35 ? 16.952 -5.400 3.236 1.00 0.00 35 GLY A N 15
ATOM 25046 C CA . GLY A 1 35 ? 16.698 -4.935 1.868 1.00 0.00 35 GLY A CA 15
ATOM 25047 C C . GLY A 1 35 ? 15.749 -5.794 1.017 1.00 0.00 35 GLY A C 15
ATOM 25048 O O . GLY A 1 35 ? 15.589 -5.526 -0.180 1.00 0.00 35 GLY A O 15
ATOM 25052 N N . ASN A 1 36 ? 15.157 -6.841 1.596 1.00 0.00 36 ASN A N 15
ATOM 25053 C CA . ASN A 1 36 ? 14.413 -7.862 0.875 1.00 0.00 36 ASN A CA 15
ATOM 25054 C C . ASN A 1 36 ? 13.050 -7.328 0.447 1.00 0.00 36 ASN A C 15
ATOM 25055 O O . ASN A 1 36 ? 12.537 -6.366 1.028 1.00 0.00 36 ASN A O 15
ATOM 25066 N N . VAL A 1 37 ? 12.455 -7.953 -0.570 1.00 0.00 37 VAL A N 15
ATOM 25067 C CA . VAL A 1 37 ? 11.159 -7.557 -1.107 1.00 0.00 37 VAL A CA 15
ATOM 25068 C C . VAL A 1 37 ? 10.353 -8.807 -1.458 1.00 0.00 37 VAL A C 15
ATOM 25069 O O . VAL A 1 37 ? 10.919 -9.875 -1.682 1.00 0.00 37 VAL A O 15
ATOM 25082 N N . GLU A 1 38 ? 9.051 -8.640 -1.624 1.00 0.00 38 GLU A N 15
ATOM 25083 C CA . GLU A 1 38 ? 8.114 -9.598 -2.186 1.00 0.00 38 GLU A CA 15
ATOM 25084 C C . GLU A 1 38 ? 7.312 -8.802 -3.211 1.00 0.00 38 GLU A C 15
ATOM 25085 O O . GLU A 1 38 ? 6.924 -7.673 -2.902 1.00 0.00 38 GLU A O 15
ATOM 25097 N N . VAL A 1 39 ? 7.033 -9.367 -4.389 1.00 0.00 39 VAL A N 15
ATOM 25098 C CA . VAL A 1 39 ? 5.887 -8.943 -5.187 1.00 0.00 39 VAL A CA 15
ATOM 25099 C C . VAL A 1 39 ? 4.754 -9.875 -4.772 1.00 0.00 39 VAL A C 15
ATOM 25100 O O . VAL A 1 39 ? 4.774 -11.067 -5.089 1.00 0.00 39 VAL A O 15
ATOM 25113 N N . VAL A 1 40 ? 3.763 -9.345 -4.067 1.00 0.00 40 VAL A N 15
ATOM 25114 C CA . VAL A 1 40 ? 2.451 -9.954 -4.046 1.00 0.00 40 VAL A CA 15
ATOM 25115 C C . VAL A 1 40 ? 1.808 -9.518 -5.358 1.00 0.00 40 VAL A C 15
ATOM 25116 O O . VAL A 1 40 ? 1.875 -8.355 -5.746 1.00 0.00 40 VAL A O 15
ATOM 25129 N N . GLU A 1 41 ? 1.166 -10.462 -6.025 1.00 0.00 41 GLU A N 15
ATOM 25130 C CA . GLU A 1 41 ? 0.245 -10.249 -7.125 1.00 0.00 41 GLU A CA 15
ATOM 25131 C C . GLU A 1 41 ? -1.122 -10.396 -6.476 1.00 0.00 41 GLU A C 15
ATOM 25132 O O . GLU A 1 41 ? -1.333 -11.384 -5.759 1.00 0.00 41 GLU A O 15
ATOM 25144 N N . ASN A 1 42 ? -2.037 -9.444 -6.657 1.00 0.00 42 ASN A N 15
ATOM 25145 C CA . ASN A 1 42 ? -3.348 -9.558 -6.038 1.00 0.00 42 ASN A CA 15
ATOM 25146 C C . ASN A 1 42 ? -4.449 -9.093 -6.966 1.00 0.00 42 ASN A C 15
ATOM 25147 O O . ASN A 1 42 ? -4.370 -8.034 -7.586 1.00 0.00 42 ASN A O 15
ATOM 25158 N N . THR A 1 43 ? -5.491 -9.896 -7.069 1.00 0.00 43 THR A N 15
ATOM 25159 C CA . THR A 1 43 ? -6.382 -9.925 -8.213 1.00 0.00 43 THR A CA 15
ATOM 25160 C C . THR A 1 43 ? -7.738 -9.359 -7.781 1.00 0.00 43 THR A C 15
ATOM 25161 O O . THR A 1 43 ? -8.786 -10.011 -7.854 1.00 0.00 43 THR A O 15
ATOM 25172 N N . ILE A 1 44 ? -7.705 -8.146 -7.221 1.00 0.00 44 ILE A N 15
ATOM 25173 C CA . ILE A 1 44 ? -8.871 -7.401 -6.784 1.00 0.00 44 ILE A CA 15
ATOM 25174 C C . ILE A 1 44 ? -9.518 -6.724 -7.991 1.00 0.00 44 ILE A C 15
ATOM 25175 O O . ILE A 1 44 ? -9.191 -5.595 -8.356 1.00 0.00 44 ILE A O 15
ATOM 25191 N N . ALA A 1 45 ? -10.429 -7.453 -8.622 1.00 0.00 45 ALA A N 15
ATOM 25192 C CA . ALA A 1 45 ? -11.255 -7.025 -9.740 1.00 0.00 45 ALA A CA 15
ATOM 25193 C C . ALA A 1 45 ? -12.664 -7.565 -9.488 1.00 0.00 45 ALA A C 15
ATOM 25194 O O . ALA A 1 45 ? -13.160 -8.417 -10.226 1.00 0.00 45 ALA A O 15
ATOM 25201 N N . ASP A 1 46 ? -13.280 -7.162 -8.378 1.00 0.00 46 ASP A N 15
ATOM 25202 C CA . ASP A 1 46 ? -14.476 -7.808 -7.831 1.00 0.00 46 ASP A CA 15
ATOM 25203 C C . ASP A 1 46 ? -15.200 -6.908 -6.823 1.00 0.00 46 ASP A C 15
ATOM 25204 O O . ASP A 1 46 ? -14.715 -5.828 -6.451 1.00 0.00 46 ASP A O 15
ATOM 25213 N N . ALA A 1 47 ? -16.404 -7.314 -6.415 1.00 0.00 47 ALA A N 15
ATOM 25214 C CA . ALA A 1 47 ? -17.195 -6.737 -5.331 1.00 0.00 47 ALA A CA 15
ATOM 25215 C C . ALA A 1 47 ? -18.017 -7.837 -4.639 1.00 0.00 47 ALA A C 15
ATOM 25216 O O . ALA A 1 47 ? -19.141 -7.602 -4.192 1.00 0.00 47 ALA A O 15
ATOM 25223 N N . HIS A 1 48 ? -17.417 -9.021 -4.487 1.00 0.00 48 HIS A N 15
ATOM 25224 C CA . HIS A 1 48 ? -17.922 -10.089 -3.633 1.00 0.00 48 HIS A CA 15
ATOM 25225 C C . HIS A 1 48 ? -17.710 -9.717 -2.160 1.00 0.00 48 HIS A C 15
ATOM 25226 O O . HIS A 1 48 ? -17.158 -8.653 -1.857 1.00 0.00 48 HIS A O 15
ATOM 25240 N N . GLY A 1 49 ? -18.140 -10.580 -1.240 1.00 0.00 49 GLY A N 15
ATOM 25241 C CA . GLY A 1 49 ? -18.123 -10.334 0.192 1.00 0.00 49 GLY A CA 15
ATOM 25242 C C . GLY A 1 49 ? -16.732 -10.496 0.794 1.00 0.00 49 GLY A C 15
ATOM 25243 O O . GLY A 1 49 ? -15.821 -9.711 0.504 1.00 0.00 49 GLY A O 15
ATOM 25247 N N . THR A 1 50 ? -16.572 -11.496 1.669 1.00 0.00 50 THR A N 15
ATOM 25248 C CA . THR A 1 50 ? -15.433 -11.609 2.583 1.00 0.00 50 THR A CA 15
ATOM 25249 C C . THR A 1 50 ? -15.267 -10.281 3.371 1.00 0.00 50 THR A C 15
ATOM 25250 O O . THR A 1 50 ? -16.176 -9.439 3.408 1.00 0.00 50 THR A O 15
ATOM 25261 N N . GLY A 1 51 ? -14.185 -10.115 4.132 1.00 0.00 51 GLY A N 15
ATOM 25262 C CA . GLY A 1 51 ? -13.818 -8.861 4.776 1.00 0.00 51 GLY A CA 15
ATOM 25263 C C . GLY A 1 51 ? -12.735 -8.207 3.929 1.00 0.00 51 GLY A C 15
ATOM 25264 O O . GLY A 1 51 ? -12.992 -7.934 2.754 1.00 0.00 51 GLY A O 15
ATOM 25268 N N . PRO A 1 52 ? -11.529 -7.966 4.467 1.00 0.00 52 PRO A N 15
ATOM 25269 C CA . PRO A 1 52 ? -10.493 -7.274 3.731 1.00 0.00 52 PRO A CA 15
ATOM 25270 C C . PRO A 1 52 ? -9.903 -8.088 2.610 1.00 0.00 52 PRO A C 15
ATOM 25271 O O . PRO A 1 52 ? -9.711 -7.495 1.545 1.00 0.00 52 PRO A O 15
ATOM 25282 N N . LYS A 1 53 ? -9.610 -9.377 2.825 1.00 0.00 53 LYS A N 15
ATOM 25283 C CA . LYS A 1 53 ? -8.857 -10.207 1.890 1.00 0.00 53 LYS A CA 15
ATOM 25284 C C . LYS A 1 53 ? -7.444 -9.642 1.681 1.00 0.00 53 LYS A C 15
ATOM 25285 O O . LYS A 1 53 ? -6.520 -10.170 2.284 1.00 0.00 53 LYS A O 15
ATOM 25304 N N . VAL A 1 54 ? -7.276 -8.527 0.963 1.00 0.00 54 VAL A N 15
ATOM 25305 C CA . VAL A 1 54 ? -5.981 -7.926 0.666 1.00 0.00 54 VAL A CA 15
ATOM 25306 C C . VAL A 1 54 ? -5.216 -7.645 1.958 1.00 0.00 54 VAL A C 15
ATOM 25307 O O . VAL A 1 54 ? -4.115 -8.146 2.160 1.00 0.00 54 VAL A O 15
ATOM 25320 N N . VAL A 1 55 ? -5.826 -6.876 2.856 1.00 0.00 55 VAL A N 15
ATOM 25321 C CA . VAL A 1 55 ? -5.304 -6.551 4.180 1.00 0.00 55 VAL A CA 15
ATOM 25322 C C . VAL A 1 55 ? -5.023 -7.856 4.904 1.00 0.00 55 VAL A C 15
ATOM 25323 O O . VAL A 1 55 ? -3.877 -8.065 5.251 1.00 0.00 55 VAL A O 15
ATOM 25336 N N . GLN A 1 56 ? -5.981 -8.783 4.962 1.00 0.00 56 GLN A N 15
ATOM 25337 C CA . GLN A 1 56 ? -5.855 -10.095 5.592 1.00 0.00 56 GLN A CA 15
ATOM 25338 C C . GLN A 1 56 ? -4.675 -10.946 5.075 1.00 0.00 56 GLN A C 15
ATOM 25339 O O . GLN A 1 56 ? -4.369 -11.987 5.654 1.00 0.00 56 GLN A O 15
ATOM 25353 N N . SER A 1 57 ? -4.041 -10.576 3.964 1.00 0.00 57 SER A N 15
ATOM 25354 C CA . SER A 1 57 ? -2.939 -11.293 3.346 1.00 0.00 57 SER A CA 15
ATOM 25355 C C . SER A 1 57 ? -1.645 -10.524 3.566 1.00 0.00 57 SER A C 15
ATOM 25356 O O . SER A 1 57 ? -0.676 -11.085 4.072 1.00 0.00 57 SER A O 15
ATOM 25364 N N . LEU A 1 58 ? -1.657 -9.222 3.288 1.00 0.00 58 LEU A N 15
ATOM 25365 C CA . LEU A 1 58 ? -0.553 -8.314 3.549 1.00 0.00 58 LEU A CA 15
ATOM 25366 C C . LEU A 1 58 ? -0.193 -8.321 5.038 1.00 0.00 58 LEU A C 15
ATOM 25367 O O . LEU A 1 58 ? 0.970 -8.414 5.413 1.00 0.00 58 LEU A O 15
ATOM 25383 N N . VAL A 1 59 ? -1.188 -8.256 5.913 1.00 0.00 59 VAL A N 15
ATOM 25384 C CA . VAL A 1 59 ? -1.041 -8.340 7.359 1.00 0.00 59 VAL A CA 15
ATOM 25385 C C . VAL A 1 59 ? -0.531 -9.732 7.745 1.00 0.00 59 VAL A C 15
ATOM 25386 O O . VAL A 1 59 ? 0.399 -9.834 8.543 1.00 0.00 59 VAL A O 15
ATOM 25399 N N . SER A 1 60 ? -1.031 -10.802 7.122 1.00 0.00 60 SER A N 15
ATOM 25400 C CA . SER A 1 60 ? -0.443 -12.133 7.250 1.00 0.00 60 SER A CA 15
ATOM 25401 C C . SER A 1 60 ? 0.961 -12.244 6.609 1.00 0.00 60 SER A C 15
ATOM 25402 O O . SER A 1 60 ? 1.556 -13.322 6.611 1.00 0.00 60 SER A O 15
ATOM 25410 N N . LYS A 1 61 ? 1.514 -11.147 6.083 1.00 0.00 61 LYS A N 15
ATOM 25411 C CA . LYS A 1 61 ? 2.891 -10.977 5.627 1.00 0.00 61 LYS A CA 15
ATOM 25412 C C . LYS A 1 61 ? 3.497 -9.773 6.361 1.00 0.00 61 LYS A C 15
ATOM 25413 O O . LYS A 1 61 ? 4.266 -9.007 5.785 1.00 0.00 61 LYS A O 15
ATOM 25432 N N . GLY A 1 62 ? 3.167 -9.630 7.649 1.00 0.00 62 GLY A N 15
ATOM 25433 C CA . GLY A 1 62 ? 3.833 -8.764 8.616 1.00 0.00 62 GLY A CA 15
ATOM 25434 C C . GLY A 1 62 ? 3.869 -7.277 8.293 1.00 0.00 62 GLY A C 15
ATOM 25435 O O . GLY A 1 62 ? 4.681 -6.561 8.880 1.00 0.00 62 GLY A O 15
ATOM 25439 N N . VAL A 1 63 ? 3.028 -6.807 7.375 1.00 0.00 63 VAL A N 15
ATOM 25440 C CA . VAL A 1 63 ? 2.973 -5.421 6.950 1.00 0.00 63 VAL A CA 15
ATOM 25441 C C . VAL A 1 63 ? 2.722 -4.507 8.147 1.00 0.00 63 VAL A C 15
ATOM 25442 O O . VAL A 1 63 ? 1.675 -4.620 8.786 1.00 0.00 63 VAL A O 15
ATOM 25455 N N . GLU A 1 64 ? 3.637 -3.570 8.417 1.00 0.00 64 GLU A N 15
ATOM 25456 C CA . GLU A 1 64 ? 3.501 -2.643 9.550 1.00 0.00 64 GLU A CA 15
ATOM 25457 C C . GLU A 1 64 ? 3.579 -1.184 9.079 1.00 0.00 64 GLU A C 15
ATOM 25458 O O . GLU A 1 64 ? 3.960 -0.284 9.825 1.00 0.00 64 GLU A O 15
ATOM 25470 N N . TYR A 1 65 ? 3.031 -0.893 7.902 1.00 0.00 65 TYR A N 15
ATOM 25471 C CA . TYR A 1 65 ? 3.185 0.353 7.163 1.00 0.00 65 TYR A CA 15
ATOM 25472 C C . TYR A 1 65 ? 2.574 0.148 5.773 1.00 0.00 65 TYR A C 15
ATOM 25473 O O . TYR A 1 65 ? 2.305 -0.981 5.359 1.00 0.00 65 TYR A O 15
ATOM 25491 N N . LEU A 1 66 ? 2.431 1.204 4.984 1.00 0.00 66 LEU A N 15
ATOM 25492 C CA . LEU A 1 66 ? 1.909 1.161 3.627 1.00 0.00 66 LEU A CA 15
ATOM 25493 C C . LEU A 1 66 ? 2.092 2.547 3.029 1.00 0.00 66 LEU A C 15
ATOM 25494 O O . LEU A 1 66 ? 1.924 3.532 3.730 1.00 0.00 66 LEU A O 15
ATOM 25510 N N . ILE A 1 67 ? 2.350 2.639 1.732 1.00 0.00 67 ILE A N 15
ATOM 25511 C CA . ILE A 1 67 ? 2.488 3.883 0.991 1.00 0.00 67 ILE A CA 15
ATOM 25512 C C . ILE A 1 67 ? 1.338 3.926 -0.003 1.00 0.00 67 ILE A C 15
ATOM 25513 O O . ILE A 1 67 ? 1.365 3.181 -0.972 1.00 0.00 67 ILE A O 15
ATOM 25529 N N . ALA A 1 68 ? 0.285 4.707 0.243 1.00 0.00 68 ALA A N 15
ATOM 25530 C CA . ALA A 1 68 ? -0.931 4.665 -0.554 1.00 0.00 68 ALA A CA 15
ATOM 25531 C C . ALA A 1 68 ? -1.700 5.984 -0.465 1.00 0.00 68 ALA A C 15
ATOM 25532 O O . ALA A 1 68 ? -2.451 6.234 0.478 1.00 0.00 68 ALA A O 15
ATOM 25539 N N . SER A 1 69 ? -1.589 6.803 -1.501 1.00 0.00 69 SER A N 15
ATOM 25540 C CA . SER A 1 69 ? -2.326 8.050 -1.633 1.00 0.00 69 SER A CA 15
ATOM 25541 C C . SER A 1 69 ? -3.850 7.917 -1.633 1.00 0.00 69 SER A C 15
ATOM 25542 O O . SER A 1 69 ? -4.503 8.952 -1.631 1.00 0.00 69 SER A O 15
ATOM 25550 N N . ASN A 1 70 ? -4.487 6.750 -1.616 1.00 0.00 70 ASN A N 15
ATOM 25551 C CA . ASN A 1 70 ? -5.923 6.708 -1.336 1.00 0.00 70 ASN A CA 15
ATOM 25552 C C . ASN A 1 70 ? -6.340 5.262 -1.125 1.00 0.00 70 ASN A C 15
ATOM 25553 O O . ASN A 1 70 ? -5.521 4.347 -1.266 1.00 0.00 70 ASN A O 15
ATOM 25564 N N . VAL A 1 71 ? -7.623 5.017 -0.868 1.00 0.00 71 VAL A N 15
ATOM 25565 C CA . VAL A 1 71 ? -8.148 3.668 -0.757 1.00 0.00 71 VAL A CA 15
ATOM 25566 C C . VAL A 1 71 ? -9.474 3.560 -1.502 1.00 0.00 71 VAL A C 15
ATOM 25567 O O . VAL A 1 71 ? -10.247 4.515 -1.559 1.00 0.00 71 VAL A O 15
ATOM 25580 N N . GLY A 1 72 ? -9.714 2.382 -2.078 1.00 0.00 72 GLY A N 15
ATOM 25581 C CA . GLY A 1 72 ? -10.877 2.045 -2.886 1.00 0.00 72 GLY A CA 15
ATOM 25582 C C . GLY A 1 72 ? -11.693 0.932 -2.214 1.00 0.00 72 GLY A C 15
ATOM 25583 O O . GLY A 1 72 ? -12.074 -0.030 -2.874 1.00 0.00 72 GLY A O 15
ATOM 25587 N N . ARG A 1 73 ? -11.847 0.975 -0.885 1.00 0.00 73 ARG A N 15
ATOM 25588 C CA . ARG A 1 73 ? -12.688 0.109 -0.039 1.00 0.00 73 ARG A CA 15
ATOM 25589 C C . ARG A 1 73 ? -12.662 0.719 1.359 1.00 0.00 73 ARG A C 15
ATOM 25590 O O . ARG A 1 73 ? -11.774 1.528 1.645 1.00 0.00 73 ARG A O 15
ATOM 25611 N N . ASN A 1 74 ? -13.460 0.185 2.286 1.00 0.00 74 ASN A N 15
ATOM 25612 C CA . ASN A 1 74 ? -13.284 0.390 3.728 1.00 0.00 74 ASN A CA 15
ATOM 25613 C C . ASN A 1 74 ? -12.053 -0.364 4.284 1.00 0.00 74 ASN A C 15
ATOM 25614 O O . ASN A 1 74 ? -12.019 -0.820 5.430 1.00 0.00 74 ASN A O 15
ATOM 25625 N N . ALA A 1 75 ? -11.028 -0.564 3.450 1.00 0.00 75 ALA A N 15
ATOM 25626 C CA . ALA A 1 75 ? -9.819 -1.293 3.789 1.00 0.00 75 ALA A CA 15
ATOM 25627 C C . ALA A 1 75 ? -8.886 -0.461 4.672 1.00 0.00 75 ALA A C 15
ATOM 25628 O O . ALA A 1 75 ? -8.136 -1.044 5.446 1.00 0.00 75 ALA A O 15
ATOM 25635 N N . PHE A 1 76 ? -8.917 0.873 4.588 1.00 0.00 76 PHE A N 15
ATOM 25636 C CA . PHE A 1 76 ? -8.078 1.767 5.391 1.00 0.00 76 PHE A CA 15
ATOM 25637 C C . PHE A 1 76 ? -8.367 1.598 6.872 1.00 0.00 76 PHE A C 15
ATOM 25638 O O . PHE A 1 76 ? -7.448 1.601 7.679 1.00 0.00 76 PHE A O 15
ATOM 25655 N N . GLU A 1 77 ? -9.618 1.361 7.232 1.00 0.00 77 GLU A N 15
ATOM 25656 C CA . GLU A 1 77 ? -10.029 1.105 8.593 1.00 0.00 77 GLU A CA 15
ATOM 25657 C C . GLU A 1 77 ? -9.523 -0.259 9.061 1.00 0.00 77 GLU A C 15
ATOM 25658 O O . GLU A 1 77 ? -9.195 -0.418 10.236 1.00 0.00 77 GLU A O 15
ATOM 25670 N N . THR A 1 78 ? -9.346 -1.213 8.145 1.00 0.00 78 THR A N 15
ATOM 25671 C CA . THR A 1 78 ? -8.744 -2.499 8.472 1.00 0.00 78 THR A CA 15
ATOM 25672 C C . THR A 1 78 ? -7.214 -2.365 8.577 1.00 0.00 78 THR A C 15
ATOM 25673 O O . THR A 1 78 ? -6.579 -3.180 9.242 1.00 0.00 78 THR A O 15
ATOM 25684 N N . LEU A 1 79 ? -6.619 -1.324 7.978 1.00 0.00 79 LEU A N 15
ATOM 25685 C CA . LEU A 1 79 ? -5.171 -1.118 8.001 1.00 0.00 79 LEU A CA 15
ATOM 25686 C C . LEU A 1 79 ? -4.763 -0.690 9.406 1.00 0.00 79 LEU A C 15
ATOM 25687 O O . LEU A 1 79 ? -3.958 -1.346 10.055 1.00 0.00 79 LEU A O 15
ATOM 25703 N N . LYS A 1 80 ? -5.376 0.368 9.922 1.00 0.00 80 LYS A N 15
ATOM 25704 C CA . LYS A 1 80 ? -5.224 0.790 11.303 1.00 0.00 80 LYS A CA 15
ATOM 25705 C C . LYS A 1 80 ? -5.576 -0.300 12.309 1.00 0.00 80 LYS A C 15
ATOM 25706 O O . LYS A 1 80 ? -4.922 -0.377 13.347 1.00 0.00 80 LYS A O 15
ATOM 25725 N N . ALA A 1 81 ? -6.526 -1.176 11.992 1.00 0.00 81 ALA A N 15
ATOM 25726 C CA . ALA A 1 81 ? -6.847 -2.331 12.823 1.00 0.00 81 ALA A CA 15
ATOM 25727 C C . ALA A 1 81 ? -5.733 -3.403 12.878 1.00 0.00 81 ALA A C 15
ATOM 25728 O O . ALA A 1 81 ? -5.881 -4.386 13.613 1.00 0.00 81 ALA A O 15
ATOM 25735 N N . ALA A 1 82 ? -4.622 -3.227 12.146 1.00 0.00 82 ALA A N 15
ATOM 25736 C CA . ALA A 1 82 ? -3.368 -3.948 12.353 1.00 0.00 82 ALA A CA 15
ATOM 25737 C C . ALA A 1 82 ? -2.197 -2.963 12.481 1.00 0.00 82 ALA A C 15
ATOM 25738 O O . ALA A 1 82 ? -1.086 -3.261 12.055 1.00 0.00 82 ALA A O 15
ATOM 25745 N N . GLY A 1 83 ? -2.395 -1.814 13.123 1.00 0.00 83 GLY A N 15
ATOM 25746 C CA . GLY A 1 83 ? -1.371 -0.794 13.328 1.00 0.00 83 GLY A CA 15
ATOM 25747 C C . GLY A 1 83 ? -0.551 -0.381 12.101 1.00 0.00 83 GLY A C 15
ATOM 25748 O O . GLY A 1 83 ? 0.622 -0.011 12.221 1.00 0.00 83 GLY A O 15
ATOM 25752 N N . VAL A 1 84 ? -1.154 -0.430 10.916 1.00 0.00 84 VAL A N 15
ATOM 25753 C CA . VAL A 1 84 ? -0.458 -0.183 9.667 1.00 0.00 84 VAL A CA 15
ATOM 25754 C C . VAL A 1 84 ? -0.446 1.314 9.418 1.00 0.00 84 VAL A C 15
ATOM 25755 O O . VAL A 1 84 ? -1.504 1.906 9.188 1.00 0.00 84 VAL A O 15
ATOM 25768 N N . LYS A 1 85 ? 0.740 1.933 9.423 1.00 0.00 85 LYS A N 15
ATOM 25769 C CA . LYS A 1 85 ? 0.832 3.361 9.159 1.00 0.00 85 LYS A CA 15
ATOM 25770 C C . LYS A 1 85 ? 0.727 3.586 7.657 1.00 0.00 85 LYS A C 15
ATOM 25771 O O . LYS A 1 85 ? 1.646 3.237 6.918 1.00 0.00 85 LYS A O 15
ATOM 25790 N N . VAL A 1 86 ? -0.401 4.120 7.204 1.00 0.00 86 VAL A N 15
ATOM 25791 C CA . VAL A 1 86 ? -0.684 4.342 5.794 1.00 0.00 86 VAL A CA 15
ATOM 25792 C C . VAL A 1 86 ? -0.221 5.754 5.461 1.00 0.00 86 VAL A C 15
ATOM 25793 O O . VAL A 1 86 ? -0.754 6.726 5.992 1.00 0.00 86 VAL A O 15
ATOM 25806 N N . TYR A 1 87 ? 0.786 5.862 4.608 1.00 0.00 87 TYR A N 15
ATOM 25807 C CA . TYR A 1 87 ? 1.283 7.093 4.030 1.00 0.00 87 TYR A CA 15
ATOM 25808 C C . TYR A 1 87 ? 0.484 7.477 2.797 1.00 0.00 87 TYR A C 15
ATOM 25809 O O . TYR A 1 87 ? -0.168 6.628 2.195 1.00 0.00 87 TYR A O 15
ATOM 25827 N N . ARG A 1 88 ? 0.592 8.730 2.365 1.00 0.00 88 ARG A N 15
ATOM 25828 C CA . ARG A 1 88 ? 0.233 9.165 1.024 1.00 0.00 88 ARG A CA 15
ATOM 25829 C C . ARG A 1 88 ? 1.466 9.053 0.131 1.00 0.00 88 ARG A C 15
ATOM 25830 O O . ARG A 1 88 ? 2.581 9.099 0.633 1.00 0.00 88 ARG A O 15
ATOM 25851 N N . PHE A 1 89 ? 1.241 8.949 -1.175 1.00 0.00 89 PHE A N 15
ATOM 25852 C CA . PHE A 1 89 ? 2.187 9.116 -2.269 1.00 0.00 89 PHE A CA 15
ATOM 25853 C C . PHE A 1 89 ? 1.695 10.243 -3.204 1.00 0.00 89 PHE A C 15
ATOM 25854 O O . PHE A 1 89 ? 0.569 10.713 -3.056 1.00 0.00 89 PHE A O 15
ATOM 25871 N N . GLU A 1 90 ? 2.481 10.691 -4.177 1.00 0.00 90 GLU A N 15
ATOM 25872 C CA . GLU A 1 90 ? 1.997 11.543 -5.264 1.00 0.00 90 GLU A CA 15
ATOM 25873 C C . GLU A 1 90 ? 2.919 11.427 -6.472 1.00 0.00 90 GLU A C 15
ATOM 25874 O O . GLU A 1 90 ? 3.938 12.111 -6.585 1.00 0.00 90 GLU A O 15
ATOM 25886 N N . GLY A 1 91 ? 2.521 10.567 -7.399 1.00 0.00 91 GLY A N 15
ATOM 25887 C CA . GLY A 1 91 ? 3.268 10.240 -8.594 1.00 0.00 91 GLY A CA 15
ATOM 25888 C C . GLY A 1 91 ? 4.432 9.325 -8.252 1.00 0.00 91 GLY A C 15
ATOM 25889 O O . GLY A 1 91 ? 5.100 9.490 -7.228 1.00 0.00 91 GLY A O 15
ATOM 25893 N N . GLY A 1 92 ? 4.669 8.331 -9.108 1.00 0.00 92 GLY A N 15
ATOM 25894 C CA . GLY A 1 92 ? 5.847 7.505 -8.976 1.00 0.00 92 GLY A CA 15
ATOM 25895 C C . GLY A 1 92 ? 5.714 6.084 -9.487 1.00 0.00 92 GLY A C 15
ATOM 25896 O O . GLY A 1 92 ? 4.618 5.528 -9.605 1.00 0.00 92 GLY A O 15
ATOM 25900 N N . THR A 1 93 ? 6.855 5.479 -9.779 1.00 0.00 93 THR A N 15
ATOM 25901 C CA . THR A 1 93 ? 7.007 4.044 -9.892 1.00 0.00 93 THR A CA 15
ATOM 25902 C C . THR A 1 93 ? 7.279 3.466 -8.497 1.00 0.00 93 THR A C 15
ATOM 25903 O O . THR A 1 93 ? 7.475 4.230 -7.554 1.00 0.00 93 THR A O 15
ATOM 25914 N N . VAL A 1 94 ? 7.248 2.138 -8.316 1.00 0.00 94 VAL A N 15
ATOM 25915 C CA . VAL A 1 94 ? 7.451 1.485 -7.028 1.00 0.00 94 VAL A CA 15
ATOM 25916 C C . VAL A 1 94 ? 8.595 2.124 -6.239 1.00 0.00 94 VAL A C 15
ATOM 25917 O O . VAL A 1 94 ? 8.380 2.428 -5.071 1.00 0.00 94 VAL A O 15
ATOM 25930 N N . GLN A 1 95 ? 9.762 2.371 -6.843 1.00 0.00 95 GLN A N 15
ATOM 25931 C CA . GLN A 1 95 ? 10.877 2.958 -6.110 1.00 0.00 95 GLN A CA 15
ATOM 25932 C C . GLN A 1 95 ? 10.604 4.343 -5.519 1.00 0.00 95 GLN A C 15
ATOM 25933 O O . GLN A 1 95 ? 11.125 4.634 -4.451 1.00 0.00 95 GLN A O 15
ATOM 25947 N N . GLU A 1 96 ? 9.792 5.176 -6.157 1.00 0.00 96 GLU A N 15
ATOM 25948 C CA . GLU A 1 96 ? 9.496 6.541 -5.748 1.00 0.00 96 GLU A CA 15
ATOM 25949 C C . GLU A 1 96 ? 8.783 6.519 -4.422 1.00 0.00 96 GLU A C 15
ATOM 25950 O O . GLU A 1 96 ? 9.191 7.241 -3.530 1.00 0.00 96 GLU A O 15
ATOM 25962 N N . ALA A 1 97 ? 7.773 5.660 -4.256 1.00 0.00 97 ALA A N 15
ATOM 25963 C CA . ALA A 1 97 ? 7.101 5.492 -2.985 1.00 0.00 97 ALA A CA 15
ATOM 25964 C C . ALA A 1 97 ? 8.104 5.326 -1.833 1.00 0.00 97 ALA A C 15
ATOM 25965 O O . ALA A 1 97 ? 7.872 5.812 -0.735 1.00 0.00 97 ALA A O 15
ATOM 25972 N N . ILE A 1 98 ? 9.219 4.647 -2.078 1.00 0.00 98 ILE A N 15
ATOM 25973 C CA . ILE A 1 98 ? 10.217 4.268 -1.086 1.00 0.00 98 ILE A CA 15
ATOM 25974 C C . ILE A 1 98 ? 11.190 5.410 -0.939 1.00 0.00 98 ILE A C 15
ATOM 25975 O O . ILE A 1 98 ? 11.386 5.874 0.171 1.00 0.00 98 ILE A O 15
ATOM 25991 N N . ASP A 1 99 ? 11.802 5.861 -2.030 1.00 0.00 99 ASP A N 15
ATOM 25992 C CA . ASP A 1 99 ? 12.779 6.938 -2.068 1.00 0.00 99 ASP A CA 15
ATOM 25993 C C . ASP A 1 99 ? 12.155 8.182 -1.456 1.00 0.00 99 ASP A C 15
ATOM 25994 O O . ASP A 1 99 ? 12.802 8.875 -0.679 1.00 0.00 99 ASP A O 15
ATOM 26003 N N . ALA A 1 100 ? 10.866 8.404 -1.718 1.00 0.00 100 ALA A N 15
ATOM 26004 C CA . ALA A 1 100 ? 10.141 9.544 -1.192 1.00 0.00 100 ALA A CA 15
ATOM 26005 C C . ALA A 1 100 ? 9.963 9.355 0.314 1.00 0.00 100 ALA A C 15
ATOM 26006 O O . ALA A 1 100 ? 10.371 10.206 1.094 1.00 0.00 100 ALA A O 15
ATOM 26013 N N . PHE A 1 101 ? 9.388 8.230 0.747 1.00 0.00 101 PHE A N 15
ATOM 26014 C CA . PHE A 1 101 ? 9.134 7.938 2.157 1.00 0.00 101 PHE A CA 15
ATOM 26015 C C . PHE A 1 101 ? 10.413 7.951 2.990 1.00 0.00 101 PHE A C 15
ATOM 26016 O O . PHE A 1 101 ? 10.428 8.473 4.110 1.00 0.00 101 PHE A O 15
ATOM 26033 N N . SER A 1 102 ? 11.462 7.334 2.461 1.00 0.00 102 SER A N 15
ATOM 26034 C CA . SER A 1 102 ? 12.735 7.128 3.120 1.00 0.00 102 SER A CA 15
ATOM 26035 C C . SER A 1 102 ? 13.445 8.469 3.267 1.00 0.00 102 SER A C 15
ATOM 26036 O O . SER A 1 102 ? 13.915 8.799 4.355 1.00 0.00 102 SER A O 15
ATOM 26044 N N . GLU A 1 103 ? 13.416 9.308 2.227 1.00 0.00 103 GLU A N 15
ATOM 26045 C CA . GLU A 1 103 ? 13.941 10.664 2.284 1.00 0.00 103 GLU A CA 15
ATOM 26046 C C . GLU A 1 103 ? 12.815 11.626 2.680 1.00 0.00 103 GLU A C 15
ATOM 26047 O O . GLU A 1 103 ? 12.795 12.781 2.258 1.00 0.00 103 GLU A O 15
ATOM 26059 N N . GLY A 1 104 ? 11.954 11.154 3.591 1.00 0.00 104 GLY A N 15
ATOM 26060 C CA . GLY A 1 104 ? 10.914 11.835 4.346 1.00 0.00 104 GLY A CA 15
ATOM 26061 C C . GLY A 1 104 ? 9.836 12.590 3.573 1.00 0.00 104 GLY A C 15
ATOM 26062 O O . GLY A 1 104 ? 8.890 13.070 4.193 1.00 0.00 104 GLY A O 15
ATOM 26066 N N . ARG A 1 105 ? 9.888 12.634 2.247 1.00 0.00 105 ARG A N 15
ATOM 26067 C CA . ARG A 1 105 ? 9.045 13.465 1.395 1.00 0.00 105 ARG A CA 15
ATOM 26068 C C . ARG A 1 105 ? 7.691 12.819 1.142 1.00 0.00 105 ARG A C 15
ATOM 26069 O O . ARG A 1 105 ? 7.111 13.000 0.071 1.00 0.00 105 ARG A O 15
ATOM 26090 N N . LEU A 1 106 ? 7.099 12.154 2.127 1.00 0.00 106 LEU A N 15
ATOM 26091 C CA . LEU A 1 106 ? 5.723 11.699 2.063 1.00 0.00 106 LEU A CA 15
ATOM 26092 C C . LEU A 1 106 ? 4.992 12.185 3.314 1.00 0.00 106 LEU A C 15
ATOM 26093 O O . LEU A 1 106 ? 5.512 13.027 4.048 1.00 0.00 106 LEU A O 15
ATOM 26109 N N . GLU A 1 107 ? 3.763 11.719 3.529 1.00 0.00 107 GLU A N 15
ATOM 26110 C CA . GLU A 1 107 ? 2.835 12.223 4.530 1.00 0.00 107 GLU A CA 15
ATOM 26111 C C . GLU A 1 107 ? 2.122 11.038 5.158 1.00 0.00 107 GLU A C 15
ATOM 26112 O O . GLU A 1 107 ? 1.799 10.088 4.453 1.00 0.00 107 GLU A O 15
ATOM 26124 N N . GLU A 1 108 ? 1.811 11.107 6.448 1.00 0.00 108 GLU A N 15
ATOM 26125 C CA . GLU A 1 108 ? 1.036 10.116 7.170 1.00 0.00 108 GLU A CA 15
ATOM 26126 C C . GLU A 1 108 ? -0.432 10.391 6.832 1.00 0.00 108 GLU A C 15
ATOM 26127 O O . GLU A 1 108 ? -0.997 11.422 7.206 1.00 0.00 108 GLU A O 15
ATOM 26139 N N . LEU A 1 109 ? -1.040 9.514 6.038 1.00 0.00 109 LEU A N 15
ATOM 26140 C CA . LEU A 1 109 ? -2.407 9.643 5.546 1.00 0.00 109 LEU A CA 15
ATOM 26141 C C . LEU A 1 109 ? -3.377 9.020 6.559 1.00 0.00 109 LEU A C 15
ATOM 26142 O O . LEU A 1 109 ? -4.283 8.269 6.207 1.00 0.00 109 LEU A O 15
ATOM 26158 N N . THR A 1 110 ? -3.209 9.277 7.855 1.00 0.00 110 THR A N 15
ATOM 26159 C CA . THR A 1 110 ? -3.846 8.452 8.879 1.00 0.00 110 THR A CA 15
ATOM 26160 C C . THR A 1 110 ? -5.240 8.973 9.253 1.00 0.00 110 THR A C 15
ATOM 26161 O O . THR A 1 110 ? -5.714 8.714 10.355 1.00 0.00 110 THR A O 15
ATOM 26172 N N . THR A 1 111 ? -6.009 9.495 8.286 1.00 0.00 111 THR A N 15
ATOM 26173 C CA . THR A 1 111 ? -7.365 10.022 8.519 1.00 0.00 111 THR A CA 15
ATOM 26174 C C . THR A 1 111 ? -8.077 10.387 7.193 1.00 0.00 111 THR A C 15
ATOM 26175 O O . THR A 1 111 ? -8.815 11.375 7.119 1.00 0.00 111 THR A O 15
ATOM 26186 N N . PHE A 1 112 ? -7.903 9.595 6.126 1.00 0.00 112 PHE A N 15
ATOM 26187 C CA . PHE A 1 112 ? -8.384 9.978 4.799 1.00 0.00 112 PHE A CA 15
ATOM 26188 C C . PHE A 1 112 ? -9.024 8.785 4.112 1.00 0.00 112 PHE A C 15
ATOM 26189 O O . PHE A 1 112 ? -8.392 7.745 3.920 1.00 0.00 112 PHE A O 15
ATOM 26206 N N . THR A 1 113 ? -10.272 8.982 3.709 1.00 0.00 113 THR A N 15
ATOM 26207 C CA . THR A 1 113 ? -11.086 7.967 3.046 1.00 0.00 113 THR A CA 15
ATOM 26208 C C . THR A 1 113 ? -12.131 8.654 2.150 1.00 0.00 113 THR A C 15
ATOM 26209 O O . THR A 1 113 ? -13.256 8.177 1.985 1.00 0.00 113 THR A O 15
ATOM 26220 N N . ARG A 1 114 ? -11.745 9.755 1.497 1.00 0.00 114 ARG A N 15
ATOM 26221 C CA . ARG A 1 114 ? -12.612 10.481 0.578 1.00 0.00 114 ARG A CA 15
ATOM 26222 C C . ARG A 1 114 ? -12.056 10.273 -0.811 1.00 0.00 114 ARG A C 15
ATOM 26223 O O . ARG A 1 114 ? -11.011 10.837 -1.156 1.00 0.00 114 ARG A O 15
ATOM 26244 N N . GLU A 1 115 ? -12.725 9.400 -1.540 1.00 0.00 115 GLU A N 15
ATOM 26245 C CA . GLU A 1 115 ? -12.427 8.993 -2.894 1.00 0.00 115 GLU A CA 15
ATOM 26246 C C . GLU A 1 115 ? -13.381 9.769 -3.807 1.00 0.00 115 GLU A C 15
ATOM 26247 O O . GLU A 1 115 ? -14.450 9.268 -4.151 1.00 0.00 115 GLU A O 15
ATOM 26259 N N . GLY A 1 116 ? -13.018 10.999 -4.176 1.00 0.00 116 GLY A N 15
ATOM 26260 C CA . GLY A 1 116 ? -13.748 11.821 -5.134 1.00 0.00 116 GLY A CA 15
ATOM 26261 C C . GLY A 1 116 ? -14.427 13.029 -4.522 1.00 0.00 116 GLY A C 15
ATOM 26262 O O . GLY A 1 116 ? -14.987 13.804 -5.330 1.00 0.00 116 GLY A O 15
ATOM 26266 N N . MET A 1 1 ? 12.282 -3.109 12.650 1.00 0.00 1 MET A N 16
ATOM 26267 C CA . MET A 1 1 ? 11.900 -3.814 11.414 1.00 0.00 1 MET A CA 16
ATOM 26268 C C . MET A 1 1 ? 10.500 -3.370 11.026 1.00 0.00 1 MET A C 16
ATOM 26269 O O . MET A 1 1 ? 9.583 -3.502 11.836 1.00 0.00 1 MET A O 16
ATOM 26283 N N . ALA A 1 2 ? 10.293 -2.843 9.817 1.00 0.00 2 ALA A N 16
ATOM 26284 C CA . ALA A 1 2 ? 8.966 -2.435 9.378 1.00 0.00 2 ALA A CA 16
ATOM 26285 C C . ALA A 1 2 ? 8.711 -2.788 7.922 1.00 0.00 2 ALA A C 16
ATOM 26286 O O . ALA A 1 2 ? 9.329 -2.225 7.009 1.00 0.00 2 ALA A O 16
ATOM 26293 N N . ARG A 1 3 ? 7.797 -3.730 7.704 1.00 0.00 3 ARG A N 16
ATOM 26294 C CA . ARG A 1 3 ? 7.404 -4.164 6.379 1.00 0.00 3 ARG A CA 16
ATOM 26295 C C . ARG A 1 3 ? 6.408 -3.158 5.847 1.00 0.00 3 ARG A C 16
ATOM 26296 O O . ARG A 1 3 ? 5.293 -3.061 6.353 1.00 0.00 3 ARG A O 16
ATOM 26317 N N . VAL A 1 4 ? 6.833 -2.356 4.889 1.00 0.00 4 VAL A N 16
ATOM 26318 C CA . VAL A 1 4 ? 5.976 -1.429 4.166 1.00 0.00 4 VAL A CA 16
ATOM 26319 C C . VAL A 1 4 ? 5.334 -2.236 3.032 1.00 0.00 4 VAL A C 16
ATOM 26320 O O . VAL A 1 4 ? 5.940 -3.218 2.594 1.00 0.00 4 VAL A O 16
ATOM 26333 N N . ALA A 1 5 ? 4.149 -1.866 2.531 1.00 0.00 5 ALA A N 16
ATOM 26334 C CA . ALA A 1 5 ? 3.662 -2.449 1.289 1.00 0.00 5 ALA A CA 16
ATOM 26335 C C . ALA A 1 5 ? 3.361 -1.290 0.343 1.00 0.00 5 ALA A C 16
ATOM 26336 O O . ALA A 1 5 ? 2.950 -0.214 0.792 1.00 0.00 5 ALA A O 16
ATOM 26343 N N . ILE A 1 6 ? 3.573 -1.472 -0.956 1.00 0.00 6 ILE A N 16
ATOM 26344 C CA . ILE A 1 6 ? 3.376 -0.435 -1.955 1.00 0.00 6 ILE A CA 16
ATOM 26345 C C . ILE A 1 6 ? 2.457 -1.018 -3.042 1.00 0.00 6 ILE A C 16
ATOM 26346 O O . ILE A 1 6 ? 2.765 -2.083 -3.584 1.00 0.00 6 ILE A O 16
ATOM 26362 N N . PRO A 1 7 ? 1.324 -0.358 -3.334 1.00 0.00 7 PRO A N 16
ATOM 26363 C CA . PRO A 1 7 ? 0.353 -0.746 -4.334 1.00 0.00 7 PRO A CA 16
ATOM 26364 C C . PRO A 1 7 ? 0.931 -0.468 -5.722 1.00 0.00 7 PRO A C 16
ATOM 26365 O O . PRO A 1 7 ? 0.988 0.687 -6.140 1.00 0.00 7 PRO A O 16
ATOM 26376 N N . SER A 1 8 ? 1.377 -1.500 -6.424 1.00 0.00 8 SER A N 16
ATOM 26377 C CA . SER A 1 8 ? 1.940 -1.420 -7.761 1.00 0.00 8 SER A CA 16
ATOM 26378 C C . SER A 1 8 ? 0.880 -1.857 -8.784 1.00 0.00 8 SER A C 16
ATOM 26379 O O . SER A 1 8 ? -0.197 -2.364 -8.441 1.00 0.00 8 SER A O 16
ATOM 26387 N N . VAL A 1 9 ? 1.214 -1.694 -10.064 1.00 0.00 9 VAL A N 16
ATOM 26388 C CA . VAL A 1 9 ? 0.485 -2.232 -11.210 1.00 0.00 9 VAL A CA 16
ATOM 26389 C C . VAL A 1 9 ? 1.476 -2.953 -12.148 1.00 0.00 9 VAL A C 16
ATOM 26390 O O . VAL A 1 9 ? 1.340 -2.922 -13.374 1.00 0.00 9 VAL A O 16
ATOM 26403 N N . GLY A 1 10 ? 2.450 -3.657 -11.570 1.00 0.00 10 GLY A N 16
ATOM 26404 C CA . GLY A 1 10 ? 3.371 -4.550 -12.252 1.00 0.00 10 GLY A CA 16
ATOM 26405 C C . GLY A 1 10 ? 4.305 -5.200 -11.230 1.00 0.00 10 GLY A C 16
ATOM 26406 O O . GLY A 1 10 ? 4.221 -4.910 -10.030 1.00 0.00 10 GLY A O 16
ATOM 26410 N N . LYS A 1 11 ? 5.182 -6.084 -11.705 1.00 0.00 11 LYS A N 16
ATOM 26411 C CA . LYS A 1 11 ? 6.092 -6.906 -10.911 1.00 0.00 11 LYS A CA 16
ATOM 26412 C C . LYS A 1 11 ? 7.528 -6.408 -11.092 1.00 0.00 11 LYS A C 16
ATOM 26413 O O . LYS A 1 11 ? 8.441 -7.219 -11.218 1.00 0.00 11 LYS A O 16
ATOM 26432 N N . ASP A 1 12 ? 7.737 -5.095 -11.137 1.00 0.00 12 ASP A N 16
ATOM 26433 C CA . ASP A 1 12 ? 9.052 -4.466 -11.174 1.00 0.00 12 ASP A CA 16
ATOM 26434 C C . ASP A 1 12 ? 9.086 -3.423 -10.067 1.00 0.00 12 ASP A C 16
ATOM 26435 O O . ASP A 1 12 ? 8.065 -2.852 -9.673 1.00 0.00 12 ASP A O 16
ATOM 26444 N N . LEU A 1 13 ? 10.286 -3.122 -9.602 1.00 0.00 13 LEU A N 16
ATOM 26445 C CA . LEU A 1 13 ? 10.569 -2.027 -8.686 1.00 0.00 13 LEU A CA 16
ATOM 26446 C C . LEU A 1 13 ? 10.482 -0.680 -9.430 1.00 0.00 13 LEU A C 16
ATOM 26447 O O . LEU A 1 13 ? 10.333 0.381 -8.828 1.00 0.00 13 LEU A O 16
ATOM 26463 N N . SER A 1 14 ? 10.480 -0.711 -10.760 1.00 0.00 14 SER A N 16
ATOM 26464 C CA . SER A 1 14 ? 10.123 0.410 -11.608 1.00 0.00 14 SER A CA 16
ATOM 26465 C C . SER A 1 14 ? 8.788 0.098 -12.304 1.00 0.00 14 SER A C 16
ATOM 26466 O O . SER A 1 14 ? 8.596 0.440 -13.474 1.00 0.00 14 SER A O 16
ATOM 26474 N N . SER A 1 15 ? 7.837 -0.541 -11.618 1.00 0.00 15 SER A N 16
ATOM 26475 C CA . SER A 1 15 ? 6.460 -0.525 -12.081 1.00 0.00 15 SER A CA 16
ATOM 26476 C C . SER A 1 15 ? 5.784 0.725 -11.515 1.00 0.00 15 SER A C 16
ATOM 26477 O O . SER A 1 15 ? 6.309 1.347 -10.596 1.00 0.00 15 SER A O 16
ATOM 26485 N N . MET A 1 16 ? 4.601 1.100 -11.994 1.00 0.00 16 MET A N 16
ATOM 26486 C CA . MET A 1 16 ? 3.932 2.309 -11.515 1.00 0.00 16 MET A CA 16
ATOM 26487 C C . MET A 1 16 ? 3.260 2.048 -10.161 1.00 0.00 16 MET A C 16
ATOM 26488 O O . MET A 1 16 ? 2.763 0.944 -9.926 1.00 0.00 16 MET A O 16
ATOM 26502 N N . VAL A 1 17 ? 3.224 3.059 -9.284 1.00 0.00 17 VAL A N 16
ATOM 26503 C CA . VAL A 1 17 ? 2.444 3.018 -8.042 1.00 0.00 17 VAL A CA 16
ATOM 26504 C C . VAL A 1 17 ? 1.035 3.514 -8.339 1.00 0.00 17 VAL A C 16
ATOM 26505 O O . VAL A 1 17 ? 0.816 4.525 -9.008 1.00 0.00 17 VAL A O 16
ATOM 26518 N N . SER A 1 18 ? 0.077 2.740 -7.857 1.00 0.00 18 SER A N 16
ATOM 26519 C CA . SER A 1 18 ? -1.340 2.829 -8.125 1.00 0.00 18 SER A CA 16
ATOM 26520 C C . SER A 1 18 ? -1.980 3.713 -7.069 1.00 0.00 18 SER A C 16
ATOM 26521 O O . SER A 1 18 ? -1.692 3.556 -5.881 1.00 0.00 18 SER A O 16
ATOM 26529 N N . ASP A 1 19 ? -2.866 4.629 -7.467 1.00 0.00 19 ASP A N 16
ATOM 26530 C CA . ASP A 1 19 ? -3.413 5.638 -6.553 1.00 0.00 19 ASP A CA 16
ATOM 26531 C C . ASP A 1 19 ? -4.568 5.078 -5.690 1.00 0.00 19 ASP A C 16
ATOM 26532 O O . ASP A 1 19 ? -5.621 5.706 -5.520 1.00 0.00 19 ASP A O 16
ATOM 26541 N N . ARG A 1 20 ? -4.461 3.824 -5.243 1.00 0.00 20 ARG A N 16
ATOM 26542 C CA . ARG A 1 20 ? -5.609 3.050 -4.798 1.00 0.00 20 ARG A CA 16
ATOM 26543 C C . ARG A 1 20 ? -5.091 1.839 -4.027 1.00 0.00 20 ARG A C 16
ATOM 26544 O O . ARG A 1 20 ? -4.791 0.823 -4.640 1.00 0.00 20 ARG A O 16
ATOM 26565 N N . PHE A 1 21 ? -5.012 1.862 -2.695 1.00 0.00 21 PHE A N 16
ATOM 26566 C CA . PHE A 1 21 ? -4.566 0.678 -1.977 1.00 0.00 21 PHE A CA 16
ATOM 26567 C C . PHE A 1 21 ? -5.507 -0.509 -2.101 1.00 0.00 21 PHE A C 16
ATOM 26568 O O . PHE A 1 21 ? -5.052 -1.644 -2.057 1.00 0.00 21 PHE A O 16
ATOM 26585 N N . ALA A 1 22 ? -6.809 -0.269 -2.207 1.00 0.00 22 ALA A N 16
ATOM 26586 C CA . ALA A 1 22 ? -7.772 -1.360 -2.204 1.00 0.00 22 ALA A CA 16
ATOM 26587 C C . ALA A 1 22 ? -8.052 -1.817 -3.627 1.00 0.00 22 ALA A C 16
ATOM 26588 O O . ALA A 1 22 ? -8.830 -2.752 -3.812 1.00 0.00 22 ALA A O 16
ATOM 26595 N N . ARG A 1 23 ? -7.487 -1.164 -4.652 1.00 0.00 23 ARG A N 16
ATOM 26596 C CA . ARG A 1 23 ? -7.423 -1.691 -5.957 1.00 0.00 23 ARG A CA 16
ATOM 26597 C C . ARG A 1 23 ? -6.036 -1.472 -6.535 1.00 0.00 23 ARG A C 16
ATOM 26598 O O . ARG A 1 23 ? -5.834 -0.537 -7.308 1.00 0.00 23 ARG A O 16
ATOM 26619 N N . ALA A 1 24 ? -5.094 -2.319 -6.138 1.00 0.00 24 ALA A N 16
ATOM 26620 C CA . ALA A 1 24 ? -3.772 -2.328 -6.728 1.00 0.00 24 ALA A CA 16
ATOM 26621 C C . ALA A 1 24 ? -3.426 -3.772 -7.026 1.00 0.00 24 ALA A C 16
ATOM 26622 O O . ALA A 1 24 ? -3.587 -4.624 -6.161 1.00 0.00 24 ALA A O 16
ATOM 26629 N N . GLU A 1 25 ? -3.032 -4.043 -8.265 1.00 0.00 25 GLU A N 16
ATOM 26630 C CA . GLU A 1 25 ? -2.914 -5.387 -8.818 1.00 0.00 25 GLU A CA 16
ATOM 26631 C C . GLU A 1 25 ? -1.719 -6.161 -8.246 1.00 0.00 25 GLU A C 16
ATOM 26632 O O . GLU A 1 25 ? -1.654 -7.387 -8.355 1.00 0.00 25 GLU A O 16
ATOM 26644 N N . TYR A 1 26 ? -0.757 -5.465 -7.640 1.00 0.00 26 TYR A N 16
ATOM 26645 C CA . TYR A 1 26 ? 0.442 -6.036 -7.076 1.00 0.00 26 TYR A CA 16
ATOM 26646 C C . TYR A 1 26 ? 0.782 -5.250 -5.816 1.00 0.00 26 TYR A C 16
ATOM 26647 O O . TYR A 1 26 ? 0.436 -4.073 -5.692 1.00 0.00 26 TYR A O 16
ATOM 26665 N N . PHE A 1 27 ? 1.495 -5.888 -4.898 1.00 0.00 27 PHE A N 16
ATOM 26666 C CA . PHE A 1 27 ? 1.841 -5.368 -3.593 1.00 0.00 27 PHE A CA 16
ATOM 26667 C C . PHE A 1 27 ? 3.286 -5.727 -3.325 1.00 0.00 27 PHE A C 16
ATOM 26668 O O . PHE A 1 27 ? 3.626 -6.894 -3.143 1.00 0.00 27 PHE A O 16
ATOM 26685 N N . ILE A 1 28 ? 4.133 -4.717 -3.381 1.00 0.00 28 ILE A N 16
ATOM 26686 C CA . ILE A 1 28 ? 5.572 -4.831 -3.247 1.00 0.00 28 ILE A CA 16
ATOM 26687 C C . ILE A 1 28 ? 5.822 -4.632 -1.757 1.00 0.00 28 ILE A C 16
ATOM 26688 O O . ILE A 1 28 ? 5.361 -3.631 -1.215 1.00 0.00 28 ILE A O 16
ATOM 26704 N N . ILE A 1 29 ? 6.471 -5.576 -1.076 1.00 0.00 29 ILE A N 16
ATOM 26705 C CA . ILE A 1 29 ? 6.606 -5.573 0.382 1.00 0.00 29 ILE A CA 16
ATOM 26706 C C . ILE A 1 29 ? 8.082 -5.486 0.734 1.00 0.00 29 ILE A C 16
ATOM 26707 O O . ILE A 1 29 ? 8.799 -6.483 0.711 1.00 0.00 29 ILE A O 16
ATOM 26723 N N . TYR A 1 30 ? 8.534 -4.266 1.008 1.00 0.00 30 TYR A N 16
ATOM 26724 C CA . TYR A 1 30 ? 9.919 -3.943 1.317 1.00 0.00 30 TYR A CA 16
ATOM 26725 C C . TYR A 1 30 ? 10.131 -4.170 2.815 1.00 0.00 30 TYR A C 16
ATOM 26726 O O . TYR A 1 30 ? 9.474 -3.539 3.650 1.00 0.00 30 TYR A O 16
ATOM 26744 N N . ASP A 1 31 ? 11.015 -5.100 3.158 1.00 0.00 31 ASP A N 16
ATOM 26745 C CA . ASP A 1 31 ? 11.398 -5.435 4.525 1.00 0.00 31 ASP A CA 16
ATOM 26746 C C . ASP A 1 31 ? 12.547 -4.544 4.985 1.00 0.00 31 ASP A C 16
ATOM 26747 O O . ASP A 1 31 ? 13.615 -4.564 4.360 1.00 0.00 31 ASP A O 16
ATOM 26756 N N . THR A 1 32 ? 12.389 -3.751 6.047 1.00 0.00 32 THR A N 16
ATOM 26757 C CA . THR A 1 32 ? 13.487 -2.890 6.496 1.00 0.00 32 THR A CA 16
ATOM 26758 C C . THR A 1 32 ? 14.370 -3.624 7.517 1.00 0.00 32 THR A C 16
ATOM 26759 O O . THR A 1 32 ? 14.541 -3.188 8.658 1.00 0.00 32 THR A O 16
ATOM 26770 N N . GLU A 1 33 ? 14.955 -4.746 7.091 1.00 0.00 33 GLU A N 16
ATOM 26771 C CA . GLU A 1 33 ? 16.066 -5.394 7.770 1.00 0.00 33 GLU A CA 16
ATOM 26772 C C . GLU A 1 33 ? 17.136 -5.860 6.832 1.00 0.00 33 GLU A C 16
ATOM 26773 O O . GLU A 1 33 ? 18.305 -5.602 7.135 1.00 0.00 33 GLU A O 16
ATOM 26785 N N . SER A 1 34 ? 16.777 -6.468 5.701 1.00 0.00 34 SER A N 16
ATOM 26786 C CA . SER A 1 34 ? 17.823 -6.813 4.765 1.00 0.00 34 SER A CA 16
ATOM 26787 C C . SER A 1 34 ? 17.454 -6.504 3.308 1.00 0.00 34 SER A C 16
ATOM 26788 O O . SER A 1 34 ? 17.936 -7.167 2.385 1.00 0.00 34 SER A O 16
ATOM 26796 N N . GLY A 1 35 ? 16.736 -5.394 3.088 1.00 0.00 35 GLY A N 16
ATOM 26797 C CA . GLY A 1 35 ? 16.426 -4.829 1.773 1.00 0.00 35 GLY A CA 16
ATOM 26798 C C . GLY A 1 35 ? 15.758 -5.816 0.806 1.00 0.00 35 GLY A C 16
ATOM 26799 O O . GLY A 1 35 ? 15.722 -5.540 -0.397 1.00 0.00 35 GLY A O 16
ATOM 26803 N N . ASN A 1 36 ? 15.277 -6.953 1.323 1.00 0.00 36 ASN A N 16
ATOM 26804 C CA . ASN A 1 36 ? 14.591 -7.994 0.587 1.00 0.00 36 ASN A CA 16
ATOM 26805 C C . ASN A 1 36 ? 13.139 -7.587 0.437 1.00 0.00 36 ASN A C 16
ATOM 26806 O O . ASN A 1 36 ? 12.478 -7.180 1.394 1.00 0.00 36 ASN A O 16
ATOM 26817 N N . VAL A 1 37 ? 12.638 -7.762 -0.766 1.00 0.00 37 VAL A N 16
ATOM 26818 C CA . VAL A 1 37 ? 11.307 -7.390 -1.173 1.00 0.00 37 VAL A CA 16
ATOM 26819 C C . VAL A 1 37 ? 10.529 -8.677 -1.478 1.00 0.00 37 VAL A C 16
ATOM 26820 O O . VAL A 1 37 ? 11.086 -9.781 -1.533 1.00 0.00 37 VAL A O 16
ATOM 26833 N N . GLU A 1 38 ? 9.227 -8.552 -1.675 1.00 0.00 38 GLU A N 16
ATOM 26834 C CA . GLU A 1 38 ? 8.341 -9.574 -2.195 1.00 0.00 38 GLU A CA 16
ATOM 26835 C C . GLU A 1 38 ? 7.400 -8.850 -3.152 1.00 0.00 38 GLU A C 16
ATOM 26836 O O . GLU A 1 38 ? 7.001 -7.726 -2.853 1.00 0.00 38 GLU A O 16
ATOM 26848 N N . VAL A 1 39 ? 6.995 -9.496 -4.243 1.00 0.00 39 VAL A N 16
ATOM 26849 C CA . VAL A 1 39 ? 5.865 -9.072 -5.054 1.00 0.00 39 VAL A CA 16
ATOM 26850 C C . VAL A 1 39 ? 4.745 -10.058 -4.765 1.00 0.00 39 VAL A C 16
ATOM 26851 O O . VAL A 1 39 ? 4.791 -11.218 -5.193 1.00 0.00 39 VAL A O 16
ATOM 26864 N N . VAL A 1 40 ? 3.728 -9.584 -4.059 1.00 0.00 40 VAL A N 16
ATOM 26865 C CA . VAL A 1 40 ? 2.411 -10.190 -4.042 1.00 0.00 40 VAL A CA 16
ATOM 26866 C C . VAL A 1 40 ? 1.730 -9.740 -5.337 1.00 0.00 40 VAL A C 16
ATOM 26867 O O . VAL A 1 40 ? 1.705 -8.558 -5.658 1.00 0.00 40 VAL A O 16
ATOM 26880 N N . GLU A 1 41 ? 1.187 -10.693 -6.076 1.00 0.00 41 GLU A N 16
ATOM 26881 C CA . GLU A 1 41 ? 0.154 -10.537 -7.096 1.00 0.00 41 GLU A CA 16
ATOM 26882 C C . GLU A 1 41 ? -1.191 -10.587 -6.358 1.00 0.00 41 GLU A C 16
ATOM 26883 O O . GLU A 1 41 ? -1.360 -11.467 -5.500 1.00 0.00 41 GLU A O 16
ATOM 26895 N N . ASN A 1 42 ? -2.140 -9.681 -6.633 1.00 0.00 42 ASN A N 16
ATOM 26896 C CA . ASN A 1 42 ? -3.456 -9.704 -5.985 1.00 0.00 42 ASN A CA 16
ATOM 26897 C C . ASN A 1 42 ? -4.550 -9.235 -6.942 1.00 0.00 42 ASN A C 16
ATOM 26898 O O . ASN A 1 42 ? -4.490 -8.128 -7.473 1.00 0.00 42 ASN A O 16
ATOM 26909 N N . THR A 1 43 ? -5.554 -10.073 -7.174 1.00 0.00 43 THR A N 16
ATOM 26910 C CA . THR A 1 43 ? -6.373 -10.030 -8.377 1.00 0.00 43 THR A CA 16
ATOM 26911 C C . THR A 1 43 ? -7.755 -9.400 -8.111 1.00 0.00 43 THR A C 16
ATOM 26912 O O . THR A 1 43 ? -8.789 -9.944 -8.507 1.00 0.00 43 THR A O 16
ATOM 26923 N N . ILE A 1 44 ? -7.818 -8.264 -7.408 1.00 0.00 44 ILE A N 16
ATOM 26924 C CA . ILE A 1 44 ? -9.065 -7.750 -6.840 1.00 0.00 44 ILE A CA 16
ATOM 26925 C C . ILE A 1 44 ? -9.907 -7.062 -7.919 1.00 0.00 44 ILE A C 16
ATOM 26926 O O . ILE A 1 44 ? -9.483 -6.052 -8.485 1.00 0.00 44 ILE A O 16
ATOM 26942 N N . ALA A 1 45 ? -11.113 -7.585 -8.160 1.00 0.00 45 ALA A N 16
ATOM 26943 C CA . ALA A 1 45 ? -12.128 -6.994 -9.022 1.00 0.00 45 ALA A CA 16
ATOM 26944 C C . ALA A 1 45 ? -13.507 -7.420 -8.509 1.00 0.00 45 ALA A C 16
ATOM 26945 O O . ALA A 1 45 ? -14.046 -8.434 -8.943 1.00 0.00 45 ALA A O 16
ATOM 26952 N N . ASP A 1 46 ? -14.051 -6.715 -7.519 1.00 0.00 46 ASP A N 16
ATOM 26953 C CA . ASP A 1 46 ? -15.396 -6.933 -6.968 1.00 0.00 46 ASP A CA 16
ATOM 26954 C C . ASP A 1 46 ? -15.858 -5.633 -6.292 1.00 0.00 46 ASP A C 16
ATOM 26955 O O . ASP A 1 46 ? -15.041 -4.759 -5.970 1.00 0.00 46 ASP A O 16
ATOM 26964 N N . ALA A 1 47 ? -17.152 -5.488 -6.021 1.00 0.00 47 ALA A N 16
ATOM 26965 C CA . ALA A 1 47 ? -17.693 -4.446 -5.166 1.00 0.00 47 ALA A CA 16
ATOM 26966 C C . ALA A 1 47 ? -18.948 -4.932 -4.427 1.00 0.00 47 ALA A C 16
ATOM 26967 O O . ALA A 1 47 ? -19.883 -4.154 -4.250 1.00 0.00 47 ALA A O 16
ATOM 26974 N N . HIS A 1 48 ? -18.980 -6.185 -3.964 1.00 0.00 48 HIS A N 16
ATOM 26975 C CA . HIS A 1 48 ? -19.929 -6.615 -2.939 1.00 0.00 48 HIS A CA 16
ATOM 26976 C C . HIS A 1 48 ? -19.508 -6.021 -1.589 1.00 0.00 48 HIS A C 16
ATOM 26977 O O . HIS A 1 48 ? -20.095 -5.031 -1.151 1.00 0.00 48 HIS A O 16
ATOM 26991 N N . GLY A 1 49 ? -18.449 -6.551 -0.973 1.00 0.00 49 GLY A N 16
ATOM 26992 C CA . GLY A 1 49 ? -17.998 -6.225 0.375 1.00 0.00 49 GLY A CA 16
ATOM 26993 C C . GLY A 1 49 ? -17.860 -7.514 1.180 1.00 0.00 49 GLY A C 16
ATOM 26994 O O . GLY A 1 49 ? -18.846 -8.021 1.707 1.00 0.00 49 GLY A O 16
ATOM 26998 N N . THR A 1 50 ? -16.670 -8.117 1.252 1.00 0.00 50 THR A N 16
ATOM 26999 C CA . THR A 1 50 ? -16.495 -9.407 1.928 1.00 0.00 50 THR A CA 16
ATOM 27000 C C . THR A 1 50 ? -15.176 -9.415 2.704 1.00 0.00 50 THR A C 16
ATOM 27001 O O . THR A 1 50 ? -14.279 -10.232 2.458 1.00 0.00 50 THR A O 16
ATOM 27012 N N . GLY A 1 51 ? -15.075 -8.501 3.668 1.00 0.00 51 GLY A N 16
ATOM 27013 C CA . GLY A 1 51 ? -13.864 -8.283 4.439 1.00 0.00 51 GLY A CA 16
ATOM 27014 C C . GLY A 1 51 ? -12.754 -7.704 3.556 1.00 0.00 51 GLY A C 16
ATOM 27015 O O . GLY A 1 51 ? -12.972 -7.402 2.379 1.00 0.00 51 GLY A O 16
ATOM 27019 N N . PRO A 1 52 ? -11.544 -7.547 4.107 1.00 0.00 52 PRO A N 16
ATOM 27020 C CA . PRO A 1 52 ? -10.474 -6.848 3.425 1.00 0.00 52 PRO A CA 16
ATOM 27021 C C . PRO A 1 52 ? -9.929 -7.611 2.227 1.00 0.00 52 PRO A C 16
ATOM 27022 O O . PRO A 1 52 ? -9.465 -6.965 1.287 1.00 0.00 52 PRO A O 16
ATOM 27033 N N . LYS A 1 53 ? -9.935 -8.949 2.264 1.00 0.00 53 LYS A N 16
ATOM 27034 C CA . LYS A 1 53 ? -9.277 -9.859 1.325 1.00 0.00 53 LYS A CA 16
ATOM 27035 C C . LYS A 1 53 ? -7.769 -9.614 1.275 1.00 0.00 53 LYS A C 16
ATOM 27036 O O . LYS A 1 53 ? -6.999 -10.317 1.925 1.00 0.00 53 LYS A O 16
ATOM 27055 N N . VAL A 1 54 ? -7.349 -8.579 0.563 1.00 0.00 54 VAL A N 16
ATOM 27056 C CA . VAL A 1 54 ? -5.972 -8.198 0.306 1.00 0.00 54 VAL A CA 16
ATOM 27057 C C . VAL A 1 54 ? -5.252 -7.928 1.623 1.00 0.00 54 VAL A C 16
ATOM 27058 O O . VAL A 1 54 ? -4.254 -8.573 1.926 1.00 0.00 54 VAL A O 16
ATOM 27071 N N . VAL A 1 55 ? -5.779 -7.000 2.418 1.00 0.00 55 VAL A N 16
ATOM 27072 C CA . VAL A 1 55 ? -5.245 -6.586 3.713 1.00 0.00 55 VAL A CA 16
ATOM 27073 C C . VAL A 1 55 ? -5.138 -7.782 4.620 1.00 0.00 55 VAL A C 16
ATOM 27074 O O . VAL A 1 55 ? -4.069 -7.910 5.182 1.00 0.00 55 VAL A O 16
ATOM 27087 N N . GLN A 1 56 ? -6.114 -8.696 4.676 1.00 0.00 56 GLN A N 16
ATOM 27088 C CA . GLN A 1 56 ? -5.966 -9.886 5.502 1.00 0.00 56 GLN A CA 16
ATOM 27089 C C . GLN A 1 56 ? -4.651 -10.624 5.197 1.00 0.00 56 GLN A C 16
ATOM 27090 O O . GLN A 1 56 ? -3.936 -10.975 6.132 1.00 0.00 56 GLN A O 16
ATOM 27104 N N . SER A 1 57 ? -4.318 -10.787 3.911 1.00 0.00 57 SER A N 16
ATOM 27105 C CA . SER A 1 57 ? -3.081 -11.409 3.455 1.00 0.00 57 SER A CA 16
ATOM 27106 C C . SER A 1 57 ? -1.866 -10.538 3.792 1.00 0.00 57 SER A C 16
ATOM 27107 O O . SER A 1 57 ? -0.907 -11.024 4.386 1.00 0.00 57 SER A O 16
ATOM 27115 N N . LEU A 1 58 ? -1.877 -9.252 3.425 1.00 0.00 58 LEU A N 16
ATOM 27116 C CA . LEU A 1 58 ? -0.737 -8.351 3.624 1.00 0.00 58 LEU A CA 16
ATOM 27117 C C . LEU A 1 58 ? -0.378 -8.258 5.114 1.00 0.00 58 LEU A C 16
ATOM 27118 O O . LEU A 1 58 ? 0.789 -8.348 5.483 1.00 0.00 58 LEU A O 16
ATOM 27134 N N . VAL A 1 59 ? -1.386 -8.134 5.973 1.00 0.00 59 VAL A N 16
ATOM 27135 C CA . VAL A 1 59 ? -1.300 -8.185 7.427 1.00 0.00 59 VAL A CA 16
ATOM 27136 C C . VAL A 1 59 ? -0.690 -9.519 7.887 1.00 0.00 59 VAL A C 16
ATOM 27137 O O . VAL A 1 59 ? 0.082 -9.530 8.850 1.00 0.00 59 VAL A O 16
ATOM 27150 N N . SER A 1 60 ? -0.951 -10.636 7.197 1.00 0.00 60 SER A N 16
ATOM 27151 C CA . SER A 1 60 ? -0.330 -11.905 7.532 1.00 0.00 60 SER A CA 16
ATOM 27152 C C . SER A 1 60 ? 1.171 -11.851 7.224 1.00 0.00 60 SER A C 16
ATOM 27153 O O . SER A 1 60 ? 1.950 -12.323 8.051 1.00 0.00 60 SER A O 16
ATOM 27161 N N . LYS A 1 61 ? 1.599 -11.170 6.148 1.00 0.00 61 LYS A N 16
ATOM 27162 C CA . LYS A 1 61 ? 3.013 -10.906 5.852 1.00 0.00 61 LYS A CA 16
ATOM 27163 C C . LYS A 1 61 ? 3.510 -9.704 6.662 1.00 0.00 61 LYS A C 16
ATOM 27164 O O . LYS A 1 61 ? 4.325 -8.928 6.176 1.00 0.00 61 LYS A O 16
ATOM 27183 N N . GLY A 1 62 ? 3.064 -9.584 7.909 1.00 0.00 62 GLY A N 16
ATOM 27184 C CA . GLY A 1 62 ? 3.503 -8.643 8.920 1.00 0.00 62 GLY A CA 16
ATOM 27185 C C . GLY A 1 62 ? 3.674 -7.195 8.467 1.00 0.00 62 GLY A C 16
ATOM 27186 O O . GLY A 1 62 ? 4.509 -6.493 9.039 1.00 0.00 62 GLY A O 16
ATOM 27190 N N . VAL A 1 63 ? 2.940 -6.749 7.444 1.00 0.00 63 VAL A N 16
ATOM 27191 C CA . VAL A 1 63 ? 3.010 -5.393 6.925 1.00 0.00 63 VAL A CA 16
ATOM 27192 C C . VAL A 1 63 ? 2.569 -4.433 8.037 1.00 0.00 63 VAL A C 16
ATOM 27193 O O . VAL A 1 63 ? 1.436 -4.523 8.514 1.00 0.00 63 VAL A O 16
ATOM 27206 N N . GLU A 1 64 ? 3.441 -3.506 8.437 1.00 0.00 64 GLU A N 16
ATOM 27207 C CA . GLU A 1 64 ? 3.207 -2.504 9.479 1.00 0.00 64 GLU A CA 16
ATOM 27208 C C . GLU A 1 64 ? 3.385 -1.098 8.901 1.00 0.00 64 GLU A C 16
ATOM 27209 O O . GLU A 1 64 ? 3.782 -0.155 9.582 1.00 0.00 64 GLU A O 16
ATOM 27221 N N . TYR A 1 65 ? 2.972 -0.892 7.657 1.00 0.00 65 TYR A N 16
ATOM 27222 C CA . TYR A 1 65 ? 3.221 0.315 6.916 1.00 0.00 65 TYR A CA 16
ATOM 27223 C C . TYR A 1 65 ? 2.587 0.167 5.555 1.00 0.00 65 TYR A C 16
ATOM 27224 O O . TYR A 1 65 ? 2.236 -0.928 5.111 1.00 0.00 65 TYR A O 16
ATOM 27242 N N . LEU A 1 66 ? 2.544 1.277 4.841 1.00 0.00 66 LEU A N 16
ATOM 27243 C CA . LEU A 1 66 ? 1.992 1.348 3.513 1.00 0.00 66 LEU A CA 16
ATOM 27244 C C . LEU A 1 66 ? 2.351 2.696 2.913 1.00 0.00 66 LEU A C 16
ATOM 27245 O O . LEU A 1 66 ? 2.468 3.672 3.648 1.00 0.00 66 LEU A O 16
ATOM 27261 N N . ILE A 1 67 ? 2.459 2.758 1.590 1.00 0.00 67 ILE A N 16
ATOM 27262 C CA . ILE A 1 67 ? 2.642 3.971 0.808 1.00 0.00 67 ILE A CA 16
ATOM 27263 C C . ILE A 1 67 ? 1.543 3.973 -0.242 1.00 0.00 67 ILE A C 16
ATOM 27264 O O . ILE A 1 67 ? 1.614 3.189 -1.181 1.00 0.00 67 ILE A O 16
ATOM 27280 N N . ALA A 1 68 ? 0.488 4.762 -0.064 1.00 0.00 68 ALA A N 16
ATOM 27281 C CA . ALA A 1 68 ? -0.700 4.716 -0.890 1.00 0.00 68 ALA A CA 16
ATOM 27282 C C . ALA A 1 68 ? -1.473 6.034 -0.768 1.00 0.00 68 ALA A C 16
ATOM 27283 O O . ALA A 1 68 ? -2.094 6.293 0.265 1.00 0.00 68 ALA A O 16
ATOM 27290 N N . SER A 1 69 ? -1.498 6.824 -1.839 1.00 0.00 69 SER A N 16
ATOM 27291 C CA . SER A 1 69 ? -2.257 8.064 -1.980 1.00 0.00 69 SER A CA 16
ATOM 27292 C C . SER A 1 69 ? -3.716 7.985 -1.523 1.00 0.00 69 SER A C 16
ATOM 27293 O O . SER A 1 69 ? -4.263 9.001 -1.096 1.00 0.00 69 SER A O 16
ATOM 27301 N N . ASN A 1 70 ? -4.372 6.824 -1.640 1.00 0.00 70 ASN A N 16
ATOM 27302 C CA . ASN A 1 70 ? -5.785 6.686 -1.322 1.00 0.00 70 ASN A CA 16
ATOM 27303 C C . ASN A 1 70 ? -6.130 5.203 -1.213 1.00 0.00 70 ASN A C 16
ATOM 27304 O O . ASN A 1 70 ? -5.229 4.354 -1.212 1.00 0.00 70 ASN A O 16
ATOM 27315 N N . VAL A 1 71 ? -7.410 4.847 -1.125 1.00 0.00 71 VAL A N 16
ATOM 27316 C CA . VAL A 1 71 ? -7.859 3.489 -0.913 1.00 0.00 71 VAL A CA 16
ATOM 27317 C C . VAL A 1 71 ? -9.139 3.330 -1.728 1.00 0.00 71 VAL A C 16
ATOM 27318 O O . VAL A 1 71 ? -9.980 4.225 -1.740 1.00 0.00 71 VAL A O 16
ATOM 27331 N N . GLY A 1 72 ? -9.248 2.232 -2.477 1.00 0.00 72 GLY A N 16
ATOM 27332 C CA . GLY A 1 72 ? -10.308 2.054 -3.463 1.00 0.00 72 GLY A CA 16
ATOM 27333 C C . GLY A 1 72 ? -11.685 2.069 -2.808 1.00 0.00 72 GLY A C 16
ATOM 27334 O O . GLY A 1 72 ? -12.594 2.692 -3.338 1.00 0.00 72 GLY A O 16
ATOM 27338 N N . ARG A 1 73 ? -11.822 1.401 -1.664 1.00 0.00 73 ARG A N 16
ATOM 27339 C CA . ARG A 1 73 ? -13.029 1.246 -0.857 1.00 0.00 73 ARG A CA 16
ATOM 27340 C C . ARG A 1 73 ? -12.550 0.700 0.493 1.00 0.00 73 ARG A C 16
ATOM 27341 O O . ARG A 1 73 ? -11.559 -0.037 0.482 1.00 0.00 73 ARG A O 16
ATOM 27362 N N . ASN A 1 74 ? -13.273 0.965 1.593 1.00 0.00 74 ASN A N 16
ATOM 27363 C CA . ASN A 1 74 ? -13.092 0.336 2.911 1.00 0.00 74 ASN A CA 16
ATOM 27364 C C . ASN A 1 74 ? -11.591 0.300 3.254 1.00 0.00 74 ASN A C 16
ATOM 27365 O O . ASN A 1 74 ? -10.891 1.273 2.956 1.00 0.00 74 ASN A O 16
ATOM 27376 N N . ALA A 1 75 ? -11.096 -0.753 3.916 1.00 0.00 75 ALA A N 16
ATOM 27377 C CA . ALA A 1 75 ? -9.708 -1.188 4.057 1.00 0.00 75 ALA A CA 16
ATOM 27378 C C . ALA A 1 75 ? -8.858 -0.321 4.976 1.00 0.00 75 ALA A C 16
ATOM 27379 O O . ALA A 1 75 ? -8.003 -0.846 5.677 1.00 0.00 75 ALA A O 16
ATOM 27386 N N . PHE A 1 76 ? -9.090 0.985 5.009 1.00 0.00 76 PHE A N 16
ATOM 27387 C CA . PHE A 1 76 ? -8.458 1.926 5.914 1.00 0.00 76 PHE A CA 16
ATOM 27388 C C . PHE A 1 76 ? -8.688 1.501 7.353 1.00 0.00 76 PHE A C 16
ATOM 27389 O O . PHE A 1 76 ? -7.739 1.523 8.124 1.00 0.00 76 PHE A O 16
ATOM 27406 N N . GLU A 1 77 ? -9.890 1.032 7.689 1.00 0.00 77 GLU A N 16
ATOM 27407 C CA . GLU A 1 77 ? -10.205 0.496 9.007 1.00 0.00 77 GLU A CA 16
ATOM 27408 C C . GLU A 1 77 ? -9.370 -0.753 9.294 1.00 0.00 77 GLU A C 16
ATOM 27409 O O . GLU A 1 77 ? -8.822 -0.906 10.383 1.00 0.00 77 GLU A O 16
ATOM 27421 N N . THR A 1 78 ? -9.191 -1.624 8.301 1.00 0.00 78 THR A N 16
ATOM 27422 C CA . THR A 1 78 ? -8.404 -2.836 8.463 1.00 0.00 78 THR A CA 16
ATOM 27423 C C . THR A 1 78 ? -6.923 -2.499 8.666 1.00 0.00 78 THR A C 16
ATOM 27424 O O . THR A 1 78 ? -6.199 -3.268 9.295 1.00 0.00 78 THR A O 16
ATOM 27435 N N . LEU A 1 79 ? -6.470 -1.356 8.138 1.00 0.00 79 LEU A N 16
ATOM 27436 C CA . LEU A 1 79 ? -5.083 -0.938 8.246 1.00 0.00 79 LEU A CA 16
ATOM 27437 C C . LEU A 1 79 ? -4.811 -0.585 9.704 1.00 0.00 79 LEU A C 16
ATOM 27438 O O . LEU A 1 79 ? -4.018 -1.234 10.369 1.00 0.00 79 LEU A O 16
ATOM 27454 N N . LYS A 1 80 ? -5.512 0.399 10.246 1.00 0.00 80 LYS A N 16
ATOM 27455 C CA . LYS A 1 80 ? -5.403 0.792 11.641 1.00 0.00 80 LYS A CA 16
ATOM 27456 C C . LYS A 1 80 ? -5.788 -0.300 12.630 1.00 0.00 80 LYS A C 16
ATOM 27457 O O . LYS A 1 80 ? -5.245 -0.306 13.732 1.00 0.00 80 LYS A O 16
ATOM 27476 N N . ALA A 1 81 ? -6.662 -1.231 12.261 1.00 0.00 81 ALA A N 16
ATOM 27477 C CA . ALA A 1 81 ? -6.918 -2.418 13.069 1.00 0.00 81 ALA A CA 16
ATOM 27478 C C . ALA A 1 81 ? -5.608 -3.156 13.375 1.00 0.00 81 ALA A C 16
ATOM 27479 O O . ALA A 1 81 ? -5.420 -3.561 14.519 1.00 0.00 81 ALA A O 16
ATOM 27486 N N . ALA A 1 82 ? -4.681 -3.284 12.414 1.00 0.00 82 ALA A N 16
ATOM 27487 C CA . ALA A 1 82 ? -3.361 -3.855 12.684 1.00 0.00 82 ALA A CA 16
ATOM 27488 C C . ALA A 1 82 ? -2.292 -2.752 12.859 1.00 0.00 82 ALA A C 16
ATOM 27489 O O . ALA A 1 82 ? -1.111 -2.956 12.577 1.00 0.00 82 ALA A O 16
ATOM 27496 N N . GLY A 1 83 ? -2.654 -1.618 13.463 1.00 0.00 83 GLY A N 16
ATOM 27497 C CA . GLY A 1 83 ? -1.805 -0.445 13.683 1.00 0.00 83 GLY A CA 16
ATOM 27498 C C . GLY A 1 83 ? -1.012 0.089 12.482 1.00 0.00 83 GLY A C 16
ATOM 27499 O O . GLY A 1 83 ? -0.044 0.826 12.673 1.00 0.00 83 GLY A O 16
ATOM 27503 N N . VAL A 1 84 ? -1.396 -0.250 11.253 1.00 0.00 84 VAL A N 16
ATOM 27504 C CA . VAL A 1 84 ? -0.527 -0.163 10.086 1.00 0.00 84 VAL A CA 16
ATOM 27505 C C . VAL A 1 84 ? -0.479 1.293 9.615 1.00 0.00 84 VAL A C 16
ATOM 27506 O O . VAL A 1 84 ? -1.504 1.866 9.228 1.00 0.00 84 VAL A O 16
ATOM 27519 N N . LYS A 1 85 ? 0.713 1.903 9.596 1.00 0.00 85 LYS A N 16
ATOM 27520 C CA . LYS A 1 85 ? 0.895 3.328 9.337 1.00 0.00 85 LYS A CA 16
ATOM 27521 C C . LYS A 1 85 ? 0.839 3.603 7.834 1.00 0.00 85 LYS A C 16
ATOM 27522 O O . LYS A 1 85 ? 1.632 3.048 7.078 1.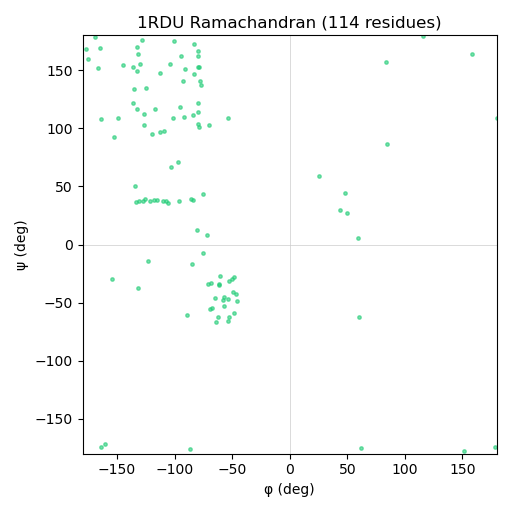00 0.00 85 LYS A O 16
ATOM 27541 N N . VAL A 1 86 ? -0.135 4.363 7.354 1.00 0.00 86 VAL A N 16
ATOM 27542 C CA . VAL A 1 86 ? -0.369 4.569 5.922 1.00 0.00 86 VAL A CA 16
ATOM 27543 C C . VAL A 1 86 ? 0.259 5.908 5.576 1.00 0.00 86 VAL A C 16
ATOM 27544 O O . VAL A 1 86 ? -0.032 6.906 6.234 1.00 0.00 86 VAL A O 16
ATOM 27557 N N . TYR A 1 87 ? 1.086 5.948 4.540 1.00 0.00 87 TYR A N 16
ATOM 27558 C CA . TYR A 1 87 ? 1.527 7.181 3.918 1.00 0.00 87 TYR A CA 16
ATOM 27559 C C . TYR A 1 87 ? 0.732 7.446 2.651 1.00 0.00 87 TYR A C 16
ATOM 27560 O O . TYR A 1 87 ? 0.206 6.516 2.048 1.00 0.00 87 TYR A O 16
ATOM 27578 N N . ARG A 1 88 ? 0.694 8.705 2.228 1.00 0.00 88 ARG A N 16
ATOM 27579 C CA . ARG A 1 88 ? 0.318 9.139 0.887 1.00 0.00 88 ARG A CA 16
ATOM 27580 C C . ARG A 1 88 ? 1.538 8.921 -0.009 1.00 0.00 88 ARG A C 16
ATOM 27581 O O . ARG A 1 88 ? 2.649 8.793 0.491 1.00 0.00 88 ARG A O 16
ATOM 27602 N N . PHE A 1 89 ? 1.348 8.927 -1.320 1.00 0.00 89 PHE A N 16
ATOM 27603 C CA . PHE A 1 89 ? 2.362 9.200 -2.337 1.00 0.00 89 PHE A CA 16
ATOM 27604 C C . PHE A 1 89 ? 1.653 10.072 -3.394 1.00 0.00 89 PHE A C 16
ATOM 27605 O O . PHE A 1 89 ? 0.424 10.170 -3.329 1.00 0.00 89 PHE A O 16
ATOM 27622 N N . GLU A 1 90 ? 2.327 10.680 -4.378 1.00 0.00 90 GLU A N 16
ATOM 27623 C CA . GLU A 1 90 ? 1.592 11.363 -5.448 1.00 0.00 90 GLU A CA 16
ATOM 27624 C C . GLU A 1 90 ? 2.377 11.432 -6.766 1.00 0.00 90 GLU A C 16
ATOM 27625 O O . GLU A 1 90 ? 2.706 12.518 -7.257 1.00 0.00 90 GLU A O 16
ATOM 27637 N N . GLY A 1 91 ? 2.589 10.273 -7.389 1.00 0.00 91 GLY A N 16
ATOM 27638 C CA . GLY A 1 91 ? 2.909 10.144 -8.809 1.00 0.00 91 GLY A CA 16
ATOM 27639 C C . GLY A 1 91 ? 4.354 9.713 -9.026 1.00 0.00 91 GLY A C 16
ATOM 27640 O O . GLY A 1 91 ? 5.256 10.553 -9.050 1.00 0.00 91 GLY A O 16
ATOM 27644 N N . GLY A 1 92 ? 4.575 8.413 -9.200 1.00 0.00 92 GLY A N 16
ATOM 27645 C CA . GLY A 1 92 ? 5.880 7.779 -9.119 1.00 0.00 92 GLY A CA 16
ATOM 27646 C C . GLY A 1 92 ? 5.755 6.290 -9.427 1.00 0.00 92 GLY A C 16
ATOM 27647 O O . GLY A 1 92 ? 4.645 5.741 -9.451 1.00 0.00 92 GLY A O 16
ATOM 27651 N N . THR A 1 93 ? 6.885 5.622 -9.616 1.00 0.00 93 THR A N 16
ATOM 27652 C CA . THR A 1 93 ? 6.968 4.175 -9.660 1.00 0.00 93 THR A CA 16
ATOM 27653 C C . THR A 1 93 ? 7.153 3.605 -8.254 1.00 0.00 93 THR A C 16
ATOM 27654 O O . THR A 1 93 ? 7.276 4.347 -7.275 1.00 0.00 93 THR A O 16
ATOM 27665 N N . VAL A 1 94 ? 7.174 2.274 -8.140 1.00 0.00 94 VAL A N 16
ATOM 27666 C CA . VAL A 1 94 ? 7.423 1.553 -6.905 1.00 0.00 94 VAL A CA 16
ATOM 27667 C C . VAL A 1 94 ? 8.627 2.153 -6.188 1.00 0.00 94 VAL A C 16
ATOM 27668 O O . VAL A 1 94 ? 8.517 2.400 -4.993 1.00 0.00 94 VAL A O 16
ATOM 27681 N N . GLN A 1 95 ? 9.719 2.468 -6.889 1.00 0.00 95 GLN A N 16
ATOM 27682 C CA . GLN A 1 95 ? 10.900 3.026 -6.254 1.00 0.00 95 GLN A CA 16
ATOM 27683 C C . GLN A 1 95 ? 10.703 4.424 -5.683 1.00 0.00 95 GLN A C 16
ATOM 27684 O O . GLN A 1 95 ? 11.309 4.748 -4.667 1.00 0.00 95 GLN A O 16
ATOM 27698 N N . GLU A 1 96 ? 9.863 5.248 -6.295 1.00 0.00 96 GLU A N 16
ATOM 27699 C CA . GLU A 1 96 ? 9.651 6.625 -5.925 1.00 0.00 96 GLU A CA 16
ATOM 27700 C C . GLU A 1 96 ? 8.875 6.674 -4.640 1.00 0.00 96 GLU A C 16
ATOM 27701 O O . GLU A 1 96 ? 9.234 7.469 -3.785 1.00 0.00 96 GLU A O 16
ATOM 27713 N N . ALA A 1 97 ? 7.866 5.809 -4.477 1.00 0.00 97 ALA A N 16
ATOM 27714 C CA . ALA A 1 97 ? 7.218 5.611 -3.201 1.00 0.00 97 ALA A CA 16
ATOM 27715 C C . ALA A 1 97 ? 8.250 5.468 -2.074 1.00 0.00 97 ALA A C 16
ATOM 27716 O O . ALA A 1 97 ? 8.068 6.050 -1.012 1.00 0.00 97 ALA A O 16
ATOM 27723 N N . ILE A 1 98 ? 9.342 4.738 -2.296 1.00 0.00 98 ILE A N 16
ATOM 27724 C CA . ILE A 1 98 ? 10.338 4.413 -1.282 1.00 0.00 98 ILE A CA 16
ATOM 27725 C C . ILE A 1 98 ? 11.272 5.589 -1.141 1.00 0.00 98 ILE A C 16
ATOM 27726 O O . ILE A 1 98 ? 11.473 6.050 -0.036 1.00 0.00 98 ILE A O 16
ATOM 27742 N N . ASP A 1 99 ? 11.837 6.101 -2.227 1.00 0.00 99 ASP A N 16
ATOM 27743 C CA . ASP A 1 99 ? 12.780 7.218 -2.233 1.00 0.00 99 ASP A CA 16
ATOM 27744 C C . ASP A 1 99 ? 12.116 8.479 -1.704 1.00 0.00 99 ASP A C 16
ATOM 27745 O O . ASP A 1 99 ? 12.790 9.404 -1.251 1.00 0.00 99 ASP A O 16
ATOM 27754 N N . ALA A 1 100 ? 10.784 8.513 -1.743 1.00 0.00 100 ALA A N 16
ATOM 27755 C CA . ALA A 1 100 ? 10.007 9.562 -1.140 1.00 0.00 100 ALA A CA 16
ATOM 27756 C C . ALA A 1 100 ? 9.903 9.258 0.354 1.00 0.00 100 ALA A C 16
ATOM 27757 O O . ALA A 1 100 ? 10.396 10.024 1.175 1.00 0.00 100 ALA A O 16
ATOM 27764 N N . PHE A 1 101 ? 9.287 8.133 0.720 1.00 0.00 101 PHE A N 16
ATOM 27765 C CA . PHE A 1 101 ? 9.014 7.748 2.103 1.00 0.00 101 PHE A CA 16
ATOM 27766 C C . PHE A 1 101 ? 10.273 7.709 2.961 1.00 0.00 101 PHE A C 16
ATOM 27767 O O . PHE A 1 101 ? 10.246 8.155 4.112 1.00 0.00 101 PHE A O 16
ATOM 27784 N N . SER A 1 102 ? 11.341 7.132 2.419 1.00 0.00 102 SER A N 16
ATOM 27785 C CA . SER A 1 102 ? 12.586 6.877 3.122 1.00 0.00 102 SER A CA 16
ATOM 27786 C C . SER A 1 102 ? 13.194 8.212 3.524 1.00 0.00 102 SER A C 16
ATOM 27787 O O . SER A 1 102 ? 13.403 8.445 4.717 1.00 0.00 102 SER A O 16
ATOM 27795 N N . GLU A 1 103 ? 13.338 9.134 2.567 1.00 0.00 103 GLU A N 16
ATOM 27796 C CA . GLU A 1 103 ? 13.878 10.463 2.819 1.00 0.00 103 GLU A CA 16
ATOM 27797 C C . GLU A 1 103 ? 12.744 11.395 3.267 1.00 0.00 103 GLU A C 16
ATOM 27798 O O . GLU A 1 103 ? 12.799 12.612 3.085 1.00 0.00 103 GLU A O 16
ATOM 27810 N N . GLY A 1 104 ? 11.796 10.864 4.036 1.00 0.00 104 GLY A N 16
ATOM 27811 C CA . GLY A 1 104 ? 10.736 11.574 4.714 1.00 0.00 104 GLY A CA 16
ATOM 27812 C C . GLY A 1 104 ? 9.818 12.439 3.843 1.00 0.00 104 GLY A C 16
ATOM 27813 O O . GLY A 1 104 ? 9.051 13.213 4.417 1.00 0.00 104 GLY A O 16
ATOM 27817 N N . ARG A 1 105 ? 9.848 12.365 2.506 1.00 0.00 105 ARG A N 16
ATOM 27818 C CA . ARG A 1 105 ? 9.089 13.289 1.662 1.00 0.00 105 ARG A CA 16
ATOM 27819 C C . ARG A 1 105 ? 7.638 12.832 1.448 1.00 0.00 105 ARG A C 16
ATOM 27820 O O . ARG A 1 105 ? 7.051 13.220 0.432 1.00 0.00 105 ARG A O 16
ATOM 27841 N N . LEU A 1 106 ? 6.960 12.214 2.415 1.00 0.00 106 LEU A N 16
ATOM 27842 C CA . LEU A 1 106 ? 5.586 11.741 2.233 1.00 0.00 106 LEU A CA 16
ATOM 27843 C C . LEU A 1 106 ? 4.738 12.109 3.455 1.00 0.00 106 LEU A C 16
ATOM 27844 O O . LEU A 1 106 ? 5.253 12.507 4.501 1.00 0.00 106 LEU A O 16
ATOM 27860 N N . GLU A 1 107 ? 3.419 11.977 3.330 1.00 0.00 107 GLU A N 16
ATOM 27861 C CA . GLU A 1 107 ? 2.418 12.501 4.260 1.00 0.00 107 GLU A CA 16
ATOM 27862 C C . GLU A 1 107 ? 1.786 11.305 4.974 1.00 0.00 107 GLU A C 16
ATOM 27863 O O . GLU A 1 107 ? 1.564 10.282 4.335 1.00 0.00 107 GLU A O 16
ATOM 27875 N N . GLU A 1 108 ? 1.510 11.380 6.276 1.00 0.00 108 GLU A N 16
ATOM 27876 C CA . GLU A 1 108 ? 0.966 10.282 7.058 1.00 0.00 108 GLU A CA 16
ATOM 27877 C C . GLU A 1 108 ? -0.554 10.305 6.905 1.00 0.00 108 GLU A C 16
ATOM 27878 O O . GLU A 1 108 ? -1.251 11.062 7.592 1.00 0.00 108 GLU A O 16
ATOM 27890 N N . LEU A 1 109 ? -1.071 9.503 5.980 1.00 0.00 109 LEU A N 16
ATOM 27891 C CA . LEU A 1 109 ? -2.454 9.520 5.530 1.00 0.00 109 LEU A CA 16
ATOM 27892 C C . LEU A 1 109 ? -3.375 8.762 6.498 1.00 0.00 109 LEU A C 16
ATOM 27893 O O . LEU A 1 109 ? -4.323 8.086 6.105 1.00 0.00 109 LEU A O 16
ATOM 27909 N N . THR A 1 110 ? -3.167 8.867 7.802 1.00 0.00 110 THR A N 16
ATOM 27910 C CA . THR A 1 110 ? -3.830 7.972 8.745 1.00 0.00 110 THR A CA 16
ATOM 27911 C C . THR A 1 110 ? -5.147 8.606 9.214 1.00 0.00 110 THR A C 16
ATOM 27912 O O . THR A 1 110 ? -5.562 8.439 10.358 1.00 0.00 110 THR A O 16
ATOM 27923 N N . THR A 1 111 ? -5.852 9.290 8.310 1.00 0.00 111 THR A N 16
ATOM 27924 C CA . THR A 1 111 ? -6.855 10.296 8.664 1.00 0.00 111 THR A CA 16
ATOM 27925 C C . THR A 1 111 ? -7.526 10.797 7.362 1.00 0.00 111 THR A C 16
ATOM 27926 O O . THR A 1 111 ? -7.692 11.999 7.144 1.00 0.00 111 THR A O 16
ATOM 27937 N N . PHE A 1 112 ? -7.816 9.893 6.419 1.00 0.00 112 PHE A N 16
ATOM 27938 C CA . PHE A 1 112 ? -8.339 10.214 5.092 1.00 0.00 112 PHE A CA 16
ATOM 27939 C C . PHE A 1 112 ? -9.448 9.228 4.770 1.00 0.00 112 PHE A C 16
ATOM 27940 O O . PHE A 1 112 ? -9.311 8.044 5.080 1.00 0.00 112 PHE A O 16
ATOM 27957 N N . THR A 1 113 ? -10.494 9.697 4.097 1.00 0.00 113 THR A N 16
ATOM 27958 C CA . THR A 1 113 ? -11.696 8.927 3.775 1.00 0.00 113 THR A CA 16
ATOM 27959 C C . THR A 1 113 ? -12.361 9.550 2.541 1.00 0.00 113 THR A C 16
ATOM 27960 O O . THR A 1 113 ? -13.063 10.557 2.671 1.00 0.00 113 THR A O 16
ATOM 27971 N N . ARG A 1 114 ? -12.086 9.063 1.325 1.00 0.00 114 ARG A N 16
ATOM 27972 C CA . ARG A 1 114 ? -12.737 9.589 0.127 1.00 0.00 114 ARG A CA 16
ATOM 27973 C C . ARG A 1 114 ? -12.739 8.533 -0.959 1.00 0.00 114 ARG A C 16
ATOM 27974 O O . ARG A 1 114 ? -11.665 8.144 -1.420 1.00 0.00 114 ARG A O 16
ATOM 27995 N N . GLU A 1 115 ? -13.903 8.035 -1.363 1.00 0.00 115 GLU A N 16
ATOM 27996 C CA . GLU A 1 115 ? -13.999 7.076 -2.457 1.00 0.00 115 GLU A CA 16
ATOM 27997 C C . GLU A 1 115 ? -13.913 7.827 -3.789 1.00 0.00 115 GLU A C 16
ATOM 27998 O O . GLU A 1 115 ? -14.912 8.324 -4.305 1.00 0.00 115 GLU A O 16
ATOM 28010 N N . GLY A 1 116 ? -12.704 7.993 -4.321 1.00 0.00 116 GLY A N 16
ATOM 28011 C CA . GLY A 1 116 ? -12.400 8.757 -5.526 1.00 0.00 116 GLY A CA 16
ATOM 28012 C C . GLY A 1 116 ? -10.937 9.143 -5.563 1.00 0.00 116 GLY A C 16
ATOM 28013 O O . GLY A 1 116 ? -10.520 9.778 -6.547 1.00 0.00 116 GLY A O 16
ATOM 28017 N N . MET A 1 1 ? 12.521 -2.804 11.165 1.00 0.00 1 MET A N 17
ATOM 28018 C CA . MET A 1 1 ? 11.435 -3.740 11.497 1.00 0.00 1 MET A CA 17
ATOM 28019 C C . MET A 1 1 ? 10.149 -3.491 10.710 1.00 0.00 1 MET A C 17
ATOM 28020 O O . MET A 1 1 ? 9.235 -4.313 10.814 1.00 0.00 1 MET A O 17
ATOM 28034 N N . ALA A 1 2 ? 10.010 -2.398 9.943 1.00 0.00 2 ALA A N 17
ATOM 28035 C CA . ALA A 1 2 ? 8.742 -2.114 9.290 1.00 0.00 2 ALA A CA 17
ATOM 28036 C C . ALA A 1 2 ? 8.613 -2.761 7.916 1.00 0.00 2 ALA A C 17
ATOM 28037 O O . ALA A 1 2 ? 9.507 -2.586 7.075 1.00 0.00 2 ALA A O 17
ATOM 28044 N N . ARG A 1 3 ? 7.474 -3.402 7.628 1.00 0.00 3 ARG A N 17
ATOM 28045 C CA . ARG A 1 3 ? 7.164 -3.873 6.284 1.00 0.00 3 ARG A CA 17
ATOM 28046 C C . ARG A 1 3 ? 6.134 -2.969 5.646 1.00 0.00 3 ARG A C 17
ATOM 28047 O O . ARG A 1 3 ? 4.992 -2.906 6.089 1.00 0.00 3 ARG A O 17
ATOM 28068 N N . VAL A 1 4 ? 6.563 -2.237 4.626 1.00 0.00 4 VAL A N 17
ATOM 28069 C CA . VAL A 1 4 ? 5.762 -1.284 3.886 1.00 0.00 4 VAL A CA 17
ATOM 28070 C C . VAL A 1 4 ? 5.286 -2.010 2.643 1.00 0.00 4 VAL A C 17
ATOM 28071 O O . VAL A 1 4 ? 6.092 -2.660 1.976 1.00 0.00 4 VAL A O 17
ATOM 28084 N N . ALA A 1 5 ? 3.980 -1.973 2.360 1.00 0.00 5 ALA A N 17
ATOM 28085 C CA . ALA A 1 5 ? 3.481 -2.577 1.131 1.00 0.00 5 ALA A CA 17
ATOM 28086 C C . ALA A 1 5 ? 3.256 -1.414 0.176 1.00 0.00 5 ALA A C 17
ATOM 28087 O O . ALA A 1 5 ? 2.627 -0.426 0.574 1.00 0.00 5 ALA A O 17
ATOM 28094 N N . ILE A 1 6 ? 3.704 -1.500 -1.073 1.00 0.00 6 ILE A N 17
ATOM 28095 C CA . ILE A 1 6 ? 3.501 -0.441 -2.054 1.00 0.00 6 ILE A CA 17
ATOM 28096 C C . ILE A 1 6 ? 2.567 -0.989 -3.146 1.00 0.00 6 ILE A C 17
ATOM 28097 O O . ILE A 1 6 ? 2.857 -2.039 -3.722 1.00 0.00 6 ILE A O 17
ATOM 28113 N N . PRO A 1 7 ? 1.407 -0.340 -3.365 1.00 0.00 7 PRO A N 17
ATOM 28114 C CA . PRO A 1 7 ? 0.370 -0.738 -4.295 1.00 0.00 7 PRO A CA 17
ATOM 28115 C C . PRO A 1 7 ? 0.831 -0.453 -5.728 1.00 0.00 7 PRO A C 17
ATOM 28116 O O . PRO A 1 7 ? 0.673 0.657 -6.221 1.00 0.00 7 PRO A O 17
ATOM 28127 N N . SER A 1 8 ? 1.423 -1.442 -6.373 1.00 0.00 8 SER A N 17
ATOM 28128 C CA . SER A 1 8 ? 1.887 -1.481 -7.747 1.00 0.00 8 SER A CA 17
ATOM 28129 C C . SER A 1 8 ? 0.749 -1.939 -8.685 1.00 0.00 8 SER A C 17
ATOM 28130 O O . SER A 1 8 ? -0.287 -2.452 -8.235 1.00 0.00 8 SER A O 17
ATOM 28138 N N . VAL A 1 9 ? 0.973 -1.846 -10.000 1.00 0.00 9 VAL A N 17
ATOM 28139 C CA . VAL A 1 9 ? 0.183 -2.519 -11.037 1.00 0.00 9 VAL A CA 17
ATOM 28140 C C . VAL A 1 9 ? 1.121 -3.368 -11.932 1.00 0.00 9 VAL A C 17
ATOM 28141 O O . VAL A 1 9 ? 0.877 -3.522 -13.129 1.00 0.00 9 VAL A O 17
ATOM 28154 N N . GLY A 1 10 ? 2.146 -4.014 -11.357 1.00 0.00 10 GLY A N 17
ATOM 28155 C CA . GLY A 1 10 ? 3.007 -4.981 -12.040 1.00 0.00 10 GLY A CA 17
ATOM 28156 C C . GLY A 1 10 ? 4.078 -5.574 -11.116 1.00 0.00 10 GLY A C 17
ATOM 28157 O O . GLY A 1 10 ? 4.066 -5.321 -9.905 1.00 0.00 10 GLY A O 17
ATOM 28161 N N . LYS A 1 11 ? 4.988 -6.389 -11.657 1.00 0.00 11 LYS A N 17
ATOM 28162 C CA . LYS A 1 11 ? 5.847 -7.310 -10.905 1.00 0.00 11 LYS A CA 17
ATOM 28163 C C . LYS A 1 11 ? 7.317 -6.873 -10.935 1.00 0.00 11 LYS A C 17
ATOM 28164 O O . LYS A 1 11 ? 8.224 -7.708 -11.020 1.00 0.00 11 LYS A O 17
ATOM 28183 N N . ASP A 1 12 ? 7.581 -5.573 -10.834 1.00 0.00 12 ASP A N 17
ATOM 28184 C CA . ASP A 1 12 ? 8.925 -4.999 -10.867 1.00 0.00 12 ASP A CA 17
ATOM 28185 C C . ASP A 1 12 ? 8.981 -3.821 -9.895 1.00 0.00 12 ASP A C 17
ATOM 28186 O O . ASP A 1 12 ? 7.954 -3.223 -9.590 1.00 0.00 12 ASP A O 17
ATOM 28195 N N . LEU A 1 13 ? 10.173 -3.444 -9.424 1.00 0.00 13 LEU A N 17
ATOM 28196 C CA . LEU A 1 13 ? 10.356 -2.325 -8.483 1.00 0.00 13 LEU A CA 17
ATOM 28197 C C . LEU A 1 13 ? 10.301 -0.978 -9.212 1.00 0.00 13 LEU A C 17
ATOM 28198 O O . LEU A 1 13 ? 10.132 0.064 -8.586 1.00 0.00 13 LEU A O 17
ATOM 28214 N N . SER A 1 14 ? 10.386 -0.959 -10.540 1.00 0.00 14 SER A N 17
ATOM 28215 C CA . SER A 1 14 ? 10.065 0.247 -11.282 1.00 0.00 14 SER A CA 17
ATOM 28216 C C . SER A 1 14 ? 8.707 0.125 -11.966 1.00 0.00 14 SER A C 17
ATOM 28217 O O . SER A 1 14 ? 8.497 0.674 -13.052 1.00 0.00 14 SER A O 17
ATOM 28225 N N . SER A 1 15 ? 7.737 -0.511 -11.320 1.00 0.00 15 SER A N 17
ATOM 28226 C CA . SER A 1 15 ? 6.402 -0.560 -11.877 1.00 0.00 15 SER A CA 17
ATOM 28227 C C . SER A 1 15 ? 5.663 0.724 -11.525 1.00 0.00 15 SER A C 17
ATOM 28228 O O . SER A 1 15 ? 6.119 1.446 -10.650 1.00 0.00 15 SER A O 17
ATOM 28236 N N . MET A 1 16 ? 4.486 1.003 -12.073 1.00 0.00 16 MET A N 17
ATOM 28237 C CA . MET A 1 16 ? 3.738 2.191 -11.666 1.00 0.00 16 MET A CA 17
ATOM 28238 C C . MET A 1 16 ? 3.040 1.912 -10.330 1.00 0.00 16 MET A C 17
ATOM 28239 O O . MET A 1 16 ? 2.416 0.859 -10.157 1.00 0.00 16 MET A O 17
ATOM 28253 N N . VAL A 1 17 ? 3.130 2.855 -9.387 1.00 0.00 17 VAL A N 17
ATOM 28254 C CA . VAL A 1 17 ? 2.337 2.838 -8.157 1.00 0.00 17 VAL A CA 17
ATOM 28255 C C . VAL A 1 17 ? 0.932 3.328 -8.518 1.00 0.00 17 VAL A C 17
ATOM 28256 O O . VAL A 1 17 ? 0.746 4.303 -9.246 1.00 0.00 17 VAL A O 17
ATOM 28269 N N . SER A 1 18 ? -0.058 2.583 -8.049 1.00 0.00 18 SER A N 17
ATOM 28270 C CA . SER A 1 18 ? -1.481 2.736 -8.269 1.00 0.00 18 SER A CA 17
ATOM 28271 C C . SER A 1 18 ? -1.996 3.831 -7.344 1.00 0.00 18 SER A C 17
ATOM 28272 O O . SER A 1 18 ? -1.474 4.021 -6.248 1.00 0.00 18 SER A O 17
ATOM 28280 N N . ASP A 1 19 ? -3.069 4.523 -7.728 1.00 0.00 19 ASP A N 17
ATOM 28281 C CA . ASP A 1 19 ? -3.528 5.703 -6.988 1.00 0.00 19 ASP A CA 17
ATOM 28282 C C . ASP A 1 19 ? -4.512 5.348 -5.860 1.00 0.00 19 ASP A C 17
ATOM 28283 O O . ASP A 1 19 ? -5.513 6.036 -5.625 1.00 0.00 19 ASP A O 17
ATOM 28292 N N . ARG A 1 20 ? -4.299 4.213 -5.190 1.00 0.00 20 ARG A N 17
ATOM 28293 C CA . ARG A 1 20 ? -5.405 3.502 -4.551 1.00 0.00 20 ARG A CA 17
ATOM 28294 C C . ARG A 1 20 ? -4.901 2.219 -3.918 1.00 0.00 20 ARG A C 17
ATOM 28295 O O . ARG A 1 20 ? -4.687 1.260 -4.647 1.00 0.00 20 ARG A O 17
ATOM 28316 N N . PHE A 1 21 ? -4.797 2.129 -2.585 1.00 0.00 21 PHE A N 17
ATOM 28317 C CA . PHE A 1 21 ? -4.392 0.896 -1.940 1.00 0.00 21 PHE A CA 17
ATOM 28318 C C . PHE A 1 21 ? -5.324 -0.270 -2.290 1.00 0.00 21 PHE A C 17
ATOM 28319 O O . PHE A 1 21 ? -4.886 -1.278 -2.830 1.00 0.00 21 PHE A O 17
ATOM 28336 N N . ALA A 1 22 ? -6.614 -0.158 -1.956 1.00 0.00 22 ALA A N 17
ATOM 28337 C CA . ALA A 1 22 ? -7.512 -1.308 -2.003 1.00 0.00 22 ALA A CA 17
ATOM 28338 C C . ALA A 1 22 ? -8.022 -1.633 -3.416 1.00 0.00 22 ALA A C 17
ATOM 28339 O O . ALA A 1 22 ? -8.812 -2.563 -3.561 1.00 0.00 22 ALA A O 17
ATOM 28346 N N . ARG A 1 23 ? -7.606 -0.891 -4.448 1.00 0.00 23 ARG A N 17
ATOM 28347 C CA . ARG A 1 23 ? -7.682 -1.250 -5.840 1.00 0.00 23 ARG A CA 17
ATOM 28348 C C . ARG A 1 23 ? -6.254 -1.076 -6.362 1.00 0.00 23 ARG A C 17
ATOM 28349 O O . ARG A 1 23 ? -5.986 -0.187 -7.169 1.00 0.00 23 ARG A O 17
ATOM 28370 N N . ALA A 1 24 ? -5.310 -1.855 -5.861 1.00 0.00 24 ALA A N 17
ATOM 28371 C CA . ALA A 1 24 ? -4.026 -2.000 -6.513 1.00 0.00 24 ALA A CA 17
ATOM 28372 C C . ALA A 1 24 ? -3.846 -3.490 -6.755 1.00 0.00 24 ALA A C 17
ATOM 28373 O O . ALA A 1 24 ? -4.635 -4.274 -6.232 1.00 0.00 24 ALA A O 17
ATOM 28380 N N . GLU A 1 25 ? -2.856 -3.900 -7.535 1.00 0.00 25 GLU A N 17
ATOM 28381 C CA . GLU A 1 25 ? -2.825 -5.270 -8.039 1.00 0.00 25 GLU A CA 17
ATOM 28382 C C . GLU A 1 25 ? -1.621 -6.041 -7.554 1.00 0.00 25 GLU A C 17
ATOM 28383 O O . GLU A 1 25 ? -1.692 -7.247 -7.335 1.00 0.00 25 GLU A O 17
ATOM 28395 N N . TYR A 1 26 ? -0.519 -5.355 -7.322 1.00 0.00 26 TYR A N 17
ATOM 28396 C CA . TYR A 1 26 ? 0.673 -5.953 -6.828 1.00 0.00 26 TYR A CA 17
ATOM 28397 C C . TYR A 1 26 ? 1.031 -5.137 -5.600 1.00 0.00 26 TYR A C 17
ATOM 28398 O O . TYR A 1 26 ? 0.752 -3.944 -5.505 1.00 0.00 26 TYR A O 17
ATOM 28416 N N . PHE A 1 27 ? 1.589 -5.814 -4.620 1.00 0.00 27 PHE A N 17
ATOM 28417 C CA . PHE A 1 27 ? 1.846 -5.348 -3.291 1.00 0.00 27 PHE A CA 17
ATOM 28418 C C . PHE A 1 27 ? 3.275 -5.749 -2.976 1.00 0.00 27 PHE A C 17
ATOM 28419 O O . PHE A 1 27 ? 3.549 -6.847 -2.488 1.00 0.00 27 PHE A O 17
ATOM 28436 N N . ILE A 1 28 ? 4.168 -4.836 -3.332 1.00 0.00 28 ILE A N 17
ATOM 28437 C CA . ILE A 1 28 ? 5.613 -4.945 -3.233 1.00 0.00 28 ILE A CA 17
ATOM 28438 C C . ILE A 1 28 ? 5.893 -4.660 -1.767 1.00 0.00 28 ILE A C 17
ATOM 28439 O O . ILE A 1 28 ? 5.669 -3.549 -1.297 1.00 0.00 28 ILE A O 17
ATOM 28455 N N . ILE A 1 29 ? 6.247 -5.697 -1.015 1.00 0.00 29 ILE A N 17
ATOM 28456 C CA . ILE A 1 29 ? 6.490 -5.596 0.417 1.00 0.00 29 ILE A CA 17
ATOM 28457 C C . ILE A 1 29 ? 7.974 -5.382 0.584 1.00 0.00 29 ILE A C 17
ATOM 28458 O O . ILE A 1 29 ? 8.741 -6.303 0.332 1.00 0.00 29 ILE A O 17
ATOM 28474 N N . TYR A 1 30 ? 8.365 -4.170 0.959 1.00 0.00 30 TYR A N 17
ATOM 28475 C CA . TYR A 1 30 ? 9.737 -3.856 1.317 1.00 0.00 30 TYR A CA 17
ATOM 28476 C C . TYR A 1 30 ? 9.905 -4.089 2.813 1.00 0.00 30 TYR A C 17
ATOM 28477 O O . TYR A 1 30 ? 9.100 -3.604 3.612 1.00 0.00 30 TYR A O 17
ATOM 28495 N N . ASP A 1 31 ? 10.950 -4.798 3.206 1.00 0.00 31 ASP A N 17
ATOM 28496 C CA . ASP A 1 31 ? 11.307 -5.135 4.573 1.00 0.00 31 ASP A CA 17
ATOM 28497 C C . ASP A 1 31 ? 12.425 -4.219 5.098 1.00 0.00 31 ASP A C 17
ATOM 28498 O O . ASP A 1 31 ? 13.573 -4.346 4.649 1.00 0.00 31 ASP A O 17
ATOM 28507 N N . THR A 1 32 ? 12.138 -3.299 6.039 1.00 0.00 32 THR A N 17
ATOM 28508 C CA . THR A 1 32 ? 13.205 -2.459 6.615 1.00 0.00 32 THR A CA 17
ATOM 28509 C C . THR A 1 32 ? 13.942 -3.225 7.732 1.00 0.00 32 THR A C 17
ATOM 28510 O O . THR A 1 32 ? 14.034 -2.767 8.872 1.00 0.00 32 THR A O 17
ATOM 28521 N N . GLU A 1 33 ? 14.431 -4.423 7.410 1.00 0.00 33 GLU A N 17
ATOM 28522 C CA . GLU A 1 33 ? 15.391 -5.184 8.195 1.00 0.00 33 GLU A CA 17
ATOM 28523 C C . GLU A 1 33 ? 16.412 -5.891 7.340 1.00 0.00 33 GLU A C 17
ATOM 28524 O O . GLU A 1 33 ? 17.469 -6.229 7.876 1.00 0.00 33 GLU A O 17
ATOM 28536 N N . SER A 1 34 ? 16.149 -6.124 6.055 1.00 0.00 34 SER A N 17
ATOM 28537 C CA . SER A 1 34 ? 17.272 -6.431 5.194 1.00 0.00 34 SER A CA 17
ATOM 28538 C C . SER A 1 34 ? 17.067 -6.001 3.749 1.00 0.00 34 SER A C 17
ATOM 28539 O O . SER A 1 34 ? 17.696 -6.555 2.853 1.00 0.00 34 SER A O 17
ATOM 28547 N N . GLY A 1 35 ? 16.375 -4.873 3.534 1.00 0.00 35 GLY A N 17
ATOM 28548 C CA . GLY A 1 35 ? 16.174 -4.295 2.208 1.00 0.00 35 GLY A CA 17
ATOM 28549 C C . GLY A 1 35 ? 15.553 -5.262 1.195 1.00 0.00 35 GLY A C 17
ATOM 28550 O O . GLY A 1 35 ? 15.523 -4.954 -0.001 1.00 0.00 35 GLY A O 17
ATOM 28554 N N . ASN A 1 36 ? 15.083 -6.420 1.669 1.00 0.00 36 ASN A N 17
ATOM 28555 C CA . ASN A 1 36 ? 14.392 -7.428 0.898 1.00 0.00 36 ASN A CA 17
ATOM 28556 C C . ASN A 1 36 ? 13.114 -6.802 0.387 1.00 0.00 36 ASN A C 17
ATOM 28557 O O . ASN A 1 36 ? 12.516 -5.930 1.027 1.00 0.00 36 ASN A O 17
ATOM 28568 N N . VAL A 1 37 ? 12.665 -7.337 -0.736 1.00 0.00 37 VAL A N 17
ATOM 28569 C CA . VAL A 1 37 ? 11.388 -6.992 -1.313 1.00 0.00 37 VAL A CA 17
ATOM 28570 C C . VAL A 1 37 ? 10.701 -8.277 -1.747 1.00 0.00 37 VAL A C 17
ATOM 28571 O O . VAL A 1 37 ? 11.359 -9.302 -1.945 1.00 0.00 37 VAL A O 17
ATOM 28584 N N . GLU A 1 38 ? 9.388 -8.228 -1.933 1.00 0.00 38 GLU A N 17
ATOM 28585 C CA . GLU A 1 38 ? 8.613 -9.375 -2.350 1.00 0.00 38 GLU A CA 17
ATOM 28586 C C . GLU A 1 38 ? 7.416 -8.903 -3.160 1.00 0.00 38 GLU A C 17
ATOM 28587 O O . GLU A 1 38 ? 6.728 -7.989 -2.704 1.00 0.00 38 GLU A O 17
ATOM 28599 N N . VAL A 1 39 ? 7.098 -9.568 -4.275 1.00 0.00 39 VAL A N 17
ATOM 28600 C CA . VAL A 1 39 ? 5.936 -9.249 -5.101 1.00 0.00 39 VAL A CA 17
ATOM 28601 C C . VAL A 1 39 ? 4.805 -10.268 -4.818 1.00 0.00 39 VAL A C 17
ATOM 28602 O O . VAL A 1 39 ? 4.914 -11.451 -5.136 1.00 0.00 39 VAL A O 17
ATOM 28615 N N . VAL A 1 40 ? 3.688 -9.805 -4.255 1.00 0.00 40 VAL A N 17
ATOM 28616 C CA . VAL A 1 40 ? 2.391 -10.494 -4.281 1.00 0.00 40 VAL A CA 17
ATOM 28617 C C . VAL A 1 40 ? 1.739 -10.264 -5.655 1.00 0.00 40 VAL A C 17
ATOM 28618 O O . VAL A 1 40 ? 2.016 -9.266 -6.310 1.00 0.00 40 VAL A O 17
ATOM 28631 N N . GLU A 1 41 ? 0.809 -11.119 -6.067 1.00 0.00 41 GLU A N 17
ATOM 28632 C CA . GLU A 1 41 ? -0.123 -10.853 -7.159 1.00 0.00 41 GLU A CA 17
ATOM 28633 C C . GLU A 1 41 ? -1.499 -10.946 -6.528 1.00 0.00 41 GLU A C 17
ATOM 28634 O O . GLU A 1 41 ? -1.827 -11.948 -5.886 1.00 0.00 41 GLU A O 17
ATOM 28646 N N . ASN A 1 42 ? -2.278 -9.879 -6.622 1.00 0.00 42 ASN A N 17
ATOM 28647 C CA . ASN A 1 42 ? -3.567 -9.750 -5.978 1.00 0.00 42 ASN A CA 17
ATOM 28648 C C . ASN A 1 42 ? -4.483 -9.204 -7.049 1.00 0.00 42 ASN A C 17
ATOM 28649 O O . ASN A 1 42 ? -4.311 -8.092 -7.538 1.00 0.00 42 ASN A O 17
ATOM 28660 N N . THR A 1 43 ? -5.433 -10.001 -7.500 1.00 0.00 43 THR A N 17
ATOM 28661 C CA . THR A 1 43 ? -6.294 -9.604 -8.592 1.00 0.00 43 THR A CA 17
ATOM 28662 C C . THR A 1 43 ? -7.425 -8.754 -7.988 1.00 0.00 43 THR A C 17
ATOM 28663 O O . THR A 1 43 ? -8.515 -9.270 -7.734 1.00 0.00 43 THR A O 17
ATOM 28674 N N . ILE A 1 44 ? -7.127 -7.498 -7.616 1.00 0.00 44 ILE A N 17
ATOM 28675 C CA . ILE A 1 44 ? -8.027 -6.640 -6.844 1.00 0.00 44 ILE A CA 17
ATOM 28676 C C . ILE A 1 44 ? -8.766 -5.698 -7.773 1.00 0.00 44 ILE A C 17
ATOM 28677 O O . ILE A 1 44 ? -8.190 -4.777 -8.358 1.00 0.00 44 ILE A O 17
ATOM 28693 N N . ALA A 1 45 ? -10.067 -5.925 -7.847 1.00 0.00 45 ALA A N 17
ATOM 28694 C CA . ALA A 1 45 ? -10.991 -5.154 -8.639 1.00 0.00 45 ALA A CA 17
ATOM 28695 C C . ALA A 1 45 ? -12.000 -4.459 -7.722 1.00 0.00 45 ALA A C 17
ATOM 28696 O O . ALA A 1 45 ? -11.828 -4.336 -6.501 1.00 0.00 45 ALA A O 17
ATOM 28703 N N . ASP A 1 46 ? -13.059 -3.973 -8.355 1.00 0.00 46 ASP A N 17
ATOM 28704 C CA . ASP A 1 46 ? -14.189 -3.287 -7.770 1.00 0.00 46 ASP A CA 17
ATOM 28705 C C . ASP A 1 46 ? -15.085 -4.363 -7.168 1.00 0.00 46 ASP A C 17
ATOM 28706 O O . ASP A 1 46 ? -15.695 -5.170 -7.870 1.00 0.00 46 ASP A O 17
ATOM 28715 N N . ALA A 1 47 ? -15.095 -4.408 -5.836 1.00 0.00 47 ALA A N 17
ATOM 28716 C CA . ALA A 1 47 ? -15.872 -5.314 -4.999 1.00 0.00 47 ALA A CA 17
ATOM 28717 C C . ALA A 1 47 ? -16.797 -4.477 -4.117 1.00 0.00 47 ALA A C 17
ATOM 28718 O O . ALA A 1 47 ? -16.484 -3.319 -3.822 1.00 0.00 47 ALA A O 17
ATOM 28725 N N . HIS A 1 48 ? -17.889 -5.053 -3.626 1.00 0.00 48 HIS A N 17
ATOM 28726 C CA . HIS A 1 48 ? -18.831 -4.311 -2.798 1.00 0.00 48 HIS A CA 17
ATOM 28727 C C . HIS A 1 48 ? -18.230 -4.068 -1.406 1.00 0.00 48 HIS A C 17
ATOM 28728 O O . HIS A 1 48 ? -18.204 -2.930 -0.933 1.00 0.00 48 HIS A O 17
ATOM 28742 N N . GLY A 1 49 ? -17.691 -5.098 -0.753 1.00 0.00 49 GLY A N 17
ATOM 28743 C CA . GLY A 1 49 ? -17.194 -5.021 0.616 1.00 0.00 49 GLY A CA 17
ATOM 28744 C C . GLY A 1 49 ? -17.119 -6.418 1.223 1.00 0.00 49 GLY A C 17
ATOM 28745 O O . GLY A 1 49 ? -16.645 -7.339 0.556 1.00 0.00 49 GLY A O 17
ATOM 28749 N N . THR A 1 50 ? -17.603 -6.567 2.461 1.00 0.00 50 THR A N 17
ATOM 28750 C CA . THR A 1 50 ? -17.490 -7.767 3.291 1.00 0.00 50 THR A CA 17
ATOM 28751 C C . THR A 1 50 ? -16.016 -8.078 3.600 1.00 0.00 50 THR A C 17
ATOM 28752 O O . THR A 1 50 ? -15.308 -8.668 2.781 1.00 0.00 50 THR A O 17
ATOM 28763 N N . GLY A 1 51 ? -15.556 -7.696 4.797 1.00 0.00 51 GLY A N 17
ATOM 28764 C CA . GLY A 1 51 ? -14.196 -7.961 5.259 1.00 0.00 51 GLY A CA 17
ATOM 28765 C C . GLY A 1 51 ? -13.156 -7.155 4.470 1.00 0.00 51 GLY A C 17
ATOM 28766 O O . GLY A 1 51 ? -13.514 -6.263 3.685 1.00 0.00 51 GLY A O 17
ATOM 28770 N N . PRO A 1 52 ? -11.857 -7.399 4.702 1.00 0.00 52 PRO A N 17
ATOM 28771 C CA . PRO A 1 52 ? -10.791 -6.981 3.805 1.00 0.00 52 PRO A CA 17
ATOM 28772 C C . PRO A 1 52 ? -10.751 -7.920 2.587 1.00 0.00 52 PRO A C 17
ATOM 28773 O O . PRO A 1 52 ? -11.689 -8.666 2.309 1.00 0.00 52 PRO A O 17
ATOM 28784 N N . LYS A 1 53 ? -9.675 -7.841 1.808 1.00 0.00 53 LYS A N 17
ATOM 28785 C CA . LYS A 1 53 ? -9.382 -8.729 0.680 1.00 0.00 53 LYS A CA 17
ATOM 28786 C C . LYS A 1 53 ? -7.868 -8.774 0.514 1.00 0.00 53 LYS A C 17
ATOM 28787 O O . LYS A 1 53 ? -7.245 -9.825 0.585 1.00 0.00 53 LYS A O 17
ATOM 28806 N N . VAL A 1 54 ? -7.268 -7.593 0.419 1.00 0.00 54 VAL A N 17
ATOM 28807 C CA . VAL A 1 54 ? -5.836 -7.370 0.289 1.00 0.00 54 VAL A CA 17
ATOM 28808 C C . VAL A 1 54 ? -5.177 -7.295 1.672 1.00 0.00 54 VAL A C 17
ATOM 28809 O O . VAL A 1 54 ? -4.114 -7.856 1.895 1.00 0.00 54 VAL A O 17
ATOM 28822 N N . VAL A 1 55 ? -5.841 -6.653 2.632 1.00 0.00 55 VAL A N 17
ATOM 28823 C CA . VAL A 1 55 ? -5.367 -6.475 4.001 1.00 0.00 55 VAL A CA 17
ATOM 28824 C C . VAL A 1 55 ? -5.182 -7.829 4.667 1.00 0.00 55 VAL A C 17
ATOM 28825 O O . VAL A 1 55 ? -4.065 -8.078 5.086 1.00 0.00 55 VAL A O 17
ATOM 28838 N N . GLN A 1 56 ? -6.184 -8.721 4.656 1.00 0.00 56 GLN A N 17
ATOM 28839 C CA . GLN A 1 56 ? -6.089 -10.061 5.246 1.00 0.00 56 GLN A CA 17
ATOM 28840 C C . GLN A 1 56 ? -4.753 -10.727 4.884 1.00 0.00 56 GLN A C 17
ATOM 28841 O O . GLN A 1 56 ? -4.015 -11.181 5.761 1.00 0.00 56 GLN A O 17
ATOM 28855 N N . SER A 1 57 ? -4.435 -10.704 3.586 1.00 0.00 57 SER A N 17
ATOM 28856 C CA . SER A 1 57 ? -3.174 -11.142 3.031 1.00 0.00 57 SER A CA 17
ATOM 28857 C C . SER A 1 57 ? -1.987 -10.385 3.605 1.00 0.00 57 SER A C 17
ATOM 28858 O O . SER A 1 57 ? -1.131 -11.002 4.225 1.00 0.00 57 SER A O 17
ATOM 28866 N N . LEU A 1 58 ? -1.882 -9.081 3.370 1.00 0.00 58 LEU A N 17
ATOM 28867 C CA . LEU A 1 58 ? -0.666 -8.328 3.654 1.00 0.00 58 LEU A CA 17
ATOM 28868 C C . LEU A 1 58 ? -0.291 -8.371 5.124 1.00 0.00 58 LEU A C 17
ATOM 28869 O O . LEU A 1 58 ? 0.879 -8.520 5.470 1.00 0.00 58 LEU A O 17
ATOM 28885 N N . VAL A 1 59 ? -1.301 -8.291 5.972 1.00 0.00 59 VAL A N 17
ATOM 28886 C CA . VAL A 1 59 ? -1.230 -8.404 7.412 1.00 0.00 59 VAL A CA 17
ATOM 28887 C C . VAL A 1 59 ? -0.603 -9.746 7.827 1.00 0.00 59 VAL A C 17
ATOM 28888 O O . VAL A 1 59 ? 0.143 -9.798 8.803 1.00 0.00 59 VAL A O 17
ATOM 28901 N N . SER A 1 60 ? -0.834 -10.824 7.070 1.00 0.00 60 SER A N 17
ATOM 28902 C CA . SER A 1 60 ? -0.176 -12.108 7.290 1.00 0.00 60 SER A CA 17
ATOM 28903 C C . SER A 1 60 ? 1.354 -11.973 7.166 1.00 0.00 60 SER A C 17
ATOM 28904 O O . SER A 1 60 ? 2.085 -12.667 7.872 1.00 0.00 60 SER A O 17
ATOM 28912 N N . LYS A 1 61 ? 1.863 -11.054 6.332 1.00 0.00 61 LYS A N 17
ATOM 28913 C CA . LYS A 1 61 ? 3.298 -10.823 6.138 1.00 0.00 61 LYS A CA 17
ATOM 28914 C C . LYS A 1 61 ? 3.750 -9.598 6.932 1.00 0.00 61 LYS A C 17
ATOM 28915 O O . LYS A 1 61 ? 4.625 -8.862 6.471 1.00 0.00 61 LYS A O 17
ATOM 28934 N N . GLY A 1 62 ? 3.208 -9.404 8.135 1.00 0.00 62 GLY A N 17
ATOM 28935 C CA . GLY A 1 62 ? 3.667 -8.387 9.063 1.00 0.00 62 GLY A CA 17
ATOM 28936 C C . GLY A 1 62 ? 3.720 -6.973 8.495 1.00 0.00 62 GLY A C 17
ATOM 28937 O O . GLY A 1 62 ? 4.550 -6.184 8.940 1.00 0.00 62 GLY A O 17
ATOM 28941 N N . VAL A 1 63 ? 2.919 -6.654 7.478 1.00 0.00 63 VAL A N 17
ATOM 28942 C CA . VAL A 1 63 ? 2.930 -5.341 6.862 1.00 0.00 63 VAL A CA 17
ATOM 28943 C C . VAL A 1 63 ? 2.239 -4.388 7.829 1.00 0.00 63 VAL A C 17
ATOM 28944 O O . VAL A 1 63 ? 1.008 -4.293 7.822 1.00 0.00 63 VAL A O 17
ATOM 28957 N N . GLU A 1 64 ? 3.003 -3.659 8.644 1.00 0.00 64 GLU A N 17
ATOM 28958 C CA . GLU A 1 64 ? 2.425 -2.642 9.520 1.00 0.00 64 GLU A CA 17
ATOM 28959 C C . GLU A 1 64 ? 2.745 -1.260 8.959 1.00 0.00 64 GLU A C 17
ATOM 28960 O O . GLU A 1 64 ? 2.878 -0.290 9.701 1.00 0.00 64 GLU A O 17
ATOM 28972 N N . TYR A 1 65 ? 2.740 -1.116 7.637 1.00 0.00 65 TYR A N 17
ATOM 28973 C CA . TYR A 1 65 ? 3.194 0.075 6.951 1.00 0.00 65 TYR A CA 17
ATOM 28974 C C . TYR A 1 65 ? 2.687 0.007 5.507 1.00 0.00 65 TYR A C 17
ATOM 28975 O O . TYR A 1 65 ? 2.409 -1.067 4.966 1.00 0.00 65 TYR A O 17
ATOM 28993 N N . LEU A 1 66 ? 2.548 1.146 4.842 1.00 0.00 66 LEU A N 17
ATOM 28994 C CA . LEU A 1 66 ? 1.925 1.242 3.532 1.00 0.00 66 LEU A CA 17
ATOM 28995 C C . LEU A 1 66 ? 2.300 2.600 2.955 1.00 0.00 66 LEU A C 17
ATOM 28996 O O . LEU A 1 66 ? 2.392 3.578 3.694 1.00 0.00 66 LEU A O 17
ATOM 29012 N N . ILE A 1 67 ? 2.472 2.669 1.639 1.00 0.00 67 ILE A N 17
ATOM 29013 C CA . ILE A 1 67 ? 2.651 3.898 0.882 1.00 0.00 67 ILE A CA 17
ATOM 29014 C C . ILE A 1 67 ? 1.504 3.919 -0.117 1.00 0.00 67 ILE A C 17
ATOM 29015 O O . ILE A 1 67 ? 1.516 3.114 -1.044 1.00 0.00 67 ILE A O 17
ATOM 29031 N N . ALA A 1 68 ? 0.473 4.739 0.086 1.00 0.00 68 ALA A N 17
ATOM 29032 C CA . ALA A 1 68 ? -0.683 4.781 -0.796 1.00 0.00 68 ALA A CA 17
ATOM 29033 C C . ALA A 1 68 ? -1.319 6.169 -0.833 1.00 0.00 68 ALA A C 17
ATOM 29034 O O . ALA A 1 68 ? -1.569 6.761 0.206 1.00 0.00 68 ALA A O 17
ATOM 29041 N N . SER A 1 69 ? -1.650 6.673 -2.018 1.00 0.00 69 SER A N 17
ATOM 29042 C CA . SER A 1 69 ? -2.192 8.024 -2.169 1.00 0.00 69 SER A CA 17
ATOM 29043 C C . SER A 1 69 ? -3.600 8.166 -1.576 1.00 0.00 69 SER A C 17
ATOM 29044 O O . SER A 1 69 ? -4.031 9.283 -1.291 1.00 0.00 69 SER A O 17
ATOM 29052 N N . ASN A 1 70 ? -4.342 7.058 -1.460 1.00 0.00 70 ASN A N 17
ATOM 29053 C CA . ASN A 1 70 ? -5.792 6.982 -1.263 1.00 0.00 70 ASN A CA 17
ATOM 29054 C C . ASN A 1 70 ? -6.163 5.492 -1.135 1.00 0.00 70 ASN A C 17
ATOM 29055 O O . ASN A 1 70 ? -5.286 4.623 -1.243 1.00 0.00 70 ASN A O 17
ATOM 29066 N N . VAL A 1 71 ? -7.446 5.130 -1.023 1.00 0.00 71 VAL A N 17
ATOM 29067 C CA . VAL A 1 71 ? -7.869 3.735 -0.924 1.00 0.00 71 VAL A CA 17
ATOM 29068 C C . VAL A 1 71 ? -9.112 3.429 -1.764 1.00 0.00 71 VAL A C 17
ATOM 29069 O O . VAL A 1 71 ? -10.063 4.205 -1.803 1.00 0.00 71 VAL A O 17
ATOM 29082 N N . GLY A 1 72 ? -9.093 2.238 -2.375 1.00 0.00 72 GLY A N 17
ATOM 29083 C CA . GLY A 1 72 ? -10.103 1.669 -3.264 1.00 0.00 72 GLY A CA 17
ATOM 29084 C C . GLY A 1 72 ? -11.509 1.518 -2.682 1.00 0.00 72 GLY A C 17
ATOM 29085 O O . GLY A 1 72 ? -12.396 1.124 -3.429 1.00 0.00 72 GLY A O 17
ATOM 29089 N N . ARG A 1 73 ? -11.690 1.674 -1.366 1.00 0.00 73 ARG A N 17
ATOM 29090 C CA . ARG A 1 73 ? -12.907 1.824 -0.558 1.00 0.00 73 ARG A CA 17
ATOM 29091 C C . ARG A 1 73 ? -12.669 1.081 0.751 1.00 0.00 73 ARG A C 17
ATOM 29092 O O . ARG A 1 73 ? -11.930 1.593 1.595 1.00 0.00 73 ARG A O 17
ATOM 29113 N N . ASN A 1 74 ? -13.249 -0.111 0.915 1.00 0.00 74 ASN A N 17
ATOM 29114 C CA . ASN A 1 74 ? -13.078 -0.931 2.114 1.00 0.00 74 ASN A CA 17
ATOM 29115 C C . ASN A 1 74 ? -11.620 -1.357 2.209 1.00 0.00 74 ASN A C 17
ATOM 29116 O O . ASN A 1 74 ? -11.020 -1.723 1.196 1.00 0.00 74 ASN A O 17
ATOM 29127 N N . ALA A 1 75 ? -11.075 -1.291 3.426 1.00 0.00 75 ALA A N 17
ATOM 29128 C CA . ALA A 1 75 ? -9.736 -1.658 3.885 1.00 0.00 75 ALA A CA 17
ATOM 29129 C C . ALA A 1 75 ? -9.358 -0.863 5.130 1.00 0.00 75 ALA A C 17
ATOM 29130 O O . ALA A 1 75 ? -8.605 -1.363 5.959 1.00 0.00 75 ALA A O 17
ATOM 29137 N N . PHE A 1 76 ? -9.789 0.398 5.215 1.00 0.00 76 PHE A N 17
ATOM 29138 C CA . PHE A 1 76 ? -9.231 1.385 6.135 1.00 0.00 76 PHE A CA 17
ATOM 29139 C C . PHE A 1 76 ? -9.334 0.931 7.583 1.00 0.00 76 PHE A C 17
ATOM 29140 O O . PHE A 1 76 ? -8.365 1.042 8.326 1.00 0.00 76 PHE A O 17
ATOM 29157 N N . GLU A 1 77 ? -10.470 0.350 7.950 1.00 0.00 77 GLU A N 17
ATOM 29158 C CA . GLU A 1 77 ? -10.761 -0.148 9.287 1.00 0.00 77 GLU A CA 17
ATOM 29159 C C . GLU A 1 77 ? -9.775 -1.266 9.638 1.00 0.00 77 GLU A C 17
ATOM 29160 O O . GLU A 1 77 ? -9.269 -1.350 10.758 1.00 0.00 77 GLU A O 17
ATOM 29172 N N . THR A 1 78 ? -9.467 -2.112 8.658 1.00 0.00 78 THR A N 17
ATOM 29173 C CA . THR A 1 78 ? -8.560 -3.236 8.804 1.00 0.00 78 THR A CA 17
ATOM 29174 C C . THR A 1 78 ? -7.103 -2.753 8.857 1.00 0.00 78 THR A C 17
ATOM 29175 O O . THR A 1 78 ? -6.256 -3.428 9.436 1.00 0.00 78 THR A O 17
ATOM 29186 N N . LEU A 1 79 ? -6.795 -1.572 8.303 1.00 0.00 79 LEU A N 17
ATOM 29187 C CA . LEU A 1 79 ? -5.433 -1.047 8.328 1.00 0.00 79 LEU A CA 17
ATOM 29188 C C . LEU A 1 79 ? -5.088 -0.635 9.754 1.00 0.00 79 LEU A C 17
ATOM 29189 O O . LEU A 1 79 ? -4.066 -1.017 10.305 1.00 0.00 79 LEU A O 17
ATOM 29205 N N . LYS A 1 80 ? -5.941 0.159 10.381 1.00 0.00 80 LYS A N 17
ATOM 29206 C CA . LYS A 1 80 ? -5.769 0.550 11.764 1.00 0.00 80 LYS A CA 17
ATOM 29207 C C . LYS A 1 80 ? -5.925 -0.597 12.742 1.00 0.00 80 LYS A C 17
ATOM 29208 O O . LYS A 1 80 ? -5.232 -0.566 13.758 1.00 0.00 80 LYS A O 17
ATOM 29227 N N . ALA A 1 81 ? -6.748 -1.596 12.424 1.00 0.00 81 ALA A N 17
ATOM 29228 C CA . ALA A 1 81 ? -6.771 -2.838 13.177 1.00 0.00 81 ALA A CA 17
ATOM 29229 C C . ALA A 1 81 ? -5.347 -3.388 13.272 1.00 0.00 81 ALA A C 17
ATOM 29230 O O . ALA A 1 81 ? -4.795 -3.442 14.371 1.00 0.00 81 ALA A O 17
ATOM 29237 N N . ALA A 1 82 ? -4.698 -3.692 12.140 1.00 0.00 82 ALA A N 17
ATOM 29238 C CA . ALA A 1 82 ? -3.383 -4.326 12.188 1.00 0.00 82 ALA A CA 17
ATOM 29239 C C . ALA A 1 82 ? -2.248 -3.294 12.328 1.00 0.00 82 ALA A C 17
ATOM 29240 O O . ALA A 1 82 ? -1.134 -3.516 11.845 1.00 0.00 82 ALA A O 17
ATOM 29247 N N . GLY A 1 83 ? -2.474 -2.221 13.092 1.00 0.00 83 GLY A N 17
ATOM 29248 C CA . GLY A 1 83 ? -1.525 -1.156 13.397 1.00 0.00 83 GLY A CA 17
ATOM 29249 C C . GLY A 1 83 ? -0.751 -0.598 12.203 1.00 0.00 83 GLY A C 17
ATOM 29250 O O . GLY A 1 83 ? 0.360 -0.094 12.374 1.00 0.00 83 GLY A O 17
ATOM 29254 N N . VAL A 1 84 ? -1.321 -0.656 11.001 1.00 0.00 84 VAL A N 17
ATOM 29255 C CA . VAL A 1 84 ? -0.615 -0.423 9.754 1.00 0.00 84 VAL A CA 17
ATOM 29256 C C . VAL A 1 84 ? -0.467 1.073 9.556 1.00 0.00 84 VAL A C 17
ATOM 29257 O O . VAL A 1 84 ? -1.470 1.792 9.507 1.00 0.00 84 VAL A O 17
ATOM 29270 N N . LYS A 1 85 ? 0.765 1.563 9.428 1.00 0.00 85 LYS A N 17
ATOM 29271 C CA . LYS A 1 85 ? 1.002 2.961 9.133 1.00 0.00 85 LYS A CA 17
ATOM 29272 C C . LYS A 1 85 ? 0.727 3.113 7.634 1.00 0.00 85 LYS A C 17
ATOM 29273 O O . LYS A 1 85 ? 0.821 2.150 6.881 1.00 0.00 85 LYS A O 17
ATOM 29292 N N . VAL A 1 86 ? 0.345 4.295 7.182 1.00 0.00 86 VAL A N 17
ATOM 29293 C CA . VAL A 1 86 ? -0.092 4.558 5.823 1.00 0.00 86 VAL A CA 17
ATOM 29294 C C . VAL A 1 86 ? 0.438 5.949 5.525 1.00 0.00 86 VAL A C 17
ATOM 29295 O O . VAL A 1 86 ? 0.077 6.905 6.207 1.00 0.00 86 VAL A O 17
ATOM 29308 N N . TYR A 1 87 ? 1.334 6.058 4.556 1.00 0.00 87 TYR A N 17
ATOM 29309 C CA . TYR A 1 87 ? 1.758 7.327 3.996 1.00 0.00 87 TYR A CA 17
ATOM 29310 C C . TYR A 1 87 ? 0.946 7.621 2.746 1.00 0.00 87 TYR A C 17
ATOM 29311 O O . TYR A 1 87 ? 0.502 6.682 2.089 1.00 0.00 87 TYR A O 17
ATOM 29329 N N . ARG A 1 88 ? 0.861 8.893 2.356 1.00 0.00 88 ARG A N 17
ATOM 29330 C CA . ARG A 1 88 ? 0.434 9.321 1.026 1.00 0.00 88 ARG A CA 17
ATOM 29331 C C . ARG A 1 88 ? 1.625 9.146 0.090 1.00 0.00 88 ARG A C 17
ATOM 29332 O O . ARG A 1 88 ? 2.756 9.258 0.547 1.00 0.00 88 ARG A O 17
ATOM 29353 N N . PHE A 1 89 ? 1.391 8.951 -1.207 1.00 0.00 89 PHE A N 17
ATOM 29354 C CA . PHE A 1 89 ? 2.382 9.124 -2.265 1.00 0.00 89 PHE A CA 17
ATOM 29355 C C . PHE A 1 89 ? 1.712 9.920 -3.399 1.00 0.00 89 PHE A C 17
ATOM 29356 O O . PHE A 1 89 ? 0.483 10.057 -3.404 1.00 0.00 89 PHE A O 17
ATOM 29373 N N . GLU A 1 90 ? 2.476 10.429 -4.366 1.00 0.00 90 GLU A N 17
ATOM 29374 C CA . GLU A 1 90 ? 1.967 11.261 -5.459 1.00 0.00 90 GLU A CA 17
ATOM 29375 C C . GLU A 1 90 ? 2.665 10.956 -6.799 1.00 0.00 90 GLU A C 17
ATOM 29376 O O . GLU A 1 90 ? 3.505 11.706 -7.288 1.00 0.00 90 GLU A O 17
ATOM 29388 N N . GLY A 1 91 ? 2.260 9.848 -7.421 1.00 0.00 91 GLY A N 17
ATOM 29389 C CA . GLY A 1 91 ? 2.450 9.572 -8.847 1.00 0.00 91 GLY A CA 17
ATOM 29390 C C . GLY A 1 91 ? 3.901 9.291 -9.254 1.00 0.00 91 GLY A C 17
ATOM 29391 O O . GLY A 1 91 ? 4.626 10.190 -9.677 1.00 0.00 91 GLY A O 17
ATOM 29395 N N . GLY A 1 92 ? 4.307 8.025 -9.177 1.00 0.00 92 GLY A N 17
ATOM 29396 C CA . GLY A 1 92 ? 5.677 7.524 -9.168 1.00 0.00 92 GLY A CA 17
ATOM 29397 C C . GLY A 1 92 ? 5.687 6.037 -9.529 1.00 0.00 92 GLY A C 17
ATOM 29398 O O . GLY A 1 92 ? 4.641 5.383 -9.484 1.00 0.00 92 GLY A O 17
ATOM 29402 N N . THR A 1 93 ? 6.851 5.484 -9.876 1.00 0.00 93 THR A N 17
ATOM 29403 C CA . THR A 1 93 ? 7.048 4.042 -9.923 1.00 0.00 93 THR A CA 17
ATOM 29404 C C . THR A 1 93 ? 7.284 3.484 -8.510 1.00 0.00 93 THR A C 17
ATOM 29405 O O . THR A 1 93 ? 7.412 4.289 -7.586 1.00 0.00 93 THR A O 17
ATOM 29416 N N . VAL A 1 94 ? 7.286 2.155 -8.276 1.00 0.00 94 VAL A N 17
ATOM 29417 C CA . VAL A 1 94 ? 7.454 1.652 -6.909 1.00 0.00 94 VAL A CA 17
ATOM 29418 C C . VAL A 1 94 ? 8.657 2.283 -6.214 1.00 0.00 94 VAL A C 17
ATOM 29419 O O . VAL A 1 94 ? 8.482 2.710 -5.078 1.00 0.00 94 VAL A O 17
ATOM 29432 N N . GLN A 1 95 ? 9.803 2.456 -6.880 1.00 0.00 95 GLN A N 17
ATOM 29433 C CA . GLN A 1 95 ? 10.944 3.135 -6.266 1.00 0.00 95 GLN A CA 17
ATOM 29434 C C . GLN A 1 95 ? 10.630 4.509 -5.682 1.00 0.00 95 GLN A C 17
ATOM 29435 O O . GLN A 1 95 ? 11.145 4.832 -4.622 1.00 0.00 95 GLN A O 17
ATOM 29449 N N . GLU A 1 96 ? 9.809 5.314 -6.337 1.00 0.00 96 GLU A N 17
ATOM 29450 C CA . GLU A 1 96 ? 9.504 6.684 -5.982 1.00 0.00 96 GLU A CA 17
ATOM 29451 C C . GLU A 1 96 ? 8.770 6.687 -4.661 1.00 0.00 96 GLU A C 17
ATOM 29452 O O . GLU A 1 96 ? 9.166 7.425 -3.774 1.00 0.00 96 GLU A O 17
ATOM 29464 N N . ALA A 1 97 ? 7.761 5.823 -4.489 1.00 0.00 97 ALA A N 17
ATOM 29465 C CA . ALA A 1 97 ? 7.114 5.629 -3.207 1.00 0.00 97 ALA A CA 17
ATOM 29466 C C . ALA A 1 97 ? 8.124 5.427 -2.063 1.00 0.00 97 ALA A C 17
ATOM 29467 O O . ALA A 1 97 ? 7.873 5.875 -0.948 1.00 0.00 97 ALA A O 17
ATOM 29474 N N . ILE A 1 98 ? 9.258 4.776 -2.319 1.00 0.00 98 ILE A N 17
ATOM 29475 C CA . ILE A 1 98 ? 10.256 4.446 -1.306 1.00 0.00 98 ILE A CA 17
ATOM 29476 C C . ILE A 1 98 ? 11.181 5.630 -1.153 1.00 0.00 98 ILE A C 17
ATOM 29477 O O . ILE A 1 98 ? 11.270 6.156 -0.064 1.00 0.00 98 ILE A O 17
ATOM 29493 N N . ASP A 1 99 ? 11.840 6.049 -2.230 1.00 0.00 99 ASP A N 17
ATOM 29494 C CA . ASP A 1 99 ? 12.804 7.140 -2.325 1.00 0.00 99 ASP A CA 17
ATOM 29495 C C . ASP A 1 99 ? 12.192 8.427 -1.797 1.00 0.00 99 ASP A C 17
ATOM 29496 O O . ASP A 1 99 ? 12.888 9.308 -1.297 1.00 0.00 99 ASP A O 17
ATOM 29505 N N . ALA A 1 100 ? 10.870 8.548 -1.917 1.00 0.00 100 ALA A N 17
ATOM 29506 C CA . ALA A 1 100 ? 10.136 9.657 -1.347 1.00 0.00 100 ALA A CA 17
ATOM 29507 C C . ALA A 1 100 ? 10.084 9.464 0.169 1.00 0.00 100 ALA A C 17
ATOM 29508 O O . ALA A 1 100 ? 10.590 10.295 0.910 1.00 0.00 100 ALA A O 17
ATOM 29515 N N . PHE A 1 101 ? 9.493 8.368 0.642 1.00 0.00 101 PHE A N 17
ATOM 29516 C CA . PHE A 1 101 ? 9.323 8.056 2.061 1.00 0.00 101 PHE A CA 17
ATOM 29517 C C . PHE A 1 101 ? 10.640 8.046 2.838 1.00 0.00 101 PHE A C 17
ATOM 29518 O O . PHE A 1 101 ? 10.719 8.601 3.937 1.00 0.00 101 PHE A O 17
ATOM 29535 N N . SER A 1 102 ? 11.646 7.359 2.316 1.00 0.00 102 SER A N 17
ATOM 29536 C CA . SER A 1 102 ? 12.888 7.071 2.999 1.00 0.00 102 SER A CA 17
ATOM 29537 C C . SER A 1 102 ? 13.726 8.335 3.109 1.00 0.00 102 SER A C 17
ATOM 29538 O O . SER A 1 102 ? 14.375 8.539 4.134 1.00 0.00 102 SER A O 17
ATOM 29546 N N . GLU A 1 103 ? 13.610 9.249 2.139 1.00 0.00 103 GLU A N 17
ATOM 29547 C CA . GLU A 1 103 ? 14.209 10.573 2.246 1.00 0.00 103 GLU A CA 17
ATOM 29548 C C . GLU A 1 103 ? 13.090 11.594 2.553 1.00 0.00 103 GLU A C 17
ATOM 29549 O O . GLU A 1 103 ? 13.189 12.791 2.274 1.00 0.00 103 GLU A O 17
ATOM 29561 N N . GLY A 1 104 ? 12.120 11.140 3.352 1.00 0.00 104 GLY A N 17
ATOM 29562 C CA . GLY A 1 104 ? 11.070 11.835 4.077 1.00 0.00 104 GLY A CA 17
ATOM 29563 C C . GLY A 1 104 ? 9.992 12.609 3.314 1.00 0.00 104 GLY A C 17
ATOM 29564 O O . GLY A 1 104 ? 9.100 13.126 3.990 1.00 0.00 104 GLY A O 17
ATOM 29568 N N . ARG A 1 105 ? 10.008 12.717 1.985 1.00 0.00 105 ARG A N 17
ATOM 29569 C CA . ARG A 1 105 ? 9.155 13.619 1.198 1.00 0.00 105 ARG A CA 17
ATOM 29570 C C . ARG A 1 105 ? 7.735 13.086 0.981 1.00 0.00 105 ARG A C 17
ATOM 29571 O O . ARG A 1 105 ? 7.152 13.301 -0.084 1.00 0.00 105 ARG A O 17
ATOM 29592 N N . LEU A 1 106 ? 7.134 12.441 1.975 1.00 0.00 106 LEU A N 17
ATOM 29593 C CA . LEU A 1 106 ? 5.758 11.973 1.901 1.00 0.00 106 LEU A CA 17
ATOM 29594 C C . LEU A 1 106 ? 4.966 12.588 3.064 1.00 0.00 106 LEU A C 17
ATOM 29595 O O . LEU A 1 106 ? 5.418 13.565 3.671 1.00 0.00 106 LEU A O 17
ATOM 29611 N N . GLU A 1 107 ? 3.763 12.085 3.345 1.00 0.00 107 GLU A N 17
ATOM 29612 C CA . GLU A 1 107 ? 2.882 12.548 4.426 1.00 0.00 107 GLU A CA 17
ATOM 29613 C C . GLU A 1 107 ? 2.284 11.330 5.117 1.00 0.00 107 GLU A C 17
ATOM 29614 O O . GLU A 1 107 ? 2.015 10.344 4.438 1.00 0.00 107 GLU A O 17
ATOM 29626 N N . GLU A 1 108 ? 2.008 11.397 6.416 1.00 0.00 108 GLU A N 17
ATOM 29627 C CA . GLU A 1 108 ? 1.358 10.359 7.196 1.00 0.00 108 GLU A CA 17
ATOM 29628 C C . GLU A 1 108 ? -0.142 10.468 6.960 1.00 0.00 108 GLU A C 17
ATOM 29629 O O . GLU A 1 108 ? -0.824 11.354 7.481 1.00 0.00 108 GLU A O 17
ATOM 29641 N N . LEU A 1 109 ? -0.647 9.594 6.105 1.00 0.00 109 LEU A N 17
ATOM 29642 C CA . LEU A 1 109 ? -2.025 9.533 5.682 1.00 0.00 109 LEU A CA 17
ATOM 29643 C C . LEU A 1 109 ? -2.711 8.455 6.509 1.00 0.00 109 LEU A C 17
ATOM 29644 O O . LEU A 1 109 ? -3.072 7.427 5.960 1.00 0.00 109 LEU A O 17
ATOM 29660 N N . THR A 1 110 ? -2.893 8.626 7.821 1.00 0.00 110 THR A N 17
ATOM 29661 C CA . THR A 1 110 ? -3.453 7.546 8.646 1.00 0.00 110 THR A CA 17
ATOM 29662 C C . THR A 1 110 ? -4.908 7.867 9.018 1.00 0.00 110 THR A C 17
ATOM 29663 O O . THR A 1 110 ? -5.392 7.523 10.097 1.00 0.00 110 THR A O 17
ATOM 29674 N N . THR A 1 111 ? -5.641 8.478 8.086 1.00 0.00 111 THR A N 17
ATOM 29675 C CA . THR A 1 111 ? -6.714 9.412 8.434 1.00 0.00 111 THR A CA 17
ATOM 29676 C C . THR A 1 111 ? -7.573 9.734 7.196 1.00 0.00 111 THR A C 17
ATOM 29677 O O . THR A 1 111 ? -8.058 10.854 7.001 1.00 0.00 111 THR A O 17
ATOM 29688 N N . PHE A 1 112 ? -7.815 8.742 6.347 1.00 0.00 112 PHE A N 17
ATOM 29689 C CA . PHE A 1 112 ? -8.420 8.881 5.026 1.00 0.00 112 PHE A CA 17
ATOM 29690 C C . PHE A 1 112 ? -9.619 7.959 4.966 1.00 0.00 112 PHE A C 17
ATOM 29691 O O . PHE A 1 112 ? -9.769 7.087 5.814 1.00 0.00 112 PHE A O 17
ATOM 29708 N N . THR A 1 113 ? -10.465 8.095 3.961 1.00 0.00 113 THR A N 17
ATOM 29709 C CA . THR A 1 113 ? -11.715 7.368 3.955 1.00 0.00 113 THR A CA 17
ATOM 29710 C C . THR A 1 113 ? -12.078 7.044 2.511 1.00 0.00 113 THR A C 17
ATOM 29711 O O . THR A 1 113 ? -11.279 7.163 1.571 1.00 0.00 113 THR A O 17
ATOM 29722 N N . ARG A 1 114 ? -13.305 6.580 2.363 1.00 0.00 114 ARG A N 17
ATOM 29723 C CA . ARG A 1 114 ? -14.075 6.640 1.148 1.00 0.00 114 ARG A CA 17
ATOM 29724 C C . ARG A 1 114 ? -15.355 7.352 1.511 1.00 0.00 114 ARG A C 17
ATOM 29725 O O . ARG A 1 114 ? -15.793 7.273 2.666 1.00 0.00 114 ARG A O 17
ATOM 29746 N N . GLU A 1 115 ? -15.992 7.960 0.531 1.00 0.00 115 GLU A N 17
ATOM 29747 C CA . GLU A 1 115 ? -17.310 8.532 0.675 1.00 0.00 115 GLU A CA 17
ATOM 29748 C C . GLU A 1 115 ? -18.204 7.682 -0.214 1.00 0.00 115 GLU A C 17
ATOM 29749 O O . GLU A 1 115 ? -18.335 7.943 -1.410 1.00 0.00 115 GLU A O 17
ATOM 29761 N N . GLY A 1 116 ? -18.715 6.588 0.338 1.00 0.00 116 GLY A N 17
ATOM 29762 C CA . GLY A 1 116 ? -19.501 5.569 -0.342 1.00 0.00 116 GLY A CA 17
ATOM 29763 C C . GLY A 1 116 ? -19.638 4.366 0.568 1.00 0.00 116 GLY A C 17
ATOM 29764 O O . GLY A 1 116 ? -19.235 3.264 0.137 1.00 0.00 116 GLY A O 17
ATOM 29768 N N . MET A 1 1 ? 13.549 -2.676 11.716 1.00 0.00 1 MET A N 18
ATOM 29769 C CA . MET A 1 1 ? 12.419 -3.560 11.381 1.00 0.00 1 MET A CA 18
ATOM 29770 C C . MET A 1 1 ? 11.197 -2.759 10.971 1.00 0.00 1 MET A C 18
ATOM 29771 O O . MET A 1 1 ? 10.928 -1.720 11.581 1.00 0.00 1 MET A O 18
ATOM 29785 N N . ALA A 1 2 ? 10.462 -3.290 9.988 1.00 0.00 2 ALA A N 18
ATOM 29786 C CA . ALA A 1 2 ? 9.101 -2.984 9.547 1.00 0.00 2 ALA A CA 18
ATOM 29787 C C . ALA A 1 2 ? 8.927 -3.478 8.127 1.00 0.00 2 ALA A C 18
ATOM 29788 O O . ALA A 1 2 ? 9.869 -3.376 7.344 1.00 0.00 2 ALA A O 18
ATOM 29795 N N . ARG A 1 3 ? 7.717 -3.890 7.752 1.00 0.00 3 ARG A N 18
ATOM 29796 C CA . ARG A 1 3 ? 7.358 -4.080 6.352 1.00 0.00 3 ARG A CA 18
ATOM 29797 C C . ARG A 1 3 ? 6.375 -3.008 5.931 1.00 0.00 3 ARG A C 18
ATOM 29798 O O . ARG A 1 3 ? 5.361 -2.802 6.592 1.00 0.00 3 ARG A O 18
ATOM 29819 N N . VAL A 1 4 ? 6.704 -2.306 4.859 1.00 0.00 4 VAL A N 18
ATOM 29820 C CA . VAL A 1 4 ? 5.879 -1.304 4.195 1.00 0.00 4 VAL A CA 18
ATOM 29821 C C . VAL A 1 4 ? 5.257 -2.031 2.996 1.00 0.00 4 VAL A C 18
ATOM 29822 O O . VAL A 1 4 ? 5.894 -2.946 2.470 1.00 0.00 4 VAL A O 18
ATOM 29835 N N . ALA A 1 5 ? 4.051 -1.668 2.541 1.00 0.00 5 ALA A N 18
ATOM 29836 C CA . ALA A 1 5 ? 3.529 -2.230 1.294 1.00 0.00 5 ALA A CA 18
ATOM 29837 C C . ALA A 1 5 ? 3.275 -1.088 0.312 1.00 0.00 5 ALA A C 18
ATOM 29838 O O . ALA A 1 5 ? 2.889 0.008 0.727 1.00 0.00 5 ALA A O 18
ATOM 29845 N N . ILE A 1 6 ? 3.440 -1.327 -0.984 1.00 0.00 6 ILE A N 18
ATOM 29846 C CA . ILE A 1 6 ? 3.266 -0.337 -2.034 1.00 0.00 6 ILE A CA 18
ATOM 29847 C C . ILE A 1 6 ? 2.345 -0.962 -3.103 1.00 0.00 6 ILE A C 18
ATOM 29848 O O . ILE A 1 6 ? 2.670 -2.026 -3.634 1.00 0.00 6 ILE A O 18
ATOM 29864 N N . PRO A 1 7 ? 1.186 -0.347 -3.389 1.00 0.00 7 PRO A N 18
ATOM 29865 C CA . PRO A 1 7 ? 0.182 -0.775 -4.334 1.00 0.00 7 PRO A CA 18
ATOM 29866 C C . PRO A 1 7 ? 0.732 -0.523 -5.737 1.00 0.00 7 PRO A C 18
ATOM 29867 O O . PRO A 1 7 ? 0.750 0.615 -6.199 1.00 0.00 7 PRO A O 18
ATOM 29878 N N . SER A 1 8 ? 1.216 -1.566 -6.395 1.00 0.00 8 SER A N 18
ATOM 29879 C CA . SER A 1 8 ? 1.867 -1.498 -7.691 1.00 0.00 8 SER A CA 18
ATOM 29880 C C . SER A 1 8 ? 0.866 -1.906 -8.781 1.00 0.00 8 SER A C 18
ATOM 29881 O O . SER A 1 8 ? -0.153 -2.556 -8.495 1.00 0.00 8 SER A O 18
ATOM 29889 N N . VAL A 1 9 ? 1.187 -1.596 -10.045 1.00 0.00 9 VAL A N 18
ATOM 29890 C CA . VAL A 1 9 ? 0.498 -2.171 -11.197 1.00 0.00 9 VAL A CA 18
ATOM 29891 C C . VAL A 1 9 ? 1.461 -2.916 -12.136 1.00 0.00 9 VAL A C 18
ATOM 29892 O O . VAL A 1 9 ? 1.255 -2.946 -13.354 1.00 0.00 9 VAL A O 18
ATOM 29905 N N . GLY A 1 10 ? 2.448 -3.619 -11.581 1.00 0.00 10 GLY A N 18
ATOM 29906 C CA . GLY A 1 10 ? 3.348 -4.500 -12.312 1.00 0.00 10 GLY A CA 18
ATOM 29907 C C . GLY A 1 10 ? 4.210 -5.307 -11.343 1.00 0.00 10 GLY A C 18
ATOM 29908 O O . GLY A 1 10 ? 4.083 -5.181 -10.124 1.00 0.00 10 GLY A O 18
ATOM 29912 N N . LYS A 1 11 ? 5.102 -6.138 -11.867 1.00 0.00 11 LYS A N 18
ATOM 29913 C CA . LYS A 1 11 ? 5.905 -7.075 -11.086 1.00 0.00 11 LYS A CA 18
ATOM 29914 C C . LYS A 1 11 ? 7.358 -6.605 -11.061 1.00 0.00 11 LYS A C 18
ATOM 29915 O O . LYS A 1 11 ? 8.265 -7.421 -11.202 1.00 0.00 11 LYS A O 18
ATOM 29934 N N . ASP A 1 12 ? 7.590 -5.295 -10.932 1.00 0.00 12 ASP A N 18
ATOM 29935 C CA . ASP A 1 12 ? 8.916 -4.682 -10.989 1.00 0.00 12 ASP A CA 18
ATOM 29936 C C . ASP A 1 12 ? 8.999 -3.536 -9.996 1.00 0.00 12 ASP A C 18
ATOM 29937 O O . ASP A 1 12 ? 8.036 -2.793 -9.825 1.00 0.00 12 ASP A O 18
ATOM 29946 N N . LEU A 1 13 ? 10.192 -3.303 -9.454 1.00 0.00 13 LEU A N 18
ATOM 29947 C CA . LEU A 1 13 ? 10.565 -2.178 -8.583 1.00 0.00 13 LEU A CA 18
ATOM 29948 C C . LEU A 1 13 ? 10.596 -0.830 -9.324 1.00 0.00 13 LEU A C 18
ATOM 29949 O O . LEU A 1 13 ? 10.892 0.211 -8.742 1.00 0.00 13 LEU A O 18
ATOM 29965 N N . SER A 1 14 ? 10.260 -0.806 -10.608 1.00 0.00 14 SER A N 18
ATOM 29966 C CA . SER A 1 14 ? 10.000 0.433 -11.321 1.00 0.00 14 SER A CA 18
ATOM 29967 C C . SER A 1 14 ? 8.674 0.279 -12.067 1.00 0.00 14 SER A C 18
ATOM 29968 O O . SER A 1 14 ? 8.517 0.779 -13.181 1.00 0.00 14 SER A O 18
ATOM 29976 N N . SER A 1 15 ? 7.689 -0.388 -11.456 1.00 0.00 15 SER A N 18
ATOM 29977 C CA . SER A 1 15 ? 6.336 -0.331 -12.003 1.00 0.00 15 SER A CA 18
ATOM 29978 C C . SER A 1 15 ? 5.654 0.957 -11.542 1.00 0.00 15 SER A C 18
ATOM 29979 O O . SER A 1 15 ? 6.058 1.504 -10.526 1.00 0.00 15 SER A O 18
ATOM 29987 N N . MET A 1 16 ? 4.541 1.377 -12.136 1.00 0.00 16 MET A N 18
ATOM 29988 C CA . MET A 1 16 ? 3.826 2.584 -11.718 1.00 0.00 16 MET A CA 18
ATOM 29989 C C . MET A 1 16 ? 3.002 2.292 -10.455 1.00 0.00 16 MET A C 18
ATOM 29990 O O . MET A 1 16 ? 2.349 1.249 -10.364 1.00 0.00 16 MET A O 18
ATOM 30004 N N . VAL A 1 17 ? 3.094 3.150 -9.429 1.00 0.00 17 VAL A N 18
ATOM 30005 C CA . VAL A 1 17 ? 2.327 3.031 -8.178 1.00 0.00 17 VAL A CA 18
ATOM 30006 C C . VAL A 1 17 ? 0.873 3.438 -8.450 1.00 0.00 17 VAL A C 18
ATOM 30007 O O . VAL A 1 17 ? 0.584 4.303 -9.281 1.00 0.00 17 VAL A O 18
ATOM 30020 N N . SER A 1 18 ? -0.049 2.752 -7.777 1.00 0.00 18 SER A N 18
ATOM 30021 C CA . SER A 1 18 ? -1.482 2.764 -7.991 1.00 0.00 18 SER A CA 18
ATOM 30022 C C . SER A 1 18 ? -2.129 3.770 -7.048 1.00 0.00 18 SER A C 18
ATOM 30023 O O . SER A 1 18 ? -1.870 3.753 -5.843 1.00 0.00 18 SER A O 18
ATOM 30031 N N . ASP A 1 19 ? -3.013 4.627 -7.576 1.00 0.00 19 ASP A N 18
ATOM 30032 C CA . ASP A 1 19 ? -3.616 5.725 -6.822 1.00 0.00 19 ASP A CA 18
ATOM 30033 C C . ASP A 1 19 ? -4.802 5.223 -5.962 1.00 0.00 19 ASP A C 18
ATOM 30034 O O . ASP A 1 19 ? -5.871 5.838 -5.897 1.00 0.00 19 ASP A O 18
ATOM 30043 N N . ARG A 1 20 ? -4.670 4.031 -5.364 1.00 0.00 20 ARG A N 18
ATOM 30044 C CA . ARG A 1 20 ? -5.779 3.239 -4.825 1.00 0.00 20 ARG A CA 18
ATOM 30045 C C . ARG A 1 20 ? -5.198 2.006 -4.137 1.00 0.00 20 ARG A C 18
ATOM 30046 O O . ARG A 1 20 ? -4.907 1.022 -4.810 1.00 0.00 20 ARG A O 18
ATOM 30067 N N . PHE A 1 21 ? -5.026 2.005 -2.807 1.00 0.00 21 PHE A N 18
ATOM 30068 C CA . PHE A 1 21 ? -4.501 0.836 -2.116 1.00 0.00 21 PHE A CA 18
ATOM 30069 C C . PHE A 1 21 ? -5.387 -0.398 -2.298 1.00 0.00 21 PHE A C 18
ATOM 30070 O O . PHE A 1 21 ? -4.883 -1.460 -2.655 1.00 0.00 21 PHE A O 18
ATOM 30087 N N . ALA A 1 22 ? -6.693 -0.285 -2.042 1.00 0.00 22 ALA A N 18
ATOM 30088 C CA . ALA A 1 22 ? -7.586 -1.443 -2.088 1.00 0.00 22 ALA A CA 18
ATOM 30089 C C . ALA A 1 22 ? -7.968 -1.850 -3.514 1.00 0.00 22 ALA A C 18
ATOM 30090 O O . ALA A 1 22 ? -8.729 -2.795 -3.679 1.00 0.00 22 ALA A O 18
ATOM 30097 N N . ARG A 1 23 ? -7.426 -1.193 -4.545 1.00 0.00 23 ARG A N 18
ATOM 30098 C CA . ARG A 1 23 ? -7.441 -1.628 -5.920 1.00 0.00 23 ARG A CA 18
ATOM 30099 C C . ARG A 1 23 ? -6.024 -1.419 -6.448 1.00 0.00 23 ARG A C 18
ATOM 30100 O O . ARG A 1 23 ? -5.769 -0.516 -7.246 1.00 0.00 23 ARG A O 18
ATOM 30121 N N . ALA A 1 24 ? -5.076 -2.215 -5.972 1.00 0.00 24 ALA A N 18
ATOM 30122 C CA . ALA A 1 24 ? -3.834 -2.356 -6.708 1.00 0.00 24 ALA A CA 18
ATOM 30123 C C . ALA A 1 24 ? -3.944 -3.676 -7.466 1.00 0.00 24 ALA A C 18
ATOM 30124 O O . ALA A 1 24 ? -4.983 -4.342 -7.432 1.00 0.00 24 ALA A O 18
ATOM 30131 N N . GLU A 1 25 ? -2.898 -4.041 -8.184 1.00 0.00 25 GLU A N 18
ATOM 30132 C CA . GLU A 1 25 ? -2.851 -5.304 -8.915 1.00 0.00 25 GLU A CA 18
ATOM 30133 C C . GLU A 1 25 ? -1.741 -6.193 -8.357 1.00 0.00 25 GLU A C 18
ATOM 30134 O O . GLU A 1 25 ? -1.773 -7.417 -8.509 1.00 0.00 25 GLU A O 18
ATOM 30146 N N . TYR A 1 26 ? -0.774 -5.573 -7.684 1.00 0.00 26 TYR A N 18
ATOM 30147 C CA . TYR A 1 26 ? 0.389 -6.161 -7.082 1.00 0.00 26 TYR A CA 18
ATOM 30148 C C . TYR A 1 26 ? 0.654 -5.350 -5.820 1.00 0.00 26 TYR A C 18
ATOM 30149 O O . TYR A 1 26 ? 0.271 -4.178 -5.742 1.00 0.00 26 TYR A O 18
ATOM 30167 N N . PHE A 1 27 ? 1.338 -5.938 -4.850 1.00 0.00 27 PHE A N 18
ATOM 30168 C CA . PHE A 1 27 ? 1.724 -5.261 -3.628 1.00 0.00 27 PHE A CA 18
ATOM 30169 C C . PHE A 1 27 ? 3.185 -5.573 -3.390 1.00 0.00 27 PHE A C 18
ATOM 30170 O O . PHE A 1 27 ? 3.545 -6.723 -3.159 1.00 0.00 27 PHE A O 18
ATOM 30187 N N . ILE A 1 28 ? 4.029 -4.563 -3.535 1.00 0.00 28 ILE A N 18
ATOM 30188 C CA . ILE A 1 28 ? 5.456 -4.688 -3.308 1.00 0.00 28 ILE A CA 18
ATOM 30189 C C . ILE A 1 28 ? 5.661 -4.454 -1.828 1.00 0.00 28 ILE A C 18
ATOM 30190 O O . ILE A 1 28 ? 5.100 -3.505 -1.287 1.00 0.00 28 ILE A O 18
ATOM 30206 N N . ILE A 1 29 ? 6.379 -5.345 -1.158 1.00 0.00 29 ILE A N 18
ATOM 30207 C CA . ILE A 1 29 ? 6.502 -5.326 0.290 1.00 0.00 29 ILE A CA 18
ATOM 30208 C C . ILE A 1 29 ? 7.979 -5.276 0.599 1.00 0.00 29 ILE A C 18
ATOM 30209 O O . ILE A 1 29 ? 8.680 -6.257 0.383 1.00 0.00 29 ILE A O 18
ATOM 30225 N N . TYR A 1 30 ? 8.447 -4.112 1.023 1.00 0.00 30 TYR A N 18
ATOM 30226 C CA . TYR A 1 30 ? 9.847 -3.826 1.341 1.00 0.00 30 TYR A CA 18
ATOM 30227 C C . TYR A 1 30 ? 10.089 -4.106 2.831 1.00 0.00 30 TYR A C 18
ATOM 30228 O O . TYR A 1 30 ? 9.465 -3.483 3.696 1.00 0.00 30 TYR A O 18
ATOM 30246 N N . ASP A 1 31 ? 10.964 -5.068 3.118 1.00 0.00 31 ASP A N 18
ATOM 30247 C CA . ASP A 1 31 ? 11.328 -5.595 4.434 1.00 0.00 31 ASP A CA 18
ATOM 30248 C C . ASP A 1 31 ? 12.480 -4.804 5.074 1.00 0.00 31 ASP A C 18
ATOM 30249 O O . ASP A 1 31 ? 13.649 -5.016 4.711 1.00 0.00 31 ASP A O 18
ATOM 30258 N N . THR A 1 32 ? 12.232 -3.860 5.988 1.00 0.00 32 THR A N 18
ATOM 30259 C CA . THR A 1 32 ? 13.327 -3.105 6.616 1.00 0.00 32 THR A CA 18
ATOM 30260 C C . THR A 1 32 ? 13.989 -3.977 7.706 1.00 0.00 32 THR A C 18
ATOM 30261 O O . THR A 1 32 ? 14.001 -3.632 8.887 1.00 0.00 32 THR A O 18
ATOM 30272 N N . GLU A 1 33 ? 14.488 -5.149 7.302 1.00 0.00 33 GLU A N 18
ATOM 30273 C CA . GLU A 1 33 ? 15.195 -6.132 8.110 1.00 0.00 33 GLU A CA 18
ATOM 30274 C C . GLU A 1 33 ? 16.244 -6.888 7.305 1.00 0.00 33 GLU A C 18
ATOM 30275 O O . GLU A 1 33 ? 17.201 -7.374 7.915 1.00 0.00 33 GLU A O 18
ATOM 30287 N N . SER A 1 34 ? 16.149 -6.951 5.971 1.00 0.00 34 SER A N 18
ATOM 30288 C CA . SER A 1 34 ? 17.351 -7.246 5.202 1.00 0.00 34 SER A CA 18
ATOM 30289 C C . SER A 1 34 ? 17.305 -6.711 3.760 1.00 0.00 34 SER A C 18
ATOM 30290 O O . SER A 1 34 ? 17.987 -7.249 2.888 1.00 0.00 34 SER A O 18
ATOM 30298 N N . GLY A 1 35 ? 16.694 -5.545 3.523 1.00 0.00 35 GLY A N 18
ATOM 30299 C CA . GLY A 1 35 ? 16.547 -4.962 2.182 1.00 0.00 35 GLY A CA 18
ATOM 30300 C C . GLY A 1 35 ? 15.771 -5.833 1.190 1.00 0.00 35 GLY A C 18
ATOM 30301 O O . GLY A 1 35 ? 15.691 -5.461 0.017 1.00 0.00 35 GLY A O 18
ATOM 30305 N N . ASN A 1 36 ? 15.187 -6.947 1.649 1.00 0.00 36 ASN A N 18
ATOM 30306 C CA . ASN A 1 36 ? 14.395 -7.845 0.823 1.00 0.00 36 ASN A CA 18
ATOM 30307 C C . ASN A 1 36 ? 13.107 -7.150 0.421 1.00 0.00 36 ASN A C 18
ATOM 30308 O O . ASN A 1 36 ? 12.621 -6.246 1.104 1.00 0.00 36 ASN A O 18
ATOM 30319 N N . VAL A 1 37 ? 12.510 -7.625 -0.656 1.00 0.00 37 VAL A N 18
ATOM 30320 C CA . VAL A 1 37 ? 11.205 -7.247 -1.129 1.00 0.00 37 VAL A CA 18
ATOM 30321 C C . VAL A 1 37 ? 10.401 -8.532 -1.377 1.00 0.00 37 VAL A C 18
ATOM 30322 O O . VAL A 1 37 ? 10.921 -9.648 -1.263 1.00 0.00 37 VAL A O 18
ATOM 30335 N N . GLU A 1 38 ? 9.124 -8.400 -1.693 1.00 0.00 38 GLU A N 18
ATOM 30336 C CA . GLU A 1 38 ? 8.225 -9.437 -2.162 1.00 0.00 38 GLU A CA 18
ATOM 30337 C C . GLU A 1 38 ? 7.305 -8.735 -3.159 1.00 0.00 38 GLU A C 18
ATOM 30338 O O . GLU A 1 38 ? 6.873 -7.617 -2.877 1.00 0.00 38 GLU A O 18
ATOM 30350 N N . VAL A 1 39 ? 6.973 -9.382 -4.276 1.00 0.00 39 VAL A N 18
ATOM 30351 C CA . VAL A 1 39 ? 5.861 -9.005 -5.137 1.00 0.00 39 VAL A CA 18
ATOM 30352 C C . VAL A 1 39 ? 4.713 -9.942 -4.775 1.00 0.00 39 VAL A C 18
ATOM 30353 O O . VAL A 1 39 ? 4.696 -11.108 -5.190 1.00 0.00 39 VAL A O 18
ATOM 30366 N N . VAL A 1 40 ? 3.732 -9.431 -4.041 1.00 0.00 40 VAL A N 18
ATOM 30367 C CA . VAL A 1 40 ? 2.429 -10.063 -3.930 1.00 0.00 40 VAL A CA 18
ATOM 30368 C C . VAL A 1 40 ? 1.681 -9.707 -5.215 1.00 0.00 40 VAL A C 18
ATOM 30369 O O . VAL A 1 40 ? 1.825 -8.607 -5.749 1.00 0.00 40 VAL A O 18
ATOM 30382 N N . GLU A 1 41 ? 0.859 -10.632 -5.695 1.00 0.00 41 GLU A N 18
ATOM 30383 C CA . GLU A 1 41 ? -0.105 -10.443 -6.767 1.00 0.00 41 GLU A CA 18
ATOM 30384 C C . GLU A 1 41 ? -1.479 -10.382 -6.092 1.00 0.00 41 GLU A C 18
ATOM 30385 O O . GLU A 1 41 ? -1.701 -11.065 -5.084 1.00 0.00 41 GLU A O 18
ATOM 30397 N N . ASN A 1 42 ? -2.414 -9.562 -6.581 1.00 0.00 42 ASN A N 18
ATOM 30398 C CA . ASN A 1 42 ? -3.745 -9.498 -5.982 1.00 0.00 42 ASN A CA 18
ATOM 30399 C C . ASN A 1 42 ? -4.764 -9.020 -7.001 1.00 0.00 42 ASN A C 18
ATOM 30400 O O . ASN A 1 42 ? -4.576 -7.987 -7.638 1.00 0.00 42 ASN A O 18
ATOM 30411 N N . THR A 1 43 ? -5.864 -9.749 -7.132 1.00 0.00 43 THR A N 18
ATOM 30412 C CA . THR A 1 43 ? -6.689 -9.707 -8.327 1.00 0.00 43 THR A CA 18
ATOM 30413 C C . THR A 1 43 ? -8.086 -9.155 -8.003 1.00 0.00 43 THR A C 18
ATOM 30414 O O . THR A 1 43 ? -9.090 -9.723 -8.433 1.00 0.00 43 THR A O 18
ATOM 30425 N N . ILE A 1 44 ? -8.190 -8.080 -7.207 1.00 0.00 44 ILE A N 18
ATOM 30426 C CA . ILE A 1 44 ? -9.425 -7.678 -6.544 1.00 0.00 44 ILE A CA 18
ATOM 30427 C C . ILE A 1 44 ? -10.408 -6.929 -7.474 1.00 0.00 44 ILE A C 18
ATOM 30428 O O . ILE A 1 44 ? -10.988 -5.907 -7.099 1.00 0.00 44 ILE A O 18
ATOM 30444 N N . ALA A 1 45 ? -10.674 -7.461 -8.666 1.00 0.00 45 ALA A N 18
ATOM 30445 C CA . ALA A 1 45 ? -11.922 -7.258 -9.383 1.00 0.00 45 ALA A CA 18
ATOM 30446 C C . ALA A 1 45 ? -12.963 -8.201 -8.769 1.00 0.00 45 ALA A C 18
ATOM 30447 O O . ALA A 1 45 ? -12.952 -9.396 -9.056 1.00 0.00 45 ALA A O 18
ATOM 30454 N N . ASP A 1 46 ? -13.802 -7.687 -7.872 1.00 0.00 46 ASP A N 18
ATOM 30455 C CA . ASP A 1 46 ? -15.071 -8.270 -7.411 1.00 0.00 46 ASP A CA 18
ATOM 30456 C C . ASP A 1 46 ? -15.872 -7.131 -6.748 1.00 0.00 46 ASP A C 18
ATOM 30457 O O . ASP A 1 46 ? -15.407 -5.983 -6.769 1.00 0.00 46 ASP A O 18
ATOM 30466 N N . ALA A 1 47 ? -17.042 -7.381 -6.150 1.00 0.00 47 ALA A N 18
ATOM 30467 C CA . ALA A 1 47 ? -17.722 -6.432 -5.272 1.00 0.00 47 ALA A CA 18
ATOM 30468 C C . ALA A 1 47 ? -18.316 -7.140 -4.044 1.00 0.00 47 ALA A C 18
ATOM 30469 O O . ALA A 1 47 ? -19.535 -7.197 -3.872 1.00 0.00 47 ALA A O 18
ATOM 30476 N N . HIS A 1 48 ? -17.453 -7.648 -3.163 1.00 0.00 48 HIS A N 18
ATOM 30477 C CA . HIS A 1 48 ? -17.812 -8.187 -1.855 1.00 0.00 48 HIS A CA 18
ATOM 30478 C C . HIS A 1 48 ? -16.869 -7.585 -0.818 1.00 0.00 48 HIS A C 18
ATOM 30479 O O . HIS A 1 48 ? -15.734 -8.052 -0.646 1.00 0.00 48 HIS A O 18
ATOM 30493 N N . GLY A 1 49 ? -17.350 -6.576 -0.090 1.00 0.00 49 GLY A N 18
ATOM 30494 C CA . GLY A 1 49 ? -16.700 -6.020 1.092 1.00 0.00 49 GLY A CA 18
ATOM 30495 C C . GLY A 1 49 ? -16.870 -6.936 2.307 1.00 0.00 49 GLY A C 18
ATOM 30496 O O . GLY A 1 49 ? -17.193 -6.460 3.391 1.00 0.00 49 GLY A O 18
ATOM 30500 N N . THR A 1 50 ? -16.665 -8.243 2.137 1.00 0.00 50 THR A N 18
ATOM 30501 C CA . THR A 1 50 ? -16.852 -9.255 3.166 1.00 0.00 50 THR A CA 18
ATOM 30502 C C . THR A 1 50 ? -15.492 -9.900 3.434 1.00 0.00 50 THR A C 18
ATOM 30503 O O . THR A 1 50 ? -15.238 -11.058 3.086 1.00 0.00 50 THR A O 18
ATOM 30514 N N . GLY A 1 51 ? -14.589 -9.120 4.016 1.00 0.00 51 GLY A N 18
ATOM 30515 C CA . GLY A 1 51 ? -13.241 -9.508 4.385 1.00 0.00 51 GLY A CA 18
ATOM 30516 C C . GLY A 1 51 ? -12.244 -8.806 3.466 1.00 0.00 51 GLY A C 18
ATOM 30517 O O . GLY A 1 51 ? -12.510 -8.683 2.264 1.00 0.00 51 GLY A O 18
ATOM 30521 N N . PRO A 1 52 ? -11.089 -8.375 3.999 1.00 0.00 52 PRO A N 18
ATOM 30522 C CA . PRO A 1 52 ? -10.157 -7.504 3.303 1.00 0.00 52 PRO A CA 18
ATOM 30523 C C . PRO A 1 52 ? -9.527 -8.180 2.083 1.00 0.00 52 PRO A C 18
ATOM 30524 O O . PRO A 1 52 ? -9.245 -7.496 1.098 1.00 0.00 52 PRO A O 18
ATOM 30535 N N . LYS A 1 53 ? -9.298 -9.500 2.127 1.00 0.00 53 LYS A N 18
ATOM 30536 C CA . LYS A 1 53 ? -8.515 -10.290 1.172 1.00 0.00 53 LYS A CA 18
ATOM 30537 C C . LYS A 1 53 ? -7.064 -9.803 1.110 1.00 0.00 53 LYS A C 18
ATOM 30538 O O . LYS A 1 53 ? -6.179 -10.460 1.655 1.00 0.00 53 LYS A O 18
ATOM 30557 N N . VAL A 1 54 ? -6.816 -8.642 0.507 1.00 0.00 54 VAL A N 18
ATOM 30558 C CA . VAL A 1 54 ? -5.509 -8.005 0.413 1.00 0.00 54 VAL A CA 18
ATOM 30559 C C . VAL A 1 54 ? -4.887 -7.843 1.802 1.00 0.00 54 VAL A C 18
ATOM 30560 O O . VAL A 1 54 ? -3.873 -8.464 2.091 1.00 0.00 54 VAL A O 18
ATOM 30573 N N . VAL A 1 55 ? -5.502 -7.030 2.661 1.00 0.00 55 VAL A N 18
ATOM 30574 C CA . VAL A 1 55 ? -5.032 -6.702 4.010 1.00 0.00 55 VAL A CA 18
ATOM 30575 C C . VAL A 1 55 ? -4.797 -7.986 4.778 1.00 0.00 55 VAL A C 18
ATOM 30576 O O . VAL A 1 55 ? -3.700 -8.108 5.282 1.00 0.00 55 VAL A O 18
ATOM 30589 N N . GLN A 1 56 ? -5.693 -8.981 4.751 1.00 0.00 56 GLN A N 18
ATOM 30590 C CA . GLN A 1 56 ? -5.444 -10.258 5.418 1.00 0.00 56 GLN A CA 18
ATOM 30591 C C . GLN A 1 56 ? -4.089 -10.871 5.012 1.00 0.00 56 GLN A C 18
ATOM 30592 O O . GLN A 1 56 ? -3.344 -11.333 5.881 1.00 0.00 56 GLN A O 18
ATOM 30606 N N . SER A 1 57 ? -3.744 -10.828 3.721 1.00 0.00 57 SER A N 18
ATOM 30607 C CA . SER A 1 57 ? -2.468 -11.310 3.218 1.00 0.00 57 SER A CA 18
ATOM 30608 C C . SER A 1 57 ? -1.336 -10.408 3.707 1.00 0.00 57 SER A C 18
ATOM 30609 O O . SER A 1 57 ? -0.413 -10.883 4.358 1.00 0.00 57 SER A O 18
ATOM 30617 N N . LEU A 1 58 ? -1.391 -9.102 3.445 1.00 0.00 58 LEU A N 18
ATOM 30618 C CA . LEU A 1 58 ? -0.321 -8.160 3.784 1.00 0.00 58 LEU A CA 18
ATOM 30619 C C . LEU A 1 58 ? -0.002 -8.210 5.283 1.00 0.00 58 LEU A C 18
ATOM 30620 O O . LEU A 1 58 ? 1.154 -8.333 5.679 1.00 0.00 58 LEU A O 18
ATOM 30636 N N . VAL A 1 59 ? -1.033 -8.207 6.119 1.00 0.00 59 VAL A N 18
ATOM 30637 C CA . VAL A 1 59 ? -0.976 -8.391 7.562 1.00 0.00 59 VAL A CA 18
ATOM 30638 C C . VAL A 1 59 ? -0.294 -9.718 7.934 1.00 0.00 59 VAL A C 18
ATOM 30639 O O . VAL A 1 59 ? 0.420 -9.772 8.940 1.00 0.00 59 VAL A O 18
ATOM 30652 N N . SER A 1 60 ? -0.451 -10.781 7.138 1.00 0.00 60 SER A N 18
ATOM 30653 C CA . SER A 1 60 ? 0.251 -12.032 7.370 1.00 0.00 60 SER A CA 18
ATOM 30654 C C . SER A 1 60 ? 1.755 -11.832 7.151 1.00 0.00 60 SER A C 18
ATOM 30655 O O . SER A 1 60 ? 2.532 -12.306 7.978 1.00 0.00 60 SER A O 18
ATOM 30663 N N . LYS A 1 61 ? 2.170 -11.050 6.140 1.00 0.00 61 LYS A N 18
ATOM 30664 C CA . LYS A 1 61 ? 3.573 -10.682 5.908 1.00 0.00 61 LYS A CA 18
ATOM 30665 C C . LYS A 1 61 ? 3.963 -9.490 6.796 1.00 0.00 61 LYS A C 18
ATOM 30666 O O . LYS A 1 61 ? 4.751 -8.639 6.397 1.00 0.00 61 LYS A O 18
ATOM 30685 N N . GLY A 1 62 ? 3.463 -9.453 8.029 1.00 0.00 62 GLY A N 18
ATOM 30686 C CA . GLY A 1 62 ? 3.776 -8.485 9.067 1.00 0.00 62 GLY A CA 18
ATOM 30687 C C . GLY A 1 62 ? 3.874 -7.022 8.625 1.00 0.00 62 GLY A C 18
ATOM 30688 O O . GLY A 1 62 ? 4.671 -6.283 9.208 1.00 0.00 62 GLY A O 18
ATOM 30692 N N . VAL A 1 63 ? 3.129 -6.611 7.597 1.00 0.00 63 VAL A N 18
ATOM 30693 C CA . VAL A 1 63 ? 3.137 -5.261 7.052 1.00 0.00 63 VAL A CA 18
ATOM 30694 C C . VAL A 1 63 ? 2.584 -4.313 8.116 1.00 0.00 63 VAL A C 18
ATOM 30695 O O . VAL A 1 63 ? 1.423 -4.446 8.505 1.00 0.00 63 VAL A O 18
ATOM 30708 N N . GLU A 1 64 ? 3.385 -3.341 8.556 1.00 0.00 64 GLU A N 18
ATOM 30709 C CA . GLU A 1 64 ? 2.984 -2.334 9.540 1.00 0.00 64 GLU A CA 18
ATOM 30710 C C . GLU A 1 64 ? 3.090 -0.918 8.956 1.00 0.00 64 GLU A C 18
ATOM 30711 O O . GLU A 1 64 ? 3.269 0.065 9.672 1.00 0.00 64 GLU A O 18
ATOM 30723 N N . TYR A 1 65 ? 2.787 -0.738 7.678 1.00 0.00 65 TYR A N 18
ATOM 30724 C CA . TYR A 1 65 ? 3.083 0.472 6.948 1.00 0.00 65 TYR A CA 18
ATOM 30725 C C . TYR A 1 65 ? 2.522 0.303 5.549 1.00 0.00 65 TYR A C 18
ATOM 30726 O O . TYR A 1 65 ? 2.173 -0.802 5.117 1.00 0.00 65 TYR A O 18
ATOM 30744 N N . LEU A 1 66 ? 2.489 1.398 4.808 1.00 0.00 66 LEU A N 18
ATOM 30745 C CA . LEU A 1 66 ? 1.966 1.446 3.461 1.00 0.00 66 LEU A CA 18
ATOM 30746 C C . LEU A 1 66 ? 2.322 2.785 2.852 1.00 0.00 66 LEU A C 18
ATOM 30747 O O . LEU A 1 66 ? 2.422 3.769 3.576 1.00 0.00 66 LEU A O 18
ATOM 30763 N N . ILE A 1 67 ? 2.419 2.832 1.531 1.00 0.00 67 ILE A N 18
ATOM 30764 C CA . ILE A 1 67 ? 2.569 4.028 0.726 1.00 0.00 67 ILE A CA 18
ATOM 30765 C C . ILE A 1 67 ? 1.473 3.983 -0.327 1.00 0.00 67 ILE A C 18
ATOM 30766 O O . ILE A 1 67 ? 1.533 3.148 -1.224 1.00 0.00 67 ILE A O 18
ATOM 30782 N N . ALA A 1 68 ? 0.434 4.800 -0.199 1.00 0.00 68 ALA A N 18
ATOM 30783 C CA . ALA A 1 68 ? -0.714 4.787 -1.091 1.00 0.00 68 ALA A CA 18
ATOM 30784 C C . ALA A 1 68 ? -1.428 6.126 -1.031 1.00 0.00 68 ALA A C 18
ATOM 30785 O O . ALA A 1 68 ? -1.871 6.543 0.036 1.00 0.00 68 ALA A O 18
ATOM 30792 N N . SER A 1 69 ? -1.620 6.763 -2.178 1.00 0.00 69 SER A N 18
ATOM 30793 C CA . SER A 1 69 ? -2.205 8.100 -2.233 1.00 0.00 69 SER A CA 18
ATOM 30794 C C . SER A 1 69 ? -3.617 8.180 -1.656 1.00 0.00 69 SER A C 18
ATOM 30795 O O . SER A 1 69 ? -4.038 9.244 -1.211 1.00 0.00 69 SER A O 18
ATOM 30803 N N . ASN A 1 70 ? -4.351 7.070 -1.715 1.00 0.00 70 ASN A N 18
ATOM 30804 C CA . ASN A 1 70 ? -5.767 6.962 -1.445 1.00 0.00 70 ASN A CA 18
ATOM 30805 C C . ASN A 1 70 ? -6.051 5.475 -1.284 1.00 0.00 70 ASN A C 18
ATOM 30806 O O . ASN A 1 70 ? -5.159 4.626 -1.450 1.00 0.00 70 ASN A O 18
ATOM 30817 N N . VAL A 1 71 ? -7.305 5.118 -1.034 1.00 0.00 71 VAL A N 18
ATOM 30818 C CA . VAL A 1 71 ? -7.708 3.733 -0.932 1.00 0.00 71 VAL A CA 18
ATOM 30819 C C . VAL A 1 71 ? -8.860 3.450 -1.894 1.00 0.00 71 VAL A C 18
ATOM 30820 O O . VAL A 1 71 ? -9.427 4.337 -2.521 1.00 0.00 71 VAL A O 18
ATOM 30833 N N . GLY A 1 72 ? -9.113 2.160 -2.078 1.00 0.00 72 GLY A N 18
ATOM 30834 C CA . GLY A 1 72 ? -10.107 1.613 -2.988 1.00 0.00 72 GLY A CA 18
ATOM 30835 C C . GLY A 1 72 ? -11.525 1.610 -2.414 1.00 0.00 72 GLY A C 18
ATOM 30836 O O . GLY A 1 72 ? -12.414 1.274 -3.180 1.00 0.00 72 GLY A O 18
ATOM 30840 N N . ARG A 1 73 ? -11.729 1.888 -1.111 1.00 0.00 73 ARG A N 18
ATOM 30841 C CA . ARG A 1 73 ? -12.941 2.307 -0.369 1.00 0.00 73 ARG A CA 18
ATOM 30842 C C . ARG A 1 73 ? -13.008 1.709 1.025 1.00 0.00 73 ARG A C 18
ATOM 30843 O O . ARG A 1 73 ? -13.039 2.434 2.017 1.00 0.00 73 ARG A O 18
ATOM 30864 N N . ASN A 1 74 ? -13.015 0.386 1.108 1.00 0.00 74 ASN A N 18
ATOM 30865 C CA . ASN A 1 74 ? -12.783 -0.372 2.338 1.00 0.00 74 ASN A CA 18
ATOM 30866 C C . ASN A 1 74 ? -11.281 -0.368 2.656 1.00 0.00 74 ASN A C 18
ATOM 30867 O O . ASN A 1 74 ? -10.548 0.502 2.187 1.00 0.00 74 ASN A O 18
ATOM 30878 N N . ALA A 1 75 ? -10.812 -1.328 3.463 1.00 0.00 75 ALA A N 18
ATOM 30879 C CA . ALA A 1 75 ? -9.417 -1.646 3.782 1.00 0.00 75 ALA A CA 18
ATOM 30880 C C . ALA A 1 75 ? -8.795 -0.683 4.788 1.00 0.00 75 ALA A C 18
ATOM 30881 O O . ALA A 1 75 ? -8.018 -1.133 5.618 1.00 0.00 75 ALA A O 18
ATOM 30888 N N . PHE A 1 76 ? -9.131 0.606 4.748 1.00 0.00 76 PHE A N 18
ATOM 30889 C CA . PHE A 1 76 ? -8.600 1.634 5.641 1.00 0.00 76 PHE A CA 18
ATOM 30890 C C . PHE A 1 76 ? -8.815 1.269 7.105 1.00 0.00 76 PHE A C 18
ATOM 30891 O O . PHE A 1 76 ? -7.881 1.352 7.895 1.00 0.00 76 PHE A O 18
ATOM 30908 N N . GLU A 1 77 ? -9.999 0.773 7.447 1.00 0.00 77 GLU A N 18
ATOM 30909 C CA . GLU A 1 77 ? -10.349 0.349 8.797 1.00 0.00 77 GLU A CA 18
ATOM 30910 C C . GLU A 1 77 ? -9.522 -0.875 9.205 1.00 0.00 77 GLU A C 18
ATOM 30911 O O . GLU A 1 77 ? -9.174 -1.062 10.372 1.00 0.00 77 GLU A O 18
ATOM 30923 N N . THR A 1 78 ? -9.184 -1.722 8.238 1.00 0.00 78 THR A N 18
ATOM 30924 C CA . THR A 1 78 ? -8.371 -2.911 8.421 1.00 0.00 78 THR A CA 18
ATOM 30925 C C . THR A 1 78 ? -6.877 -2.543 8.508 1.00 0.00 78 THR A C 18
ATOM 30926 O O . THR A 1 78 ? -6.086 -3.316 9.040 1.00 0.00 78 THR A O 18
ATOM 30937 N N . LEU A 1 79 ? -6.483 -1.348 8.048 1.00 0.00 79 LEU A N 18
ATOM 30938 C CA . LEU A 1 79 ? -5.105 -0.875 8.131 1.00 0.00 79 LEU A CA 18
ATOM 30939 C C . LEU A 1 79 ? -4.820 -0.429 9.561 1.00 0.00 79 LEU A C 18
ATOM 30940 O O . LEU A 1 79 ? -3.981 -1.001 10.243 1.00 0.00 79 LEU A O 18
ATOM 30956 N N . LYS A 1 80 ? -5.519 0.588 10.049 1.00 0.00 80 LYS A N 18
ATOM 30957 C CA . LYS A 1 80 ? -5.354 1.094 11.402 1.00 0.00 80 LYS A CA 18
ATOM 30958 C C . LYS A 1 80 ? -5.543 0.038 12.477 1.00 0.00 80 LYS A C 18
ATOM 30959 O O . LYS A 1 80 ? -4.847 0.105 13.492 1.00 0.00 80 LYS A O 18
ATOM 30978 N N . ALA A 1 81 ? -6.456 -0.914 12.281 1.00 0.00 81 ALA A N 18
ATOM 30979 C CA . ALA A 1 81 ? -6.632 -2.013 13.215 1.00 0.00 81 ALA A CA 18
ATOM 30980 C C . ALA A 1 81 ? -5.316 -2.774 13.387 1.00 0.00 81 ALA A C 18
ATOM 30981 O O . ALA A 1 81 ? -4.859 -2.917 14.520 1.00 0.00 81 ALA A O 18
ATOM 30988 N N . ALA A 1 82 ? -4.656 -3.195 12.299 1.00 0.00 82 ALA A N 18
ATOM 30989 C CA . ALA A 1 82 ? -3.380 -3.900 12.420 1.00 0.00 82 ALA A CA 18
ATOM 30990 C C . ALA A 1 82 ? -2.197 -2.917 12.562 1.00 0.00 82 ALA A C 18
ATOM 30991 O O . ALA A 1 82 ? -1.086 -3.209 12.122 1.00 0.00 82 ALA A O 18
ATOM 30998 N N . GLY A 1 83 ? -2.389 -1.794 13.266 1.00 0.00 83 GLY A N 18
ATOM 30999 C CA . GLY A 1 83 ? -1.390 -0.752 13.481 1.00 0.00 83 GLY A CA 18
ATOM 31000 C C . GLY A 1 83 ? -0.589 -0.348 12.239 1.00 0.00 83 GLY A C 18
ATOM 31001 O O . GLY A 1 83 ? 0.591 -0.003 12.364 1.00 0.00 83 GLY A O 18
ATOM 31005 N N . VAL A 1 84 ? -1.189 -0.381 11.046 1.00 0.00 84 VAL A N 18
ATOM 31006 C CA . VAL A 1 84 ? -0.485 -0.227 9.779 1.00 0.00 84 VAL A CA 18
ATOM 31007 C C . VAL A 1 84 ? -0.451 1.262 9.417 1.00 0.00 84 VAL A C 18
ATOM 31008 O O . VAL A 1 84 ? -1.490 1.847 9.079 1.00 0.00 84 VAL A O 18
ATOM 31021 N N . LYS A 1 85 ? 0.727 1.903 9.446 1.00 0.00 85 LYS A N 18
ATOM 31022 C CA . LYS A 1 85 ? 0.824 3.354 9.259 1.00 0.00 85 LYS A CA 18
ATOM 31023 C C . LYS A 1 85 ? 0.757 3.705 7.769 1.00 0.00 85 LYS A C 18
ATOM 31024 O O . LYS A 1 85 ? 1.599 3.252 6.997 1.00 0.00 85 LYS A O 18
ATOM 31043 N N . VAL A 1 86 ? -0.284 4.375 7.295 1.00 0.00 86 VAL A N 18
ATOM 31044 C CA . VAL A 1 86 ? -0.492 4.609 5.858 1.00 0.00 86 VAL A CA 18
ATOM 31045 C C . VAL A 1 86 ? 0.180 5.939 5.538 1.00 0.00 86 VAL A C 18
ATOM 31046 O O . VAL A 1 86 ? -0.027 6.904 6.270 1.00 0.00 86 VAL A O 18
ATOM 31059 N N . TYR A 1 87 ? 0.955 6.001 4.458 1.00 0.00 87 TYR A N 18
ATOM 31060 C CA . TYR A 1 87 ? 1.424 7.236 3.856 1.00 0.00 87 TYR A CA 18
ATOM 31061 C C . TYR A 1 87 ? 0.657 7.517 2.583 1.00 0.00 87 TYR A C 18
ATOM 31062 O O . TYR A 1 87 ? 0.212 6.575 1.930 1.00 0.00 87 TYR A O 18
ATOM 31080 N N . ARG A 1 88 ? 0.597 8.788 2.200 1.00 0.00 88 ARG A N 18
ATOM 31081 C CA . ARG A 1 88 ? 0.226 9.236 0.865 1.00 0.00 88 ARG A CA 18
ATOM 31082 C C . ARG A 1 88 ? 1.460 9.061 -0.017 1.00 0.00 88 ARG A C 18
ATOM 31083 O O . ARG A 1 88 ? 2.577 8.960 0.483 1.00 0.00 88 ARG A O 18
ATOM 31104 N N . PHE A 1 89 ? 1.262 9.066 -1.326 1.00 0.00 89 PHE A N 18
ATOM 31105 C CA . PHE A 1 89 ? 2.267 9.321 -2.345 1.00 0.00 89 PHE A CA 18
ATOM 31106 C C . PHE A 1 89 ? 1.558 10.180 -3.419 1.00 0.00 89 PHE A C 18
ATOM 31107 O O . PHE A 1 89 ? 0.340 10.371 -3.320 1.00 0.00 89 PHE A O 18
ATOM 31124 N N . GLU A 1 90 ? 2.242 10.716 -4.432 1.00 0.00 90 GLU A N 18
ATOM 31125 C CA . GLU A 1 90 ? 1.581 11.393 -5.554 1.00 0.00 90 GLU A CA 18
ATOM 31126 C C . GLU A 1 90 ? 2.368 11.267 -6.857 1.00 0.00 90 GLU A C 18
ATOM 31127 O O . GLU A 1 90 ? 2.970 12.221 -7.360 1.00 0.00 90 GLU A O 18
ATOM 31139 N N . GLY A 1 91 ? 2.298 10.074 -7.439 1.00 0.00 91 GLY A N 18
ATOM 31140 C CA . GLY A 1 91 ? 2.795 9.790 -8.773 1.00 0.00 91 GLY A CA 18
ATOM 31141 C C . GLY A 1 91 ? 4.255 9.374 -8.7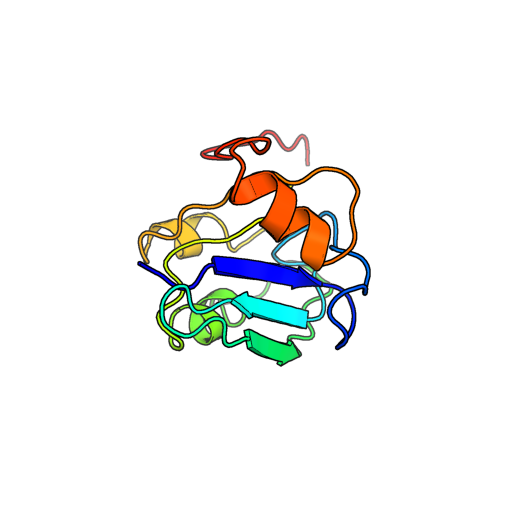26 1.00 0.00 91 GLY A C 18
ATOM 31142 O O . GLY A 1 91 ? 5.091 10.100 -8.186 1.00 0.00 91 GLY A O 18
ATOM 31146 N N . GLY A 1 92 ? 4.581 8.209 -9.279 1.00 0.00 92 GLY A N 18
ATOM 31147 C CA . GLY A 1 92 ? 5.892 7.613 -9.103 1.00 0.00 92 GLY A CA 18
ATOM 31148 C C . GLY A 1 92 ? 5.858 6.123 -9.418 1.00 0.00 92 GLY A C 18
ATOM 31149 O O . GLY A 1 92 ? 4.776 5.525 -9.417 1.00 0.00 92 GLY A O 18
ATOM 31153 N N . THR A 1 93 ? 7.023 5.517 -9.645 1.00 0.00 93 THR A N 18
ATOM 31154 C CA . THR A 1 93 ? 7.132 4.067 -9.690 1.00 0.00 93 THR A CA 18
ATOM 31155 C C . THR A 1 93 ? 7.244 3.488 -8.279 1.00 0.00 93 THR A C 18
ATOM 31156 O O . THR A 1 93 ? 7.346 4.265 -7.324 1.00 0.00 93 THR A O 18
ATOM 31167 N N . VAL A 1 94 ? 7.237 2.150 -8.113 1.00 0.00 94 VAL A N 18
ATOM 31168 C CA . VAL A 1 94 ? 7.514 1.536 -6.819 1.00 0.00 94 VAL A CA 18
ATOM 31169 C C . VAL A 1 94 ? 8.682 2.236 -6.132 1.00 0.00 94 VAL A C 18
ATOM 31170 O O . VAL A 1 94 ? 8.534 2.563 -4.962 1.00 0.00 94 VAL A O 18
ATOM 31183 N N . GLN A 1 95 ? 9.807 2.483 -6.817 1.00 0.00 95 GLN A N 18
ATOM 31184 C CA . GLN A 1 95 ? 10.952 3.098 -6.160 1.00 0.00 95 GLN A CA 18
ATOM 31185 C C . GLN A 1 95 ? 10.667 4.483 -5.595 1.00 0.00 95 GLN A C 18
ATOM 31186 O O . GLN A 1 95 ? 11.175 4.784 -4.527 1.00 0.00 95 GLN A O 18
ATOM 31200 N N . GLU A 1 96 ? 9.858 5.304 -6.248 1.00 0.00 96 GLU A N 18
ATOM 31201 C CA . GLU A 1 96 ? 9.558 6.666 -5.851 1.00 0.00 96 GLU A CA 18
ATOM 31202 C C . GLU A 1 96 ? 8.798 6.632 -4.550 1.00 0.00 96 GLU A C 18
ATOM 31203 O O . GLU A 1 96 ? 9.146 7.376 -3.650 1.00 0.00 96 GLU A O 18
ATOM 31215 N N . ALA A 1 97 ? 7.811 5.738 -4.407 1.00 0.00 97 ALA A N 18
ATOM 31216 C CA . ALA A 1 97 ? 7.147 5.531 -3.140 1.00 0.00 97 ALA A CA 18
ATOM 31217 C C . ALA A 1 97 ? 8.164 5.378 -1.994 1.00 0.00 97 ALA A C 18
ATOM 31218 O O . ALA A 1 97 ? 7.927 5.886 -0.904 1.00 0.00 97 ALA A O 18
ATOM 31225 N N . ILE A 1 98 ? 9.305 4.731 -2.226 1.00 0.00 98 ILE A N 18
ATOM 31226 C CA . ILE A 1 98 ? 10.323 4.429 -1.222 1.00 0.00 98 ILE A CA 18
ATOM 31227 C C . ILE A 1 98 ? 11.274 5.606 -1.119 1.00 0.00 98 ILE A C 18
ATOM 31228 O O . ILE A 1 98 ? 11.518 6.078 -0.028 1.00 0.00 98 ILE A O 18
ATOM 31244 N N . ASP A 1 99 ? 11.837 6.084 -2.218 1.00 0.00 99 ASP A N 18
ATOM 31245 C CA . ASP A 1 99 ? 12.773 7.204 -2.325 1.00 0.00 99 ASP A CA 18
ATOM 31246 C C . ASP A 1 99 ? 12.105 8.505 -1.884 1.00 0.00 99 ASP A C 18
ATOM 31247 O O . ASP A 1 99 ? 12.784 9.489 -1.600 1.00 0.00 99 ASP A O 18
ATOM 31256 N N . ALA A 1 100 ? 10.779 8.503 -1.756 1.00 0.00 100 ALA A N 18
ATOM 31257 C CA . ALA A 1 100 ? 10.020 9.553 -1.119 1.00 0.00 100 ALA A CA 18
ATOM 31258 C C . ALA A 1 100 ? 9.929 9.229 0.379 1.00 0.00 100 ALA A C 18
ATOM 31259 O O . ALA A 1 100 ? 10.442 9.967 1.213 1.00 0.00 100 ALA A O 18
ATOM 31266 N N . PHE A 1 101 ? 9.307 8.111 0.757 1.00 0.00 101 PHE A N 18
ATOM 31267 C CA . PHE A 1 101 ? 9.073 7.737 2.156 1.00 0.00 101 PHE A CA 18
ATOM 31268 C C . PHE A 1 101 ? 10.355 7.688 2.988 1.00 0.00 101 PHE A C 18
ATOM 31269 O O . PHE A 1 101 ? 10.365 8.111 4.145 1.00 0.00 101 PHE A O 18
ATOM 31286 N N . SER A 1 102 ? 11.412 7.105 2.435 1.00 0.00 102 SER A N 18
ATOM 31287 C CA . SER A 1 102 ? 12.686 6.879 3.100 1.00 0.00 102 SER A CA 18
ATOM 31288 C C . SER A 1 102 ? 13.263 8.219 3.520 1.00 0.00 102 SER A C 18
ATOM 31289 O O . SER A 1 102 ? 13.525 8.429 4.705 1.00 0.00 102 SER A O 18
ATOM 31297 N N . GLU A 1 103 ? 13.335 9.160 2.580 1.00 0.00 103 GLU A N 18
ATOM 31298 C CA . GLU A 1 103 ? 13.834 10.507 2.809 1.00 0.00 103 GLU A CA 18
ATOM 31299 C C . GLU A 1 103 ? 12.705 11.394 3.332 1.00 0.00 103 GLU A C 18
ATOM 31300 O O . GLU A 1 103 ? 12.644 12.594 3.057 1.00 0.00 103 GLU A O 18
ATOM 31312 N N . GLY A 1 104 ? 11.854 10.815 4.181 1.00 0.00 104 GLY A N 18
ATOM 31313 C CA . GLY A 1 104 ? 10.779 11.440 4.918 1.00 0.00 104 GLY A CA 18
ATOM 31314 C C . GLY A 1 104 ? 9.931 12.412 4.101 1.00 0.00 104 GLY A C 18
ATOM 31315 O O . GLY A 1 104 ? 9.521 13.454 4.624 1.00 0.00 104 GLY A O 18
ATOM 31319 N N . ARG A 1 105 ? 9.728 12.147 2.812 1.00 0.00 105 ARG A N 18
ATOM 31320 C CA . ARG A 1 105 ? 9.151 13.092 1.871 1.00 0.00 105 ARG A CA 18
ATOM 31321 C C . ARG A 1 105 ? 7.721 12.695 1.517 1.00 0.00 105 ARG A C 18
ATOM 31322 O O . ARG A 1 105 ? 7.259 12.987 0.416 1.00 0.00 105 ARG A O 18
ATOM 31343 N N . LEU A 1 106 ? 6.957 12.169 2.469 1.00 0.00 106 LEU A N 18
ATOM 31344 C CA . LEU A 1 106 ? 5.588 11.739 2.242 1.00 0.00 106 LEU A CA 18
ATOM 31345 C C . LEU A 1 106 ? 4.727 12.180 3.426 1.00 0.00 106 LEU A C 18
ATOM 31346 O O . LEU A 1 106 ? 5.225 12.690 4.433 1.00 0.00 106 LEU A O 18
ATOM 31362 N N . GLU A 1 107 ? 3.415 12.008 3.301 1.00 0.00 107 GLU A N 18
ATOM 31363 C CA . GLU A 1 107 ? 2.416 12.537 4.224 1.00 0.00 107 GLU A CA 18
ATOM 31364 C C . GLU A 1 107 ? 1.807 11.343 4.948 1.00 0.00 107 GLU A C 18
ATOM 31365 O O . GLU A 1 107 ? 1.577 10.318 4.310 1.00 0.00 107 GLU A O 18
ATOM 31377 N N . GLU A 1 108 ? 1.556 11.433 6.252 1.00 0.00 108 GLU A N 18
ATOM 31378 C CA . GLU A 1 108 ? 1.022 10.321 7.024 1.00 0.00 108 GLU A CA 18
ATOM 31379 C C . GLU A 1 108 ? -0.492 10.287 6.828 1.00 0.00 108 GLU A C 18
ATOM 31380 O O . GLU A 1 108 ? -1.254 10.930 7.557 1.00 0.00 108 GLU A O 18
ATOM 31392 N N . LEU A 1 109 ? -0.938 9.522 5.834 1.00 0.00 109 LEU A N 18
ATOM 31393 C CA . LEU A 1 109 ? -2.332 9.412 5.434 1.00 0.00 109 LEU A CA 18
ATOM 31394 C C . LEU A 1 109 ? -3.084 8.474 6.386 1.00 0.00 109 LEU A C 18
ATOM 31395 O O . LEU A 1 109 ? -3.970 7.720 5.994 1.00 0.00 109 LEU A O 18
ATOM 31411 N N . THR A 1 110 ? -2.793 8.519 7.681 1.00 0.00 110 THR A N 18
ATOM 31412 C CA . THR A 1 110 ? -3.264 7.485 8.594 1.00 0.00 110 THR A CA 18
ATOM 31413 C C . THR A 1 110 ? -4.596 7.912 9.243 1.00 0.00 110 THR A C 18
ATOM 31414 O O . THR A 1 110 ? -4.942 7.475 10.337 1.00 0.00 110 THR A O 18
ATOM 31425 N N . THR A 1 111 ? -5.452 8.604 8.487 1.00 0.00 111 THR A N 18
ATOM 31426 C CA . THR A 1 111 ? -6.588 9.376 9.016 1.00 0.00 111 THR A CA 18
ATOM 31427 C C . THR A 1 111 ? -7.184 10.186 7.847 1.00 0.00 111 THR A C 18
ATOM 31428 O O . THR A 1 111 ? -7.194 11.416 7.853 1.00 0.00 111 THR A O 18
ATOM 31439 N N . PHE A 1 112 ? -7.588 9.507 6.769 1.00 0.00 112 PHE A N 18
ATOM 31440 C CA . PHE A 1 112 ? -8.064 10.115 5.531 1.00 0.00 112 PHE A CA 18
ATOM 31441 C C . PHE A 1 112 ? -9.236 9.293 5.023 1.00 0.00 112 PHE A C 18
ATOM 31442 O O . PHE A 1 112 ? -9.155 8.064 5.007 1.00 0.00 112 PHE A O 18
ATOM 31459 N N . THR A 1 113 ? -10.275 9.962 4.540 1.00 0.00 113 THR A N 18
ATOM 31460 C CA . THR A 1 113 ? -11.407 9.350 3.861 1.00 0.00 113 THR A CA 18
ATOM 31461 C C . THR A 1 113 ? -11.874 10.324 2.791 1.00 0.00 113 THR A C 18
ATOM 31462 O O . THR A 1 113 ? -12.388 11.410 3.095 1.00 0.00 113 THR A O 18
ATOM 31473 N N . ARG A 1 114 ? -11.664 9.965 1.530 1.00 0.00 114 ARG A N 18
ATOM 31474 C CA . ARG A 1 114 ? -12.326 10.602 0.409 1.00 0.00 114 ARG A CA 18
ATOM 31475 C C . ARG A 1 114 ? -12.515 9.516 -0.636 1.00 0.00 114 ARG A C 18
ATOM 31476 O O . ARG A 1 114 ? -11.678 8.614 -0.715 1.00 0.00 114 ARG A O 18
ATOM 31497 N N . GLU A 1 115 ? -13.591 9.586 -1.413 1.00 0.00 115 GLU A N 18
ATOM 31498 C CA . GLU A 1 115 ? -13.969 8.503 -2.315 1.00 0.00 115 GLU A CA 18
ATOM 31499 C C . GLU A 1 115 ? -13.970 8.908 -3.797 1.00 0.00 115 GLU A C 18
ATOM 31500 O O . GLU A 1 115 ? -14.825 8.472 -4.576 1.00 0.00 115 GLU A O 18
ATOM 31512 N N . GLY A 1 116 ? -13.001 9.705 -4.237 1.00 0.00 116 GLY A N 18
ATOM 31513 C CA . GLY A 1 116 ? -12.875 10.109 -5.634 1.00 0.00 116 GLY A CA 18
ATOM 31514 C C . GLY A 1 116 ? -11.633 10.938 -5.843 1.00 0.00 116 GLY A C 18
ATOM 31515 O O . GLY A 1 116 ? -11.049 10.858 -6.946 1.00 0.00 116 GLY A O 18
ATOM 31519 N N . MET A 1 1 ? 11.431 0.420 11.870 1.00 0.00 1 MET A N 19
ATOM 31520 C CA . MET A 1 1 ? 11.816 -0.929 11.424 1.00 0.00 1 MET A CA 19
ATOM 31521 C C . MET A 1 1 ? 10.573 -1.798 11.274 1.00 0.00 1 MET A C 19
ATOM 31522 O O . MET A 1 1 ? 9.902 -2.112 12.252 1.00 0.00 1 MET A O 19
ATOM 31536 N N . ALA A 1 2 ? 10.209 -2.127 10.037 1.00 0.00 2 ALA A N 19
ATOM 31537 C CA . ALA A 1 2 ? 8.943 -2.752 9.684 1.00 0.00 2 ALA A CA 19
ATOM 31538 C C . ALA A 1 2 ? 8.951 -3.240 8.243 1.00 0.00 2 ALA A C 19
ATOM 31539 O O . ALA A 1 2 ? 9.846 -2.910 7.460 1.00 0.00 2 ALA A O 19
ATOM 31546 N N . ARG A 1 3 ? 7.900 -3.962 7.865 1.00 0.00 3 ARG A N 19
ATOM 31547 C CA . ARG A 1 3 ? 7.542 -4.129 6.468 1.00 0.00 3 ARG A CA 19
ATOM 31548 C C . ARG A 1 3 ? 6.615 -2.999 6.080 1.00 0.00 3 ARG A C 19
ATOM 31549 O O . ARG A 1 3 ? 5.855 -2.500 6.906 1.00 0.00 3 ARG A O 19
ATOM 31570 N N . VAL A 1 4 ? 6.692 -2.594 4.826 1.00 0.00 4 VAL A N 19
ATOM 31571 C CA . VAL A 1 4 ? 5.854 -1.585 4.204 1.00 0.00 4 VAL A CA 19
ATOM 31572 C C . VAL A 1 4 ? 5.045 -2.314 3.141 1.00 0.00 4 VAL A C 19
ATOM 31573 O O . VAL A 1 4 ? 5.371 -3.447 2.772 1.00 0.00 4 VAL A O 19
ATOM 31586 N N . ALA A 1 5 ? 4.016 -1.664 2.614 1.00 0.00 5 ALA A N 19
ATOM 31587 C CA . ALA A 1 5 ? 3.394 -2.096 1.382 1.00 0.00 5 ALA A CA 19
ATOM 31588 C C . ALA A 1 5 ? 3.397 -0.915 0.416 1.00 0.00 5 ALA A C 19
ATOM 31589 O O . ALA A 1 5 ? 3.416 0.236 0.852 1.00 0.00 5 ALA A O 19
ATOM 31596 N N . ILE A 1 6 ? 3.371 -1.194 -0.882 1.00 0.00 6 ILE A N 19
ATOM 31597 C CA . ILE A 1 6 ? 3.171 -0.251 -1.967 1.00 0.00 6 ILE A CA 19
ATOM 31598 C C . ILE A 1 6 ? 2.216 -0.928 -2.984 1.00 0.00 6 ILE A C 19
ATOM 31599 O O . ILE A 1 6 ? 2.453 -2.090 -3.343 1.00 0.00 6 ILE A O 19
ATOM 31615 N N . PRO A 1 7 ? 1.136 -0.256 -3.419 1.00 0.00 7 PRO A N 19
ATOM 31616 C CA . PRO A 1 7 ? 0.164 -0.676 -4.403 1.00 0.00 7 PRO A CA 19
ATOM 31617 C C . PRO A 1 7 ? 0.703 -0.353 -5.795 1.00 0.00 7 PRO A C 19
ATOM 31618 O O . PRO A 1 7 ? 0.645 0.791 -6.245 1.00 0.00 7 PRO A O 19
ATOM 31629 N N . SER A 1 8 ? 1.259 -1.352 -6.460 1.00 0.00 8 SER A N 19
ATOM 31630 C CA . SER A 1 8 ? 1.828 -1.247 -7.787 1.00 0.00 8 SER A CA 19
ATOM 31631 C C . SER A 1 8 ? 0.787 -1.687 -8.826 1.00 0.00 8 SER A C 19
ATOM 31632 O O . SER A 1 8 ? -0.244 -2.299 -8.502 1.00 0.00 8 SER A O 19
ATOM 31640 N N . VAL A 1 9 ? 1.109 -1.450 -10.097 1.00 0.00 9 VAL A N 19
ATOM 31641 C CA . VAL A 1 9 ? 0.467 -2.078 -11.240 1.00 0.00 9 VAL A CA 19
ATOM 31642 C C . VAL A 1 9 ? 1.499 -2.850 -12.091 1.00 0.00 9 VAL A C 19
ATOM 31643 O O . VAL A 1 9 ? 1.375 -2.941 -13.317 1.00 0.00 9 VAL A O 19
ATOM 31656 N N . GLY A 1 10 ? 2.468 -3.511 -11.450 1.00 0.00 10 GLY A N 19
ATOM 31657 C CA . GLY A 1 10 ? 3.308 -4.527 -12.071 1.00 0.00 10 GLY A CA 19
ATOM 31658 C C . GLY A 1 10 ? 4.233 -5.213 -11.073 1.00 0.00 10 GLY A C 19
ATOM 31659 O O . GLY A 1 10 ? 4.317 -4.803 -9.910 1.00 0.00 10 GLY A O 19
ATOM 31663 N N . LYS A 1 11 ? 4.910 -6.274 -11.528 1.00 0.00 11 LYS A N 19
ATOM 31664 C CA . LYS A 1 11 ? 5.723 -7.145 -10.683 1.00 0.00 11 LYS A CA 19
ATOM 31665 C C . LYS A 1 11 ? 7.171 -6.655 -10.614 1.00 0.00 11 LYS A C 19
ATOM 31666 O O . LYS A 1 11 ? 8.086 -7.477 -10.551 1.00 0.00 11 LYS A O 19
ATOM 31685 N N . ASP A 1 12 ? 7.420 -5.349 -10.563 1.00 0.00 12 ASP A N 19
ATOM 31686 C CA . ASP A 1 12 ? 8.780 -4.820 -10.647 1.00 0.00 12 ASP A CA 19
ATOM 31687 C C . ASP A 1 12 ? 8.937 -3.564 -9.805 1.00 0.00 12 ASP A C 19
ATOM 31688 O O . ASP A 1 12 ? 7.975 -2.869 -9.476 1.00 0.00 12 ASP A O 19
ATOM 31697 N N . LEU A 1 13 ? 10.189 -3.243 -9.491 1.00 0.00 13 LEU A N 19
ATOM 31698 C CA . LEU A 1 13 ? 10.546 -2.098 -8.650 1.00 0.00 13 LEU A CA 19
ATOM 31699 C C . LEU A 1 13 ? 10.469 -0.776 -9.437 1.00 0.00 13 LEU A C 19
ATOM 31700 O O . LEU A 1 13 ? 10.422 0.305 -8.854 1.00 0.00 13 LEU A O 19
ATOM 31716 N N . SER A 1 14 ? 10.359 -0.836 -10.764 1.00 0.00 14 SER A N 19
ATOM 31717 C CA . SER A 1 14 ? 10.026 0.321 -11.583 1.00 0.00 14 SER A CA 19
ATOM 31718 C C . SER A 1 14 ? 8.745 0.014 -12.358 1.00 0.00 14 SER A C 19
ATOM 31719 O O . SER A 1 14 ? 8.556 0.498 -13.477 1.00 0.00 14 SER A O 19
ATOM 31727 N N . SER A 1 15 ? 7.794 -0.695 -11.742 1.00 0.00 15 SER A N 19
ATOM 31728 C CA . SER A 1 15 ? 6.429 -0.648 -12.226 1.00 0.00 15 SER A CA 19
ATOM 31729 C C . SER A 1 15 ? 5.797 0.648 -11.692 1.00 0.00 15 SER A C 19
ATOM 31730 O O . SER A 1 15 ? 6.369 1.290 -10.808 1.00 0.00 15 SER A O 19
ATOM 31738 N N . MET A 1 16 ? 4.619 1.050 -12.167 1.00 0.00 16 MET A N 19
ATOM 31739 C CA . MET A 1 16 ? 3.981 2.261 -11.650 1.00 0.00 16 MET A CA 19
ATOM 31740 C C . MET A 1 16 ? 3.299 1.966 -10.313 1.00 0.00 16 MET A C 19
ATOM 31741 O O . MET A 1 16 ? 2.771 0.869 -10.120 1.00 0.00 16 MET A O 19
ATOM 31755 N N . VAL A 1 17 ? 3.295 2.940 -9.397 1.00 0.00 17 VAL A N 19
ATOM 31756 C CA . VAL A 1 17 ? 2.428 2.919 -8.212 1.00 0.00 17 VAL A CA 19
ATOM 31757 C C . VAL A 1 17 ? 1.029 3.384 -8.642 1.00 0.00 17 VAL A C 19
ATOM 31758 O O . VAL A 1 17 ? 0.847 3.994 -9.699 1.00 0.00 17 VAL A O 19
ATOM 31771 N N . SER A 1 18 ? 0.023 3.026 -7.851 1.00 0.00 18 SER A N 19
ATOM 31772 C CA . SER A 1 18 ? -1.385 3.122 -8.206 1.00 0.00 18 SER A CA 19
ATOM 31773 C C . SER A 1 18 ? -2.176 3.893 -7.144 1.00 0.00 18 SER A C 19
ATOM 31774 O O . SER A 1 18 ? -1.844 3.806 -5.960 1.00 0.00 18 SER A O 19
ATOM 31782 N N . ASP A 1 19 ? -3.254 4.607 -7.512 1.00 0.00 19 ASP A N 19
ATOM 31783 C CA . ASP A 1 19 ? -3.865 5.579 -6.586 1.00 0.00 19 ASP A CA 19
ATOM 31784 C C . ASP A 1 19 ? -4.893 4.949 -5.636 1.00 0.00 19 ASP A C 19
ATOM 31785 O O . ASP A 1 19 ? -5.789 5.619 -5.109 1.00 0.00 19 ASP A O 19
ATOM 31794 N N . ARG A 1 20 ? -4.704 3.702 -5.225 1.00 0.00 20 ARG A N 19
ATOM 31795 C CA . ARG A 1 20 ? -5.765 2.982 -4.525 1.00 0.00 20 ARG A CA 19
ATOM 31796 C C . ARG A 1 20 ? -5.128 1.790 -3.893 1.00 0.00 20 ARG A C 19
ATOM 31797 O O . ARG A 1 20 ? -4.627 0.926 -4.612 1.00 0.00 20 ARG A O 19
ATOM 31818 N N . PHE A 1 21 ? -5.236 1.702 -2.574 1.00 0.00 21 PHE A N 19
ATOM 31819 C CA . PHE A 1 21 ? -4.910 0.480 -1.904 1.00 0.00 21 PHE A CA 19
ATOM 31820 C C . PHE A 1 21 ? -5.756 -0.683 -2.401 1.00 0.00 21 PHE A C 19
ATOM 31821 O O . PHE A 1 21 ? -5.262 -1.585 -3.062 1.00 0.00 21 PHE A O 19
ATOM 31838 N N . ALA A 1 22 ? -7.037 -0.692 -2.032 1.00 0.00 22 ALA A N 19
ATOM 31839 C CA . ALA A 1 22 ? -7.846 -1.899 -2.056 1.00 0.00 22 ALA A CA 19
ATOM 31840 C C . ALA A 1 22 ? -8.213 -2.332 -3.471 1.00 0.00 22 ALA A C 19
ATOM 31841 O O . ALA A 1 22 ? -8.963 -3.290 -3.617 1.00 0.00 22 ALA A O 19
ATOM 31848 N N . ARG A 1 23 ? -7.744 -1.622 -4.501 1.00 0.00 23 ARG A N 19
ATOM 31849 C CA . ARG A 1 23 ? -7.872 -1.962 -5.895 1.00 0.00 23 ARG A CA 19
ATOM 31850 C C . ARG A 1 23 ? -6.523 -1.772 -6.580 1.00 0.00 23 ARG A C 19
ATOM 31851 O O . ARG A 1 23 ? -6.462 -1.132 -7.630 1.00 0.00 23 ARG A O 19
ATOM 31872 N N . ALA A 1 24 ? -5.429 -2.223 -5.973 1.00 0.00 24 ALA A N 19
ATOM 31873 C CA . ALA A 1 24 ? -4.176 -2.239 -6.712 1.00 0.00 24 ALA A CA 19
ATOM 31874 C C . ALA A 1 24 ? -4.096 -3.595 -7.421 1.00 0.00 24 ALA A C 19
ATOM 31875 O O . ALA A 1 24 ? -5.071 -4.353 -7.385 1.00 0.00 24 ALA A O 19
ATOM 31882 N N . GLU A 1 25 ? -2.991 -3.915 -8.091 1.00 0.00 25 GLU A N 19
ATOM 31883 C CA . GLU A 1 25 ? -2.883 -5.201 -8.789 1.00 0.00 25 GLU A CA 19
ATOM 31884 C C . GLU A 1 25 ? -1.726 -6.055 -8.277 1.00 0.00 25 GLU A C 19
ATOM 31885 O O . GLU A 1 25 ? -1.751 -7.283 -8.361 1.00 0.00 25 GLU A O 19
ATOM 31897 N N . TYR A 1 26 ? -0.705 -5.415 -7.724 1.00 0.00 26 TYR A N 19
ATOM 31898 C CA . TYR A 1 26 ? 0.503 -6.039 -7.255 1.00 0.00 26 TYR A CA 19
ATOM 31899 C C . TYR A 1 26 ? 0.862 -5.282 -5.996 1.00 0.00 26 TYR A C 19
ATOM 31900 O O . TYR A 1 26 ? 0.704 -4.060 -5.931 1.00 0.00 26 TYR A O 19
ATOM 31918 N N . PHE A 1 27 ? 1.318 -6.003 -4.987 1.00 0.00 27 PHE A N 19
ATOM 31919 C CA . PHE A 1 27 ? 1.582 -5.449 -3.682 1.00 0.00 27 PHE A CA 19
ATOM 31920 C C . PHE A 1 27 ? 3.035 -5.759 -3.377 1.00 0.00 27 PHE A C 19
ATOM 31921 O O . PHE A 1 27 ? 3.401 -6.892 -3.074 1.00 0.00 27 PHE A O 19
ATOM 31938 N N . ILE A 1 28 ? 3.875 -4.750 -3.562 1.00 0.00 28 ILE A N 19
ATOM 31939 C CA . ILE A 1 28 ? 5.297 -4.806 -3.282 1.00 0.00 28 ILE A CA 19
ATOM 31940 C C . ILE A 1 28 ? 5.424 -4.586 -1.788 1.00 0.00 28 ILE A C 19
ATOM 31941 O O . ILE A 1 28 ? 4.905 -3.601 -1.265 1.00 0.00 28 ILE A O 19
ATOM 31957 N N . ILE A 1 29 ? 6.006 -5.550 -1.090 1.00 0.00 29 ILE A N 19
ATOM 31958 C CA . ILE A 1 29 ? 6.259 -5.512 0.338 1.00 0.00 29 ILE A CA 19
ATOM 31959 C C . ILE A 1 29 ? 7.762 -5.398 0.448 1.00 0.00 29 ILE A C 19
ATOM 31960 O O . ILE A 1 29 ? 8.461 -6.313 0.025 1.00 0.00 29 ILE A O 19
ATOM 31976 N N . TYR A 1 30 ? 8.236 -4.251 0.924 1.00 0.00 30 TYR A N 19
ATOM 31977 C CA . TYR A 1 30 ? 9.639 -3.995 1.205 1.00 0.00 30 TYR A CA 19
ATOM 31978 C C . TYR A 1 30 ? 9.833 -4.178 2.702 1.00 0.00 30 TYR A C 19
ATOM 31979 O O . TYR A 1 30 ? 9.131 -3.574 3.519 1.00 0.00 30 TYR A O 19
ATOM 31997 N N . ASP A 1 31 ? 10.747 -5.068 3.045 1.00 0.00 31 ASP A N 19
ATOM 31998 C CA . ASP A 1 31 ? 11.207 -5.381 4.379 1.00 0.00 31 ASP A CA 19
ATOM 31999 C C . ASP A 1 31 ? 12.349 -4.449 4.757 1.00 0.00 31 ASP A C 19
ATOM 32000 O O . ASP A 1 31 ? 13.413 -4.534 4.149 1.00 0.00 31 ASP A O 19
ATOM 32009 N N . THR A 1 32 ? 12.192 -3.566 5.747 1.00 0.00 32 THR A N 19
ATOM 32010 C CA . THR A 1 32 ? 13.299 -2.674 6.117 1.00 0.00 32 THR A CA 19
ATOM 32011 C C . THR A 1 32 ? 14.403 -3.366 6.915 1.00 0.00 32 THR A C 19
ATOM 32012 O O . THR A 1 32 ? 15.353 -2.697 7.329 1.00 0.00 32 THR A O 19
ATOM 32023 N N . GLU A 1 33 ? 14.355 -4.689 7.077 1.00 0.00 33 GLU A N 19
ATOM 32024 C CA . GLU A 1 33 ? 15.288 -5.381 7.948 1.00 0.00 33 GLU A CA 19
ATOM 32025 C C . GLU A 1 33 ? 16.461 -5.953 7.219 1.00 0.00 33 GLU A C 19
ATOM 32026 O O . GLU A 1 33 ? 17.599 -5.801 7.684 1.00 0.00 33 GLU A O 19
ATOM 32038 N N . SER A 1 34 ? 16.204 -6.531 6.051 1.00 0.00 34 SER A N 19
ATOM 32039 C CA . SER A 1 34 ? 17.293 -6.718 5.133 1.00 0.00 34 SER A CA 19
ATOM 32040 C C . SER A 1 34 ? 16.914 -6.196 3.756 1.00 0.00 34 SER A C 19
ATOM 32041 O O . SER A 1 34 ? 17.390 -6.721 2.754 1.00 0.00 34 SER A O 19
ATOM 32049 N N . GLY A 1 35 ? 16.167 -5.089 3.722 1.00 0.00 35 GLY A N 19
ATOM 32050 C CA . GLY A 1 35 ? 15.863 -4.329 2.523 1.00 0.00 35 GLY A CA 19
ATOM 32051 C C . GLY A 1 35 ? 15.370 -5.200 1.367 1.00 0.00 35 GLY A C 19
ATOM 32052 O O . GLY A 1 35 ? 15.657 -4.920 0.201 1.00 0.00 35 GLY A O 19
ATOM 32056 N N . ASN A 1 36 ? 14.721 -6.313 1.700 1.00 0.00 36 ASN A N 19
ATOM 32057 C CA . ASN A 1 36 ? 14.314 -7.342 0.764 1.00 0.00 36 ASN A CA 19
ATOM 32058 C C . ASN A 1 36 ? 12.900 -7.021 0.301 1.00 0.00 36 ASN A C 19
ATOM 32059 O O . ASN A 1 36 ? 12.203 -6.244 0.952 1.00 0.00 36 ASN A O 19
ATOM 32070 N N . VAL A 1 37 ? 12.467 -7.591 -0.820 1.00 0.00 37 VAL A N 19
ATOM 32071 C CA . VAL A 1 37 ? 11.167 -7.300 -1.387 1.00 0.00 37 VAL A CA 19
ATOM 32072 C C . VAL A 1 37 ? 10.456 -8.601 -1.728 1.00 0.00 37 VAL A C 19
ATOM 32073 O O . VAL A 1 37 ? 11.091 -9.626 -2.002 1.00 0.00 37 VAL A O 19
ATOM 32086 N N . GLU A 1 38 ? 9.129 -8.556 -1.780 1.00 0.00 38 GLU A N 19
ATOM 32087 C CA . GLU A 1 38 ? 8.324 -9.608 -2.362 1.00 0.00 38 GLU A CA 19
ATOM 32088 C C . GLU A 1 38 ? 7.254 -8.942 -3.216 1.00 0.00 38 GLU A C 19
ATOM 32089 O O . GLU A 1 38 ? 6.892 -7.784 -2.987 1.00 0.00 38 GLU A O 19
ATOM 32101 N N . VAL A 1 39 ? 6.747 -9.683 -4.195 1.00 0.00 39 VAL A N 19
ATOM 32102 C CA . VAL A 1 39 ? 5.658 -9.261 -5.066 1.00 0.00 39 VAL A CA 19
ATOM 32103 C C . VAL A 1 39 ? 4.492 -10.170 -4.730 1.00 0.00 39 VAL A C 19
ATOM 32104 O O . VAL A 1 39 ? 4.484 -11.343 -5.106 1.00 0.00 39 VAL A O 19
ATOM 32117 N N . VAL A 1 40 ? 3.493 -9.631 -4.058 1.00 0.00 40 VAL A N 19
ATOM 32118 C CA . VAL A 1 40 ? 2.175 -10.226 -4.046 1.00 0.00 40 VAL A CA 19
ATOM 32119 C C . VAL A 1 40 ? 1.514 -9.822 -5.372 1.00 0.00 40 VAL A C 19
ATOM 32120 O O . VAL A 1 40 ? 1.670 -8.696 -5.841 1.00 0.00 40 VAL A O 19
ATOM 32133 N N . GLU A 1 41 ? 0.759 -10.739 -5.964 1.00 0.00 41 GLU A N 19
ATOM 32134 C CA . GLU A 1 41 ? -0.068 -10.575 -7.150 1.00 0.00 41 GLU A CA 19
ATOM 32135 C C . GLU A 1 41 ? -1.510 -10.673 -6.652 1.00 0.00 41 GLU A C 19
ATOM 32136 O O . GLU A 1 41 ? -1.910 -11.742 -6.174 1.00 0.00 41 GLU A O 19
ATOM 32148 N N . ASN A 1 42 ? -2.283 -9.588 -6.679 1.00 0.00 42 ASN A N 19
ATOM 32149 C CA . ASN A 1 42 ? -3.565 -9.509 -5.984 1.00 0.00 42 ASN A CA 19
ATOM 32150 C C . ASN A 1 42 ? -4.585 -8.848 -6.895 1.00 0.00 42 ASN A C 19
ATOM 32151 O O . ASN A 1 42 ? -4.547 -7.642 -7.118 1.00 0.00 42 ASN A O 19
ATOM 32162 N N . THR A 1 43 ? -5.463 -9.645 -7.488 1.00 0.00 43 THR A N 19
ATOM 32163 C CA . THR A 1 43 ? -6.164 -9.260 -8.703 1.00 0.00 43 THR A CA 19
ATOM 32164 C C . THR A 1 43 ? -7.629 -8.991 -8.384 1.00 0.00 43 THR A C 19
ATOM 32165 O O . THR A 1 43 ? -8.525 -9.670 -8.893 1.00 0.00 43 THR A O 19
ATOM 32176 N N . ILE A 1 44 ? -7.870 -8.020 -7.501 1.00 0.00 44 ILE A N 19
ATOM 32177 C CA . ILE A 1 44 ? -9.185 -7.770 -6.954 1.00 0.00 44 ILE A CA 19
ATOM 32178 C C . ILE A 1 44 ? -10.001 -7.002 -7.987 1.00 0.00 44 ILE A C 19
ATOM 32179 O O . ILE A 1 44 ? -9.546 -5.983 -8.513 1.00 0.00 44 ILE A O 19
ATOM 32195 N N . ALA A 1 45 ? -11.182 -7.531 -8.317 1.00 0.00 45 ALA A N 19
ATOM 32196 C CA . ALA A 1 45 ? -11.960 -7.072 -9.458 1.00 0.00 45 ALA A CA 19
ATOM 32197 C C . ALA A 1 45 ? -13.456 -7.014 -9.136 1.00 0.00 45 ALA A C 19
ATOM 32198 O O . ALA A 1 45 ? -14.295 -7.310 -9.992 1.00 0.00 45 ALA A O 19
ATOM 32205 N N . ASP A 1 46 ? -13.817 -6.590 -7.926 1.00 0.00 46 ASP A N 19
ATOM 32206 C CA . ASP A 1 46 ? -15.203 -6.445 -7.492 1.00 0.00 46 ASP A CA 19
ATOM 32207 C C . ASP A 1 46 ? -15.280 -5.470 -6.326 1.00 0.00 46 ASP A C 19
ATOM 32208 O O . ASP A 1 46 ? -14.259 -5.147 -5.719 1.00 0.00 46 ASP A O 19
ATOM 32217 N N . ALA A 1 47 ? -16.497 -5.055 -5.975 1.00 0.00 47 ALA A N 19
ATOM 32218 C CA . ALA A 1 47 ? -16.775 -4.215 -4.823 1.00 0.00 47 ALA A CA 19
ATOM 32219 C C . ALA A 1 47 ? -17.958 -4.800 -4.048 1.00 0.00 47 ALA A C 19
ATOM 32220 O O . ALA A 1 47 ? -19.022 -4.180 -3.997 1.00 0.00 47 ALA A O 19
ATOM 32227 N N . HIS A 1 48 ? -17.814 -6.003 -3.486 1.00 0.00 48 HIS A N 19
ATOM 32228 C CA . HIS A 1 48 ? -18.793 -6.605 -2.579 1.00 0.00 48 HIS A CA 19
ATOM 32229 C C . HIS A 1 48 ? -18.133 -7.650 -1.674 1.00 0.00 48 HIS A C 19
ATOM 32230 O O . HIS A 1 48 ? -16.997 -8.067 -1.918 1.00 0.00 48 HIS A O 19
ATOM 32244 N N . GLY A 1 49 ? -18.872 -8.126 -0.672 1.00 0.00 49 GLY A N 19
ATOM 32245 C CA . GLY A 1 49 ? -18.513 -9.249 0.183 1.00 0.00 49 GLY A CA 19
ATOM 32246 C C . GLY A 1 49 ? -17.575 -8.876 1.324 1.00 0.00 49 GLY A C 19
ATOM 32247 O O . GLY A 1 49 ? -16.723 -7.988 1.208 1.00 0.00 49 GLY A O 19
ATOM 32251 N N . THR A 1 50 ? -17.742 -9.571 2.445 1.00 0.00 50 THR A N 19
ATOM 32252 C CA . THR A 1 50 ? -16.915 -9.451 3.637 1.00 0.00 50 THR A CA 19
ATOM 32253 C C . THR A 1 50 ? -15.534 -10.086 3.375 1.00 0.00 50 THR A C 19
ATOM 32254 O O . THR A 1 50 ? -15.363 -10.844 2.412 1.00 0.00 50 THR A O 19
ATOM 32265 N N . GLY A 1 51 ? -14.568 -9.810 4.254 1.00 0.00 51 GLY A N 19
ATOM 32266 C CA . GLY A 1 51 ? -13.218 -10.351 4.207 1.00 0.00 51 GLY A CA 19
ATOM 32267 C C . GLY A 1 51 ? -12.291 -9.336 3.538 1.00 0.00 51 GLY A C 19
ATOM 32268 O O . GLY A 1 51 ? -12.567 -8.940 2.404 1.00 0.00 51 GLY A O 19
ATOM 32272 N N . PRO A 1 52 ? -11.191 -8.901 4.187 1.00 0.00 52 PRO A N 19
ATOM 32273 C CA . PRO A 1 52 ? -10.321 -7.885 3.614 1.00 0.00 52 PRO A CA 19
ATOM 32274 C C . PRO A 1 52 ? -9.649 -8.360 2.331 1.00 0.00 52 PRO A C 19
ATOM 32275 O O . PRO A 1 52 ? -9.353 -7.519 1.484 1.00 0.00 52 PRO A O 19
ATOM 32286 N N . LYS A 1 53 ? -9.381 -9.669 2.203 1.00 0.00 53 LYS A N 19
ATOM 32287 C CA . LYS A 1 53 ? -8.577 -10.314 1.166 1.00 0.00 53 LYS A CA 19
ATOM 32288 C C . LYS A 1 53 ? -7.160 -9.748 1.149 1.00 0.00 53 LYS A C 19
ATOM 32289 O O . LYS A 1 53 ? -6.262 -10.344 1.742 1.00 0.00 53 LYS A O 19
ATOM 32308 N N . VAL A 1 54 ? -6.988 -8.569 0.558 1.00 0.00 54 VAL A N 19
ATOM 32309 C CA . VAL A 1 54 ? -5.731 -7.851 0.438 1.00 0.00 54 VAL A CA 19
ATOM 32310 C C . VAL A 1 54 ? -5.110 -7.701 1.825 1.00 0.00 54 VAL A C 19
ATOM 32311 O O . VAL A 1 54 ? -4.039 -8.237 2.089 1.00 0.00 54 VAL A O 19
ATOM 32324 N N . VAL A 1 55 ? -5.792 -6.987 2.719 1.00 0.00 55 VAL A N 19
ATOM 32325 C CA . VAL A 1 55 ? -5.287 -6.622 4.038 1.00 0.00 55 VAL A CA 19
ATOM 32326 C C . VAL A 1 55 ? -4.865 -7.878 4.775 1.00 0.00 55 VAL A C 19
ATOM 32327 O O . VAL A 1 55 ? -3.683 -7.943 5.073 1.00 0.00 55 VAL A O 19
ATOM 32340 N N . GLN A 1 56 ? -5.710 -8.907 4.909 1.00 0.00 56 GLN A N 19
ATOM 32341 C CA . GLN A 1 56 ? -5.324 -10.131 5.606 1.00 0.00 56 GLN A CA 19
ATOM 32342 C C . GLN A 1 56 ? -3.996 -10.694 5.067 1.00 0.00 56 GLN A C 19
ATOM 32343 O O . GLN A 1 56 ? -3.091 -11.031 5.835 1.00 0.00 56 GLN A O 19
ATOM 32357 N N . SER A 1 57 ? -3.848 -10.761 3.742 1.00 0.00 57 SER A N 19
ATOM 32358 C CA . SER A 1 57 ? -2.640 -11.277 3.123 1.00 0.00 57 SER A CA 19
ATOM 32359 C C . SER A 1 57 ? -1.412 -10.412 3.335 1.00 0.00 57 SER A C 19
ATOM 32360 O O . SER A 1 57 ? -0.317 -10.958 3.464 1.00 0.00 57 SER A O 19
ATOM 32368 N N . LEU A 1 58 ? -1.541 -9.093 3.295 1.00 0.00 58 LEU A N 19
ATOM 32369 C CA . LEU A 1 58 ? -0.390 -8.221 3.447 1.00 0.00 58 LEU A CA 19
ATOM 32370 C C . LEU A 1 58 ? 0.008 -8.127 4.916 1.00 0.00 58 LEU A C 19
ATOM 32371 O O . LEU A 1 58 ? 1.189 -8.138 5.245 1.00 0.00 58 LEU A O 19
ATOM 32387 N N . VAL A 1 59 ? -0.982 -8.090 5.799 1.00 0.00 59 VAL A N 19
ATOM 32388 C CA . VAL A 1 59 ? -0.849 -8.134 7.243 1.00 0.00 59 VAL A CA 19
ATOM 32389 C C . VAL A 1 59 ? -0.120 -9.415 7.672 1.00 0.00 59 VAL A C 19
ATOM 32390 O O . VAL A 1 59 ? 0.703 -9.380 8.586 1.00 0.00 59 VAL A O 19
ATOM 32403 N N . SER A 1 60 ? -0.295 -10.521 6.938 1.00 0.00 60 SER A N 19
ATOM 32404 C CA . SER A 1 60 ? 0.446 -11.757 7.145 1.00 0.00 60 SER A CA 19
ATOM 32405 C C . SER A 1 60 ? 1.966 -11.577 6.994 1.00 0.00 60 SER A C 19
ATOM 32406 O O . SER A 1 60 ? 2.727 -12.475 7.365 1.00 0.00 60 SER A O 19
ATOM 32414 N N . LYS A 1 61 ? 2.434 -10.453 6.443 1.00 0.00 61 LYS A N 19
ATOM 32415 C CA . LYS A 1 61 ? 3.847 -10.143 6.285 1.00 0.00 61 LYS A CA 19
ATOM 32416 C C . LYS A 1 61 ? 4.221 -8.946 7.153 1.00 0.00 61 LYS A C 19
ATOM 32417 O O . LYS A 1 61 ? 5.087 -8.169 6.764 1.00 0.00 61 LYS A O 19
ATOM 32436 N N . GLY A 1 62 ? 3.652 -8.843 8.357 1.00 0.00 62 GLY A N 19
ATOM 32437 C CA . GLY A 1 62 ? 4.049 -7.881 9.382 1.00 0.00 62 GLY A CA 19
ATOM 32438 C C . GLY A 1 62 ? 4.139 -6.436 8.891 1.00 0.00 62 GLY A C 19
ATOM 32439 O O . GLY A 1 62 ? 4.919 -5.647 9.428 1.00 0.00 62 GLY A O 19
ATOM 32443 N N . VAL A 1 63 ? 3.402 -6.091 7.832 1.00 0.00 63 VAL A N 19
ATOM 32444 C CA . VAL A 1 63 ? 3.424 -4.782 7.226 1.00 0.00 63 VAL A CA 19
ATOM 32445 C C . VAL A 1 63 ? 2.917 -3.782 8.277 1.00 0.00 63 VAL A C 19
ATOM 32446 O O . VAL A 1 63 ? 1.761 -3.844 8.685 1.00 0.00 63 VAL A O 19
ATOM 32459 N N . GLU A 1 64 ? 3.767 -2.866 8.745 1.00 0.00 64 GLU A N 19
ATOM 32460 C CA . GLU A 1 64 ? 3.440 -1.867 9.781 1.00 0.00 64 GLU A CA 19
ATOM 32461 C C . GLU A 1 64 ? 3.500 -0.455 9.200 1.00 0.00 64 GLU A C 19
ATOM 32462 O O . GLU A 1 64 ? 3.859 0.526 9.847 1.00 0.00 64 GLU A O 19
ATOM 32474 N N . TYR A 1 65 ? 3.051 -0.332 7.966 1.00 0.00 65 TYR A N 19
ATOM 32475 C CA . TYR A 1 65 ? 3.258 0.797 7.103 1.00 0.00 65 TYR A CA 19
ATOM 32476 C C . TYR A 1 65 ? 2.471 0.486 5.836 1.00 0.00 65 TYR A C 19
ATOM 32477 O O . TYR A 1 65 ? 1.994 -0.631 5.631 1.00 0.00 65 TYR A O 19
ATOM 32495 N N . LEU A 1 66 ? 2.375 1.457 4.946 1.00 0.00 66 LEU A N 19
ATOM 32496 C CA . LEU A 1 66 ? 1.785 1.344 3.632 1.00 0.00 66 LEU A CA 19
ATOM 32497 C C . LEU A 1 66 ? 1.938 2.683 2.917 1.00 0.00 66 LEU A C 19
ATOM 32498 O O . LEU A 1 66 ? 1.510 3.694 3.444 1.00 0.00 66 LEU A O 19
ATOM 32514 N N . ILE A 1 67 ? 2.429 2.712 1.688 1.00 0.00 67 ILE A N 19
ATOM 32515 C CA . ILE A 1 67 ? 2.550 3.917 0.882 1.00 0.00 67 ILE A CA 19
ATOM 32516 C C . ILE A 1 67 ? 1.395 3.914 -0.105 1.00 0.00 67 ILE A C 19
ATOM 32517 O O . ILE A 1 67 ? 1.403 3.126 -1.046 1.00 0.00 67 ILE A O 19
ATOM 32533 N N . ALA A 1 68 ? 0.369 4.733 0.112 1.00 0.00 68 ALA A N 19
ATOM 32534 C CA . ALA A 1 68 ? -0.788 4.804 -0.757 1.00 0.00 68 ALA A CA 19
ATOM 32535 C C . ALA A 1 68 ? -1.355 6.224 -0.732 1.00 0.00 68 ALA A C 19
ATOM 32536 O O . ALA A 1 68 ? -1.842 6.684 0.300 1.00 0.00 68 ALA A O 19
ATOM 32543 N N . SER A 1 69 ? -1.354 6.885 -1.886 1.00 0.00 69 SER A N 19
ATOM 32544 C CA . SER A 1 69 ? -1.991 8.185 -2.102 1.00 0.00 69 SER A CA 19
ATOM 32545 C C . SER A 1 69 ? -3.413 8.231 -1.545 1.00 0.00 69 SER A C 19
ATOM 32546 O O . SER A 1 69 ? -3.886 9.298 -1.148 1.00 0.00 69 SER A O 19
ATOM 32554 N N . ASN A 1 70 ? -4.128 7.101 -1.591 1.00 0.00 70 ASN A N 19
ATOM 32555 C CA . ASN A 1 70 ? -5.519 7.021 -1.252 1.00 0.00 70 ASN A CA 19
ATOM 32556 C C . ASN A 1 70 ? -5.767 5.581 -0.810 1.00 0.00 70 ASN A C 19
ATOM 32557 O O . ASN A 1 70 ? -4.853 4.751 -0.808 1.00 0.00 70 ASN A O 19
ATOM 32568 N N . VAL A 1 71 ? -7.005 5.215 -0.506 1.00 0.00 71 VAL A N 19
ATOM 32569 C CA . VAL A 1 71 ? -7.383 3.818 -0.371 1.00 0.00 71 VAL A CA 19
ATOM 32570 C C . VAL A 1 71 ? -8.174 3.464 -1.638 1.00 0.00 71 VAL A C 19
ATOM 32571 O O . VAL A 1 71 ? -8.348 4.304 -2.516 1.00 0.00 71 VAL A O 19
ATOM 32584 N N . GLY A 1 72 ? -8.578 2.208 -1.811 1.00 0.00 72 GLY A N 19
ATOM 32585 C CA . GLY A 1 72 ? -9.479 1.824 -2.899 1.00 0.00 72 GLY A CA 19
ATOM 32586 C C . GLY A 1 72 ? -10.880 1.582 -2.323 1.00 0.00 72 GLY A C 19
ATOM 32587 O O . GLY A 1 72 ? -11.664 0.827 -2.892 1.00 0.00 72 GLY A O 19
ATOM 32591 N N . ARG A 1 73 ? -11.182 2.231 -1.190 1.00 0.00 73 ARG A N 19
ATOM 32592 C CA . ARG A 1 73 ? -12.281 1.981 -0.260 1.00 0.00 73 ARG A CA 19
ATOM 32593 C C . ARG A 1 73 ? -12.058 0.658 0.477 1.00 0.00 73 ARG A C 19
ATOM 32594 O O . ARG A 1 73 ? -10.944 0.139 0.444 1.00 0.00 73 ARG A O 19
ATOM 32615 N N . ASN A 1 74 ? -13.083 0.194 1.198 1.00 0.00 74 ASN A N 19
ATOM 32616 C CA . ASN A 1 74 ? -13.260 -1.107 1.849 1.00 0.00 74 ASN A CA 19
ATOM 32617 C C . ASN A 1 74 ? -11.954 -1.798 2.273 1.00 0.00 74 ASN A C 19
ATOM 32618 O O . ASN A 1 74 ? -11.632 -2.878 1.773 1.00 0.00 74 ASN A O 19
ATOM 32629 N N . ALA A 1 75 ? -11.177 -1.155 3.155 1.00 0.00 75 ALA A N 19
ATOM 32630 C CA . ALA A 1 75 ? -9.873 -1.637 3.613 1.00 0.00 75 ALA A CA 19
ATOM 32631 C C . ALA A 1 75 ? -9.260 -0.771 4.716 1.00 0.00 75 ALA A C 19
ATOM 32632 O O . ALA A 1 75 ? -8.549 -1.303 5.565 1.00 0.00 75 ALA A O 19
ATOM 32639 N N . PHE A 1 76 ? -9.483 0.550 4.700 1.00 0.00 76 PHE A N 19
ATOM 32640 C CA . PHE A 1 76 ? -8.840 1.508 5.608 1.00 0.00 76 PHE A CA 19
ATOM 32641 C C . PHE A 1 76 ? -9.029 1.130 7.069 1.00 0.00 76 PHE A C 19
ATOM 32642 O O . PHE A 1 76 ? -8.116 1.298 7.872 1.00 0.00 76 PHE A O 19
ATOM 32659 N N . GLU A 1 77 ? -10.201 0.616 7.405 1.00 0.00 77 GLU A N 19
ATOM 32660 C CA . GLU A 1 77 ? -10.558 0.257 8.764 1.00 0.00 77 GLU A CA 19
ATOM 32661 C C . GLU A 1 77 ? -9.786 -0.990 9.201 1.00 0.00 77 GLU A C 19
ATOM 32662 O O . GLU A 1 77 ? -9.345 -1.090 10.343 1.00 0.00 77 GLU A O 19
ATOM 32674 N N . THR A 1 78 ? -9.540 -1.917 8.278 1.00 0.00 78 THR A N 19
ATOM 32675 C CA . THR A 1 78 ? -8.782 -3.125 8.564 1.00 0.00 78 THR A CA 19
ATOM 32676 C C . THR A 1 78 ? -7.264 -2.839 8.588 1.00 0.00 78 THR A C 19
ATOM 32677 O O . THR A 1 78 ? -6.500 -3.643 9.117 1.00 0.00 78 THR A O 19
ATOM 32688 N N . LEU A 1 79 ? -6.813 -1.683 8.075 1.00 0.00 79 LEU A N 19
ATOM 32689 C CA . LEU A 1 79 ? -5.423 -1.238 8.202 1.00 0.00 79 LEU A CA 19
ATOM 32690 C C . LEU A 1 79 ? -5.150 -0.856 9.651 1.00 0.00 79 LEU A C 19
ATOM 32691 O O . LEU A 1 79 ? -4.287 -1.432 10.304 1.00 0.00 79 LEU A O 19
ATOM 32707 N N . LYS A 1 80 ? -5.924 0.081 10.190 1.00 0.00 80 LYS A N 19
ATOM 32708 C CA . LYS A 1 80 ? -5.860 0.459 11.591 1.00 0.00 80 LYS A CA 19
ATOM 32709 C C . LYS A 1 80 ? -6.176 -0.690 12.542 1.00 0.00 80 LYS A C 19
ATOM 32710 O O . LYS A 1 80 ? -5.602 -0.717 13.630 1.00 0.00 80 LYS A O 19
ATOM 32729 N N . ALA A 1 81 ? -6.996 -1.660 12.136 1.00 0.00 81 ALA A N 19
ATOM 32730 C CA . ALA A 1 81 ? -7.211 -2.879 12.906 1.00 0.00 81 ALA A CA 19
ATOM 32731 C C . ALA A 1 81 ? -5.870 -3.532 13.235 1.00 0.00 81 ALA A C 19
ATOM 32732 O O . ALA A 1 81 ? -5.575 -3.741 14.414 1.00 0.00 81 ALA A O 19
ATOM 32739 N N . ALA A 1 82 ? -5.025 -3.783 12.228 1.00 0.00 82 ALA A N 19
ATOM 32740 C CA . ALA A 1 82 ? -3.699 -4.336 12.477 1.00 0.00 82 ALA A CA 19
ATOM 32741 C C . ALA A 1 82 ? -2.669 -3.227 12.773 1.00 0.00 82 ALA A C 19
ATOM 32742 O O . ALA A 1 82 ? -1.472 -3.412 12.544 1.00 0.00 82 ALA A O 19
ATOM 32749 N N . GLY A 1 83 ? -3.088 -2.165 13.461 1.00 0.00 83 GLY A N 19
ATOM 32750 C CA . GLY A 1 83 ? -2.318 -0.975 13.801 1.00 0.00 83 GLY A CA 19
ATOM 32751 C C . GLY A 1 83 ? -1.362 -0.466 12.720 1.00 0.00 83 GLY A C 19
ATOM 32752 O O . GLY A 1 83 ? -0.266 -0.017 13.057 1.00 0.00 83 GLY A O 19
ATOM 32756 N N . VAL A 1 84 ? -1.718 -0.552 11.438 1.00 0.00 84 VAL A N 19
ATOM 32757 C CA . VAL A 1 84 ? -0.793 -0.268 10.346 1.00 0.00 84 VAL A CA 19
ATOM 32758 C C . VAL A 1 84 ? -0.809 1.222 10.026 1.00 0.00 84 VAL A C 19
ATOM 32759 O O . VAL A 1 84 ? -1.879 1.836 9.947 1.00 0.00 84 VAL A O 19
ATOM 32772 N N . LYS A 1 85 ? 0.374 1.810 9.810 1.00 0.00 85 LYS A N 19
ATOM 32773 C CA . LYS A 1 85 ? 0.481 3.186 9.343 1.00 0.00 85 LYS A CA 19
ATOM 32774 C C . LYS A 1 85 ? 0.231 3.242 7.832 1.00 0.00 85 LYS A C 19
ATOM 32775 O O . LYS A 1 85 ? 0.320 2.224 7.150 1.00 0.00 85 LYS A O 19
ATOM 32794 N N . VAL A 1 86 ? -0.066 4.417 7.289 1.00 0.00 86 VAL A N 19
ATOM 32795 C CA . VAL A 1 86 ? -0.336 4.659 5.873 1.00 0.00 86 VAL A CA 19
ATOM 32796 C C . VAL A 1 86 ? 0.348 5.993 5.575 1.00 0.00 86 VAL A C 19
ATOM 32797 O O . VAL A 1 86 ? 0.272 6.908 6.392 1.00 0.00 86 VAL A O 19
ATOM 32810 N N . TYR A 1 87 ? 1.003 6.124 4.429 1.00 0.00 87 TYR A N 19
ATOM 32811 C CA . TYR A 1 87 ? 1.590 7.338 3.914 1.00 0.00 87 TYR A CA 19
ATOM 32812 C C . TYR A 1 87 ? 0.885 7.732 2.634 1.00 0.00 87 TYR A C 19
ATOM 32813 O O . TYR A 1 87 ? 0.409 6.869 1.907 1.00 0.00 87 TYR A O 19
ATOM 32831 N N . ARG A 1 88 ? 0.945 9.018 2.316 1.00 0.00 88 ARG A N 19
ATOM 32832 C CA . ARG A 1 88 ? 0.585 9.577 1.029 1.00 0.00 88 ARG A CA 19
ATOM 32833 C C . ARG A 1 88 ? 1.780 9.275 0.141 1.00 0.00 88 ARG A C 19
ATOM 32834 O O . ARG A 1 88 ? 2.906 9.433 0.595 1.00 0.00 88 ARG A O 19
ATOM 32855 N N . PHE A 1 89 ? 1.539 8.892 -1.105 1.00 0.00 89 PHE A N 19
ATOM 32856 C CA . PHE A 1 89 ? 2.489 9.030 -2.199 1.00 0.00 89 PHE A CA 19
ATOM 32857 C C . PHE A 1 89 ? 1.785 9.918 -3.226 1.00 0.00 89 PHE A C 19
ATOM 32858 O O . PHE A 1 89 ? 0.555 10.036 -3.175 1.00 0.00 89 PHE A O 19
ATOM 32875 N N . GLU A 1 90 ? 2.509 10.531 -4.158 1.00 0.00 90 GLU A N 19
ATOM 32876 C CA . GLU A 1 90 ? 1.885 11.377 -5.161 1.00 0.00 90 GLU A CA 19
ATOM 32877 C C . GLU A 1 90 ? 2.613 11.256 -6.497 1.00 0.00 90 GLU A C 19
ATOM 32878 O O . GLU A 1 90 ? 3.413 12.109 -6.892 1.00 0.00 90 GLU A O 19
ATOM 32890 N N . GLY A 1 91 ? 2.298 10.183 -7.213 1.00 0.00 91 GLY A N 19
ATOM 32891 C CA . GLY A 1 91 ? 2.853 9.889 -8.521 1.00 0.00 91 GLY A CA 19
ATOM 32892 C C . GLY A 1 91 ? 4.262 9.329 -8.381 1.00 0.00 91 GLY A C 19
ATOM 32893 O O . GLY A 1 91 ? 5.044 9.773 -7.538 1.00 0.00 91 GLY A O 19
ATOM 32897 N N . GLY A 1 92 ? 4.584 8.323 -9.191 1.00 0.00 92 GLY A N 19
ATOM 32898 C CA . GLY A 1 92 ? 5.853 7.637 -9.101 1.00 0.00 92 GLY A CA 19
ATOM 32899 C C . GLY A 1 92 ? 5.742 6.183 -9.523 1.00 0.00 92 GLY A C 19
ATOM 32900 O O . GLY A 1 92 ? 4.650 5.611 -9.606 1.00 0.00 92 GLY A O 19
ATOM 32904 N N . THR A 1 93 ? 6.900 5.575 -9.739 1.00 0.00 93 THR A N 19
ATOM 32905 C CA . THR A 1 93 ? 7.034 4.137 -9.828 1.00 0.00 93 THR A CA 19
ATOM 32906 C C . THR A 1 93 ? 7.214 3.552 -8.431 1.00 0.00 93 THR A C 19
ATOM 32907 O O . THR A 1 93 ? 7.364 4.296 -7.461 1.00 0.00 93 THR A O 19
ATOM 32918 N N . VAL A 1 94 ? 7.191 2.222 -8.304 1.00 0.00 94 VAL A N 19
ATOM 32919 C CA . VAL A 1 94 ? 7.406 1.530 -7.039 1.00 0.00 94 VAL A CA 19
ATOM 32920 C C . VAL A 1 94 ? 8.603 2.112 -6.287 1.00 0.00 94 VAL A C 19
ATOM 32921 O O . VAL A 1 94 ? 8.476 2.320 -5.087 1.00 0.00 94 VAL A O 19
ATOM 32934 N N . GLN A 1 95 ? 9.711 2.447 -6.956 1.00 0.00 95 GLN A N 19
ATOM 32935 C CA . GLN A 1 95 ? 10.869 3.007 -6.276 1.00 0.00 95 GLN A CA 19
ATOM 32936 C C . GLN A 1 95 ? 10.627 4.375 -5.650 1.00 0.00 95 GLN A C 19
ATOM 32937 O O . GLN A 1 95 ? 11.164 4.635 -4.583 1.00 0.00 95 GLN A O 19
ATOM 32951 N N . GLU A 1 96 ? 9.827 5.227 -6.271 1.00 0.00 96 GLU A N 19
ATOM 32952 C CA . GLU A 1 96 ? 9.562 6.596 -5.867 1.00 0.00 96 GLU A CA 19
ATOM 32953 C C . GLU A 1 96 ? 8.798 6.575 -4.564 1.00 0.00 96 GLU A C 19
ATOM 32954 O O . GLU A 1 96 ? 9.143 7.332 -3.675 1.00 0.00 96 GLU A O 19
ATOM 32966 N N . ALA A 1 97 ? 7.807 5.690 -4.402 1.00 0.00 97 ALA A N 19
ATOM 32967 C CA . ALA A 1 97 ? 7.155 5.500 -3.119 1.00 0.00 97 ALA A CA 19
ATOM 32968 C C . ALA A 1 97 ? 8.172 5.355 -1.974 1.00 0.00 97 ALA A C 19
ATOM 32969 O O . ALA A 1 97 ? 7.966 5.884 -0.885 1.00 0.00 97 ALA A O 19
ATOM 32976 N N . ILE A 1 98 ? 9.274 4.655 -2.217 1.00 0.00 98 ILE A N 19
ATOM 32977 C CA . ILE A 1 98 ? 10.266 4.309 -1.212 1.00 0.00 98 ILE A CA 19
ATOM 32978 C C . ILE A 1 98 ? 11.245 5.455 -1.106 1.00 0.00 98 ILE A C 19
ATOM 32979 O O . ILE A 1 98 ? 11.477 5.934 -0.016 1.00 0.00 98 ILE A O 19
ATOM 32995 N N . ASP A 1 99 ? 11.834 5.896 -2.210 1.00 0.00 99 ASP A N 19
ATOM 32996 C CA . ASP A 1 99 ? 12.827 6.961 -2.306 1.00 0.00 99 ASP A CA 19
ATOM 32997 C C . ASP A 1 99 ? 12.252 8.265 -1.788 1.00 0.00 99 ASP A C 19
ATOM 32998 O O . ASP A 1 99 ? 12.978 9.103 -1.250 1.00 0.00 99 ASP A O 19
ATOM 33007 N N . ALA A 1 100 ? 10.933 8.402 -1.881 1.00 0.00 100 ALA A N 19
ATOM 33008 C CA . ALA A 1 100 ? 10.233 9.506 -1.274 1.00 0.00 100 ALA A CA 19
ATOM 33009 C C . ALA A 1 100 ? 10.166 9.273 0.243 1.00 0.00 100 ALA A C 19
ATOM 33010 O O . ALA A 1 100 ? 10.684 10.085 1.000 1.00 0.00 100 ALA A O 19
ATOM 33017 N N . PHE A 1 101 ? 9.561 8.173 0.709 1.00 0.00 101 PHE A N 19
ATOM 33018 C CA . PHE A 1 101 ? 9.405 7.870 2.138 1.00 0.00 101 PHE A CA 19
ATOM 33019 C C . PHE A 1 101 ? 10.731 7.861 2.899 1.00 0.00 101 PHE A C 19
ATOM 33020 O O . PHE A 1 101 ? 10.833 8.447 3.976 1.00 0.00 101 PHE A O 19
ATOM 33037 N N . SER A 1 102 ? 11.713 7.144 2.369 1.00 0.00 102 SER A N 19
ATOM 33038 C CA . SER A 1 102 ? 12.974 6.815 3.011 1.00 0.00 102 SER A CA 19
ATOM 33039 C C . SER A 1 102 ? 13.812 8.075 3.216 1.00 0.00 102 SER A C 19
ATOM 33040 O O . SER A 1 102 ? 14.591 8.150 4.166 1.00 0.00 102 SER A O 19
ATOM 33048 N N . GLU A 1 103 ? 13.591 9.092 2.381 1.00 0.00 103 GLU A N 19
ATOM 33049 C CA . GLU A 1 103 ? 14.217 10.398 2.467 1.00 0.00 103 GLU A CA 19
ATOM 33050 C C . GLU A 1 103 ? 13.125 11.418 2.816 1.00 0.00 103 GLU A C 19
ATOM 33051 O O . GLU A 1 103 ? 13.196 12.595 2.453 1.00 0.00 103 GLU A O 19
ATOM 33063 N N . GLY A 1 104 ? 12.187 10.998 3.665 1.00 0.00 104 GLY A N 19
ATOM 33064 C CA . GLY A 1 104 ? 11.178 11.782 4.347 1.00 0.00 104 GLY A CA 19
ATOM 33065 C C . GLY A 1 104 ? 10.266 12.639 3.471 1.00 0.00 104 GLY A C 19
ATOM 33066 O O . GLY A 1 104 ? 9.448 13.367 4.031 1.00 0.00 104 GLY A O 19
ATOM 33070 N N . ARG A 1 105 ? 10.318 12.560 2.134 1.00 0.00 105 ARG A N 19
ATOM 33071 C CA . ARG A 1 105 ? 9.496 13.372 1.235 1.00 0.00 105 ARG A CA 19
ATOM 33072 C C . ARG A 1 105 ? 8.078 12.805 1.107 1.00 0.00 105 ARG A C 19
ATOM 33073 O O . ARG A 1 105 ? 7.456 12.971 0.057 1.00 0.00 105 ARG A O 19
ATOM 33094 N N . LEU A 1 106 ? 7.482 12.255 2.163 1.00 0.00 106 LEU A N 19
ATOM 33095 C CA . LEU A 1 106 ? 6.097 11.829 2.143 1.00 0.00 106 LEU A CA 19
ATOM 33096 C C . LEU A 1 106 ? 5.460 12.151 3.499 1.00 0.00 106 LEU A C 19
ATOM 33097 O O . LEU A 1 106 ? 6.132 12.538 4.461 1.00 0.00 106 LEU A O 19
ATOM 33113 N N . GLU A 1 107 ? 4.150 11.939 3.585 1.00 0.00 107 GLU A N 19
ATOM 33114 C CA . GLU A 1 107 ? 3.265 12.408 4.643 1.00 0.00 107 GLU A CA 19
ATOM 33115 C C . GLU A 1 107 ? 2.492 11.200 5.166 1.00 0.00 107 GLU A C 19
ATOM 33116 O O . GLU A 1 107 ? 2.207 10.305 4.380 1.00 0.00 107 GLU A O 19
ATOM 33128 N N . GLU A 1 108 ? 2.114 11.143 6.443 1.00 0.00 108 GLU A N 19
ATOM 33129 C CA . GLU A 1 108 ? 1.437 9.991 7.030 1.00 0.00 108 GLU A CA 19
ATOM 33130 C C . GLU A 1 108 ? -0.066 10.172 6.829 1.00 0.00 108 GLU A C 19
ATOM 33131 O O . GLU A 1 108 ? -0.695 10.974 7.517 1.00 0.00 108 GLU A O 19
ATOM 33143 N N . LEU A 1 109 ? -0.637 9.525 5.814 1.00 0.00 109 LEU A N 19
ATOM 33144 C CA . LEU A 1 109 ? -2.047 9.611 5.456 1.00 0.00 109 LEU A CA 19
ATOM 33145 C C . LEU A 1 109 ? -2.869 8.653 6.329 1.00 0.00 109 LEU A C 19
ATOM 33146 O O . LEU A 1 109 ? -3.558 7.762 5.826 1.00 0.00 109 LEU A O 19
ATOM 33162 N N . THR A 1 110 ? -2.820 8.791 7.653 1.00 0.00 110 THR A N 19
ATOM 33163 C CA . THR A 1 110 ? -3.528 7.858 8.528 1.00 0.00 110 THR A CA 19
ATOM 33164 C C . THR A 1 110 ? -4.953 8.359 8.813 1.00 0.00 110 THR A C 19
ATOM 33165 O O . THR A 1 110 ? -5.532 8.058 9.861 1.00 0.00 110 THR A O 19
ATOM 33176 N N . THR A 1 111 ? -5.588 8.981 7.817 1.00 0.00 111 THR A N 19
ATOM 33177 C CA . THR A 1 111 ? -6.917 9.572 7.841 1.00 0.00 111 THR A CA 19
ATOM 33178 C C . THR A 1 111 ? -7.342 9.782 6.385 1.00 0.00 111 THR A C 19
ATOM 33179 O O . THR A 1 111 ? -6.502 10.072 5.531 1.00 0.00 111 THR A O 19
ATOM 33190 N N . PHE A 1 112 ? -8.641 9.703 6.112 1.00 0.00 112 PHE A N 19
ATOM 33191 C CA . PHE A 1 112 ? -9.276 10.054 4.850 1.00 0.00 112 PHE A CA 19
ATOM 33192 C C . PHE A 1 112 ? -10.424 11.003 5.117 1.00 0.00 112 PHE A C 19
ATOM 33193 O O . PHE A 1 112 ? -11.104 10.870 6.138 1.00 0.00 112 PHE A O 19
ATOM 33210 N N . THR A 1 113 ? -10.677 11.905 4.176 1.00 0.00 113 THR A N 19
ATOM 33211 C CA . THR A 1 113 ? -11.691 12.934 4.288 1.00 0.00 113 THR A CA 19
ATOM 33212 C C . THR A 1 113 ? -12.256 13.247 2.898 1.00 0.00 113 THR A C 19
ATOM 33213 O O . THR A 1 113 ? -12.141 14.358 2.365 1.00 0.00 113 THR A O 19
ATOM 33224 N N . ARG A 1 114 ? -12.910 12.263 2.290 1.00 0.00 114 ARG A N 19
ATOM 33225 C CA . ARG A 1 114 ? -13.535 12.402 0.989 1.00 0.00 114 ARG A CA 19
ATOM 33226 C C . ARG A 1 114 ? -14.845 11.654 1.008 1.00 0.00 114 ARG A C 19
ATOM 33227 O O . ARG A 1 114 ? -14.890 10.439 0.807 1.00 0.00 114 ARG A O 19
ATOM 33248 N N . GLU A 1 115 ? -15.906 12.406 1.251 1.00 0.00 115 GLU A N 19
ATOM 33249 C CA . GLU A 1 115 ? -17.263 11.920 1.176 1.00 0.00 115 GLU A CA 19
ATOM 33250 C C . GLU A 1 115 ? -17.736 12.009 -0.276 1.00 0.00 115 GLU A C 19
ATOM 33251 O O . GLU A 1 115 ? -18.479 12.928 -0.631 1.00 0.00 115 GLU A O 19
ATOM 33263 N N . GLY A 1 116 ? -17.270 11.089 -1.124 1.00 0.00 116 GLY A N 19
ATOM 33264 C CA . GLY A 1 116 ? -17.549 11.079 -2.553 1.00 0.00 116 GLY A CA 19
ATOM 33265 C C . GLY A 1 116 ? -17.190 9.729 -3.137 1.00 0.00 116 GLY A C 19
ATOM 33266 O O . GLY A 1 116 ? -16.337 9.664 -4.043 1.00 0.00 116 GLY A O 19
ATOM 33270 N N . MET A 1 1 ? 12.279 0.978 10.903 1.00 0.00 1 MET A N 20
ATOM 33271 C CA . MET A 1 1 ? 12.151 -0.468 10.642 1.00 0.00 1 MET A CA 20
ATOM 33272 C C . MET A 1 1 ? 10.689 -0.912 10.795 1.00 0.00 1 MET A C 20
ATOM 33273 O O . MET A 1 1 ? 10.229 -1.122 11.922 1.00 0.00 1 MET A O 20
ATOM 33287 N N . ALA A 1 2 ? 9.958 -1.129 9.698 1.00 0.00 2 ALA A N 20
ATOM 33288 C CA . ALA A 1 2 ? 8.840 -2.072 9.638 1.00 0.00 2 ALA A CA 20
ATOM 33289 C C . ALA A 1 2 ? 8.592 -2.461 8.189 1.00 0.00 2 ALA A C 20
ATOM 33290 O O . ALA A 1 2 ? 9.031 -1.769 7.269 1.00 0.00 2 ALA A O 20
ATOM 33297 N N . ARG A 1 3 ? 7.800 -3.505 7.971 1.00 0.00 3 ARG A N 20
ATOM 33298 C CA . ARG A 1 3 ? 7.488 -3.934 6.619 1.00 0.00 3 ARG A CA 20
ATOM 33299 C C . ARG A 1 3 ? 6.442 -2.979 6.100 1.00 0.00 3 ARG A C 20
ATOM 33300 O O . ARG A 1 3 ? 5.499 -2.640 6.815 1.00 0.00 3 ARG A O 20
ATOM 33321 N N . VAL A 1 4 ? 6.620 -2.546 4.869 1.00 0.00 4 VAL A N 20
ATOM 33322 C CA . VAL A 1 4 ? 5.753 -1.606 4.186 1.00 0.00 4 VAL A CA 20
ATOM 33323 C C . VAL A 1 4 ? 5.129 -2.400 3.035 1.00 0.00 4 VAL A C 20
ATOM 33324 O O . VAL A 1 4 ? 5.709 -3.405 2.612 1.00 0.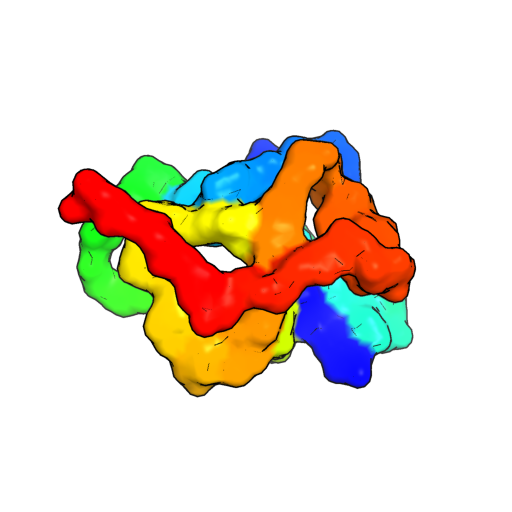00 4 VAL A O 20
ATOM 33337 N N . ALA A 1 5 ? 3.987 -1.971 2.494 1.00 0.00 5 ALA A N 20
ATOM 33338 C CA . ALA A 1 5 ? 3.496 -2.511 1.234 1.00 0.00 5 ALA A CA 20
ATOM 33339 C C . ALA A 1 5 ? 3.258 -1.331 0.311 1.00 0.00 5 ALA A C 20
ATOM 33340 O O . ALA A 1 5 ? 2.838 -0.259 0.760 1.00 0.00 5 ALA A O 20
ATOM 33347 N N . ILE A 1 6 ? 3.496 -1.522 -0.980 1.00 0.00 6 ILE A N 20
ATOM 33348 C CA . ILE A 1 6 ? 3.315 -0.491 -1.981 1.00 0.00 6 ILE A CA 20
ATOM 33349 C C . ILE A 1 6 ? 2.423 -1.092 -3.079 1.00 0.00 6 ILE A C 20
ATOM 33350 O O . ILE A 1 6 ? 2.802 -2.108 -3.660 1.00 0.00 6 ILE A O 20
ATOM 33366 N N . PRO A 1 7 ? 1.228 -0.522 -3.320 1.00 0.00 7 PRO A N 20
ATOM 33367 C CA . PRO A 1 7 ? 0.294 -0.905 -4.351 1.00 0.00 7 PRO A CA 20
ATOM 33368 C C . PRO A 1 7 ? 0.916 -0.559 -5.704 1.00 0.00 7 PRO A C 20
ATOM 33369 O O . PRO A 1 7 ? 0.936 0.608 -6.087 1.00 0.00 7 PRO A O 20
ATOM 33380 N N . SER A 1 8 ? 1.435 -1.550 -6.409 1.00 0.00 8 SER A N 20
ATOM 33381 C CA . SER A 1 8 ? 1.931 -1.439 -7.768 1.00 0.00 8 SER A CA 20
ATOM 33382 C C . SER A 1 8 ? 0.797 -1.893 -8.712 1.00 0.00 8 SER A C 20
ATOM 33383 O O . SER A 1 8 ? -0.232 -2.436 -8.280 1.00 0.00 8 SER A O 20
ATOM 33391 N N . VAL A 1 9 ? 1.011 -1.736 -10.019 1.00 0.00 9 VAL A N 20
ATOM 33392 C CA . VAL A 1 9 ? 0.229 -2.384 -11.075 1.00 0.00 9 VAL A CA 20
ATOM 33393 C C . VAL A 1 9 ? 1.179 -3.198 -11.977 1.00 0.00 9 VAL A C 20
ATOM 33394 O O . VAL A 1 9 ? 0.996 -3.277 -13.198 1.00 0.00 9 VAL A O 20
ATOM 33407 N N . GLY A 1 10 ? 2.186 -3.847 -11.389 1.00 0.00 10 GLY A N 20
ATOM 33408 C CA . GLY A 1 10 ? 3.025 -4.811 -12.079 1.00 0.00 10 GLY A CA 20
ATOM 33409 C C . GLY A 1 10 ? 4.132 -5.346 -11.183 1.00 0.00 10 GLY A C 20
ATOM 33410 O O . GLY A 1 10 ? 4.288 -4.914 -10.035 1.00 0.00 10 GLY A O 20
ATOM 33414 N N . LYS A 1 11 ? 4.889 -6.306 -11.712 1.00 0.00 11 LYS A N 20
ATOM 33415 C CA . LYS A 1 11 ? 5.787 -7.179 -10.955 1.00 0.00 11 LYS A CA 20
ATOM 33416 C C . LYS A 1 11 ? 7.219 -6.644 -11.011 1.00 0.00 11 LYS A C 20
ATOM 33417 O O . LYS A 1 11 ? 8.172 -7.412 -11.115 1.00 0.00 11 LYS A O 20
ATOM 33436 N N . ASP A 1 12 ? 7.393 -5.326 -10.933 1.00 0.00 12 ASP A N 20
ATOM 33437 C CA . ASP A 1 12 ? 8.693 -4.676 -11.044 1.00 0.00 12 ASP A CA 20
ATOM 33438 C C . ASP A 1 12 ? 8.775 -3.590 -9.993 1.00 0.00 12 ASP A C 20
ATOM 33439 O O . ASP A 1 12 ? 7.785 -2.951 -9.643 1.00 0.00 12 ASP A O 20
ATOM 33448 N N . LEU A 1 13 ? 10.002 -3.312 -9.572 1.00 0.00 13 LEU A N 20
ATOM 33449 C CA . LEU A 1 13 ? 10.377 -2.237 -8.649 1.00 0.00 13 LEU A CA 20
ATOM 33450 C C . LEU A 1 13 ? 10.427 -0.893 -9.391 1.00 0.00 13 LEU A C 20
ATOM 33451 O O . LEU A 1 13 ? 10.669 0.162 -8.816 1.00 0.00 13 LEU A O 20
ATOM 33467 N N . SER A 1 14 ? 10.150 -0.892 -10.687 1.00 0.00 14 SER A N 20
ATOM 33468 C CA . SER A 1 14 ? 9.889 0.310 -11.446 1.00 0.00 14 SER A CA 20
ATOM 33469 C C . SER A 1 14 ? 8.654 0.109 -12.312 1.00 0.00 14 SER A C 20
ATOM 33470 O O . SER A 1 14 ? 8.557 0.674 -13.404 1.00 0.00 14 SER A O 20
ATOM 33478 N N . SER A 1 15 ? 7.648 -0.601 -11.797 1.00 0.00 15 SER A N 20
ATOM 33479 C CA . SER A 1 15 ? 6.305 -0.403 -12.319 1.00 0.00 15 SER A CA 20
ATOM 33480 C C . SER A 1 15 ? 5.674 0.818 -11.644 1.00 0.00 15 SER A C 20
ATOM 33481 O O . SER A 1 15 ? 6.234 1.373 -10.701 1.00 0.00 15 SER A O 20
ATOM 33489 N N . MET A 1 16 ? 4.494 1.246 -12.083 1.00 0.00 16 MET A N 20
ATOM 33490 C CA . MET A 1 16 ? 3.850 2.416 -11.501 1.00 0.00 16 MET A CA 20
ATOM 33491 C C . MET A 1 16 ? 3.209 2.027 -10.169 1.00 0.00 16 MET A C 20
ATOM 33492 O O . MET A 1 16 ? 2.609 0.955 -10.051 1.00 0.00 16 MET A O 20
ATOM 33506 N N . VAL A 1 17 ? 3.339 2.910 -9.175 1.00 0.00 17 VAL A N 20
ATOM 33507 C CA . VAL A 1 17 ? 2.535 2.859 -7.959 1.00 0.00 17 VAL A CA 20
ATOM 33508 C C . VAL A 1 17 ? 1.113 3.234 -8.373 1.00 0.00 17 VAL A C 20
ATOM 33509 O O . VAL A 1 17 ? 0.891 3.922 -9.371 1.00 0.00 17 VAL A O 20
ATOM 33522 N N . SER A 1 18 ? 0.147 2.751 -7.611 1.00 0.00 18 SER A N 20
ATOM 33523 C CA . SER A 1 18 ? -1.258 2.806 -7.937 1.00 0.00 18 SER A CA 20
ATOM 33524 C C . SER A 1 18 ? -2.012 3.610 -6.886 1.00 0.00 18 SER A C 20
ATOM 33525 O O . SER A 1 18 ? -1.607 3.669 -5.724 1.00 0.00 18 SER A O 20
ATOM 33533 N N . ASP A 1 19 ? -3.143 4.208 -7.274 1.00 0.00 19 ASP A N 20
ATOM 33534 C CA . ASP A 1 19 ? -3.745 5.252 -6.452 1.00 0.00 19 ASP A CA 20
ATOM 33535 C C . ASP A 1 19 ? -4.951 4.724 -5.684 1.00 0.00 19 ASP A C 20
ATOM 33536 O O . ASP A 1 19 ? -5.891 5.459 -5.368 1.00 0.00 19 ASP A O 20
ATOM 33545 N N . ARG A 1 20 ? -4.894 3.467 -5.240 1.00 0.00 20 ARG A N 20
ATOM 33546 C CA . ARG A 1 20 ? -6.046 2.858 -4.579 1.00 0.00 20 ARG A CA 20
ATOM 33547 C C . ARG A 1 20 ? -5.569 1.650 -3.812 1.00 0.00 20 ARG A C 20
ATOM 33548 O O . ARG A 1 20 ? -5.317 0.609 -4.420 1.00 0.00 20 ARG A O 20
ATOM 33569 N N . PHE A 1 21 ? -5.504 1.724 -2.491 1.00 0.00 21 PHE A N 20
ATOM 33570 C CA . PHE A 1 21 ? -5.077 0.574 -1.721 1.00 0.00 21 PHE A CA 20
ATOM 33571 C C . PHE A 1 21 ? -5.882 -0.709 -2.018 1.00 0.00 21 PHE A C 20
ATOM 33572 O O . PHE A 1 21 ? -5.277 -1.705 -2.385 1.00 0.00 21 PHE A O 20
ATOM 33589 N N . ALA A 1 22 ? -7.217 -0.733 -1.888 1.00 0.00 22 ALA A N 20
ATOM 33590 C CA . ALA A 1 22 ? -7.965 -1.982 -2.065 1.00 0.00 22 ALA A CA 20
ATOM 33591 C C . ALA A 1 22 ? -8.105 -2.375 -3.532 1.00 0.00 22 ALA A C 20
ATOM 33592 O O . ALA A 1 22 ? -8.598 -3.461 -3.837 1.00 0.00 22 ALA A O 20
ATOM 33599 N N . ARG A 1 23 ? -7.669 -1.514 -4.450 1.00 0.00 23 ARG A N 20
ATOM 33600 C CA . ARG A 1 23 ? -7.808 -1.705 -5.874 1.00 0.00 23 ARG A CA 20
ATOM 33601 C C . ARG A 1 23 ? -6.449 -1.623 -6.539 1.00 0.00 23 ARG A C 20
ATOM 33602 O O . ARG A 1 23 ? -6.310 -1.029 -7.614 1.00 0.00 23 ARG A O 20
ATOM 33623 N N . ALA A 1 24 ? -5.434 -2.179 -5.889 1.00 0.00 24 ALA A N 20
ATOM 33624 C CA . ALA A 1 24 ? -4.136 -2.253 -6.515 1.00 0.00 24 ALA A CA 20
ATOM 33625 C C . ALA A 1 24 ? -4.058 -3.612 -7.204 1.00 0.00 24 ALA A C 20
ATOM 33626 O O . ALA A 1 24 ? -5.032 -4.370 -7.134 1.00 0.00 24 ALA A O 20
ATOM 33633 N N . GLU A 1 25 ? -2.953 -3.919 -7.879 1.00 0.00 25 GLU A N 20
ATOM 33634 C CA . GLU A 1 25 ? -2.800 -5.229 -8.500 1.00 0.00 25 GLU A CA 20
ATOM 33635 C C . GLU A 1 25 ? -1.613 -6.031 -8.013 1.00 0.00 25 GLU A C 20
ATOM 33636 O O . GLU A 1 25 ? -1.576 -7.251 -8.178 1.00 0.00 25 GLU A O 20
ATOM 33648 N N . TYR A 1 26 ? -0.651 -5.375 -7.386 1.00 0.00 26 TYR A N 20
ATOM 33649 C CA . TYR A 1 26 ? 0.507 -6.023 -6.841 1.00 0.00 26 TYR A CA 20
ATOM 33650 C C . TYR A 1 26 ? 0.871 -5.241 -5.594 1.00 0.00 26 TYR A C 20
ATOM 33651 O O . TYR A 1 26 ? 0.527 -4.063 -5.472 1.00 0.00 26 TYR A O 20
ATOM 33669 N N . PHE A 1 27 ? 1.565 -5.886 -4.672 1.00 0.00 27 PHE A N 20
ATOM 33670 C CA . PHE A 1 27 ? 2.005 -5.305 -3.427 1.00 0.00 27 PHE A CA 20
ATOM 33671 C C . PHE A 1 27 ? 3.453 -5.664 -3.256 1.00 0.00 27 PHE A C 20
ATOM 33672 O O . PHE A 1 27 ? 3.799 -6.815 -3.004 1.00 0.00 27 PHE A O 20
ATOM 33689 N N . ILE A 1 28 ? 4.289 -4.669 -3.474 1.00 0.00 28 ILE A N 20
ATOM 33690 C CA . ILE A 1 28 ? 5.711 -4.781 -3.272 1.00 0.00 28 ILE A CA 20
ATOM 33691 C C . ILE A 1 28 ? 5.889 -4.616 -1.775 1.00 0.00 28 ILE A C 20
ATOM 33692 O O . ILE A 1 28 ? 5.407 -3.630 -1.223 1.00 0.00 28 ILE A O 20
ATOM 33708 N N . ILE A 1 29 ? 6.435 -5.628 -1.106 1.00 0.00 29 ILE A N 20
ATOM 33709 C CA . ILE A 1 29 ? 6.599 -5.656 0.341 1.00 0.00 29 ILE A CA 20
ATOM 33710 C C . ILE A 1 29 ? 8.088 -5.576 0.584 1.00 0.00 29 ILE A C 20
ATOM 33711 O O . ILE A 1 29 ? 8.814 -6.505 0.246 1.00 0.00 29 ILE A O 20
ATOM 33727 N N . TYR A 1 30 ? 8.527 -4.435 1.098 1.00 0.00 30 TYR A N 20
ATOM 33728 C CA . TYR A 1 30 ? 9.917 -4.126 1.383 1.00 0.00 30 TYR A CA 20
ATOM 33729 C C . TYR A 1 30 ? 10.138 -4.378 2.879 1.00 0.00 30 TYR A C 20
ATOM 33730 O O . TYR A 1 30 ? 9.623 -3.654 3.739 1.00 0.00 30 TYR A O 20
ATOM 33748 N N . ASP A 1 31 ? 10.874 -5.437 3.192 1.00 0.00 31 ASP A N 20
ATOM 33749 C CA . ASP A 1 31 ? 11.332 -5.796 4.530 1.00 0.00 31 ASP A CA 20
ATOM 33750 C C . ASP A 1 31 ? 12.549 -4.944 4.907 1.00 0.00 31 ASP A C 20
ATOM 33751 O O . ASP A 1 31 ? 13.668 -5.221 4.464 1.00 0.00 31 ASP A O 20
ATOM 33760 N N . THR A 1 32 ? 12.373 -3.911 5.736 1.00 0.00 32 THR A N 20
ATOM 33761 C CA . THR A 1 32 ? 13.418 -2.942 6.098 1.00 0.00 32 THR A CA 20
ATOM 33762 C C . THR A 1 32 ? 14.557 -3.473 6.952 1.00 0.00 32 THR A C 20
ATOM 33763 O O . THR A 1 32 ? 15.296 -2.680 7.537 1.00 0.00 32 THR A O 20
ATOM 33774 N N . GLU A 1 33 ? 14.709 -4.790 7.038 1.00 0.00 33 GLU A N 20
ATOM 33775 C CA . GLU A 1 33 ? 15.536 -5.430 8.018 1.00 0.00 33 GLU A CA 20
ATOM 33776 C C . GLU A 1 33 ? 16.627 -6.264 7.401 1.00 0.00 33 GLU A C 20
ATOM 33777 O O . GLU A 1 33 ? 17.636 -6.542 8.055 1.00 0.00 33 GLU A O 20
ATOM 33789 N N . SER A 1 34 ? 16.458 -6.612 6.130 1.00 0.00 34 SER A N 20
ATOM 33790 C CA . SER A 1 34 ? 17.577 -6.984 5.311 1.00 0.00 34 SER A CA 20
ATOM 33791 C C . SER A 1 34 ? 17.274 -6.685 3.837 1.00 0.00 34 SER A C 20
ATOM 33792 O O . SER A 1 34 ? 17.647 -7.457 2.958 1.00 0.00 34 SER A O 20
ATOM 33800 N N . GLY A 1 35 ? 16.600 -5.553 3.593 1.00 0.00 35 GLY A N 20
ATOM 33801 C CA . GLY A 1 35 ? 16.289 -4.937 2.304 1.00 0.00 35 GLY A CA 20
ATOM 33802 C C . GLY A 1 35 ? 15.677 -5.862 1.248 1.00 0.00 35 GLY A C 20
ATOM 33803 O O . GLY A 1 35 ? 15.657 -5.504 0.071 1.00 0.00 35 GLY A O 20
ATOM 33807 N N . ASN A 1 36 ? 15.166 -7.032 1.638 1.00 0.00 36 ASN A N 20
ATOM 33808 C CA . ASN A 1 36 ? 14.556 -7.980 0.721 1.00 0.00 36 ASN A CA 20
ATOM 33809 C C . ASN A 1 36 ? 13.157 -7.498 0.342 1.00 0.00 36 ASN A C 20
ATOM 33810 O O . ASN A 1 36 ? 12.464 -6.912 1.174 1.00 0.00 36 ASN A O 20
ATOM 33821 N N . VAL A 1 37 ? 12.736 -7.728 -0.897 1.00 0.00 37 VAL A N 20
ATOM 33822 C CA . VAL A 1 37 ? 11.463 -7.284 -1.430 1.00 0.00 37 VAL A CA 20
ATOM 33823 C C . VAL A 1 37 ? 10.728 -8.474 -2.035 1.00 0.00 37 VAL A C 20
ATOM 33824 O O . VAL A 1 37 ? 11.310 -9.270 -2.781 1.00 0.00 37 VAL A O 20
ATOM 33837 N N . GLU A 1 38 ? 9.429 -8.542 -1.785 1.00 0.00 38 GLU A N 20
ATOM 33838 C CA . GLU A 1 38 ? 8.508 -9.554 -2.280 1.00 0.00 38 GLU A CA 20
ATOM 33839 C C . GLU A 1 38 ? 7.511 -8.870 -3.215 1.00 0.00 38 GLU A C 20
ATOM 33840 O O . GLU A 1 38 ? 7.163 -7.712 -2.993 1.00 0.00 38 GLU A O 20
ATOM 33852 N N . VAL A 1 39 ? 7.017 -9.596 -4.220 1.00 0.00 39 VAL A N 20
ATOM 33853 C CA . VAL A 1 39 ? 5.824 -9.250 -4.974 1.00 0.00 39 VAL A CA 20
ATOM 33854 C C . VAL A 1 39 ? 4.718 -10.160 -4.454 1.00 0.00 39 VAL A C 20
ATOM 33855 O O . VAL A 1 39 ? 4.715 -11.375 -4.685 1.00 0.00 39 VAL A O 20
ATOM 33868 N N . VAL A 1 40 ? 3.757 -9.572 -3.763 1.00 0.00 40 VAL A N 20
ATOM 33869 C CA . VAL A 1 40 ? 2.420 -10.117 -3.697 1.00 0.00 40 VAL A CA 20
ATOM 33870 C C . VAL A 1 40 ? 1.776 -9.707 -5.020 1.00 0.00 40 VAL A C 20
ATOM 33871 O O . VAL A 1 40 ? 1.823 -8.544 -5.415 1.00 0.00 40 VAL A O 20
ATOM 33884 N N . GLU A 1 41 ? 1.201 -10.666 -5.723 1.00 0.00 41 GLU A N 20
ATOM 33885 C CA . GLU A 1 41 ? 0.207 -10.443 -6.758 1.00 0.00 41 GLU A CA 20
ATOM 33886 C C . GLU A 1 41 ? -1.125 -10.329 -6.017 1.00 0.00 41 GLU A C 20
ATOM 33887 O O . GLU A 1 41 ? -1.357 -11.073 -5.060 1.00 0.00 41 GLU A O 20
ATOM 33899 N N . ASN A 1 42 ? -2.008 -9.427 -6.436 1.00 0.00 42 ASN A N 20
ATOM 33900 C CA . ASN A 1 42 ? -3.347 -9.308 -5.904 1.00 0.00 42 ASN A CA 20
ATOM 33901 C C . ASN A 1 42 ? -4.260 -8.961 -7.069 1.00 0.00 42 ASN A C 20
ATOM 33902 O O . ASN A 1 42 ? -4.357 -7.804 -7.452 1.00 0.00 42 ASN A O 20
ATOM 33913 N N . THR A 1 43 ? -4.979 -9.928 -7.629 1.00 0.00 43 THR A N 20
ATOM 33914 C CA . THR A 1 43 ? -5.769 -9.734 -8.843 1.00 0.00 43 THR A CA 20
ATOM 33915 C C . THR A 1 43 ? -7.124 -9.032 -8.563 1.00 0.00 43 THR A C 20
ATOM 33916 O O . THR A 1 43 ? -8.189 -9.591 -8.853 1.00 0.00 43 THR A O 20
ATOM 33927 N N . ILE A 1 44 ? -7.139 -7.845 -7.939 1.00 0.00 44 ILE A N 20
ATOM 33928 C CA . ILE A 1 44 ? -8.343 -7.242 -7.374 1.00 0.00 44 ILE A CA 20
ATOM 33929 C C . ILE A 1 44 ? -9.065 -6.449 -8.468 1.00 0.00 44 ILE A C 20
ATOM 33930 O O . ILE A 1 44 ? -8.418 -5.858 -9.333 1.00 0.00 44 ILE A O 20
ATOM 33946 N N . ALA A 1 45 ? -10.394 -6.380 -8.387 1.00 0.00 45 ALA A N 20
ATOM 33947 C CA . ALA A 1 45 ? -11.264 -5.697 -9.346 1.00 0.00 45 ALA A CA 20
ATOM 33948 C C . ALA A 1 45 ? -12.091 -4.610 -8.651 1.00 0.00 45 ALA A C 20
ATOM 33949 O O . ALA A 1 45 ? -12.264 -4.625 -7.429 1.00 0.00 45 ALA A O 20
ATOM 33956 N N . ASP A 1 46 ? -12.601 -3.644 -9.419 1.00 0.00 46 ASP A N 20
ATOM 33957 C CA . ASP A 1 46 ? -13.281 -2.428 -8.925 1.00 0.00 46 ASP A CA 20
ATOM 33958 C C . ASP A 1 46 ? -14.780 -2.703 -8.702 1.00 0.00 46 ASP A C 20
ATOM 33959 O O . ASP A 1 46 ? -15.645 -1.876 -8.982 1.00 0.00 46 ASP A O 20
ATOM 33968 N N . ALA A 1 47 ? -15.096 -3.897 -8.191 1.00 0.00 47 ALA A N 20
ATOM 33969 C CA . ALA A 1 47 ? -16.448 -4.432 -8.071 1.00 0.00 47 ALA A CA 20
ATOM 33970 C C . ALA A 1 47 ? -16.819 -4.597 -6.594 1.00 0.00 47 ALA A C 20
ATOM 33971 O O . ALA A 1 47 ? -15.997 -4.364 -5.701 1.00 0.00 47 ALA A O 20
ATOM 33978 N N . HIS A 1 48 ? -18.057 -5.008 -6.306 1.00 0.00 48 HIS A N 20
ATOM 33979 C CA . HIS A 1 48 ? -18.446 -5.434 -4.959 1.00 0.00 48 HIS A CA 20
ATOM 33980 C C . HIS A 1 48 ? -17.673 -6.703 -4.574 1.00 0.00 48 HIS A C 20
ATOM 33981 O O . HIS A 1 48 ? -17.042 -7.334 -5.432 1.00 0.00 48 HIS A O 20
ATOM 33995 N N . GLY A 1 49 ? -17.703 -7.092 -3.301 1.00 0.00 49 GLY A N 20
ATOM 33996 C CA . GLY A 1 49 ? -17.001 -8.281 -2.838 1.00 0.00 49 GLY A CA 20
ATOM 33997 C C . GLY A 1 49 ? -16.790 -8.270 -1.332 1.00 0.00 49 GLY A C 20
ATOM 33998 O O . GLY A 1 49 ? -16.970 -7.245 -0.662 1.00 0.00 49 GLY A O 20
ATOM 34002 N N . THR A 1 50 ? -16.418 -9.426 -0.797 1.00 0.00 50 THR A N 20
ATOM 34003 C CA . THR A 1 50 ? -16.337 -9.711 0.625 1.00 0.00 50 THR A CA 20
ATOM 34004 C C . THR A 1 50 ? -14.922 -9.498 1.162 1.00 0.00 50 THR A C 20
ATOM 34005 O O . THR A 1 50 ? -13.934 -9.624 0.426 1.00 0.00 50 THR A O 20
ATOM 34016 N N . GLY A 1 51 ? -14.849 -9.232 2.470 1.00 0.00 51 GLY A N 20
ATOM 34017 C CA . GLY A 1 51 ? -13.634 -9.227 3.270 1.00 0.00 51 GLY A CA 20
ATOM 34018 C C . GLY A 1 51 ? -12.607 -8.187 2.842 1.00 0.00 51 GLY A C 20
ATOM 34019 O O . GLY A 1 51 ? -12.821 -7.433 1.885 1.00 0.00 51 GLY A O 20
ATOM 34023 N N . PRO A 1 52 ? -11.461 -8.147 3.538 1.00 0.00 52 PRO A N 20
ATOM 34024 C CA . PRO A 1 52 ? -10.327 -7.405 3.062 1.00 0.00 52 PRO A CA 20
ATOM 34025 C C . PRO A 1 52 ? -9.647 -8.174 1.944 1.00 0.00 52 PRO A C 20
ATOM 34026 O O . PRO A 1 52 ? -9.446 -7.614 0.871 1.00 0.00 52 PRO A O 20
ATOM 34037 N N . LYS A 1 53 ? -9.314 -9.453 2.174 1.00 0.00 53 LYS A N 20
ATOM 34038 C CA . LYS A 1 53 ? -8.502 -10.307 1.310 1.00 0.00 53 LYS A CA 20
ATOM 34039 C C . LYS A 1 53 ? -7.080 -9.767 1.176 1.00 0.00 53 LYS A C 20
ATOM 34040 O O . LYS A 1 53 ? -6.156 -10.389 1.703 1.00 0.00 53 LYS A O 20
ATOM 34059 N N . VAL A 1 54 ? -6.910 -8.590 0.581 1.00 0.00 54 VAL A N 20
ATOM 34060 C CA . VAL A 1 54 ? -5.635 -7.922 0.391 1.00 0.00 54 VAL A CA 20
ATOM 34061 C C . VAL A 1 54 ? -4.993 -7.689 1.760 1.00 0.00 54 VAL A C 20
ATOM 34062 O O . VAL A 1 54 ? -3.973 -8.292 2.073 1.00 0.00 54 VAL A O 20
ATOM 34075 N N . VAL A 1 55 ? -5.629 -6.879 2.605 1.00 0.00 55 VAL A N 20
ATOM 34076 C CA . VAL A 1 55 ? -5.216 -6.556 3.975 1.00 0.00 55 VAL A CA 20
ATOM 34077 C C . VAL A 1 55 ? -5.007 -7.850 4.744 1.00 0.00 55 VAL A C 20
ATOM 34078 O O . VAL A 1 55 ? -3.900 -8.023 5.223 1.00 0.00 55 VAL A O 20
ATOM 34091 N N . GLN A 1 56 ? -5.954 -8.800 4.729 1.00 0.00 56 GLN A N 20
ATOM 34092 C CA . GLN A 1 56 ? -5.784 -10.116 5.354 1.00 0.00 56 GLN A CA 20
ATOM 34093 C C . GLN A 1 56 ? -4.435 -10.760 4.980 1.00 0.00 56 GLN A C 20
ATOM 34094 O O . GLN A 1 56 ? -3.842 -11.452 5.802 1.00 0.00 56 GLN A O 20
ATOM 34108 N N . SER A 1 57 ? -3.969 -10.602 3.735 1.00 0.00 57 SER A N 20
ATOM 34109 C CA . SER A 1 57 ? -2.683 -11.114 3.280 1.00 0.00 57 SER A CA 20
ATOM 34110 C C . SER A 1 57 ? -1.549 -10.248 3.811 1.00 0.00 57 SER A C 20
ATOM 34111 O O . SER A 1 57 ? -0.675 -10.763 4.497 1.00 0.00 57 SER A O 20
ATOM 34119 N N . LEU A 1 58 ? -1.540 -8.952 3.497 1.00 0.00 58 LEU A N 20
ATOM 34120 C CA . LEU A 1 58 ? -0.430 -8.043 3.783 1.00 0.00 58 LEU A CA 20
ATOM 34121 C C . LEU A 1 58 ? -0.121 -8.016 5.280 1.00 0.00 58 LEU A C 20
ATOM 34122 O O . LEU A 1 58 ? 1.033 -8.143 5.680 1.00 0.00 58 LEU A O 20
ATOM 34138 N N . VAL A 1 59 ? -1.161 -7.940 6.102 1.00 0.00 59 VAL A N 20
ATOM 34139 C CA . VAL A 1 59 ? -1.120 -8.063 7.552 1.00 0.00 59 VAL A CA 20
ATOM 34140 C C . VAL A 1 59 ? -0.419 -9.368 7.951 1.00 0.00 59 VAL A C 20
ATOM 34141 O O . VAL A 1 59 ? 0.478 -9.355 8.789 1.00 0.00 59 VAL A O 20
ATOM 34154 N N . SER A 1 60 ? -0.748 -10.484 7.300 1.00 0.00 60 SER A N 20
ATOM 34155 C CA . SER A 1 60 ? -0.094 -11.770 7.482 1.00 0.00 60 SER A CA 20
ATOM 34156 C C . SER A 1 60 ? 1.273 -11.880 6.780 1.00 0.00 60 SER A C 20
ATOM 34157 O O . SER A 1 60 ? 1.869 -12.962 6.783 1.00 0.00 60 SER A O 20
ATOM 34165 N N . LYS A 1 61 ? 1.823 -10.806 6.209 1.00 0.00 61 LYS A N 20
ATOM 34166 C CA . LYS A 1 61 ? 3.259 -10.647 5.979 1.00 0.00 61 LYS A CA 20
ATOM 34167 C C . LYS A 1 61 ? 3.744 -9.411 6.737 1.00 0.00 61 LYS A C 20
ATOM 34168 O O . LYS A 1 61 ? 4.597 -8.686 6.243 1.00 0.00 61 LYS A O 20
ATOM 34187 N N . GLY A 1 62 ? 3.222 -9.197 7.944 1.00 0.00 62 GLY A N 20
ATOM 34188 C CA . GLY A 1 62 ? 3.688 -8.244 8.931 1.00 0.00 62 GLY A CA 20
ATOM 34189 C C . GLY A 1 62 ? 3.743 -6.781 8.501 1.00 0.00 62 GLY A C 20
ATOM 34190 O O . GLY A 1 62 ? 4.457 -6.020 9.151 1.00 0.00 62 GLY A O 20
ATOM 34194 N N . VAL A 1 63 ? 3.047 -6.390 7.431 1.00 0.00 63 VAL A N 20
ATOM 34195 C CA . VAL A 1 63 ? 3.069 -5.066 6.817 1.00 0.00 63 VAL A CA 20
ATOM 34196 C C . VAL A 1 63 ? 2.548 -4.009 7.811 1.00 0.00 63 VAL A C 20
ATOM 34197 O O . VAL A 1 63 ? 1.360 -3.695 7.856 1.00 0.00 63 VAL A O 20
ATOM 34210 N N . GLU A 1 64 ? 3.439 -3.428 8.614 1.00 0.00 64 GLU A N 20
ATOM 34211 C CA . GLU A 1 64 ? 3.119 -2.443 9.648 1.00 0.00 64 GLU A CA 20
ATOM 34212 C C . GLU A 1 64 ? 3.207 -1.012 9.094 1.00 0.00 64 GLU A C 20
ATOM 34213 O O . GLU A 1 64 ? 3.434 -0.045 9.826 1.00 0.00 64 GLU A O 20
ATOM 34225 N N . TYR A 1 65 ? 2.824 -0.819 7.839 1.00 0.00 65 TYR A N 20
ATOM 34226 C CA . TYR A 1 65 ? 3.015 0.404 7.088 1.00 0.00 65 TYR A CA 20
ATOM 34227 C C . TYR A 1 65 ? 2.473 0.163 5.682 1.00 0.00 65 TYR A C 20
ATOM 34228 O O . TYR A 1 65 ? 2.290 -0.975 5.266 1.00 0.00 65 TYR A O 20
ATOM 34246 N N . LEU A 1 66 ? 2.289 1.212 4.894 1.00 0.00 66 LEU A N 20
ATOM 34247 C CA . LEU A 1 66 ? 1.776 1.137 3.533 1.00 0.00 66 LEU A CA 20
ATOM 34248 C C . LEU A 1 66 ? 2.051 2.483 2.880 1.00 0.00 66 LEU A C 20
ATOM 34249 O O . LEU A 1 66 ? 2.030 3.487 3.574 1.00 0.00 66 LEU A O 20
ATOM 34265 N N . ILE A 1 67 ? 2.247 2.536 1.568 1.00 0.00 67 ILE A N 20
ATOM 34266 C CA . ILE A 1 67 ? 2.396 3.766 0.797 1.00 0.00 67 ILE A CA 20
ATOM 34267 C C . ILE A 1 67 ? 1.281 3.759 -0.239 1.00 0.00 67 ILE A C 20
ATOM 34268 O O . ILE A 1 67 ? 1.358 2.988 -1.187 1.00 0.00 67 ILE A O 20
ATOM 34284 N N . ALA A 1 68 ? 0.212 4.532 -0.060 1.00 0.00 68 ALA A N 20
ATOM 34285 C CA . ALA A 1 68 ? -0.938 4.530 -0.952 1.00 0.00 68 ALA A CA 20
ATOM 34286 C C . ALA A 1 68 ? -1.542 5.924 -0.949 1.00 0.00 68 ALA A C 20
ATOM 34287 O O . ALA A 1 68 ? -1.978 6.398 0.099 1.00 0.00 68 ALA A O 20
ATOM 34294 N N . SER A 1 69 ? -1.608 6.561 -2.118 1.00 0.00 69 SER A N 20
ATOM 34295 C CA . SER A 1 69 ? -2.108 7.938 -2.231 1.00 0.00 69 SER A CA 20
ATOM 34296 C C . SER A 1 69 ? -3.493 8.093 -1.620 1.00 0.00 69 SER A C 20
ATOM 34297 O O . SER A 1 69 ? -3.834 9.149 -1.086 1.00 0.00 69 SER A O 20
ATOM 34305 N N . ASN A 1 70 ? -4.317 7.053 -1.736 1.00 0.00 70 ASN A N 20
ATOM 34306 C CA . ASN A 1 70 ? -5.663 7.021 -1.247 1.00 0.00 70 ASN A CA 20
ATOM 34307 C C . ASN A 1 70 ? -6.029 5.548 -1.145 1.00 0.00 70 ASN A C 20
ATOM 34308 O O . ASN A 1 70 ? -5.323 4.648 -1.622 1.00 0.00 70 ASN A O 20
ATOM 34319 N N . VAL A 1 71 ? -7.164 5.267 -0.526 1.00 0.00 71 VAL A N 20
ATOM 34320 C CA . VAL A 1 71 ? -7.610 3.912 -0.315 1.00 0.00 71 VAL A CA 20
ATOM 34321 C C . VAL A 1 71 ? -8.595 3.620 -1.441 1.00 0.00 71 VAL A C 20
ATOM 34322 O O . VAL A 1 71 ? -9.304 4.514 -1.899 1.00 0.00 71 VAL A O 20
ATOM 34335 N N . GLY A 1 72 ? -8.639 2.371 -1.893 1.00 0.00 72 GLY A N 20
ATOM 34336 C CA . GLY A 1 72 ? -9.583 1.913 -2.910 1.00 0.00 72 GLY A CA 20
ATOM 34337 C C . GLY A 1 72 ? -10.944 1.588 -2.278 1.00 0.00 72 GLY A C 20
ATOM 34338 O O . GLY A 1 72 ? -11.599 0.635 -2.693 1.00 0.00 72 GLY A O 20
ATOM 34342 N N . ARG A 1 73 ? -11.335 2.334 -1.232 1.00 0.00 73 ARG A N 20
ATOM 34343 C CA . ARG A 1 73 ? -12.410 2.013 -0.292 1.00 0.00 73 ARG A CA 20
ATOM 34344 C C . ARG A 1 73 ? -12.062 0.701 0.421 1.00 0.00 73 ARG A C 20
ATOM 34345 O O . ARG A 1 73 ? -10.883 0.350 0.459 1.00 0.00 73 ARG A O 20
ATOM 34366 N N . ASN A 1 74 ? -13.065 0.046 1.021 1.00 0.00 74 ASN A N 20
ATOM 34367 C CA . ASN A 1 74 ? -13.048 -1.269 1.664 1.00 0.00 74 ASN A CA 20
ATOM 34368 C C . ASN A 1 74 ? -11.663 -1.664 2.165 1.00 0.00 74 ASN A C 20
ATOM 34369 O O . ASN A 1 74 ? -11.046 -2.550 1.574 1.00 0.00 74 ASN A O 20
ATOM 34380 N N . ALA A 1 75 ? -11.157 -0.989 3.205 1.00 0.00 75 ALA A N 20
ATOM 34381 C CA . ALA A 1 75 ? -9.844 -1.254 3.787 1.00 0.00 75 ALA A CA 20
ATOM 34382 C C . ALA A 1 75 ? -9.458 -0.412 5.004 1.00 0.00 75 ALA A C 20
ATOM 34383 O O . ALA A 1 75 ? -8.617 -0.869 5.770 1.00 0.00 75 ALA A O 20
ATOM 34390 N N . PHE A 1 76 ? -9.942 0.821 5.177 1.00 0.00 76 PHE A N 20
ATOM 34391 C CA . PHE A 1 76 ? -9.247 1.785 6.036 1.00 0.00 76 PHE A CA 20
ATOM 34392 C C . PHE A 1 76 ? -9.361 1.389 7.500 1.00 0.00 76 PHE A C 20
ATOM 34393 O O . PHE A 1 76 ? -8.392 1.475 8.246 1.00 0.00 76 PHE A O 20
ATOM 34410 N N . GLU A 1 77 ? -10.509 0.855 7.885 1.00 0.00 77 GLU A N 20
ATOM 34411 C CA . GLU A 1 77 ? -10.748 0.346 9.225 1.00 0.00 77 GLU A CA 20
ATOM 34412 C C . GLU A 1 77 ? -9.900 -0.908 9.457 1.00 0.00 77 GLU A C 20
ATOM 34413 O O . GLU A 1 77 ? -9.429 -1.160 10.564 1.00 0.00 77 GLU A O 20
ATOM 34425 N N . THR A 1 78 ? -9.660 -1.693 8.407 1.00 0.00 78 THR A N 20
ATOM 34426 C CA . THR A 1 78 ? -8.914 -2.940 8.461 1.00 0.00 78 THR A CA 20
ATOM 34427 C C . THR A 1 78 ? -7.406 -2.645 8.487 1.00 0.00 78 THR A C 20
ATOM 34428 O O . THR A 1 78 ? -6.618 -3.529 8.816 1.00 0.00 78 THR A O 20
ATOM 34439 N N . LEU A 1 79 ? -7.005 -1.402 8.175 1.00 0.00 79 LEU A N 20
ATOM 34440 C CA . LEU A 1 79 ? -5.622 -0.942 8.202 1.00 0.00 79 LEU A CA 20
ATOM 34441 C C . LEU A 1 79 ? -5.218 -0.598 9.622 1.00 0.00 79 LEU A C 20
ATOM 34442 O O . LEU A 1 79 ? -4.320 -1.208 10.187 1.00 0.00 79 LEU A O 20
ATOM 34458 N N . LYS A 1 80 ? -5.875 0.385 10.225 1.00 0.00 80 LYS A N 20
ATOM 34459 C CA . LYS A 1 80 ? -5.614 0.771 11.598 1.00 0.00 80 LYS A CA 20
ATOM 34460 C C . LYS A 1 80 ? -5.842 -0.376 12.573 1.00 0.00 80 LYS A C 20
ATOM 34461 O O . LYS A 1 80 ? -5.067 -0.501 13.521 1.00 0.00 80 LYS A O 20
ATOM 34480 N N . ALA A 1 81 ? -6.823 -1.245 12.310 1.00 0.00 81 ALA A N 20
ATOM 34481 C CA . ALA A 1 81 ? -7.025 -2.465 13.083 1.00 0.00 81 ALA A CA 20
ATOM 34482 C C . ALA A 1 81 ? -5.819 -3.413 13.050 1.00 0.00 81 ALA A C 20
ATOM 34483 O O . ALA A 1 81 ? -5.756 -4.306 13.898 1.00 0.00 81 ALA A O 20
ATOM 34490 N N . ALA A 1 82 ? -4.871 -3.247 12.120 1.00 0.00 82 ALA A N 20
ATOM 34491 C CA . ALA A 1 82 ? -3.619 -3.989 12.099 1.00 0.00 82 ALA A CA 20
ATOM 34492 C C . ALA A 1 82 ? -2.414 -3.041 12.182 1.00 0.00 82 ALA A C 20
ATOM 34493 O O . ALA A 1 82 ? -1.350 -3.317 11.624 1.00 0.00 82 ALA A O 20
ATOM 34500 N N . GLY A 1 83 ? -2.560 -1.970 12.962 1.00 0.00 83 GLY A N 20
ATOM 34501 C CA . GLY A 1 83 ? -1.589 -0.911 13.190 1.00 0.00 83 GLY A CA 20
ATOM 34502 C C . GLY A 1 83 ? -0.839 -0.389 11.967 1.00 0.00 83 GLY A C 20
ATOM 34503 O O . GLY A 1 83 ? 0.312 0.038 12.111 1.00 0.00 83 GLY A O 20
ATOM 34507 N N . VAL A 1 84 ? -1.447 -0.398 10.783 1.00 0.00 84 VAL A N 20
ATOM 34508 C CA . VAL A 1 84 ? -0.750 -0.122 9.536 1.00 0.00 84 VAL A CA 20
ATOM 34509 C C . VAL A 1 84 ? -0.616 1.381 9.341 1.00 0.00 84 VAL A C 20
ATOM 34510 O O . VAL A 1 84 ? -1.624 2.059 9.118 1.00 0.00 84 VAL A O 20
ATOM 34523 N N . LYS A 1 85 ? 0.614 1.916 9.397 1.00 0.00 85 LYS A N 20
ATOM 34524 C CA . LYS A 1 85 ? 0.810 3.344 9.169 1.00 0.00 85 LYS A CA 20
ATOM 34525 C C . LYS A 1 85 ? 0.783 3.616 7.665 1.00 0.00 85 LYS A C 20
ATOM 34526 O O . LYS A 1 85 ? 1.725 3.302 6.941 1.00 0.00 85 LYS A O 20
ATOM 34545 N N . VAL A 1 86 ? -0.332 4.141 7.179 1.00 0.00 86 VAL A N 20
ATOM 34546 C CA . VAL A 1 86 ? -0.555 4.402 5.766 1.00 0.00 86 VAL A CA 20
ATOM 34547 C C . VAL A 1 86 ? 0.074 5.757 5.470 1.00 0.00 86 VAL A C 20
ATOM 34548 O O . VAL A 1 86 ? -0.235 6.735 6.145 1.00 0.00 86 VAL A O 20
ATOM 34561 N N . TYR A 1 87 ? 0.953 5.815 4.480 1.00 0.00 87 TYR A N 20
ATOM 34562 C CA . TYR A 1 87 ? 1.510 7.020 3.901 1.00 0.00 87 TYR A CA 20
ATOM 34563 C C . TYR A 1 87 ? 0.735 7.393 2.650 1.00 0.00 87 TYR A C 20
ATOM 34564 O O . TYR A 1 87 ? 0.171 6.527 1.980 1.00 0.00 87 TYR A O 20
ATOM 34582 N N . ARG A 1 88 ? 0.806 8.669 2.295 1.00 0.00 88 ARG A N 20
ATOM 34583 C CA . ARG A 1 88 ? 0.415 9.239 1.018 1.00 0.00 88 ARG A CA 20
ATOM 34584 C C . ARG A 1 88 ? 1.552 8.923 0.058 1.00 0.00 88 ARG A C 20
ATOM 34585 O O . ARG A 1 88 ? 2.703 8.839 0.480 1.00 0.00 88 ARG A O 20
ATOM 34606 N N . PHE A 1 89 ? 1.249 8.852 -1.226 1.00 0.00 89 PHE A N 20
ATOM 34607 C CA . PHE A 1 89 ? 2.172 9.131 -2.320 1.00 0.00 89 PHE A CA 20
ATOM 34608 C C . PHE A 1 89 ? 1.363 9.960 -3.345 1.00 0.00 89 PHE A C 20
ATOM 34609 O O . PHE A 1 89 ? 0.145 10.066 -3.188 1.00 0.00 89 PHE A O 20
ATOM 34626 N N . GLU A 1 90 ? 1.987 10.566 -4.353 1.00 0.00 90 GLU A N 20
ATOM 34627 C CA . GLU A 1 90 ? 1.352 11.486 -5.299 1.00 0.00 90 GLU A CA 20
ATOM 34628 C C . GLU A 1 90 ? 1.916 11.335 -6.734 1.00 0.00 90 GLU A C 20
ATOM 34629 O O . GLU A 1 90 ? 2.039 12.319 -7.468 1.00 0.00 90 GLU A O 20
ATOM 34641 N N . GLY A 1 91 ? 2.205 10.111 -7.190 1.00 0.00 91 GLY A N 20
ATOM 34642 C CA . GLY A 1 91 ? 2.542 9.814 -8.591 1.00 0.00 91 GLY A CA 20
ATOM 34643 C C . GLY A 1 91 ? 4.041 9.572 -8.806 1.00 0.00 91 GLY A C 20
ATOM 34644 O O . GLY A 1 91 ? 4.840 10.495 -8.681 1.00 0.00 91 GLY A O 20
ATOM 34648 N N . GLY A 1 92 ? 4.419 8.334 -9.150 1.00 0.00 92 GLY A N 20
ATOM 34649 C CA . GLY A 1 92 ? 5.768 7.772 -9.046 1.00 0.00 92 GLY A CA 20
ATOM 34650 C C . GLY A 1 92 ? 5.742 6.292 -9.437 1.00 0.00 92 GLY A C 20
ATOM 34651 O O . GLY A 1 92 ? 4.663 5.692 -9.496 1.00 0.00 92 GLY A O 20
ATOM 34655 N N . THR A 1 93 ? 6.901 5.690 -9.704 1.00 0.00 93 THR A N 20
ATOM 34656 C CA . THR A 1 93 ? 7.027 4.237 -9.813 1.00 0.00 93 THR A CA 20
ATOM 34657 C C . THR A 1 93 ? 7.294 3.652 -8.432 1.00 0.00 93 THR A C 20
ATOM 34658 O O . THR A 1 93 ? 7.493 4.411 -7.483 1.00 0.00 93 THR A O 20
ATOM 34669 N N . VAL A 1 94 ? 7.236 2.322 -8.283 1.00 0.00 94 VAL A N 20
ATOM 34670 C CA . VAL A 1 94 ? 7.420 1.642 -7.009 1.00 0.00 94 VAL A CA 20
ATOM 34671 C C . VAL A 1 94 ? 8.591 2.252 -6.240 1.00 0.00 94 VAL A C 20
ATOM 34672 O O . VAL A 1 94 ? 8.416 2.570 -5.068 1.00 0.00 94 VAL A O 20
ATOM 34685 N N . GLN A 1 95 ? 9.744 2.473 -6.881 1.00 0.00 95 GLN A N 20
ATOM 34686 C CA . GLN A 1 95 ? 10.895 3.030 -6.189 1.00 0.00 95 GLN A CA 20
ATOM 34687 C C . GLN A 1 95 ? 10.702 4.442 -5.636 1.00 0.00 95 GLN A C 20
ATOM 34688 O O . GLN A 1 95 ? 11.273 4.728 -4.591 1.00 0.00 95 GLN A O 20
ATOM 34702 N N . GLU A 1 96 ? 9.884 5.299 -6.243 1.00 0.00 96 GLU A N 20
ATOM 34703 C CA . GLU A 1 96 ? 9.608 6.645 -5.771 1.00 0.00 96 GLU A CA 20
ATOM 34704 C C . GLU A 1 96 ? 8.795 6.593 -4.498 1.00 0.00 96 GLU A C 20
ATOM 34705 O O . GLU A 1 96 ? 9.044 7.389 -3.605 1.00 0.00 96 GLU A O 20
ATOM 34717 N N . ALA A 1 97 ? 7.808 5.698 -4.391 1.00 0.00 97 ALA A N 20
ATOM 34718 C CA . ALA A 1 97 ? 7.072 5.517 -3.148 1.00 0.00 97 ALA A CA 20
ATOM 34719 C C . ALA A 1 97 ? 8.014 5.293 -1.952 1.00 0.00 97 ALA A C 20
ATOM 34720 O O . ALA A 1 97 ? 7.685 5.655 -0.828 1.00 0.00 97 ALA A O 20
ATOM 34727 N N . ILE A 1 98 ? 9.196 4.732 -2.185 1.00 0.00 98 ILE A N 20
ATOM 34728 C CA . ILE A 1 98 ? 10.187 4.384 -1.173 1.00 0.00 98 ILE A CA 20
ATOM 34729 C C . ILE A 1 98 ? 11.121 5.543 -1.047 1.00 0.00 98 ILE A C 20
ATOM 34730 O O . ILE A 1 98 ? 11.264 6.041 0.054 1.00 0.00 98 ILE A O 20
ATOM 34746 N N . ASP A 1 99 ? 11.753 5.955 -2.143 1.00 0.00 99 ASP A N 20
ATOM 34747 C CA . ASP A 1 99 ? 12.730 7.025 -2.162 1.00 0.00 99 ASP A CA 20
ATOM 34748 C C . ASP A 1 99 ? 12.120 8.251 -1.512 1.00 0.00 99 ASP A C 20
ATOM 34749 O O . ASP A 1 99 ? 12.760 8.880 -0.669 1.00 0.00 99 ASP A O 20
ATOM 34758 N N . ALA A 1 100 ? 10.849 8.513 -1.816 1.00 0.00 100 ALA A N 20
ATOM 34759 C CA . ALA A 1 100 ? 10.178 9.700 -1.306 1.00 0.00 100 ALA A CA 20
ATOM 34760 C C . ALA A 1 100 ? 10.007 9.582 0.214 1.00 0.00 100 ALA A C 20
ATOM 34761 O O . ALA A 1 100 ? 10.422 10.470 0.951 1.00 0.00 100 ALA A O 20
ATOM 34768 N N . PHE A 1 101 ? 9.464 8.458 0.689 1.00 0.00 101 PHE A N 20
ATOM 34769 C CA . PHE A 1 101 ? 9.351 8.095 2.107 1.00 0.00 101 PHE A CA 20
ATOM 34770 C C . PHE A 1 101 ? 10.712 8.166 2.816 1.00 0.00 101 PHE A C 20
ATOM 34771 O O . PHE A 1 101 ? 10.828 8.673 3.932 1.00 0.00 101 PHE A O 20
ATOM 34788 N N . SER A 1 102 ? 11.745 7.655 2.155 1.00 0.00 102 SER A N 20
ATOM 34789 C CA . SER A 1 102 ? 13.083 7.451 2.681 1.00 0.00 102 SER A CA 20
ATOM 34790 C C . SER A 1 102 ? 13.757 8.790 2.957 1.00 0.00 102 SER A C 20
ATOM 34791 O O . SER A 1 102 ? 14.469 8.919 3.959 1.00 0.00 102 SER A O 20
ATOM 34799 N N . GLU A 1 103 ? 13.486 9.788 2.111 1.00 0.00 103 GLU A N 20
ATOM 34800 C CA . GLU A 1 103 ? 13.972 11.148 2.275 1.00 0.00 103 GLU A CA 20
ATOM 34801 C C . GLU A 1 103 ? 12.822 12.024 2.765 1.00 0.00 103 GLU A C 20
ATOM 34802 O O . GLU A 1 103 ? 12.766 13.218 2.467 1.00 0.00 103 GLU A O 20
ATOM 34814 N N . GLY A 1 104 ? 11.973 11.457 3.622 1.00 0.00 104 GLY A N 20
ATOM 34815 C CA . GLY A 1 104 ? 10.907 12.113 4.349 1.00 0.00 104 GLY A CA 20
ATOM 34816 C C . GLY A 1 104 ? 10.011 13.039 3.530 1.00 0.00 104 GLY A C 20
ATOM 34817 O O . GLY A 1 104 ? 9.351 13.896 4.107 1.00 0.00 104 GLY A O 20
ATOM 34821 N N . ARG A 1 105 ? 9.950 12.894 2.204 1.00 0.00 105 ARG A N 20
ATOM 34822 C CA . ARG A 1 105 ? 9.070 13.652 1.324 1.00 0.00 105 ARG A CA 20
ATOM 34823 C C . ARG A 1 105 ? 7.774 12.887 1.090 1.00 0.00 105 ARG A C 20
ATOM 34824 O O . ARG A 1 105 ? 7.266 12.903 -0.033 1.00 0.00 105 ARG A O 20
ATOM 34845 N N . LEU A 1 106 ? 7.218 12.219 2.097 1.00 0.00 106 LEU A N 20
ATOM 34846 C CA . LEU A 1 106 ? 5.859 11.731 2.044 1.00 0.00 106 LEU A CA 20
ATOM 34847 C C . LEU A 1 106 ? 5.209 11.931 3.399 1.00 0.00 106 LEU A C 20
ATOM 34848 O O . LEU A 1 106 ? 5.876 12.182 4.409 1.00 0.00 106 LEU A O 20
ATOM 34864 N N . GLU A 1 107 ? 3.898 11.722 3.421 1.00 0.00 107 GLU A N 20
ATOM 34865 C CA . GLU A 1 107 ? 3.036 12.184 4.482 1.00 0.00 107 GLU A CA 20
ATOM 34866 C C . GLU A 1 107 ? 2.339 11.001 5.081 1.00 0.00 107 GLU A C 20
ATOM 34867 O O . GLU A 1 107 ? 1.927 10.099 4.357 1.00 0.00 107 GLU A O 20
ATOM 34879 N N . GLU A 1 108 ? 2.150 11.037 6.388 1.00 0.00 108 GLU A N 20
ATOM 34880 C CA . GLU A 1 108 ? 1.445 9.993 7.088 1.00 0.00 108 GLU A CA 20
ATOM 34881 C C . GLU A 1 108 ? -0.042 10.233 6.883 1.00 0.00 108 GLU A C 20
ATOM 34882 O O . GLU A 1 108 ? -0.659 11.095 7.512 1.00 0.00 108 GLU A O 20
ATOM 34894 N N . LEU A 1 109 ? -0.625 9.477 5.962 1.00 0.00 109 LEU A N 20
ATOM 34895 C CA . LEU A 1 109 ? -2.046 9.448 5.687 1.00 0.00 109 LEU A CA 20
ATOM 34896 C C . LEU A 1 109 ? -2.730 8.568 6.745 1.00 0.00 109 LEU A C 20
ATOM 34897 O O . LEU A 1 109 ? -3.526 7.673 6.449 1.00 0.00 109 LEU A O 20
ATOM 34913 N N . THR A 1 110 ? -2.447 8.844 8.023 1.00 0.00 110 THR A N 20
ATOM 34914 C CA . THR A 1 110 ? -3.098 8.227 9.176 1.00 0.00 110 THR A CA 20
ATOM 34915 C C . THR A 1 110 ? -4.469 8.893 9.436 1.00 0.00 110 THR A C 20
ATOM 34916 O O . THR A 1 110 ? -4.918 9.065 10.573 1.00 0.00 110 THR A O 20
ATOM 34927 N N . THR A 1 111 ? -5.188 9.222 8.356 1.00 0.00 111 THR A N 20
ATOM 34928 C CA . THR A 1 111 ? -6.450 9.935 8.347 1.00 0.00 111 THR A CA 20
ATOM 34929 C C . THR A 1 111 ? -6.880 10.118 6.892 1.00 0.00 111 THR A C 20
ATOM 34930 O O . THR A 1 111 ? -6.114 10.599 6.053 1.00 0.00 111 THR A O 20
ATOM 34941 N N . PHE A 1 112 ? -8.111 9.725 6.588 1.00 0.00 112 PHE A N 20
ATOM 34942 C CA . PHE A 1 112 ? -8.844 10.149 5.413 1.00 0.00 112 PHE A CA 20
ATOM 34943 C C . PHE A 1 112 ? -9.884 11.157 5.882 1.00 0.00 112 PHE A C 20
ATOM 34944 O O . PHE A 1 112 ? -10.675 10.883 6.788 1.00 0.00 112 PHE A O 20
ATOM 34961 N N . THR A 1 113 ? -9.908 12.322 5.250 1.00 0.00 113 THR A N 20
ATOM 34962 C CA . THR A 1 113 ? -10.911 13.365 5.428 1.00 0.00 113 THR A CA 20
ATOM 34963 C C . THR A 1 113 ? -12.185 13.039 4.623 1.00 0.00 113 THR A C 20
ATOM 34964 O O . THR A 1 113 ? -12.607 13.791 3.738 1.00 0.00 113 THR A O 20
ATOM 34975 N N . ARG A 1 114 ? -12.661 11.803 4.731 1.00 0.00 114 ARG A N 20
ATOM 34976 C CA . ARG A 1 114 ? -13.905 11.342 4.127 1.00 0.00 114 ARG A CA 20
ATOM 34977 C C . ARG A 1 114 ? -14.921 11.230 5.254 1.00 0.00 114 ARG A C 20
ATOM 34978 O O . ARG A 1 114 ? -14.947 10.223 5.951 1.00 0.00 114 ARG A O 20
ATOM 34999 N N . GLU A 1 115 ? -15.722 12.269 5.456 1.00 0.00 115 GLU A N 20
ATOM 35000 C CA . GLU A 1 115 ? -16.730 12.332 6.506 1.00 0.00 115 GLU A CA 20
ATOM 35001 C C . GLU A 1 115 ? -18.034 11.621 6.103 1.00 0.00 115 GLU A C 20
ATOM 35002 O O . GLU A 1 115 ? -19.128 12.148 6.333 1.00 0.00 115 GLU A O 20
ATOM 35014 N N . GLY A 1 116 ? -17.919 10.422 5.523 1.00 0.00 116 GLY A N 20
ATOM 35015 C CA . GLY A 1 116 ? -19.038 9.600 5.073 1.00 0.00 116 GLY A CA 20
ATOM 35016 C C . GLY A 1 116 ? -19.542 10.059 3.726 1.00 0.00 116 GLY A C 20
ATOM 35017 O O . GLY A 1 116 ? -19.966 11.227 3.622 1.00 0.00 116 GLY A O 20
#